Protein 6FHI (pdb70)

Secondary structure (DSSP, 8-state):
-TTHHHHHS-HHHHHHHHHHHTTSS--TTT--SSSHHHHHHHHHHHHHHTT-EE-SSS-EE--SS-S-TTT-EESB---SSS-HHHHHHHHHHHHHHTT----SSPPSEEETTTTEEE-----SS-SHHHHHHHHHHT-SS-EE-EE--SSS--EEGGG---S-HHHHHHHHHHHHHHHHHHHH---------HHHHHHHHHSS-TT---HHHHHHHHHH---SSHHHHHHHHS-TTS----EEP-TTTPPPPPPP-SSBP----SS-STT---EEEE----TT-S-HHHHHHHHHTT---EEEEEEEE--TTS-HHHHHHHHHHHHHHHHH--SS--EEP--HHHHHHTTTT-SPEEE-HHHHTT-TT-EE---PPPPP-B--THHHHHHHHHTSB-SEE---PPP-PPP-SHHHHHHHHHHHHHHHHHHHBHHHHHHHHHHHHHHHHHHHHHH-SSSEEEEEEEEEEEESSS-EEEEEEEEEEE------STTPEEEEEEEEEE---GGGGGGGGTT-EEEEEEEEEE--SS--EEEEEEEEEEEEEEEHHHHHHHHTTTHHHHHHHHHHHHHHHHHHHHHTS--HHHHHH--SS-EEEEE-SS-EEEE-HHHHHHHHHHHHHHHHHT--HHHHHHHHHHHHHHHHHHHHHTT---EES-HHHHHHHHHTT-SS-HHHHHHHHHHHHHHHHHHHHH-S-SS---S--/-EE-GGGGGGTS-TTTTGGGG--TTSPPP---S--HHHHHHHHHHHHHHTTTSEEEE-TTT--EEEE-TT-PPPSSSS------HHHHHHHHHHHHHHSTTHHHHHHHHHHHHHHH-BGGGGGSSS-EEETTTTEEE-HHHHHHHHHHHHHHTT--GGGG-BHHHHHHHHHHTTS-SSEEEEEEEEEEEEEEE--EEEEEEEEEEEEEEE-HHHHHHHHHEEEEEEPPS--S-SS--EEEE-BHHHHHHHHHHHHHHHHHHHT-TTB-SS--HHHHHHHHHHHHHHHHHHS-TT-EEEEEEEEBSSHHHH--HHHHHHHHHHHTTTS-HHHHHHHTHHHHHHHT-EEE--S-EEEEETTTTEEEEE-SGGGSSS-TTSS-HHHHHHHHHHHTTB-SSEEE--SS--TTS--SHHHHHHHHHHHHT-HHHH-SSEEEEEEEETTEEEEEEEESSHHHHHHHHHHHHHHHHHTT--B-TTT-EEEETTEEEETTEEEESSEEP-GGGGGGGSS--SS-HHHHHHHHHHHHHHHHHHS---HHHHHHHHHHHHHHHHHHTT---TT----SSSHHHHHHHHHH-S-GGGS-GGGTPPP---TTTTTS-HHHHHGGGS-HHHHHHHT-SS-TT-----STTTTEEE-------EEE------TT--EEPPP-GGGGSTTTTHHHHHHHHHHHHHHHHHH-GGGGTS----SSBHHHHHHHHHHHHHHHHHHTSS--HHHHHHHHHHHHHHHHT-/--HHHHHHHHHHHHSHHHHHHHHHSBTTTHHHHHS--S-PPPS-HHHHHHHHTTSS--EEE-TTHHHHS-SB-TT--B-EEEEEPTTSS-EEE-HHHHHHHHHHS-----TTHHHHTHHHHHHHHHHHT-EEEEEEES----EEEEEE--TT-----HHHHHHHHHHHH-GGG--S----SHHHHHHHHHHHHHSTT--S-HHHHHHHHHHHHS--EEEEEE-S--SHHHHTTHHHHB-SSEEEEEE-SSPPPHHHHHHHHHHHHHHHHHHHHTSSSHHHHHHHHHHHEEETTEEHHHHHHH-----HHHHHHHHHTTPPP--EEESSS-EEEEEEE--EEEEEEEE-TT--EEEEEEEES-EEEEEE-SSEEEEEEEETTEEEEEEEEESSHHHHHHHHHHHHHHTT-HHHHHT--S-------PPPHHHHHHHHHHH--HHHHHHH-EEE----TTEEEE-TTS-EESSEEETTEEEE---EEE-TT--EEETT--EEE-STTS-------SS-EEE--TTS-SS-SHHHHHHHHHHHHHHTHHHHHHHHHS-HHHHHT-GGGHHHHHHS-TTHHHHHHHHHHHHHHHHHHSTT---HHHHHHHGGGG-SPPP------SEEEEEETTEEEEEESSS--SS-EEETTTTEEEETTEE--PPPGGGGG---SSB-SSSTTEEEEEE--GGG-S-B-SGGGGGS-TT-EEEEEEETTEEEEEEE-SSPP-/--------SS-------

Radius of gyration: 41.34 Å; Cα contacts (8 Å, |Δi|>4): 4233; chains: 4; bounding box: 116×112×102 Å

Structure (mmCIF, N/CA/C/O backbone):
data_6FHI
#
_entry.id   6FHI
#
_cell.length_a   268.740
_cell.length_b   147.520
_cell.length_c   88.540
_cell.angle_alpha   90.00
_cell.angle_beta   96.63
_cell.angle_gamma   90.00
#
_symmetry.space_group_name_H-M   'C 1 2 1'
#
loop_
_entity.id
_entity.type
_entity.pdbx_description
1 polymer 'Polymerase acidic protein'
2 polymer 'RNA-directed RNA polymerase catalytic subunit'
3 polymer 'Polymerase basic protein 2'
4 polymer "RNA (5'-R(*UP*AP*UP*AP*CP*CP*UP*CP*UP*GP*CP*UP*U)-3')"
5 polymer "RNA (5'-R(P*AP*GP*UP*AP*GP*UP*AP*AP*CP*AP*AP*GP*AP*GP*GP*G)-3')"
6 polymer TYR-SER-PRO-THR-SEP-PRO-SER-TYR-SER-PRO-SER-TYR-SER-PRO-THR-SEP-PRO-SER-TYR
7 non-polymer 'ZINC ION'
8 non-polymer 'PHOSPHATE ION'
#
loop_
_atom_site.group_PDB
_atom_site.id
_atom_site.type_symbol
_atom_site.label_atom_id
_atom_site.label_alt_id
_atom_site.label_comp_id
_atom_site.label_asym_id
_atom_site.label_entity_id
_atom_site.label_seq_id
_atom_site.pdbx_PDB_ins_code
_atom_site.Cartn_x
_atom_site.Cartn_y
_atom_site.Cartn_z
_atom_site.occupancy
_atom_site.B_iso_or_equiv
_atom_site.auth_seq_id
_atom_site.auth_comp_id
_atom_site.auth_asym_id
_atom_site.auth_atom_id
_atom_site.pdbx_PDB_model_num
ATOM 1 N N . MET A 1 15 ? 771.277 -62.710 448.223 1.00 189.38 1 MET A N 1
ATOM 2 C CA . MET A 1 15 ? 769.953 -62.856 448.901 1.00 191.37 1 MET A CA 1
ATOM 3 C C . MET A 1 15 ? 769.622 -64.333 449.131 1.00 192.67 1 MET A C 1
ATOM 4 O O . MET A 1 15 ? 769.998 -65.194 448.332 1.00 191.73 1 MET A O 1
ATOM 9 N N . GLU A 1 16 ? 768.914 -64.608 450.226 1.00 193.83 2 GLU A N 1
ATOM 10 C CA . GLU A 1 16 ? 768.604 -65.981 450.649 1.00 193.20 2 GLU A CA 1
ATOM 11 C C . GLU A 1 16 ? 767.495 -66.625 449.809 1.00 194.63 2 GLU A C 1
ATOM 12 O O . GLU A 1 16 ? 767.587 -67.806 449.464 1.00 194.32 2 GLU A O 1
ATOM 18 N N . ASN A 1 17 ? 766.461 -65.846 449.483 1.00 195.93 3 ASN A N 1
ATOM 19 C CA . ASN A 1 17 ? 765.334 -66.309 448.653 1.00 196.58 3 ASN A CA 1
ATOM 20 C C . ASN A 1 17 ? 765.540 -66.096 447.136 1.00 201.58 3 ASN A C 1
ATOM 21 O O . ASN A 1 17 ? 764.569 -66.125 446.373 1.00 200.67 3 ASN A O 1
ATOM 26 N N . PHE A 1 18 ? 766.788 -65.900 446.701 1.00 207.79 4 PHE A N 1
ATOM 27 C CA . PHE A 1 18 ? 767.109 -65.703 445.279 1.00 210.39 4 PHE A CA 1
ATOM 28 C C . PHE A 1 18 ? 767.012 -67.013 444.492 1.00 213.43 4 PHE A C 1
ATOM 29 O O . PHE A 1 18 ? 766.491 -67.031 443.375 1.00 215.93 4 PHE A O 1
ATOM 37 N N . VAL A 1 19 ? 767.518 -68.097 445.082 1.00 212.50 5 VAL A N 1
ATOM 38 C CA . VAL A 1 19 ? 767.497 -69.428 444.459 1.00 209.00 5 VAL A CA 1
ATOM 39 C C . VAL A 1 19 ? 766.154 -70.144 444.688 1.00 207.00 5 VAL A C 1
ATOM 40 O O . VAL A 1 19 ? 765.718 -70.924 443.839 1.00 206.33 5 VAL A O 1
ATOM 44 N N . ARG A 1 20 ? 765.501 -69.868 445.819 1.00 202.36 6 ARG A N 1
ATOM 45 C CA . ARG A 1 20 ? 764.291 -70.599 446.231 1.00 198.46 6 ARG A CA 1
ATOM 46 C C . ARG A 1 20 ? 763.078 -70.335 445.333 1.00 199.92 6 ARG A C 1
ATOM 47 O O . ARG A 1 20 ? 762.393 -71.276 444.924 1.00 199.02 6 ARG A O 1
ATOM 55 N N . THR A 1 21 ? 762.824 -69.062 445.031 1.00 200.95 7 THR A N 1
ATOM 56 C CA . THR A 1 21 ? 761.683 -68.662 444.196 1.00 200.22 7 THR A CA 1
ATOM 57 C C . THR A 1 21 ? 761.955 -68.852 442.698 1.00 203.56 7 THR A C 1
ATOM 58 O O . THR A 1 21 ? 761.083 -69.331 441.969 1.00 204.83 7 THR A O 1
ATOM 62 N N . ASN A 1 22 ? 763.155 -68.480 442.248 1.00 206.50 8 ASN A N 1
ATOM 63 C CA . ASN A 1 22 ? 763.496 -68.482 440.816 1.00 207.50 8 ASN A CA 1
ATOM 64 C C . ASN A 1 22 ? 763.699 -69.887 440.246 1.00 209.60 8 ASN A C 1
ATOM 65 O O . ASN A 1 22 ? 763.012 -70.282 439.302 1.00 208.45 8 ASN A O 1
ATOM 70 N N . PHE A 1 23 ? 764.636 -70.632 440.831 1.00 212.44 9 PHE A N 1
ATOM 71 C CA . PHE A 1 23 ? 765.077 -71.918 440.272 1.00 214.91 9 PHE A CA 1
ATOM 72 C C . PHE A 1 23 ? 764.096 -73.046 440.602 1.00 217.31 9 PHE A C 1
ATOM 73 O O . PHE A 1 23 ? 763.374 -72.983 441.600 1.00 217.90 9 PHE A O 1
ATOM 81 N N . ASN A 1 24 ? 764.085 -74.073 439.750 1.00 219.74 10 ASN A N 1
ATOM 82 C CA . ASN A 1 24 ? 763.134 -75.197 439.862 1.00 221.79 10 ASN A CA 1
ATOM 83 C C . ASN A 1 24 ? 763.428 -76.109 441.076 1.00 225.03 10 ASN A C 1
ATOM 84 O O . ASN A 1 24 ? 764.539 -76.066 441.613 1.00 227.66 10 ASN A O 1
ATOM 89 N N . PRO A 1 25 ? 762.435 -76.926 441.514 1.00 225.37 11 PRO A N 1
ATOM 90 C CA . PRO A 1 25 ? 762.614 -77.798 442.696 1.00 225.47 11 PRO A CA 1
ATOM 91 C C . PRO A 1 25 ? 763.798 -78.780 442.667 1.00 225.96 11 PRO A C 1
ATOM 92 O O . PRO A 1 25 ? 764.364 -79.076 443.724 1.00 225.94 11 PRO A O 1
ATOM 96 N N . MET A 1 26 ? 764.154 -79.283 441.484 1.00 224.70 12 MET A N 1
ATOM 97 C CA . MET A 1 26 ? 765.262 -80.244 441.340 1.00 222.42 12 MET A CA 1
ATOM 98 C C . MET A 1 26 ? 766.644 -79.648 441.654 1.00 224.99 12 MET A C 1
ATOM 99 O O . MET A 1 26 ? 767.513 -80.352 442.173 1.00 228.54 12 MET A O 1
ATOM 104 N N . ILE A 1 27 ? 766.842 -78.366 441.340 1.00 226.67 13 ILE A N 1
ATOM 105 C CA . ILE A 1 27 ? 768.120 -77.675 441.592 1.00 226.56 13 ILE A CA 1
ATOM 106 C C . ILE A 1 27 ? 768.314 -77.347 443.084 1.00 223.83 13 ILE A C 1
ATOM 107 O O . ILE A 1 27 ? 769.438 -77.422 443.591 1.00 224.05 13 ILE A O 1
ATOM 112 N N . LEU A 1 28 ? 767.230 -76.979 443.771 1.00 218.79 14 LEU A N 1
ATOM 113 C CA . LEU A 1 28 ? 767.273 -76.637 445.207 1.00 214.74 14 LEU A CA 1
ATOM 114 C C . LEU A 1 28 ? 767.784 -77.760 446.118 1.00 215.18 14 LEU A C 1
ATOM 115 O O . LEU A 1 28 ? 768.477 -77.487 447.102 1.00 214.35 14 LEU A O 1
ATOM 120 N N . GLU A 1 29 ? 767.437 -79.005 445.792 1.00 214.83 15 GLU A N 1
ATOM 121 C CA . GLU A 1 29 ? 767.882 -80.174 446.568 1.00 212.69 15 GLU A CA 1
ATOM 122 C C . GLU A 1 29 ? 769.385 -80.427 446.383 1.00 209.85 15 GLU A C 1
ATOM 123 O O . GLU A 1 29 ? 770.077 -80.781 447.341 1.00 210.98 15 GLU A O 1
ATOM 129 N N . ARG A 1 30 ? 769.876 -80.242 445.155 1.00 203.11 16 ARG A N 1
ATOM 130 C CA . ARG A 1 30 ? 771.312 -80.342 444.856 1.00 198.44 16 ARG A CA 1
ATOM 131 C C . ARG A 1 30 ? 772.136 -79.212 445.493 1.00 195.57 16 ARG A C 1
ATOM 132 O O . ARG A 1 30 ? 773.306 -79.414 445.829 1.00 197.96 16 ARG A O 1
ATOM 140 N N . ALA A 1 31 ? 771.530 -78.032 445.643 1.00 188.95 17 ALA A N 1
ATOM 141 C CA . ALA A 1 31 ? 772.171 -76.890 446.311 1.00 182.34 17 ALA A CA 1
ATOM 142 C C . ALA A 1 31 ? 772.349 -77.103 447.820 1.00 176.67 17 ALA A C 1
ATOM 143 O O . ALA A 1 31 ? 773.347 -76.662 448.395 1.00 174.91 17 ALA A O 1
ATOM 145 N N . GLU A 1 32 ? 771.379 -77.766 448.451 1.00 169.60 18 GLU A N 1
ATOM 146 C CA . GLU A 1 32 ? 771.436 -78.088 449.885 1.00 165.11 18 GLU A CA 1
ATOM 147 C C . GLU A 1 32 ? 772.541 -79.096 450.233 1.00 165.41 18 GLU A C 1
ATOM 148 O O . GLU A 1 32 ? 773.159 -78.998 451.296 1.00 163.69 18 GLU A O 1
ATOM 154 N N . LYS A 1 33 ? 772.776 -80.056 449.338 1.00 165.97 19 LYS A N 1
ATOM 155 C CA . LYS A 1 33 ? 773.700 -81.168 449.590 1.00 166.51 19 LYS A CA 1
ATOM 156 C C . LYS A 1 33 ? 775.169 -80.735 449.599 1.00 169.96 19 LYS A C 1
ATOM 157 O O . LYS A 1 33 ? 775.910 -81.064 450.529 1.00 173.53 19 LYS A O 1
ATOM 163 N N . THR A 1 34 ? 775.577 -80.000 448.565 1.00 172.27 20 THR A N 1
ATOM 164 C CA . T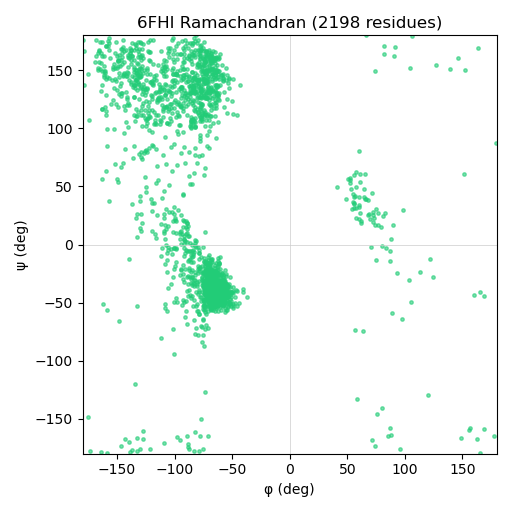HR A 1 34 ? 776.989 -79.651 448.353 1.00 172.99 20 THR A CA 1
ATOM 165 C C . THR A 1 34 ? 777.547 -78.650 449.370 1.00 175.03 20 THR A C 1
ATOM 166 O O . THR A 1 34 ? 778.660 -78.830 449.866 1.00 172.98 20 THR A O 1
ATOM 170 N N . MET A 1 35 ? 776.775 -77.606 449.673 1.00 177.88 21 MET A N 1
ATOM 171 C CA . MET A 1 35 ? 777.228 -76.522 450.559 1.00 177.29 21 MET A CA 1
ATOM 172 C C . MET A 1 35 ? 777.370 -76.940 452.028 1.00 176.02 21 MET A C 1
ATOM 173 O O . MET A 1 35 ? 778.245 -76.427 452.732 1.00 177.40 21 MET A O 1
ATOM 178 N N . LYS A 1 36 ? 776.511 -77.852 452.487 1.00 171.29 22 LYS A N 1
ATOM 179 C CA . LYS A 1 36 ? 776.582 -78.365 453.858 1.00 168.00 22 LYS A CA 1
ATOM 180 C C . LYS A 1 36 ? 777.805 -79.281 454.019 1.00 166.50 22 LYS A C 1
ATOM 181 O O . LYS A 1 36 ? 777.744 -80.474 453.708 1.00 163.83 22 LYS A O 1
ATOM 187 N N . GLU A 1 37 ? 778.912 -78.701 454.489 1.00 165.82 23 GLU A N 1
ATOM 188 C CA . GLU A 1 37 ? 780.167 -79.445 454.701 1.00 165.77 23 GLU A CA 1
ATOM 189 C C . GLU A 1 37 ? 781.181 -78.741 455.621 1.00 168.92 23 GLU A C 1
ATOM 190 O O . GLU A 1 37 ? 781.671 -79.356 456.571 1.00 170.20 23 GLU A O 1
ATOM 196 N N . TYR A 1 38 ? 781.487 -77.470 455.348 1.00 173.51 24 TYR A N 1
ATOM 197 C CA . TYR A 1 38 ? 782.489 -76.715 456.121 1.00 176.27 24 TYR A CA 1
ATOM 198 C C . TYR A 1 38 ? 781.898 -76.093 457.390 1.00 177.07 24 TYR A C 1
ATOM 199 O O . TYR A 1 38 ? 782.426 -76.294 458.487 1.00 170.68 24 TYR A O 1
ATOM 208 N N . GLY A 1 39 ? 780.810 -75.340 457.233 1.00 182.04 25 GLY A N 1
ATOM 209 C CA . GLY A 1 39 ? 780.196 -74.623 458.356 1.00 183.87 25 GLY A CA 1
ATOM 210 C C . GLY A 1 39 ? 779.124 -73.607 457.986 1.00 186.35 25 GLY A C 1
ATOM 211 O O . GLY A 1 39 ? 778.080 -73.545 458.639 1.00 184.19 25 GLY A O 1
ATOM 212 N N . GLU A 1 40 ? 779.388 -72.807 456.950 1.00 190.55 26 GLU A N 1
ATOM 213 C CA . GLU A 1 40 ? 778.484 -71.718 456.525 1.00 193.31 26 GLU A CA 1
ATOM 214 C C . GLU A 1 40 ? 777.080 -72.174 456.095 1.00 196.02 26 GLU A C 1
ATOM 215 O O . GLU A 1 40 ? 776.850 -73.357 455.827 1.00 192.09 26 GLU A O 1
ATOM 221 N N . ASN A 1 41 ? 776.162 -71.207 456.027 1.00 200.46 27 ASN A N 1
ATOM 222 C CA . ASN A 1 41 ? 774.737 -71.448 455.742 1.00 202.37 27 ASN A CA 1
ATOM 223 C C . ASN A 1 41 ? 774.165 -70.399 454.762 1.00 203.95 27 ASN A C 1
ATOM 224 O O . ASN A 1 41 ? 774.822 -69.387 454.498 1.00 206.91 27 ASN A O 1
ATOM 229 N N . PRO A 1 42 ? 772.951 -70.642 454.206 1.00 201.55 28 PRO A N 1
ATOM 230 C CA . PRO A 1 42 ? 772.288 -69.663 453.318 1.00 199.54 28 PRO A CA 1
ATOM 231 C C . PRO A 1 42 ? 771.983 -68.267 453.898 1.00 198.88 28 PRO A C 1
ATOM 232 O O . PRO A 1 42 ? 771.895 -67.305 453.130 1.00 197.33 28 PRO A O 1
ATOM 236 N N . GLN A 1 43 ? 771.820 -68.161 455.218 1.00 197.48 29 GLN A N 1
ATOM 237 C CA . GLN A 1 43 ? 771.389 -66.908 455.861 1.00 194.43 29 GLN A CA 1
ATOM 238 C C . GLN A 1 43 ? 772.510 -65.859 455.923 1.00 195.20 29 GLN A C 1
ATOM 239 O O . GLN A 1 43 ? 772.289 -64.696 455.576 1.00 193.98 29 GLN A O 1
ATOM 245 N N . ASN A 1 44 ? 773.701 -66.275 456.358 1.00 194.67 30 ASN A N 1
ATOM 246 C CA . ASN A 1 44 ? 774.824 -65.349 456.584 1.00 192.08 30 ASN A CA 1
ATOM 247 C C . ASN A 1 44 ? 775.521 -64.909 455.289 1.00 189.27 30 ASN A C 1
ATOM 248 O O . ASN A 1 44 ? 775.403 -63.748 454.889 1.00 188.00 30 ASN A O 1
ATOM 253 N N . GLU A 1 45 ? 776.232 -65.833 454.641 1.00 186.14 31 GLU A N 1
ATOM 254 C CA . GLU A 1 45 ? 777.081 -65.512 453.484 1.00 182.85 31 GLU A CA 1
ATOM 255 C C . GLU A 1 45 ? 776.320 -65.627 452.161 1.00 180.84 31 GLU A C 1
ATOM 256 O O . GLU A 1 45 ? 775.709 -66.662 451.879 1.00 180.00 31 GLU A O 1
ATOM 262 N N . GLY A 1 46 ? 776.373 -64.560 451.359 1.00 176.31 32 GLY A N 1
ATOM 263 C CA . GLY A 1 46 ? 775.730 -64.508 450.041 1.00 173.96 32 GLY A CA 1
ATOM 264 C C . GLY A 1 46 ? 776.666 -64.602 448.842 1.00 173.30 32 GLY A C 1
ATOM 265 O O . GLY A 1 46 ? 776.193 -64.651 447.704 1.00 170.98 32 GLY A O 1
ATOM 266 N N . ASN A 1 47 ? 777.981 -64.624 449.081 1.00 173.39 33 ASN A N 1
ATOM 267 C CA . ASN A 1 47 ? 778.975 -64.716 448.000 1.00 172.60 33 ASN A CA 1
ATOM 268 C C . ASN A 1 47 ? 779.036 -66.126 447.412 1.00 176.60 33 ASN A C 1
ATOM 269 O O . ASN A 1 47 ? 778.927 -66.298 446.195 1.00 174.84 33 ASN A O 1
ATOM 274 N N . LYS A 1 48 ? 779.218 -67.118 448.285 1.00 181.55 34 LYS A N 1
ATOM 275 C CA . LYS A 1 48 ? 779.257 -68.530 447.893 1.00 184.25 34 LYS A CA 1
ATOM 276 C C . LYS A 1 48 ? 778.004 -69.256 448.399 1.00 190.13 34 LYS A C 1
ATOM 277 O O . LYS A 1 48 ? 778.038 -69.976 449.402 1.00 189.70 34 LYS A O 1
ATOM 283 N N . PHE A 1 49 ? 776.897 -69.032 447.690 1.00 197.02 35 PHE A N 1
ATOM 284 C CA . PHE A 1 49 ? 775.603 -69.668 447.979 1.00 201.61 35 PHE A CA 1
ATOM 285 C C . PHE A 1 49 ? 774.810 -69.871 446.681 1.00 201.97 35 PHE A C 1
ATOM 286 O O . PHE A 1 49 ? 774.565 -71.009 446.271 1.00 202.00 35 PHE A O 1
ATOM 294 N N . ALA A 1 50 ? 774.419 -68.767 446.046 1.00 201.57 36 ALA A N 1
ATOM 295 C CA . ALA A 1 50 ? 773.739 -68.803 444.746 1.00 199.88 36 ALA A CA 1
ATOM 296 C C . ALA A 1 50 ? 774.697 -69.167 443.604 1.00 198.13 36 ALA A C 1
ATOM 297 O O . ALA A 1 50 ? 774.261 -69.689 442.577 1.00 196.21 36 ALA A O 1
ATOM 299 N N . ALA A 1 51 ? 775.990 -68.883 443.785 1.00 197.27 37 ALA A N 1
ATOM 300 C CA . ALA A 1 51 ? 777.031 -69.277 442.825 1.00 196.91 37 ALA A CA 1
ATOM 301 C C . ALA A 1 51 ? 777.157 -70.797 442.673 1.00 199.42 37 ALA A C 1
ATOM 302 O O . ALA A 1 51 ? 777.465 -71.284 441.585 1.00 199.33 37 ALA A O 1
ATOM 304 N N . ILE A 1 52 ? 776.921 -71.531 443.762 1.00 202.89 38 ILE A N 1
ATOM 305 C CA . ILE A 1 52 ? 776.911 -73.002 443.740 1.00 205.33 38 ILE A CA 1
ATOM 306 C C . ILE A 1 52 ? 775.654 -73.530 443.024 1.00 211.23 38 ILE A C 1
ATOM 307 O O . ILE A 1 52 ? 775.721 -74.539 442.318 1.00 215.79 38 ILE A O 1
ATOM 312 N N . SER A 1 53 ? 774.522 -72.847 443.209 1.00 213.56 39 SER A N 1
ATOM 313 C CA . SER A 1 53 ? 773.237 -73.252 442.616 1.00 213.73 39 SER A CA 1
ATOM 314 C C . SER A 1 53 ? 773.190 -73.123 441.088 1.00 213.06 39 SER A C 1
ATOM 315 O O . SER A 1 53 ? 772.708 -74.029 440.402 1.00 210.17 39 SER A O 1
ATOM 318 N N . THR A 1 54 ? 773.677 -71.995 440.569 1.00 211.80 40 THR A N 1
ATOM 319 C CA . THR A 1 54 ? 773.737 -71.748 439.117 1.00 208.99 40 THR A CA 1
ATOM 320 C C . THR A 1 54 ? 774.755 -72.653 438.410 1.00 205.41 40 THR A C 1
ATOM 321 O O . THR A 1 54 ? 774.589 -72.974 437.232 1.00 202.39 40 THR A O 1
ATOM 325 N N . HIS A 1 55 ? 775.800 -73.054 439.137 1.00 202.55 41 HIS A N 1
ATOM 326 C CA . HIS A 1 55 ? 776.823 -73.982 438.634 1.00 200.53 41 HIS A CA 1
ATOM 327 C C . HIS A 1 55 ? 776.231 -75.328 438.181 1.00 203.52 41 HIS A C 1
ATOM 328 O O . HIS A 1 55 ? 776.735 -75.935 437.234 1.00 199.76 41 HIS A O 1
ATOM 335 N N . MET A 1 56 ? 775.167 -75.776 438.853 1.00 210.17 42 MET A N 1
ATOM 336 C CA . MET A 1 56 ? 774.412 -76.975 438.440 1.00 214.38 42 MET A CA 1
ATOM 337 C C . MET A 1 56 ? 773.574 -76.748 437.173 1.00 214.38 42 MET A C 1
ATOM 338 O O . MET A 1 56 ? 773.529 -77.622 436.303 1.00 215.02 42 MET A O 1
ATOM 343 N N . GLU A 1 57 ? 772.907 -75.595 437.078 1.00 212.02 43 GLU A N 1
ATOM 344 C CA . GLU A 1 57 ? 772.040 -75.284 435.925 1.00 210.32 43 GLU A CA 1
ATOM 345 C C . GLU A 1 57 ? 772.814 -75.135 434.608 1.00 210.13 43 GLU A C 1
ATOM 346 O O . GLU A 1 57 ? 772.279 -75.443 433.540 1.00 208.24 43 GLU A O 1
ATOM 352 N N . VAL A 1 58 ? 774.058 -74.659 434.690 1.00 210.09 44 VAL A N 1
ATOM 353 C CA . VAL A 1 58 ? 774.946 -74.569 433.521 1.00 208.54 44 VAL A CA 1
ATOM 354 C C . VAL A 1 58 ? 775.218 -75.964 432.942 1.00 206.39 44 VAL A C 1
ATOM 355 O O . VAL A 1 58 ? 775.233 -76.135 431.723 1.00 202.43 44 VAL A O 1
ATOM 359 N N . CYS A 1 59 ? 775.415 -76.945 433.822 1.00 207.99 45 CYS A N 1
ATOM 360 C CA . CYS A 1 59 ? 775.712 -78.324 433.418 1.00 209.82 45 CYS A CA 1
ATOM 361 C C . CYS A 1 59 ? 774.534 -79.058 432.762 1.00 209.04 45 CYS A C 1
ATOM 362 O O . CYS A 1 59 ? 774.745 -79.846 431.837 1.00 208.73 45 CYS A O 1
ATOM 365 N N . PHE A 1 60 ? 773.311 -78.806 433.235 1.00 208.63 46 PHE A N 1
ATOM 366 C CA . PHE A 1 60 ? 772.110 -79.468 432.685 1.00 208.26 46 PHE A CA 1
ATOM 367 C C . PHE A 1 60 ? 771.779 -79.014 431.259 1.00 210.76 46 PHE A C 1
ATOM 368 O O . PHE A 1 60 ? 771.482 -79.848 430.401 1.00 209.05 46 PHE A O 1
ATOM 376 N N . MET A 1 61 ? 771.829 -77.704 431.013 1.00 214.00 47 MET A N 1
ATOM 377 C CA . MET A 1 61 ? 771.654 -77.157 429.656 1.00 215.56 47 MET A CA 1
ATOM 378 C C . MET A 1 61 ? 772.780 -77.578 428.700 1.00 218.34 47 MET A C 1
ATOM 379 O O . MET A 1 61 ? 772.567 -77.653 427.488 1.00 220.36 47 MET A O 1
ATOM 384 N N . TYR A 1 62 ? 773.968 -77.842 429.249 1.00 221.35 48 TYR A N 1
ATOM 385 C CA . TYR A 1 62 ? 775.104 -78.369 428.477 1.00 223.19 48 TYR A CA 1
ATOM 386 C C . TYR A 1 62 ? 774.827 -79.806 428.011 1.00 224.93 48 TYR A C 1
ATOM 387 O O . TYR A 1 62 ? 775.024 -80.132 426.838 1.00 225.73 48 TYR A O 1
ATOM 396 N N . SER A 1 63 ? 774.367 -80.649 428.938 1.00 225.92 49 SER A N 1
ATOM 397 C CA . SER A 1 63 ? 774.135 -82.076 428.675 1.00 225.34 49 SER A CA 1
ATOM 398 C C . SER A 1 63 ? 772.836 -82.351 427.912 1.00 223.71 49 SER A C 1
ATOM 399 O O . SER A 1 63 ? 772.829 -83.152 426.973 1.00 224.01 49 SER A O 1
ATOM 402 N N . ASP A 1 64 ? 771.746 -81.702 428.324 1.00 220.14 50 ASP A N 1
ATOM 403 C CA . ASP A 1 64 ? 770.428 -81.926 427.713 1.00 218.74 50 ASP A CA 1
ATOM 404 C C . ASP A 1 64 ? 770.358 -81.359 426.295 1.00 221.39 50 ASP A C 1
ATOM 405 O O . ASP A 1 64 ? 771.023 -80.368 425.983 1.00 223.84 50 ASP A O 1
ATOM 410 N N . PHE A 1 65 ? 769.546 -82.006 425.457 1.00 222.86 51 PHE A N 1
ATOM 411 C CA . PHE A 1 65 ? 769.399 -81.676 424.028 1.00 221.35 51 PHE A CA 1
ATOM 412 C C . PHE A 1 65 ? 770.711 -81.801 423.224 1.00 224.11 51 PHE A C 1
ATOM 413 O O . PHE A 1 65 ? 770.929 -81.057 422.263 1.00 226.42 51 PHE A O 1
ATOM 421 N N . HIS A 1 66 ? 771.568 -82.746 423.621 1.00 224.08 52 HIS A N 1
ATOM 422 C CA . HIS A 1 66 ? 772.825 -83.042 422.917 1.00 223.36 52 HIS A CA 1
ATOM 423 C C . HIS A 1 66 ? 773.164 -84.523 423.074 1.00 223.24 52 HIS A C 1
ATOM 424 O O . HIS A 1 66 ? 773.362 -84.997 424.195 1.00 219.35 52 HIS A O 1
ATOM 431 N N . PHE A 1 67 ? 773.216 -85.240 421.951 1.00 227.00 53 PHE A N 1
ATOM 432 C CA . PHE A 1 67 ? 773.455 -86.688 421.933 1.00 229.56 53 PHE A CA 1
ATOM 433 C C . PHE A 1 67 ? 774.493 -87.052 420.866 1.00 229.87 53 PHE A C 1
ATOM 434 O O . PHE A 1 67 ? 774.907 -86.194 420.080 1.00 230.34 53 PHE A O 1
ATOM 442 N N . ILE A 1 68 ? 774.917 -88.319 420.860 1.00 228.34 54 ILE A N 1
ATOM 443 C CA . ILE A 1 68 ? 775.919 -88.828 419.908 1.00 225.78 54 ILE A CA 1
ATOM 444 C C . ILE A 1 68 ? 775.361 -90.039 419.142 1.00 221.23 54 ILE A C 1
ATOM 445 O O . ILE A 1 68 ? 774.654 -90.873 419.714 1.00 218.77 54 ILE A O 1
ATOM 450 N N . ASP A 1 69 ? 775.692 -90.120 417.851 1.00 214.80 55 ASP A N 1
ATOM 451 C CA . ASP A 1 69 ? 775.217 -91.190 416.959 1.00 206.50 55 ASP A CA 1
ATOM 452 C C . ASP A 1 69 ? 776.056 -92.468 417.096 1.00 199.91 55 ASP A C 1
ATOM 453 O O . ASP A 1 69 ? 777.053 -92.490 417.823 1.00 196.82 55 ASP A O 1
ATOM 458 N N . LEU A 1 70 ? 775.638 -93.527 416.399 1.00 193.46 56 LEU A N 1
ATOM 459 C CA . LEU A 1 70 ? 776.266 -94.855 416.506 1.00 188.75 56 LEU A CA 1
ATOM 460 C C . LEU A 1 70 ? 777.720 -94.911 416.013 1.00 186.01 56 LEU A C 1
ATOM 461 O O . LEU A 1 70 ? 778.557 -95.563 416.640 1.00 184.94 56 LEU A O 1
ATOM 466 N N . GLU A 1 71 ? 778.011 -94.238 414.899 1.00 183.78 57 GLU A N 1
ATOM 467 C CA . GLU A 1 71 ? 779.376 -94.181 414.355 1.00 181.21 57 GLU A CA 1
ATOM 468 C C . GLU A 1 71 ? 780.260 -93.251 415.186 1.00 181.72 57 GLU A C 1
ATOM 469 O O . GLU A 1 71 ? 781.307 -93.662 415.692 1.00 179.93 57 GLU A O 1
ATOM 475 N N . GLY A 1 72 ? 779.821 -92.000 415.315 1.00 183.15 58 GLY A N 1
ATOM 476 C CA . GLY A 1 72 ? 780.542 -90.976 416.081 1.00 184.08 58 GLY A CA 1
ATOM 477 C C . GLY A 1 72 ? 780.284 -89.575 415.555 1.00 186.33 58 GLY A C 1
ATOM 478 O O . GLY A 1 72 ? 781.216 -88.883 415.141 1.00 189.40 58 GLY A O 1
ATOM 479 N N . ASN A 1 73 ? 779.014 -89.167 415.583 1.00 186.95 59 ASN A N 1
ATOM 480 C CA . ASN A 1 73 ? 778.562 -87.878 415.042 1.00 185.57 59 ASN A CA 1
ATOM 481 C C . ASN A 1 73 ? 777.597 -87.202 416.016 1.00 186.09 59 ASN A C 1
ATOM 482 O O . ASN A 1 73 ? 776.848 -87.879 416.722 1.00 186.36 59 ASN A O 1
ATOM 487 N N . THR A 1 74 ? 777.610 -85.870 416.036 1.00 184.96 60 THR A N 1
ATOM 488 C CA . THR A 1 74 ? 776.740 -85.090 416.924 1.00 183.44 60 THR A CA 1
ATOM 489 C C . THR A 1 74 ? 775.302 -85.056 416.405 1.00 184.80 60 THR A C 1
ATOM 490 O O . THR A 1 74 ? 775.066 -85.167 415.199 1.00 183.63 60 THR A O 1
ATOM 494 N N . ILE A 1 75 ? 774.350 -84.905 417.325 1.00 187.55 61 ILE A N 1
ATOM 495 C CA . ILE A 1 75 ? 772.924 -84.811 416.979 1.00 191.38 61 ILE A CA 1
ATOM 496 C C . ILE A 1 75 ? 772.139 -84.090 418.087 1.00 198.19 61 ILE A C 1
ATOM 497 O O . ILE A 1 75 ? 772.436 -84.257 419.274 1.00 199.86 61 ILE A O 1
ATOM 502 N N . VAL A 1 76 ? 771.148 -83.294 417.680 1.00 204.28 62 VAL A N 1
ATOM 503 C CA . VAL A 1 76 ? 770.338 -82.472 418.588 1.00 205.82 62 VAL A CA 1
ATOM 504 C C . VAL A 1 76 ? 768.849 -82.740 418.327 1.00 207.45 62 VAL A C 1
ATOM 505 O O . VAL A 1 76 ? 768.284 -82.225 417.358 1.00 209.72 62 VAL A O 1
ATOM 509 N N . LYS A 1 77 ? 768.228 -83.543 419.195 1.00 205.78 63 LYS A N 1
ATOM 510 C CA . LYS A 1 77 ? 766.801 -83.890 419.084 1.00 205.47 63 LYS A CA 1
ATOM 511 C C . LYS A 1 77 ? 765.937 -83.094 420.072 1.00 205.50 63 LYS A C 1
ATOM 512 O O . LYS A 1 77 ? 766.459 -82.336 420.894 1.00 207.15 63 LYS A O 1
ATOM 518 N N . GLU A 1 78 ? 764.619 -83.282 419.977 1.00 204.09 64 GLU A N 1
ATOM 519 C CA . GLU A 1 78 ? 763.638 -82.610 420.845 1.00 201.63 64 GLU A CA 1
ATOM 520 C C . GLU A 1 78 ? 763.112 -83.470 422.008 1.00 201.59 64 GLU A C 1
ATOM 521 O O . GLU A 1 78 ? 762.572 -82.924 422.974 1.00 198.33 64 GLU A O 1
ATOM 527 N N . ASN A 1 79 ? 763.266 -84.794 421.918 1.00 201.73 65 ASN A N 1
ATOM 528 C CA . ASN A 1 79 ? 762.666 -85.725 422.889 1.00 200.31 65 ASN A CA 1
ATOM 529 C C . ASN A 1 79 ? 763.397 -85.711 424.234 1.00 204.31 65 ASN A C 1
ATOM 530 O O . ASN A 1 79 ? 762.774 -85.520 425.282 1.00 204.49 65 ASN A O 1
ATOM 535 N N . ASP A 1 80 ? 764.711 -85.929 424.181 1.00 207.79 66 ASP A N 1
ATOM 536 C CA . ASP A 1 80 ? 765.604 -85.924 425.352 1.00 208.56 66 ASP A CA 1
ATOM 537 C C . ASP A 1 80 ? 765.315 -87.069 426.343 1.00 209.36 66 ASP A C 1
ATOM 538 O O . ASP A 1 80 ? 764.968 -86.838 427.507 1.00 210.11 66 ASP A O 1
ATOM 543 N N . ASP A 1 81 ? 765.452 -88.305 425.857 1.00 208.26 67 ASP A N 1
ATOM 544 C CA . ASP A 1 81 ? 765.390 -89.506 426.711 1.00 205.52 67 ASP A CA 1
ATOM 545 C C . ASP A 1 81 ? 766.111 -90.738 426.108 1.00 206.06 67 ASP A C 1
ATOM 546 O O . ASP A 1 81 ? 765.659 -91.874 426.280 1.00 209.76 67 ASP A O 1
ATOM 551 N N . ASP A 1 82 ? 767.243 -90.500 425.436 1.00 202.44 68 ASP A N 1
ATOM 552 C CA . ASP A 1 82 ? 768.087 -91.549 424.816 1.00 198.65 68 ASP A CA 1
ATOM 553 C C . ASP A 1 82 ? 767.381 -92.468 423.797 1.00 197.71 68 ASP A C 1
ATOM 554 O O . ASP A 1 82 ? 767.617 -92.345 422.592 1.00 194.14 68 ASP A O 1
ATOM 559 N N . ASN A 1 83 ? 766.542 -93.383 424.292 1.00 198.21 69 ASN A N 1
ATOM 560 C CA . ASN A 1 83 ? 765.836 -94.393 423.480 1.00 197.89 69 ASN A CA 1
ATOM 561 C C . ASN A 1 83 ? 766.778 -95.332 422.708 1.00 201.03 69 ASN A C 1
ATOM 562 O O . ASN A 1 83 ? 767.036 -95.134 421.518 1.00 200.42 69 ASN A O 1
ATOM 567 N N . ALA A 1 84 ? 767.289 -96.339 423.418 1.00 206.05 70 ALA A N 1
ATOM 568 C CA . ALA A 1 84 ? 768.072 -97.450 422.848 1.00 210.16 70 ALA A CA 1
ATOM 569 C C . ALA A 1 84 ? 769.407 -97.065 422.187 1.00 215.99 70 ALA A C 1
ATOM 570 O O . ALA A 1 84 ? 770.471 -97.304 422.765 1.00 217.28 70 ALA A O 1
ATOM 572 N N . MET A 1 85 ? 769.349 -96.474 420.992 1.00 221.62 71 MET A N 1
ATOM 573 C CA . MET A 1 85 ? 770.544 -96.265 420.160 1.00 225.49 71 MET A CA 1
ATOM 574 C C . MET A 1 85 ? 771.383 -95.066 420.602 1.00 227.41 71 MET A C 1
ATOM 575 O O . MET A 1 85 ? 772.559 -95.222 420.942 1.00 231.38 71 MET A O 1
ATOM 580 N N . LEU A 1 86 ? 770.776 -93.880 420.594 1.00 226.68 72 LEU A N 1
ATOM 581 C CA . LEU A 1 86 ? 771.498 -92.627 420.853 1.00 224.89 72 LEU A CA 1
ATOM 582 C C . LEU A 1 86 ? 771.816 -92.448 422.342 1.00 223.45 72 LEU A C 1
ATOM 583 O O . LEU A 1 86 ? 771.002 -92.792 423.203 1.00 226.09 72 LEU A O 1
ATOM 588 N N . LYS A 1 87 ? 773.000 -91.899 422.623 1.00 217.58 73 LYS A N 1
ATOM 589 C CA . LYS A 1 87 ? 773.557 -91.807 423.980 1.00 212.07 73 LYS A CA 1
ATOM 590 C C . LYS A 1 87 ? 773.864 -90.357 424.360 1.00 206.69 73 LYS A C 1
ATOM 591 O O . LYS A 1 87 ? 774.025 -89.505 423.484 1.00 208.16 73 LYS A O 1
ATOM 597 N N . HIS A 1 88 ? 773.955 -90.093 425.665 1.00 200.03 74 HIS A N 1
ATOM 598 C CA . HIS A 1 88 ? 774.261 -88.744 426.183 1.00 198.33 74 HIS A CA 1
ATOM 599 C C . HIS A 1 88 ? 775.647 -88.250 425.756 1.00 204.21 74 HIS A C 1
ATOM 600 O O . HIS A 1 88 ? 776.571 -89.047 425.573 1.00 204.93 74 HIS A O 1
ATOM 607 N N . ARG A 1 89 ? 775.770 -86.930 425.612 1.00 210.72 75 ARG A N 1
ATOM 608 C CA . ARG A 1 89 ? 777.008 -86.284 425.159 1.00 213.22 75 ARG A CA 1
ATOM 609 C C . ARG A 1 89 ? 777.906 -85.797 426.305 1.00 208.75 75 ARG A C 1
ATOM 610 O O . ARG A 1 89 ? 779.120 -85.682 426.121 1.00 205.49 75 ARG A O 1
ATOM 618 N N . PHE A 1 90 ? 777.315 -85.503 427.467 1.00 205.70 76 PHE A N 1
ATOM 619 C CA . PHE A 1 90 ? 778.061 -85.049 428.649 1.00 204.56 76 PHE A CA 1
ATOM 620 C C . PHE A 1 90 ? 777.656 -85.818 429.907 1.00 197.37 76 PHE A C 1
ATOM 621 O O . PHE A 1 90 ? 776.591 -86.440 429.950 1.00 199.70 76 PHE A O 1
ATOM 629 N N . GLU A 1 91 ? 778.523 -85.766 430.921 1.00 185.81 77 GLU A N 1
ATOM 630 C CA . GLU A 1 91 ? 778.274 -86.378 432.231 1.00 177.57 77 GLU A CA 1
ATOM 631 C C . GLU A 1 91 ? 778.410 -85.313 433.323 1.00 173.20 77 GLU A C 1
ATOM 632 O O . GLU A 1 91 ? 779.376 -84.546 433.333 1.00 169.61 77 GLU A O 1
ATOM 638 N N . ILE A 1 92 ? 777.445 -85.292 434.243 1.00 170.44 78 ILE A N 1
ATOM 639 C CA . ILE A 1 92 ? 777.397 -84.309 435.329 1.00 168.50 78 ILE A CA 1
ATOM 640 C C . ILE A 1 92 ? 778.314 -84.768 436.468 1.00 166.60 78 ILE A C 1
ATOM 641 O O . ILE A 1 92 ? 777.947 -85.647 437.252 1.00 166.99 78 ILE A O 1
ATOM 646 N N . ILE A 1 93 ? 779.502 -84.167 436.550 1.00 164.55 79 ILE A N 1
ATOM 647 C CA . ILE A 1 93 ? 780.487 -84.496 437.589 1.00 163.77 79 ILE A CA 1
ATOM 648 C C . ILE A 1 93 ? 780.219 -83.678 438.854 1.00 162.47 79 ILE A C 1
ATOM 649 O O . ILE A 1 93 ? 780.276 -84.213 439.964 1.00 162.67 79 ILE A O 1
ATOM 654 N N . GLU A 1 94 ? 779.940 -82.386 438.678 1.00 159.83 80 GLU A N 1
ATOM 655 C CA . GLU A 1 94 ? 779.610 -81.490 439.792 1.00 159.06 80 GLU A CA 1
ATOM 656 C C . GLU A 1 94 ? 778.268 -81.875 440.420 1.00 158.46 80 GLU A C 1
ATOM 657 O O . GLU A 1 94 ? 777.392 -82.421 439.746 1.00 159.28 80 GLU A O 1
ATOM 663 N N . GLY A 1 95 ? 778.120 -81.584 441.710 1.00 156.67 81 GLY A N 1
ATOM 664 C CA . GLY A 1 95 ? 776.935 -81.977 442.477 1.00 155.07 81 GLY A CA 1
ATOM 665 C C . GLY A 1 95 ? 776.933 -83.449 442.860 1.00 152.43 81 GLY A C 1
ATOM 666 O O . GLY A 1 95 ? 775.868 -84.044 443.043 1.00 151.27 81 GLY A O 1
ATOM 667 N N . GLN A 1 96 ? 778.131 -84.026 442.986 1.00 149.13 82 GLN A N 1
ATOM 668 C CA . GLN A 1 96 ? 778.325 -85.431 443.343 1.00 146.21 82 GLN A CA 1
ATOM 669 C C . GLN A 1 96 ? 779.286 -85.494 444.534 1.00 143.21 82 GLN A C 1
ATOM 670 O O . GLN A 1 96 ? 780.006 -84.531 444.811 1.00 142.12 82 GLN A O 1
ATOM 676 N N . GLU A 1 97 ? 779.279 -86.622 445.242 1.00 139.58 83 GLU A N 1
ATOM 677 C CA . GLU A 1 97 ? 780.220 -86.868 446.345 1.00 136.21 83 GLU A CA 1
ATOM 678 C C . GLU A 1 97 ? 781.665 -86.915 445.823 1.00 137.25 83 GLU A C 1
ATOM 679 O O . GLU A 1 97 ? 781.900 -87.298 444.672 1.00 135.49 83 GLU A O 1
ATOM 685 N N . ARG A 1 98 ? 782.617 -86.518 446.668 1.00 139.45 84 ARG A N 1
ATOM 686 C CA . ARG A 1 98 ? 784.039 -86.449 446.290 1.00 142.32 84 ARG A CA 1
ATOM 687 C C . ARG A 1 98 ? 784.602 -87.788 445.803 1.00 144.43 84 ARG A C 1
ATOM 688 O O . ARG A 1 98 ? 785.207 -87.853 444.730 1.00 145.26 84 ARG A O 1
ATOM 696 N N . ASN A 1 99 ? 784.401 -88.841 446.596 1.00 145.52 85 ASN A N 1
ATOM 697 C CA . ASN A 1 99 ? 784.878 -90.188 446.240 1.00 143.69 85 ASN A CA 1
ATOM 698 C C . ASN A 1 99 ? 784.186 -90.763 444.992 1.00 139.60 85 ASN A C 1
ATOM 699 O O . ASN A 1 99 ? 784.811 -91.496 444.225 1.00 140.42 85 ASN A O 1
ATOM 704 N N . ILE A 1 100 ? 782.914 -90.417 444.789 1.00 135.60 86 ILE A N 1
ATOM 705 C CA . ILE A 1 100 ? 782.159 -90.856 443.608 1.00 134.93 86 ILE A CA 1
ATOM 706 C C . ILE A 1 100 ? 782.594 -90.060 442.373 1.00 134.57 86 ILE A C 1
ATOM 707 O O . ILE A 1 100 ? 782.659 -90.613 441.273 1.00 134.48 86 ILE A O 1
ATOM 712 N N . ALA A 1 101 ? 782.888 -88.771 442.563 1.00 134.85 87 ALA A N 1
ATOM 713 C CA . ALA A 1 101 ? 783.314 -87.883 441.472 1.00 134.60 87 ALA A CA 1
ATOM 714 C C . ALA A 1 101 ? 784.600 -88.350 440.784 1.00 132.61 87 ALA A C 1
ATOM 715 O O . ALA A 1 101 ? 784.684 -88.337 439.554 1.00 134.29 87 ALA A O 1
ATOM 717 N N . TRP A 1 102 ? 785.588 -88.760 441.579 1.00 127.81 88 TRP A N 1
ATOM 718 C CA . TRP A 1 102 ? 786.860 -89.274 441.045 1.00 124.66 88 TRP A CA 1
ATOM 719 C C . TRP A 1 102 ? 786.744 -90.663 440.411 1.00 122.09 88 TRP A C 1
ATOM 720 O O . TRP A 1 102 ? 787.497 -90.981 439.488 1.00 119.35 88 TRP A O 1
ATOM 731 N N . THR A 1 103 ? 785.815 -91.483 440.904 1.00 121.82 89 THR A N 1
ATOM 732 C CA . THR A 1 103 ? 785.523 -92.788 440.296 1.00 123.07 89 THR A CA 1
ATOM 733 C C . THR A 1 103 ? 784.968 -92.637 438.873 1.00 125.27 89 THR A C 1
ATOM 734 O O . THR A 1 103 ? 785.251 -93.465 438.005 1.00 123.61 89 THR A O 1
ATOM 738 N N . ILE A 1 104 ? 784.182 -91.583 438.649 1.00 127.35 90 ILE A N 1
ATOM 739 C CA . ILE A 1 104 ? 783.664 -91.246 437.316 1.00 127.41 90 ILE A CA 1
ATOM 740 C C . ILE A 1 104 ? 784.802 -90.779 436.394 1.00 125.49 90 ILE A C 1
ATOM 741 O O . ILE A 1 104 ? 784.829 -91.135 435.213 1.00 124.11 90 ILE A O 1
ATOM 746 N N . VAL A 1 105 ? 785.731 -89.992 436.941 1.00 123.08 91 VAL A N 1
ATOM 747 C CA . VAL A 1 105 ? 786.906 -89.513 436.196 1.00 122.74 91 VAL A CA 1
ATOM 748 C C . VAL A 1 105 ? 787.830 -90.674 435.811 1.00 122.18 91 VAL A C 1
ATOM 749 O O . VAL A 1 105 ? 788.219 -90.803 434.647 1.00 118.31 91 VAL A O 1
ATOM 753 N N . ASN A 1 106 ? 788.171 -91.507 436.793 1.00 122.37 92 ASN A N 1
ATOM 754 C CA . ASN A 1 106 ? 789.120 -92.614 436.596 1.00 122.42 92 ASN A CA 1
ATOM 755 C C . ASN A 1 106 ? 788.587 -93.755 435.719 1.00 122.96 92 ASN A C 1
ATOM 756 O O . ASN A 1 106 ? 789.368 -94.401 435.017 1.00 119.80 92 ASN A O 1
ATOM 761 N N . SER A 1 107 ? 787.277 -94.005 435.763 1.00 124.96 93 SER A N 1
ATOM 762 C CA . SER A 1 107 ? 786.651 -95.039 434.920 1.00 127.08 93 SER A CA 1
ATOM 763 C C . SER A 1 107 ? 786.787 -94.728 433.424 1.00 129.81 93 SER A C 1
ATOM 764 O O . SER A 1 107 ? 786.935 -95.639 432.604 1.00 129.53 93 SER A O 1
ATOM 767 N N . ILE A 1 108 ? 786.746 -93.438 433.089 1.00 131.78 94 ILE A N 1
ATOM 768 C CA . ILE A 1 108 ? 786.932 -92.965 431.716 1.00 132.33 94 ILE A CA 1
ATOM 769 C C . ILE A 1 108 ? 788.385 -93.161 431.273 1.00 130.99 94 ILE A C 1
ATOM 770 O O . ILE A 1 108 ? 788.645 -93.724 430.207 1.00 125.91 94 ILE A O 1
ATOM 775 N N . CYS A 1 109 ? 789.318 -92.696 432.103 1.00 132.85 95 CYS A N 1
ATOM 776 C CA . CYS A 1 109 ? 790.752 -92.738 431.793 1.00 136.63 95 CYS A CA 1
ATOM 777 C C . CYS A 1 109 ? 791.360 -94.148 431.691 1.00 140.29 95 CYS A C 1
ATOM 778 O O . CYS A 1 109 ? 792.405 -94.314 431.058 1.00 144.01 95 CYS A O 1
ATOM 781 N N . ASN A 1 110 ? 790.730 -95.145 432.318 1.00 142.06 96 ASN A N 1
ATOM 782 C CA . ASN A 1 110 ? 791.225 -96.532 432.268 1.00 141.33 96 ASN A CA 1
ATOM 783 C C . ASN A 1 110 ? 791.087 -97.155 430.876 1.00 145.21 96 ASN A C 1
ATOM 784 O O . ASN A 1 110 ? 792.060 -97.694 430.344 1.00 146.41 96 ASN A O 1
ATOM 789 N N . MET A 1 111 ? 789.888 -97.078 430.295 1.00 150.00 97 MET A N 1
ATOM 790 C CA . MET A 1 111 ? 789.630 -97.656 428.965 1.00 153.19 97 MET A CA 1
ATOM 791 C C . MET A 1 111 ? 790.249 -96.821 427.844 1.00 154.46 97 MET A C 1
ATOM 792 O O . MET A 1 111 ? 790.907 -97.370 426.957 1.00 155.82 97 MET A O 1
ATOM 797 N N . THR A 1 112 ? 790.022 -95.508 427.883 1.00 152.64 98 THR A N 1
ATOM 798 C CA . THR A 1 112 ? 790.663 -94.565 426.962 1.00 149.55 98 THR A CA 1
ATOM 799 C C . THR A 1 112 ? 791.902 -93.968 427.636 1.00 147.03 98 THR A C 1
ATOM 800 O O . THR A 1 112 ? 791.780 -93.090 428.494 1.00 146.45 98 THR A O 1
ATOM 804 N N . GLU A 1 113 ? 793.085 -94.449 427.243 1.00 144.52 99 GLU A N 1
ATOM 805 C CA . GLU A 1 113 ? 794.352 -94.075 427.897 1.00 142.49 99 GLU A CA 1
ATOM 806 C C . GLU A 1 113 ? 794.658 -92.583 427.733 1.00 142.22 99 GLU A C 1
ATOM 807 O O . GLU A 1 113 ? 795.272 -92.169 426.747 1.00 141.88 99 GLU A O 1
ATOM 813 N N . ASN A 1 114 ? 794.214 -91.796 428.714 1.00 143.19 100 ASN A N 1
ATOM 814 C CA . ASN A 1 114 ? 794.357 -90.336 428.708 1.00 144.14 100 ASN A CA 1
ATOM 815 C C . ASN A 1 114 ? 794.909 -89.838 430.046 1.00 145.37 100 ASN A C 1
ATOM 816 O O . ASN A 1 114 ? 795.076 -90.616 430.990 1.00 145.27 100 ASN A O 1
ATOM 821 N N . SER A 1 115 ? 795.195 -88.539 430.111 1.00 145.82 101 SER A N 1
ATOM 822 C CA . SER A 1 115 ? 795.711 -87.905 431.328 1.00 145.50 101 SER A CA 1
ATOM 823 C C . SER A 1 115 ? 794.636 -87.768 432.407 1.00 144.20 101 SER A C 1
ATOM 824 O O . SER A 1 115 ? 793.438 -87.776 432.111 1.00 142.37 101 SER A O 1
ATOM 827 N N . LYS A 1 116 ? 795.089 -87.642 433.653 1.00 142.98 102 LYS A N 1
ATOM 828 C CA . LYS A 1 116 ? 794.222 -87.432 434.811 1.00 143.00 102 LYS A CA 1
ATOM 829 C C . LYS A 1 116 ? 794.498 -86.034 435.380 1.00 142.36 102 LYS A C 1
ATOM 830 O O . LYS A 1 116 ? 795.655 -85.715 435.668 1.00 142.24 102 LYS A O 1
ATOM 836 N N . PRO A 1 117 ? 793.448 -85.199 435.550 1.00 141.71 103 PRO A N 1
ATOM 837 C CA . PRO A 1 117 ? 793.671 -83.866 436.126 1.00 140.38 103 PRO A CA 1
ATOM 838 C C . PRO A 1 117 ? 793.941 -83.900 437.633 1.00 138.00 103 PRO A C 1
ATOM 839 O O . PRO A 1 117 ? 793.713 -84.924 438.280 1.00 135.92 103 PRO A O 1
ATOM 843 N N . ARG A 1 118 ? 794.429 -82.785 438.172 1.00 139.60 104 ARG A N 1
ATOM 844 C CA . ARG A 1 118 ? 794.745 -82.677 439.600 1.00 141.68 104 ARG A CA 1
ATOM 845 C C . ARG A 1 118 ? 793.491 -82.382 440.421 1.00 143.44 104 ARG A C 1
ATOM 846 O O . ARG A 1 118 ? 793.199 -83.091 441.385 1.00 145.51 104 ARG A O 1
ATOM 854 N N . PHE A 1 119 ? 792.766 -81.333 440.032 1.00 145.43 105 PHE A N 1
ATOM 855 C CA . PHE A 1 119 ? 791.548 -80.898 440.729 1.00 146.95 105 PHE A CA 1
ATOM 856 C C . PHE A 1 119 ? 790.285 -81.377 440.005 1.00 148.47 105 PHE A C 1
ATOM 857 O O . PHE A 1 119 ? 790.353 -81.840 438.864 1.00 146.51 105 PHE A O 1
ATOM 865 N N . LEU A 1 120 ? 789.144 -81.257 440.687 1.00 152.11 106 LEU A N 1
ATOM 866 C CA . LEU A 1 120 ? 787.846 -81.767 440.203 1.00 153.69 106 LEU A CA 1
ATOM 867 C C . LEU A 1 120 ? 787.339 -81.059 438.933 1.00 154.02 106 LEU A C 1
ATOM 868 O O . LEU A 1 120 ? 787.163 -79.839 438.950 1.00 155.53 106 LEU A O 1
ATOM 873 N N . PRO A 1 121 ? 787.100 -81.817 437.836 1.00 152.24 107 PRO A N 1
ATOM 874 C CA . PRO A 1 121 ? 786.363 -81.238 436.703 1.00 151.49 107 PRO A CA 1
ATOM 875 C C . PRO A 1 121 ? 784.852 -81.184 436.958 1.00 152.45 107 PRO A C 1
ATOM 876 O O . PRO A 1 121 ? 784.357 -81.818 437.896 1.00 149.83 107 PRO A O 1
ATOM 880 N N . ASP A 1 122 ? 784.141 -80.425 436.124 1.00 154.55 108 ASP A N 1
ATOM 881 C CA . ASP A 1 122 ? 782.680 -80.266 436.219 1.00 155.51 108 ASP A CA 1
ATOM 882 C C . ASP A 1 122 ? 781.906 -81.027 435.132 1.00 154.86 108 ASP A C 1
ATOM 883 O O . ASP A 1 122 ? 780.819 -81.547 435.400 1.00 156.15 108 ASP A O 1
ATOM 888 N N . LEU A 1 123 ? 782.452 -81.071 433.915 1.00 152.70 109 LEU A N 1
ATOM 889 C CA . LEU A 1 123 ? 781.847 -81.794 432.789 1.00 152.48 109 LEU A CA 1
ATOM 890 C C . LEU A 1 123 ? 782.909 -82.540 431.979 1.00 149.59 109 LEU A C 1
ATOM 891 O O . LEU A 1 123 ? 784.111 -82.339 432.177 1.00 146.29 109 LEU A O 1
ATOM 896 N N . TYR A 1 124 ? 782.447 -83.401 431.074 1.00 148.12 110 TYR A N 1
ATOM 897 C CA . TYR A 1 124 ? 783.325 -84.148 430.169 1.00 148.96 110 TYR A CA 1
ATOM 898 C C . TYR A 1 124 ? 782.573 -84.555 428.898 1.00 153.53 110 TYR A C 1
ATOM 899 O O . TYR A 1 124 ? 781.568 -85.264 428.975 1.00 155.00 110 TYR A O 1
ATOM 908 N N . ASP A 1 125 ? 783.075 -84.115 427.743 1.00 156.77 111 ASP A N 1
ATOM 909 C CA . ASP A 1 125 ? 782.490 -84.456 426.442 1.00 158.26 111 ASP A CA 1
ATOM 910 C C . ASP A 1 125 ? 783.015 -85.810 425.965 1.00 155.78 111 ASP A C 1
ATOM 911 O O . ASP A 1 125 ? 784.216 -86.072 426.043 1.00 154.31 111 ASP A O 1
ATOM 916 N N . TYR A 1 126 ? 782.112 -86.650 425.457 1.00 155.37 112 TYR A N 1
ATOM 917 C CA . TYR A 1 126 ? 782.449 -88.013 425.010 1.00 156.46 112 TYR A CA 1
ATOM 918 C C . TYR A 1 126 ? 782.831 -88.104 423.526 1.00 154.53 112 TYR A C 1
ATOM 919 O O . TYR A 1 126 ? 783.481 -89.070 423.119 1.00 152.62 112 TYR A O 1
ATOM 928 N N . LYS A 1 127 ? 782.424 -87.117 422.725 1.00 154.64 113 LYS A N 1
ATOM 929 C CA . LYS A 1 127 ? 782.817 -87.044 421.312 1.00 155.03 113 LYS A CA 1
ATOM 930 C C . LYS A 1 127 ? 784.291 -86.649 421.184 1.00 154.47 113 LYS A C 1
ATOM 931 O O . LYS A 1 127 ? 785.093 -87.402 420.628 1.00 152.43 113 LYS A O 1
ATOM 937 N N . THR A 1 128 ? 784.630 -85.472 421.707 1.00 154.89 114 THR A N 1
ATOM 938 C CA . THR A 1 128 ? 785.995 -84.930 421.626 1.00 155.58 114 THR A CA 1
ATOM 939 C C . THR A 1 128 ? 786.981 -85.518 422.648 1.00 156.71 114 THR A C 1
ATOM 940 O O . THR A 1 128 ? 788.194 -85.395 422.463 1.00 157.09 114 THR A O 1
ATOM 944 N N . ASN A 1 129 ? 786.459 -86.138 423.713 1.00 156.33 115 ASN A N 1
ATOM 945 C CA . ASN A 1 129 ? 787.262 -86.688 424.821 1.00 154.18 115 ASN A CA 1
ATOM 946 C C . ASN A 1 129 ? 788.080 -85.602 425.532 1.00 155.35 115 ASN A C 1
ATOM 947 O O . ASN A 1 129 ? 789.302 -85.715 425.675 1.00 155.20 115 ASN A O 1
ATOM 952 N N . LYS A 1 130 ? 787.380 -84.556 425.972 1.00 156.35 116 LYS A N 1
ATOM 953 C CA . LYS A 1 130 ? 787.984 -83.408 426.653 1.00 158.56 116 LYS A CA 1
ATOM 954 C C . LYS A 1 130 ? 787.216 -83.111 427.940 1.00 161.08 116 LYS A C 1
ATOM 955 O O . LYS A 1 130 ? 785.984 -83.094 427.933 1.00 158.06 116 LYS A O 1
ATOM 961 N N . PHE A 1 131 ? 787.944 -82.882 429.034 1.00 167.67 117 PHE A N 1
ATOM 962 C CA . PHE A 1 131 ? 787.337 -82.441 430.299 1.00 176.07 117 PHE A CA 1
ATOM 963 C C . PHE A 1 131 ? 787.074 -80.936 430.263 1.00 179.92 117 PHE A C 1
ATOM 964 O O . PHE A 1 131 ? 787.767 -80.196 429.559 1.00 181.58 117 PHE A O 1
ATOM 972 N N . ILE A 1 132 ? 786.070 -80.499 431.027 1.00 182.11 118 ILE A N 1
ATOM 973 C CA . ILE A 1 132 ? 785.685 -79.085 431.112 1.00 180.99 118 ILE A CA 1
ATOM 974 C C . ILE A 1 132 ? 785.633 -78.640 432.578 1.00 179.41 118 ILE A C 1
ATOM 975 O O . ILE A 1 132 ? 785.136 -79.371 433.438 1.00 177.94 118 ILE A O 1
ATOM 980 N N . GLU A 1 133 ? 786.147 -77.436 432.838 1.00 179.65 119 GLU A N 1
ATOM 981 C CA . GLU A 1 133 ? 786.193 -76.838 434.175 1.00 180.35 119 GLU A CA 1
ATOM 982 C C . GLU A 1 133 ? 785.503 -75.469 434.126 1.00 185.48 119 GLU A C 1
ATOM 983 O O . GLU A 1 133 ? 786.050 -74.516 433.565 1.00 189.34 119 GLU A O 1
ATOM 989 N N . ILE A 1 134 ? 784.306 -75.385 434.711 1.00 188.99 120 ILE A N 1
ATOM 990 C CA . ILE A 1 134 ? 783.505 -74.154 434.707 1.00 191.13 120 ILE A CA 1
ATOM 991 C C . ILE A 1 134 ? 784.008 -73.198 435.797 1.00 195.29 120 ILE A C 1
ATOM 992 O O . ILE A 1 134 ? 784.353 -73.629 436.901 1.00 196.80 120 ILE A O 1
ATOM 997 N N . GLY A 1 135 ? 784.043 -71.904 435.474 1.00 199.56 121 GLY A N 1
ATOM 998 C CA . GLY A 1 135 ? 784.477 -70.864 436.413 1.00 199.01 121 GLY A CA 1
ATOM 999 C C . GLY A 1 135 ? 784.041 -69.478 435.970 1.00 199.91 121 GLY A C 1
ATOM 1000 O O . GLY A 1 135 ? 784.869 -68.576 435.816 1.00 198.26 121 GLY A O 1
ATOM 1001 N N . VAL A 1 136 ? 782.732 -69.319 435.775 1.00 200.72 122 VAL A N 1
ATOM 1002 C CA . VAL A 1 136 ? 782.142 -68.063 435.296 1.00 200.61 122 VAL A CA 1
ATOM 1003 C C . VAL A 1 136 ? 781.953 -67.109 436.478 1.00 202.45 122 VAL A C 1
ATOM 1004 O O . VAL A 1 136 ? 781.634 -67.543 437.589 1.00 201.56 122 VAL A O 1
ATOM 1008 N N . THR A 1 137 ? 782.146 -65.814 436.226 1.00 204.16 123 THR A N 1
ATOM 1009 C CA . THR A 1 137 ? 782.104 -64.790 437.276 1.00 204.19 123 THR A CA 1
ATOM 1010 C C . THR A 1 137 ? 781.795 -63.396 436.706 1.00 203.37 123 THR A C 1
ATOM 1011 O O . THR A 1 137 ? 781.648 -63.231 435.492 1.00 204.32 123 THR A O 1
ATOM 1015 N N . ARG A 1 138 ? 781.699 -62.408 437.595 1.00 201.32 124 ARG A N 1
ATOM 1016 C CA . ARG A 1 138 ? 781.410 -61.014 437.219 1.00 198.34 124 ARG A CA 1
ATOM 1017 C C . ARG A 1 138 ? 782.491 -60.346 436.353 1.00 198.02 124 ARG A C 1
ATOM 1018 O O . ARG A 1 138 ? 782.191 -59.387 435.638 1.00 199.06 124 ARG A O 1
ATOM 1026 N N . ARG A 1 139 ? 783.730 -60.840 436.423 1.00 196.52 125 ARG A N 1
ATOM 1027 C CA . ARG A 1 139 ? 784.806 -60.387 435.524 1.00 194.18 125 ARG A CA 1
ATOM 1028 C C . ARG A 1 139 ? 784.554 -60.809 434.071 1.00 193.47 125 ARG A C 1
ATOM 1029 O O . ARG A 1 139 ? 783.802 -61.752 433.807 1.00 193.15 125 ARG A O 1
ATOM 1037 N N . LYS A 1 140 ? 785.201 -60.106 433.142 1.00 191.92 126 LYS A N 1
ATOM 1038 C CA . LYS A 1 140 ? 784.889 -60.211 431.710 1.00 190.55 126 LYS A CA 1
ATOM 1039 C C . LYS A 1 140 ? 785.328 -61.546 431.092 1.00 192.49 126 LYS A C 1
ATOM 1040 O O . LYS A 1 140 ? 784.484 -62.395 430.797 1.00 192.94 126 LYS A O 1
ATOM 1046 N N . VAL A 1 141 ? 786.638 -61.729 430.920 1.00 194.40 127 VAL A N 1
ATOM 1047 C CA . VAL A 1 141 ? 787.196 -62.912 430.236 1.00 194.39 127 VAL A CA 1
ATOM 1048 C C . VAL A 1 141 ? 788.665 -63.186 430.595 1.00 196.93 127 VAL A C 1
ATOM 1049 O O . VAL A 1 141 ? 788.988 -64.276 431.070 1.00 199.64 127 VAL A O 1
ATOM 1053 N N . GLU A 1 142 ? 789.538 -62.200 430.382 1.00 198.77 128 GLU A N 1
ATOM 1054 C CA . GLU A 1 142 ? 790.994 -62.387 430.509 1.00 198.40 128 GLU A CA 1
ATOM 1055 C C . GLU A 1 142 ? 791.494 -62.526 431.957 1.00 199.69 128 GLU A C 1
ATOM 1056 O O . GLU A 1 142 ? 792.490 -63.212 432.199 1.00 201.01 128 GLU A O 1
ATOM 1062 N N . ASP A 1 143 ? 790.816 -61.878 432.906 1.00 198.99 129 ASP A N 1
ATOM 1063 C CA . ASP A 1 143 ? 791.221 -61.918 434.322 1.00 198.22 129 ASP A CA 1
ATOM 1064 C C . ASP A 1 143 ? 791.064 -63.296 434.980 1.00 203.02 129 ASP A C 1
ATOM 1065 O O . ASP A 1 143 ? 791.831 -63.633 435.885 1.00 202.82 129 ASP A O 1
ATOM 1070 N N . TYR A 1 144 ? 790.076 -64.075 434.531 1.00 207.26 130 TYR A N 1
ATOM 1071 C CA . TYR A 1 144 ? 789.836 -65.442 435.036 1.00 208.55 130 TYR A CA 1
ATOM 1072 C C . TYR A 1 144 ? 790.236 -66.574 434.069 1.00 211.81 130 TYR A C 1
ATOM 1073 O O . TYR A 1 144 ? 790.311 -67.731 434.491 1.00 214.51 130 TYR A O 1
ATOM 1082 N N . TYR A 1 145 ? 790.490 -66.256 432.796 1.00 213.74 131 TYR A N 1
ATOM 1083 C CA . TYR A 1 145 ? 790.948 -67.256 431.817 1.00 214.60 131 TYR A CA 1
ATOM 1084 C C . TYR A 1 145 ? 792.420 -67.607 432.035 1.00 218.87 131 TYR A C 1
ATOM 1085 O O . TYR A 1 145 ? 792.761 -68.779 432.204 1.00 223.76 131 TYR A O 1
ATOM 1094 N N . TYR A 1 146 ? 793.279 -66.587 432.033 1.00 219.23 132 TYR A N 1
ATOM 1095 C CA . TYR A 1 146 ? 794.730 -66.778 432.192 1.00 216.78 132 TYR A CA 1
ATOM 1096 C C . TYR A 1 146 ? 795.178 -67.117 433.626 1.00 214.64 132 TYR A C 1
ATOM 1097 O O . TYR A 1 146 ? 796.309 -67.570 433.818 1.00 214.19 132 TYR A O 1
ATOM 1106 N N . GLU A 1 147 ? 794.309 -66.901 434.618 1.00 210.58 133 GLU A N 1
ATOM 1107 C CA . GLU A 1 147 ? 794.607 -67.254 436.016 1.00 207.11 133 GLU A CA 1
ATOM 1108 C C . GLU A 1 147 ? 794.519 -68.773 436.216 1.00 208.39 133 GLU A C 1
ATOM 1109 O O . GLU A 1 147 ? 795.427 -69.383 436.786 1.00 208.61 133 GLU A O 1
ATOM 1115 N N . LYS A 1 148 ? 793.420 -69.367 435.749 1.00 208.45 134 LYS A N 1
ATOM 1116 C CA . LYS A 1 148 ? 793.213 -70.822 435.822 1.00 207.74 134 LYS A CA 1
ATOM 1117 C C . LYS A 1 148 ? 794.033 -71.610 434.789 1.00 207.98 134 LYS A C 1
ATOM 1118 O O . LYS A 1 148 ? 794.420 -72.751 435.057 1.00 209.23 134 LYS A O 1
ATOM 1124 N N . ALA A 1 149 ? 794.281 -71.013 433.619 1.00 205.27 135 ALA A N 1
ATOM 1125 C CA . ALA A 1 149 ? 795.059 -71.660 432.547 1.00 200.68 135 ALA A CA 1
ATOM 1126 C C . ALA A 1 149 ? 796.525 -71.897 432.927 1.00 199.30 135 ALA A C 1
ATOM 1127 O O . ALA A 1 149 ? 797.097 -72.927 432.567 1.00 197.85 135 ALA A O 1
ATOM 1129 N N . SER A 1 150 ? 797.123 -70.938 433.636 1.00 197.61 136 SER A N 1
ATOM 1130 C CA . SER A 1 150 ? 798.487 -71.078 434.165 1.00 195.00 136 SER A CA 1
ATOM 1131 C C . SER A 1 150 ? 798.551 -72.025 435.370 1.00 194.13 136 SER A C 1
ATOM 1132 O O . SER A 1 150 ? 799.532 -72.754 435.534 1.00 193.29 136 SER A O 1
ATOM 1135 N N . LYS A 1 151 ? 797.512 -72.000 436.208 1.00 191.75 137 LYS A N 1
ATOM 1136 C CA . LYS A 1 151 ? 797.439 -72.845 437.409 1.00 187.46 137 LYS A CA 1
ATOM 1137 C C . LYS A 1 151 ? 797.244 -74.333 437.084 1.00 186.26 137 LYS A C 1
ATOM 1138 O O . LYS A 1 151 ? 797.839 -75.189 437.742 1.00 183.28 137 LYS A O 1
ATOM 1144 N N . LEU A 1 152 ? 796.415 -74.624 436.079 1.00 185.09 138 LEU A N 1
ATOM 1145 C CA . LEU A 1 152 ? 796.096 -75.998 435.667 1.00 182.85 138 LEU A CA 1
ATOM 1146 C C . LEU A 1 152 ? 796.598 -76.270 434.240 1.00 181.20 138 LEU A C 1
ATOM 1147 O O . LEU A 1 152 ? 795.844 -76.734 433.377 1.00 178.90 138 LEU A O 1
ATOM 1152 N N . LYS A 1 153 ? 797.882 -75.991 434.010 1.00 180.91 139 LYS A N 1
ATOM 1153 C CA . LYS A 1 153 ? 798.507 -76.117 432.683 1.00 178.70 139 LYS A CA 1
ATOM 1154 C C . LYS A 1 153 ? 799.082 -77.518 432.454 1.00 176.94 139 LYS A C 1
ATOM 1155 O O . LYS A 1 153 ? 799.319 -78.265 433.408 1.00 176.54 139 LYS A O 1
ATOM 1161 N N . GLY A 1 154 ? 799.291 -77.864 431.183 1.00 175.14 140 GLY A N 1
ATOM 1162 C CA . GLY A 1 154 ? 799.883 -79.145 430.787 1.00 173.31 140 GLY A CA 1
ATOM 1163 C C . GLY A 1 154 ? 798.800 -80.136 430.418 1.00 172.60 140 GLY A C 1
ATOM 1164 O O . GLY A 1 154 ? 798.721 -80.586 429.273 1.00 168.74 140 GLY A O 1
ATOM 1165 N N . GLU A 1 155 ? 797.978 -80.484 431.406 1.00 174.15 141 GLU A N 1
ATOM 1166 C CA . GLU A 1 155 ? 796.770 -81.293 431.193 1.00 173.89 141 GLU A CA 1
ATOM 1167 C C . GLU A 1 155 ? 795.756 -80.547 430.310 1.00 174.56 141 GLU A C 1
ATOM 1168 O O . GLU A 1 155 ? 795.412 -79.395 430.589 1.00 173.93 141 GLU A O 1
ATOM 1174 N N . ASN A 1 156 ? 795.297 -81.204 429.243 1.00 175.37 142 ASN A N 1
ATOM 1175 C CA . ASN A 1 156 ? 794.401 -80.571 428.255 1.00 174.63 142 ASN A CA 1
ATOM 1176 C C . ASN A 1 156 ? 792.944 -80.493 428.741 1.00 178.92 142 ASN A C 1
ATOM 1177 O O . ASN A 1 156 ? 792.081 -81.262 428.308 1.00 177.66 142 ASN A O 1
ATOM 1182 N N . VAL A 1 157 ? 792.693 -79.539 429.640 1.00 185.12 143 VAL A N 1
ATOM 1183 C CA . VAL A 1 157 ? 791.362 -79.285 430.202 1.00 191.94 143 VAL A CA 1
ATOM 1184 C C . VAL A 1 157 ? 790.772 -78.042 429.529 1.00 198.92 143 VAL A C 1
ATOM 1185 O O . VAL A 1 157 ? 791.350 -76.956 429.606 1.00 197.98 143 VAL A O 1
ATOM 1189 N N . TYR A 1 158 ? 789.616 -78.212 428.886 1.00 208.41 144 TYR A N 1
ATOM 1190 C CA . TYR A 1 158 ? 788.975 -77.151 428.100 1.00 214.08 144 TYR A CA 1
ATOM 1191 C C . TYR A 1 158 ? 788.289 -76.121 429.005 1.00 217.56 144 TYR A C 1
ATOM 1192 O O . TYR A 1 158 ? 787.288 -76.431 429.651 1.00 215.31 144 TYR A O 1
ATOM 1201 N N . ILE A 1 159 ? 788.828 -74.901 429.039 1.00 222.84 145 ILE A N 1
ATOM 1202 C CA . ILE A 1 159 ? 788.290 -73.815 429.869 1.00 226.35 145 ILE A CA 1
ATOM 1203 C C . ILE A 1 159 ? 787.387 -72.940 428.992 1.00 232.09 145 ILE A C 1
ATOM 1204 O O . ILE A 1 159 ? 787.837 -72.413 427.970 1.00 235.46 145 ILE A O 1
ATOM 1209 N N . HIS A 1 160 ? 786.124 -72.794 429.400 1.00 235.55 146 HIS A N 1
ATOM 1210 C CA . HIS A 1 160 ? 785.112 -72.047 428.642 1.00 236.42 146 HIS A CA 1
ATOM 1211 C C . HIS A 1 160 ? 784.596 -70.870 429.485 1.00 237.72 146 HIS A C 1
ATOM 1212 O O . HIS A 1 160 ? 783.566 -70.971 430.159 1.00 233.46 146 HIS A O 1
ATOM 1219 N N . ILE A 1 161 ? 785.326 -69.755 429.436 1.00 242.63 147 ILE A N 1
ATOM 1220 C CA . ILE A 1 161 ? 785.033 -68.576 430.262 1.00 245.02 147 ILE A CA 1
ATOM 1221 C C . ILE A 1 161 ? 783.997 -67.671 429.583 1.00 245.73 147 ILE A C 1
ATOM 1222 O O . ILE A 1 161 ? 784.310 -66.971 428.617 1.00 245.16 147 ILE A O 1
ATOM 1227 N N . PHE A 1 162 ? 782.769 -67.695 430.104 1.00 245.91 148 PHE A N 1
ATOM 1228 C CA . PHE A 1 162 ? 781.702 -66.788 429.665 1.00 244.86 148 PHE A CA 1
ATOM 1229 C C . PHE A 1 162 ? 781.818 -65.451 430.401 1.00 238.62 148 PHE A C 1
ATOM 1230 O O . PHE A 1 162 ? 782.641 -65.306 431.311 1.00 239.09 148 PHE A O 1
ATOM 1238 N N . SER A 1 163 ? 780.998 -64.481 429.996 1.00 231.04 149 SER A N 1
ATOM 1239 C CA . SER A 1 163 ? 780.928 -63.170 430.654 1.00 225.20 149 SER A CA 1
ATOM 1240 C C . SER A 1 163 ? 779.509 -62.858 431.126 1.00 220.55 149 SER A C 1
ATOM 1241 O O . SER A 1 163 ? 778.547 -63.526 430.737 1.00 217.97 149 SER A O 1
ATOM 1244 N N . PHE A 1 164 ? 779.401 -61.830 431.964 1.00 216.62 150 PHE A N 1
ATOM 1245 C CA . PHE A 1 164 ? 778.107 -61.348 432.467 1.00 213.77 150 PHE A CA 1
ATOM 1246 C C . PHE A 1 164 ? 777.318 -60.581 431.397 1.00 213.64 150 PHE A C 1
ATOM 1247 O O . PHE A 1 164 ? 776.098 -60.732 431.302 1.00 215.22 150 PHE A O 1
ATOM 1255 N N . ASP A 1 165 ? 778.015 -59.775 430.594 1.00 211.26 151 ASP A N 1
ATOM 1256 C CA . ASP A 1 165 ? 777.376 -58.953 429.557 1.00 207.13 151 ASP A CA 1
ATOM 1257 C C . ASP A 1 165 ? 776.922 -59.770 428.344 1.00 206.83 151 ASP A C 1
ATOM 1258 O O . ASP A 1 165 ? 775.764 -59.674 427.930 1.00 204.63 151 ASP A O 1
ATOM 1263 N N . GLY A 1 166 ? 777.832 -60.566 427.781 1.00 207.52 152 GLY A N 1
ATOM 1264 C CA . GLY A 1 166 ? 777.533 -61.350 426.575 1.00 206.43 152 GLY A CA 1
ATOM 1265 C C . GLY A 1 166 ? 778.731 -61.936 425.843 1.00 205.87 152 GLY A C 1
ATOM 1266 O O . GLY A 1 166 ? 778.669 -63.074 425.372 1.00 202.74 152 GLY A O 1
ATOM 1267 N N . GLU A 1 167 ? 779.807 -61.151 425.730 1.00 206.88 153 GLU A N 1
ATOM 1268 C CA . GLU A 1 167 ? 781.038 -61.561 425.023 1.00 205.81 153 GLU A CA 1
ATOM 1269 C C . GLU A 1 167 ? 781.622 -62.881 425.542 1.00 209.55 153 GLU A C 1
ATOM 1270 O O . GLU A 1 167 ? 781.544 -63.172 426.736 1.00 212.92 153 GLU A O 1
ATOM 1276 N N . GLU A 1 168 ? 782.213 -63.661 424.635 1.00 210.38 154 GLU A N 1
ATOM 1277 C CA . GLU A 1 168 ? 782.656 -65.026 424.936 1.00 210.96 154 GLU A CA 1
ATOM 1278 C C . GLU A 1 168 ? 784.076 -65.298 424.433 1.00 215.02 154 GLU A C 1
ATOM 1279 O O . GLU A 1 168 ? 784.495 -64.757 423.406 1.00 214.03 154 GLU A O 1
ATOM 1285 N N . MET A 1 169 ? 784.802 -66.139 425.171 1.00 219.85 155 MET A N 1
ATOM 1286 C CA . MET A 1 169 ? 786.163 -66.554 424.812 1.00 221.73 155 MET A CA 1
ATOM 1287 C C . MET A 1 169 ? 786.463 -67.935 425.401 1.00 224.93 155 MET A C 1
ATOM 1288 O O . MET A 1 169 ? 786.159 -68.196 426.568 1.00 228.77 155 MET A O 1
ATOM 1293 N N . ALA A 1 170 ? 787.058 -68.806 424.585 1.00 223.73 156 ALA A N 1
ATOM 1294 C CA . ALA A 1 170 ? 787.442 -70.162 424.992 1.00 220.79 156 ALA A CA 1
ATOM 1295 C C . ALA A 1 170 ? 788.896 -70.436 424.598 1.00 221.12 156 ALA A C 1
ATOM 1296 O O . ALA A 1 170 ? 789.588 -69.540 424.104 1.00 223.42 156 ALA A O 1
ATOM 1298 N N . THR A 1 171 ? 789.358 -71.666 424.830 1.00 219.53 157 THR A N 1
ATOM 1299 C CA . THR A 1 171 ? 790.712 -72.080 424.445 1.00 217.83 157 THR A CA 1
ATOM 1300 C C . THR A 1 171 ? 790.812 -72.211 422.920 1.00 215.91 157 THR A C 1
ATOM 1301 O O . THR A 1 171 ? 790.181 -73.090 422.327 1.00 220.01 157 THR A O 1
ATOM 1305 N N . ASP A 1 172 ? 791.591 -71.315 422.307 1.00 209.10 158 ASP A N 1
ATOM 1306 C CA . ASP A 1 172 ? 791.758 -71.216 420.841 1.00 202.82 158 ASP A CA 1
ATOM 1307 C C . ASP A 1 172 ? 790.458 -70.898 420.067 1.00 200.45 158 ASP A C 1
ATOM 1308 O O . ASP A 1 172 ? 790.403 -71.093 418.849 1.00 200.12 158 ASP A O 1
ATOM 1313 N N . ASP A 1 173 ? 789.441 -70.380 420.764 1.00 197.13 159 ASP A N 1
ATOM 1314 C CA . ASP A 1 173 ? 788.077 -70.230 420.225 1.00 194.06 159 ASP A CA 1
ATOM 1315 C C . ASP A 1 173 ? 787.542 -71.515 419.556 1.00 192.04 159 ASP A C 1
ATOM 1316 O O . ASP A 1 173 ? 786.859 -71.458 418.528 1.00 191.18 159 ASP A O 1
ATOM 1321 N N . GLU A 1 174 ? 787.852 -72.663 420.161 1.00 190.54 160 GLU A N 1
ATOM 1322 C CA . GLU A 1 174 ? 787.470 -73.976 419.634 1.00 188.98 160 GLU A CA 1
ATOM 1323 C C . GLU A 1 174 ? 786.161 -74.416 420.290 1.00 192.20 160 GLU A C 1
ATOM 1324 O O . GLU A 1 174 ? 786.147 -75.239 421.211 1.00 192.81 160 GLU A O 1
ATOM 1330 N N . TYR A 1 175 ? 785.061 -73.849 419.799 1.00 195.61 161 TYR A N 1
ATOM 1331 C CA . TYR A 1 175 ? 783.734 -74.067 420.379 1.00 196.83 161 TYR A CA 1
ATOM 1332 C C . TYR A 1 175 ? 783.131 -75.380 419.874 1.00 201.71 161 TYR A C 1
ATOM 1333 O O . TYR A 1 175 ? 782.701 -75.472 418.721 1.00 202.57 161 TYR A O 1
ATOM 1342 N N . ILE A 1 176 ? 783.122 -76.392 420.742 1.00 207.53 162 ILE A N 1
ATOM 1343 C CA . ILE A 1 176 ? 782.553 -77.713 420.413 1.00 210.39 162 ILE A CA 1
ATOM 1344 C C . ILE A 1 176 ? 781.023 -77.696 420.262 1.00 208.79 162 ILE A C 1
ATOM 1345 O O . ILE A 1 176 ? 780.477 -78.433 419.437 1.00 205.31 162 ILE A O 1
ATOM 1350 N N . LEU A 1 177 ? 780.345 -76.863 421.055 1.00 208.55 163 LEU A N 1
ATOM 1351 C CA . LEU A 1 177 ? 778.889 -76.682 420.944 1.00 207.16 163 LEU A CA 1
ATOM 1352 C C . LEU A 1 177 ? 778.516 -75.870 419.703 1.00 205.01 163 LEU A C 1
ATOM 1353 O O . LEU A 1 177 ? 779.319 -75.078 419.203 1.00 206.39 163 LEU A O 1
ATOM 1358 N N . ASP A 1 178 ? 777.290 -76.075 419.219 1.00 200.04 164 ASP A N 1
ATOM 1359 C CA . ASP A 1 178 ? 776.732 -75.263 418.129 1.00 194.08 164 ASP A CA 1
ATOM 1360 C C . ASP A 1 178 ? 776.315 -73.878 418.641 1.00 193.35 164 ASP A C 1
ATOM 1361 O O . ASP A 1 178 ? 776.121 -73.681 419.844 1.00 194.43 164 ASP A O 1
ATOM 1366 N N . GLU A 1 179 ? 776.180 -72.931 417.714 1.00 189.09 165 GLU A N 1
ATOM 1367 C CA . GLU A 1 179 ? 775.900 -71.526 418.049 1.00 184.03 165 GLU A CA 1
ATOM 1368 C C . GLU A 1 179 ? 774.486 -71.270 418.595 1.00 184.83 165 GLU A C 1
ATOM 1369 O O . GLU A 1 179 ? 774.270 -70.281 419.298 1.00 183.81 165 GLU A O 1
ATOM 1375 N N . GLU A 1 180 ? 773.538 -72.150 418.268 1.00 185.52 166 GLU A N 1
ATOM 1376 C CA . GLU A 1 180 ? 772.151 -72.023 418.734 1.00 184.68 166 GLU A CA 1
ATOM 1377 C C . GLU A 1 180 ? 771.994 -72.336 420.229 1.00 190.29 166 GLU A C 1
ATOM 1378 O O . GLU A 1 180 ? 771.218 -71.672 420.922 1.00 194.14 166 GLU A O 1
ATOM 1384 N N . SER A 1 181 ? 772.724 -73.342 420.714 1.00 193.33 167 SER A N 1
ATOM 1385 C CA . SER A 1 181 ? 772.650 -73.768 422.119 1.00 192.47 167 SER A CA 1
ATOM 1386 C C . SER A 1 181 ? 773.288 -72.764 423.078 1.00 192.48 167 SER A C 1
ATOM 1387 O O . SER A 1 181 ? 772.704 -72.435 424.112 1.00 190.80 167 SER A O 1
ATOM 1390 N N . ARG A 1 182 ? 774.484 -72.289 422.731 1.00 194.08 168 ARG A N 1
ATOM 1391 C CA . ARG A 1 182 ? 775.194 -71.283 423.533 1.00 196.72 168 ARG A CA 1
ATOM 1392 C C . ARG A 1 182 ? 774.541 -69.894 423.504 1.00 197.29 168 ARG A C 1
ATOM 1393 O O . ARG A 1 182 ? 774.792 -69.082 424.396 1.00 195.61 168 ARG A O 1
ATOM 1401 N N . ALA A 1 183 ? 773.722 -69.622 422.484 1.00 198.45 169 ALA A N 1
ATOM 1402 C CA . ALA A 1 183 ? 772.934 -68.384 422.414 1.00 199.12 169 ALA A CA 1
ATOM 1403 C C . ALA A 1 183 ? 771.846 -68.326 423.493 1.00 199.54 169 ALA A C 1
ATOM 1404 O O . ALA A 1 183 ? 771.632 -67.274 424.098 1.00 202.21 169 ALA A O 1
ATOM 1406 N N . ARG A 1 184 ? 771.165 -69.452 423.720 1.00 196.99 170 ARG A N 1
ATOM 1407 C CA . ARG A 1 184 ? 770.151 -69.559 424.783 1.00 194.27 170 ARG A CA 1
ATOM 1408 C C . ARG A 1 184 ? 770.767 -69.513 426.193 1.00 197.27 170 ARG A C 1
ATOM 1409 O O . ARG A 1 184 ? 770.111 -69.068 427.138 1.00 198.54 170 ARG A O 1
ATOM 1417 N N . ILE A 1 185 ? 772.013 -69.977 426.325 1.00 198.34 171 ILE A N 1
ATOM 1418 C CA . ILE A 1 185 ? 772.747 -69.932 427.600 1.00 197.17 171 ILE A CA 1
ATOM 1419 C C . ILE A 1 185 ? 773.098 -68.489 428.000 1.00 194.67 171 ILE A C 1
ATOM 1420 O O . ILE A 1 185 ? 772.994 -68.133 429.176 1.00 194.07 171 ILE A O 1
ATOM 1425 N N . LYS A 1 186 ? 773.510 -67.672 427.028 1.00 190.90 172 LYS A N 1
ATOM 1426 C CA . LYS A 1 186 ? 773.790 -66.245 427.267 1.00 188.14 172 LYS A CA 1
ATOM 1427 C C . LYS A 1 186 ? 772.544 -65.458 427.694 1.00 190.06 172 LYS A C 1
ATOM 1428 O O . LYS A 1 186 ? 772.630 -64.593 428.568 1.00 190.69 172 LYS A O 1
ATOM 1434 N N . THR A 1 187 ? 771.401 -65.759 427.073 1.00 191.09 173 THR A N 1
ATOM 1435 C CA . THR A 1 187 ? 770.114 -65.139 427.429 1.00 188.76 173 THR A CA 1
ATOM 1436 C C . THR A 1 187 ? 769.638 -65.533 428.837 1.00 187.57 173 THR A C 1
ATOM 1437 O O . THR A 1 187 ? 768.975 -64.740 429.510 1.00 186.74 173 THR A O 1
ATOM 1441 N N . ARG A 1 188 ? 769.974 -66.751 429.268 1.00 184.42 174 ARG A N 1
ATOM 1442 C CA . ARG A 1 188 ? 769.623 -67.238 430.610 1.00 180.51 174 ARG A CA 1
ATOM 1443 C C . ARG A 1 188 ? 770.414 -66.512 431.706 1.00 181.87 174 ARG A C 1
ATOM 1444 O O . ARG A 1 188 ? 769.859 -66.174 432.755 1.00 179.91 174 ARG A O 1
ATOM 1452 N N . LEU A 1 189 ? 771.704 -66.286 431.456 1.00 184.80 175 LEU A N 1
ATOM 1453 C CA . LEU A 1 189 ? 772.580 -65.560 432.386 1.00 187.56 175 LEU A CA 1
ATOM 1454 C C . LEU A 1 189 ? 772.309 -64.049 432.429 1.00 191.70 175 LEU A C 1
ATOM 1455 O O . LEU A 1 189 ? 772.487 -63.423 433.476 1.00 190.92 175 LEU A O 1
ATOM 1460 N N . PHE A 1 190 ? 771.891 -63.473 431.298 1.00 197.02 176 PHE A N 1
ATOM 1461 C CA . PHE A 1 190 ? 771.643 -62.023 431.189 1.00 200.81 176 PHE A CA 1
ATOM 1462 C C . PHE A 1 190 ? 770.461 -61.535 432.042 1.00 205.38 176 PHE A C 1
ATOM 1463 O O . PHE A 1 190 ? 770.435 -60.371 432.452 1.00 201.14 176 PHE A O 1
ATOM 1471 N N . VAL A 1 191 ? 769.493 -62.418 432.299 1.00 212.42 177 VAL A N 1
ATOM 1472 C CA . VAL A 1 191 ? 768.367 -62.118 433.197 1.00 215.73 177 VAL A CA 1
ATOM 1473 C C . VAL A 1 191 ? 768.830 -62.132 434.662 1.00 219.01 177 VAL A C 1
ATOM 1474 O O . VAL A 1 191 ? 768.457 -61.249 435.436 1.00 222.62 177 VAL A O 1
ATOM 1478 N N . LEU A 1 192 ? 769.635 -63.131 435.028 1.00 217.26 178 LEU A N 1
ATOM 1479 C CA . LEU A 1 192 ? 770.179 -63.257 436.393 1.00 213.06 178 LEU A CA 1
ATOM 1480 C C . LEU A 1 192 ? 771.189 -62.156 436.759 1.00 213.50 178 LEU A C 1
ATOM 1481 O O . LEU A 1 192 ? 771.382 -61.864 437.942 1.00 210.19 178 LEU A O 1
ATOM 1486 N N . ARG A 1 193 ? 771.837 -61.572 435.748 1.00 215.05 179 ARG A N 1
ATOM 1487 C CA . ARG A 1 193 ? 772.737 -60.418 435.923 1.00 215.06 179 ARG A CA 1
ATOM 1488 C C . ARG A 1 193 ? 772.020 -59.201 436.520 1.00 214.10 179 ARG A C 1
ATOM 1489 O O . ARG A 1 193 ? 772.503 -58.601 437.483 1.00 214.25 179 ARG A O 1
ATOM 1497 N N . GLN A 1 194 ? 770.877 -58.848 435.933 1.00 211.06 180 GLN A N 1
ATOM 1498 C CA . GLN A 1 194 ? 770.133 -57.638 436.310 1.00 206.58 180 GLN A CA 1
ATOM 1499 C C . GLN A 1 194 ? 769.464 -57.715 437.690 1.00 202.71 180 GLN A C 1
ATOM 1500 O O . GLN A 1 194 ? 769.238 -56.679 438.322 1.00 201.11 180 GLN A O 1
ATOM 1506 N N . GLU A 1 195 ? 769.158 -58.928 438.154 1.00 198.79 181 GLU A N 1
ATOM 1507 C CA . GLU A 1 195 ? 768.494 -59.132 439.451 1.00 195.97 181 GLU A CA 1
ATOM 1508 C C . GLU A 1 195 ? 769.424 -59.034 440.678 1.00 197.39 181 GLU A C 1
ATOM 1509 O O . GLU A 1 195 ? 768.937 -59.078 441.811 1.00 198.65 181 GLU A O 1
ATOM 1515 N N . LEU A 1 196 ? 770.739 -58.919 440.465 1.00 195.96 182 LEU A N 1
ATOM 1516 C CA . LEU A 1 196 ? 771.684 -58.608 441.558 1.00 191.80 182 LEU A CA 1
ATOM 1517 C C . LEU A 1 196 ? 771.459 -57.207 442.144 1.00 188.50 182 LEU A C 1
ATOM 1518 O O . LEU A 1 196 ? 771.583 -57.015 443.356 1.00 185.74 182 LEU A O 1
ATOM 1523 N N . ALA A 1 197 ? 771.137 -56.243 441.280 1.00 186.38 183 ALA A N 1
ATOM 1524 C CA . ALA A 1 197 ? 770.879 -54.858 441.696 1.00 183.04 183 ALA A CA 1
ATOM 1525 C C . ALA A 1 197 ? 769.575 -54.707 442.487 1.00 181.63 183 ALA A C 1
ATOM 1526 O O . ALA A 1 197 ? 769.543 -53.999 443.496 1.00 179.89 183 ALA A O 1
ATOM 1528 N N . THR A 1 198 ? 768.512 -55.368 442.025 1.00 181.38 184 THR A N 1
ATOM 1529 C CA . THR A 1 198 ? 767.194 -55.295 442.675 1.00 180.11 184 THR A CA 1
ATOM 1530 C C . THR A 1 198 ? 767.124 -56.082 443.992 1.00 180.20 184 THR A C 1
ATOM 1531 O O . THR A 1 198 ? 766.479 -55.638 444.945 1.00 180.54 184 THR A O 1
ATOM 1535 N N . ALA A 1 199 ? 767.778 -57.245 444.037 1.00 178.65 185 ALA A N 1
ATOM 1536 C CA . ALA A 1 199 ? 767.818 -58.079 445.245 1.00 175.66 185 ALA A CA 1
ATOM 1537 C C . ALA A 1 199 ? 768.734 -57.470 446.303 1.00 173.77 185 ALA A C 1
ATOM 1538 O O . ALA A 1 199 ? 769.948 -57.388 446.115 1.00 171.08 185 ALA A O 1
ATOM 1540 N N . LEU A 1 215 ? 788.232 -70.934 457.714 1.00 115.37 201 LEU A N 1
ATOM 1541 C CA . LEU A 1 215 ? 788.660 -72.086 458.503 1.00 117.55 201 LEU A CA 1
ATOM 1542 C C . LEU A 1 215 ? 788.526 -71.799 460.002 1.00 117.56 201 LEU A C 1
ATOM 1543 O O . LEU A 1 215 ? 788.792 -70.681 460.446 1.00 119.93 201 LEU A O 1
ATOM 1548 N N . GLU A 1 216 ? 788.110 -72.810 460.769 1.00 115.91 202 GLU A N 1
ATOM 1549 C CA . GLU A 1 216 ? 787.874 -72.666 462.217 1.00 115.42 202 GLU A CA 1
ATOM 1550 C C . GLU A 1 216 ? 787.745 -74.039 462.902 1.00 112.01 202 GLU A C 1
ATOM 1551 O O . GLU A 1 216 ? 787.623 -75.065 462.225 1.00 114.67 202 GLU A O 1
ATOM 1557 N N . GLU A 1 217 ? 787.798 -74.050 464.236 1.00 105.28 203 GLU A N 1
ATOM 1558 C CA . GLU A 1 217 ? 787.484 -75.248 465.031 1.00 100.14 203 GLU A CA 1
ATOM 1559 C C . GLU A 1 217 ? 786.932 -74.858 466.407 1.00 97.60 203 GLU A C 1
ATOM 1560 O O . GLU A 1 217 ? 787.615 -74.188 467.184 1.00 95.15 203 GLU A O 1
ATOM 1566 N N . GLU A 1 218 ? 785.711 -75.310 466.699 1.00 95.60 204 GLU A N 1
ATOM 1567 C CA . GLU A 1 218 ? 784.964 -74.916 467.899 1.00 93.17 204 GLU A CA 1
ATOM 1568 C C . GLU A 1 218 ? 784.654 -76.138 468.770 1.00 86.70 204 GLU A C 1
ATOM 1569 O O . GLU A 1 218 ? 784.297 -77.195 468.252 1.00 85.33 204 GLU A O 1
ATOM 1575 N N . PHE A 1 219 ? 784.804 -75.985 470.086 1.00 79.58 205 PHE A N 1
ATOM 1576 C CA . PHE A 1 219 ? 784.324 -76.976 471.056 1.00 75.81 205 PHE A CA 1
ATOM 1577 C C . PHE A 1 219 ? 784.175 -76.322 472.429 1.00 75.10 205 PHE A C 1
ATOM 1578 O O . PHE A 1 219 ? 785.172 -75.961 473.060 1.00 72.89 205 PHE A O 1
ATOM 1586 N N . SER A 1 220 ? 782.929 -76.175 472.877 1.00 75.73 206 SER A N 1
ATOM 1587 C CA . SER A 1 220 ? 782.614 -75.567 474.172 1.00 76.34 206 SER A CA 1
ATOM 1588 C C . SER A 1 220 ? 781.688 -76.468 474.980 1.00 75.81 206 SER A C 1
ATOM 1589 O O . SER A 1 220 ? 781.133 -77.437 474.455 1.00 75.76 206 SER A O 1
ATOM 1592 N N . TYR A 1 221 ? 781.531 -76.127 476.256 1.00 74.77 207 TYR A N 1
ATOM 1593 C CA . TYR A 1 221 ? 780.666 -76.862 477.177 1.00 75.99 207 TYR A CA 1
ATOM 1594 C C . TYR A 1 221 ? 779.274 -76.245 477.167 1.00 78.92 207 TYR A C 1
ATOM 1595 O O . TYR A 1 221 ? 779.150 -75.035 477.345 1.00 82.62 207 TYR A O 1
ATOM 1604 N N . PRO A 1 222 ? 778.221 -77.064 476.948 1.00 81.02 208 PRO A N 1
ATOM 1605 C CA . PRO A 1 222 ? 776.864 -76.593 477.244 1.00 79.68 208 PRO A CA 1
ATOM 1606 C C . PRO A 1 222 ? 776.622 -76.459 478.756 1.00 78.19 208 PRO A C 1
ATOM 1607 O O . PRO A 1 222 ? 777.435 -76.950 479.544 1.00 76.13 208 PRO A O 1
ATOM 1611 N N . PRO A 1 223 ? 775.516 -75.801 479.159 1.00 78.51 209 PRO A N 1
ATOM 1612 C CA . PRO A 1 223 ? 775.249 -75.500 480.574 1.00 79.00 209 PRO A CA 1
ATOM 1613 C C . PRO A 1 223 ? 775.353 -76.675 481.553 1.00 78.90 209 PRO A C 1
ATOM 1614 O O . PRO A 1 223 ? 775.902 -76.509 482.643 1.00 77.45 209 PRO A O 1
ATOM 1618 N N . THR A 1 224 ? 774.837 -77.841 481.165 1.00 80.42 210 THR A N 1
ATOM 1619 C CA . THR A 1 224 ? 774.805 -79.012 482.052 1.00 83.44 210 THR A CA 1
ATOM 1620 C C . THR A 1 224 ? 776.214 -79.528 482.354 1.00 84.67 210 THR A C 1
ATOM 1621 O O . THR A 1 224 ? 776.567 -79.736 483.521 1.00 81.41 210 THR A O 1
ATOM 1625 N N . PHE A 1 225 ? 777.009 -79.722 481.302 1.00 86.05 211 PHE A N 1
ATOM 1626 C CA . PHE A 1 225 ? 778.386 -80.194 481.458 1.00 87.12 211 PHE A CA 1
ATOM 1627 C C . PHE A 1 225 ? 779.308 -79.137 482.076 1.00 87.05 211 PHE A C 1
ATOM 1628 O O . PHE A 1 225 ? 780.262 -79.481 482.779 1.00 85.91 211 PHE A O 1
ATOM 1636 N N . GLN A 1 226 ? 779.023 -77.863 481.805 1.00 87.98 212 GLN A N 1
ATOM 1637 C CA . GLN A 1 226 ? 779.726 -76.743 482.440 1.00 86.02 212 GLN A CA 1
ATOM 1638 C C . GLN A 1 226 ? 779.597 -76.801 483.965 1.00 83.07 212 GLN A C 1
ATOM 1639 O O . GLN A 1 226 ? 780.570 -76.554 484.674 1.00 82.95 212 GLN A O 1
ATOM 1645 N N . ARG A 1 227 ? 778.402 -77.128 484.458 1.00 81.95 213 ARG A N 1
ATOM 1646 C CA . ARG A 1 227 ? 778.173 -77.284 485.902 1.00 82.42 213 ARG A CA 1
ATOM 1647 C C . ARG A 1 227 ? 778.877 -78.516 486.478 1.00 79.68 213 ARG A C 1
ATOM 1648 O O . ARG A 1 227 ? 779.352 -78.473 487.616 1.00 77.58 213 ARG A O 1
ATOM 1656 N N . LEU A 1 228 ? 778.946 -79.601 485.701 1.00 76.69 214 LEU A N 1
ATOM 1657 C CA . LEU A 1 228 ? 779.737 -80.779 486.088 1.00 75.19 214 LEU A CA 1
ATOM 1658 C C . LEU A 1 228 ? 781.226 -80.444 486.170 1.00 74.63 214 LEU A C 1
ATOM 1659 O O . LEU A 1 228 ? 781.906 -80.856 487.114 1.00 73.36 214 LEU A O 1
ATOM 1664 N N . ALA A 1 229 ? 781.714 -79.694 485.181 1.00 74.81 215 ALA A N 1
ATOM 1665 C CA . ALA A 1 229 ? 783.105 -79.217 485.154 1.00 73.94 215 ALA A CA 1
ATOM 1666 C C . ALA A 1 229 ? 783.479 -78.372 486.383 1.00 74.48 215 ALA A C 1
ATOM 1667 O O . ALA A 1 229 ? 784.606 -78.465 486.877 1.00 74.74 215 ALA A O 1
ATOM 1669 N N . ASN A 1 230 ? 782.536 -77.561 486.867 1.00 73.96 216 ASN A N 1
ATOM 1670 C CA . ASN A 1 230 ? 782.748 -76.735 488.067 1.00 73.12 216 ASN A CA 1
ATOM 1671 C C . ASN A 1 230 ? 782.879 -77.570 489.346 1.00 71.98 216 ASN A C 1
ATOM 1672 O O . ASN A 1 230 ? 783.635 -77.207 490.248 1.00 71.83 216 ASN A O 1
ATOM 1677 N N . GLN A 1 231 ? 782.148 -78.682 489.414 1.00 71.64 217 GLN A N 1
ATOM 1678 C CA . GLN A 1 231 ? 782.137 -79.554 490.599 1.00 70.84 217 GLN A CA 1
ATOM 1679 C C . GLN A 1 231 ? 783.202 -80.656 490.586 1.00 68.99 217 GLN A C 1
ATOM 1680 O O . GLN A 1 231 ? 783.353 -81.368 491.578 1.00 68.06 217 GLN A O 1
ATOM 1686 N N . SER A 1 232 ? 783.936 -80.788 489.479 1.00 69.21 218 SER A N 1
ATOM 1687 C CA . SER A 1 232 ? 785.002 -81.785 489.340 1.00 69.74 218 SER A CA 1
ATOM 1688 C C . SER A 1 232 ? 786.391 -81.132 489.434 1.00 69.08 218 SER A C 1
ATOM 1689 O O . SER A 1 232 ? 787.256 -81.342 488.580 1.00 69.20 218 SER A O 1
ATOM 1692 N N . LEU A 1 233 ? 786.590 -80.348 490.492 1.00 68.60 219 LEU A N 1
ATOM 1693 C CA . LEU A 1 233 ? 787.819 -79.586 490.719 1.00 67.98 219 LEU A CA 1
ATOM 1694 C C . LEU A 1 233 ? 788.318 -79.853 492.133 1.00 68.07 219 LEU A C 1
ATOM 1695 O O . LEU A 1 233 ? 787.629 -80.516 492.909 1.00 66.45 219 LEU A O 1
ATOM 1700 N N . PRO A 1 234 ? 789.515 -79.341 492.483 1.00 71.77 220 PRO A N 1
ATOM 1701 C CA . PRO A 1 234 ? 789.887 -79.349 493.906 1.00 74.52 220 PRO A CA 1
ATOM 1702 C C . PRO A 1 234 ? 788.960 -78.451 494.754 1.00 78.48 220 PRO A C 1
ATOM 1703 O O . PRO A 1 234 ? 788.281 -77.578 494.201 1.00 77.85 220 PRO A O 1
ATOM 1707 N N . PRO A 1 235 ? 788.930 -78.665 496.086 1.00 81.39 221 PRO A N 1
ATOM 1708 C CA . PRO A 1 235 ? 787.933 -78.009 496.950 1.00 83.06 221 PRO A CA 1
ATOM 1709 C C . PRO A 1 235 ? 788.053 -76.480 497.052 1.00 85.17 221 PRO A C 1
ATOM 1710 O O . PRO A 1 235 ? 787.046 -75.803 497.276 1.00 87.01 221 PRO A O 1
ATOM 1714 N N . SER A 1 236 ? 789.265 -75.952 496.884 1.00 85.41 222 SER A N 1
ATOM 1715 C CA . SER A 1 236 ? 789.513 -74.509 496.956 1.00 85.43 222 SER A CA 1
ATOM 1716 C C . SER A 1 236 ? 788.955 -73.702 495.773 1.00 83.51 222 SER A C 1
ATOM 1717 O O . SER A 1 236 ? 788.755 -72.495 495.902 1.00 87.93 222 SER A O 1
ATOM 1720 N N . PHE A 1 237 ? 788.707 -74.356 494.638 1.00 82.01 223 PHE A N 1
ATOM 1721 C CA . PHE A 1 237 ? 788.249 -73.678 493.418 1.00 82.34 223 PHE A CA 1
ATOM 1722 C C . PHE A 1 237 ? 786.726 -73.706 493.288 1.00 84.19 223 PHE A C 1
ATOM 1723 O O . PHE A 1 237 ? 786.084 -74.704 493.621 1.00 85.84 223 PHE A O 1
ATOM 1731 N N . LYS A 1 238 ? 786.166 -72.599 492.801 1.00 86.62 224 LYS A N 1
ATOM 1732 C CA . LYS A 1 238 ? 784.717 -72.427 492.634 1.00 87.43 224 LYS A CA 1
ATOM 1733 C C . LYS A 1 238 ? 784.241 -72.632 491.194 1.00 85.18 224 LYS A C 1
ATOM 1734 O O . LYS A 1 238 ? 783.056 -72.890 490.972 1.00 83.30 224 LYS A O 1
ATOM 1740 N N . ASP A 1 239 ? 785.157 -72.512 490.231 1.00 83.98 225 ASP A N 1
ATOM 1741 C CA . ASP A 1 239 ? 784.812 -72.429 488.811 1.00 85.00 225 ASP A CA 1
ATOM 1742 C C . ASP A 1 239 ? 785.863 -73.155 487.967 1.00 83.64 225 ASP A C 1
ATOM 1743 O O . ASP A 1 239 ? 787.046 -73.171 488.318 1.00 82.93 225 ASP A O 1
ATOM 1748 N N . TYR A 1 240 ? 785.420 -73.764 486.865 1.00 81.56 226 TYR A N 1
ATOM 1749 C CA . TYR A 1 240 ? 786.318 -74.448 485.922 1.00 79.99 226 TYR A CA 1
ATOM 1750 C C . TYR A 1 240 ? 787.284 -73.463 485.254 1.00 80.91 226 TYR A C 1
ATOM 1751 O O . TYR A 1 240 ? 788.473 -73.755 485.127 1.00 80.84 226 TYR A O 1
ATOM 1760 N N . HIS A 1 241 ? 786.766 -72.305 484.842 1.00 82.33 227 HIS A N 1
ATOM 1761 C CA . HIS A 1 241 ? 787.577 -71.231 484.244 1.00 81.16 227 HIS A CA 1
ATOM 1762 C C . HIS A 1 241 ? 788.663 -70.718 485.204 1.00 78.86 227 HIS A C 1
ATOM 1763 O O . HIS A 1 241 ? 789.756 -70.352 484.764 1.00 75.56 227 HIS A O 1
ATOM 1770 N N . GLN A 1 242 ? 788.353 -70.701 486.503 1.00 77.57 228 GLN A N 1
ATOM 1771 C CA . GLN A 1 242 ? 789.307 -70.293 487.544 1.00 78.94 228 GLN A CA 1
ATOM 1772 C C . GLN A 1 242 ? 790.456 -71.296 487.684 1.00 80.16 228 GLN A C 1
ATOM 1773 O O . GLN A 1 242 ? 791.624 -70.904 487.728 1.00 83.37 228 GLN A O 1
ATOM 1779 N N . PHE A 1 243 ? 790.111 -72.580 487.775 1.00 80.02 229 PHE A N 1
ATOM 1780 C CA . PHE A 1 243 ? 791.098 -73.659 487.884 1.00 77.70 229 PHE A CA 1
ATOM 1781 C C . PHE A 1 243 ? 791.972 -73.777 486.634 1.00 76.59 229 PHE A C 1
ATOM 1782 O O . PHE A 1 243 ? 793.172 -74.031 486.737 1.00 79.08 229 PHE A O 1
ATOM 1790 N N . LYS A 1 244 ? 791.366 -73.593 485.463 1.00 74.97 230 LYS A N 1
ATOM 1791 C CA . LYS A 1 244 ? 792.093 -73.648 484.188 1.00 74.05 230 LYS A CA 1
ATOM 1792 C C . LYS A 1 244 ? 793.150 -72.538 484.091 1.00 74.82 230 LYS A C 1
ATOM 1793 O O . LYS A 1 244 ? 794.230 -72.749 483.537 1.00 74.48 230 LYS A O 1
ATOM 1799 N N . ALA A 1 245 ? 792.821 -71.363 484.627 1.00 76.07 231 ALA A N 1
ATOM 1800 C CA . ALA A 1 245 ? 793.754 -70.237 484.705 1.00 74.61 231 ALA A CA 1
ATOM 1801 C C . ALA A 1 245 ? 794.852 -70.464 485.749 1.00 74.19 231 ALA A C 1
ATOM 1802 O O . ALA A 1 245 ? 795.991 -70.037 485.546 1.00 74.50 231 ALA A O 1
ATOM 1804 N N . TYR A 1 246 ? 794.505 -71.113 486.862 1.00 73.58 232 TYR A N 1
ATOM 1805 C CA . TYR A 1 246 ? 795.484 -71.478 487.898 1.00 75.31 232 TYR A CA 1
ATOM 1806 C C . TYR A 1 246 ? 796.545 -72.446 487.374 1.00 76.63 232 TYR A C 1
ATOM 1807 O O . TYR A 1 246 ? 797.736 -72.264 487.635 1.00 76.53 232 TYR A O 1
ATOM 1816 N N . VAL A 1 247 ? 796.103 -73.470 486.647 1.00 75.79 233 VAL A N 1
ATOM 1817 C CA . VAL A 1 247 ? 797.007 -74.475 486.089 1.00 75.97 233 VAL A CA 1
ATOM 1818 C C . VAL A 1 247 ? 797.886 -73.859 484.993 1.00 75.83 233 VAL A C 1
ATOM 1819 O O . VAL A 1 247 ? 799.083 -74.147 484.929 1.00 77.59 233 VAL A O 1
ATOM 1823 N N . SER A 1 248 ? 797.296 -73.011 484.149 1.00 75.94 234 SER A N 1
ATOM 1824 C CA . SER A 1 248 ? 798.043 -72.325 483.082 1.00 77.35 234 SER A CA 1
ATOM 1825 C C . SER A 1 248 ? 799.104 -71.355 483.605 1.00 78.41 234 SER A C 1
ATOM 1826 O O . SER A 1 248 ? 800.144 -71.177 482.969 1.00 77.82 234 SER A O 1
ATOM 1829 N N . SER A 1 249 ? 798.833 -70.733 484.753 1.00 81.02 235 SER A N 1
ATOM 1830 C CA . SER A 1 249 ? 799.734 -69.745 485.356 1.00 82.50 235 SER A CA 1
ATOM 1831 C C . SER A 1 249 ? 800.556 -70.275 486.539 1.00 81.89 235 SER A C 1
ATOM 1832 O O . SER A 1 249 ? 801.396 -69.544 487.069 1.00 81.72 235 SER A O 1
ATOM 1835 N N . PHE A 1 250 ? 800.326 -71.525 486.952 1.00 81.10 236 PHE A N 1
ATOM 1836 C CA . PHE A 1 250 ? 801.105 -72.134 488.038 1.00 78.92 236 PHE A CA 1
ATOM 1837 C C . PHE A 1 250 ? 802.584 -72.199 487.671 1.00 77.27 236 PHE A C 1
ATOM 1838 O O . PHE A 1 250 ? 802.932 -72.519 486.534 1.00 75.84 236 PHE A O 1
ATOM 1846 N N . LYS A 1 251 ? 803.432 -71.870 488.643 1.00 77.23 237 LYS A N 1
ATOM 1847 C CA . LYS A 1 251 ? 804.876 -72.068 488.553 1.00 77.28 237 LYS A CA 1
ATOM 1848 C C . LYS A 1 251 ? 805.357 -72.640 489.884 1.00 75.58 237 LYS A C 1
ATOM 1849 O O . LYS A 1 251 ? 804.940 -72.179 490.951 1.00 74.09 237 LYS A O 1
ATOM 1855 N N . ALA A 1 252 ? 806.224 -73.648 489.819 1.00 74.44 238 ALA A N 1
ATOM 1856 C CA . ALA A 1 252 ? 806.686 -74.344 491.017 1.00 74.85 238 ALA A CA 1
ATOM 1857 C C . ALA A 1 252 ? 807.543 -73.421 491.871 1.00 74.40 238 ALA A C 1
ATOM 1858 O O . ALA A 1 252 ? 808.335 -72.638 491.340 1.00 73.25 238 ALA A O 1
ATOM 1860 N N . ASN A 1 253 ? 807.370 -73.520 493.188 1.00 75.40 239 ASN A N 1
ATOM 1861 C CA . ASN A 1 253 ? 808.057 -72.651 494.145 1.00 77.33 239 ASN A CA 1
ATOM 1862 C C . ASN A 1 253 ? 808.272 -73.405 495.465 1.00 75.91 239 ASN A C 1
ATOM 1863 O O . ASN A 1 253 ? 807.851 -72.956 496.535 1.00 78.14 239 ASN A O 1
ATOM 1868 N N . GLY A 1 254 ? 808.938 -74.555 495.368 1.00 73.48 240 GLY A N 1
ATOM 1869 C CA . GLY A 1 254 ? 809.206 -75.417 496.520 1.00 71.51 240 GLY A CA 1
ATOM 1870 C C . GLY A 1 254 ? 807.942 -75.989 497.136 1.00 71.31 240 GLY A C 1
ATOM 1871 O O . GLY A 1 254 ? 807.825 -76.061 498.361 1.00 71.03 240 GLY A O 1
ATOM 1872 N N . ASN A 1 255 ? 807.004 -76.402 496.282 1.00 70.39 241 ASN A N 1
ATOM 1873 C CA . ASN A 1 255 ? 805.685 -76.867 496.724 1.00 69.64 241 ASN A CA 1
ATOM 1874 C C . ASN A 1 255 ? 805.765 -78.255 497.359 1.00 70.93 241 ASN A C 1
ATOM 1875 O O . ASN A 1 255 ? 805.112 -78.511 498.376 1.00 74.15 241 ASN A O 1
ATOM 1880 N N . ILE A 1 256 ? 806.563 -79.138 496.755 1.00 70.21 242 ILE A N 1
ATOM 1881 C CA . ILE A 1 256 ? 806.777 -80.497 497.269 1.00 68.83 242 ILE A CA 1
ATOM 1882 C C . ILE A 1 256 ? 807.577 -80.463 498.573 1.00 68.86 242 ILE A C 1
ATOM 1883 O O . ILE A 1 256 ? 807.168 -81.072 499.561 1.00 67.04 242 ILE A O 1
ATOM 1888 N N . GLU A 1 257 ? 808.699 -79.740 498.574 1.00 71.49 243 GLU A N 1
ATOM 1889 C CA . GLU A 1 257 ? 809.560 -79.626 499.766 1.00 71.80 243 GLU A CA 1
ATOM 1890 C C . GLU A 1 257 ? 808.821 -79.018 500.965 1.00 69.83 243 GLU A C 1
ATOM 1891 O O . GLU A 1 257 ? 809.060 -79.422 502.109 1.00 68.34 243 GLU A O 1
ATOM 1897 N N . ALA A 1 258 ? 807.927 -78.063 500.695 1.00 66.99 244 ALA A N 1
ATOM 1898 C CA . ALA A 1 258 ? 807.111 -77.433 501.737 1.00 66.93 244 ALA A CA 1
ATOM 1899 C C . ALA A 1 258 ? 806.208 -78.448 502.430 1.00 66.99 244 ALA A C 1
ATOM 1900 O O . ALA A 1 258 ? 806.282 -78.615 503.650 1.00 67.12 244 ALA A O 1
ATOM 1902 N N . LYS A 1 259 ? 805.377 -79.132 501.644 1.00 67.48 245 LYS A N 1
ATOM 1903 C CA . LYS A 1 259 ? 804.469 -80.161 502.178 1.00 67.79 245 LYS A CA 1
ATOM 1904 C C . LYS A 1 259 ? 805.186 -81.441 502.629 1.00 67.37 245 LYS A C 1
ATOM 1905 O O . LYS A 1 259 ? 804.640 -82.190 503.442 1.00 68.08 245 LYS A O 1
ATOM 1911 N N . LEU A 1 260 ? 806.391 -81.690 502.109 1.00 66.11 246 LEU A N 1
ATOM 1912 C CA . LEU A 1 260 ? 807.279 -82.719 502.674 1.00 66.85 246 LEU A CA 1
ATOM 1913 C C . LEU A 1 260 ? 807.697 -82.366 504.109 1.00 67.99 246 LEU A C 1
ATOM 1914 O O . LEU A 1 260 ? 807.791 -83.252 504.966 1.00 66.64 246 LEU A O 1
ATOM 1919 N N . GLY A 1 261 ? 807.957 -81.079 504.353 1.00 67.94 247 GLY A N 1
ATOM 1920 C CA . GLY A 1 261 ? 808.209 -80.569 505.705 1.00 67.83 247 GLY A CA 1
ATOM 1921 C C . GLY A 1 261 ? 806.995 -80.659 506.620 1.00 68.10 247 GLY A C 1
ATOM 1922 O O . GLY A 1 261 ? 807.120 -81.022 507.794 1.00 66.92 247 GLY A O 1
ATOM 1923 N N . ALA A 1 262 ? 805.822 -80.332 506.076 1.00 67.53 248 ALA A N 1
ATOM 1924 C CA . ALA A 1 262 ? 804.563 -80.371 506.826 1.00 68.61 248 ALA A CA 1
ATOM 1925 C C . ALA A 1 262 ? 804.151 -81.781 507.248 1.00 69.58 248 ALA A C 1
ATOM 1926 O O . ALA A 1 262 ? 803.763 -81.993 508.395 1.00 69.68 248 ALA A O 1
ATOM 1928 N N . MET A 1 263 ? 804.244 -82.733 506.318 1.00 71.64 249 MET A N 1
ATOM 1929 C CA . MET A 1 263 ? 803.776 -84.110 506.538 1.00 71.56 249 MET A CA 1
ATOM 1930 C C . MET A 1 263 ? 804.490 -84.794 507.709 1.00 69.56 249 MET A C 1
ATOM 1931 O O . MET A 1 263 ? 805.670 -84.544 507.955 1.00 69.31 249 MET A O 1
ATOM 1936 N N . SER A 1 264 ? 803.756 -85.654 508.415 1.00 68.23 250 SER A N 1
ATOM 1937 C CA . SER A 1 264 ? 804.266 -86.371 509.589 1.00 69.81 250 SER A CA 1
ATOM 1938 C C . SER A 1 264 ? 805.431 -87.296 509.249 1.00 73.20 250 SER A C 1
ATOM 1939 O O . SER A 1 264 ? 805.474 -87.871 508.163 1.00 77.61 250 SER A O 1
ATOM 1942 N N . GLU A 1 265 ? 806.358 -87.449 510.193 1.00 77.78 251 GLU A N 1
ATOM 1943 C CA . GLU A 1 265 ? 807.468 -88.400 510.045 1.00 83.03 251 GLU A CA 1
ATOM 1944 C C . GLU A 1 265 ? 807.076 -89.857 510.355 1.00 83.91 251 GLU A C 1
ATOM 1945 O O . GLU A 1 265 ? 807.914 -90.755 510.237 1.00 85.47 251 GLU A O 1
ATOM 1951 N N . LYS A 1 266 ? 805.822 -90.092 510.751 1.00 83.24 252 LYS A N 1
ATOM 1952 C CA . LYS A 1 266 ? 805.244 -91.445 510.748 1.00 83.09 252 LYS A CA 1
ATOM 1953 C C . LYS A 1 266 ? 805.148 -92.024 509.328 1.00 80.01 252 LYS A C 1
ATOM 1954 O O . LYS A 1 266 ? 805.282 -93.235 509.146 1.00 78.46 252 LYS A O 1
ATOM 1960 N N . VAL A 1 267 ? 804.910 -91.160 508.337 1.00 77.75 253 VAL A N 1
ATOM 1961 C CA . VAL A 1 267 ? 804.834 -91.570 506.931 1.00 76.13 253 VAL A CA 1
ATOM 1962 C C . VAL A 1 267 ? 806.250 -91.780 506.387 1.00 73.84 253 VAL A C 1
ATOM 1963 O O . VAL A 1 267 ? 806.888 -90.845 505.894 1.00 69.33 253 VAL A O 1
ATOM 1967 N N . ASN A 1 268 ? 806.730 -93.018 506.494 1.00 74.06 254 ASN A N 1
ATOM 1968 C CA . ASN A 1 268 ? 808.070 -93.389 506.033 1.00 75.14 254 ASN A CA 1
ATOM 1969 C C . ASN A 1 268 ? 808.148 -94.861 505.620 1.00 74.50 254 ASN A C 1
ATOM 1970 O O . ASN A 1 268 ? 807.264 -95.660 505.948 1.00 74.11 254 ASN A O 1
ATOM 1975 N N . ALA A 1 269 ? 809.221 -95.194 504.903 1.00 72.87 255 ALA A N 1
ATOM 1976 C CA . ALA A 1 269 ? 809.515 -96.565 504.485 1.00 72.81 255 ALA A CA 1
ATOM 1977 C C . ALA A 1 269 ? 810.860 -96.990 505.072 1.00 71.12 255 ALA A C 1
ATOM 1978 O O . ALA A 1 269 ? 811.904 -96.868 504.425 1.00 70.00 255 ALA A O 1
ATOM 1980 N N . GLN A 1 270 ? 810.821 -97.482 506.308 1.00 70.66 256 GLN A N 1
ATOM 1981 C CA . GLN A 1 270 ? 812.027 -97.878 507.032 1.00 72.12 256 GLN A CA 1
ATOM 1982 C C . GLN A 1 270 ? 812.547 -99.226 506.525 1.00 70.89 256 GLN A C 1
ATOM 1983 O O . GLN A 1 270 ? 811.838 -100.235 506.596 1.00 71.36 256 GLN A O 1
ATOM 1989 N N . ILE A 1 271 ? 813.785 -99.237 506.030 1.00 68.78 257 ILE A N 1
ATOM 1990 C CA . ILE A 1 271 ? 814.433 -100.462 505.557 1.00 68.38 257 ILE A CA 1
ATOM 1991 C C . ILE A 1 271 ? 814.936 -101.266 506.753 1.00 68.62 257 ILE A C 1
ATOM 1992 O O . ILE A 1 271 ? 815.883 -100.851 507.423 1.00 68.38 257 ILE A O 1
ATOM 1997 N N . GLU A 1 272 ? 814.291 -102.402 507.018 1.00 70.92 258 GLU A N 1
ATOM 1998 C CA . GLU A 1 272 ? 814.756 -103.360 508.023 1.00 73.41 258 GLU A CA 1
ATOM 1999 C C . GLU A 1 272 ? 815.567 -104.439 507.316 1.00 72.72 258 GLU A C 1
ATOM 2000 O O . GLU A 1 272 ? 815.047 -105.121 506.429 1.00 75.57 258 GLU A O 1
ATOM 2006 N N . SER A 1 273 ? 816.835 -104.586 507.705 1.00 69.46 259 SER A N 1
ATOM 2007 C CA . SER A 1 273 ? 817.763 -105.487 507.020 1.00 68.22 259 SER A CA 1
ATOM 2008 C C . SER A 1 273 ? 817.318 -106.941 507.149 1.00 65.66 259 SER A C 1
ATOM 2009 O O . SER A 1 273 ? 816.900 -107.372 508.221 1.00 64.46 259 SER A O 1
ATOM 2012 N N . PHE A 1 274 ? 817.412 -107.678 506.043 1.00 64.21 260 PHE A N 1
ATOM 2013 C CA . PHE A 1 274 ? 816.880 -109.034 505.944 1.00 62.66 260 PHE A CA 1
ATOM 2014 C C . PHE A 1 274 ? 817.998 -110.067 506.108 1.00 63.47 260 PHE A C 1
ATOM 2015 O O . PHE A 1 274 ? 818.976 -110.059 505.352 1.00 62.85 260 PHE A O 1
ATOM 2023 N N . ASP A 1 275 ? 817.839 -110.945 507.101 1.00 64.25 261 ASP A N 1
ATOM 2024 C CA . ASP A 1 275 ? 818.758 -112.056 507.356 1.00 64.41 261 ASP A CA 1
ATOM 2025 C C . ASP A 1 275 ? 817.939 -113.356 507.482 1.00 63.84 261 ASP A C 1
ATOM 2026 O O . ASP A 1 275 ? 817.145 -113.480 508.412 1.00 62.45 261 ASP A O 1
ATOM 2031 N N . PRO A 1 276 ? 818.128 -114.329 506.556 1.00 65.66 262 PRO A N 1
ATOM 2032 C CA . PRO A 1 276 ? 817.379 -115.609 506.612 1.00 66.83 262 PRO A CA 1
ATOM 2033 C C . PRO A 1 276 ? 817.604 -116.483 507.862 1.00 69.16 262 PRO A C 1
ATOM 2034 O O . PRO A 1 276 ? 816.819 -117.402 508.109 1.00 68.69 262 PRO A O 1
ATOM 2038 N N . ARG A 1 277 ? 818.670 -116.216 508.618 1.00 71.01 263 ARG A N 1
ATOM 2039 C CA . ARG A 1 277 ? 818.922 -116.901 509.892 1.00 71.58 263 ARG A CA 1
ATOM 2040 C C . ARG A 1 277 ? 817.982 -116.406 510.996 1.00 71.88 263 ARG A C 1
ATOM 2041 O O . ARG A 1 277 ? 817.580 -117.176 511.869 1.00 70.95 263 ARG A O 1
ATOM 2049 N N . THR A 1 278 ? 817.640 -115.121 510.942 1.00 72.80 264 THR A N 1
ATOM 2050 C CA . THR A 1 278 ? 816.702 -114.502 511.876 1.00 73.76 264 THR A CA 1
ATOM 2051 C C . THR A 1 278 ? 815.249 -114.948 511.671 1.00 72.63 264 THR A C 1
ATOM 2052 O O . THR A 1 278 ? 814.518 -115.121 512.647 1.00 77.24 264 THR A O 1
ATOM 2056 N N . ILE A 1 279 ? 814.833 -115.125 510.415 1.00 69.42 265 ILE A N 1
ATOM 2057 C CA . ILE A 1 279 ? 813.405 -115.279 510.087 1.00 67.17 265 ILE A CA 1
ATOM 2058 C C . ILE A 1 279 ? 812.830 -116.649 510.466 1.00 64.89 265 ILE A C 1
ATOM 2059 O O . ILE A 1 279 ? 813.531 -117.661 510.432 1.00 64.97 265 ILE A O 1
ATOM 2064 N N . ARG A 1 280 ? 811.543 -116.654 510.805 1.00 62.91 266 ARG A N 1
ATOM 2065 C CA . ARG A 1 280 ? 810.832 -117.863 511.241 1.00 63.74 266 ARG A CA 1
ATOM 2066 C C . ARG A 1 280 ? 810.304 -118.700 510.072 1.00 66.19 266 ARG A C 1
ATOM 2067 O O . ARG A 1 280 ? 810.215 -118.223 508.939 1.00 67.51 266 ARG A O 1
ATOM 2075 N N . GLU A 1 281 ? 809.949 -119.949 510.371 1.00 67.97 267 GLU A N 1
ATOM 2076 C CA . GLU A 1 281 ? 809.228 -120.815 509.431 1.00 67.80 267 GLU A CA 1
ATOM 2077 C C . GLU A 1 281 ? 807.792 -120.321 509.246 1.00 66.36 267 GLU A C 1
ATOM 2078 O O . GLU A 1 281 ? 807.229 -119.674 510.132 1.00 65.48 267 GLU A O 1
ATOM 2084 N N . LEU A 1 282 ? 807.211 -120.625 508.087 1.00 66.78 268 LEU A N 1
ATOM 2085 C CA . LEU A 1 282 ? 805.805 -120.321 507.820 1.00 66.51 268 LEU A CA 1
ATOM 2086 C C . LEU A 1 282 ? 804.938 -121.231 508.675 1.00 66.25 268 LEU A C 1
ATOM 2087 O O . LEU A 1 282 ? 805.189 -122.434 508.744 1.00 66.87 268 LEU A O 1
ATOM 2092 N N . GLU A 1 283 ? 803.934 -120.657 509.333 1.00 68.25 269 GLU A N 1
ATOM 2093 C CA . GLU A 1 283 ? 802.990 -121.444 510.133 1.00 70.44 269 GLU A CA 1
ATOM 2094 C C . GLU A 1 283 ? 801.981 -122.128 509.220 1.00 65.59 269 GLU A C 1
ATOM 2095 O O . GLU A 1 283 ? 801.432 -121.499 508.319 1.00 62.84 269 GLU A O 1
ATOM 2101 N N . LEU A 1 284 ? 801.758 -123.418 509.457 1.00 63.50 270 LEU A N 1
ATOM 2102 C CA . LEU A 1 284 ? 800.734 -124.180 508.750 1.00 64.16 270 LEU A CA 1
ATOM 2103 C C . LEU A 1 284 ? 799.523 -124.325 509.669 1.00 63.70 270 LEU A C 1
ATOM 2104 O O . LEU A 1 284 ? 799.684 -124.446 510.884 1.00 64.38 270 LEU A O 1
ATOM 2109 N N . PRO A 1 285 ? 798.307 -124.337 509.093 1.00 63.94 271 PRO A N 1
ATOM 2110 C CA . PRO A 1 285 ? 797.089 -124.309 509.897 1.00 64.26 271 PRO A CA 1
ATOM 2111 C C . PRO A 1 285 ? 796.804 -125.616 510.625 1.00 66.27 271 PRO A C 1
ATOM 2112 O O . PRO A 1 285 ? 797.420 -126.640 510.333 1.00 67.22 271 PRO A O 1
ATOM 2116 N N . GLU A 1 286 ? 795.876 -125.552 511.576 1.00 69.79 272 GLU A N 1
ATOM 2117 C CA . GLU A 1 286 ? 795.375 -126.724 512.283 1.00 70.66 272 GLU A CA 1
ATOM 2118 C C . GLU A 1 286 ? 793.983 -127.073 511.770 1.00 69.56 272 GLU A C 1
ATOM 2119 O O . GLU A 1 286 ? 793.338 -126.278 511.081 1.00 69.78 272 GLU A O 1
ATOM 2125 N N . GLY A 1 287 ? 793.529 -128.270 512.121 1.00 68.33 273 GLY A N 1
ATOM 2126 C CA . GLY A 1 287 ? 792.204 -128.755 511.736 1.00 66.69 273 GLY A CA 1
ATOM 2127 C C . GLY A 1 287 ? 792.214 -130.256 511.571 1.00 65.88 273 GLY A C 1
ATOM 2128 O O . GLY A 1 287 ? 793.164 -130.931 511.980 1.00 65.38 273 GLY A O 1
ATOM 2129 N N . LYS A 1 288 ? 791.154 -130.778 510.962 1.00 65.68 274 LYS A N 1
ATOM 2130 C CA . LYS A 1 288 ? 791.135 -132.168 510.514 1.00 66.55 274 LYS A CA 1
ATOM 2131 C C . LYS A 1 288 ? 792.158 -132.316 509.384 1.00 66.74 274 LYS A C 1
ATOM 2132 O O . LYS A 1 288 ? 792.655 -131.316 508.861 1.00 67.22 274 LYS A O 1
ATOM 2138 N N . PHE A 1 289 ? 792.501 -133.550 509.025 1.00 66.04 275 PHE A N 1
ATOM 2139 C CA . PHE A 1 289 ? 793.524 -133.778 508.000 1.00 62.87 275 PHE A CA 1
ATOM 2140 C C . PHE A 1 289 ? 792.978 -133.519 506.599 1.00 62.56 275 PHE A C 1
ATOM 2141 O O . PHE A 1 289 ? 791.780 -133.705 506.340 1.00 62.60 275 PHE A O 1
ATOM 2149 N N . CYS A 1 290 ? 793.870 -133.087 505.707 1.00 60.73 276 CYS A N 1
ATOM 2150 C CA . CYS A 1 290 ? 793.519 -132.850 504.308 1.00 58.90 276 CYS A CA 1
ATOM 2151 C C . CYS A 1 290 ? 793.318 -134.182 503.585 1.00 58.61 276 CYS A C 1
ATOM 2152 O O . CYS A 1 290 ? 794.076 -135.136 503.792 1.00 57.64 276 CYS A O 1
ATOM 2155 N N . THR A 1 291 ? 792.287 -134.220 502.743 1.00 58.46 277 THR A N 1
ATOM 2156 C CA . THR A 1 291 ? 791.842 -135.428 502.045 1.00 58.00 277 THR A CA 1
ATOM 2157 C C . THR A 1 291 ? 792.217 -135.337 500.559 1.00 58.82 277 THR A C 1
ATOM 2158 O O . THR A 1 291 ? 792.388 -134.242 500.015 1.00 60.45 277 THR A O 1
ATOM 2162 N N . GLN A 1 292 ? 792.389 -136.500 499.929 1.00 57.58 278 GLN A N 1
ATOM 2163 C CA . GLN A 1 292 ? 792.612 -136.598 498.484 1.00 56.37 278 GLN A CA 1
ATOM 2164 C C . GLN A 1 292 ? 791.462 -135.932 497.739 1.00 54.85 278 GLN A C 1
ATOM 2165 O O . GLN A 1 292 ? 790.297 -136.170 498.049 1.00 54.38 278 GLN A O 1
ATOM 2171 N N . ARG A 1 293 ? 791.802 -135.070 496.785 1.00 55.33 279 ARG A N 1
ATOM 2172 C CA . ARG A 1 293 ? 790.805 -134.348 495.988 1.00 55.41 279 ARG A CA 1
ATOM 2173 C C . ARG A 1 293 ? 791.048 -134.419 494.474 1.00 53.98 279 ARG A C 1
ATOM 2174 O O . ARG A 1 293 ? 790.435 -133.669 493.711 1.00 53.69 279 ARG A O 1
ATOM 2182 N N . SER A 1 294 ? 791.912 -135.338 494.041 1.00 53.25 280 SER A N 1
ATOM 2183 C CA . SER A 1 294 ? 792.129 -135.596 492.620 1.00 51.69 280 SER A CA 1
ATOM 2184 C C . SER A 1 294 ? 790.898 -136.258 492.017 1.00 51.19 280 SER A C 1
ATOM 2185 O O . SER A 1 294 ? 790.094 -136.870 492.727 1.00 53.71 280 SER A O 1
ATOM 2188 N N . LYS A 1 295 ? 790.775 -136.152 490.700 1.00 49.32 281 LYS A N 1
ATOM 2189 C CA . LYS A 1 295 ? 789.646 -136.737 489.982 1.00 48.43 281 LYS A CA 1
ATOM 2190 C C . LYS A 1 295 ? 789.815 -138.242 489.764 1.00 47.84 281 LYS A C 1
ATOM 2191 O O . LYS A 1 295 ? 788.857 -138.914 489.386 1.00 51.28 281 LYS A O 1
ATOM 2197 N N . PHE A 1 296 ? 791.023 -138.758 490.001 1.00 46.66 282 PHE A N 1
ATOM 2198 C CA . PHE A 1 296 ? 791.317 -140.198 489.921 1.00 46.41 282 PHE A CA 1
ATOM 2199 C C . PHE A 1 296 ? 792.413 -140.590 490.925 1.00 46.92 282 PHE A C 1
ATOM 2200 O O . PHE A 1 296 ? 793.192 -139.741 491.367 1.00 47.33 282 PHE A O 1
ATOM 2208 N N . LEU A 1 297 ? 792.471 -141.873 491.275 1.00 46.65 283 LEU A N 1
ATOM 2209 C CA . LEU A 1 297 ? 793.502 -142.380 492.174 1.00 47.75 283 LEU A CA 1
ATOM 2210 C C . LEU A 1 297 ? 794.866 -142.246 491.522 1.00 49.13 283 LEU A C 1
ATOM 2211 O O . LEU A 1 297 ? 794.998 -142.464 490.319 1.00 51.78 283 LEU A O 1
ATOM 2216 N N . LEU A 1 298 ? 795.870 -141.914 492.329 1.00 50.42 284 LEU A N 1
ATOM 2217 C CA . LEU A 1 298 ? 797.242 -141.764 491.862 1.00 51.70 284 LEU A CA 1
ATOM 2218 C C . LEU A 1 298 ? 798.061 -143.030 492.215 1.00 53.92 284 LEU A C 1
ATOM 2219 O O . LEU A 1 298 ? 798.009 -144.001 491.454 1.00 55.68 284 LEU A O 1
ATOM 2224 N N . MET A 1 299 ? 798.774 -143.052 493.349 1.00 54.13 285 MET A N 1
ATOM 2225 C CA . MET A 1 299 ? 799.565 -144.231 493.758 1.00 54.23 285 MET A CA 1
ATOM 2226 C C . MET A 1 299 ? 798.696 -145.427 494.170 1.00 55.68 285 MET A C 1
ATOM 2227 O O . MET A 1 299 ? 799.134 -146.574 494.089 1.00 56.17 285 MET A O 1
ATOM 2232 N N . ASP A 1 300 ? 797.468 -145.154 494.603 1.00 57.30 286 ASP A N 1
ATOM 2233 C CA . ASP A 1 300 ? 796.559 -146.190 495.100 1.00 58.82 286 ASP A CA 1
ATOM 2234 C C . ASP A 1 300 ? 795.779 -146.885 493.980 1.00 59.78 286 ASP A C 1
ATOM 2235 O O . ASP A 1 300 ? 794.983 -147.779 494.260 1.00 59.61 286 ASP A O 1
ATOM 2240 N N . ALA A 1 301 ? 795.990 -146.478 492.725 1.00 59.88 287 ALA A N 1
ATOM 2241 C CA . ALA A 1 301 ? 795.311 -147.101 491.585 1.00 58.83 287 ALA A CA 1
ATOM 2242 C C . ALA A 1 301 ? 795.789 -148.534 491.369 1.00 58.15 287 ALA A C 1
ATOM 2243 O O . ALA A 1 301 ? 796.849 -148.924 491.861 1.00 57.11 287 ALA A O 1
ATOM 2245 N N . MET A 1 302 ? 794.981 -149.310 490.650 1.00 58.32 288 MET A N 1
ATOM 2246 C CA . MET A 1 302 ? 795.325 -150.686 490.277 1.00 56.66 288 MET A CA 1
ATOM 2247 C C . MET A 1 302 ? 794.732 -151.005 488.908 1.00 54.75 288 MET A C 1
ATOM 2248 O O . MET A 1 302 ? 793.598 -150.619 488.612 1.00 53.96 288 MET A O 1
ATOM 2253 N N . LYS A 1 303 ? 795.512 -151.705 488.083 1.00 52.95 289 LYS A N 1
ATOM 2254 C CA . LYS A 1 303 ? 795.173 -151.946 486.685 1.00 52.36 289 LYS A CA 1
ATOM 2255 C C . LYS A 1 303 ? 794.896 -153.412 486.407 1.00 52.71 289 LYS A C 1
ATOM 2256 O O . LYS A 1 303 ? 795.669 -154.280 486.815 1.00 52.42 289 LYS A O 1
ATOM 2262 N N . LEU A 1 304 ? 793.781 -153.671 485.724 1.00 54.32 290 LEU A N 1
ATOM 2263 C CA . LEU A 1 304 ? 793.586 -154.904 484.965 1.00 55.50 290 LEU A CA 1
ATOM 2264 C C . LEU A 1 304 ? 794.004 -154.585 483.538 1.00 56.56 290 LEU A C 1
ATOM 2265 O O . LEU A 1 304 ? 793.619 -153.538 483.014 1.00 59.76 290 LEU A O 1
ATOM 2270 N N . SER A 1 305 ? 794.772 -155.473 482.906 1.00 56.48 291 SER A N 1
ATOM 2271 C CA . SER A 1 305 ? 795.336 -155.189 481.584 1.00 56.21 291 SER A CA 1
ATOM 2272 C C . SER A 1 305 ? 795.450 -156.401 480.664 1.00 58.73 291 SER A C 1
ATOM 2273 O O . SER A 1 305 ? 795.436 -157.548 481.112 1.00 59.81 291 SER A O 1
ATOM 2276 N N . VAL A 1 306 ? 795.575 -156.113 479.370 1.00 61.53 292 VAL A N 1
ATOM 2277 C CA . VAL A 1 306 ? 795.734 -157.124 478.321 1.00 63.20 292 VAL A CA 1
ATOM 2278 C C . VAL A 1 306 ? 796.875 -156.727 477.397 1.00 66.45 292 VAL A C 1
ATOM 2279 O O . VAL A 1 306 ? 797.087 -155.539 477.152 1.00 64.61 292 VAL A O 1
ATOM 2283 N N . LEU A 1 307 ? 797.606 -157.724 476.894 1.00 73.49 293 LEU A N 1
ATOM 2284 C CA . LEU A 1 307 ? 798.567 -157.513 475.806 1.00 76.72 293 LEU A CA 1
ATOM 2285 C C . LEU A 1 307 ? 797.776 -157.286 474.525 1.00 79.10 293 LEU A C 1
ATOM 2286 O O . LEU A 1 307 ? 796.912 -158.089 474.178 1.00 79.99 293 LEU A O 1
ATOM 2291 N N . ASN A 1 308 ? 798.067 -156.184 473.841 1.00 85.66 294 ASN A N 1
ATOM 2292 C CA . ASN A 1 308 ? 797.221 -155.690 472.759 1.00 93.30 294 ASN A CA 1
ATOM 2293 C C . ASN A 1 308 ? 798.035 -154.749 471.860 1.00 100.68 294 ASN A C 1
ATOM 2294 O O . ASN A 1 308 ? 798.470 -153.693 472.325 1.00 103.47 294 ASN A O 1
ATOM 2299 N N . PRO A 1 309 ? 798.258 -155.131 470.579 1.00 108.48 295 PRO A N 1
ATOM 2300 C CA . PRO A 1 309 ? 798.958 -154.248 469.621 1.00 112.28 295 PRO A CA 1
ATOM 2301 C C . PRO A 1 309 ? 798.298 -152.886 469.281 1.00 116.64 295 PRO A C 1
ATOM 2302 O O . PRO A 1 309 ? 798.952 -152.051 468.648 1.00 117.92 295 PRO A O 1
ATOM 2306 N N . ALA A 1 310 ? 797.036 -152.677 469.673 1.00 119.96 296 ALA A N 1
ATOM 2307 C CA . ALA A 1 310 ? 796.316 -151.412 469.439 1.00 121.49 296 ALA A CA 1
ATOM 2308 C C . ALA A 1 310 ? 797.072 -150.174 469.940 1.00 123.01 296 ALA A C 1
ATOM 2309 O O . ALA A 1 310 ? 797.705 -150.205 470.998 1.00 123.53 296 ALA A O 1
ATOM 2311 N N . HIS A 1 311 ? 796.974 -149.091 469.172 1.00 125.73 297 HIS A N 1
ATOM 2312 C CA . HIS A 1 311 ? 797.738 -147.862 469.417 1.00 127.04 297 HIS A CA 1
ATOM 2313 C C . HIS A 1 311 ? 797.016 -146.969 470.436 1.00 127.32 297 HIS A C 1
ATOM 2314 O O . HIS A 1 311 ? 795.869 -147.240 470.789 1.00 128.90 297 HIS A O 1
ATOM 2321 N N . GLU A 1 312 ? 797.692 -145.903 470.875 1.00 126.66 298 GLU A N 1
ATOM 2322 C CA . GLU A 1 312 ? 797.297 -145.082 472.050 1.00 127.09 298 GLU A CA 1
ATOM 2323 C C . GLU A 1 312 ? 795.798 -144.775 472.242 1.00 127.62 298 GLU A C 1
ATOM 2324 O O . GLU A 1 312 ? 795.317 -144.765 473.380 1.00 130.25 298 GLU A O 1
ATOM 2330 N N . GLY A 1 313 ? 795.079 -144.518 471.147 1.00 125.42 299 GLY A N 1
ATOM 2331 C CA . GLY A 1 313 ? 793.632 -144.239 471.194 1.00 122.49 299 GLY A CA 1
ATOM 2332 C C . GLY A 1 313 ? 792.809 -145.062 470.214 1.00 119.85 299 GLY A C 1
ATOM 2333 O O . GLY A 1 313 ? 791.823 -144.566 469.664 1.00 117.48 299 GLY A O 1
ATOM 2334 N N . GLU A 1 314 ? 793.199 -146.324 470.024 1.00 115.19 300 GLU A N 1
ATOM 2335 C CA . GLU A 1 314 ? 792.586 -147.215 469.032 1.00 110.78 300 GLU A CA 1
ATOM 2336 C C . GLU A 1 314 ? 791.621 -148.201 469.688 1.00 105.58 300 GLU A C 1
ATOM 2337 O O . GLU A 1 314 ? 791.802 -148.586 470.847 1.00 106.62 300 GLU A O 1
ATOM 2343 N N . GLY A 1 315 ? 790.601 -148.607 468.933 1.00 97.54 301 GLY A N 1
ATOM 2344 C CA . GLY A 1 315 ? 789.598 -149.553 469.415 1.00 91.97 301 GLY A CA 1
ATOM 2345 C C . GLY A 1 315 ? 788.531 -148.874 470.252 1.00 86.40 301 GLY A C 1
ATOM 2346 O O . GLY A 1 315 ? 788.710 -147.745 470.715 1.00 87.39 301 GLY A O 1
ATOM 2347 N N . ILE A 1 316 ? 787.423 -149.580 470.457 1.00 79.83 302 ILE A N 1
ATOM 2348 C CA . ILE A 1 316 ? 786.278 -149.038 471.184 1.00 76.20 302 ILE A CA 1
ATOM 2349 C C . ILE A 1 316 ? 786.612 -149.117 472.684 1.00 71.79 302 ILE A C 1
ATOM 2350 O O . ILE A 1 316 ? 787.051 -150.172 473.148 1.00 71.57 302 ILE A O 1
ATOM 2355 N N . PRO A 1 317 ? 786.429 -148.007 473.440 1.00 66.84 303 PRO A N 1
ATOM 2356 C CA . PRO A 1 317 ? 786.778 -147.989 474.874 1.00 64.33 303 PRO A CA 1
ATOM 2357 C C . PRO A 1 317 ? 786.107 -149.054 475.746 1.00 62.29 303 PRO A C 1
ATOM 2358 O O . PRO A 1 317 ? 786.772 -149.657 476.589 1.00 61.13 303 PRO A O 1
ATOM 2362 N N . MET A 1 318 ? 784.809 -149.271 475.549 1.00 62.49 304 MET A N 1
ATOM 2363 C CA . MET A 1 318 ? 784.072 -150.284 476.313 1.00 63.68 304 MET A CA 1
ATOM 2364 C C . MET A 1 318 ? 784.401 -151.718 475.903 1.00 65.54 304 MET A C 1
ATOM 2365 O O . MET A 1 318 ? 784.274 -152.626 476.724 1.00 65.60 304 MET A O 1
ATOM 2370 N N . LYS A 1 319 ? 784.812 -151.927 474.650 1.00 68.56 305 LYS A N 1
ATOM 2371 C CA . LYS A 1 319 ? 785.298 -153.238 474.205 1.00 70.15 305 LYS A CA 1
ATOM 2372 C C . LYS A 1 319 ? 786.623 -153.565 474.895 1.00 68.86 305 LYS A C 1
ATOM 2373 O O . LYS A 1 319 ? 786.809 -154.675 475.398 1.00 68.16 305 LYS A O 1
ATOM 2379 N N . ASP A 1 320 ? 787.532 -152.591 474.907 1.00 68.01 306 ASP A N 1
ATOM 2380 C CA . ASP A 1 320 ? 788.803 -152.706 475.632 1.00 69.12 306 ASP A CA 1
ATOM 2381 C C . ASP A 1 320 ? 788.606 -152.853 477.146 1.00 69.31 306 ASP A C 1
ATOM 2382 O O . ASP A 1 320 ? 789.390 -153.541 477.808 1.00 68.73 306 ASP A O 1
ATOM 2387 N N . ALA A 1 321 ? 787.575 -152.200 477.685 1.00 68.19 307 ALA A N 1
ATOM 2388 C CA . ALA A 1 321 ? 787.204 -152.349 479.095 1.00 68.09 307 ALA A CA 1
ATOM 2389 C C . ALA A 1 321 ? 786.771 -153.782 479.425 1.00 68.22 307 ALA A C 1
ATOM 2390 O O . ALA A 1 321 ? 787.268 -154.373 480.386 1.00 67.04 307 ALA A O 1
ATOM 2392 N N . LYS A 1 322 ? 785.857 -154.331 478.621 1.00 69.30 308 LYS A N 1
ATOM 2393 C CA . LYS A 1 322 ? 785.411 -155.732 478.773 1.00 69.60 308 LYS A CA 1
ATOM 2394 C C . LYS A 1 322 ? 786.546 -156.742 478.564 1.00 68.71 308 LYS A C 1
ATOM 2395 O O . LYS A 1 322 ? 786.580 -157.781 479.224 1.00 71.39 308 LYS A O 1
ATOM 2401 N N . ALA A 1 323 ? 787.465 -156.436 477.650 1.00 66.40 309 ALA A N 1
ATOM 2402 C CA . ALA A 1 323 ? 788.658 -157.259 477.447 1.00 64.79 309 ALA A CA 1
ATOM 2403 C C . ALA A 1 323 ? 789.541 -157.319 478.702 1.00 64.13 309 ALA A C 1
ATOM 2404 O O . ALA A 1 323 ? 790.100 -158.373 479.017 1.00 62.95 309 ALA A O 1
ATOM 2406 N N . CYS A 1 324 ? 789.656 -156.189 479.405 1.00 63.87 310 CYS A N 1
ATOM 2407 C CA . CYS A 1 324 ? 790.456 -156.096 480.637 1.00 62.03 310 CYS A CA 1
ATOM 2408 C C . CYS A 1 324 ? 789.783 -156.759 481.841 1.00 61.67 310 CYS A C 1
ATOM 2409 O O . CYS A 1 324 ? 790.466 -157.348 482.679 1.00 60.85 310 CYS A O 1
ATOM 2412 N N . LEU A 1 325 ? 788.457 -156.660 481.932 1.00 62.14 311 LEU A N 1
ATOM 2413 C CA . LEU A 1 325 ? 787.700 -157.375 482.971 1.00 63.02 311 LEU A CA 1
ATOM 2414 C C . LEU A 1 325 ? 787.850 -158.900 482.852 1.00 66.57 311 LEU A C 1
ATOM 2415 O O . LEU A 1 325 ? 788.029 -159.584 483.860 1.00 68.14 311 LEU A O 1
ATOM 2420 N N . ASP A 1 326 ? 787.801 -159.415 481.620 1.00 70.04 312 ASP A N 1
ATOM 2421 C CA . ASP A 1 326 ? 787.892 -160.866 481.355 1.00 72.36 312 ASP A CA 1
ATOM 2422 C C . ASP A 1 326 ? 789.209 -161.540 481.775 1.00 70.40 312 ASP A C 1
ATOM 2423 O O . ASP A 1 326 ? 789.252 -162.767 481.894 1.00 72.11 312 ASP A O 1
ATOM 2428 N N . THR A 1 327 ? 790.273 -160.763 481.979 1.00 67.56 313 THR A N 1
ATOM 2429 C CA . THR A 1 327 ? 791.532 -161.301 482.510 1.00 66.43 313 THR A CA 1
ATOM 2430 C C . THR A 1 327 ? 791.463 -161.642 483.999 1.00 66.05 313 THR A C 1
ATOM 2431 O O . THR A 1 327 ? 792.234 -162.474 484.473 1.00 64.35 313 THR A O 1
ATOM 2435 N N . PHE A 1 328 ? 790.565 -160.985 484.731 1.00 68.19 314 PHE A N 1
ATOM 2436 C CA . PHE A 1 328 ? 790.453 -161.162 486.176 1.00 70.17 314 PHE A CA 1
ATOM 2437 C C . PHE A 1 328 ? 789.240 -162.013 486.538 1.00 72.72 314 PHE A C 1
ATOM 2438 O O . PHE A 1 328 ? 788.131 -161.784 486.041 1.00 71.79 314 PHE A O 1
ATOM 2446 N N . TRP A 1 329 ? 789.476 -163.001 487.398 1.00 75.16 315 TRP A N 1
ATOM 2447 C CA . TRP A 1 329 ? 788.419 -163.782 488.035 1.00 76.91 315 TRP A CA 1
ATOM 2448 C C . TRP A 1 329 ? 788.588 -163.607 489.547 1.00 76.81 315 TRP A C 1
ATOM 2449 O O . TRP A 1 329 ? 789.440 -162.832 489.994 1.00 79.04 315 TRP A O 1
ATOM 2460 N N . GLY A 1 330 ? 787.777 -164.302 490.336 1.00 74.59 316 GLY A N 1
ATOM 2461 C CA . GLY A 1 330 ? 787.777 -164.101 491.784 1.00 73.79 316 GLY A CA 1
ATOM 2462 C C . GLY A 1 330 ? 787.161 -162.768 492.191 1.00 72.12 316 GLY A C 1
ATOM 2463 O O . GLY A 1 330 ? 787.709 -162.056 493.036 1.00 68.23 316 GLY A O 1
ATOM 2464 N N . TRP A 1 331 ? 786.025 -162.433 491.577 1.00 70.32 317 TRP A N 1
ATOM 2465 C CA . TRP A 1 331 ? 785.172 -161.346 492.053 1.00 70.34 317 TRP A CA 1
ATOM 2466 C C . TRP A 1 331 ? 784.320 -161.931 493.178 1.00 72.26 317 TRP A C 1
ATOM 2467 O O . TRP A 1 331 ? 784.178 -163.151 493.281 1.00 73.37 317 TRP A O 1
ATOM 2478 N N . LYS A 1 332 ? 783.747 -161.063 494.004 1.00 74.43 318 LYS A N 1
ATOM 2479 C CA . LYS A 1 332 ? 782.890 -161.477 495.117 1.00 75.92 318 LYS A CA 1
ATOM 2480 C C . LYS A 1 332 ? 781.625 -160.638 495.154 1.00 76.85 318 LYS A C 1
ATOM 2481 O O . LYS A 1 332 ? 781.491 -159.662 494.412 1.00 78.97 318 LYS A O 1
ATOM 2487 N N . LYS A 1 333 ? 780.695 -161.034 496.021 1.00 77.39 319 LYS A N 1
ATOM 2488 C CA . LYS A 1 333 ? 779.607 -160.157 496.428 1.00 78.34 319 LYS A CA 1
ATOM 2489 C C . LYS A 1 333 ? 780.266 -158.975 497.132 1.00 77.95 319 LYS A C 1
ATOM 2490 O O . LYS A 1 333 ? 781.101 -159.169 498.019 1.00 78.48 319 LYS A O 1
ATOM 2496 N N . ALA A 1 334 ? 779.914 -157.762 496.713 1.00 76.49 320 ALA A N 1
ATOM 2497 C CA . ALA A 1 334 ? 780.556 -156.551 497.223 1.00 74.51 320 ALA A CA 1
ATOM 2498 C C . ALA A 1 334 ? 780.127 -156.259 498.659 1.00 72.89 320 ALA A C 1
ATOM 2499 O O . ALA A 1 334 ? 778.968 -156.473 499.023 1.00 74.26 320 ALA A O 1
ATOM 2501 N N . THR A 1 335 ? 781.074 -155.789 499.470 1.00 70.74 321 THR A N 1
ATOM 2502 C CA . THR A 1 335 ? 780.809 -155.410 500.860 1.00 69.84 321 THR A CA 1
ATOM 2503 C C . THR A 1 335 ? 781.528 -154.105 501.198 1.00 68.85 321 THR A C 1
ATOM 2504 O O . THR A 1 335 ? 782.690 -153.918 500.833 1.00 69.72 321 THR A O 1
ATOM 2508 N N . ILE A 1 336 ? 780.835 -153.223 501.916 1.00 66.62 322 ILE A N 1
ATOM 2509 C CA . ILE A 1 336 ? 781.372 -151.917 502.295 1.00 64.09 322 ILE A CA 1
ATOM 2510 C C . ILE A 1 336 ? 782.393 -152.120 503.416 1.00 63.56 322 ILE A C 1
ATOM 2511 O O . ILE A 1 336 ? 782.015 -152.483 504.526 1.00 64.86 322 ILE A O 1
ATOM 2516 N N . ILE A 1 337 ? 783.676 -151.908 503.115 1.00 63.86 323 ILE A N 1
ATOM 2517 C CA . ILE A 1 337 ? 784.760 -152.031 504.108 1.00 64.81 323 ILE A CA 1
ATOM 2518 C C . ILE A 1 337 ? 785.201 -150.677 504.696 1.00 65.21 323 ILE A C 1
ATOM 2519 O O . ILE A 1 337 ? 786.058 -150.637 505.580 1.00 64.96 323 ILE A O 1
ATOM 2524 N N . LYS A 1 338 ? 784.619 -149.581 504.204 1.00 65.69 324 LYS A N 1
ATOM 2525 C CA . LYS A 1 338 ? 784.874 -148.237 504.736 1.00 66.03 324 LYS A CA 1
ATOM 2526 C C . LYS A 1 338 ? 783.767 -147.298 504.250 1.00 69.18 324 LYS A C 1
ATOM 2527 O O . LYS A 1 338 ? 783.620 -147.068 503.051 1.00 72.63 324 LYS A O 1
ATOM 2533 N N . LYS A 1 339 ? 782.995 -146.763 505.193 1.00 73.10 325 LYS A N 1
ATOM 2534 C CA . LYS A 1 339 ? 781.793 -145.999 504.868 1.00 74.45 325 LYS A CA 1
ATOM 2535 C C . LYS A 1 339 ? 782.127 -144.545 504.563 1.00 73.22 325 LYS A C 1
ATOM 2536 O O . LYS A 1 339 ? 782.982 -143.944 505.218 1.00 75.29 325 LYS A O 1
ATOM 2542 N N . HIS A 1 340 ? 781.470 -144.000 503.543 1.00 70.19 326 HIS A N 1
ATOM 2543 C CA . HIS A 1 340 ? 781.439 -142.559 503.304 1.00 67.48 326 HIS A CA 1
ATOM 2544 C C . HIS A 1 340 ? 780.458 -141.966 504.314 1.00 67.92 326 HIS A C 1
ATOM 2545 O O . HIS A 1 340 ? 779.239 -142.116 504.168 1.00 64.40 326 HIS A O 1
ATOM 2552 N N . GLU A 1 341 ? 781.003 -141.286 505.324 1.00 69.91 327 GLU A N 1
ATOM 2553 C CA . GLU A 1 341 ? 780.241 -140.875 506.515 1.00 71.48 327 GLU A CA 1
ATOM 2554 C C . GLU A 1 341 ? 778.998 -140.037 506.197 1.00 68.90 327 GLU A C 1
ATOM 2555 O O . GLU A 1 341 ? 777.968 -140.204 506.849 1.00 69.22 327 GLU A O 1
ATOM 2561 N N . LYS A 1 342 ? 779.091 -139.166 505.190 1.00 67.53 328 LYS A N 1
ATOM 2562 C CA . LYS A 1 342 ? 777.982 -138.277 504.809 1.00 67.20 328 LYS A CA 1
ATOM 2563 C C . LYS A 1 342 ? 777.009 -138.835 503.758 1.00 65.28 328 LYS A C 1
ATOM 2564 O O . LYS A 1 342 ? 776.007 -138.184 503.458 1.00 65.20 328 LYS A O 1
ATOM 2570 N N . GLY A 1 343 ? 777.283 -140.022 503.213 1.00 64.35 329 GLY A N 1
ATOM 2571 C CA . GLY A 1 343 ? 776.470 -140.590 502.125 1.00 64.32 329 GLY A CA 1
ATOM 2572 C C . GLY A 1 343 ? 775.642 -141.800 502.520 1.00 63.97 329 GLY A C 1
ATOM 2573 O O . GLY A 1 343 ? 775.968 -142.499 503.476 1.00 65.94 329 GLY A O 1
ATOM 2574 N N . VAL A 1 344 ? 774.558 -142.030 501.783 1.00 63.58 330 VAL A N 1
ATOM 2575 C CA . VAL A 1 344 ? 773.800 -143.279 501.853 1.00 64.08 330 VAL A CA 1
ATOM 2576 C C . VAL A 1 344 ? 774.635 -144.345 501.138 1.00 64.33 330 VAL A C 1
ATOM 2577 O O . VAL A 1 344 ? 774.666 -144.394 499.908 1.00 66.81 330 VAL A O 1
ATOM 2581 N N . ASN A 1 345 ? 775.312 -145.187 501.915 1.00 63.76 331 ASN A N 1
ATOM 2582 C CA . ASN A 1 345 ? 776.323 -146.101 501.372 1.00 63.44 331 ASN A CA 1
ATOM 2583 C C . ASN A 1 345 ? 775.780 -147.327 500.633 1.00 65.06 331 ASN A C 1
ATOM 2584 O O . ASN A 1 345 ? 776.521 -147.956 499.876 1.00 66.94 331 ASN A O 1
ATOM 2589 N N . THR A 1 346 ? 774.510 -147.673 500.844 1.00 66.37 332 THR A N 1
ATOM 2590 C CA . THR A 1 346 ? 773.868 -148.729 500.052 1.00 66.87 332 THR A CA 1
ATOM 2591 C C . THR A 1 346 ? 773.709 -148.319 498.581 1.00 66.86 332 THR A C 1
ATOM 2592 O O . THR A 1 346 ? 773.698 -149.185 497.706 1.00 68.07 332 THR A O 1
ATOM 2596 N N . ASN A 1 347 ? 773.596 -147.014 498.311 1.00 65.84 333 ASN A N 1
ATOM 2597 C CA . ASN A 1 347 ? 773.553 -146.511 496.928 1.00 66.00 333 ASN A CA 1
ATOM 2598 C C . ASN A 1 347 ? 774.867 -146.780 496.190 1.00 65.63 333 ASN A C 1
ATOM 2599 O O . ASN A 1 347 ? 774.847 -147.207 495.038 1.00 63.77 333 ASN A O 1
ATOM 2604 N N . TYR A 1 348 ? 775.998 -146.549 496.862 1.00 66.28 334 TYR A N 1
ATOM 2605 C CA . TYR A 1 348 ? 777.323 -146.838 496.290 1.00 66.80 334 TYR A CA 1
ATOM 2606 C C . TYR A 1 348 ? 777.490 -148.315 495.946 1.00 69.08 334 TYR A C 1
ATOM 2607 O O . TYR A 1 348 ? 778.094 -148.656 494.927 1.00 69.32 334 TYR A O 1
ATOM 2616 N N . LEU A 1 349 ? 776.954 -149.178 496.805 1.00 72.50 335 LEU A N 1
ATOM 2617 C CA . LEU A 1 349 ? 776.957 -150.622 496.576 1.00 74.34 335 LEU A CA 1
ATOM 2618 C C . LEU A 1 349 ? 776.040 -151.009 495.406 1.00 74.46 335 LEU A C 1
ATOM 2619 O O . LEU A 1 349 ? 776.432 -151.800 494.546 1.00 72.76 335 LEU A O 1
ATOM 2624 N N . MET A 1 350 ? 774.834 -150.442 495.373 1.00 75.62 336 MET A N 1
ATOM 2625 C CA . MET A 1 350 ? 773.886 -150.683 494.271 1.00 79.06 336 MET A CA 1
ATOM 2626 C C . MET A 1 350 ? 774.359 -150.128 492.919 1.00 78.92 336 MET A C 1
ATOM 2627 O O . MET A 1 350 ? 774.016 -150.690 491.875 1.00 81.29 336 MET A O 1
ATOM 2632 N N . ILE A 1 351 ? 775.127 -149.035 492.937 1.00 76.74 337 ILE A N 1
ATOM 2633 C CA . ILE A 1 351 ? 775.682 -148.444 491.705 1.00 74.24 337 ILE A CA 1
ATOM 2634 C C . ILE A 1 351 ? 776.694 -149.391 491.046 1.00 71.70 337 ILE A C 1
ATOM 2635 O O . ILE A 1 351 ? 776.652 -149.594 489.830 1.00 68.49 337 ILE A O 1
ATOM 2640 N N . TRP A 1 352 ? 777.593 -149.954 491.852 1.00 71.14 338 TRP A N 1
ATOM 2641 C CA . TRP A 1 352 ? 778.580 -150.933 491.374 1.00 71.22 338 TRP A CA 1
ATOM 2642 C C . TRP A 1 352 ? 777.915 -152.173 490.775 1.00 73.04 338 TRP A C 1
ATOM 2643 O O . TRP A 1 352 ? 778.298 -152.618 489.694 1.00 74.01 338 TRP A O 1
ATOM 2654 N N . GLU A 1 353 ? 776.920 -152.712 491.479 1.00 75.63 339 GLU A N 1
ATOM 2655 C CA . GLU A 1 353 ? 776.172 -153.888 491.012 1.00 76.58 339 GLU A CA 1
ATOM 2656 C C . GLU A 1 353 ? 775.379 -153.611 489.731 1.00 75.97 339 GLU A C 1
ATOM 2657 O O . GLU A 1 353 ? 775.316 -154.470 488.846 1.00 75.59 339 GLU A O 1
ATOM 2663 N N . GLN A 1 354 ? 774.789 -152.419 489.636 1.00 75.31 340 GLN A N 1
ATOM 2664 C CA . GLN A 1 354 ? 774.091 -151.986 488.418 1.00 75.11 340 GLN A CA 1
ATOM 2665 C C . GLN A 1 354 ? 775.060 -151.825 487.248 1.00 72.63 340 GLN A C 1
ATOM 2666 O O . GLN A 1 354 ? 774.766 -152.272 486.138 1.00 72.00 340 GLN A O 1
ATOM 2672 N N . LEU A 1 355 ? 776.199 -151.178 487.503 1.00 70.62 341 LEU A N 1
ATOM 2673 C CA . LEU A 1 355 ? 777.234 -150.977 486.484 1.00 69.64 341 LEU A CA 1
ATOM 2674 C C . LEU A 1 355 ? 777.738 -152.304 485.941 1.00 70.74 341 LEU A C 1
ATOM 2675 O O . LEU A 1 355 ? 777.786 -152.504 484.728 1.00 72.88 341 LEU A O 1
ATOM 2680 N N . LEU A 1 356 ? 778.105 -153.200 486.851 1.00 71.42 342 LEU A N 1
ATOM 2681 C CA . LEU A 1 356 ? 778.699 -154.486 486.484 1.00 71.88 342 LEU A CA 1
ATOM 2682 C C . LEU A 1 356 ? 777.738 -155.348 485.658 1.00 72.68 342 LEU A C 1
ATOM 2683 O O . LEU A 1 356 ? 778.156 -155.994 484.696 1.00 73.67 342 LEU A O 1
ATOM 2688 N N . GLU A 1 357 ? 776.455 -155.330 486.022 1.00 73.83 343 GLU A N 1
ATOM 2689 C CA . GLU A 1 357 ? 775.417 -156.047 485.272 1.00 74.85 343 GLU A CA 1
ATOM 2690 C C . GLU A 1 357 ? 775.090 -155.382 483.930 1.00 73.64 343 GLU A C 1
ATOM 2691 O O . GLU A 1 357 ? 774.782 -156.077 482.962 1.00 74.74 343 GLU A O 1
ATOM 2697 N N . SER A 1 358 ? 775.136 -154.049 483.880 1.00 71.93 344 SER A N 1
ATOM 2698 C CA . SER A 1 358 ? 774.882 -153.301 482.636 1.00 69.66 344 SER A CA 1
ATOM 2699 C C . SER A 1 358 ? 776.011 -153.444 481.606 1.00 68.37 344 SER A C 1
ATOM 2700 O O . SER A 1 358 ? 775.752 -153.398 480.403 1.00 68.78 344 SER A O 1
ATOM 2703 N N . ILE A 1 359 ? 777.249 -153.598 482.080 1.00 66.84 345 ILE A N 1
ATOM 2704 C CA . ILE A 1 359 ? 778.396 -153.912 481.214 1.00 67.22 345 ILE A CA 1
ATOM 2705 C C . ILE A 1 359 ? 778.240 -155.300 480.585 1.00 70.63 345 ILE A C 1
ATOM 2706 O O . ILE A 1 359 ? 778.526 -155.480 479.401 1.00 72.00 345 ILE A O 1
ATOM 2711 N N . LYS A 1 360 ? 777.796 -156.270 481.383 1.00 74.98 346 LYS A N 1
ATOM 2712 C CA . LYS A 1 360 ? 777.499 -157.624 480.891 1.00 78.12 346 LYS A CA 1
ATOM 2713 C C . LYS A 1 360 ? 776.421 -157.624 479.795 1.00 78.43 346 LYS A C 1
ATOM 2714 O O . LYS A 1 360 ? 776.565 -158.307 478.779 1.00 78.26 346 LYS A O 1
ATOM 2720 N N . GLU A 1 361 ? 775.362 -156.843 480.003 1.00 80.11 347 GLU A N 1
ATOM 2721 C CA . GLU A 1 361 ? 774.219 -156.794 479.082 1.00 82.92 347 GLU A CA 1
ATOM 2722 C C . GLU A 1 361 ? 774.386 -155.870 477.863 1.00 82.51 347 GLU A C 1
ATOM 2723 O O . GLU A 1 361 ? 773.522 -155.886 476.981 1.00 81.70 347 GLU A O 1
ATOM 2729 N N . MET A 1 362 ? 775.468 -155.084 477.793 1.00 81.94 348 MET A N 1
ATOM 2730 C CA . MET A 1 362 ? 775.602 -154.069 476.728 1.00 82.68 348 MET A CA 1
ATOM 2731 C C . MET A 1 362 ? 775.863 -154.683 475.348 1.00 83.82 348 MET A C 1
ATOM 2732 O O . MET A 1 362 ? 776.620 -155.648 475.217 1.00 80.91 348 MET A O 1
ATOM 2737 N N . GLU A 1 363 ? 775.216 -154.105 474.337 1.00 88.44 349 GLU A N 1
ATOM 2738 C CA . GLU A 1 363 ? 775.359 -154.516 472.942 1.00 92.02 349 GLU A CA 1
ATOM 2739 C C . GLU A 1 363 ? 775.509 -153.260 472.087 1.00 91.43 349 GLU A C 1
ATOM 2740 O O . GLU A 1 363 ? 774.529 -152.737 471.548 1.00 92.14 349 GLU A O 1
ATOM 2746 N N . GLY A 1 364 ? 776.745 -152.774 471.991 1.00 89.55 350 GLY A N 1
ATOM 2747 C CA . GLY A 1 364 ? 777.055 -151.558 471.236 1.00 88.66 350 GLY A CA 1
ATOM 2748 C C . GLY A 1 364 ? 778.403 -150.966 471.609 1.00 87.52 350 GLY A C 1
ATOM 2749 O O . GLY A 1 364 ? 779.210 -151.613 472.285 1.00 87.37 350 GLY A O 1
ATOM 2750 N N . LYS A 1 365 ? 778.638 -149.733 471.164 1.00 84.70 351 LYS A N 1
ATOM 2751 C CA . LYS A 1 365 ? 779.889 -149.013 471.433 1.00 84.46 351 LYS A CA 1
ATOM 2752 C C . LYS A 1 365 ? 779.831 -148.203 472.733 1.00 81.54 351 LYS A C 1
ATOM 2753 O O . LYS A 1 365 ? 780.811 -148.163 473.484 1.00 79.14 351 LYS A O 1
ATOM 2759 N N . PHE A 1 366 ? 778.687 -147.565 472.987 1.00 78.46 352 PHE A N 1
ATOM 2760 C CA . PHE A 1 366 ? 778.479 -146.764 474.203 1.00 76.67 352 PHE A CA 1
ATOM 2761 C C . PHE A 1 366 ? 777.503 -147.441 475.167 1.00 72.48 352 PHE A C 1
ATOM 2762 O O . PHE A 1 366 ? 776.705 -148.288 474.762 1.00 70.93 352 PHE A O 1
ATOM 2770 N N . LEU A 1 367 ? 777.586 -147.050 476.439 1.00 69.36 353 LEU A N 1
ATOM 2771 C CA . LEU A 1 367 ? 776.734 -147.575 477.510 1.00 65.93 353 LEU A CA 1
ATOM 2772 C C . LEU A 1 367 ? 776.105 -146.425 478.299 1.00 63.63 353 LEU A C 1
ATOM 2773 O O . LEU A 1 367 ? 776.802 -145.696 479.006 1.00 61.34 353 LEU A O 1
ATOM 2778 N N . ASN A 1 368 ? 774.791 -146.264 478.162 1.00 63.02 354 ASN A N 1
ATOM 2779 C CA . ASN A 1 368 ? 774.020 -145.336 478.986 1.00 63.33 354 ASN A CA 1
ATOM 2780 C C . ASN A 1 368 ? 773.289 -146.154 480.047 1.00 64.46 354 ASN A C 1
ATOM 2781 O O . ASN A 1 368 ? 772.647 -147.154 479.718 1.00 69.21 354 ASN A O 1
ATOM 2786 N N . LEU A 1 369 ? 773.397 -145.743 481.311 1.00 62.99 355 LEU A N 1
ATOM 2787 C CA . LEU A 1 369 ? 772.722 -146.434 482.413 1.00 63.10 355 LEU A CA 1
ATOM 2788 C C . LEU A 1 369 ? 771.327 -145.873 482.639 1.00 64.77 355 LEU A C 1
ATOM 2789 O O . LEU A 1 369 ? 771.076 -144.694 482.387 1.00 65.99 355 LEU A O 1
ATOM 2794 N N . LYS A 1 370 ? 770.432 -146.729 483.127 1.00 66.24 356 LYS A N 1
ATOM 2795 C CA . LYS A 1 370 ? 769.071 -146.327 483.473 1.00 67.69 356 LYS A CA 1
ATOM 2796 C C . LYS A 1 370 ? 769.101 -145.454 484.721 1.00 67.14 356 LYS A C 1
ATOM 2797 O O . LYS A 1 370 ? 769.866 -145.722 485.652 1.00 65.27 356 LYS A O 1
ATOM 2803 N N . LYS A 1 371 ? 768.268 -144.414 484.735 1.00 66.94 357 LYS A N 1
ATOM 2804 C CA . LYS A 1 371 ? 768.237 -143.453 485.842 1.00 66.23 357 LYS A CA 1
ATOM 2805 C C . LYS A 1 371 ? 767.528 -144.018 487.077 1.00 66.38 357 LYS A C 1
ATOM 2806 O O . LYS A 1 371 ? 766.382 -143.662 487.368 1.00 66.25 357 LYS A O 1
ATOM 2812 N N . THR A 1 372 ? 768.230 -144.885 487.805 1.00 66.85 358 THR A N 1
ATOM 2813 C CA . THR A 1 372 ? 767.695 -145.511 489.018 1.00 67.60 358 THR A CA 1
ATOM 2814 C C . THR A 1 372 ? 767.753 -144.529 490.184 1.00 69.72 358 THR A C 1
ATOM 2815 O O . THR A 1 372 ? 768.453 -143.519 490.108 1.00 71.66 358 THR A O 1
ATOM 2819 N N . ASN A 1 373 ? 767.025 -144.836 491.258 1.00 71.33 359 ASN A N 1
ATOM 2820 C CA . ASN A 1 373 ? 766.984 -143.975 492.452 1.00 72.52 359 ASN A CA 1
ATOM 2821 C C . ASN A 1 373 ? 768.359 -143.825 493.100 1.00 71.87 359 ASN A C 1
ATOM 2822 O O . ASN A 1 373 ? 768.760 -142.717 493.463 1.00 72.45 359 ASN A O 1
ATOM 2827 N N . HIS A 1 374 ? 769.062 -144.943 493.246 1.00 71.63 360 HIS A N 1
ATOM 2828 C CA . HIS A 1 374 ? 770.423 -144.944 493.807 1.00 74.53 360 HIS A CA 1
ATOM 2829 C C . HIS A 1 374 ? 771.441 -144.197 492.930 1.00 74.00 360 HIS A C 1
ATOM 2830 O O . HIS A 1 374 ? 772.303 -143.483 493.453 1.00 72.46 360 HIS A O 1
ATOM 2837 N N . LEU A 1 375 ? 771.326 -144.348 491.611 1.00 73.15 361 LEU A N 1
ATOM 2838 C CA . LEU A 1 375 ? 772.206 -143.647 490.665 1.00 72.22 361 LEU A CA 1
ATOM 2839 C C . LEU A 1 375 ? 771.865 -142.152 490.561 1.00 69.44 361 LEU A C 1
ATOM 2840 O O . LEU A 1 375 ? 772.767 -141.317 490.478 1.00 68.34 361 LEU A O 1
ATOM 2845 N N . LYS A 1 376 ? 770.569 -141.831 490.557 1.00 66.69 362 LYS A N 1
ATOM 2846 C CA . LYS A 1 376 ? 770.088 -140.439 490.607 1.00 64.57 362 LYS A CA 1
ATOM 2847 C C . LYS A 1 376 ? 770.623 -139.668 491.814 1.00 62.14 362 LYS A C 1
ATOM 2848 O O . LYS A 1 376 ? 770.938 -138.483 491.703 1.00 61.81 362 LYS A O 1
ATOM 2854 N N . TRP A 1 377 ? 770.708 -140.343 492.959 1.00 61.10 363 TRP A N 1
ATOM 2855 C CA . TRP A 1 377 ? 771.256 -139.746 494.179 1.00 60.26 363 TRP A CA 1
ATOM 2856 C C . TRP A 1 377 ? 772.750 -139.456 494.035 1.00 61.24 363 TRP A C 1
ATOM 2857 O O . TRP A 1 377 ? 773.201 -138.342 494.314 1.00 61.99 363 TRP A O 1
ATOM 2868 N N . GLY A 1 378 ? 773.504 -140.467 493.609 1.00 61.41 364 GLY A N 1
ATOM 2869 C CA . GLY A 1 378 ? 774.951 -140.353 493.422 1.00 60.67 364 GLY A CA 1
ATOM 2870 C C . GLY A 1 378 ? 775.397 -139.274 492.448 1.00 60.26 364 GLY A C 1
ATOM 2871 O O . GLY A 1 378 ? 776.470 -138.701 492.622 1.00 60.03 364 GLY A O 1
ATOM 2872 N N . LEU A 1 379 ? 774.576 -139.003 491.430 1.00 59.47 365 LEU A N 1
ATOM 2873 C CA . LEU A 1 379 ? 774.873 -137.990 490.408 1.00 59.48 365 LEU A CA 1
ATOM 2874 C C . LEU A 1 379 ? 774.123 -136.662 490.616 1.00 59.84 365 LEU A C 1
ATOM 2875 O O . LEU A 1 379 ? 774.125 -135.805 489.726 1.00 59.33 365 LEU A O 1
ATOM 2880 N N . GLY A 1 380 ? 773.491 -136.489 491.779 1.00 59.83 366 GLY A N 1
ATOM 2881 C CA . GLY A 1 380 ? 772.872 -135.220 492.157 1.00 59.80 366 GLY A CA 1
ATOM 2882 C C . GLY A 1 380 ? 771.653 -134.805 491.360 1.00 61.08 366 GLY A C 1
ATOM 2883 O O . GLY A 1 380 ? 771.480 -133.619 491.078 1.00 61.02 366 GLY A O 1
ATOM 2884 N N . GLU A 1 381 ? 770.805 -135.768 491.002 1.00 64.10 367 GLU A N 1
ATOM 2885 C CA . GLU A 1 381 ? 769.586 -135.474 490.244 1.00 67.99 367 GLU A CA 1
ATOM 2886 C C . GLU A 1 381 ? 768.619 -134.645 491.098 1.00 68.78 367 GLU A C 1
ATOM 2887 O O . GLU A 1 381 ? 768.373 -134.976 492.264 1.00 68.91 367 GLU A O 1
ATOM 2893 N N . GLY A 1 382 ? 768.101 -133.565 490.511 1.00 68.31 368 GLY A N 1
ATOM 2894 C CA . GLY A 1 382 ? 767.144 -132.664 491.167 1.00 67.82 368 GLY A CA 1
ATOM 2895 C C . GLY A 1 382 ? 767.589 -131.968 492.447 1.00 66.63 368 GLY A C 1
ATOM 2896 O O . GLY A 1 382 ? 766.743 -131.533 493.230 1.00 67.79 368 GLY A O 1
ATOM 2897 N N . GLN A 1 383 ? 768.900 -131.845 492.658 1.00 65.99 369 GLN A N 1
ATOM 2898 C CA . GLN A 1 383 ? 769.446 -131.252 493.887 1.00 65.24 369 GLN A CA 1
ATOM 2899 C C . GLN A 1 383 ? 769.675 -129.742 493.782 1.00 63.83 369 GLN A C 1
ATOM 2900 O O . GLN A 1 383 ? 770.015 -129.106 494.780 1.00 64.86 369 GLN A O 1
ATOM 2906 N N . ALA A 1 384 ? 769.502 -129.166 492.591 1.00 63.08 370 ALA A N 1
ATOM 2907 C CA . ALA A 1 384 ? 769.403 -127.709 492.469 1.00 63.15 370 ALA A CA 1
ATOM 2908 C C . ALA A 1 384 ? 768.049 -127.280 493.022 1.00 62.88 370 ALA A C 1
ATOM 2909 O O . ALA A 1 384 ? 767.024 -127.839 492.629 1.00 61.35 370 ALA A O 1
ATOM 2911 N N . PRO A 1 385 ? 768.036 -126.295 493.939 1.00 64.49 371 PRO A N 1
ATOM 2912 C CA . PRO A 1 385 ? 766.760 -125.701 494.340 1.00 65.73 371 PRO A CA 1
ATOM 2913 C C . PRO A 1 385 ? 766.029 -125.087 493.140 1.00 66.62 371 PRO A C 1
ATOM 2914 O O . PRO A 1 385 ? 766.682 -124.597 492.215 1.00 68.09 371 PRO A O 1
ATOM 2918 N N . GLU A 1 386 ? 764.698 -125.144 493.134 1.00 67.43 372 GLU A N 1
ATOM 2919 C CA . GLU A 1 386 ? 763.931 -124.622 491.993 1.00 68.85 372 GLU A CA 1
ATOM 2920 C C . GLU A 1 386 ? 763.921 -123.097 492.007 1.00 70.05 372 GLU A C 1
ATOM 2921 O O . GLU A 1 386 ? 763.825 -122.478 493.069 1.00 67.68 372 GLU A O 1
ATOM 2927 N N . LYS A 1 387 ? 764.039 -122.505 490.821 1.00 74.90 373 LYS A N 1
ATOM 2928 C CA . LYS A 1 387 ? 764.180 -121.060 490.682 1.00 79.81 373 LYS A CA 1
ATOM 2929 C C . LYS A 1 387 ? 762.812 -120.389 490.595 1.00 82.60 373 LYS A C 1
ATOM 2930 O O . LYS A 1 387 ? 762.023 -120.693 489.698 1.00 84.05 373 LYS A O 1
ATOM 2936 N N . MET A 1 388 ? 762.545 -119.487 491.539 1.00 84.96 374 MET A N 1
ATOM 2937 C CA . MET A 1 388 ? 761.307 -118.714 491.585 1.00 88.07 374 MET A CA 1
ATOM 2938 C C . MET A 1 388 ? 761.621 -117.229 491.536 1.00 87.79 374 MET A C 1
ATOM 2939 O O . MET A 1 388 ? 762.763 -116.819 491.756 1.00 89.89 374 MET A O 1
ATOM 2944 N N . ASP A 1 389 ? 760.591 -116.429 491.265 1.00 87.34 375 ASP A N 1
ATOM 2945 C CA . ASP A 1 389 ? 760.672 -114.977 491.427 1.00 85.07 375 ASP A CA 1
ATOM 2946 C C . ASP A 1 389 ? 760.802 -114.660 492.911 1.00 82.66 375 ASP A C 1
ATOM 2947 O O . ASP A 1 389 ? 760.324 -115.421 493.758 1.00 79.94 375 ASP A O 1
ATOM 2952 N N . PHE A 1 390 ? 761.457 -113.543 493.217 1.00 80.63 376 PHE A N 1
ATOM 2953 C CA . PHE A 1 390 ? 761.675 -113.122 494.601 1.00 79.19 376 PHE A CA 1
ATOM 2954 C C . PHE A 1 390 ? 760.360 -112.800 495.307 1.00 84.08 376 PHE A C 1
ATOM 2955 O O . PHE A 1 390 ? 760.180 -113.171 496.469 1.00 84.09 376 PHE A O 1
ATOM 2963 N N . GLU A 1 391 ? 759.454 -112.125 494.596 1.00 87.83 377 GLU A N 1
ATOM 2964 C CA . GLU A 1 391 ? 758.123 -111.772 495.117 1.00 91.78 377 GLU A CA 1
ATOM 2965 C C . GLU A 1 391 ? 757.380 -112.970 495.721 1.00 91.67 377 GLU A C 1
ATOM 2966 O O . GLU A 1 391 ? 756.804 -112.867 496.808 1.00 92.10 377 GLU A O 1
ATOM 2972 N N . ASP A 1 392 ? 757.416 -114.100 495.015 1.00 89.34 378 ASP A N 1
ATOM 2973 C CA . ASP A 1 392 ? 756.716 -115.317 495.439 1.00 86.08 378 ASP A CA 1
ATOM 2974 C C . ASP A 1 392 ? 757.328 -115.978 496.687 1.00 86.01 378 ASP A C 1
ATOM 2975 O O . ASP A 1 392 ? 756.592 -116.530 497.507 1.00 90.19 378 ASP A O 1
ATOM 2980 N N . CYS A 1 393 ? 758.655 -115.917 496.831 1.00 84.25 379 CYS A N 1
ATOM 2981 C CA . CYS A 1 393 ? 759.364 -116.535 497.969 1.00 83.20 379 CYS A CA 1
ATOM 2982 C C . CYS A 1 393 ? 759.953 -115.531 498.976 1.00 82.92 379 CYS A C 1
ATOM 2983 O O . CYS A 1 393 ? 760.698 -115.930 499.875 1.00 79.58 379 CYS A O 1
ATOM 2986 N N . LYS A 1 394 ? 759.597 -114.249 498.840 1.00 83.97 380 LYS A N 1
ATOM 2987 C CA . LYS A 1 394 ? 760.124 -113.158 499.682 1.00 83.80 380 LYS A CA 1
ATOM 2988 C C . LYS A 1 394 ? 759.981 -113.394 501.190 1.00 84.36 380 LYS A C 1
ATOM 2989 O O . LYS A 1 394 ? 760.868 -113.019 501.959 1.00 80.44 380 LYS A O 1
ATOM 2995 N N . GLU A 1 395 ? 758.877 -114.026 501.597 1.00 87.78 381 GLU A N 1
ATOM 2996 C CA . GLU A 1 395 ? 758.474 -114.098 503.008 1.00 88.88 381 GLU A CA 1
ATOM 2997 C C . GLU A 1 395 ? 758.988 -115.325 503.788 1.00 85.51 381 GLU A C 1
ATOM 2998 O O . GLU A 1 395 ? 758.590 -115.521 504.940 1.00 84.56 381 GLU A O 1
ATOM 3004 N N . VAL A 1 396 ? 759.867 -116.131 503.188 1.00 82.88 382 VAL A N 1
ATOM 3005 C CA . VAL A 1 396 ? 760.316 -117.389 503.805 1.00 82.42 382 VAL A CA 1
ATOM 3006 C C . VAL A 1 396 ? 761.311 -117.096 504.947 1.00 84.80 382 VAL A C 1
ATOM 3007 O O . VAL A 1 396 ? 762.215 -116.275 504.768 1.00 84.84 382 VAL A O 1
ATOM 3011 N N . PRO A 1 397 ? 761.138 -117.750 506.123 1.00 86.13 383 PRO A N 1
ATOM 3012 C CA . PRO A 1 397 ? 762.050 -117.550 507.264 1.00 85.86 383 PRO A CA 1
ATOM 3013 C C . PRO A 1 397 ? 763.536 -117.820 506.997 1.00 84.98 383 PRO A C 1
ATOM 3014 O O . PRO A 1 397 ? 764.366 -116.938 507.232 1.00 83.81 383 PRO A O 1
ATOM 3018 N N . ASP A 1 398 ? 763.853 -119.018 506.500 1.00 84.93 384 ASP A N 1
ATOM 3019 C CA . ASP A 1 398 ? 765.251 -119.472 506.350 1.00 83.60 384 ASP A CA 1
ATOM 3020 C C . ASP A 1 398 ? 765.913 -119.125 505.002 1.00 80.19 384 ASP A C 1
ATOM 3021 O O . ASP A 1 398 ? 767.010 -119.611 504.715 1.00 76.89 384 ASP A O 1
ATOM 3026 N N . LEU A 1 399 ? 765.248 -118.305 504.185 1.00 78.52 385 LEU A N 1
ATOM 3027 C CA . LEU A 1 399 ? 765.845 -117.765 502.965 1.00 78.18 385 LEU A CA 1
ATOM 3028 C C . LEU A 1 399 ? 766.984 -116.819 503.344 1.00 80.79 385 LEU A C 1
ATOM 3029 O O . LEU A 1 399 ? 766.739 -115.720 503.834 1.00 83.05 385 LEU A O 1
ATOM 3034 N N . PHE A 1 400 ? 768.223 -117.281 503.165 1.00 83.50 386 PHE A N 1
ATOM 3035 C CA . PHE A 1 400 ? 769.426 -116.457 503.352 1.00 84.63 386 PHE A CA 1
ATOM 3036 C C . PHE A 1 400 ? 770.210 -116.448 502.047 1.00 82.47 386 PHE A C 1
ATOM 3037 O O . PHE A 1 400 ? 769.837 -117.137 501.096 1.00 81.52 386 PHE A O 1
ATOM 3045 N N . GLN A 1 401 ? 771.294 -115.673 502.005 1.00 80.28 387 GLN A N 1
ATOM 3046 C CA . GLN A 1 401 ? 772.219 -115.714 500.868 1.00 77.99 387 GLN A CA 1
ATOM 3047 C C . GLN A 1 401 ? 773.052 -116.989 500.941 1.00 74.90 387 GLN A C 1
ATOM 3048 O O . GLN A 1 401 ? 773.265 -117.535 502.028 1.00 75.12 387 GLN A O 1
ATOM 3054 N N . TYR A 1 402 ? 773.513 -117.451 499.778 1.00 70.35 388 TYR A N 1
ATOM 3055 C CA . TYR A 1 402 ? 774.334 -118.663 499.677 1.00 66.44 388 TYR A CA 1
ATOM 3056 C C . TYR A 1 402 ? 775.531 -118.563 500.623 1.00 63.43 388 TYR A C 1
ATOM 3057 O O . TYR A 1 402 ? 776.085 -117.478 500.803 1.00 63.84 388 TYR A O 1
ATOM 3066 N N . LYS A 1 403 ? 775.917 -119.687 501.224 1.00 61.06 389 LYS A N 1
ATOM 3067 C CA . LYS A 1 403 ? 777.066 -119.738 502.134 1.00 59.87 389 LYS A CA 1
ATOM 3068 C C . LYS A 1 403 ? 778.314 -119.174 501.443 1.00 61.68 389 LYS A C 1
ATOM 3069 O O . LYS A 1 403 ? 778.799 -119.758 500.473 1.00 63.52 389 LYS A O 1
ATOM 3075 N N . SER A 1 404 ? 778.805 -118.033 501.931 1.00 62.82 390 SER A N 1
ATOM 3076 C CA . SER A 1 404 ? 779.907 -117.302 501.294 1.00 64.66 390 SER A CA 1
ATOM 3077 C C . SER A 1 404 ? 781.057 -117.061 502.272 1.00 67.41 390 SER A C 1
ATOM 3078 O O . SER A 1 404 ? 781.618 -115.964 502.338 1.00 68.04 390 SER A O 1
ATOM 3081 N N . GLU A 1 405 ? 781.415 -118.104 503.015 1.00 71.48 391 GLU A N 1
ATOM 3082 C CA . GLU A 1 405 ? 782.474 -118.027 504.023 1.00 75.15 391 GLU A CA 1
ATOM 3083 C C . GLU A 1 405 ? 783.820 -118.408 503.410 1.00 74.48 391 GLU A C 1
ATOM 3084 O O . GLU A 1 405 ? 783.859 -118.930 502.293 1.00 75.37 391 GLU A O 1
ATOM 3090 N N . PRO A 1 406 ? 784.932 -118.140 504.129 1.00 74.96 392 PRO A N 1
ATOM 3091 C CA . PRO A 1 406 ? 786.222 -118.712 503.723 1.00 74.51 392 PRO A CA 1
ATOM 3092 C C . PRO A 1 406 ? 786.252 -120.238 503.894 1.00 74.39 392 PRO A C 1
ATOM 3093 O O . PRO A 1 406 ? 785.484 -120.770 504.703 1.00 75.21 392 PRO A O 1
ATOM 3097 N N . PRO A 1 407 ? 787.129 -120.943 503.147 1.00 74.68 393 PRO A N 1
ATOM 3098 C CA . PRO A 1 407 ? 787.178 -122.407 503.291 1.00 73.12 393 PRO A CA 1
ATOM 3099 C C . PRO A 1 407 ? 787.624 -122.867 504.680 1.00 69.73 393 PRO A C 1
ATOM 3100 O O . PRO A 1 407 ? 788.401 -122.175 505.337 1.00 69.71 393 PRO A O 1
ATOM 3104 N N . GLU A 1 408 ? 787.118 -124.019 505.113 1.00 70.54 394 GLU A N 1
ATOM 3105 C CA . GLU A 1 408 ? 787.498 -124.602 506.403 1.00 71.53 394 GLU A CA 1
ATOM 3106 C C . GLU A 1 408 ? 788.947 -125.069 506.350 1.00 68.44 394 GLU A C 1
ATOM 3107 O O . GLU A 1 408 ? 789.313 -125.823 505.454 1.00 68.75 394 GLU A O 1
ATOM 3113 N N . LYS A 1 409 ? 789.758 -124.630 507.311 1.00 66.23 395 LYS A N 1
ATOM 3114 C CA . LYS A 1 409 ? 791.182 -124.972 507.338 1.00 65.85 395 LYS A CA 1
ATOM 3115 C C . LYS A 1 409 ? 791.395 -126.469 507.596 1.00 64.40 395 LYS A C 1
ATOM 3116 O O . LYS A 1 409 ? 790.569 -127.118 508.238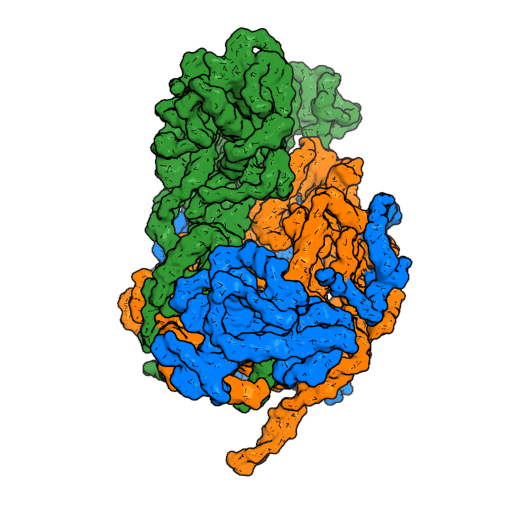 1.00 63.92 395 LYS A O 1
ATOM 3122 N N . ARG A 1 410 ? 792.495 -127.006 507.070 1.00 63.14 396 ARG A N 1
ATOM 3123 C CA . ARG A 1 410 ? 792.836 -128.427 507.212 1.00 63.46 396 ARG A CA 1
ATOM 3124 C C . ARG A 1 410 ? 794.334 -128.597 507.449 1.00 63.08 396 ARG A C 1
ATOM 3125 O O . ARG A 1 410 ? 795.130 -127.772 507.008 1.00 64.76 396 ARG A O 1
ATOM 3133 N N . LYS A 1 411 ? 794.708 -129.678 508.132 1.00 62.81 397 LYS A N 1
ATOM 3134 C CA . LYS A 1 411 ? 796.100 -129.931 508.516 1.00 64.50 397 LYS A CA 1
ATOM 3135 C C . LYS A 1 411 ? 796.839 -130.757 507.462 1.00 64.35 397 LYS A C 1
ATOM 3136 O O . LYS A 1 411 ? 796.231 -131.568 506.757 1.00 64.82 397 LYS A O 1
ATOM 3142 N N . LEU A 1 412 ? 798.154 -130.549 507.376 1.00 63.17 398 LEU A N 1
ATOM 3143 C CA . LEU A 1 412 ? 799.015 -131.271 506.435 1.00 62.21 398 LEU A CA 1
ATOM 3144 C C . LEU A 1 412 ? 799.137 -132.750 506.803 1.00 63.44 398 LEU A C 1
ATOM 3145 O O . LEU A 1 412 ? 799.767 -133.089 507.807 1.00 65.38 398 LEU A O 1
ATOM 3150 N N . ALA A 1 413 ? 798.542 -133.615 505.979 1.00 63.43 399 ALA A N 1
ATOM 3151 C CA . ALA A 1 413 ? 798.672 -135.071 506.130 1.00 62.74 399 ALA A CA 1
ATOM 3152 C C . ALA A 1 413 ? 799.931 -135.579 505.422 1.00 62.89 399 ALA A C 1
ATOM 3153 O O . ALA A 1 413 ? 800.457 -134.923 504.523 1.00 64.18 399 ALA A O 1
ATOM 3155 N N . SER A 1 414 ? 800.409 -136.750 505.837 1.00 62.01 400 SER A N 1
ATOM 3156 C CA . SER A 1 414 ? 801.648 -137.323 505.301 1.00 60.69 400 SER A CA 1
ATOM 3157 C C . SER A 1 414 ? 801.504 -137.909 503.893 1.00 60.34 400 SER A C 1
ATOM 3158 O O . SER A 1 414 ? 802.499 -138.010 503.168 1.00 58.58 400 SER A O 1
ATOM 3161 N N . TRP A 1 415 ? 800.283 -138.300 503.516 1.00 60.69 401 TRP A N 1
ATOM 3162 C CA . TRP A 1 415 ? 800.035 -138.963 502.223 1.00 59.81 401 TRP A CA 1
ATOM 3163 C C . TRP A 1 415 ? 800.447 -138.148 500.993 1.00 58.42 401 TRP A C 1
ATOM 3164 O O . TRP A 1 415 ? 800.893 -138.724 500.006 1.00 59.15 401 TRP A O 1
ATOM 3175 N N . ILE A 1 416 ? 800.281 -136.827 501.042 1.00 57.42 402 ILE A N 1
ATOM 3176 C CA . ILE A 1 416 ? 800.617 -135.968 499.890 1.00 56.89 402 ILE A CA 1
ATOM 3177 C C . ILE A 1 416 ? 802.118 -135.987 499.556 1.00 55.74 402 ILE A C 1
ATOM 3178 O O . ILE A 1 416 ? 802.481 -135.960 498.380 1.00 58.27 402 ILE A O 1
ATOM 3183 N N . GLN A 1 417 ? 802.976 -136.024 500.576 1.00 53.87 403 GLN A N 1
ATOM 3184 C CA . GLN A 1 417 ? 804.422 -136.210 500.368 1.00 52.45 403 GLN A CA 1
ATOM 3185 C C . GLN A 1 417 ? 804.710 -137.598 499.790 1.00 52.08 403 GLN A C 1
ATOM 3186 O O . GLN A 1 417 ? 805.550 -137.746 498.902 1.00 50.57 403 GLN A O 1
ATOM 3192 N N . SER A 1 418 ? 804.016 -138.605 500.315 1.00 53.11 404 SER A N 1
ATOM 3193 C CA . SER A 1 418 ? 804.134 -139.982 499.828 1.00 53.37 404 SER A CA 1
ATOM 3194 C C . SER A 1 418 ? 803.715 -140.090 498.355 1.00 51.62 404 SER A C 1
ATOM 3195 O O . SER A 1 418 ? 804.416 -140.711 497.556 1.00 49.68 404 SER A O 1
ATOM 3198 N N . GLU A 1 419 ? 802.583 -139.469 498.014 1.00 51.46 405 GLU A N 1
ATOM 3199 C CA . GLU A 1 419 ? 802.084 -139.398 496.630 1.00 51.40 405 GLU A CA 1
ATOM 3200 C C . GLU A 1 419 ? 803.090 -138.772 495.664 1.00 49.97 405 GLU A C 1
ATOM 3201 O O . GLU A 1 419 ? 803.307 -139.287 494.560 1.00 49.97 405 GLU A O 1
ATOM 3207 N N . PHE A 1 420 ? 803.694 -137.665 496.087 1.00 47.98 406 PHE A N 1
ATOM 3208 C CA . PHE A 1 420 ? 804.690 -136.971 495.276 1.00 46.91 406 PHE A CA 1
ATOM 3209 C C . PHE A 1 420 ? 805.976 -137.778 495.091 1.00 48.50 406 PHE A C 1
ATOM 3210 O O . PHE A 1 420 ? 806.609 -137.690 494.039 1.00 49.78 406 PHE A O 1
ATOM 3218 N N . ASN A 1 421 ? 806.373 -138.539 496.109 1.00 50.90 407 ASN A N 1
ATOM 3219 C CA . ASN A 1 421 ? 807.550 -139.413 495.998 1.00 52.30 407 ASN A CA 1
ATOM 3220 C C . ASN A 1 421 ? 807.376 -140.420 494.865 1.00 52.75 407 ASN A C 1
ATOM 3221 O O . ASN A 1 421 ? 808.290 -140.613 494.070 1.00 52.46 407 ASN A O 1
ATOM 3226 N N . LYS A 1 422 ? 806.194 -141.034 494.793 1.00 55.09 408 LYS A N 1
ATOM 3227 C CA . LYS A 1 422 ? 805.878 -142.032 493.762 1.00 57.45 408 LYS A CA 1
ATOM 3228 C C . LYS A 1 422 ? 805.755 -141.412 492.370 1.00 57.51 408 LYS A C 1
ATOM 3229 O O . LYS A 1 422 ? 806.115 -142.052 491.384 1.00 58.89 408 LYS A O 1
ATOM 3235 N N . ALA A 1 423 ? 805.246 -140.180 492.298 1.00 56.72 409 ALA A N 1
ATOM 3236 C CA . ALA A 1 423 ? 805.155 -139.426 491.039 1.00 55.43 409 ALA A CA 1
ATOM 3237 C C . ALA A 1 423 ? 806.513 -139.157 490.380 1.00 54.57 409 ALA A C 1
ATOM 3238 O O . ALA A 1 423 ? 806.596 -139.073 489.155 1.00 54.00 409 ALA A O 1
ATOM 3240 N N . SER A 1 424 ? 807.561 -139.022 491.192 1.00 54.76 410 SER A N 1
ATOM 3241 C CA . SER A 1 424 ? 808.922 -138.772 490.699 1.00 55.38 410 SER A CA 1
ATOM 3242 C C . SER A 1 424 ? 809.696 -140.028 490.272 1.00 54.93 410 SER A C 1
ATOM 3243 O O . SER A 1 424 ? 810.811 -139.909 489.759 1.00 53.70 410 SER A O 1
ATOM 3246 N N . GLU A 1 425 ? 809.120 -141.214 490.481 1.00 54.70 411 GLU A N 1
ATOM 3247 C CA . GLU A 1 425 ? 809.793 -142.474 490.154 1.00 56.73 411 GLU A CA 1
ATOM 3248 C C . GLU A 1 425 ? 809.719 -142.832 488.677 1.00 55.99 411 GLU A C 1
ATOM 3249 O O . GLU A 1 425 ? 808.800 -142.420 487.967 1.00 56.32 411 GLU A O 1
ATOM 3255 N N . LEU A 1 426 ? 810.696 -143.623 488.238 1.00 55.73 412 LEU A N 1
ATOM 3256 C CA . LEU A 1 426 ? 810.637 -144.318 486.951 1.00 55.54 412 LEU A CA 1
ATOM 3257 C C . LEU A 1 426 ? 809.666 -145.493 487.017 1.00 55.24 412 LEU A C 1
ATOM 3258 O O . LEU A 1 426 ? 809.357 -145.992 488.100 1.00 54.57 412 LEU A O 1
ATOM 3263 N N . THR A 1 427 ? 809.194 -145.914 485.845 1.00 55.44 413 THR A N 1
ATOM 3264 C CA . THR A 1 427 ? 808.337 -147.092 485.703 1.00 56.07 413 THR A CA 1
ATOM 3265 C C . THR A 1 427 ? 808.905 -147.985 484.610 1.00 58.27 413 THR A C 1
ATOM 3266 O O . THR A 1 427 ? 809.863 -147.610 483.927 1.00 59.58 413 THR A O 1
ATOM 3270 N N . ASN A 1 428 ? 808.297 -149.159 484.446 1.00 60.62 414 ASN A N 1
ATOM 3271 C CA . ASN A 1 428 ? 808.691 -150.125 483.412 1.00 61.81 414 ASN A CA 1
ATOM 3272 C C . ASN A 1 428 ? 807.994 -149.911 482.055 1.00 59.17 414 ASN A C 1
ATOM 3273 O O . ASN A 1 428 ? 808.159 -150.734 481.149 1.00 58.87 414 ASN A O 1
ATOM 3278 N N . SER A 1 429 ? 807.247 -148.812 481.908 1.00 55.92 415 SER A N 1
ATOM 3279 C CA . SER A 1 429 ? 806.389 -148.588 480.746 1.00 54.72 415 SER A CA 1
ATOM 3280 C C . SER A 1 429 ? 806.556 -147.176 480.176 1.00 53.50 415 SER A C 1
ATOM 3281 O O . SER A 1 429 ? 806.713 -146.220 480.930 1.00 52.72 415 SER A O 1
ATOM 3284 N N . ASN A 1 430 ? 806.521 -147.065 478.845 1.00 52.57 416 ASN A N 1
ATOM 3285 C CA . ASN A 1 430 ? 806.505 -145.777 478.146 1.00 51.06 416 ASN A CA 1
ATOM 3286 C C . ASN A 1 430 ? 805.060 -145.302 478.056 1.00 49.98 416 ASN A C 1
ATOM 3287 O O . ASN A 1 430 ? 804.270 -145.851 477.290 1.00 48.34 416 ASN A O 1
ATOM 3292 N N . TRP A 1 431 ? 804.723 -144.283 478.844 1.00 50.60 417 TRP A N 1
ATOM 3293 C CA . TRP A 1 431 ? 803.336 -143.814 478.982 1.00 51.19 417 TRP A CA 1
ATOM 3294 C C . TRP A 1 431 ? 802.899 -142.830 477.906 1.00 52.14 417 TRP A C 1
ATOM 3295 O O . TRP A 1 431 ? 801.712 -142.763 477.588 1.00 53.52 417 TRP A O 1
ATOM 3306 N N . ILE A 1 432 ? 803.847 -142.079 477.349 1.00 52.15 418 ILE A N 1
ATOM 3307 C CA . ILE A 1 432 ? 803.541 -141.053 476.365 1.00 53.44 418 ILE A CA 1
ATOM 3308 C C . ILE A 1 432 ? 804.173 -141.418 475.024 1.00 54.36 418 ILE A C 1
ATOM 3309 O O . ILE A 1 432 ? 805.350 -141.771 474.954 1.00 53.92 418 ILE A O 1
ATOM 3314 N N . GLU A 1 433 ? 803.357 -141.332 473.974 1.00 56.15 419 GLU A N 1
ATOM 3315 C CA . GLU A 1 433 ? 803.766 -141.581 472.598 1.00 56.87 419 GLU A CA 1
ATOM 3316 C C . GLU A 1 433 ? 803.793 -140.225 471.888 1.00 53.06 419 GLU A C 1
ATOM 3317 O O . GLU A 1 433 ? 802.821 -139.474 471.956 1.00 53.64 419 GLU A O 1
ATOM 3323 N N . PHE A 1 434 ? 804.901 -139.914 471.220 1.00 48.74 420 PHE A N 1
ATOM 3324 C CA . PHE A 1 434 ? 805.074 -138.633 470.533 1.00 46.04 420 PHE A CA 1
ATOM 3325 C C . PHE A 1 434 ? 804.836 -138.756 469.026 1.00 44.55 420 PHE A C 1
ATOM 3326 O O . PHE A 1 434 ? 805.292 -139.706 468.396 1.00 44.53 420 PHE A O 1
ATOM 3334 N N . ASP A 1 435 ? 804.113 -137.791 468.457 1.00 43.45 421 ASP A N 1
ATOM 3335 C CA . ASP A 1 435 ? 803.886 -137.736 467.008 1.00 41.48 421 ASP A CA 1
ATOM 3336 C C . ASP A 1 435 ? 805.164 -137.359 466.251 1.00 41.15 421 ASP A C 1
ATOM 3337 O O . ASP A 1 435 ? 806.131 -136.856 466.834 1.00 38.98 421 ASP A O 1
ATOM 3342 N N . GLU A 1 436 ? 805.143 -137.613 464.945 1.00 41.32 422 GLU A N 1
ATOM 3343 C CA . GLU A 1 436 ? 806.314 -137.431 464.091 1.00 41.32 422 GLU A CA 1
ATOM 3344 C C . GLU A 1 436 ? 806.712 -135.967 463.910 1.00 41.22 422 GLU A C 1
ATOM 3345 O O . GLU A 1 436 ? 805.872 -135.068 463.980 1.00 40.24 422 GLU A O 1
ATOM 3351 N N . LEU A 1 437 ? 808.010 -135.767 463.686 1.00 41.59 423 LEU A N 1
ATOM 3352 C CA . LEU A 1 437 ? 808.586 -134.498 463.251 1.00 42.25 423 LEU A CA 1
ATOM 3353 C C . LEU A 1 437 ? 808.966 -134.586 461.777 1.00 43.60 423 LEU A C 1
ATOM 3354 O O . LEU A 1 437 ? 809.058 -135.676 461.204 1.00 44.57 423 LEU A O 1
ATOM 3359 N N . GLY A 1 438 ? 809.208 -133.428 461.173 1.00 44.33 424 GLY A N 1
ATOM 3360 C CA . GLY A 1 438 ? 809.938 -133.367 459.915 1.00 45.65 424 GLY A CA 1
ATOM 3361 C C . GLY A 1 438 ? 811.347 -133.904 460.120 1.00 47.04 424 GLY A C 1
ATOM 3362 O O . GLY A 1 438 ? 811.832 -133.996 461.255 1.00 46.37 424 GLY A O 1
ATOM 3363 N N . ASN A 1 439 ? 812.002 -134.267 459.024 1.00 49.10 425 ASN A N 1
ATOM 3364 C CA . ASN A 1 439 ? 813.368 -134.785 459.083 1.00 50.59 425 ASN A CA 1
ATOM 3365 C C . ASN A 1 439 ? 814.331 -133.736 459.640 1.00 50.35 425 ASN A C 1
ATOM 3366 O O . ASN A 1 439 ? 814.122 -132.532 459.467 1.00 49.64 425 ASN A O 1
ATOM 3371 N N . ASP A 1 440 ? 815.373 -134.206 460.323 1.00 50.36 426 ASP A N 1
ATOM 3372 C CA . ASP A 1 440 ? 816.459 -133.341 460.767 1.00 49.76 426 ASP A CA 1
ATOM 3373 C C . ASP A 1 440 ? 817.371 -133.066 459.576 1.00 49.48 426 ASP A C 1
ATOM 3374 O O . ASP A 1 440 ? 817.928 -133.998 458.998 1.00 51.50 426 ASP A O 1
ATOM 3379 N N . VAL A 1 441 ? 817.490 -131.797 459.199 1.00 48.47 427 VAL A N 1
ATOM 3380 C CA . VAL A 1 441 ? 818.435 -131.355 458.172 1.00 47.59 427 VAL A CA 1
ATOM 3381 C C . VAL A 1 441 ? 819.574 -130.567 458.827 1.00 47.38 427 VAL A C 1
ATOM 3382 O O . VAL A 1 441 ? 820.745 -130.891 458.634 1.00 47.08 427 VAL A O 1
ATOM 3386 N N . ALA A 1 442 ? 819.228 -129.535 459.595 1.00 48.03 428 ALA A N 1
ATOM 3387 C CA . ALA A 1 442 ? 820.231 -128.691 460.249 1.00 48.97 428 ALA A CA 1
ATOM 3388 C C . ALA A 1 442 ? 821.027 -129.495 461.275 1.00 49.11 428 ALA A C 1
ATOM 3389 O O . ALA A 1 442 ? 820.479 -130.406 461.899 1.00 52.83 428 ALA A O 1
ATOM 3391 N N . PRO A 1 443 ? 822.323 -129.181 461.446 1.00 47.30 429 PRO A N 1
ATOM 3392 C CA . PRO A 1 443 ? 823.095 -129.861 462.494 1.00 47.76 429 PRO A CA 1
ATOM 3393 C C . PRO A 1 443 ? 822.509 -129.706 463.909 1.00 47.53 429 PRO A C 1
ATOM 3394 O O . PRO A 1 443 ? 822.528 -130.663 464.686 1.00 49.22 429 PRO A O 1
ATOM 3398 N N . ILE A 1 444 ? 822.003 -128.516 464.232 1.00 46.46 430 ILE A N 1
ATOM 3399 C CA . ILE A 1 444 ? 821.359 -128.274 465.529 1.00 45.05 430 ILE A CA 1
ATOM 3400 C C . ILE A 1 444 ? 820.103 -129.133 465.699 1.00 44.81 430 ILE A C 1
ATOM 3401 O O . ILE A 1 444 ? 819.784 -129.524 466.819 1.00 45.42 430 ILE A O 1
ATOM 3406 N N . GLU A 1 445 ? 819.407 -129.434 464.600 1.00 44.44 431 GLU A N 1
ATOM 3407 C CA . GLU A 1 445 ? 818.274 -130.367 464.632 1.00 44.89 431 GLU A CA 1
ATOM 3408 C C . GLU A 1 445 ? 818.696 -131.792 464.988 1.00 44.68 431 GLU A C 1
ATOM 3409 O O . GLU A 1 445 ? 817.986 -132.482 465.722 1.00 44.20 431 GLU A O 1
ATOM 3415 N N . HIS A 1 446 ? 819.842 -132.228 464.467 1.00 44.98 432 HIS A N 1
ATOM 3416 C CA . HIS A 1 446 ? 820.422 -133.519 464.850 1.00 44.34 432 HIS A CA 1
ATOM 3417 C C . HIS A 1 446 ? 820.825 -133.527 466.329 1.00 43.18 432 HIS A C 1
ATOM 3418 O O . HIS A 1 446 ? 820.541 -134.489 467.042 1.00 42.24 432 HIS A O 1
ATOM 3425 N N . ILE A 1 447 ? 821.470 -132.450 466.780 1.00 42.78 433 ILE A N 1
ATOM 3426 C CA . ILE A 1 447 ? 821.818 -132.267 468.200 1.00 42.73 433 ILE A CA 1
ATOM 3427 C C . ILE A 1 447 ? 820.557 -132.323 469.072 1.00 42.39 433 ILE A C 1
ATOM 3428 O O . ILE A 1 447 ? 820.506 -133.071 470.050 1.00 41.94 433 ILE A O 1
ATOM 3433 N N . ALA A 1 448 ? 819.553 -131.534 468.694 1.00 41.87 434 ALA A N 1
ATOM 3434 C CA . ALA A 1 448 ? 818.258 -131.508 469.378 1.00 41.81 434 ALA A CA 1
ATOM 3435 C C . ALA A 1 448 ? 817.706 -132.907 469.575 1.00 41.92 434 ALA A C 1
ATOM 3436 O O . ALA A 1 448 ? 817.408 -133.300 470.695 1.00 43.40 434 ALA A O 1
ATOM 3438 N N . SER A 1 449 ? 817.597 -133.653 468.479 1.00 42.70 435 SER A N 1
ATOM 3439 C CA . SER A 1 449 ? 817.024 -135.003 468.495 1.00 43.27 435 SER A CA 1
ATOM 3440 C C . SER A 1 449 ? 817.817 -136.006 469.337 1.00 43.44 435 SER A C 1
ATOM 3441 O O . SER A 1 449 ? 817.239 -136.940 469.882 1.00 43.60 435 SER A O 1
ATOM 3444 N N . ARG A 1 450 ? 819.128 -135.811 469.439 1.00 45.78 436 ARG A N 1
ATOM 3445 C CA . ARG A 1 450 ? 819.974 -136.638 470.302 1.00 48.72 436 ARG A CA 1
ATOM 3446 C C . ARG A 1 450 ? 819.604 -136.396 471.767 1.00 48.13 436 ARG A C 1
ATOM 3447 O O . ARG A 1 450 ? 819.380 -137.343 472.523 1.00 48.53 436 ARG A O 1
ATOM 3455 N N . ARG A 1 451 ? 819.536 -135.118 472.141 1.00 47.48 437 ARG A N 1
ATOM 3456 C CA . ARG A 1 451 ? 819.096 -134.676 473.472 1.00 45.37 437 ARG A CA 1
ATOM 3457 C C . ARG A 1 451 ? 817.646 -135.034 473.758 1.00 44.94 437 ARG A C 1
ATOM 3458 O O . ARG A 1 451 ? 817.297 -135.352 474.892 1.00 45.35 437 ARG A O 1
ATOM 3466 N N . ARG A 1 452 ? 816.808 -134.952 472.727 1.00 44.91 438 ARG A N 1
ATOM 3467 C CA . ARG A 1 452 ? 815.395 -135.326 472.813 1.00 44.80 438 ARG A CA 1
ATOM 3468 C C . ARG A 1 452 ? 815.203 -136.810 473.121 1.00 46.07 438 ARG A C 1
ATOM 3469 O O . ARG A 1 452 ? 814.234 -137.189 473.780 1.00 45.28 438 ARG A O 1
ATOM 3477 N N . ASN A 1 453 ? 816.126 -137.637 472.632 1.00 49.07 439 ASN A N 1
ATOM 3478 C CA . ASN A 1 453 ? 816.140 -139.073 472.929 1.00 50.44 439 ASN A CA 1
ATOM 3479 C C . ASN A 1 453 ? 816.220 -139.333 474.437 1.00 48.28 439 ASN A C 1
ATOM 3480 O O . ASN A 1 453 ? 815.501 -140.188 474.958 1.00 48.29 439 ASN A O 1
ATOM 3485 N N . PHE A 1 454 ? 817.083 -138.581 475.123 1.00 46.11 440 PHE A N 1
ATOM 3486 C CA . PHE A 1 454 ? 817.213 -138.655 476.587 1.00 45.15 440 PHE A CA 1
ATOM 3487 C C . PHE A 1 454 ? 815.960 -138.168 477.311 1.00 44.50 440 PHE A C 1
ATOM 3488 O O . PHE A 1 454 ? 815.438 -138.852 478.195 1.00 43.92 440 PHE A O 1
ATOM 3496 N N . PHE A 1 455 ? 815.500 -136.978 476.930 1.00 44.28 441 PHE A N 1
ATOM 3497 C CA . PHE A 1 455 ? 814.297 -136.361 477.504 1.00 43.48 441 PHE A CA 1
ATOM 3498 C C . PHE A 1 455 ? 813.090 -137.286 477.362 1.00 43.84 441 PHE A C 1
ATOM 3499 O O . PHE A 1 455 ? 812.364 -137.504 478.327 1.00 43.52 441 PHE A O 1
ATOM 3507 N N . THR A 1 456 ? 812.902 -137.841 476.161 1.00 45.15 442 THR A N 1
ATOM 3508 C CA . THR A 1 456 ? 811.717 -138.647 475.835 1.00 45.72 442 THR A CA 1
ATOM 3509 C C . THR A 1 456 ? 811.567 -139.881 476.724 1.00 45.64 442 THR A C 1
ATOM 3510 O O . THR A 1 456 ? 810.497 -140.111 477.280 1.00 44.98 442 THR A O 1
ATOM 3514 N N . ALA A 1 457 ? 812.638 -140.661 476.850 1.00 46.19 443 ALA A N 1
ATOM 3515 C CA . ALA A 1 457 ? 812.634 -141.871 477.682 1.00 45.21 443 ALA A CA 1
ATOM 3516 C C . ALA A 1 457 ? 812.418 -141.547 479.161 1.00 44.97 443 ALA A C 1
ATOM 3517 O O . ALA A 1 457 ? 811.669 -142.249 479.849 1.00 43.74 443 ALA A O 1
ATOM 3519 N N . GLU A 1 458 ? 813.070 -140.483 479.631 1.00 44.49 444 GLU A N 1
ATOM 3520 C CA . GLU A 1 458 ? 812.995 -140.066 481.038 1.00 44.59 444 GLU A CA 1
ATOM 3521 C C . GLU A 1 458 ? 811.574 -139.632 481.388 1.00 43.52 444 GLU A C 1
ATOM 3522 O O . GLU A 1 458 ? 810.974 -140.134 482.332 1.00 43.42 444 GLU A O 1
ATOM 3528 N N . VAL A 1 459 ? 811.047 -138.713 480.590 1.00 44.50 445 VAL A N 1
ATOM 3529 C CA . VAL A 1 459 ? 809.695 -138.180 480.756 1.00 44.35 445 VAL A CA 1
ATOM 3530 C C . VAL A 1 459 ? 808.609 -139.234 480.521 1.00 44.13 445 VAL A C 1
ATOM 3531 O O . VAL A 1 459 ? 807.679 -139.341 481.318 1.00 44.13 445 VAL A O 1
ATOM 3535 N N . SER A 1 460 ? 808.722 -140.000 479.439 1.00 44.51 446 SER A N 1
ATOM 3536 C CA . SER A 1 460 ? 807.709 -141.008 479.102 1.00 45.48 446 SER A CA 1
ATOM 3537 C C . SER A 1 460 ? 807.592 -142.117 480.153 1.00 45.77 446 SER A C 1
ATOM 3538 O O . SER A 1 460 ? 806.482 -142.565 480.449 1.00 46.31 446 SER A O 1
ATOM 3541 N N . GLN A 1 461 ? 808.725 -142.552 480.706 1.00 45.35 447 GLN A N 1
ATOM 3542 C CA . GLN A 1 461 ? 808.742 -143.632 481.703 1.00 45.95 447 GLN A CA 1
ATOM 3543 C C . GLN A 1 461 ? 808.502 -143.173 483.144 1.00 46.35 447 GLN A C 1
ATOM 3544 O O . GLN A 1 461 ? 808.345 -144.015 484.035 1.00 47.36 447 GLN A O 1
ATOM 3550 N N . CYS A 1 462 ? 808.493 -141.859 483.376 1.00 44.98 448 CYS A N 1
ATOM 3551 C CA . CYS A 1 462 ? 808.184 -141.304 484.697 1.00 44.46 448 CYS A CA 1
ATOM 3552 C C . CYS A 1 462 ? 806.723 -141.577 485.078 1.00 45.62 448 CYS A C 1
ATOM 3553 O O . CYS A 1 462 ? 805.840 -141.611 484.214 1.00 45.04 448 CYS A O 1
ATOM 3556 N N . ARG A 1 463 ? 806.482 -141.778 486.373 1.00 46.00 449 ARG A N 1
ATOM 3557 C CA . ARG A 1 463 ? 805.139 -142.086 486.883 1.00 46.02 449 ARG A CA 1
ATOM 3558 C C . ARG A 1 463 ? 804.166 -140.924 486.684 1.00 45.39 449 ARG A C 1
ATOM 3559 O O . ARG A 1 463 ? 802.979 -141.141 486.439 1.00 45.37 449 ARG A O 1
ATOM 3567 N N . ALA A 1 464 ? 804.670 -139.697 486.800 1.00 45.40 450 ALA A N 1
ATOM 3568 C CA . ALA A 1 464 ? 803.860 -138.497 486.570 1.00 45.40 450 ALA A CA 1
ATOM 3569 C C . ALA A 1 464 ? 803.192 -138.492 485.186 1.00 45.24 450 ALA A C 1
ATOM 3570 O O . ALA A 1 464 ? 802.053 -138.048 485.056 1.00 45.56 450 ALA A O 1
ATOM 3572 N N . SER A 1 465 ? 803.897 -139.000 484.172 1.00 44.89 451 SER A N 1
ATOM 3573 C CA . SER A 1 465 ? 803.356 -139.107 482.808 1.00 44.58 451 SER A CA 1
ATOM 3574 C C . SER A 1 465 ? 802.182 -140.084 482.676 1.00 45.08 451 SER A C 1
ATOM 3575 O O . SER A 1 465 ? 801.313 -139.886 481.820 1.00 45.72 451 SER A O 1
ATOM 3578 N N . GLU A 1 466 ? 802.153 -141.129 483.504 1.00 44.63 452 GLU A N 1
ATOM 3579 C CA . GLU A 1 466 ? 800.968 -141.981 483.604 1.00 43.84 452 GLU A CA 1
ATOM 3580 C C . GLU A 1 466 ? 799.784 -141.150 484.089 1.00 45.06 452 GLU A C 1
ATOM 3581 O O . GLU A 1 466 ? 798.676 -141.296 483.563 1.00 46.98 452 GLU A O 1
ATOM 3587 N N . TYR A 1 467 ? 800.019 -140.289 485.085 1.00 44.33 453 TYR A N 1
ATOM 3588 C CA . TYR A 1 467 ? 798.968 -139.411 485.611 1.00 44.30 453 TYR A CA 1
ATOM 3589 C C . TYR A 1 467 ? 798.501 -138.388 484.579 1.00 44.75 453 TYR A C 1
ATOM 3590 O O . TYR A 1 467 ? 797.310 -138.066 484.537 1.00 46.70 453 TYR A O 1
ATOM 3599 N N . ILE A 1 468 ? 799.428 -137.897 483.752 1.00 44.16 454 ILE A N 1
ATOM 3600 C CA . ILE A 1 468 ? 799.096 -137.006 482.631 1.00 43.79 454 ILE A CA 1
ATOM 3601 C C . ILE A 1 468 ? 798.119 -137.701 481.675 1.00 44.35 454 ILE A C 1
ATOM 3602 O O . ILE A 1 468 ? 797.070 -137.142 481.348 1.00 44.98 454 ILE A O 1
ATOM 3607 N N . MET A 1 469 ? 798.459 -138.915 481.248 1.00 44.06 455 MET A N 1
ATOM 3608 C CA . MET A 1 469 ? 797.623 -139.660 480.297 1.00 44.51 455 MET A CA 1
ATOM 3609 C C . MET A 1 469 ? 796.256 -140.074 480.850 1.00 44.94 455 MET A C 1
ATOM 3610 O O . MET A 1 469 ? 795.292 -140.163 480.083 1.00 46.13 455 MET A O 1
ATOM 3615 N N . LYS A 1 470 ? 796.175 -140.332 482.156 1.00 44.65 456 LYS A N 1
ATOM 3616 C CA . LYS A 1 470 ? 794.883 -140.537 482.822 1.00 45.39 456 LYS A CA 1
ATOM 3617 C C . LYS A 1 470 ? 794.046 -139.255 482.793 1.00 45.08 456 LYS A C 1
ATOM 3618 O O . LYS A 1 470 ? 792.857 -139.290 482.467 1.00 44.23 456 LYS A O 1
ATOM 3624 N N . ALA A 1 471 ? 794.680 -138.132 483.129 1.00 44.25 457 ALA A N 1
ATOM 3625 C CA . ALA A 1 471 ? 794.018 -136.827 483.115 1.00 44.35 457 ALA A CA 1
ATOM 3626 C C . ALA A 1 471 ? 793.554 -136.451 481.712 1.00 44.20 457 ALA A C 1
ATOM 3627 O O . ALA A 1 471 ? 792.411 -136.025 481.521 1.00 43.89 457 ALA A O 1
ATOM 3629 N N . VAL A 1 472 ? 794.440 -136.631 480.738 1.00 44.31 458 VAL A N 1
ATOM 3630 C CA . VAL A 1 472 ? 794.139 -136.287 479.351 1.00 45.34 458 VAL A CA 1
ATOM 3631 C C . VAL A 1 472 ? 793.005 -137.156 478.790 1.00 46.28 458 VAL A C 1
ATOM 3632 O O . VAL A 1 472 ? 792.155 -136.649 478.063 1.00 48.26 458 VAL A O 1
ATOM 3636 N N . TYR A 1 473 ? 792.974 -138.442 479.137 1.00 46.18 459 TYR A N 1
ATOM 3637 C CA . TYR A 1 473 ? 791.886 -139.320 478.690 1.00 44.99 459 TYR A CA 1
ATOM 3638 C C . TYR A 1 473 ? 790.555 -138.974 479.366 1.00 44.83 459 TYR A C 1
ATOM 3639 O O . TYR A 1 473 ? 789.551 -138.780 478.684 1.00 45.25 459 TYR A O 1
ATOM 3648 N N . ILE A 1 474 ? 790.557 -138.914 480.697 1.00 45.21 460 ILE A N 1
ATOM 3649 C CA . ILE A 1 474 ? 789.330 -138.712 481.489 1.00 46.37 460 ILE A CA 1
ATOM 3650 C C . ILE A 1 474 ? 788.633 -137.394 481.147 1.00 47.10 460 ILE A C 1
ATOM 3651 O O . ILE A 1 474 ? 787.422 -137.369 480.900 1.00 47.35 460 ILE A O 1
ATOM 3656 N N . ASN A 1 475 ? 789.403 -136.310 481.144 1.00 46.78 461 ASN A N 1
ATOM 3657 C CA . ASN A 1 475 ? 788.860 -134.985 480.855 1.00 45.49 461 ASN A CA 1
ATOM 3658 C C . ASN A 1 475 ? 788.397 -134.850 479.401 1.00 45.78 461 ASN A C 1
ATOM 3659 O O . ASN A 1 475 ? 787.403 -134.176 479.148 1.00 47.66 461 ASN A O 1
ATOM 3664 N N . THR A 1 476 ? 789.099 -135.494 478.462 1.00 45.75 462 THR A N 1
ATOM 3665 C CA . THR A 1 476 ? 788.667 -135.550 477.052 1.00 45.12 462 THR A CA 1
ATOM 3666 C C . THR A 1 476 ? 787.337 -136.287 476.916 1.00 45.02 462 THR A C 1
ATOM 3667 O O . THR A 1 476 ? 786.414 -135.798 476.260 1.00 46.19 462 THR A O 1
ATOM 3671 N N . ALA A 1 477 ? 787.253 -137.461 477.534 1.00 44.82 463 ALA A N 1
ATOM 3672 C CA . ALA A 1 477 ? 786.045 -138.281 477.483 1.00 45.40 463 ALA A CA 1
ATOM 3673 C C . ALA A 1 477 ? 784.863 -137.571 478.145 1.00 46.01 463 ALA A C 1
ATOM 3674 O O . ALA A 1 477 ? 783.772 -137.513 477.571 1.00 44.92 463 ALA A O 1
ATOM 3676 N N . LEU A 1 478 ? 785.093 -137.032 479.342 1.00 45.89 464 LEU A N 1
ATOM 3677 C CA . LEU A 1 478 ? 784.065 -136.274 480.058 1.00 46.30 464 LEU A CA 1
ATOM 3678 C C . LEU A 1 478 ? 783.610 -135.027 479.291 1.00 46.76 464 LEU A C 1
ATOM 3679 O O . LEU A 1 478 ? 782.414 -134.740 479.268 1.00 47.40 464 LEU A O 1
ATOM 3684 N N . LEU A 1 479 ? 784.544 -134.299 478.671 1.00 45.77 465 LEU A N 1
ATOM 3685 C CA . LEU A 1 479 ? 784.188 -133.097 477.893 1.00 45.74 465 LEU A CA 1
ATOM 3686 C C . LEU A 1 479 ? 783.338 -133.436 476.673 1.00 46.59 465 LEU A C 1
ATOM 3687 O O . LEU A 1 479 ? 782.293 -132.821 476.459 1.00 48.18 465 LEU A O 1
ATOM 3692 N N . ASN A 1 480 ? 783.797 -134.400 475.879 1.00 47.13 466 ASN A N 1
ATOM 3693 C CA . ASN A 1 480 ? 783.096 -134.797 474.656 1.00 48.08 466 ASN A CA 1
ATOM 3694 C C . ASN A 1 480 ? 781.706 -135.362 474.962 1.00 48.46 466 ASN A C 1
ATOM 3695 O O . ASN A 1 480 ? 780.730 -134.994 474.308 1.00 48.95 466 ASN A O 1
ATOM 3700 N N . SER A 1 481 ? 781.621 -136.234 475.967 1.00 49.23 467 SER A N 1
ATOM 3701 C CA . SER A 1 481 ? 780.347 -136.835 476.375 1.00 49.92 467 SER A CA 1
ATOM 3702 C C . SER A 1 481 ? 779.429 -135.839 477.074 1.00 50.33 467 SER A C 1
ATOM 3703 O O . SER A 1 481 ? 778.209 -135.941 476.946 1.00 50.71 467 SER A O 1
ATOM 3706 N N . SER A 1 482 ? 780.009 -134.896 477.821 1.00 51.03 468 SER A N 1
ATOM 3707 C CA . SER A 1 482 ? 779.234 -133.802 478.418 1.00 51.49 468 SER A CA 1
ATOM 3708 C C . SER A 1 482 ? 778.499 -132.991 477.355 1.00 52.77 468 SER A C 1
ATOM 3709 O O . SER A 1 482 ? 777.352 -132.602 477.557 1.00 55.71 468 SER A O 1
ATOM 3712 N N . CYS A 1 483 ? 779.165 -132.755 476.228 1.00 52.44 469 CYS A N 1
ATOM 3713 C CA . CYS A 1 483 ? 778.613 -131.943 475.153 1.00 53.10 469 CYS A CA 1
ATOM 3714 C C . CYS A 1 483 ? 777.562 -132.679 474.313 1.00 55.66 469 CYS A C 1
ATOM 3715 O O . CYS A 1 483 ? 776.506 -132.113 474.008 1.00 57.11 469 CYS A O 1
ATOM 3718 N N . THR A 1 484 ? 777.856 -133.924 473.936 1.00 56.18 470 THR A N 1
ATOM 3719 C CA . THR A 1 484 ? 776.976 -134.709 473.054 1.00 56.50 470 THR A CA 1
ATOM 3720 C C . THR A 1 484 ? 775.829 -135.405 473.793 1.00 57.18 470 THR A C 1
ATOM 3721 O O . THR A 1 484 ? 774.682 -135.337 473.356 1.00 57.33 470 THR A O 1
ATOM 3725 N N . ALA A 1 485 ? 776.155 -136.076 474.898 1.00 58.09 471 ALA A N 1
ATOM 3726 C CA . ALA A 1 485 ? 775.196 -136.870 475.668 1.00 58.52 471 ALA A CA 1
ATOM 3727 C C . ALA A 1 485 ? 774.850 -136.165 476.982 1.00 59.80 471 ALA A C 1
ATOM 3728 O O . ALA A 1 485 ? 775.217 -136.624 478.072 1.00 58.39 471 ALA A O 1
ATOM 3730 N N . MET A 1 486 ? 774.129 -135.051 476.863 1.00 60.49 472 MET A N 1
ATOM 3731 C CA . MET A 1 486 ? 773.816 -134.198 478.016 1.00 61.74 472 MET A CA 1
ATOM 3732 C C . MET A 1 486 ? 772.859 -134.843 479.021 1.00 63.24 472 MET A C 1
ATOM 3733 O O . MET A 1 486 ? 773.102 -134.789 480.226 1.00 64.83 472 MET A O 1
ATOM 3738 N N . GLU A 1 487 ? 771.784 -135.449 478.525 1.00 63.88 473 GLU A N 1
ATOM 3739 C CA . GLU A 1 487 ? 770.755 -136.041 479.392 1.00 64.00 473 GLU A CA 1
ATOM 3740 C C . GLU A 1 487 ? 771.070 -137.470 479.853 1.00 63.66 473 GLU A C 1
ATOM 3741 O O . GLU A 1 487 ? 770.542 -137.910 480.871 1.00 63.35 473 GLU A O 1
ATOM 3747 N N . GLU A 1 488 ? 771.927 -138.182 479.123 1.00 65.10 474 GLU A N 1
ATOM 3748 C CA . GLU A 1 488 ? 772.254 -139.579 479.439 1.00 64.71 474 GLU A CA 1
ATOM 3749 C C . GLU A 1 488 ? 773.288 -139.693 480.559 1.00 62.33 474 GLU A C 1
ATOM 3750 O O . GLU A 1 488 ? 774.219 -138.894 480.622 1.00 60.81 474 GLU A O 1
ATOM 3756 N N . TYR A 1 489 ? 773.112 -140.683 481.439 1.00 60.95 475 TYR A N 1
ATOM 3757 C CA . TYR A 1 489 ? 774.171 -141.103 482.362 1.00 59.55 475 TYR A CA 1
ATOM 3758 C C . TYR A 1 489 ? 775.122 -142.053 481.631 1.00 58.82 475 TYR A C 1
ATOM 3759 O O . TYR A 1 489 ? 774.998 -143.277 481.733 1.00 58.35 475 TYR A O 1
ATOM 3768 N N . GLN A 1 490 ? 776.072 -141.479 480.897 1.00 57.85 476 GLN A N 1
ATOM 3769 C CA . GLN A 1 490 ? 776.990 -142.256 480.059 1.00 55.85 476 GLN A CA 1
ATOM 3770 C C . GLN A 1 490 ? 778.154 -142.809 480.882 1.00 52.46 476 GLN A C 1
ATOM 3771 O O . GLN A 1 490 ? 778.653 -142.139 481.789 1.00 49.44 476 GLN A O 1
ATOM 3777 N N . VAL A 1 491 ? 778.570 -144.033 480.557 1.00 51.35 477 VAL A N 1
ATOM 3778 C CA . VAL A 1 491 ? 779.681 -144.707 481.236 1.00 50.94 477 VAL A CA 1
ATOM 3779 C C . VAL A 1 491 ? 780.974 -144.470 480.462 1.00 50.70 477 VAL A C 1
ATOM 3780 O O . VAL A 1 491 ? 781.016 -144.654 479.244 1.00 51.57 477 VAL A O 1
ATOM 3784 N N . ILE A 1 492 ? 782.020 -144.080 481.190 1.00 49.82 478 ILE A N 1
ATOM 3785 C CA . ILE A 1 492 ? 783.339 -143.801 480.632 1.00 48.54 478 ILE A CA 1
ATOM 3786 C C . ILE A 1 492 ? 784.353 -144.679 481.358 1.00 48.06 478 ILE A C 1
ATOM 3787 O O . ILE A 1 492 ? 784.659 -144.416 482.521 1.00 48.64 478 ILE A O 1
ATOM 3792 N N . PRO A 1 493 ? 784.885 -145.716 480.685 1.00 47.83 479 PRO A N 1
ATOM 3793 C CA . PRO A 1 493 ? 785.892 -146.545 481.336 1.00 48.79 479 PRO A CA 1
ATOM 3794 C C . PRO A 1 493 ? 787.221 -145.807 481.425 1.00 49.40 479 PRO A C 1
ATOM 3795 O O . PRO A 1 493 ? 787.594 -145.121 480.480 1.00 50.82 479 PRO A O 1
ATOM 3799 N N . ILE A 1 494 ? 787.924 -145.954 482.545 1.00 49.19 480 ILE A N 1
ATOM 3800 C CA . ILE A 1 494 ? 789.217 -145.302 482.745 1.00 49.18 480 ILE A CA 1
ATOM 3801 C C . ILE A 1 494 ? 790.286 -146.160 482.068 1.00 48.93 480 ILE A C 1
ATOM 3802 O O . ILE A 1 494 ? 790.707 -147.176 482.619 1.00 49.77 480 ILE A O 1
ATOM 3807 N N . ILE A 1 495 ? 790.707 -145.741 480.874 1.00 49.01 481 ILE A N 1
ATOM 3808 C CA . ILE A 1 495 ? 791.681 -146.473 480.059 1.00 49.25 481 ILE A CA 1
ATOM 3809 C C . ILE A 1 495 ? 792.935 -145.630 479.826 1.00 47.86 481 ILE A C 1
ATOM 3810 O O . ILE A 1 495 ? 792.843 -144.436 479.555 1.00 47.32 481 ILE A O 1
ATOM 3815 N N . THR A 1 496 ? 794.103 -146.258 479.943 1.00 47.48 482 THR A N 1
ATOM 3816 C CA . THR A 1 496 ? 795.318 -145.766 479.291 1.00 47.71 482 THR A CA 1
ATOM 3817 C C . THR A 1 496 ? 795.937 -146.907 478.508 1.00 48.86 482 THR A C 1
ATOM 3818 O O . THR A 1 496 ? 795.593 -148.073 478.721 1.00 49.54 482 THR A O 1
ATOM 3822 N N . LYS A 1 497 ? 796.837 -146.551 477.594 1.00 50.37 483 LYS A N 1
ATOM 3823 C CA . LYS A 1 497 ? 797.587 -147.511 476.790 1.00 51.06 483 LYS A CA 1
ATOM 3824 C C . LYS A 1 497 ? 799.059 -147.143 476.850 1.00 52.51 483 LYS A C 1
ATOM 3825 O O . LYS A 1 497 ? 799.405 -145.964 476.795 1.00 55.31 483 LYS A O 1
ATOM 3831 N N . CYS A 1 498 ? 799.921 -148.148 476.980 1.00 54.05 484 CYS A N 1
ATOM 3832 C CA . CYS A 1 498 ? 801.363 -147.931 477.047 1.00 54.89 484 CYS A CA 1
ATOM 3833 C C . CYS A 1 498 ? 802.144 -149.040 476.361 1.00 56.58 484 CYS A C 1
ATOM 3834 O O . CYS A 1 498 ? 801.591 -150.069 475.982 1.00 55.39 484 CYS A O 1
ATOM 3837 N N . ARG A 1 499 ? 803.438 -148.793 476.202 1.00 61.50 485 ARG A N 1
ATOM 3838 C CA . ARG A 1 499 ? 804.375 -149.731 475.610 1.00 66.16 485 ARG A CA 1
ATOM 3839 C C . ARG A 1 499 ? 805.434 -150.025 476.662 1.00 66.63 485 ARG A C 1
ATOM 3840 O O . ARG A 1 499 ? 806.021 -149.095 477.213 1.00 66.92 485 ARG A O 1
ATOM 3848 N N . ASP A 1 500 ? 805.679 -151.303 476.947 1.00 69.24 486 ASP A N 1
ATOM 3849 C CA . ASP A 1 500 ? 806.716 -151.696 477.915 1.00 73.23 486 ASP A CA 1
ATOM 3850 C C . ASP A 1 500 ? 808.120 -151.315 477.428 1.00 74.93 486 ASP A C 1
ATOM 3851 O O . ASP A 1 500 ? 808.321 -150.994 476.253 1.00 77.20 486 ASP A O 1
ATOM 3856 N N . THR A 1 501 ? 809.087 -151.359 478.341 1.00 76.05 487 THR A N 1
ATOM 3857 C CA . THR A 1 501 ? 810.504 -151.290 477.971 1.00 76.13 487 THR A CA 1
ATOM 3858 C C . THR A 1 501 ? 810.950 -152.572 477.249 1.00 76.17 487 THR A C 1
ATOM 3859 O O . THR A 1 501 ? 811.906 -152.542 476.474 1.00 77.03 487 THR A O 1
ATOM 3863 N N . SER A 1 502 ? 810.267 -153.687 477.523 1.00 76.35 488 SER A N 1
ATOM 3864 C CA . SER A 1 502 ? 810.415 -154.927 476.747 1.00 75.68 488 SER A CA 1
ATOM 3865 C C . SER A 1 502 ? 809.886 -154.824 475.304 1.00 75.50 488 SER A C 1
ATOM 3866 O O . SER A 1 502 ? 810.341 -155.568 474.436 1.00 77.85 488 SER A O 1
ATOM 3869 N N . GLY A 1 503 ? 808.920 -153.933 475.061 1.00 74.41 489 GLY A N 1
ATOM 3870 C CA . GLY A 1 503 ? 808.447 -153.610 473.707 1.00 73.04 489 GLY A CA 1
ATOM 3871 C C . GLY A 1 503 ? 806.954 -153.780 473.471 1.00 73.93 489 GLY A C 1
ATOM 3872 O O . GLY A 1 503 ? 806.386 -153.094 472.619 1.00 73.43 489 GLY A O 1
ATOM 3873 N N . GLN A 1 504 ? 806.317 -154.688 474.217 1.00 76.40 490 GLN A N 1
ATOM 3874 C CA . GLN A 1 504 ? 804.904 -155.042 473.995 1.00 78.13 490 GLN A CA 1
ATOM 3875 C C . GLN A 1 504 ? 803.934 -153.925 474.371 1.00 75.78 490 GLN A C 1
ATOM 3876 O O . GLN A 1 504 ? 804.043 -153.330 475.445 1.00 75.33 490 GLN A O 1
ATOM 3882 N N . ARG A 1 505 ? 802.975 -153.666 473.485 1.00 75.46 491 ARG A N 1
ATOM 3883 C CA . ARG A 1 505 ? 801.924 -152.682 473.733 1.00 74.64 491 ARG A CA 1
ATOM 3884 C C . ARG A 1 505 ? 800.824 -153.297 474.600 1.00 70.37 491 ARG A C 1
ATOM 3885 O O . ARG A 1 505 ? 800.489 -154.472 474.448 1.00 67.69 491 ARG A O 1
ATOM 3893 N N . ARG A 1 506 ? 800.273 -152.486 475.501 1.00 69.25 492 ARG A N 1
ATOM 3894 C CA . ARG A 1 506 ? 799.343 -152.948 476.534 1.00 66.72 492 ARG A CA 1
ATOM 3895 C C . ARG A 1 506 ? 798.222 -151.930 476.746 1.00 61.67 492 ARG A C 1
ATOM 3896 O O . ARG A 1 506 ? 798.454 -150.728 476.650 1.00 59.92 492 ARG A O 1
ATOM 3904 N N . THR A 1 507 ? 797.017 -152.426 477.029 1.00 58.12 493 THR A N 1
ATOM 3905 C CA . THR A 1 507 ? 795.864 -151.596 477.404 1.00 56.03 493 THR A CA 1
ATOM 3906 C C . THR A 1 507 ? 795.521 -151.866 478.870 1.00 54.87 493 THR A C 1
ATOM 3907 O O . THR A 1 507 ? 795.418 -153.020 479.278 1.00 54.62 493 THR A O 1
ATOM 3911 N N . ASN A 1 508 ? 795.328 -150.792 479.638 1.00 52.96 494 ASN A N 1
ATOM 3912 C CA . ASN A 1 508 ? 795.123 -150.853 481.087 1.00 50.14 494 ASN A CA 1
ATOM 3913 C C . ASN A 1 508 ? 793.729 -150.340 481.449 1.00 50.21 494 ASN A C 1
ATOM 3914 O O . ASN A 1 508 ? 793.254 -149.383 480.843 1.00 50.84 494 ASN A O 1
ATOM 3919 N N . LEU A 1 509 ? 793.080 -150.980 482.425 1.00 49.92 495 LEU A N 1
ATOM 3920 C CA . LEU A 1 509 ? 791.763 -150.555 482.923 1.00 50.15 495 LEU A CA 1
ATOM 3921 C C . LEU A 1 509 ? 791.842 -150.295 484.421 1.00 50.09 495 LEU A C 1
ATOM 3922 O O . LEU A 1 509 ? 792.023 -151.230 485.206 1.00 51.29 495 LEU A O 1
ATOM 3927 N N . TYR A 1 510 ? 791.681 -149.030 484.807 1.00 49.25 496 TYR A N 1
ATOM 3928 C CA . TYR A 1 510 ? 791.779 -148.603 486.208 1.00 48.67 496 TYR A CA 1
ATOM 3929 C C . TYR A 1 510 ? 790.449 -148.696 486.948 1.00 49.15 496 TYR A C 1
ATOM 3930 O O . TYR A 1 510 ? 790.429 -148.837 488.169 1.00 50.61 496 TYR A O 1
ATOM 3939 N N . GLY A 1 511 ? 789.350 -148.587 486.206 1.00 49.32 497 GLY A N 1
ATOM 3940 C CA . GLY A 1 511 ? 788.016 -148.463 486.781 1.00 48.72 497 GLY A CA 1
ATOM 3941 C C . GLY A 1 511 ? 787.078 -147.783 485.802 1.00 48.88 497 GLY A C 1
ATOM 3942 O O . GLY A 1 511 ? 787.345 -147.753 484.601 1.00 50.04 497 GLY A O 1
ATOM 3943 N N . PHE A 1 512 ? 785.982 -147.233 486.313 1.00 49.09 498 PHE A N 1
ATOM 3944 C CA . PHE A 1 512 ? 784.957 -146.608 485.473 1.00 49.41 498 PHE A CA 1
ATOM 3945 C C . PHE A 1 512 ? 784.509 -145.277 486.052 1.00 49.53 498 PHE A C 1
ATOM 3946 O O . PHE A 1 512 ? 784.688 -145.012 487.245 1.00 50.31 498 PHE A O 1
ATOM 3954 N N . ILE A 1 513 ? 783.934 -144.447 485.186 1.00 48.99 499 ILE A N 1
ATOM 3955 C CA . ILE A 1 513 ? 783.338 -143.171 485.571 1.00 48.68 499 ILE A CA 1
ATOM 3956 C C . ILE A 1 513 ? 781.935 -143.136 484.986 1.00 48.58 499 ILE A C 1
ATOM 3957 O O . ILE A 1 513 ? 781.743 -143.507 483.829 1.00 50.78 499 ILE A O 1
ATOM 3962 N N . ILE A 1 514 ? 780.963 -142.707 485.788 1.00 49.05 500 ILE A N 1
ATOM 3963 C CA . ILE A 1 514 ? 779.586 -142.532 485.328 1.00 49.73 500 ILE A CA 1
ATOM 3964 C C . ILE A 1 514 ? 779.315 -141.034 485.291 1.00 50.68 500 ILE A C 1
ATOM 3965 O O . ILE A 1 514 ? 779.229 -140.391 486.334 1.00 49.89 500 ILE A O 1
ATOM 3970 N N . LYS A 1 515 ? 779.197 -140.489 484.082 1.00 51.41 501 LYS A N 1
ATOM 3971 C CA . LYS A 1 515 ? 778.889 -139.078 483.885 1.00 50.90 501 LYS A CA 1
ATOM 3972 C C . LYS A 1 515 ? 777.449 -138.819 484.300 1.00 50.77 501 LYS A C 1
ATOM 3973 O O . LYS A 1 515 ? 776.553 -139.544 483.883 1.00 52.06 501 LYS A O 1
ATOM 3979 N N . GLY A 1 516 ? 777.230 -137.794 485.121 1.00 50.41 502 GLY A N 1
ATOM 3980 C CA . GLY A 1 516 ? 775.879 -137.323 485.430 1.00 50.17 502 GLY A CA 1
ATOM 3981 C C . GLY A 1 516 ? 775.323 -136.480 484.295 1.00 50.49 502 GLY A C 1
ATOM 3982 O O . GLY A 1 516 ? 775.848 -136.502 483.179 1.00 50.02 502 GLY A O 1
ATOM 3983 N N . ARG A 1 517 ? 774.252 -135.738 484.575 1.00 51.77 503 ARG A N 1
ATOM 3984 C CA . ARG A 1 517 ? 773.721 -134.771 483.609 1.00 52.43 503 ARG A CA 1
ATOM 3985 C C . ARG A 1 517 ? 774.700 -133.616 483.510 1.00 50.88 503 ARG A C 1
ATOM 3986 O O . ARG A 1 517 ? 775.393 -133.307 484.482 1.00 50.50 503 ARG A O 1
ATOM 3994 N N . SER A 1 518 ? 774.753 -132.996 482.333 1.00 50.61 504 SER A N 1
ATOM 3995 C CA . SER A 1 518 ? 775.836 -132.080 481.984 1.00 50.94 504 SER A CA 1
ATOM 3996 C C . SER A 1 518 ? 775.397 -130.966 481.039 1.00 51.90 504 SER A C 1
ATOM 3997 O O . SER A 1 518 ? 776.011 -130.753 479.989 1.00 50.49 504 SER A O 1
ATOM 4000 N N . HIS A 1 519 ? 774.344 -130.249 481.424 1.00 54.56 505 HIS A N 1
ATOM 4001 C CA . HIS A 1 519 ? 773.887 -129.064 480.686 1.00 56.35 505 HIS A CA 1
ATOM 4002 C C . HIS A 1 519 ? 774.751 -127.862 481.080 1.00 57.28 505 HIS A C 1
ATOM 4003 O O . HIS A 1 519 ? 774.286 -126.932 481.742 1.00 60.45 505 HIS A O 1
ATOM 4010 N N . LEU A 1 520 ? 776.009 -127.885 480.651 1.00 57.33 506 LEU A N 1
ATOM 4011 C CA . LEU A 1 520 ? 777.017 -126.939 481.124 1.00 56.95 506 LEU A CA 1
ATOM 4012 C C . LEU A 1 520 ? 776.997 -125.643 480.316 1.00 58.22 506 LEU A C 1
ATOM 4013 O O . LEU A 1 520 ? 777.534 -125.579 479.208 1.00 56.20 506 LEU A O 1
ATOM 4018 N N . ARG A 1 521 ? 776.361 -124.619 480.879 1.00 60.64 507 ARG A N 1
ATOM 4019 C CA . ARG A 1 521 ? 776.302 -123.299 480.259 1.00 61.04 507 ARG A CA 1
ATOM 4020 C C . ARG A 1 521 ? 777.598 -122.547 480.573 1.00 58.91 507 ARG A C 1
ATOM 4021 O O . ARG A 1 521 ? 778.482 -122.478 479.724 1.00 57.90 507 ARG A O 1
ATOM 4029 N N . ASN A 1 522 ? 777.731 -122.027 481.793 1.00 58.04 508 ASN A N 1
ATOM 4030 C CA . ASN A 1 522 ? 778.937 -121.284 482.192 1.00 58.33 508 ASN A CA 1
ATOM 4031 C C . ASN A 1 522 ? 780.148 -122.211 482.286 1.00 56.54 508 ASN A C 1
ATOM 4032 O O . ASN A 1 522 ? 780.004 -123.417 482.488 1.00 56.84 508 ASN A O 1
ATOM 4037 N N . ASP A 1 523 ? 781.338 -121.632 482.160 1.00 55.06 509 ASP A N 1
ATOM 4038 C CA . ASP A 1 523 ? 782.588 -122.400 482.208 1.00 54.12 509 ASP A CA 1
ATOM 4039 C C . ASP A 1 523 ? 782.922 -122.988 483.589 1.00 53.55 509 ASP A C 1
ATOM 4040 O O . ASP A 1 523 ? 783.771 -123.876 483.682 1.00 53.71 509 ASP A O 1
ATOM 4045 N N . THR A 1 524 ? 782.273 -122.487 484.644 1.00 52.44 510 THR A N 1
ATOM 4046 C CA . THR A 1 524 ? 782.384 -123.038 486.003 1.00 50.24 510 THR A CA 1
ATOM 4047 C C . THR A 1 524 ? 781.310 -124.078 486.358 1.00 49.83 510 THR A C 1
ATOM 4048 O O . THR A 1 524 ? 781.483 -124.815 487.331 1.00 48.33 510 THR A O 1
ATOM 4052 N N . ASP A 1 525 ? 780.211 -124.130 485.595 1.00 50.72 511 ASP A N 1
ATOM 4053 C CA . ASP A 1 525 ? 779.129 -125.111 485.816 1.00 51.95 511 ASP A CA 1
ATOM 4054 C C . ASP A 1 525 ? 779.664 -126.533 485.949 1.00 52.89 511 ASP A C 1
ATOM 4055 O O . ASP A 1 525 ? 780.589 -126.922 485.234 1.00 55.98 511 ASP A O 1
ATOM 4060 N N . VAL A 1 526 ? 779.051 -127.304 486.844 1.00 53.04 512 VAL A N 1
ATOM 4061 C CA . VAL A 1 526 ? 779.573 -128.601 487.262 1.00 52.43 512 VAL A CA 1
ATOM 4062 C C . VAL A 1 526 ? 778.862 -129.762 486.569 1.00 53.04 512 VAL A C 1
ATOM 4063 O O . VAL A 1 526 ? 777.647 -129.726 486.382 1.00 53.35 512 VAL A O 1
ATOM 4067 N N . VAL A 1 527 ? 779.643 -130.768 486.168 1.00 54.49 513 VAL A N 1
ATOM 4068 C CA . VAL A 1 527 ? 779.134 -132.099 485.836 1.00 55.18 513 VAL A CA 1
ATOM 4069 C C . VAL A 1 527 ? 779.405 -132.938 487.069 1.00 55.65 513 VAL A C 1
ATOM 4070 O O . VAL A 1 527 ? 780.554 -133.019 487.515 1.00 55.91 513 VAL A O 1
ATOM 4074 N N . ASN A 1 528 ? 778.372 -133.557 487.628 1.00 54.77 514 ASN A N 1
ATOM 4075 C CA . ASN A 1 528 ? 778.583 -134.548 488.677 1.00 54.08 514 ASN A CA 1
ATOM 4076 C C . ASN A 1 528 ? 778.978 -135.867 488.016 1.00 52.20 514 ASN A C 1
ATOM 4077 O O . ASN A 1 528 ? 778.539 -136.162 486.901 1.00 50.17 514 ASN A O 1
ATOM 4082 N N . PHE A 1 529 ? 779.837 -136.633 488.683 1.00 50.70 515 PHE A N 1
ATOM 4083 C CA . PHE A 1 529 ? 780.170 -137.981 488.229 1.00 50.75 515 PHE A CA 1
ATOM 4084 C C . PHE A 1 529 ? 780.577 -138.892 489.380 1.00 52.28 515 PHE A C 1
ATOM 4085 O O . PHE A 1 529 ? 781.073 -138.433 490.406 1.00 52.95 515 PHE A O 1
ATOM 4093 N N . ILE A 1 530 ? 780.338 -140.185 489.195 1.00 54.62 516 ILE A N 1
ATOM 4094 C CA . ILE A 1 530 ? 780.754 -141.214 490.142 1.00 55.72 516 ILE A CA 1
ATOM 4095 C C . ILE A 1 530 ? 781.998 -141.870 489.555 1.00 54.60 516 ILE A C 1
ATOM 4096 O O . ILE A 1 530 ? 782.026 -142.149 488.361 1.00 55.34 516 ILE A O 1
ATOM 4101 N N . SER A 1 531 ? 783.018 -142.095 490.382 1.00 53.23 517 SER A N 1
ATOM 4102 C CA . SER A 1 531 ? 784.273 -142.704 489.936 1.00 53.57 517 SER A CA 1
ATOM 4103 C C . SER A 1 531 ? 784.544 -143.989 490.722 1.00 54.67 517 SER A C 1
ATOM 4104 O O . SER A 1 531 ? 784.860 -143.933 491.911 1.00 56.93 517 SER A O 1
ATOM 4107 N N . LEU A 1 532 ? 784.436 -145.133 490.045 1.00 53.07 518 LEU A N 1
ATOM 4108 C CA . LEU A 1 532 ? 784.599 -146.449 490.663 1.00 51.55 518 LEU A CA 1
ATOM 4109 C C . LEU A 1 532 ? 785.940 -147.038 490.238 1.00 50.15 518 LEU A C 1
ATOM 4110 O O . LEU A 1 532 ? 786.075 -147.512 489.112 1.00 50.63 518 LEU A O 1
ATOM 4115 N N . GLU A 1 533 ? 786.923 -147.019 491.138 1.00 49.53 519 GLU A N 1
ATOM 4116 C CA . GLU A 1 533 ? 788.315 -147.311 490.780 1.00 50.45 519 GLU A CA 1
ATOM 4117 C C . GLU A 1 533 ? 788.933 -148.440 491.586 1.00 50.87 519 GLU A C 1
ATOM 4118 O O . GLU A 1 533 ? 788.819 -148.463 492.807 1.00 53.15 519 GLU A O 1
ATOM 4124 N N . PHE A 1 534 ? 789.625 -149.345 490.893 1.00 50.56 520 PHE A N 1
ATOM 4125 C CA . PHE A 1 534 ? 790.260 -150.504 491.525 1.00 50.80 520 PHE A CA 1
ATOM 4126 C C . PHE A 1 534 ? 791.461 -150.069 492.366 1.00 52.17 520 PHE A C 1
ATOM 4127 O O . PHE A 1 534 ? 792.122 -149.076 492.052 1.00 53.76 520 PHE A O 1
ATOM 4135 N N . SER A 1 535 ? 791.738 -150.829 493.424 1.00 53.44 521 SER A N 1
ATOM 4136 C CA . SER A 1 535 ? 792.883 -150.578 494.304 1.00 53.80 521 SER A CA 1
ATOM 4137 C C . SER A 1 535 ? 793.174 -151.787 495.194 1.00 54.18 521 SER A C 1
ATOM 4138 O O . SER A 1 535 ? 792.267 -152.549 495.531 1.00 55.97 521 SER A O 1
ATOM 4141 N N . LEU A 1 536 ? 794.442 -151.950 495.564 1.00 54.63 522 LEU A N 1
ATOM 4142 C CA . LEU A 1 536 ? 794.848 -152.909 496.594 1.00 55.22 522 LEU A CA 1
ATOM 4143 C C . LEU A 1 536 ? 795.100 -152.225 497.941 1.00 56.08 522 LEU A C 1
ATOM 4144 O O . LEU A 1 536 ? 795.385 -152.906 498.927 1.00 57.73 522 LEU A O 1
ATOM 4149 N N . THR A 1 537 ? 794.994 -150.894 497.987 1.00 55.91 523 THR A N 1
ATOM 4150 C CA . THR A 1 537 ? 795.278 -150.143 499.207 1.00 56.80 523 THR A CA 1
ATOM 4151 C C . THR A 1 537 ? 794.151 -150.310 500.216 1.00 57.54 523 THR A C 1
ATOM 4152 O O . THR A 1 537 ? 792.985 -150.077 499.892 1.00 57.38 523 THR A O 1
ATOM 4156 N N . ASP A 1 538 ? 794.511 -150.715 501.433 1.00 58.50 524 ASP A N 1
ATOM 4157 C CA . ASP A 1 538 ? 793.558 -150.822 502.536 1.00 59.59 524 ASP A CA 1
ATOM 4158 C C . ASP A 1 538 ? 793.244 -149.393 503.013 1.00 58.56 524 ASP A C 1
ATOM 4159 O O . ASP A 1 538 ? 794.145 -148.695 503.494 1.00 58.15 524 ASP A O 1
ATOM 4164 N N . PRO A 1 539 ? 791.976 -148.946 502.874 1.00 57.59 525 PRO A N 1
ATOM 4165 C CA . PRO A 1 539 ? 791.652 -147.573 503.277 1.00 58.52 525 PRO A CA 1
ATOM 4166 C C . PRO A 1 539 ? 791.739 -147.318 504.786 1.00 60.83 525 PRO A C 1
ATOM 4167 O O . PRO A 1 539 ? 791.920 -146.175 505.201 1.00 61.06 525 PRO A O 1
ATOM 4171 N N . ARG A 1 540 ? 791.620 -148.377 505.586 1.00 63.88 526 ARG A N 1
ATOM 4172 C CA . ARG A 1 540 ? 791.639 -148.273 507.045 1.00 64.28 526 ARG A CA 1
ATOM 4173 C C . ARG A 1 540 ? 792.998 -147.838 507.615 1.00 63.86 526 ARG A C 1
ATOM 4174 O O . ARG A 1 540 ? 793.051 -147.281 508.712 1.00 66.77 526 ARG A O 1
ATOM 4182 N N . ASN A 1 541 ? 794.082 -148.080 506.875 1.00 62.59 527 ASN A N 1
ATOM 4183 C CA . ASN A 1 541 ? 795.420 -147.614 507.271 1.00 62.95 527 ASN A CA 1
ATOM 4184 C C . ASN A 1 541 ? 795.590 -146.089 507.242 1.00 62.27 527 ASN A C 1
ATOM 4185 O O . ASN A 1 541 ? 796.481 -145.568 507.909 1.00 62.62 527 ASN A O 1
ATOM 4190 N N . GLU A 1 542 ? 794.770 -145.394 506.450 1.00 62.60 528 GLU A N 1
ATOM 4191 C CA . GLU A 1 542 ? 794.714 -143.922 506.440 1.00 62.67 528 GLU A CA 1
ATOM 4192 C C . GLU A 1 542 ? 793.279 -143.463 506.158 1.00 63.80 528 GLU A C 1
ATOM 4193 O O . GLU A 1 542 ? 793.003 -142.880 505.106 1.00 63.73 528 GLU A O 1
ATOM 4199 N N . ILE A 1 543 ? 792.370 -143.731 507.097 1.00 65.03 529 ILE A N 1
ATOM 4200 C CA . ILE A 1 543 ? 790.936 -143.419 506.919 1.00 67.05 529 ILE A CA 1
ATOM 4201 C C . ILE A 1 543 ? 790.660 -141.928 506.627 1.00 66.20 529 ILE A C 1
ATOM 4202 O O . ILE A 1 543 ? 789.726 -141.597 505.891 1.00 63.88 529 ILE A O 1
ATOM 4207 N N . HIS A 1 544 ? 791.476 -141.053 507.213 1.00 66.59 530 HIS A N 1
ATOM 4208 C CA . HIS A 1 544 ? 791.405 -139.600 506.988 1.00 67.71 530 HIS A CA 1
ATOM 4209 C C . HIS A 1 544 ? 791.637 -139.171 505.531 1.00 66.78 530 HIS A C 1
ATOM 4210 O O . HIS A 1 544 ? 791.073 -138.173 505.089 1.00 66.62 530 HIS A O 1
ATOM 4217 N N . LYS A 1 545 ? 792.464 -139.923 504.803 1.00 66.04 531 LYS A N 1
ATOM 4218 C CA . LYS A 1 545 ? 792.718 -139.679 503.374 1.00 63.72 531 LYS A CA 1
ATOM 4219 C C . LYS A 1 545 ? 791.467 -139.790 502.493 1.00 63.16 531 LYS A C 1
ATOM 4220 O O . LYS A 1 545 ? 791.363 -139.087 501.487 1.00 65.56 531 LYS A O 1
ATOM 4226 N N . TRP A 1 546 ? 790.529 -140.656 502.876 1.00 60.48 532 TRP A N 1
ATOM 4227 C CA . TRP A 1 546 ? 789.412 -141.054 502.015 1.00 59.36 532 TRP A CA 1
ATOM 4228 C C . TRP A 1 546 ? 788.048 -140.534 502.481 1.00 59.65 532 TRP A C 1
ATOM 4229 O O . TRP A 1 546 ? 787.049 -141.245 502.381 1.00 59.38 532 TRP A O 1
ATOM 4240 N N . GLU A 1 547 ? 788.006 -139.285 502.949 1.00 61.52 533 GLU A N 1
ATOM 4241 C CA . GLU A 1 547 ? 786.787 -138.691 503.530 1.00 62.72 533 GLU A CA 1
ATOM 4242 C C . GLU A 1 547 ? 785.573 -138.765 502.594 1.00 63.52 533 GLU A C 1
ATOM 4243 O O . GLU A 1 547 ? 784.466 -139.051 503.050 1.00 63.92 533 GLU A O 1
ATOM 4249 N N . LYS A 1 548 ? 785.791 -138.528 501.300 1.00 63.82 534 LYS A N 1
ATOM 4250 C CA . LYS A 1 548 ? 784.697 -138.449 500.318 1.00 64.03 534 LYS A CA 1
ATOM 4251 C C . LYS A 1 548 ? 784.352 -139.818 499.723 1.00 63.46 534 LYS A C 1
ATOM 4252 O O . LYS A 1 548 ? 783.303 -139.971 499.082 1.00 63.18 534 LYS A O 1
ATOM 4258 N N . TYR A 1 549 ? 785.237 -140.798 499.923 1.00 62.37 535 TYR A N 1
ATOM 4259 C CA . TYR A 1 549 ? 785.113 -142.115 499.304 1.00 62.96 535 TYR A CA 1
ATOM 4260 C C . TYR A 1 549 ? 784.318 -143.103 500.156 1.00 62.11 535 TYR A C 1
ATOM 4261 O O . TYR A 1 549 ? 784.364 -143.057 501.388 1.00 62.68 535 TYR A O 1
ATOM 4270 N N . CYS A 1 550 ? 783.601 -143.994 499.473 1.00 61.56 536 CYS A N 1
ATOM 4271 C CA . CYS A 1 550 ? 783.032 -145.207 500.060 1.00 60.57 536 CYS A CA 1
ATOM 4272 C C . CYS A 1 550 ? 783.760 -146.390 499.436 1.00 59.61 536 CYS A C 1
ATOM 4273 O O . CYS A 1 550 ? 783.543 -146.701 498.262 1.00 60.71 536 CYS A O 1
ATOM 4276 N N . VAL A 1 551 ? 784.624 -147.039 500.211 1.00 58.05 537 VAL A N 1
ATOM 4277 C CA . VAL A 1 551 ? 785.446 -148.130 499.694 1.00 57.50 537 VAL A CA 1
ATOM 4278 C C . VAL A 1 551 ? 784.724 -149.464 499.853 1.00 57.55 537 VAL A C 1
ATOM 4279 O O . VAL A 1 551 ? 784.399 -149.862 500.967 1.00 57.47 537 VAL A O 1
ATOM 4283 N N . LEU A 1 552 ? 784.471 -150.133 498.729 1.00 58.86 538 LEU A N 1
ATOM 4284 C CA . LEU A 1 552 ? 783.917 -151.484 498.714 1.00 59.23 538 LEU A CA 1
ATOM 4285 C C . LEU A 1 552 ? 785.057 -152.481 498.613 1.00 61.01 538 LEU A C 1
ATOM 4286 O O . LEU A 1 552 ? 786.185 -152.109 498.292 1.00 60.76 538 LEU A O 1
ATOM 4291 N N . GLU A 1 553 ? 784.756 -153.742 498.913 1.00 65.13 539 GLU A N 1
ATOM 4292 C CA . GLU A 1 553 ? 785.669 -154.858 498.668 1.00 68.02 539 GLU A CA 1
ATOM 4293 C C . GLU A 1 553 ? 784.962 -155.778 497.678 1.00 67.54 539 GLU A C 1
ATOM 4294 O O . GLU A 1 553 ? 783.929 -156.364 498.005 1.00 67.53 539 GLU A O 1
ATOM 4300 N N . ILE A 1 554 ? 785.522 -155.889 496.472 1.00 66.32 540 ILE A N 1
ATOM 4301 C CA . ILE A 1 554 ? 784.831 -156.514 495.332 1.00 65.96 540 ILE A CA 1
ATOM 4302 C C . ILE A 1 554 ? 785.424 -157.844 494.846 1.00 64.86 540 ILE A C 1
ATOM 4303 O O . ILE A 1 554 ? 784.794 -158.522 494.029 1.00 62.93 540 ILE A O 1
ATOM 4308 N N . GLY A 1 555 ? 786.608 -158.224 495.331 1.00 64.07 541 GLY A N 1
ATOM 4309 C CA . GLY A 1 555 ? 787.249 -159.454 494.869 1.00 64.65 541 GLY A CA 1
ATOM 4310 C C . GLY A 1 555 ? 788.511 -159.862 495.605 1.00 64.49 541 GLY A C 1
ATOM 4311 O O . GLY A 1 555 ? 788.921 -159.213 496.568 1.00 62.40 541 GLY A O 1
ATOM 4312 N N . ASP A 1 556 ? 789.106 -160.960 495.138 1.00 65.64 542 ASP A N 1
ATOM 4313 C CA . ASP A 1 556 ? 790.383 -161.477 495.634 1.00 66.81 542 ASP A CA 1
ATOM 4314 C C . ASP A 1 556 ? 791.287 -161.814 494.441 1.00 66.12 542 ASP A C 1
ATOM 4315 O O . ASP A 1 556 ? 790.841 -162.460 493.485 1.00 65.06 542 ASP A O 1
ATOM 4320 N N . MET A 1 557 ? 792.547 -161.381 494.511 1.00 64.84 543 MET A N 1
ATOM 4321 C CA . MET A 1 557 ? 793.509 -161.537 493.420 1.00 66.76 543 MET A CA 1
ATOM 4322 C C . MET A 1 557 ? 794.709 -162.357 493.880 1.00 68.51 543 MET A C 1
ATOM 4323 O O . MET A 1 557 ? 795.310 -162.049 494.910 1.00 67.32 543 MET A O 1
ATOM 4328 N N . GLU A 1 558 ? 795.053 -163.393 493.110 1.00 71.86 544 GLU A N 1
ATOM 4329 C CA . GLU A 1 558 ? 796.304 -164.133 493.307 1.00 74.27 544 GLU A CA 1
ATOM 4330 C C . GLU A 1 558 ? 797.426 -163.416 492.565 1.00 74.48 544 GLU A C 1
ATOM 4331 O O . GLU A 1 558 ? 797.484 -163.457 491.329 1.00 73.68 544 GLU A O 1
ATOM 4337 N N . ILE A 1 559 ? 798.310 -162.773 493.329 1.00 73.58 545 ILE A N 1
ATOM 4338 C CA . ILE A 1 559 ? 799.398 -161.958 492.789 1.00 72.97 545 ILE A CA 1
ATOM 4339 C C . ILE A 1 559 ? 800.696 -162.766 492.794 1.00 72.87 545 ILE A C 1
ATOM 4340 O O . ILE A 1 559 ? 801.049 -163.357 493.810 1.00 73.41 545 ILE A O 1
ATOM 4345 N N . ARG A 1 560 ? 801.405 -162.766 491.665 1.00 74.34 546 ARG A N 1
ATOM 4346 C CA . ARG A 1 560 ? 802.633 -163.549 491.496 1.00 77.68 546 ARG A CA 1
ATOM 4347 C C . ARG A 1 560 ? 803.845 -162.701 491.872 1.00 81.28 546 ARG A C 1
ATOM 4348 O O . ARG A 1 560 ? 803.850 -161.488 491.654 1.00 80.90 546 ARG A O 1
ATOM 4356 N N . THR A 1 561 ? 804.858 -163.349 492.450 1.00 86.63 547 THR A N 1
ATOM 4357 C CA . THR A 1 561 ? 806.127 -162.700 492.817 1.00 90.50 547 THR A CA 1
ATOM 4358 C C . THR A 1 561 ? 807.301 -163.628 492.479 1.00 94.89 547 THR A C 1
ATOM 4359 O O . THR A 1 561 ? 807.102 -164.721 491.937 1.00 97.83 547 THR A O 1
ATOM 4363 N N . SER A 1 562 ? 808.519 -163.184 492.792 1.00 98.20 548 SER A N 1
ATOM 4364 C CA . SER A 1 562 ? 809.725 -164.010 492.639 1.00 98.06 548 SER A CA 1
ATOM 4365 C C . SER A 1 562 ? 809.759 -165.228 493.570 1.00 99.22 548 SER A C 1
ATOM 4366 O O . SER A 1 562 ? 810.317 -166.266 493.207 1.00 99.28 548 SER A O 1
ATOM 4369 N N . ILE A 1 563 ? 809.158 -165.099 494.756 1.00 101.06 549 ILE A N 1
ATOM 4370 C CA . ILE A 1 563 ? 809.229 -166.134 495.793 1.00 101.25 549 ILE A CA 1
ATOM 4371 C C . ILE A 1 563 ? 808.050 -167.100 495.633 1.00 101.43 549 ILE A C 1
ATOM 4372 O O . ILE A 1 563 ? 808.245 -168.290 495.372 1.00 105.33 549 ILE A O 1
ATOM 4377 N N . SER A 1 564 ? 806.835 -166.574 495.781 1.00 97.04 550 SER A N 1
ATOM 4378 C CA . SER A 1 564 ? 805.612 -167.383 495.770 1.00 93.22 550 SER A CA 1
ATOM 4379 C C . SER A 1 564 ? 804.388 -166.488 495.600 1.00 89.60 550 SER A C 1
ATOM 4380 O O . SER A 1 564 ? 804.481 -165.272 495.750 1.00 88.45 550 SER A O 1
ATOM 4383 N N . THR A 1 565 ? 803.246 -167.096 495.291 1.00 87.66 551 THR A N 1
ATOM 4384 C CA . THR A 1 565 ? 801.992 -166.359 495.099 1.00 85.82 551 THR A CA 1
ATOM 4385 C C . THR A 1 565 ? 801.437 -165.821 496.427 1.00 84.37 551 THR A C 1
ATOM 4386 O O . THR A 1 565 ? 801.679 -166.401 497.489 1.00 82.30 551 THR A O 1
ATOM 4390 N N . ILE A 1 566 ? 800.710 -164.704 496.347 1.00 84.08 552 ILE A N 1
ATOM 4391 C CA . ILE A 1 566 ? 800.054 -164.076 497.503 1.00 84.34 552 ILE A CA 1
ATOM 4392 C C . ILE A 1 566 ? 798.605 -163.743 497.150 1.00 83.14 552 ILE A C 1
ATOM 4393 O O . ILE A 1 566 ? 798.325 -163.265 496.051 1.00 86.02 552 ILE A O 1
ATOM 4398 N N . MET A 1 567 ? 797.698 -163.997 498.092 1.00 81.98 553 MET A N 1
ATOM 4399 C CA . MET A 1 567 ? 796.307 -163.575 497.981 1.00 82.96 553 MET A CA 1
ATOM 4400 C C . MET A 1 567 ? 796.182 -162.195 498.617 1.00 79.70 553 MET A C 1
ATOM 4401 O O . MET A 1 567 ? 796.655 -161.984 499.736 1.00 79.97 553 MET A O 1
ATOM 4406 N N . LYS A 1 568 ? 795.555 -161.264 497.897 1.00 75.98 554 LYS A N 1
ATOM 4407 C CA . LYS A 1 568 ? 795.291 -159.909 498.389 1.00 72.53 554 LYS A CA 1
ATOM 4408 C C . LYS A 1 568 ? 793.854 -159.504 498.045 1.00 69.24 554 LYS A C 1
ATOM 4409 O O . LYS A 1 568 ? 793.358 -159.865 496.973 1.00 67.61 554 LYS A O 1
ATOM 4415 N N . PRO A 1 569 ? 793.180 -158.746 498.939 1.00 65.86 555 PRO A N 1
ATOM 4416 C CA . PRO A 1 569 ? 791.834 -158.289 498.593 1.00 65.19 555 PRO A CA 1
ATOM 4417 C C . PRO A 1 569 ? 791.855 -157.127 497.590 1.00 63.73 555 PRO A C 1
ATOM 4418 O O . PRO A 1 569 ? 792.776 -156.308 497.610 1.00 62.29 555 PRO A O 1
ATOM 4422 N N . VAL A 1 570 ? 790.841 -157.082 496.728 1.00 63.49 556 VAL A N 1
ATOM 4423 C CA . VAL A 1 570 ? 790.699 -156.059 495.693 1.00 63.13 556 VAL A CA 1
ATOM 4424 C C . VAL A 1 570 ? 789.619 -155.086 496.145 1.00 62.22 556 VAL A C 1
ATOM 4425 O O . VAL A 1 570 ? 788.458 -155.475 496.302 1.00 62.89 556 VAL A O 1
ATOM 4429 N N . TYR A 1 571 ? 790.011 -153.830 496.351 1.00 61.39 557 TYR A N 1
ATOM 4430 C CA . TYR A 1 571 ? 789.095 -152.772 496.775 1.00 61.23 557 TYR A CA 1
ATOM 4431 C C . TYR A 1 571 ? 788.643 -151.931 495.590 1.00 59.88 557 TYR A C 1
ATOM 4432 O O . TYR A 1 571 ? 789.399 -151.734 494.638 1.00 60.32 557 TYR A O 1
ATOM 4441 N N . LEU A 1 572 ? 787.406 -151.445 495.663 1.00 58.91 558 LEU A N 1
ATOM 4442 C CA . LEU A 1 572 ? 786.845 -150.528 494.676 1.00 57.57 558 LEU A CA 1
ATOM 4443 C C . LEU A 1 572 ? 786.531 -149.211 495.375 1.00 56.45 558 LEU A C 1
ATOM 4444 O O . LEU A 1 572 ? 785.577 -149.129 496.153 1.00 56.91 558 LEU A O 1
ATOM 4449 N N . TYR A 1 573 ? 787.334 -148.189 495.095 1.00 55.40 559 TYR A N 1
ATOM 4450 C CA . TYR A 1 573 ? 787.149 -146.867 495.695 1.00 54.18 559 TYR A CA 1
ATOM 4451 C C . TYR A 1 573 ? 786.080 -146.117 494.924 1.00 52.60 559 TYR A C 1
ATOM 4452 O O . TYR A 1 573 ? 786.346 -145.602 493.844 1.00 55.91 559 TYR A O 1
ATOM 4461 N N . VAL A 1 574 ? 784.870 -146.083 495.477 1.00 51.37 560 VAL A N 1
ATOM 4462 C CA . VAL A 1 574 ? 783.740 -145.389 494.865 1.00 51.03 560 VAL A CA 1
ATOM 4463 C C . VAL A 1 574 ? 783.609 -144.016 495.510 1.00 51.12 560 VAL A C 1
ATOM 4464 O O . VAL A 1 574 ? 783.788 -143.878 496.717 1.00 52.16 560 VAL A O 1
ATOM 4468 N N . ARG A 1 575 ? 783.311 -143.004 494.700 1.00 51.01 561 ARG A N 1
ATOM 4469 C CA . ARG A 1 575 ? 782.984 -141.674 495.210 1.00 50.51 561 ARG A CA 1
ATOM 4470 C C . ARG A 1 575 ? 782.232 -140.849 494.186 1.00 51.88 561 ARG A C 1
ATOM 4471 O O . ARG A 1 575 ? 782.429 -141.018 492.986 1.00 51.76 561 ARG A O 1
ATOM 4479 N N . THR A 1 576 ? 781.373 -139.959 494.673 1.00 54.93 562 THR A N 1
ATOM 4480 C CA . THR A 1 576 ? 780.807 -138.902 493.848 1.00 54.89 562 THR A CA 1
ATOM 4481 C C . THR A 1 576 ? 781.862 -137.803 493.744 1.00 54.37 562 THR A C 1
ATOM 4482 O O . THR A 1 576 ? 782.579 -137.531 494.711 1.00 53.66 562 THR A O 1
ATOM 4486 N N . ASN A 1 577 ? 781.964 -137.198 492.564 1.00 53.72 563 ASN A N 1
ATOM 4487 C CA . ASN A 1 577 ? 782.928 -136.129 492.299 1.00 52.26 563 ASN A CA 1
ATOM 4488 C C . ASN A 1 577 ? 782.354 -135.194 491.232 1.00 50.50 563 ASN A C 1
ATOM 4489 O O . ASN A 1 577 ? 781.288 -135.467 490.668 1.00 49.39 563 ASN A O 1
ATOM 4494 N N . GLY A 1 578 ? 783.052 -134.095 490.961 1.00 48.65 564 GLY A N 1
ATOM 4495 C CA . GLY A 1 578 ? 782.562 -133.083 490.030 1.00 47.98 564 GLY A CA 1
ATOM 4496 C C . GLY A 1 578 ? 783.657 -132.344 489.296 1.00 46.38 564 GLY A C 1
ATOM 4497 O O . GLY A 1 578 ? 784.799 -132.301 489.749 1.00 45.30 564 GLY A O 1
ATOM 4498 N N . THR A 1 579 ? 783.299 -131.771 488.150 1.00 45.55 565 THR A N 1
ATOM 4499 C CA . THR A 1 579 ? 784.238 -131.006 487.333 1.00 46.43 565 THR A CA 1
ATOM 4500 C C . THR A 1 579 ? 783.499 -130.062 486.377 1.00 46.69 565 THR A C 1
ATOM 4501 O O . THR A 1 579 ? 782.281 -130.144 486.224 1.00 46.88 565 THR A O 1
ATOM 4505 N N . SER A 1 580 ? 784.259 -129.185 485.731 1.00 46.73 566 SER A N 1
ATOM 4506 C CA . SER A 1 580 ? 783.714 -128.111 484.903 1.00 46.57 566 SER A CA 1
ATOM 4507 C C . SER A 1 580 ? 784.399 -128.060 483.539 1.00 46.46 566 SER A C 1
ATOM 4508 O O . SER A 1 580 ? 785.424 -128.708 483.329 1.00 46.98 566 SER A O 1
ATOM 4511 N N . LYS A 1 581 ? 783.827 -127.286 482.619 1.00 46.48 567 LYS A N 1
ATOM 4512 C CA . LYS A 1 581 ? 784.412 -127.108 481.284 1.00 46.07 567 LYS A CA 1
ATOM 4513 C C . LYS A 1 581 ? 785.825 -126.526 481.339 1.00 46.12 567 LYS A C 1
ATOM 4514 O O . LYS A 1 581 ? 786.699 -126.978 480.597 1.00 46.92 567 LYS A O 1
ATOM 4520 N N . ILE A 1 582 ? 786.049 -125.544 482.214 1.00 45.07 568 ILE A N 1
ATOM 4521 C CA . ILE A 1 582 ? 787.384 -124.952 482.370 1.00 44.82 568 ILE A CA 1
ATOM 4522 C C . ILE A 1 582 ? 788.380 -125.950 482.973 1.00 44.13 568 ILE A C 1
ATOM 4523 O O . ILE A 1 582 ? 789.507 -126.050 482.496 1.00 45.42 568 ILE A O 1
ATOM 4528 N N . LYS A 1 583 ? 787.970 -126.699 483.993 1.00 42.46 569 LYS A N 1
ATOM 4529 C CA . LYS A 1 583 ? 788.864 -127.691 484.595 1.00 42.56 569 LYS A CA 1
ATOM 4530 C C . LYS A 1 583 ? 789.159 -128.838 483.632 1.00 42.67 569 LYS A C 1
ATOM 4531 O O . LYS A 1 583 ? 790.289 -129.323 483.579 1.00 42.82 569 LYS A O 1
ATOM 4537 N N . MET A 1 584 ? 788.141 -129.261 482.880 1.00 42.82 570 MET A N 1
ATOM 4538 C CA . MET A 1 584 ? 788.301 -130.306 481.868 1.00 42.84 570 MET A CA 1
ATOM 4539 C C . MET A 1 584 ? 789.258 -129.868 480.761 1.00 43.27 570 MET A C 1
ATOM 4540 O O . MET A 1 584 ? 790.191 -130.599 480.420 1.00 43.52 570 MET A O 1
ATOM 4545 N N . LYS A 1 585 ? 789.033 -128.671 480.223 1.00 42.24 571 LYS A N 1
ATOM 4546 C CA . LYS A 1 585 ? 789.907 -128.086 479.203 1.00 40.96 571 LYS A CA 1
ATOM 4547 C C . LYS A 1 585 ? 791.368 -128.125 479.632 1.00 41.88 571 LYS A C 1
ATOM 4548 O O . LYS A 1 585 ? 792.225 -128.540 478.861 1.00 44.86 571 LYS A O 1
ATOM 4554 N N . TRP A 1 586 ? 791.646 -127.693 480.858 1.00 40.90 572 TRP A N 1
ATOM 4555 C CA . TRP A 1 586 ? 793.019 -127.684 481.373 1.00 40.94 572 TRP A CA 1
ATOM 4556 C C . TRP A 1 586 ? 793.577 -129.084 481.645 1.00 41.34 572 TRP A C 1
ATOM 4557 O O . TRP A 1 586 ? 794.789 -129.289 481.583 1.00 42.03 572 TRP A O 1
ATOM 4568 N N . GLY A 1 587 ? 792.701 -130.035 481.952 1.00 42.82 573 GLY A N 1
ATOM 4569 C CA . GLY A 1 587 ? 793.086 -131.438 482.097 1.00 43.41 573 GLY A CA 1
ATOM 4570 C C . GLY A 1 587 ? 793.452 -132.088 480.776 1.00 44.88 573 GLY A C 1
ATOM 4571 O O . GLY A 1 587 ? 794.353 -132.931 480.720 1.00 46.93 573 GLY A O 1
ATOM 4572 N N . MET A 1 588 ? 792.754 -131.694 479.709 1.00 45.38 574 MET A N 1
ATOM 4573 C CA . MET A 1 588 ? 793.063 -132.164 478.348 1.00 45.65 574 MET A CA 1
ATOM 4574 C C . MET A 1 588 ? 794.414 -131.654 477.846 1.00 43.55 574 MET A C 1
ATOM 4575 O O . MET A 1 588 ? 795.011 -132.264 476.958 1.00 45.20 574 MET A O 1
ATOM 4580 N N . GLU A 1 589 ? 794.880 -130.540 478.408 1.00 41.77 575 GLU A N 1
ATOM 4581 C CA . GLU A 1 589 ? 796.157 -129.932 478.036 1.00 42.27 575 GLU A CA 1
ATOM 4582 C C . GLU A 1 589 ? 797.306 -130.220 479.015 1.00 41.70 575 GLU A C 1
ATOM 4583 O O . GLU A 1 589 ? 798.311 -129.529 478.988 1.00 41.53 575 GLU A O 1
ATOM 4589 N N . MET A 1 590 ? 797.195 -131.264 479.836 1.00 42.67 576 MET A N 1
ATOM 4590 C CA . MET A 1 590 ? 798.204 -131.538 480.871 1.00 44.08 576 MET A CA 1
ATOM 4591 C C . MET A 1 590 ? 799.576 -131.978 480.316 1.00 45.11 576 MET A C 1
ATOM 4592 O O . MET A 1 590 ? 800.566 -131.980 481.050 1.00 45.53 576 MET A O 1
ATOM 4597 N N . ARG A 1 591 ? 799.649 -132.332 479.031 1.00 45.65 577 ARG A N 1
ATOM 4598 C CA . ARG A 1 591 ? 800.937 -132.628 478.387 1.00 44.40 577 ARG A CA 1
ATOM 4599 C C . ARG A 1 591 ? 801.930 -131.453 478.422 1.00 43.45 577 ARG A C 1
ATOM 4600 O O . ARG A 1 591 ? 803.133 -131.678 478.360 1.00 44.34 577 ARG A O 1
ATOM 4608 N N . ARG A 1 592 ? 801.447 -130.213 478.533 1.00 42.83 578 ARG A N 1
ATOM 4609 C CA . ARG A 1 592 ? 802.346 -129.051 478.631 1.00 43.16 578 ARG A CA 1
ATOM 4610 C C . ARG A 1 592 ? 803.227 -129.047 479.891 1.00 42.07 578 ARG A C 1
ATOM 4611 O O . ARG A 1 592 ? 804.201 -128.305 479.955 1.00 40.52 578 ARG A O 1
ATOM 4619 N N . CYS A 1 593 ? 802.877 -129.860 480.888 1.00 43.01 579 CYS A N 1
ATOM 4620 C CA . CYS A 1 593 ? 803.767 -130.126 482.024 1.00 43.01 579 CYS A CA 1
ATOM 4621 C C . CYS A 1 593 ? 805.139 -130.628 481.580 1.00 43.24 579 CYS A C 1
ATOM 4622 O O . CYS A 1 593 ? 806.154 -130.236 482.156 1.00 43.43 579 CYS A O 1
ATOM 4625 N N . LEU A 1 594 ? 805.164 -131.476 480.549 1.00 43.20 580 LEU A N 1
ATOM 4626 C CA . LEU A 1 594 ? 806.419 -131.957 479.962 1.00 43.26 580 LEU A CA 1
ATOM 4627 C C . LEU A 1 594 ? 807.352 -130.800 479.599 1.00 43.23 580 LEU A C 1
ATOM 4628 O O . LEU A 1 594 ? 808.552 -130.855 479.877 1.00 42.52 580 LEU A O 1
ATOM 4633 N N . LEU A 1 595 ? 806.782 -129.758 478.995 1.00 43.14 581 LEU A N 1
ATOM 4634 C CA . LEU A 1 595 ? 807.527 -128.560 478.601 1.00 42.78 581 LEU A CA 1
ATOM 4635 C C . LEU A 1 595 ? 808.075 -127.750 479.788 1.00 41.70 581 LEU A C 1
ATOM 4636 O O . LEU A 1 595 ? 809.151 -127.159 479.673 1.00 42.78 581 LEU A O 1
ATOM 4641 N N . GLN A 1 596 ? 807.347 -127.703 480.904 1.00 40.43 582 GLN A N 1
ATOM 4642 C CA . GLN A 1 596 ? 807.799 -126.938 482.080 1.00 40.40 582 GLN A CA 1
ATOM 4643 C C . GLN A 1 596 ? 809.046 -127.553 482.721 1.00 41.12 582 GLN A C 1
ATOM 4644 O O . GLN A 1 596 ? 809.969 -126.830 483.104 1.00 42.14 582 GLN A O 1
ATOM 4650 N N . SER A 1 597 ? 809.054 -128.880 482.844 1.00 41.34 583 SER A N 1
ATOM 4651 C CA . SER A 1 597 ? 810.211 -129.609 483.359 1.00 41.68 583 SER A CA 1
ATOM 4652 C C . SER A 1 597 ? 811.396 -129.513 482.406 1.00 43.69 583 SER A C 1
ATOM 4653 O O . SER A 1 597 ? 812.477 -129.062 482.789 1.00 45.44 583 SER A O 1
ATOM 4656 N N . LEU A 1 598 ? 811.170 -129.929 481.163 1.00 44.53 584 LEU A N 1
ATOM 4657 C CA . LEU A 1 598 ? 812.245 -130.115 480.191 1.00 45.12 584 LEU A CA 1
ATOM 4658 C C . LEU A 1 598 ? 812.992 -128.841 479.781 1.00 45.75 584 LEU A C 1
ATOM 4659 O O . LEU A 1 598 ? 814.197 -128.911 479.530 1.00 46.84 584 LEU A O 1
ATOM 4664 N N . GLN A 1 599 ? 812.316 -127.691 479.715 1.00 45.28 585 GLN A N 1
ATOM 4665 C CA . GLN A 1 599 ? 813.021 -126.436 479.387 1.00 46.29 585 GLN A CA 1
ATOM 4666 C C . GLN A 1 599 ? 813.920 -125.991 480.552 1.00 46.42 585 GLN A C 1
ATOM 4667 O O . GLN A 1 599 ? 814.985 -125.421 480.325 1.00 46.20 585 GLN A O 1
ATOM 4673 N N . GLN A 1 600 ? 813.483 -126.239 481.787 1.00 48.49 586 GLN A N 1
ATOM 4674 C CA . GLN A 1 600 ? 814.324 -126.005 482.969 1.00 49.45 586 GLN A CA 1
ATOM 4675 C C . GLN A 1 600 ? 815.532 -126.938 482.961 1.00 48.84 586 GLN A C 1
ATOM 4676 O O . GLN A 1 600 ? 816.653 -126.506 483.230 1.00 48.74 586 GLN A O 1
ATOM 4682 N N . VAL A 1 601 ? 815.292 -128.207 482.638 1.00 47.41 587 VAL A N 1
ATOM 4683 C CA . VAL A 1 601 ? 816.360 -129.199 482.505 1.00 47.54 587 VAL A CA 1
ATOM 4684 C C . VAL A 1 601 ? 817.323 -128.826 481.370 1.00 46.35 587 VAL A C 1
ATOM 4685 O O . VAL A 1 601 ? 818.542 -128.898 481.544 1.00 45.72 587 VAL A O 1
ATOM 4689 N N . GLU A 1 602 ? 816.772 -128.440 480.218 1.00 44.86 588 GLU A N 1
ATOM 4690 C CA . GLU A 1 602 ? 817.582 -128.107 479.040 1.00 43.92 588 GLU A CA 1
ATOM 4691 C C . GLU A 1 602 ? 818.374 -126.804 479.215 1.00 43.89 588 GLU A C 1
ATOM 4692 O O . GLU A 1 602 ? 819.489 -126.696 478.709 1.00 43.12 588 GLU A O 1
ATOM 4698 N N . SER A 1 603 ? 817.808 -125.829 479.931 1.00 44.50 589 SER A N 1
ATOM 4699 C CA . SER A 1 603 ? 818.535 -124.595 480.266 1.00 44.80 589 SER A CA 1
ATOM 4700 C C . SER A 1 603 ? 819.669 -124.844 481.268 1.00 45.33 589 SER A C 1
ATOM 4701 O O . SER A 1 603 ? 820.664 -124.132 481.256 1.00 46.81 589 SER A O 1
ATOM 4704 N N . MET A 1 604 ? 819.508 -125.840 482.138 1.00 46.08 590 MET A N 1
ATOM 4705 C CA . MET A 1 604 ? 820.586 -126.277 483.024 1.00 46.54 590 MET A CA 1
ATOM 4706 C C . MET A 1 604 ? 821.700 -126.963 482.238 1.00 48.29 590 MET A C 1
ATOM 4707 O O . MET A 1 604 ? 822.878 -126.673 482.464 1.00 49.47 590 MET A O 1
ATOM 4712 N N . ILE A 1 605 ? 821.328 -127.856 481.318 1.00 50.04 591 ILE A N 1
ATOM 4713 C CA . ILE A 1 605 ? 822.302 -128.524 480.437 1.00 50.93 591 ILE A CA 1
ATOM 4714 C C . ILE A 1 605 ? 823.022 -127.508 479.543 1.00 51.39 591 ILE A C 1
ATOM 4715 O O . ILE A 1 605 ? 824.249 -127.544 479.429 1.00 51.29 591 ILE A O 1
ATOM 4720 N N . GLU A 1 606 ? 822.257 -126.615 478.917 1.00 52.91 592 GLU A N 1
ATOM 4721 C CA . GLU A 1 606 ? 822.824 -125.609 478.005 1.00 53.39 592 GLU A CA 1
ATOM 4722 C C . GLU A 1 606 ? 823.727 -124.588 478.703 1.00 52.72 592 GLU A C 1
ATOM 4723 O O . GLU A 1 606 ? 824.735 -124.190 478.134 1.00 52.00 592 GLU A O 1
ATOM 4729 N N . ALA A 1 607 ? 823.375 -124.185 479.926 1.00 53.86 593 ALA A N 1
ATOM 4730 C CA . ALA A 1 607 ? 824.178 -123.227 480.708 1.00 54.63 593 ALA A CA 1
ATOM 4731 C C . ALA A 1 607 ? 825.601 -123.726 480.991 1.00 58.38 593 ALA A C 1
ATOM 4732 O O . ALA A 1 607 ? 826.566 -122.960 480.887 1.00 58.22 593 ALA A O 1
ATOM 4734 N N . GLU A 1 608 ? 825.719 -125.003 481.353 1.00 61.75 594 GLU A N 1
ATOM 4735 C CA . GLU A 1 608 ? 827.030 -125.652 481.517 1.00 63.29 594 GLU A CA 1
ATOM 4736 C C . GLU A 1 608 ? 827.743 -125.826 480.177 1.00 61.57 594 GLU A C 1
ATOM 4737 O O . GLU A 1 608 ? 828.948 -125.598 480.095 1.00 63.21 594 GLU A O 1
ATOM 4743 N N . SER A 1 609 ? 826.999 -126.225 479.142 1.00 59.78 595 SER A N 1
ATOM 4744 C CA . SER A 1 609 ? 827.549 -126.377 477.780 1.00 58.32 595 SER A CA 1
ATOM 4745 C C . SER A 1 609 ? 828.192 -125.105 477.237 1.00 56.55 595 SER A C 1
ATOM 4746 O O . SER A 1 609 ? 829.167 -125.179 476.496 1.00 54.61 595 SER A O 1
ATOM 4749 N N . ALA A 1 610 ? 827.633 -123.952 477.598 1.00 57.61 596 ALA A N 1
ATOM 4750 C CA . ALA A 1 610 ? 828.216 -122.653 477.243 1.00 57.80 596 ALA A CA 1
ATOM 4751 C C . ALA A 1 610 ? 829.602 -122.481 477.869 1.00 57.78 596 ALA A C 1
ATOM 4752 O O . ALA A 1 610 ? 830.540 -122.040 477.206 1.00 56.94 596 ALA A O 1
ATOM 4754 N N . VAL A 1 611 ? 829.716 -122.858 479.141 1.00 59.13 597 VAL A N 1
ATOM 4755 C CA . VAL A 1 611 ? 830.969 -122.748 479.888 1.00 60.41 597 VAL A CA 1
ATOM 4756 C C . VAL A 1 611 ? 831.988 -123.758 479.354 1.00 60.34 597 VAL A C 1
ATOM 4757 O O . VAL A 1 611 ? 833.089 -123.377 478.952 1.00 60.45 597 VAL A O 1
ATOM 4761 N N . LYS A 1 612 ? 831.600 -125.032 479.326 1.00 60.44 598 LYS A N 1
ATOM 4762 C CA . LYS A 1 612 ? 832.452 -126.106 478.778 1.00 60.36 598 LYS A CA 1
ATOM 4763 C C . LYS A 1 612 ? 832.683 -126.030 477.258 1.00 58.61 598 LYS A C 1
ATOM 4764 O O . LYS A 1 612 ? 833.569 -126.705 476.745 1.00 56.55 598 LYS A O 1
ATOM 4770 N N . GLU A 1 613 ? 831.884 -125.228 476.553 1.00 60.14 599 GLU A N 1
ATOM 4771 C CA . GLU A 1 613 ? 831.999 -125.033 475.101 1.00 61.16 599 GLU A CA 1
ATOM 4772 C C . GLU A 1 613 ? 831.905 -126.348 474.308 1.00 60.33 599 GLU A C 1
ATOM 4773 O O . GLU A 1 613 ? 832.643 -126.578 473.350 1.00 61.71 599 GLU A O 1
ATOM 4779 N N . LYS A 1 614 ? 830.970 -127.196 474.730 1.00 59.00 600 LYS A N 1
ATOM 4780 C CA . LYS A 1 614 ? 830.644 -128.445 474.042 1.00 58.91 600 LYS A CA 1
ATOM 4781 C C . LYS A 1 614 ? 829.296 -128.958 474.548 1.00 57.99 600 LYS A C 1
ATOM 4782 O O . LYS A 1 614 ? 828.817 -128.520 475.600 1.00 59.17 600 LYS A O 1
ATOM 4788 N N . ASP A 1 615 ? 828.698 -129.895 473.819 1.00 55.03 601 ASP A N 1
ATOM 4789 C CA . ASP A 1 615 ? 827.408 -130.449 474.220 1.00 54.83 601 ASP A CA 1
ATOM 4790 C C . ASP A 1 615 ? 827.577 -131.303 475.480 1.00 54.58 601 ASP A C 1
ATOM 4791 O O . ASP A 1 615 ? 828.174 -132.377 475.429 1.00 56.47 601 ASP A O 1
ATOM 4796 N N . MET A 1 616 ? 827.049 -130.816 476.604 1.00 54.29 602 MET A N 1
ATOM 4797 C CA . MET A 1 616 ? 827.102 -131.538 477.883 1.00 54.51 602 MET A CA 1
ATOM 4798 C C . MET A 1 616 ? 825.868 -132.411 478.138 1.00 53.87 602 MET A C 1
ATOM 4799 O O . MET A 1 616 ? 825.600 -132.777 479.281 1.00 54.02 602 MET A O 1
ATOM 4804 N N . THR A 1 617 ? 825.140 -132.773 477.081 1.00 54.82 603 THR A N 1
ATOM 4805 C CA . THR A 1 617 ? 823.935 -133.594 477.201 1.00 55.18 603 THR A CA 1
ATOM 4806 C C . THR A 1 617 ? 824.269 -135.020 477.629 1.00 58.51 603 THR A C 1
ATOM 4807 O O . THR A 1 617 ? 823.679 -135.534 478.580 1.00 58.69 603 THR A O 1
ATOM 4811 N N . GLU A 1 618 ? 825.210 -135.648 476.925 1.00 62.68 604 GLU A N 1
ATOM 4812 C CA . GLU A 1 618 ? 825.571 -137.047 477.189 1.00 63.65 604 GLU A CA 1
ATOM 4813 C C . GLU A 1 618 ? 826.287 -137.217 478.539 1.00 62.13 604 GLU A C 1
ATOM 4814 O O . GLU A 1 618 ? 825.935 -138.120 479.296 1.00 62.36 604 GLU A O 1
ATOM 4820 N N . PRO A 1 619 ? 827.269 -136.343 478.858 1.00 60.97 605 PRO A N 1
ATOM 4821 C CA . PRO A 1 619 ? 827.850 -136.356 480.211 1.00 61.45 605 PRO A CA 1
ATOM 4822 C C . PRO A 1 619 ? 826.846 -136.223 481.370 1.00 62.91 605 PRO A C 1
ATOM 4823 O O . PRO A 1 619 ? 827.056 -136.810 482.429 1.00 65.43 605 PRO A O 1
ATOM 4827 N N . PHE A 1 620 ? 825.775 -135.459 481.175 1.00 62.27 606 PHE A N 1
ATOM 4828 C CA . PHE A 1 620 ? 824.775 -135.255 482.231 1.00 61.88 606 PHE A CA 1
ATOM 4829 C C . PHE A 1 620 ? 823.904 -136.490 482.468 1.00 61.68 606 PHE A C 1
ATOM 4830 O O . PHE A 1 620 ? 823.639 -136.846 483.616 1.00 62.10 606 PHE A O 1
ATOM 4838 N N . PHE A 1 621 ? 823.464 -137.135 481.390 1.00 62.26 607 PHE A N 1
ATOM 4839 C CA . PHE A 1 621 ? 822.598 -138.315 481.495 1.00 63.38 607 PHE A CA 1
ATOM 4840 C C . PHE A 1 621 ? 823.359 -139.624 481.738 1.00 67.27 607 PHE A C 1
ATOM 4841 O O . PHE A 1 621 ? 822.847 -140.500 482.436 1.00 68.68 607 PHE A O 1
ATOM 4849 N N . ARG A 1 622 ? 824.563 -139.761 481.180 1.00 71.79 608 ARG A N 1
ATOM 4850 C CA . ARG A 1 622 ? 825.341 -141.003 481.321 1.00 75.96 608 ARG A CA 1
ATOM 4851 C C . ARG A 1 622 ? 826.236 -141.023 482.568 1.00 79.46 608 ARG A C 1
ATOM 4852 O O . ARG A 1 622 ? 826.283 -142.035 483.273 1.00 80.44 608 ARG A O 1
ATOM 4860 N N . ASN A 1 623 ? 826.930 -139.917 482.843 1.00 82.28 609 ASN A N 1
ATOM 4861 C CA . ASN A 1 623 ? 827.780 -139.810 484.043 1.00 85.55 609 ASN A CA 1
ATOM 4862 C C . ASN A 1 623 ? 826.936 -139.326 485.218 1.00 90.76 609 ASN A C 1
ATOM 4863 O O . ASN A 1 623 ? 825.843 -138.788 485.026 1.00 94.59 609 ASN A O 1
ATOM 4868 N N . ARG A 1 624 ? 827.451 -139.522 486.429 1.00 93.71 610 ARG A N 1
ATOM 4869 C CA . ARG A 1 624 ? 826.767 -139.100 487.655 1.00 95.89 610 ARG A CA 1
ATOM 4870 C C . ARG A 1 624 ? 827.689 -138.193 488.477 1.00 95.41 610 ARG A C 1
ATOM 4871 O O . ARG A 1 624 ? 827.869 -138.386 489.682 1.00 97.92 610 ARG A O 1
ATOM 4879 N N . GLU A 1 625 ? 828.259 -137.198 487.797 1.00 94.06 611 GLU A N 1
ATOM 4880 C CA . GLU A 1 625 ? 829.150 -136.204 488.406 1.00 93.08 611 GLU A CA 1
ATOM 4881 C C . GLU A 1 625 ? 828.356 -134.969 488.820 1.00 92.06 611 GLU A C 1
ATOM 4882 O O . GLU A 1 625 ? 828.444 -134.517 489.963 1.00 95.71 611 GLU A O 1
ATOM 4888 N N . ASN A 1 626 ? 827.587 -134.430 487.873 1.00 88.15 612 ASN A N 1
ATOM 4889 C CA . ASN A 1 626 ? 826.753 -133.253 488.106 1.00 84.12 612 ASN A CA 1
ATOM 4890 C C . ASN A 1 626 ? 825.455 -133.716 488.766 1.00 79.29 612 ASN A C 1
ATOM 4891 O O . ASN A 1 626 ? 824.685 -134.459 488.150 1.00 80.19 612 ASN A O 1
ATOM 4896 N N . ASP A 1 627 ? 825.225 -133.299 490.013 1.00 72.91 613 ASP A N 1
ATOM 4897 C CA . ASP A 1 627 ? 824.011 -133.676 490.752 1.00 69.70 613 ASP A CA 1
ATOM 4898 C C . ASP A 1 627 ? 823.499 -132.547 491.645 1.00 67.15 613 ASP A C 1
ATOM 4899 O O . ASP A 1 627 ? 824.284 -131.766 492.190 1.00 67.96 613 ASP A O 1
ATOM 4904 N N . TRP A 1 628 ? 822.176 -132.489 491.798 1.00 62.43 614 TRP A N 1
ATOM 4905 C CA . TRP A 1 628 ? 821.493 -131.367 492.438 1.00 59.62 614 TRP A CA 1
ATOM 4906 C C . TRP A 1 628 ? 820.690 -131.867 493.633 1.00 58.06 614 TRP A C 1
ATOM 4907 O O . TRP A 1 628 ? 820.177 -132.986 493.593 1.00 58.65 614 TRP A O 1
ATOM 4918 N N . PRO A 1 629 ? 820.567 -131.045 494.697 1.00 56.23 615 PRO A N 1
ATOM 4919 C CA . PRO A 1 629 ? 819.732 -131.474 495.823 1.00 56.55 615 PRO A CA 1
ATOM 4920 C C . PRO A 1 629 ? 818.251 -131.529 495.446 1.00 56.50 615 PRO A C 1
ATOM 4921 O O . PRO A 1 629 ? 817.716 -130.546 494.935 1.00 54.14 615 PRO A O 1
ATOM 4925 N N . ILE A 1 630 ? 817.618 -132.681 495.672 1.00 58.90 616 ILE A N 1
ATOM 4926 C CA . ILE A 1 630 ? 816.193 -132.883 495.349 1.00 61.41 616 ILE A CA 1
ATOM 4927 C C . ILE A 1 630 ? 815.366 -133.525 496.470 1.00 61.58 616 ILE A C 1
ATOM 4928 O O . ILE A 1 630 ? 814.187 -133.822 496.264 1.00 62.43 616 ILE A O 1
ATOM 4933 N N . GLY A 1 631 ? 815.948 -133.717 497.653 1.00 63.42 617 GLY A N 1
ATOM 4934 C CA . GLY A 1 631 ? 815.244 -134.417 498.724 1.00 64.57 617 GLY A CA 1
ATOM 4935 C C . GLY A 1 631 ? 816.000 -134.544 500.030 1.00 65.45 617 GLY A C 1
ATOM 4936 O O . GLY A 1 631 ? 817.206 -134.291 500.094 1.00 63.64 617 GLY A O 1
ATOM 4937 N N . GLU A 1 632 ? 815.259 -134.933 501.069 1.00 68.73 618 GLU A N 1
ATOM 4938 C CA . GLU A 1 632 ? 815.787 -135.154 502.415 1.00 70.55 618 GLU A CA 1
ATOM 4939 C C . GLU A 1 632 ? 815.417 -136.550 502.916 1.00 71.76 618 GLU A C 1
ATOM 4940 O O . GLU A 1 632 ? 814.277 -136.996 502.757 1.00 70.80 618 GLU A O 1
ATOM 4946 N N . SER A 1 633 ? 816.399 -137.225 503.508 1.00 74.08 619 SER A N 1
ATOM 4947 C CA . SER A 1 633 ? 816.193 -138.460 504.261 1.00 76.84 619 SER A CA 1
ATOM 4948 C C . SER A 1 633 ? 816.637 -138.177 505.699 1.00 79.35 619 SER A C 1
ATOM 4949 O O . SER A 1 633 ? 817.122 -137.077 505.985 1.00 78.84 619 SER A O 1
ATOM 4952 N N . PRO A 1 634 ? 816.458 -139.149 506.617 1.00 83.48 620 PRO A N 1
ATOM 4953 C CA . PRO A 1 634 ? 817.048 -139.006 507.955 1.00 83.14 620 PRO A CA 1
ATOM 4954 C C . PRO A 1 634 ? 818.578 -138.853 507.963 1.00 81.82 620 PRO A C 1
ATOM 4955 O O . PRO A 1 634 ? 819.117 -138.206 508.859 1.00 81.24 620 PRO A O 1
ATOM 4959 N N . GLN A 1 635 ? 819.257 -139.431 506.972 1.00 82.24 621 GLN A N 1
ATOM 4960 C CA . GLN A 1 635 ? 820.711 -139.280 506.825 1.00 82.56 621 GLN A CA 1
ATOM 4961 C C . GLN A 1 635 ? 821.112 -137.836 506.495 1.00 81.20 621 GLN A C 1
ATOM 4962 O O . GLN A 1 635 ? 822.123 -137.348 507.004 1.00 82.58 621 GLN A O 1
ATOM 4968 N N . GLY A 1 636 ? 820.328 -137.168 505.646 1.00 78.81 622 GLY A N 1
ATOM 4969 C CA . GLY A 1 636 ? 820.574 -135.764 505.291 1.00 76.18 622 GLY A CA 1
ATOM 4970 C C . GLY A 1 636 ? 819.973 -135.341 503.961 1.00 73.05 622 GLY A C 1
ATOM 4971 O O . GLY A 1 636 ? 819.029 -135.961 503.471 1.00 72.34 622 GLY A O 1
ATOM 4972 N N . ILE A 1 637 ? 820.525 -134.274 503.387 1.00 70.50 623 ILE A N 1
ATOM 4973 C CA . ILE A 1 637 ? 820.090 -133.767 502.084 1.00 70.09 623 ILE A CA 1
ATOM 4974 C C . ILE A 1 637 ? 820.652 -134.662 500.977 1.00 69.59 623 ILE A C 1
ATOM 4975 O O . ILE A 1 637 ? 821.859 -134.657 500.715 1.00 66.36 623 ILE A O 1
ATOM 4980 N N . GLU A 1 638 ? 819.759 -135.413 500.333 1.00 70.41 624 GLU A N 1
ATOM 4981 C CA . GLU A 1 638 ? 820.118 -136.322 499.247 1.00 70.90 624 GLU A CA 1
ATOM 4982 C C . GLU A 1 638 ? 820.088 -135.592 497.904 1.00 70.55 624 GLU A C 1
ATOM 4983 O O . GLU A 1 638 ? 819.198 -134.771 497.657 1.00 70.57 624 GLU A O 1
ATOM 4989 N N . LYS A 1 639 ? 821.058 -135.908 497.045 1.00 69.54 625 LYS A N 1
ATOM 4990 C CA . LYS A 1 639 ? 821.165 -135.331 495.703 1.00 68.06 625 LYS A CA 1
ATOM 4991 C C . LYS A 1 639 ? 820.711 -136.328 494.636 1.00 66.74 625 LYS A C 1
ATOM 4992 O O . LYS A 1 639 ? 820.515 -137.511 494.925 1.00 68.74 625 LYS A O 1
ATOM 4998 N N . GLY A 1 640 ? 820.546 -135.836 493.409 1.00 65.45 626 GLY A N 1
ATOM 4999 C CA . GLY A 1 640 ? 820.083 -136.652 492.278 1.00 63.81 626 GLY A CA 1
ATOM 5000 C C . GLY A 1 640 ? 820.628 -136.187 490.938 1.00 62.25 626 GLY A C 1
ATOM 5001 O O . GLY A 1 640 ? 821.091 -135.052 490.807 1.00 61.66 626 GLY A O 1
ATOM 5002 N N . THR A 1 641 ? 820.555 -137.071 489.942 1.00 60.78 627 THR A N 1
ATOM 5003 C CA . THR A 1 641 ? 821.043 -136.788 488.585 1.00 59.22 627 THR A CA 1
ATOM 5004 C C . THR A 1 641 ? 820.059 -135.897 487.824 1.00 58.24 627 THR A C 1
ATOM 5005 O O . THR A 1 641 ? 818.947 -135.646 488.296 1.00 59.66 627 THR A O 1
ATOM 5009 N N . ILE A 1 642 ? 820.465 -135.431 486.643 1.00 56.59 628 ILE A N 1
ATOM 5010 C CA . ILE A 1 642 ? 819.607 -134.574 485.811 1.00 55.06 628 ILE A CA 1
ATOM 5011 C C . ILE A 1 642 ? 818.299 -135.272 485.410 1.00 55.66 628 ILE A C 1
ATOM 5012 O O . ILE A 1 642 ? 817.258 -134.620 485.299 1.00 57.03 628 ILE A O 1
ATOM 5017 N N . GLY A 1 643 ? 818.364 -136.588 485.195 1.00 54.76 629 GLY A N 1
ATOM 5018 C CA . GLY A 1 643 ? 817.177 -137.403 484.947 1.00 54.30 629 GLY A CA 1
ATOM 5019 C C . GLY A 1 643 ? 816.202 -137.387 486.109 1.00 54.55 629 GLY A C 1
ATOM 5020 O O . GLY A 1 643 ? 814.998 -137.290 485.898 1.00 55.20 629 GLY A O 1
ATOM 5021 N N . LYS A 1 644 ? 816.724 -137.478 487.335 1.00 55.42 630 LYS A N 1
ATOM 5022 C CA . LYS A 1 644 ? 815.907 -137.370 488.552 1.00 55.07 630 LYS A CA 1
ATOM 5023 C C . LYS A 1 644 ? 815.251 -135.989 488.644 1.00 53.26 630 LYS A C 1
ATOM 5024 O O . LYS A 1 644 ? 814.054 -135.886 488.900 1.00 50.19 630 LYS A O 1
ATOM 5030 N N . VAL A 1 645 ? 816.041 -134.942 488.415 1.00 52.86 631 VAL A N 1
ATOM 5031 C CA . VAL A 1 645 ? 815.545 -133.559 488.449 1.00 53.63 631 VAL A CA 1
ATOM 5032 C C . VAL A 1 645 ? 814.428 -133.357 487.421 1.00 53.71 631 VAL A C 1
ATOM 5033 O O . VAL A 1 645 ? 813.416 -132.725 487.721 1.00 53.16 631 VAL A O 1
ATOM 5037 N N . CYS A 1 646 ? 814.623 -133.902 486.220 1.00 54.20 632 CYS A N 1
ATOM 5038 C CA . CYS A 1 646 ? 813.608 -133.881 485.155 1.00 53.64 632 CYS A CA 1
ATOM 5039 C C . CYS A 1 646 ? 812.268 -134.467 485.609 1.00 51.85 632 CYS A C 1
ATOM 5040 O O . CYS A 1 646 ? 811.214 -133.879 485.364 1.00 50.50 632 CYS A O 1
ATOM 5043 N N . ARG A 1 647 ? 812.323 -135.609 486.288 1.00 51.31 633 ARG A N 1
ATOM 5044 C CA . ARG A 1 647 ? 811.118 -136.276 486.792 1.00 50.01 633 ARG A CA 1
ATOM 5045 C C . ARG A 1 647 ? 810.495 -135.564 487.997 1.00 48.16 633 ARG A C 1
ATOM 5046 O O . ARG A 1 647 ? 809.271 -135.492 488.104 1.00 48.16 633 ARG A O 1
ATOM 5054 N N . VAL A 1 648 ? 811.333 -135.047 488.897 1.00 47.79 634 VAL A N 1
ATOM 5055 C CA . VAL A 1 648 ? 810.862 -134.283 490.068 1.00 46.84 634 VAL A CA 1
ATOM 5056 C C . VAL A 1 648 ? 810.167 -132.986 489.645 1.00 46.13 634 VAL A C 1
ATOM 5057 O O . VAL A 1 648 ? 809.090 -132.663 490.160 1.00 46.09 634 VAL A O 1
ATOM 5061 N N . LEU A 1 649 ? 810.784 -132.253 488.717 1.00 44.87 635 LEU A N 1
ATOM 5062 C CA . LEU A 1 649 ? 810.173 -131.044 488.159 1.00 43.13 635 LEU A CA 1
ATOM 5063 C C . LEU A 1 649 ? 808.902 -131.360 487.369 1.00 42.44 635 LEU A C 1
ATOM 5064 O O . LEU A 1 649 ? 807.937 -130.599 487.434 1.00 42.77 635 LEU A O 1
ATOM 5069 N N . LEU A 1 650 ? 808.901 -132.482 486.647 1.00 41.84 636 LEU A N 1
ATOM 5070 C CA . LEU A 1 650 ? 807.702 -132.970 485.954 1.00 41.27 636 LEU A CA 1
ATOM 5071 C C . LEU A 1 650 ? 806.571 -133.269 486.940 1.00 41.66 636 LEU A C 1
ATOM 5072 O O . LEU A 1 650 ? 805.424 -132.882 486.696 1.00 42.91 636 LEU A O 1
ATOM 5077 N N . ALA A 1 651 ? 806.897 -133.948 488.044 1.00 40.46 637 ALA A N 1
ATOM 5078 C CA . ALA A 1 651 ? 805.911 -134.257 489.092 1.00 40.05 637 ALA A CA 1
ATOM 5079 C C . ALA A 1 651 ? 805.296 -132.990 489.673 1.00 39.81 637 ALA A C 1
ATOM 5080 O O . ALA A 1 651 ? 804.078 -132.910 489.842 1.00 39.77 637 ALA A O 1
ATOM 5082 N N . LYS A 1 652 ? 806.152 -132.011 489.970 1.00 40.50 638 LYS A N 1
ATOM 5083 C CA . LYS A 1 652 ? 805.725 -130.689 490.447 1.00 41.91 638 LYS A CA 1
ATOM 5084 C C . LYS A 1 652 ? 804.674 -130.082 489.522 1.00 43.83 638 LYS A C 1
ATOM 5085 O O . LYS A 1 652 ? 803.599 -129.678 489.979 1.00 45.34 638 LYS A O 1
ATOM 5091 N N . SER A 1 653 ? 804.983 -130.059 488.225 1.00 43.76 639 SER A N 1
ATOM 5092 C CA . SER A 1 653 ? 804.106 -129.454 487.224 1.00 44.00 639 SER A CA 1
ATOM 5093 C C . SER A 1 653 ? 802.809 -130.236 487.032 1.00 45.43 639 SER A C 1
ATOM 5094 O O . SER A 1 653 ? 801.753 -129.639 486.811 1.00 47.64 639 SER A O 1
ATOM 5097 N N . VAL A 1 654 ? 802.892 -131.564 487.104 1.00 45.21 640 VAL A N 1
ATOM 5098 C CA . VAL A 1 654 ? 801.700 -132.412 487.055 1.00 44.61 640 VAL A CA 1
ATOM 5099 C C . VAL A 1 654 ? 800.845 -132.197 488.305 1.00 44.62 640 VAL A C 1
ATOM 5100 O O . VAL A 1 654 ? 799.616 -132.147 488.208 1.00 45.45 640 VAL A O 1
ATOM 5104 N N . PHE A 1 655 ? 801.483 -132.047 489.466 1.00 44.41 641 PHE A N 1
ATOM 5105 C CA . PHE A 1 655 ? 800.736 -131.834 490.720 1.00 44.49 641 PHE A CA 1
ATOM 5106 C C . PHE A 1 655 ? 800.125 -130.435 490.822 1.00 44.18 641 PHE A C 1
ATOM 5107 O O . PHE A 1 655 ? 799.015 -130.285 491.340 1.00 43.09 641 PHE A O 1
ATOM 5115 N N . ASN A 1 656 ? 800.836 -129.426 490.315 1.00 44.49 642 ASN A N 1
ATOM 5116 C CA . ASN A 1 656 ? 800.262 -128.086 490.116 1.00 44.08 642 ASN A CA 1
ATOM 5117 C C . ASN A 1 656 ? 798.996 -128.157 489.257 1.00 44.98 642 ASN A C 1
ATOM 5118 O O . ASN A 1 656 ? 798.016 -127.463 489.521 1.00 46.50 642 ASN A O 1
ATOM 5123 N N . SER A 1 657 ? 799.032 -129.009 488.237 1.00 47.04 643 SER A N 1
ATOM 5124 C CA . SER A 1 657 ? 797.904 -129.207 487.329 1.00 48.07 643 SER A CA 1
ATOM 5125 C C . SER A 1 657 ? 796.749 -129.977 487.980 1.00 48.40 643 SER A C 1
ATOM 5126 O O . SER A 1 657 ? 795.593 -129.565 487.860 1.00 50.02 643 SER A O 1
ATOM 5129 N N . ILE A 1 658 ? 797.062 -131.080 488.665 1.00 47.86 644 ILE A N 1
ATOM 5130 C CA . ILE A 1 658 ? 796.042 -131.909 489.343 1.00 46.90 644 ILE A CA 1
ATOM 5131 C C . ILE A 1 658 ? 795.409 -131.184 490.540 1.00 46.81 644 ILE A C 1
ATOM 5132 O O . ILE A 1 658 ? 794.191 -131.265 490.730 1.00 45.83 644 ILE A O 1
ATOM 5137 N N . TYR A 1 659 ? 796.236 -130.498 491.335 1.00 47.24 645 TYR A N 1
ATOM 5138 C CA . TYR A 1 659 ? 795.790 -129.773 492.532 1.00 47.48 645 TYR A CA 1
ATOM 5139 C C . TYR A 1 659 ? 795.861 -128.253 492.349 1.00 47.42 645 TYR A C 1
ATOM 5140 O O . TYR A 1 659 ? 796.350 -127.533 493.225 1.00 48.43 645 TYR A O 1
ATOM 5149 N N . ALA A 1 660 ? 795.370 -127.765 491.211 1.00 47.79 646 ALA A N 1
ATOM 5150 C CA . ALA A 1 660 ? 795.269 -126.325 490.968 1.00 47.24 646 ALA A CA 1
ATOM 5151 C C . ALA A 1 660 ? 794.289 -125.695 491.958 1.00 46.99 646 ALA A C 1
ATOM 5152 O O . ALA A 1 660 ? 793.294 -126.322 492.327 1.00 46.36 646 ALA A O 1
ATOM 5154 N N . SER A 1 661 ? 794.596 -124.474 492.397 1.00 47.59 647 SER A N 1
ATOM 5155 C CA . SER A 1 661 ? 793.746 -123.721 493.328 1.00 47.66 647 SER A CA 1
ATOM 5156 C C . SER A 1 661 ? 794.194 -122.265 493.447 1.00 47.66 647 SER A C 1
ATOM 5157 O O . SER A 1 661 ? 795.357 -121.937 493.194 1.00 46.47 647 SER A O 1
ATOM 5160 N N . ALA A 1 662 ? 793.260 -121.404 493.852 1.00 47.95 648 ALA A N 1
ATOM 5161 C CA . ALA A 1 662 ? 793.567 -120.009 494.207 1.00 46.72 648 ALA A CA 1
ATOM 5162 C C . ALA A 1 662 ? 794.612 -119.933 495.319 1.00 45.03 648 ALA A C 1
ATOM 5163 O O . ALA A 1 662 ? 795.448 -119.030 495.331 1.00 44.57 648 ALA A O 1
ATOM 5165 N N . GLN A 1 663 ? 794.543 -120.895 496.239 1.00 43.82 649 GLN A N 1
ATOM 5166 C CA . GLN A 1 663 ? 795.513 -121.055 497.323 1.00 43.42 649 GLN A CA 1
ATOM 5167 C C . GLN A 1 663 ? 796.939 -121.230 496.804 1.00 42.85 649 GLN A C 1
ATOM 5168 O O . GLN A 1 663 ? 797.854 -120.548 497.258 1.00 41.12 649 GLN A O 1
ATOM 5174 N N . LEU A 1 664 ? 797.109 -122.149 495.855 1.00 44.21 650 LEU A N 1
ATOM 5175 C CA . LEU A 1 664 ? 798.397 -122.370 495.183 1.00 44.09 650 LEU A CA 1
ATOM 5176 C C . LEU A 1 664 ? 798.873 -121.120 494.445 1.00 44.10 650 LEU A C 1
ATOM 5177 O O . LEU A 1 664 ? 800.055 -120.778 494.505 1.00 42.31 650 LEU A O 1
ATOM 5182 N N . GLU A 1 665 ? 797.954 -120.451 493.747 1.00 44.08 651 GLU A N 1
ATOM 5183 C CA . GLU A 1 665 ? 798.290 -119.240 493.003 1.00 44.56 651 GLU A CA 1
ATOM 5184 C C . GLU A 1 665 ? 798.843 -118.166 493.921 1.00 45.91 651 GLU A C 1
ATOM 5185 O O . GLU A 1 665 ? 799.956 -117.677 493.713 1.00 47.54 651 GLU A O 1
ATOM 5191 N N . GLY A 1 666 ? 798.063 -117.823 494.939 1.00 46.32 652 GLY A N 1
ATOM 5192 C CA . GLY A 1 666 ? 798.446 -116.806 495.908 1.00 46.72 652 GLY A CA 1
ATOM 5193 C C . GLY A 1 666 ? 799.703 -117.170 496.672 1.00 47.47 652 GLY A C 1
ATOM 5194 O O . GLY A 1 666 ? 800.596 -116.337 496.824 1.00 47.85 652 GLY A O 1
ATOM 5195 N N . PHE A 1 667 ? 799.779 -118.417 497.142 1.00 47.22 653 PHE A N 1
ATOM 5196 C CA . PHE A 1 667 ? 800.969 -118.903 497.846 1.00 46.25 653 PHE A CA 1
ATOM 5197 C C . PHE A 1 667 ? 802.226 -118.793 496.989 1.00 47.16 653 PHE A C 1
ATOM 5198 O O . PHE A 1 667 ? 803.250 -118.316 497.467 1.00 48.84 653 PHE A O 1
ATOM 5206 N N . SER A 1 668 ? 802.134 -119.254 495.740 1.00 48.24 654 SER A N 1
ATOM 5207 C CA . SER A 1 668 ? 803.268 -119.284 494.805 1.00 47.44 654 SER A CA 1
ATOM 5208 C C . SER A 1 668 ? 803.812 -117.905 494.482 1.00 47.57 654 SER A C 1
ATOM 5209 O O . SER A 1 668 ? 805.022 -117.728 494.400 1.00 48.43 654 SER A O 1
ATOM 5212 N N . ALA A 1 669 ? 802.913 -116.941 494.291 1.00 48.49 655 ALA A N 1
ATOM 5213 C CA . ALA A 1 669 ? 803.289 -115.573 493.922 1.00 48.78 655 ALA A CA 1
ATOM 5214 C C . ALA A 1 669 ? 803.929 -114.809 495.078 1.00 50.17 655 ALA A C 1
ATOM 5215 O O . ALA A 1 669 ? 804.901 -114.077 494.876 1.00 52.24 655 ALA A O 1
ATOM 5217 N N . GLU A 1 670 ? 803.379 -114.979 496.279 1.00 50.72 656 GLU A N 1
ATOM 5218 C CA . GLU A 1 670 ? 803.860 -114.269 497.465 1.00 51.42 656 GLU A CA 1
ATOM 5219 C C . GLU A 1 670 ? 805.121 -114.893 498.057 1.00 51.36 656 GLU A C 1
ATOM 5220 O O . GLU A 1 670 ? 806.033 -114.170 498.466 1.00 51.92 656 GLU A O 1
ATOM 5226 N N . SER A 1 671 ? 805.173 -116.223 498.107 1.00 50.42 657 SER A N 1
ATOM 5227 C CA . SER A 1 671 ? 806.369 -116.931 498.577 1.00 50.45 657 SER A CA 1
ATOM 5228 C C . SER A 1 671 ? 807.560 -116.790 497.616 1.00 51.84 657 SER A C 1
ATOM 5229 O O . SER A 1 671 ? 808.705 -116.987 498.027 1.00 52.05 657 SER A O 1
ATOM 5232 N N . ARG A 1 672 ? 807.292 -116.464 496.347 1.00 52.01 658 ARG A N 1
ATOM 5233 C CA . ARG A 1 672 ? 808.353 -116.144 495.383 1.00 51.46 658 ARG A CA 1
ATOM 5234 C C . ARG A 1 672 ? 809.152 -114.912 495.815 1.00 51.52 658 ARG A C 1
ATOM 5235 O O . ARG A 1 672 ? 810.359 -114.850 495.588 1.00 52.06 658 ARG A O 1
ATOM 5243 N N . LYS A 1 673 ? 808.484 -113.940 496.434 1.00 52.87 659 LYS A N 1
ATOM 5244 C CA . LYS A 1 673 ? 809.172 -112.755 496.966 1.00 54.03 659 LYS A CA 1
ATOM 5245 C C . LYS A 1 673 ? 810.137 -113.128 498.095 1.00 53.26 659 LYS A C 1
ATOM 5246 O O . LYS A 1 673 ? 811.281 -112.670 498.109 1.00 52.49 659 LYS A O 1
ATOM 5252 N N . LEU A 1 674 ? 809.681 -113.978 499.014 1.00 53.02 660 LEU A N 1
ATOM 5253 C CA . LEU A 1 674 ? 810.511 -114.424 500.142 1.00 53.44 660 LEU A CA 1
ATOM 5254 C C . LEU A 1 674 ? 811.727 -115.239 499.684 1.00 53.70 660 LEU A C 1
ATOM 5255 O O . LEU A 1 674 ? 812.813 -115.092 500.244 1.00 55.31 660 LEU A O 1
ATOM 5260 N N . LEU A 1 675 ? 811.542 -116.078 498.663 1.00 53.63 661 LEU A N 1
ATOM 5261 C CA . LEU A 1 675 ? 812.649 -116.812 498.030 1.00 53.23 661 LEU A CA 1
ATOM 5262 C C . LEU A 1 675 ? 813.693 -115.898 497.396 1.00 53.11 661 LEU A C 1
ATOM 5263 O O . LEU A 1 675 ? 814.894 -116.168 497.494 1.00 52.51 661 LEU A O 1
ATOM 5268 N N . LEU A 1 676 ? 813.234 -114.841 496.725 1.00 52.61 662 LEU A N 1
ATOM 5269 C CA . LEU A 1 676 ? 814.141 -113.877 496.088 1.00 52.35 662 LEU A CA 1
ATOM 5270 C C . LEU A 1 676 ? 814.913 -113.057 497.116 1.00 52.31 662 LEU A C 1
ATOM 5271 O O . LEU A 1 676 ? 816.078 -112.726 496.889 1.00 51.69 662 LEU A O 1
ATOM 5276 N N . LEU A 1 677 ? 814.264 -112.736 498.237 1.00 52.75 663 LEU A N 1
ATOM 5277 C CA . LEU A 1 677 ? 814.934 -112.070 499.361 1.00 53.63 663 LEU A CA 1
ATOM 5278 C C . LEU A 1 677 ? 816.056 -112.938 499.936 1.00 54.32 663 LEU A C 1
ATOM 5279 O O . LEU A 1 677 ? 817.161 -112.443 500.177 1.00 55.19 663 LEU A O 1
ATOM 5284 N N . ILE A 1 678 ? 815.770 -114.226 500.136 1.00 53.48 664 ILE A N 1
ATOM 5285 C CA . ILE A 1 678 ? 816.786 -115.186 500.584 1.00 53.02 664 ILE A CA 1
ATOM 5286 C C . ILE A 1 678 ? 817.924 -115.273 499.557 1.00 53.49 664 ILE A C 1
ATOM 5287 O O . ILE A 1 678 ? 819.094 -115.323 499.938 1.00 54.88 664 ILE A O 1
ATOM 5292 N N . GLN A 1 679 ? 817.577 -115.277 498.268 1.00 54.18 665 GLN A N 1
ATOM 5293 C CA . GLN A 1 679 ? 818.573 -115.296 497.189 1.00 53.44 665 GLN A CA 1
ATOM 5294 C C . GLN A 1 679 ? 819.414 -114.025 497.158 1.00 54.23 665 GLN A C 1
ATOM 5295 O O . GLN A 1 679 ? 820.620 -114.092 496.930 1.00 55.38 665 GLN A O 1
ATOM 5301 N N . ALA A 1 680 ? 818.779 -112.877 497.381 1.00 56.12 666 ALA A N 1
ATOM 5302 C CA . ALA A 1 680 ? 819.492 -111.594 497.446 1.00 56.76 666 ALA A CA 1
ATOM 5303 C C . ALA A 1 680 ? 820.523 -111.577 498.576 1.00 57.56 666 ALA A C 1
ATOM 5304 O O . ALA A 1 680 ? 821.632 -111.065 498.398 1.00 55.98 666 ALA A O 1
ATOM 5306 N N . PHE A 1 681 ? 820.154 -112.146 499.726 1.00 59.60 667 PHE A N 1
ATOM 5307 C CA . PHE A 1 681 ? 821.084 -112.306 500.848 1.00 60.98 667 PHE A CA 1
ATOM 5308 C C . PHE A 1 681 ? 822.243 -113.226 500.487 1.00 60.35 667 PHE A C 1
ATOM 5309 O O . PHE A 1 681 ? 823.393 -112.927 500.805 1.00 60.20 667 PHE A O 1
ATOM 5317 N N . ARG A 1 682 ? 821.929 -114.336 499.823 1.00 60.72 668 ARG A N 1
ATOM 5318 C CA . ARG A 1 682 ? 822.936 -115.336 499.450 1.00 60.61 668 ARG A CA 1
ATOM 5319 C C . ARG A 1 682 ? 823.932 -114.814 498.398 1.00 59.59 668 ARG A C 1
ATOM 5320 O O . ARG A 1 682 ? 825.084 -115.245 498.369 1.00 59.17 668 ARG A O 1
ATOM 5328 N N . ASP A 1 683 ? 823.486 -113.882 497.552 1.00 59.95 669 ASP A N 1
ATOM 5329 C CA . ASP A 1 683 ? 824.367 -113.184 496.598 1.00 59.72 669 ASP A CA 1
ATOM 5330 C C . ASP A 1 683 ? 825.162 -112.020 497.215 1.00 59.69 669 ASP A C 1
ATOM 5331 O O . ASP A 1 683 ? 825.875 -111.318 496.491 1.00 56.32 669 ASP A O 1
ATOM 5336 N N . ASN A 1 684 ? 825.033 -111.807 498.529 1.00 62.61 670 ASN A N 1
ATOM 5337 C CA . ASN A 1 684 ? 825.780 -110.778 499.259 1.00 64.50 670 ASN A CA 1
ATOM 5338 C C . ASN A 1 684 ? 825.354 -109.369 498.810 1.00 61.87 670 ASN A C 1
ATOM 5339 O O . ASN A 1 684 ? 826.184 -108.465 498.700 1.00 59.50 670 ASN A O 1
ATOM 5344 N N . LEU A 1 685 ? 824.049 -109.198 498.568 1.00 61.18 671 LEU A N 1
ATOM 5345 C CA . LEU A 1 685 ? 823.489 -107.948 498.027 1.00 60.42 671 LEU A CA 1
ATOM 5346 C C . LEU A 1 685 ? 822.694 -107.124 499.057 1.00 59.55 671 LEU A C 1
ATOM 5347 O O . LEU A 1 685 ? 821.977 -106.195 498.681 1.00 59.89 671 LEU A O 1
ATOM 5352 N N . ASP A 1 686 ? 822.826 -107.457 500.343 1.00 58.83 672 ASP A N 1
ATOM 5353 C CA . ASP A 1 686 ? 822.320 -106.619 501.437 1.00 58.05 672 ASP A CA 1
ATOM 5354 C C . ASP A 1 686 ? 820.814 -106.325 501.296 1.00 58.45 672 ASP A C 1
ATOM 5355 O O . ASP A 1 686 ? 820.406 -105.163 501.186 1.00 60.28 672 ASP A O 1
ATOM 5360 N N . PRO A 1 687 ? 819.982 -107.384 501.286 1.00 57.88 673 PRO A N 1
ATOM 5361 C CA . PRO A 1 687 ? 818.552 -107.200 501.052 1.00 57.53 673 PRO A CA 1
ATOM 5362 C C . PRO A 1 687 ? 817.851 -106.550 502.229 1.00 58.87 673 PRO A C 1
ATOM 5363 O O . PRO A 1 687 ? 818.257 -106.752 503.376 1.00 59.48 673 PRO A O 1
ATOM 5367 N N . GLY A 1 688 ? 816.806 -105.782 501.930 1.00 60.48 674 GLY A N 1
ATOM 5368 C CA . GLY A 1 688 ? 816.001 -105.104 502.943 1.00 60.81 674 GLY A CA 1
ATOM 5369 C C . GLY A 1 688 ? 814.520 -105.251 502.654 1.00 61.14 674 GLY A C 1
ATOM 5370 O O . GLY A 1 688 ? 814.097 -105.149 501.502 1.00 63.15 674 GLY A O 1
ATOM 5371 N N . THR A 1 689 ? 813.741 -105.516 503.701 1.00 60.92 675 THR A N 1
ATOM 5372 C CA . THR A 1 689 ? 812.282 -105.490 503.628 1.00 61.16 675 THR A CA 1
ATOM 5373 C C . THR A 1 689 ? 811.787 -104.185 504.231 1.00 62.33 675 THR A C 1
ATOM 5374 O O . THR A 1 689 ? 812.539 -103.483 504.915 1.00 63.97 675 THR A O 1
ATOM 5378 N N . PHE A 1 690 ? 810.529 -103.856 503.958 1.00 61.29 676 PHE A N 1
ATOM 5379 C CA . PHE A 1 690 ? 809.869 -102.723 504.595 1.00 59.51 676 PHE A CA 1
ATOM 5380 C C . PHE A 1 690 ? 808.868 -103.244 505.622 1.00 61.02 676 PHE A C 1
ATOM 5381 O O . PHE A 1 690 ? 808.963 -102.904 506.799 1.00 64.98 676 PHE A O 1
ATOM 5389 N N . ASP A 1 691 ? 807.931 -104.080 505.172 1.00 62.60 677 ASP A N 1
ATOM 5390 C CA . ASP A 1 691 ? 806.926 -104.714 506.038 1.00 63.06 677 ASP A CA 1
ATOM 5391 C C . ASP A 1 691 ? 806.988 -106.241 505.862 1.00 62.02 677 ASP A C 1
ATOM 5392 O O . ASP A 1 691 ? 806.194 -106.830 505.126 1.00 62.06 677 ASP A O 1
ATOM 5397 N N . LEU A 1 692 ? 807.944 -106.872 506.542 1.00 61.55 678 LEU A N 1
ATOM 5398 C CA . LEU A 1 692 ? 808.151 -108.321 506.430 1.00 62.04 678 LEU A CA 1
ATOM 5399 C C . LEU A 1 692 ? 806.988 -109.128 507.010 1.00 64.20 678 LEU A C 1
ATOM 5400 O O . LEU A 1 692 ? 806.634 -110.175 506.467 1.00 66.09 678 LEU A O 1
ATOM 5405 N N . LYS A 1 693 ? 806.398 -108.636 508.099 1.00 66.75 679 LYS A N 1
ATOM 5406 C CA . LYS A 1 693 ? 805.227 -109.272 508.722 1.00 67.68 679 LYS A CA 1
ATOM 5407 C C . LYS A 1 693 ? 804.043 -109.367 507.749 1.00 67.30 679 LYS A C 1
ATOM 5408 O O . LYS A 1 693 ? 803.363 -110.396 507.690 1.00 67.10 679 LYS A O 1
ATOM 5414 N N . GLY A 1 694 ? 803.814 -108.292 506.994 1.00 66.40 680 GLY A N 1
ATOM 5415 C CA . GLY A 1 694 ? 802.755 -108.239 505.982 1.00 65.72 680 GLY A CA 1
ATOM 5416 C C . GLY A 1 694 ? 802.943 -109.212 504.828 1.00 64.59 680 GLY A C 1
ATOM 5417 O O . GLY A 1 694 ? 801.966 -109.765 504.316 1.00 64.34 680 GLY A O 1
ATOM 5418 N N . LEU A 1 695 ? 804.197 -109.411 504.417 1.00 62.63 681 LEU A N 1
ATOM 5419 C CA . LEU A 1 695 ? 804.546 -110.403 503.398 1.00 61.56 681 LEU A CA 1
ATOM 5420 C C . LEU A 1 695 ? 804.279 -111.819 503.905 1.00 61.39 681 LEU A C 1
ATOM 5421 O O . LEU A 1 695 ? 803.671 -112.627 503.198 1.00 63.96 681 LEU A O 1
ATOM 5426 N N . TYR A 1 696 ? 804.747 -112.110 505.120 1.00 58.27 682 TYR A N 1
ATOM 5427 C CA . TYR A 1 696 ? 804.486 -113.400 505.779 1.00 56.08 682 TYR A CA 1
ATOM 5428 C C . TYR A 1 696 ? 802.995 -113.702 505.888 1.00 57.47 682 TYR A C 1
ATOM 5429 O O . TYR A 1 696 ? 802.574 -114.841 505.672 1.00 58.17 682 TYR A O 1
ATOM 5438 N N . GLU A 1 697 ? 802.209 -112.680 506.224 1.00 59.00 683 GLU A N 1
ATOM 5439 C CA . GLU A 1 697 ? 800.751 -112.812 506.296 1.00 60.44 683 GLU A CA 1
ATOM 5440 C C . GLU A 1 697 ? 800.126 -113.072 504.917 1.00 57.61 683 GLU A C 1
ATOM 5441 O O . GLU A 1 697 ? 799.234 -113.906 504.801 1.00 56.35 683 GLU A O 1
ATOM 5447 N N . ALA A 1 698 ? 800.622 -112.390 503.882 1.00 55.57 684 ALA A N 1
ATOM 5448 C CA . ALA A 1 698 ? 800.162 -112.606 502.497 1.00 54.71 684 ALA A CA 1
ATOM 5449 C C . ALA A 1 698 ? 800.408 -114.035 501.994 1.00 55.00 684 ALA A C 1
ATOM 5450 O O . ALA A 1 698 ? 799.604 -114.572 501.220 1.00 54.10 684 ALA A O 1
ATOM 5452 N N . ILE A 1 699 ? 801.515 -114.636 502.434 1.00 54.35 685 ILE A N 1
ATOM 5453 C CA . ILE A 1 699 ? 801.818 -116.039 502.143 1.00 53.52 685 ILE A CA 1
ATOM 5454 C C . ILE A 1 699 ? 800.871 -116.939 502.940 1.00 54.81 685 ILE A C 1
ATOM 5455 O O . ILE A 1 699 ? 800.145 -117.747 502.359 1.00 57.32 685 ILE A O 1
ATOM 5460 N N . GLU A 1 700 ? 800.887 -116.777 504.266 1.00 54.20 686 GLU A N 1
ATOM 5461 C CA . GLU A 1 700 ? 800.162 -117.662 505.198 1.00 53.84 686 GLU A CA 1
ATOM 5462 C C . GLU A 1 700 ? 798.639 -117.600 505.078 1.00 53.66 686 GLU A C 1
ATOM 5463 O O . GLU A 1 700 ? 797.947 -118.548 505.447 1.00 51.42 686 GLU A O 1
ATOM 5469 N N . GLU A 1 701 ? 798.133 -116.475 504.580 1.00 55.52 687 GLU A N 1
ATOM 5470 C CA . GLU A 1 701 ? 796.722 -116.320 504.217 1.00 56.66 687 GLU A CA 1
ATOM 5471 C C . GLU A 1 701 ? 796.252 -117.383 503.210 1.00 58.11 687 GLU A C 1
ATOM 5472 O O . GLU A 1 701 ? 795.110 -117.844 503.286 1.00 60.13 687 GLU A O 1
ATOM 5478 N N . CYS A 1 702 ? 797.132 -117.760 502.279 1.00 58.98 688 CYS A N 1
ATOM 5479 C CA . CYS A 1 702 ? 796.810 -118.722 501.212 1.00 58.50 688 CYS A CA 1
ATOM 5480 C C . CYS A 1 702 ? 796.950 -120.208 501.579 1.00 57.96 688 CYS A C 1
ATOM 5481 O O . CYS A 1 702 ? 796.556 -121.064 500.784 1.00 58.32 688 CYS A O 1
ATOM 5484 N N . ILE A 1 703 ? 797.502 -120.518 502.756 1.00 55.95 689 ILE A N 1
ATOM 5485 C CA . ILE A 1 703 ? 797.634 -121.907 503.227 1.00 53.55 689 ILE A CA 1
ATOM 5486 C C . ILE A 1 703 ? 796.390 -122.256 504.050 1.00 52.52 689 ILE A C 1
ATOM 5487 O O . ILE A 1 703 ? 796.402 -122.164 505.281 1.00 55.79 689 ILE A O 1
ATOM 5492 N N . ILE A 1 704 ? 795.319 -122.656 503.367 1.00 50.57 690 ILE A N 1
ATOM 5493 C CA . ILE A 1 704 ? 794.027 -122.886 504.015 1.00 50.44 690 ILE A CA 1
ATOM 5494 C C . ILE A 1 704 ? 793.780 -124.383 504.233 1.00 52.92 690 ILE A C 1
ATOM 5495 O O . ILE A 1 704 ? 793.861 -124.845 505.374 1.00 53.95 690 ILE A O 1
ATOM 5500 N N . ASN A 1 705 ? 793.493 -125.131 503.159 1.00 54.38 691 ASN A N 1
ATOM 5501 C CA . ASN A 1 705 ? 793.165 -126.574 503.255 1.00 54.07 691 ASN A CA 1
ATOM 5502 C C . ASN A 1 705 ? 793.729 -127.532 502.183 1.00 55.36 691 ASN A C 1
ATOM 5503 O O . ASN A 1 705 ? 793.661 -128.748 502.367 1.00 57.50 691 ASN A O 1
ATOM 5508 N N . ASP A 1 706 ? 794.272 -127.012 501.081 1.00 54.51 692 ASP A N 1
ATOM 5509 C CA . ASP A 1 706 ? 794.618 -127.850 499.933 1.00 53.41 692 ASP A CA 1
ATOM 5510 C C . ASP A 1 706 ? 795.880 -128.681 500.229 1.00 51.95 692 ASP A C 1
ATOM 5511 O O . ASP A 1 706 ? 796.891 -128.121 500.655 1.00 52.08 692 ASP A O 1
ATOM 5516 N N . PRO A 1 707 ? 795.823 -130.017 500.016 1.00 48.60 693 PRO A N 1
ATOM 5517 C CA . PRO A 1 707 ? 796.977 -130.898 500.273 1.00 47.12 693 PRO A CA 1
ATOM 5518 C C . PRO A 1 707 ? 798.278 -130.456 499.605 1.00 46.31 693 PRO A C 1
ATOM 5519 O O . PRO A 1 707 ? 799.348 -130.538 500.210 1.00 44.37 693 PRO A O 1
ATOM 5523 N N . TRP A 1 708 ? 798.167 -129.988 498.364 1.00 47.19 694 TRP A N 1
ATOM 5524 C CA . TRP A 1 708 ? 799.327 -129.637 497.548 1.00 45.95 694 TRP A CA 1
ATOM 5525 C C . TRP A 1 708 ? 799.988 -128.342 498.015 1.00 47.47 694 TRP A C 1
ATOM 5526 O O . TRP A 1 708 ? 801.216 -128.286 498.093 1.00 47.79 694 TRP A O 1
ATOM 5537 N N . VAL A 1 709 ? 799.193 -127.318 498.342 1.00 49.39 695 VAL A N 1
ATOM 5538 C CA . VAL A 1 709 ? 799.754 -126.058 498.868 1.00 50.83 695 VAL A CA 1
ATOM 5539 C C . VAL A 1 709 ? 800.328 -126.227 500.283 1.00 51.45 695 VAL A C 1
ATOM 5540 O O . VAL A 1 709 ? 801.353 -125.626 500.603 1.00 54.15 695 VAL A O 1
ATOM 5544 N N . LEU A 1 710 ? 799.684 -127.051 501.113 1.00 51.46 696 LEU A N 1
ATOM 5545 C CA . LEU A 1 710 ? 800.216 -127.387 502.441 1.00 51.05 696 LEU A CA 1
ATOM 5546 C C . LEU A 1 710 ? 801.620 -127.993 502.350 1.00 51.55 696 LEU A C 1
ATOM 5547 O O . LEU A 1 710 ? 802.525 -127.594 503.085 1.00 51.18 696 LEU A O 1
ATOM 5552 N N . LEU A 1 711 ? 801.789 -128.944 501.435 1.00 53.06 697 LEU A N 1
ATOM 5553 C CA . LEU A 1 711 ? 803.086 -129.584 501.204 1.00 53.48 697 LEU A CA 1
ATOM 5554 C C . LEU A 1 711 ? 804.138 -128.619 500.647 1.00 54.02 697 LEU A C 1
ATOM 5555 O O . LEU A 1 711 ? 805.315 -128.720 501.006 1.00 54.81 697 LEU A O 1
ATOM 5560 N N . ASN A 1 712 ? 803.725 -127.709 499.764 1.00 53.65 698 ASN A N 1
ATOM 5561 C CA . ASN A 1 712 ? 804.645 -126.703 499.208 1.00 53.40 698 ASN A CA 1
ATOM 5562 C C . ASN A 1 712 ? 805.075 -125.690 500.266 1.00 53.38 698 ASN A C 1
ATOM 5563 O O . ASN A 1 712 ? 806.217 -125.224 500.252 1.00 52.81 698 ASN A O 1
ATOM 5568 N N . ALA A 1 713 ? 804.160 -125.350 501.172 1.00 54.34 699 ALA A N 1
ATOM 5569 C CA . ALA A 1 713 ? 804.495 -124.530 502.338 1.00 54.92 699 ALA A CA 1
ATOM 5570 C C . ALA A 1 713 ? 805.516 -125.252 503.208 1.00 55.28 699 ALA A C 1
ATOM 5571 O O . ALA A 1 713 ? 806.540 -124.674 503.565 1.00 56.80 699 ALA A O 1
ATOM 5573 N N . SER A 1 714 ? 805.238 -126.517 503.525 1.00 54.98 700 SER A N 1
ATOM 5574 C CA . SER A 1 714 ? 806.192 -127.373 504.240 1.00 55.66 700 SER A CA 1
ATOM 5575 C C . SER A 1 714 ? 807.550 -127.452 503.531 1.00 56.36 700 SER A C 1
ATOM 5576 O O . SER A 1 714 ? 808.593 -127.350 504.180 1.00 56.45 700 SER A O 1
ATOM 5579 N N . TRP A 1 715 ? 807.527 -127.623 502.209 1.00 57.21 701 TRP A N 1
ATOM 5580 C CA . TRP A 1 715 ? 808.759 -127.656 501.404 1.00 58.09 701 TRP A CA 1
ATOM 5581 C C . TRP A 1 715 ? 809.591 -126.385 501.542 1.00 57.27 701 TRP A C 1
ATOM 5582 O O . TRP A 1 715 ? 810.819 -126.451 501.545 1.00 56.25 701 TRP A O 1
ATOM 5593 N N . PHE A 1 716 ? 808.925 -125.235 501.643 1.00 58.53 702 PHE A N 1
ATOM 5594 C CA . PHE A 1 716 ? 809.619 -123.970 501.875 1.00 58.72 702 PHE A CA 1
ATOM 5595 C C . PHE A 1 716 ? 810.324 -123.960 503.233 1.00 59.32 702 PHE A C 1
ATOM 5596 O O . PHE A 1 716 ? 811.480 -123.542 503.326 1.00 61.75 702 PHE A O 1
ATOM 5604 N N . ASN A 1 717 ? 809.624 -124.412 504.275 1.00 57.92 703 ASN A N 1
ATOM 5605 C CA . ASN A 1 717 ? 810.198 -124.490 505.627 1.00 56.34 703 ASN A CA 1
ATOM 5606 C C . ASN A 1 717 ? 811.422 -125.410 505.673 1.00 54.31 703 ASN A C 1
ATOM 5607 O O . ASN A 1 717 ? 812.456 -125.039 506.226 1.00 52.66 703 ASN A O 1
ATOM 5612 N N . SER A 1 718 ? 811.300 -126.594 505.075 1.00 53.74 704 SER A N 1
ATOM 5613 C CA . SER A 1 718 ? 812.422 -127.533 504.957 1.00 54.38 704 SER A CA 1
ATOM 5614 C C . SER A 1 718 ? 813.602 -126.901 504.220 1.00 55.52 704 SER A C 1
ATOM 5615 O O . SER A 1 718 ? 814.755 -127.102 504.602 1.00 55.50 704 SER A O 1
ATOM 5618 N N . PHE A 1 719 ? 813.294 -126.148 503.161 1.00 57.67 705 PHE A N 1
ATOM 5619 C CA . PHE A 1 719 ? 814.298 -125.402 502.392 1.00 57.43 705 PHE A CA 1
ATOM 5620 C C . PHE A 1 719 ? 814.954 -124.297 503.217 1.00 58.32 705 PHE A C 1
ATOM 5621 O O . PHE A 1 719 ? 816.174 -124.131 503.171 1.00 59.53 705 PHE A O 1
ATOM 5629 N N . LEU A 1 720 ? 814.141 -123.540 503.950 1.00 58.99 706 LEU A N 1
ATOM 5630 C CA . LEU A 1 720 ? 814.644 -122.474 504.815 1.00 60.38 706 LEU A CA 1
ATOM 5631 C C . LEU A 1 720 ? 815.636 -123.035 505.831 1.00 63.10 706 LEU A C 1
ATOM 5632 O O . LEU A 1 720 ? 816.747 -122.522 505.952 1.00 65.60 706 LEU A O 1
ATOM 5637 N N . LYS A 1 721 ? 815.239 -124.101 506.528 1.00 64.86 707 LYS A N 1
ATOM 5638 C CA . LYS A 1 721 ? 816.116 -124.782 507.497 1.00 66.36 707 LYS A CA 1
ATOM 5639 C C . LYS A 1 721 ? 817.408 -125.321 506.876 1.00 66.31 707 LYS A C 1
ATOM 5640 O O . LYS A 1 721 ? 818.455 -125.307 507.527 1.00 68.56 707 LYS A O 1
ATOM 5646 N N . ALA A 1 722 ? 817.327 -125.801 505.635 1.00 65.35 708 ALA A N 1
ATOM 5647 C CA . ALA A 1 722 ? 818.506 -126.274 504.901 1.00 64.55 708 ALA A CA 1
ATOM 5648 C C . ALA A 1 722 ? 819.480 -125.137 504.582 1.00 65.01 708 ALA A C 1
ATOM 5649 O O . ALA A 1 722 ? 820.697 -125.330 504.639 1.00 63.82 708 ALA A O 1
ATOM 5651 N N . VAL A 1 723 ? 818.939 -123.966 504.244 1.00 65.96 709 VAL A N 1
ATOM 5652 C CA . VAL A 1 723 ? 819.747 -122.761 504.003 1.00 68.77 709 VAL A CA 1
ATOM 5653 C C . VAL A 1 723 ? 820.383 -122.235 505.299 1.00 70.29 709 VAL A C 1
ATOM 5654 O O . VAL A 1 723 ? 821.526 -121.770 505.281 1.00 71.12 709 VAL A O 1
ATOM 5658 N N . GLN A 1 724 ? 819.644 -122.298 506.407 1.00 70.60 710 GLN A N 1
ATOM 5659 C CA . GLN A 1 724 ? 820.153 -121.852 507.712 1.00 71.44 710 GLN A CA 1
ATOM 5660 C C . GLN A 1 724 ? 821.332 -122.699 508.204 1.00 74.17 710 GLN A C 1
ATOM 5661 O O . GLN A 1 724 ? 822.346 -122.152 508.645 1.00 74.19 710 GLN A O 1
ATOM 5667 N N . LEU A 1 725 ? 821.195 -124.022 508.119 1.00 77.44 711 LEU A N 1
ATOM 5668 C CA . LEU A 1 725 ? 822.249 -124.947 508.561 1.00 80.35 711 LEU A CA 1
ATOM 5669 C C . LEU A 1 725 ? 823.510 -124.900 507.694 1.00 81.22 711 LEU A C 1
ATOM 5670 O O . LEU A 1 725 ? 824.610 -125.086 508.210 1.00 82.38 711 LEU A O 1
ATOM 5675 N N . SER A 1 726 ? 823.355 -124.662 506.391 1.00 83.60 712 SER A N 1
ATOM 5676 C CA . SER A 1 726 ? 824.510 -124.504 505.497 1.00 85.80 712 SER A CA 1
ATOM 5677 C C . SER A 1 726 ? 825.269 -123.208 505.794 1.00 86.69 712 SER A C 1
ATOM 5678 O O . SER A 1 726 ? 826.497 -123.183 505.738 1.00 87.42 712 SER A O 1
ATOM 5681 N N . MET A 1 727 ? 824.532 -122.144 506.111 1.00 88.78 713 MET A N 1
ATOM 5682 C CA . MET A 1 727 ? 825.135 -120.854 506.463 1.00 91.88 713 MET A CA 1
ATOM 5683 C C . MET A 1 727 ? 825.733 -120.874 507.873 1.00 96.21 713 MET A C 1
ATOM 5684 O O . MET A 1 727 ? 826.949 -120.754 508.032 1.00 96.08 713 MET A O 1
ATOM 5689 N N . GLY A 1 728 ? 824.881 -121.031 508.884 1.00 102.10 714 GLY A N 1
ATOM 5690 C CA . GLY A 1 728 ? 825.314 -120.995 510.287 1.00 106.22 714 GLY A CA 1
ATOM 5691 C C . GLY A 1 728 ? 825.649 -119.589 510.767 1.00 111.05 714 GLY A C 1
ATOM 5692 O O . GLY A 1 728 ? 825.440 -118.611 510.045 1.00 111.22 714 GLY A O 1
ATOM 5693 N N . SER A 1 729 ? 826.173 -119.492 511.989 1.00 116.18 715 SER A N 1
ATOM 5694 C CA . SER A 1 729 ? 826.530 -118.198 512.592 1.00 117.93 715 SER A CA 1
ATOM 5695 C C . SER A 1 729 ? 827.818 -117.632 511.989 1.00 120.81 715 SER A C 1
ATOM 5696 O O . SER A 1 729 ? 828.744 -118.384 511.671 1.00 122.40 715 SER A O 1
ATOM 5699 N N . GLY A 1 730 ? 827.901 -116.306 511.943 1.00 120.43 716 GLY A N 1
ATOM 5700 C CA . GLY A 1 730 ? 829.083 -115.636 511.444 1.00 119.80 716 GLY A CA 1
ATOM 5701 C C . GLY A 1 730 ? 828.813 -114.338 510.718 1.00 119.63 716 GLY A C 1
ATOM 5702 O O . GLY A 1 730 ? 827.695 -114.074 510.294 1.00 117.16 716 GLY A O 1
ATOM 5703 N N . SER A 1 731 ? 829.844 -113.512 510.605 1.00 121.54 717 SER A N 1
ATOM 5704 C CA . SER A 1 731 ? 829.743 -112.255 509.876 1.00 123.91 717 SER A CA 1
ATOM 5705 C C . SER A 1 731 ? 830.085 -112.560 508.418 1.00 124.32 717 SER A C 1
ATOM 5706 O O . SER A 1 731 ? 829.551 -111.951 507.491 1.00 121.32 717 SER A O 1
ATOM 5709 N N . GLY A 1 732 ? 830.997 -113.510 508.242 1.00 125.84 718 GLY A N 1
ATOM 5710 C CA . GLY A 1 732 ? 831.419 -113.985 506.942 1.00 125.56 718 GLY A CA 1
ATOM 5711 C C . GLY A 1 732 ? 831.178 -115.480 507.000 1.00 124.73 718 GLY A C 1
ATOM 5712 O O . GLY A 1 732 ? 832.099 -116.263 507.217 1.00 123.15 718 GLY A O 1
ATOM 5713 N N . GLU A 1 733 ? 829.920 -115.869 506.818 1.00 123.04 719 GLU A N 1
ATOM 5714 C CA . GLU A 1 733 ? 829.519 -117.269 506.886 1.00 125.56 719 GLU A CA 1
ATOM 5715 C C . GLU A 1 733 ? 829.752 -118.071 505.607 1.00 126.23 719 GLU A C 1
ATOM 5716 O O . GLU A 1 733 ? 830.529 -117.675 504.739 1.00 127.03 719 GLU A O 1
ATOM 5722 N N . ASN A 1 734 ? 829.069 -119.206 505.505 1.00 124.84 720 ASN A N 1
ATOM 5723 C CA . ASN A 1 734 ? 829.206 -120.089 504.354 1.00 122.18 720 ASN A CA 1
ATOM 5724 C C . ASN A 1 734 ? 828.073 -119.926 503.355 1.00 121.13 720 ASN A C 1
ATOM 5725 O O . ASN A 1 734 ? 827.088 -120.654 503.400 1.00 121.09 720 ASN A O 1
ATOM 5730 N N . LEU A 1 735 ? 828.226 -118.975 502.443 1.00 120.06 721 LEU A N 1
ATOM 5731 C CA . LEU A 1 735 ? 827.206 -118.720 501.417 1.00 120.30 721 LEU A CA 1
ATOM 5732 C C . LEU A 1 735 ? 827.084 -119.869 500.408 1.00 118.94 721 LEU A C 1
ATOM 5733 O O . LEU A 1 735 ? 825.980 -120.173 499.949 1.00 118.45 721 LEU A O 1
ATOM 5738 N N . TYR A 1 736 ? 828.214 -120.493 500.067 1.00 118.14 722 TYR A N 1
ATOM 5739 C CA . TYR A 1 736 ? 828.233 -121.674 499.194 1.00 118.67 722 TYR A CA 1
ATOM 5740 C C . TYR A 1 736 ? 827.654 -122.893 499.918 1.00 120.71 722 TYR A C 1
ATOM 5741 O O . TYR A 1 736 ? 827.888 -123.072 501.116 1.00 124.32 722 TYR A O 1
ATOM 5750 N N . PHE A 1 737 ? 826.910 -123.725 499.187 1.00 119.74 723 PHE A N 1
ATOM 5751 C CA . PHE A 1 737 ? 826.243 -124.894 499.777 1.00 120.38 723 PHE A CA 1
ATOM 5752 C C . PHE A 1 737 ? 827.251 -126.018 500.081 1.00 124.94 723 PHE A C 1
ATOM 5753 O O . PHE A 1 737 ? 827.774 -126.078 501.198 1.00 129.01 723 PHE A O 1
ATOM 5761 N N . GLN A 1 738 ? 827.533 -126.884 499.104 1.00 126.39 724 GLN A N 1
ATOM 5762 C CA . GLN A 1 738 ? 828.394 -128.058 499.311 1.00 127.55 724 GLN A CA 1
ATOM 5763 C C . GLN A 1 738 ? 829.116 -128.423 498.017 1.00 132.18 724 GLN A C 1
ATOM 5764 O O . GLN A 1 738 ? 830.340 -128.553 497.994 1.00 136.30 724 GLN A O 1
ATOM 5771 N N . MET B 2 10 ? 813.419 -141.534 501.267 1.00 69.84 1 MET B N 1
ATOM 5772 C CA . MET B 2 10 ? 813.712 -140.125 500.865 1.00 68.86 1 MET B CA 1
ATOM 5773 C C . MET B 2 10 ? 812.427 -139.378 500.503 1.00 67.03 1 MET B C 1
ATOM 5774 O O . MET B 2 10 ? 811.673 -139.816 499.628 1.00 65.77 1 MET B O 1
ATOM 5779 N N . ASP B 2 11 ? 812.184 -138.262 501.189 1.00 64.44 2 ASP B N 1
ATOM 5780 C CA . ASP B 2 11 ? 811.121 -137.328 500.816 1.00 62.93 2 ASP B CA 1
ATOM 5781 C C . ASP B 2 11 ? 811.658 -136.395 499.734 1.00 61.27 2 ASP B C 1
ATOM 5782 O O . ASP B 2 11 ? 812.691 -135.754 499.927 1.00 60.81 2 ASP B O 1
ATOM 5787 N N . VAL B 2 12 ? 810.968 -136.330 498.597 1.00 60.26 3 VAL B N 1
ATOM 5788 C CA . VAL B 2 12 ? 811.366 -135.448 497.495 1.00 58.92 3 VAL B CA 1
ATOM 5789 C C . VAL B 2 12 ? 810.857 -134.032 497.781 1.00 57.50 3 VAL B C 1
ATOM 5790 O O . VAL B 2 12 ? 809.686 -133.845 498.123 1.00 55.17 3 VAL B O 1
ATOM 5794 N N . ASN B 2 13 ? 811.749 -133.051 497.636 1.00 57.18 4 ASN B N 1
ATOM 5795 C CA . ASN B 2 13 ? 811.416 -131.632 497.763 1.00 58.22 4 ASN B CA 1
ATOM 5796 C C . ASN B 2 13 ? 812.064 -130.867 496.593 1.00 57.66 4 ASN B C 1
ATOM 5797 O O . ASN B 2 13 ? 813.281 -130.685 496.583 1.00 56.64 4 ASN B O 1
ATOM 5802 N N . PRO B 2 14 ? 811.254 -130.429 495.603 1.00 59.08 5 PRO B N 1
ATOM 5803 C CA . PRO B 2 14 ? 811.738 -129.616 494.474 1.00 58.57 5 PRO B CA 1
ATOM 5804 C C . PRO B 2 14 ? 812.465 -128.326 494.852 1.00 58.42 5 PRO B C 1
ATOM 5805 O O . PRO B 2 14 ? 813.393 -127.931 494.146 1.00 56.46 5 PRO B O 1
ATOM 5809 N N . MET B 2 15 ? 812.048 -127.679 495.944 1.00 59.81 6 MET B N 1
ATOM 5810 C CA . MET B 2 15 ? 812.627 -126.389 496.356 1.00 60.76 6 MET B CA 1
ATOM 5811 C C . MET B 2 15 ? 814.059 -126.473 496.890 1.00 58.94 6 MET B C 1
ATOM 5812 O O . MET B 2 15 ? 814.738 -125.454 496.969 1.00 58.88 6 MET B O 1
ATOM 5817 N N . LEU B 2 16 ? 814.524 -127.671 497.240 1.00 57.89 7 LEU B N 1
ATOM 5818 C CA . LEU B 2 16 ? 815.926 -127.867 497.619 1.00 56.79 7 LEU B CA 1
ATOM 5819 C C . LEU B 2 16 ? 816.902 -127.686 496.448 1.00 56.07 7 LEU B C 1
ATOM 5820 O O . LEU B 2 16 ? 818.102 -127.541 496.674 1.00 55.65 7 LEU B O 1
ATOM 5825 N N . ILE B 2 17 ? 816.394 -127.687 495.213 1.00 56.59 8 ILE B N 1
ATOM 5826 C CA . ILE B 2 17 ? 817.185 -127.300 494.029 1.00 57.70 8 ILE B CA 1
ATOM 5827 C C . ILE B 2 17 ? 817.762 -125.882 494.204 1.00 56.78 8 ILE B C 1
ATOM 5828 O O . ILE B 2 17 ? 818.891 -125.614 493.775 1.00 52.13 8 ILE B O 1
ATOM 5833 N N . PHE B 2 18 ? 816.999 -125.000 494.862 1.00 57.55 9 PHE B N 1
ATOM 5834 C CA . PHE B 2 18 ? 817.429 -123.615 495.124 1.00 57.59 9 PHE B CA 1
ATOM 5835 C C . PHE B 2 18 ? 818.692 -123.459 495.994 1.00 56.89 9 PHE B C 1
ATOM 5836 O O . PHE B 2 18 ? 819.273 -122.376 496.027 1.00 59.40 9 PHE B O 1
ATOM 5844 N N . LEU B 2 19 ? 819.106 -124.516 496.696 1.00 55.95 10 LEU B N 1
ATOM 5845 C CA . LEU B 2 19 ? 820.398 -124.535 497.403 1.00 54.12 10 LEU B CA 1
ATOM 5846 C C . LEU B 2 19 ? 821.598 -124.379 496.459 1.00 53.78 10 LEU B C 1
ATOM 5847 O O . LEU B 2 19 ? 822.531 -123.644 496.775 1.00 52.74 10 LEU B O 1
ATOM 5852 N N . LYS B 2 20 ? 821.566 -125.069 495.317 1.00 55.13 11 LYS B N 1
ATOM 5853 C CA . LYS B 2 20 ? 822.631 -124.986 494.303 1.00 56.23 11 LYS B CA 1
ATOM 5854 C C . LYS B 2 20 ? 822.289 -124.039 493.153 1.00 56.05 11 LYS B C 1
ATOM 5855 O O . LYS B 2 20 ? 823.132 -123.245 492.735 1.00 55.48 11 LYS B O 1
ATOM 5861 N N . VAL B 2 21 ? 821.069 -124.147 492.626 1.00 56.34 12 VAL B N 1
ATOM 5862 C CA . VAL B 2 21 ? 820.637 -123.313 491.500 1.00 55.71 12 VAL B CA 1
ATOM 5863 C C . VAL B 2 21 ? 820.089 -121.999 492.067 1.00 55.76 12 VAL B C 1
ATOM 5864 O O . VAL B 2 21 ? 819.295 -122.031 493.003 1.00 56.33 12 VAL B O 1
ATOM 5868 N N . PRO B 2 22 ? 820.515 -120.839 491.521 1.00 54.80 13 PRO B N 1
ATOM 5869 C CA . PRO B 2 22 ? 819.909 -119.587 491.994 1.00 54.45 13 PRO B CA 1
ATOM 5870 C C . PRO B 2 22 ? 818.420 -119.498 491.664 1.00 54.23 13 PRO B C 1
ATOM 5871 O O . PRO B 2 22 ? 817.957 -120.143 490.726 1.00 55.02 13 PRO B O 1
ATOM 5875 N N . VAL B 2 23 ? 817.691 -118.696 492.433 1.00 53.70 14 VAL B N 1
ATOM 5876 C CA . VAL B 2 23 ? 816.234 -118.612 492.317 1.00 53.50 14 VAL B CA 1
ATOM 5877 C C . VAL B 2 23 ? 815.801 -118.123 490.931 1.00 53.27 14 VAL B C 1
ATOM 5878 O O . VAL B 2 23 ? 814.865 -118.678 490.346 1.00 55.28 14 VAL B O 1
ATOM 5882 N N . GLN B 2 24 ? 816.490 -117.112 490.410 1.00 50.82 15 GLN B N 1
ATOM 5883 C CA . GLN B 2 24 ? 816.196 -116.585 489.076 1.00 51.67 15 GLN B CA 1
ATOM 5884 C C . GLN B 2 24 ? 816.435 -117.624 487.966 1.00 51.77 15 GLN B C 1
ATOM 5885 O O . GLN B 2 24 ? 815.690 -117.661 486.985 1.00 52.47 15 GLN B O 1
ATOM 5891 N N . ASN B 2 25 ? 817.465 -118.458 488.130 1.00 51.19 16 ASN B N 1
ATOM 5892 C CA . ASN B 2 25 ? 817.803 -119.502 487.150 1.00 50.46 16 ASN B CA 1
ATOM 5893 C C . ASN B 2 25 ? 816.850 -120.705 487.145 1.00 50.77 16 ASN B C 1
ATOM 5894 O O . ASN B 2 25 ? 816.772 -121.414 486.139 1.00 52.24 16 ASN B O 1
ATOM 5899 N N . ALA B 2 26 ? 816.155 -120.947 488.257 1.00 49.44 17 ALA B N 1
ATOM 5900 C CA . ALA B 2 26 ? 815.121 -121.984 488.324 1.00 49.34 17 ALA B CA 1
ATOM 5901 C C . ALA B 2 26 ? 813.762 -121.391 488.698 1.00 48.77 17 ALA B C 1
ATOM 5902 O O . ALA B 2 26 ? 812.984 -122.012 489.427 1.00 47.62 17 ALA B O 1
ATOM 5904 N N . ILE B 2 27 ? 813.470 -120.207 488.158 1.00 48.73 18 ILE B N 1
ATOM 5905 C CA . ILE B 2 27 ? 812.259 -119.455 488.511 1.00 48.48 18 ILE B CA 1
ATOM 5906 C C . ILE B 2 27 ? 810.975 -120.077 487.946 1.00 49.38 18 ILE B C 1
ATOM 5907 O O . ILE B 2 27 ? 809.891 -119.826 488.469 1.00 49.11 18 ILE B O 1
ATOM 5912 N N . SER B 2 28 ? 811.105 -120.877 486.884 1.00 51.96 19 SER B N 1
ATOM 5913 C CA . SER B 2 28 ? 809.990 -121.654 486.318 1.00 53.10 19 SER B CA 1
ATOM 5914 C C . SER B 2 28 ? 809.311 -122.601 487.309 1.00 52.76 19 SER B C 1
ATOM 5915 O O . SER B 2 28 ? 808.108 -122.839 487.204 1.00 53.58 19 SER B O 1
ATOM 5918 N N . THR B 2 29 ? 810.071 -123.123 488.272 1.00 52.40 20 THR B N 1
ATOM 5919 C CA . THR B 2 29 ? 809.517 -124.028 489.290 1.00 52.03 20 THR B CA 1
ATOM 5920 C C . THR B 2 29 ? 808.589 -123.342 490.307 1.00 51.60 20 THR B C 1
ATOM 5921 O O . THR B 2 29 ? 807.934 -124.037 491.083 1.00 54.65 20 THR B O 1
ATOM 5925 N N . THR B 2 30 ? 808.541 -122.003 490.311 1.00 48.88 21 THR B N 1
ATOM 5926 C CA . THR B 2 30 ? 807.617 -121.230 491.154 1.00 48.30 21 THR B CA 1
ATOM 5927 C C . THR B 2 30 ? 806.435 -120.615 490.376 1.00 48.58 21 THR B C 1
ATOM 5928 O O . THR B 2 30 ? 805.760 -119.716 490.887 1.00 50.52 21 THR B O 1
ATOM 5932 N N . PHE B 2 31 ? 806.189 -121.090 489.156 1.00 47.91 22 PHE B N 1
ATOM 5933 C CA . PHE B 2 31 ? 805.079 -120.613 488.325 1.00 47.58 22 PHE B CA 1
ATOM 5934 C C . PHE B 2 31 ? 804.185 -121.807 487.977 1.00 47.46 22 PHE B C 1
ATOM 5935 O O . PHE B 2 31 ? 804.496 -122.562 487.048 1.00 45.90 22 PHE B O 1
ATOM 5943 N N . PRO B 2 32 ? 803.069 -121.987 488.713 1.00 47.56 23 PRO B N 1
ATOM 5944 C CA . PRO B 2 32 ? 802.220 -123.176 488.546 1.00 47.88 23 PRO B CA 1
ATOM 5945 C C . PRO B 2 32 ? 801.186 -123.023 487.412 1.00 47.60 23 PRO B C 1
ATOM 5946 O O . PRO B 2 32 ? 799.997 -123.291 487.603 1.00 48.41 23 PRO B O 1
ATOM 5950 N N . TYR B 2 33 ? 801.659 -122.647 486.226 1.00 47.49 24 TYR B N 1
ATOM 5951 C CA . TYR B 2 33 ? 800.791 -122.204 485.128 1.00 47.79 24 TYR B CA 1
ATOM 5952 C C . TYR B 2 33 ? 800.364 -123.340 484.165 1.00 48.16 24 TYR B C 1
ATOM 5953 O O . TYR B 2 33 ? 799.960 -123.068 483.032 1.00 50.45 24 TYR B O 1
ATOM 5962 N N . THR B 2 34 ? 800.450 -124.598 484.608 1.00 47.15 25 THR B N 1
ATOM 5963 C CA . THR B 2 34 ? 799.880 -125.735 483.875 1.00 47.28 25 THR B CA 1
ATOM 5964 C C . THR B 2 34 ? 798.512 -126.165 484.421 1.00 46.97 25 THR B C 1
ATOM 5965 O O . THR B 2 34 ? 797.886 -127.070 483.868 1.00 46.06 25 THR B O 1
ATOM 5969 N N . GLY B 2 35 ? 798.063 -125.528 485.504 1.00 47.35 26 GLY B N 1
ATOM 5970 C CA . GLY B 2 35 ? 796.740 -125.775 486.086 1.00 46.07 26 GLY B CA 1
ATOM 5971 C C . GLY B 2 35 ? 795.747 -124.692 485.711 1.00 44.33 26 GLY B C 1
ATOM 5972 O O . GLY B 2 35 ? 796.129 -123.587 485.328 1.00 42.14 26 GLY B O 1
ATOM 5973 N N . ASP B 2 36 ? 794.466 -125.022 485.815 1.00 44.62 27 ASP B N 1
ATOM 5974 C CA . ASP B 2 36 ? 793.396 -124.052 485.573 1.00 45.75 27 ASP B CA 1
ATOM 5975 C C . ASP B 2 36 ? 793.468 -122.910 486.593 1.00 45.90 27 ASP B C 1
ATOM 5976 O O . ASP B 2 36 ? 793.560 -123.172 487.793 1.00 46.95 27 ASP B O 1
ATOM 5981 N N . PRO B 2 37 ? 793.438 -121.643 486.124 1.00 46.08 28 PRO B N 1
ATOM 5982 C CA . PRO B 2 37 ? 793.512 -120.512 487.047 1.00 45.53 28 PRO B CA 1
ATOM 5983 C C . PRO B 2 37 ? 792.177 -120.276 487.762 1.00 45.49 28 PRO B C 1
ATOM 5984 O O . PRO B 2 37 ? 791.167 -120.854 487.354 1.00 47.72 28 PRO B O 1
ATOM 5988 N N . PRO B 2 38 ? 792.166 -119.436 488.818 1.00 44.04 29 PRO B N 1
ATOM 5989 C CA . PRO B 2 38 ? 790.934 -119.148 489.562 1.00 43.74 29 PRO B CA 1
ATOM 5990 C C . PRO B 2 38 ? 789.836 -118.491 488.726 1.00 43.95 29 PRO B C 1
ATOM 5991 O O . PRO B 2 38 ? 790.125 -117.662 487.856 1.00 42.73 29 PRO B O 1
ATOM 5995 N N . TYR B 2 39 ? 788.592 -118.886 488.996 1.00 44.86 30 TYR B N 1
ATOM 5996 C CA . TYR B 2 39 ? 787.413 -118.319 488.348 1.00 46.16 30 TYR B CA 1
ATOM 5997 C C . TYR B 2 39 ? 786.399 -117.921 489.405 1.00 48.01 30 TYR B C 1
ATOM 5998 O O . TYR B 2 39 ? 786.283 -118.577 490.443 1.00 48.49 30 TYR B O 1
ATOM 6007 N N . SER B 2 40 ? 785.681 -116.833 489.138 1.00 50.11 31 SER B N 1
ATOM 6008 C CA . SER B 2 40 ? 784.565 -116.418 489.972 1.00 50.56 31 SER B CA 1
ATOM 6009 C C . SER B 2 40 ? 783.325 -117.193 489.546 1.00 51.49 31 SER B C 1
ATOM 6010 O O . SER B 2 40 ? 783.087 -117.384 488.351 1.00 52.78 31 SER B O 1
ATOM 6013 N N . HIS B 2 41 ? 782.560 -117.653 490.530 1.00 53.16 32 HIS B N 1
ATOM 6014 C CA . HIS B 2 41 ? 781.261 -118.266 490.301 1.00 53.53 32 HIS B CA 1
ATOM 6015 C C . HIS B 2 41 ? 780.241 -117.263 490.821 1.00 55.29 32 HIS B C 1
ATOM 6016 O O . HIS B 2 41 ? 780.420 -116.712 491.910 1.00 55.73 32 HIS B O 1
ATOM 6023 N N . GLY B 2 42 ? 779.189 -117.015 490.047 1.00 56.84 33 GLY B N 1
ATOM 6024 C CA . GLY B 2 42 ? 778.139 -116.087 490.453 1.00 59.75 33 GLY B CA 1
ATOM 6025 C C . GLY B 2 42 ? 778.512 -114.633 490.229 1.00 62.33 33 GLY B C 1
ATOM 6026 O O . GLY B 2 42 ? 779.145 -114.305 489.229 1.00 66.94 33 GLY B O 1
ATOM 6027 N N . THR B 2 43 ? 778.131 -113.767 491.168 1.00 63.65 34 THR B N 1
ATOM 6028 C CA . THR B 2 43 ? 778.177 -112.316 490.962 1.00 65.52 34 THR B CA 1
ATOM 6029 C C . THR B 2 43 ? 779.408 -111.642 491.546 1.00 65.17 34 THR B C 1
ATOM 6030 O O . THR B 2 43 ? 780.062 -112.177 492.446 1.00 65.45 34 THR B O 1
ATOM 6034 N N . GLY B 2 44 ? 779.687 -110.448 491.026 1.00 64.37 35 GLY B N 1
ATOM 6035 C CA . GLY B 2 44 ? 780.746 -109.585 491.532 1.00 65.31 35 GLY B CA 1
ATOM 6036 C C . GLY B 2 44 ? 780.228 -108.358 492.248 1.00 66.42 35 GLY B C 1
ATOM 6037 O O . GLY B 2 44 ? 780.917 -107.340 492.300 1.00 68.94 35 GLY B O 1
ATOM 6038 N N . THR B 2 45 ? 779.021 -108.450 492.806 1.00 67.61 36 THR B N 1
ATOM 6039 C CA . THR B 2 45 ? 778.430 -107.358 493.575 1.00 66.95 36 THR B CA 1
ATOM 6040 C C . THR B 2 45 ? 779.174 -107.184 494.897 1.00 66.49 36 THR B C 1
ATOM 6041 O O . THR B 2 45 ? 779.400 -106.056 495.337 1.00 64.02 36 THR B O 1
ATOM 6045 N N . GLY B 2 46 ? 779.557 -108.301 495.516 1.00 65.56 37 GLY B N 1
ATOM 6046 C CA . GLY B 2 46 ? 780.385 -108.283 496.721 1.00 64.84 37 GLY B CA 1
ATOM 6047 C C . GLY B 2 46 ? 781.714 -107.573 496.538 1.00 64.59 37 GLY B C 1
ATOM 6048 O O . GLY B 2 46 ? 782.182 -106.893 497.449 1.00 64.78 37 GLY B O 1
ATOM 6049 N N . TYR B 2 47 ? 782.308 -107.718 495.353 1.00 64.87 38 TYR B N 1
ATOM 6050 C CA . TYR B 2 47 ? 783.604 -107.108 495.040 1.00 63.31 38 TYR B CA 1
ATOM 6051 C C . TYR B 2 47 ? 783.470 -105.634 494.646 1.00 63.32 38 TYR B C 1
ATOM 6052 O O . TYR B 2 47 ? 784.296 -104.815 495.055 1.00 63.81 38 TYR B O 1
ATOM 6061 N N . THR B 2 48 ? 782.446 -105.296 493.859 1.00 62.35 39 THR B N 1
ATOM 6062 C CA . THR B 2 48 ? 782.212 -103.902 493.462 1.00 62.35 39 THR B CA 1
ATOM 6063 C C . THR B 2 48 ? 781.924 -103.013 494.673 1.00 64.64 39 THR B C 1
ATOM 6064 O O . THR B 2 48 ? 782.428 -101.891 494.746 1.00 66.83 39 THR B O 1
ATOM 6068 N N . MET B 2 49 ? 781.120 -103.517 495.611 1.00 65.71 40 MET B N 1
ATOM 6069 C CA . MET B 2 49 ? 780.847 -102.804 496.866 1.00 65.34 40 MET B CA 1
ATOM 6070 C C . MET B 2 49 ? 782.118 -102.664 497.707 1.00 66.39 40 MET B C 1
ATOM 6071 O O . MET B 2 49 ? 782.378 -101.590 498.248 1.00 68.12 40 MET B O 1
ATOM 6076 N N . ASP B 2 50 ? 782.904 -103.739 497.800 1.00 67.35 41 ASP B N 1
ATOM 6077 C CA . ASP B 2 50 ? 784.226 -103.698 498.455 1.00 67.83 41 ASP B CA 1
ATOM 6078 C C . ASP B 2 50 ? 785.118 -102.596 497.897 1.00 65.73 41 ASP B C 1
ATOM 6079 O O . ASP B 2 50 ? 785.694 -101.827 498.661 1.00 65.62 41 ASP B O 1
ATOM 6084 N N . THR B 2 51 ? 785.228 -102.532 496.571 1.00 64.26 42 THR B N 1
ATOM 6085 C CA . THR B 2 51 ? 786.074 -101.536 495.899 1.00 64.27 42 THR B CA 1
ATOM 6086 C C . THR B 2 51 ? 785.580 -100.113 496.176 1.00 64.34 42 THR B C 1
ATOM 6087 O O . THR B 2 51 ? 786.375 -99.237 496.525 1.00 63.13 42 THR B O 1
ATOM 6091 N N . VAL B 2 52 ? 784.270 -99.907 496.034 1.00 63.55 43 VAL B N 1
ATOM 6092 C CA . VAL B 2 52 ? 783.638 -98.609 496.296 1.00 63.18 43 VAL B CA 1
ATOM 6093 C C . VAL B 2 52 ? 783.852 -98.180 497.756 1.00 63.26 43 VAL B C 1
ATOM 6094 O O . VAL B 2 52 ? 784.224 -97.034 498.018 1.00 60.47 43 VAL B O 1
ATOM 6098 N N . ILE B 2 53 ? 783.623 -99.107 498.687 1.00 63.40 44 ILE B N 1
ATOM 6099 C CA . ILE B 2 53 ? 783.813 -98.850 500.119 1.00 64.21 44 ILE B CA 1
ATOM 6100 C C . ILE B 2 53 ? 785.287 -98.594 500.449 1.00 67.14 44 ILE B C 1
ATOM 6101 O O . ILE B 2 53 ? 785.592 -97.636 501.158 1.00 71.67 44 ILE B O 1
ATOM 6106 N N . ARG B 2 54 ? 786.188 -99.439 499.945 1.00 68.62 45 ARG B N 1
ATOM 6107 C CA . ARG B 2 54 ? 787.630 -99.273 500.197 1.00 68.44 45 ARG B CA 1
ATOM 6108 C C . ARG B 2 54 ? 788.158 -97.954 499.628 1.00 67.47 45 ARG B C 1
ATOM 6109 O O . ARG B 2 54 ? 788.907 -97.247 500.304 1.00 66.42 45 ARG B O 1
ATOM 6117 N N . THR B 2 55 ? 787.752 -97.629 498.400 1.00 66.56 46 THR B N 1
ATOM 6118 C CA . THR B 2 55 ? 788.154 -96.382 497.735 1.00 67.03 46 THR B CA 1
ATOM 6119 C C . THR B 2 55 ? 787.803 -95.139 498.565 1.00 68.15 46 THR B C 1
ATOM 6120 O O . THR B 2 55 ? 788.634 -94.236 498.707 1.00 70.91 46 THR B O 1
ATOM 6124 N N . HIS B 2 56 ? 786.588 -95.106 499.111 1.00 67.39 47 HIS B N 1
ATOM 6125 C CA . HIS B 2 56 ? 786.144 -93.985 499.955 1.00 66.75 47 HIS B CA 1
ATOM 6126 C C . HIS B 2 56 ? 786.854 -93.928 501.320 1.00 66.44 47 HIS B C 1
ATOM 6127 O O . HIS B 2 56 ? 787.087 -92.838 501.843 1.00 66.63 47 HIS B O 1
ATOM 6134 N N . ASP B 2 57 ? 787.203 -95.088 501.881 1.00 65.89 48 ASP B N 1
ATOM 6135 C CA . ASP B 2 57 ? 787.952 -95.154 503.148 1.00 66.39 48 ASP B CA 1
ATOM 6136 C C . ASP B 2 57 ? 789.358 -94.544 503.052 1.00 66.70 48 ASP B C 1
ATOM 6137 O O . ASP B 2 57 ? 789.837 -93.946 504.015 1.00 68.26 48 ASP B O 1
ATOM 6142 N N . TYR B 2 58 ? 790.007 -94.693 501.896 1.00 67.29 49 TYR B N 1
ATOM 6143 C CA . TYR B 2 58 ? 791.338 -94.102 501.659 1.00 67.08 49 TYR B CA 1
ATOM 6144 C C . TYR B 2 58 ? 791.281 -92.581 501.475 1.00 67.72 49 TYR B C 1
ATOM 6145 O O . TYR B 2 58 ? 792.291 -91.895 501.643 1.00 66.77 49 TYR B O 1
ATOM 6154 N N . SER B 2 59 ? 790.101 -92.077 501.114 1.00 69.75 50 SER B N 1
ATOM 6155 C CA . SER B 2 59 ? 789.848 -90.651 500.913 1.00 71.18 50 SER B CA 1
ATOM 6156 C C . SER B 2 59 ? 788.950 -90.022 501.997 1.00 70.64 50 SER B C 1
ATOM 6157 O O . SER B 2 59 ? 788.525 -88.877 501.848 1.00 68.70 50 SER B O 1
ATOM 6160 N N . SER B 2 60 ? 788.711 -90.746 503.095 1.00 70.99 51 SER B N 1
ATOM 6161 C CA . SER B 2 60 ? 787.634 -90.429 504.054 1.00 71.18 51 SER B CA 1
ATOM 6162 C C . SER B 2 60 ? 787.719 -89.059 504.732 1.00 72.44 51 SER B C 1
ATOM 6163 O O . SER B 2 60 ? 786.686 -88.466 505.044 1.00 73.50 51 SER B O 1
ATOM 6166 N N . ARG B 2 61 ? 788.935 -88.557 504.945 1.00 72.94 52 ARG B N 1
ATOM 6167 C CA . ARG B 2 61 ? 789.137 -87.222 505.528 1.00 73.79 52 ARG B CA 1
ATOM 6168 C C . ARG B 2 61 ? 788.869 -86.049 504.558 1.00 71.18 52 ARG B C 1
ATOM 6169 O O . ARG B 2 61 ? 788.963 -84.888 504.962 1.00 72.11 52 ARG B O 1
ATOM 6177 N N . GLY B 2 62 ? 788.531 -86.342 503.300 1.00 68.24 53 GLY B N 1
ATOM 6178 C CA . GLY B 2 62 ? 788.160 -85.319 502.322 1.00 67.56 53 GLY B CA 1
ATOM 6179 C C . GLY B 2 62 ? 786.814 -84.652 502.559 1.00 67.83 53 GLY B C 1
ATOM 6180 O O . GLY B 2 62 ? 786.231 -84.771 503.639 1.00 67.77 53 GLY B O 1
ATOM 6181 N N . ILE B 2 63 ? 786.323 -83.967 501.525 1.00 68.67 54 ILE B N 1
ATOM 6182 C CA . ILE B 2 63 ? 785.158 -83.078 501.614 1.00 71.07 54 ILE B CA 1
ATOM 6183 C C . ILE B 2 63 ? 783.993 -83.605 500.764 1.00 72.64 54 ILE B C 1
ATOM 6184 O O . ILE B 2 63 ? 784.149 -83.812 499.558 1.00 73.09 54 ILE B O 1
ATOM 6189 N N . TRP B 2 64 ? 782.831 -83.795 501.397 1.00 73.87 55 TRP B N 1
ATOM 6190 C CA . TRP B 2 64 ? 781.617 -84.280 500.721 1.00 72.92 55 TRP B CA 1
ATOM 6191 C C . TRP B 2 64 ? 780.786 -83.129 500.173 1.00 74.01 55 TRP B C 1
ATOM 6192 O O . TRP B 2 64 ? 780.631 -82.108 500.845 1.00 75.00 55 TRP B O 1
ATOM 6203 N N . LYS B 2 65 ? 780.240 -83.308 498.968 1.00 74.11 56 LYS B N 1
ATOM 6204 C CA . LYS B 2 65 ? 779.323 -82.336 498.360 1.00 74.58 56 LYS B CA 1
ATOM 6205 C C . LYS B 2 65 ? 778.332 -83.035 497.433 1.00 74.61 56 LYS B C 1
ATOM 6206 O O . LYS B 2 65 ? 778.731 -83.856 496.606 1.00 75.81 56 LYS B O 1
ATOM 6212 N N . THR B 2 66 ? 777.048 -82.700 497.572 1.00 72.81 57 THR B N 1
ATOM 6213 C CA . THR B 2 66 ? 775.994 -83.265 496.727 1.00 69.84 57 THR B CA 1
ATOM 6214 C C . THR B 2 66 ? 776.025 -82.581 495.364 1.00 68.98 57 THR B C 1
ATOM 6215 O O . THR B 2 66 ? 776.108 -81.357 495.286 1.00 70.23 57 THR B O 1
ATOM 6219 N N . ASN B 2 67 ? 775.953 -83.379 494.300 1.00 69.51 58 ASN B N 1
ATOM 6220 C CA . ASN B 2 67 ? 776.109 -82.881 492.932 1.00 70.33 58 ASN B CA 1
ATOM 6221 C C . ASN B 2 67 ? 774.832 -82.181 492.453 1.00 71.63 58 ASN B C 1
ATOM 6222 O O . ASN B 2 67 ? 773.727 -82.671 492.681 1.00 73.32 58 ASN B O 1
ATOM 6227 N N . SER B 2 68 ? 775.003 -81.037 491.793 1.00 73.35 59 SER B N 1
ATOM 6228 C CA . SER B 2 68 ? 773.892 -80.239 491.247 1.00 75.78 59 SER B CA 1
ATOM 6229 C C . SER B 2 68 ? 773.004 -80.978 490.240 1.00 76.44 59 SER B C 1
ATOM 6230 O O . SER B 2 68 ? 771.797 -80.742 490.188 1.00 78.03 59 SER B O 1
ATOM 6233 N N . GLU B 2 69 ? 773.611 -81.861 489.448 1.00 77.03 60 GLU B N 1
ATOM 6234 C CA . GLU B 2 69 ? 772.954 -82.488 488.302 1.00 76.86 60 GLU B CA 1
ATOM 6235 C C . GLU B 2 69 ? 772.465 -83.906 488.592 1.00 77.79 60 GLU B C 1
ATOM 6236 O O . GLU B 2 69 ? 771.315 -84.239 488.295 1.00 77.42 60 GLU B O 1
ATOM 6242 N N . THR B 2 70 ? 773.343 -84.736 489.153 1.00 78.83 61 THR B N 1
ATOM 6243 C CA . THR B 2 70 ? 773.025 -86.136 489.465 1.00 79.24 61 THR B CA 1
ATOM 6244 C C . THR B 2 70 ? 772.431 -86.331 490.863 1.00 78.90 61 THR B C 1
ATOM 6245 O O . THR B 2 70 ? 771.678 -87.281 491.085 1.00 81.52 61 THR B O 1
ATOM 6249 N N . GLY B 2 71 ? 772.776 -85.445 491.798 1.00 77.35 62 GLY B N 1
ATOM 6250 C CA . GLY B 2 71 ? 772.392 -85.604 493.202 1.00 76.64 62 GLY B CA 1
ATOM 6251 C C . GLY B 2 71 ? 773.227 -86.633 493.948 1.00 77.17 62 GLY B C 1
ATOM 6252 O O . GLY B 2 71 ? 772.843 -87.065 495.037 1.00 75.91 62 GLY B O 1
ATOM 6253 N N . ALA B 2 72 ? 774.379 -87.005 493.382 1.00 78.18 63 ALA B N 1
ATOM 6254 C CA . ALA B 2 72 ? 775.248 -88.038 493.951 1.00 75.64 63 ALA B CA 1
ATOM 6255 C C . ALA B 2 72 ? 776.217 -87.445 494.967 1.00 74.81 63 ALA B C 1
ATOM 6256 O O . ALA B 2 72 ? 776.698 -86.325 494.791 1.00 73.95 63 ALA B O 1
ATOM 6258 N N . GLN B 2 73 ? 776.502 -88.210 496.020 1.00 74.75 64 GLN B N 1
ATOM 6259 C CA . GLN B 2 73 ? 777.364 -87.754 497.113 1.00 74.32 64 GLN B CA 1
ATOM 6260 C C . GLN B 2 73 ? 778.839 -88.009 496.790 1.00 72.46 64 GLN B C 1
ATOM 6261 O O . GLN B 2 73 ? 779.319 -89.140 496.862 1.00 74.82 64 GLN B O 1
ATOM 6267 N N . GLN B 2 74 ? 779.546 -86.933 496.453 1.00 70.79 65 GLN B N 1
ATOM 6268 C CA . GLN B 2 74 ? 780.879 -87.001 495.861 1.00 69.03 65 GLN B CA 1
ATOM 6269 C C . GLN B 2 74 ? 781.970 -86.602 496.861 1.00 69.91 65 GLN B C 1
ATOM 6270 O O . GLN B 2 74 ? 781.979 -85.473 497.355 1.00 72.38 65 GLN B O 1
ATOM 6276 N N . LEU B 2 75 ? 782.882 -87.535 497.146 1.00 69.42 66 LEU B N 1
ATOM 6277 C CA . LEU B 2 75 ? 783.990 -87.313 498.082 1.00 68.76 66 LEU B CA 1
ATOM 6278 C C . LEU B 2 75 ? 785.195 -86.725 497.336 1.00 69.69 66 LEU B C 1
ATOM 6279 O O . LEU B 2 75 ? 785.659 -87.305 496.348 1.00 72.71 66 LEU B O 1
ATOM 6284 N N . ASN B 2 76 ? 785.691 -85.581 497.814 1.00 67.53 67 ASN B N 1
ATOM 6285 C CA . ASN B 2 76 ? 786.879 -84.929 497.260 1.00 65.36 67 ASN B CA 1
ATOM 6286 C C . ASN B 2 76 ? 788.027 -85.003 498.278 1.00 65.50 67 ASN B C 1
ATOM 6287 O O . ASN B 2 76 ? 788.007 -84.286 499.280 1.00 66.90 67 ASN B O 1
ATOM 6292 N N . PRO B 2 77 ? 789.034 -85.866 498.026 1.00 65.67 68 PRO B N 1
ATOM 6293 C CA . PRO B 2 77 ? 790.184 -85.980 498.930 1.00 64.71 68 PRO B CA 1
ATOM 6294 C C . PRO B 2 77 ? 791.340 -85.021 498.653 1.00 64.08 68 PRO B C 1
ATOM 6295 O O . PRO B 2 77 ? 792.152 -84.788 499.550 1.00 63.49 68 PRO B O 1
ATOM 6299 N N . ILE B 2 78 ? 791.424 -84.473 497.442 1.00 63.48 69 ILE B N 1
ATOM 6300 C CA . ILE B 2 78 ? 792.632 -83.759 497.032 1.00 64.34 69 ILE B CA 1
ATOM 6301 C C . ILE B 2 78 ? 792.770 -82.399 497.717 1.00 64.97 69 ILE B C 1
ATOM 6302 O O . ILE B 2 78 ? 791.774 -81.768 498.082 1.00 65.59 69 ILE B O 1
ATOM 6307 N N . ASP B 2 79 ? 794.027 -81.984 497.899 1.00 65.38 70 ASP B N 1
ATOM 6308 C CA . ASP B 2 79 ? 794.401 -80.840 498.745 1.00 62.80 70 ASP B CA 1
ATOM 6309 C C . ASP B 2 79 ? 793.843 -80.982 500.169 1.00 62.98 70 ASP B C 1
ATOM 6310 O O . ASP B 2 79 ? 793.565 -79.991 500.850 1.00 64.15 70 ASP B O 1
ATOM 6315 N N . GLY B 2 80 ? 793.715 -82.231 500.615 1.00 62.74 71 GLY B N 1
ATOM 6316 C CA . GLY B 2 80 ? 793.112 -82.556 501.895 1.00 62.46 71 GLY B CA 1
ATOM 6317 C C . GLY B 2 80 ? 794.196 -82.700 502.939 1.00 61.27 71 GLY B C 1
ATOM 6318 O O . GLY B 2 80 ? 795.348 -82.341 502.684 1.00 59.70 71 GLY B O 1
ATOM 6319 N N . PRO B 2 81 ? 793.840 -83.229 504.121 1.00 61.90 72 PRO B N 1
ATOM 6320 C CA . PRO B 2 81 ? 794.840 -83.396 505.175 1.00 64.29 72 PRO B CA 1
ATOM 6321 C C . PRO B 2 81 ? 795.947 -84.362 504.759 1.00 67.17 72 PRO B C 1
ATOM 6322 O O . PRO B 2 81 ? 795.655 -85.460 504.285 1.00 72.04 72 PRO B O 1
ATOM 6326 N N . LEU B 2 82 ? 797.199 -83.936 504.920 1.00 68.59 73 LEU B N 1
ATOM 6327 C CA . LEU B 2 82 ? 798.350 -84.770 504.586 1.00 68.79 73 LEU B CA 1
ATOM 6328 C C . LEU B 2 82 ? 798.342 -86.003 505.483 1.00 69.11 73 LEU B C 1
ATOM 6329 O O . LEU B 2 82 ? 798.076 -85.882 506.678 1.00 69.46 73 LEU B O 1
ATOM 6334 N N . PRO B 2 83 ? 798.633 -87.188 504.915 1.00 71.09 74 PRO B N 1
ATOM 6335 C CA . PRO B 2 83 ? 798.494 -88.431 505.680 1.00 71.08 74 PRO B CA 1
ATOM 6336 C C . PRO B 2 83 ? 799.442 -88.500 506.877 1.00 72.55 74 PRO B C 1
ATOM 6337 O O . PRO B 2 83 ? 800.532 -87.925 506.835 1.00 74.11 74 PRO B O 1
ATOM 6341 N N . GLU B 2 84 ? 799.003 -89.178 507.936 1.00 74.40 75 GLU B N 1
ATOM 6342 C CA . GLU B 2 84 ? 799.783 -89.330 509.169 1.00 75.16 75 GLU B CA 1
ATOM 6343 C C . GLU B 2 84 ? 800.142 -90.794 509.485 1.00 74.36 75 GLU B C 1
ATOM 6344 O O . GLU B 2 84 ? 800.667 -91.085 510.563 1.00 74.78 75 GLU B O 1
ATOM 6350 N N . ASP B 2 85 ? 799.872 -91.701 508.541 1.00 73.43 76 ASP B N 1
ATOM 6351 C CA . ASP B 2 85 ? 800.296 -93.104 508.635 1.00 71.82 76 ASP B CA 1
ATOM 6352 C C . ASP B 2 85 ? 800.661 -93.650 507.248 1.00 70.44 76 ASP B C 1
ATOM 6353 O O . ASP B 2 85 ? 800.505 -92.955 506.237 1.00 68.53 76 ASP B O 1
ATOM 6358 N N . ASN B 2 86 ? 801.138 -94.893 507.211 1.00 68.88 77 ASN B N 1
ATOM 6359 C CA . ASN B 2 86 ? 801.518 -95.560 505.957 1.00 66.43 77 ASN B CA 1
ATOM 6360 C C . ASN B 2 86 ? 800.367 -96.282 505.233 1.00 66.29 77 ASN B C 1
ATOM 6361 O O . ASN B 2 86 ? 800.591 -96.870 504.177 1.00 65.77 77 ASN B O 1
ATOM 6366 N N . GLU B 2 87 ? 799.147 -96.227 505.775 1.00 68.17 78 GLU B N 1
ATOM 6367 C CA . GLU B 2 87 ? 797.983 -96.868 505.144 1.00 69.37 78 GLU B CA 1
ATOM 6368 C C . GLU B 2 87 ? 797.695 -96.247 503.770 1.00 68.20 78 GLU B C 1
ATOM 6369 O O . GLU B 2 87 ? 798.137 -95.125 503.500 1.00 68.21 78 GLU B O 1
ATOM 6375 N N . PRO B 2 88 ? 796.960 -96.969 502.895 1.00 67.57 79 PRO B N 1
ATOM 6376 C CA . PRO B 2 88 ? 796.711 -96.414 501.562 1.00 68.35 79 PRO B CA 1
ATOM 6377 C C . PRO B 2 88 ? 795.884 -95.126 501.617 1.00 68.80 79 PRO B C 1
ATOM 6378 O O . PRO B 2 88 ? 794.776 -95.127 502.152 1.00 73.44 79 PRO B O 1
ATOM 6382 N N . SER B 2 89 ? 796.451 -94.037 501.107 1.00 67.17 80 SER B N 1
ATOM 6383 C CA . SER B 2 89 ? 795.790 -92.737 501.090 1.00 67.63 80 SER B CA 1
ATOM 6384 C C . SER B 2 89 ? 795.727 -92.190 499.670 1.00 65.80 80 SER B C 1
ATOM 6385 O O . SER B 2 89 ? 796.628 -92.437 498.862 1.00 66.16 80 SER B O 1
ATOM 6388 N N . GLY B 2 90 ? 794.655 -91.454 499.380 1.00 64.10 81 GLY B N 1
ATOM 6389 C CA . GLY B 2 90 ? 794.483 -90.763 498.101 1.00 63.54 81 GLY B CA 1
ATOM 6390 C C . GLY B 2 90 ? 794.399 -89.257 498.263 1.00 61.76 81 GLY B C 1
ATOM 6391 O O . GLY B 2 90 ? 793.666 -88.598 497.524 1.00 61.31 81 GLY B O 1
ATOM 6392 N N . TYR B 2 91 ? 795.161 -88.711 499.214 1.00 60.30 82 TYR B N 1
ATOM 6393 C CA . TYR B 2 91 ? 795.181 -87.271 499.478 1.00 60.14 82 TYR B CA 1
ATOM 6394 C C . TYR B 2 91 ? 796.285 -86.621 498.643 1.00 61.40 82 TYR B C 1
ATOM 6395 O O . TYR B 2 91 ? 797.314 -86.165 499.164 1.00 61.20 82 TYR B O 1
ATOM 6404 N N . ALA B 2 92 ? 796.048 -86.593 497.332 1.00 61.57 83 ALA B N 1
ATOM 6405 C CA . ALA B 2 92 ? 796.969 -85.983 496.381 1.00 62.29 83 ALA B CA 1
ATOM 6406 C C . ALA B 2 92 ? 796.907 -84.466 496.514 1.00 62.39 83 ALA B C 1
ATOM 6407 O O . ALA B 2 92 ? 795.853 -83.912 496.812 1.00 63.91 83 ALA B O 1
ATOM 6409 N N . GLN B 2 93 ? 798.042 -83.808 496.299 1.00 62.05 84 GLN B N 1
ATOM 6410 C CA . GLN B 2 93 ? 798.143 -82.357 496.420 1.00 61.59 84 GLN B CA 1
ATOM 6411 C C . GLN B 2 93 ? 798.321 -81.768 495.025 1.00 62.01 84 GLN B C 1
ATOM 6412 O O . GLN B 2 93 ? 799.297 -82.077 494.342 1.00 63.78 84 GLN B O 1
ATOM 6418 N N . THR B 2 94 ? 797.369 -80.934 494.609 1.00 62.39 85 THR B N 1
ATOM 6419 C CA . THR B 2 94 ? 797.370 -80.314 493.280 1.00 62.74 85 THR B CA 1
ATOM 6420 C C . THR B 2 94 ? 798.689 -79.615 492.954 1.00 64.75 85 THR B C 1
ATOM 6421 O O . THR B 2 94 ? 799.232 -79.801 491.869 1.00 66.86 85 THR B O 1
ATOM 6425 N N . ASP B 2 95 ? 799.195 -78.820 493.897 1.00 67.28 86 ASP B N 1
ATOM 6426 C CA . ASP B 2 95 ? 800.450 -78.074 493.697 1.00 66.67 86 ASP B CA 1
ATOM 6427 C C . ASP B 2 95 ? 801.661 -78.991 493.491 1.00 64.89 86 ASP B C 1
ATOM 6428 O O . ASP B 2 95 ? 802.515 -78.707 492.648 1.00 64.02 86 ASP B O 1
ATOM 6433 N N . CYS B 2 96 ? 801.716 -80.090 494.245 1.00 65.06 87 CYS B N 1
ATOM 6434 C CA . CYS B 2 96 ? 802.802 -81.070 494.119 1.00 66.20 87 CYS B CA 1
ATOM 6435 C C . CYS B 2 96 ? 802.757 -81.840 492.791 1.00 65.37 87 CYS B C 1
ATOM 6436 O O . CYS B 2 96 ? 803.808 -82.168 492.232 1.00 64.92 87 CYS B O 1
ATOM 6439 N N . VAL B 2 97 ? 801.551 -82.121 492.293 1.00 62.33 88 VAL B N 1
ATOM 6440 C CA . VAL B 2 97 ? 801.383 -82.782 490.996 1.00 61.57 88 VAL B CA 1
ATOM 6441 C C . VAL B 2 97 ? 801.860 -81.862 489.873 1.00 62.56 88 VAL B C 1
ATOM 6442 O O . VAL B 2 97 ? 802.617 -82.292 489.005 1.00 64.19 88 VAL B O 1
ATOM 6446 N N . LEU B 2 98 ? 801.431 -80.602 489.907 1.00 63.42 89 LEU B N 1
ATOM 6447 C CA . LEU B 2 98 ? 801.838 -79.616 488.902 1.00 63.91 89 LEU B CA 1
ATOM 6448 C C . LEU B 2 98 ? 803.353 -79.341 488.902 1.00 64.79 89 LEU B C 1
ATOM 6449 O O . LEU B 2 98 ? 803.933 -79.106 487.838 1.00 66.52 89 LEU B O 1
ATOM 6454 N N . GLU B 2 99 ? 803.988 -79.371 490.077 1.00 64.20 90 GLU B N 1
ATOM 6455 C CA . GLU B 2 99 ? 805.452 -79.240 490.163 1.00 65.11 90 GLU B CA 1
ATOM 6456 C C . GLU B 2 99 ? 806.153 -80.388 489.429 1.00 62.91 90 GLU B C 1
ATOM 6457 O O . GLU B 2 99 ? 807.093 -80.156 488.667 1.00 63.27 90 GLU B O 1
ATOM 6463 N N . LEU B 2 100 ? 805.691 -81.615 489.667 1.00 60.16 91 LEU B N 1
ATOM 6464 C CA . LEU B 2 100 ? 806.224 -82.793 488.983 1.00 58.43 91 LEU B CA 1
ATOM 6465 C C . LEU B 2 100 ? 805.985 -82.748 487.464 1.00 58.24 91 LEU B C 1
ATOM 6466 O O . LEU B 2 100 ? 806.892 -83.061 486.690 1.00 58.15 91 LEU B O 1
ATOM 6471 N N . ILE B 2 101 ? 804.784 -82.347 487.044 1.00 58.60 92 ILE B N 1
ATOM 6472 C CA . ILE B 2 101 ? 804.454 -82.260 485.610 1.00 60.80 92 ILE B CA 1
ATOM 6473 C C . ILE B 2 101 ? 805.232 -81.126 484.924 1.00 61.52 92 ILE B C 1
ATOM 6474 O O . ILE B 2 101 ? 805.627 -81.264 483.765 1.00 60.99 92 ILE B O 1
ATOM 6479 N N . GLU B 2 102 ? 805.444 -80.016 485.636 1.00 63.95 93 GLU B N 1
ATOM 6480 C CA . GLU B 2 102 ? 806.340 -78.949 485.168 1.00 64.14 93 GLU B CA 1
ATOM 6481 C C . GLU B 2 102 ? 807.781 -79.443 485.064 1.00 62.99 93 GLU B C 1
ATOM 6482 O O . GLU B 2 102 ? 808.464 -79.150 484.084 1.00 61.41 93 GLU B O 1
ATOM 6488 N N . GLY B 2 103 ? 808.236 -80.172 486.085 1.00 63.05 94 GLY B N 1
ATOM 6489 C CA . GLY B 2 103 ? 809.571 -80.783 486.095 1.00 63.71 94 GLY B CA 1
ATOM 6490 C C . GLY B 2 103 ? 809.824 -81.703 484.913 1.00 64.30 94 GLY B C 1
ATOM 6491 O O . GLY B 2 103 ? 810.952 -81.801 484.426 1.00 62.72 94 GLY B O 1
ATOM 6492 N N . LEU B 2 104 ? 808.763 -82.370 484.460 1.00 66.30 95 LEU B N 1
ATOM 6493 C CA . LEU B 2 104 ? 808.786 -83.187 483.245 1.00 67.50 95 LEU B CA 1
ATOM 6494 C C . LEU B 2 104 ? 808.931 -82.316 481.993 1.00 68.13 95 LEU B C 1
ATOM 6495 O O . LEU B 2 104 ? 809.709 -82.642 481.097 1.00 69.74 95 LEU B O 1
ATOM 6500 N N . ASP B 2 105 ? 808.172 -81.220 481.939 1.00 69.49 96 ASP B N 1
ATOM 6501 C CA . ASP B 2 105 ? 808.238 -80.257 480.830 1.00 70.43 96 ASP B CA 1
ATOM 6502 C C . ASP B 2 105 ? 809.630 -79.638 480.678 1.00 70.74 96 ASP B C 1
ATOM 6503 O O . ASP B 2 105 ? 810.113 -79.477 479.553 1.00 69.96 96 ASP B O 1
ATOM 6508 N N . ARG B 2 106 ? 810.257 -79.287 481.806 1.00 71.88 97 ARG B N 1
ATOM 6509 C CA . ARG B 2 106 ? 811.631 -78.760 481.816 1.00 74.21 97 ARG B CA 1
ATOM 6510 C C . ARG B 2 106 ? 812.621 -79.767 481.238 1.00 72.48 97 ARG B C 1
ATOM 6511 O O . ARG B 2 106 ? 813.414 -79.434 480.357 1.00 71.85 97 ARG B O 1
ATOM 6519 N N . SER B 2 107 ? 812.558 -80.996 481.746 1.00 71.35 98 SER B N 1
ATOM 6520 C CA . SER B 2 107 ? 813.474 -82.069 481.348 1.00 70.22 98 SER B CA 1
ATOM 6521 C C . SER B 2 107 ? 813.344 -82.523 479.887 1.00 69.76 98 SER B C 1
ATOM 6522 O O . SER B 2 107 ? 814.305 -83.050 479.323 1.00 68.26 98 SER B O 1
ATOM 6525 N N . HIS B 2 108 ? 812.165 -82.333 479.290 1.00 70.94 99 HIS B N 1
ATOM 6526 C CA . HIS B 2 108 ? 811.906 -82.702 477.894 1.00 71.61 99 HIS B CA 1
ATOM 6527 C C . HIS B 2 108 ? 811.244 -81.531 477.160 1.00 71.14 99 HIS B C 1
ATOM 6528 O O . HIS B 2 108 ? 810.028 -81.533 476.955 1.00 72.15 99 HIS B O 1
ATOM 6535 N N . PRO B 2 109 ? 812.040 -80.513 476.772 1.00 71.88 100 PRO B N 1
ATOM 6536 C CA . PRO B 2 109 ? 811.467 -79.340 476.106 1.00 72.48 100 PRO B CA 1
ATOM 6537 C C . PRO B 2 109 ? 810.943 -79.669 474.708 1.00 72.38 100 PRO B C 1
ATOM 6538 O O . PRO B 2 109 ? 811.616 -80.368 473.947 1.00 72.27 100 PRO B O 1
ATOM 6542 N N . GLY B 2 110 ? 809.738 -79.188 474.399 1.00 73.35 101 GLY B N 1
ATOM 6543 C CA . GLY B 2 110 ? 809.058 -79.503 473.138 1.00 74.32 101 GLY B CA 1
ATOM 6544 C C . GLY B 2 110 ? 808.288 -80.820 473.100 1.00 74.98 101 GLY B C 1
ATOM 6545 O O . GLY B 2 110 ? 807.637 -81.114 472.094 1.00 74.29 101 GLY B O 1
ATOM 6546 N N . LEU B 2 111 ? 808.350 -81.607 474.179 1.00 74.54 102 LEU B N 1
ATOM 6547 C CA . LEU B 2 111 ? 807.626 -82.884 474.277 1.00 71.78 102 LEU B CA 1
ATOM 6548 C C . LEU B 2 111 ? 806.122 -82.654 474.367 1.00 70.03 102 LEU B C 1
ATOM 6549 O O . LEU B 2 111 ? 805.347 -83.243 473.611 1.00 68.95 102 LEU B O 1
ATOM 6554 N N . PHE B 2 112 ? 805.727 -81.796 475.303 1.00 68.61 103 PHE B N 1
ATOM 6555 C CA . PHE B 2 112 ? 804.323 -81.419 475.492 1.00 69.36 103 PHE B CA 1
ATOM 6556 C C . PHE B 2 112 ? 803.761 -80.738 474.239 1.00 72.46 103 PHE B C 1
ATOM 6557 O O . PHE B 2 112 ? 802.628 -81.012 473.844 1.00 70.75 103 PHE B O 1
ATOM 6565 N N . GLU B 2 113 ? 804.566 -79.867 473.624 1.00 76.85 104 GLU B N 1
ATOM 6566 C CA . GLU B 2 113 ? 804.227 -79.207 472.352 1.00 80.02 104 GLU B CA 1
ATOM 6567 C C . GLU B 2 113 ? 803.887 -80.227 471.263 1.00 80.02 104 GLU B C 1
ATOM 6568 O O . GLU B 2 113 ? 802.800 -80.180 470.683 1.00 81.82 104 GLU B O 1
ATOM 6574 N N . THR B 2 114 ? 804.818 -81.143 471.002 1.00 78.57 105 THR B N 1
ATOM 6575 C CA . THR B 2 114 ? 804.661 -82.125 469.924 1.00 78.30 105 THR B CA 1
ATOM 6576 C C . THR B 2 114 ? 803.525 -83.107 470.213 1.00 77.22 105 THR B C 1
ATOM 6577 O O . THR B 2 114 ? 802.725 -83.405 469.323 1.00 78.27 105 THR B O 1
ATOM 6581 N N . ALA B 2 115 ? 803.467 -83.600 471.452 1.00 73.83 106 ALA B N 1
ATOM 6582 C CA . ALA B 2 115 ? 802.423 -84.537 471.882 1.00 72.20 106 ALA B CA 1
ATOM 6583 C C . ALA B 2 115 ? 801.019 -83.961 471.698 1.00 72.13 106 ALA B C 1
ATOM 6584 O O . ALA B 2 115 ? 800.121 -84.655 471.219 1.00 72.50 106 ALA B O 1
ATOM 6586 N N . CYS B 2 116 ? 800.844 -82.694 472.074 1.00 72.34 107 CYS B N 1
ATOM 6587 C CA . CYS B 2 116 ? 799.587 -81.971 471.844 1.00 70.63 107 CYS B CA 1
ATOM 6588 C C . CYS B 2 116 ? 799.300 -81.817 470.352 1.00 70.19 107 CYS B C 1
ATOM 6589 O O . CYS B 2 116 ? 798.193 -82.109 469.902 1.00 70.19 107 CYS B O 1
ATOM 6592 N N . GLN B 2 117 ? 800.303 -81.374 469.594 1.00 71.09 108 GLN B N 1
ATOM 6593 C CA . GLN B 2 117 ? 800.143 -81.142 468.156 1.00 73.87 108 GLN B CA 1
ATOM 6594 C C . GLN B 2 117 ? 799.808 -82.424 467.387 1.00 74.89 108 GLN B C 1
ATOM 6595 O O . GLN B 2 117 ? 798.994 -82.395 466.461 1.00 76.36 108 GLN B O 1
ATOM 6601 N N . GLU B 2 118 ? 800.433 -83.536 467.774 1.00 75.79 109 GLU B N 1
ATOM 6602 C CA . GLU B 2 118 ? 800.101 -84.856 467.216 1.00 75.35 109 GLU B CA 1
ATOM 6603 C C . GLU B 2 118 ? 798.681 -85.297 467.581 1.00 73.59 109 GLU B C 1
ATOM 6604 O O . GLU B 2 118 ? 797.990 -85.907 466.760 1.00 71.96 109 GLU B O 1
ATOM 6610 N N . THR B 2 119 ? 798.259 -84.991 468.808 1.00 71.85 110 THR B N 1
ATOM 6611 C CA . THR B 2 119 ? 796.894 -85.266 469.255 1.00 71.87 110 THR B CA 1
ATOM 6612 C C . THR B 2 119 ? 795.869 -84.387 468.529 1.00 73.85 110 THR B C 1
ATOM 6613 O O . THR B 2 119 ? 794.779 -84.860 468.209 1.00 76.27 110 THR B O 1
ATOM 6617 N N . ILE B 2 120 ? 796.213 -83.123 468.272 1.00 75.85 111 ILE B N 1
ATOM 6618 C CA . ILE B 2 120 ? 795.333 -82.221 467.508 1.00 77.92 111 ILE B CA 1
ATOM 6619 C C . ILE B 2 120 ? 795.157 -82.711 466.062 1.00 77.26 111 ILE B C 1
ATOM 6620 O O . ILE B 2 120 ? 794.041 -82.699 465.541 1.00 78.05 111 ILE B O 1
ATOM 6625 N N . ASP B 2 121 ? 796.248 -83.144 465.430 1.00 77.62 112 ASP B N 1
ATOM 6626 C CA . ASP B 2 121 ? 796.188 -83.714 464.074 1.00 78.62 112 ASP B CA 1
ATOM 6627 C C . ASP B 2 121 ? 795.287 -84.948 464.007 1.00 77.59 112 ASP B C 1
ATOM 6628 O O . ASP B 2 121 ? 794.589 -85.155 463.012 1.00 77.95 112 ASP B O 1
ATOM 6633 N N . ALA B 2 122 ? 795.312 -85.757 465.065 1.00 77.15 113 ALA B N 1
ATOM 6634 C CA . ALA B 2 122 ? 794.449 -86.933 465.177 1.00 76.09 113 ALA B CA 1
ATOM 6635 C C . ALA B 2 122 ? 792.976 -86.549 465.324 1.00 76.69 113 ALA B C 1
ATOM 6636 O O . ALA B 2 122 ? 792.122 -87.123 464.655 1.00 77.49 113 ALA B O 1
ATOM 6638 N N . ILE B 2 123 ? 792.695 -85.575 466.190 1.00 78.21 114 ILE B N 1
ATOM 6639 C CA . ILE B 2 123 ? 791.323 -85.088 466.439 1.00 79.44 114 ILE B CA 1
ATOM 6640 C C . ILE B 2 123 ? 790.630 -84.587 465.163 1.00 82.17 114 ILE B C 1
ATOM 6641 O O . ILE B 2 123 ? 789.435 -84.824 464.971 1.00 82.34 114 ILE B O 1
ATOM 6646 N N . GLN B 2 124 ? 791.384 -83.910 464.300 1.00 84.60 115 GLN B N 1
ATOM 6647 C CA . GLN B 2 124 ? 790.857 -83.407 463.030 1.00 87.20 115 GLN B CA 1
ATOM 6648 C C . GLN B 2 124 ? 790.581 -84.534 462.020 1.00 87.21 115 GLN B C 1
ATOM 6649 O O . GLN B 2 124 ? 789.562 -84.500 461.328 1.00 87.13 115 GLN B O 1
ATOM 6655 N N . GLN B 2 125 ? 791.473 -85.527 461.956 1.00 87.07 116 GLN B N 1
ATOM 6656 C CA . GLN B 2 125 ? 791.348 -86.651 461.001 1.00 87.97 116 GLN B CA 1
ATOM 6657 C C . GLN B 2 125 ? 790.464 -87.819 461.470 1.00 84.78 116 GLN B C 1
ATOM 6658 O O . GLN B 2 125 ? 789.901 -88.525 460.631 1.00 83.76 116 GLN B O 1
ATOM 6664 N N . THR B 2 126 ? 790.355 -88.035 462.784 1.00 81.27 117 THR B N 1
ATOM 6665 C CA . THR B 2 126 ? 789.669 -89.216 463.324 1.00 79.04 117 THR B CA 1
ATOM 6666 C C . THR B 2 126 ? 788.175 -89.214 463.010 1.00 78.82 117 THR B C 1
ATOM 6667 O O . THR B 2 126 ? 787.478 -88.236 463.288 1.00 78.03 117 THR B O 1
ATOM 6671 N N . ARG B 2 127 ? 787.702 -90.324 462.444 1.00 79.86 118 ARG B N 1
ATOM 6672 C CA . ARG B 2 127 ? 786.286 -90.521 462.137 1.00 80.39 118 ARG B CA 1
ATOM 6673 C C . ARG B 2 127 ? 785.560 -91.224 463.279 1.00 79.21 118 ARG B C 1
ATOM 6674 O O . ARG B 2 127 ? 786.187 -91.731 464.211 1.00 76.91 118 ARG B O 1
ATOM 6682 N N . VAL B 2 128 ? 784.231 -91.244 463.189 1.00 81.45 119 VAL B N 1
ATOM 6683 C CA . VAL B 2 128 ? 783.368 -91.936 464.164 1.00 82.55 119 VAL B CA 1
ATOM 6684 C C . VAL B 2 128 ? 783.578 -93.464 464.093 1.00 82.98 119 VAL B C 1
ATOM 6685 O O . VAL B 2 128 ? 783.409 -94.162 465.097 1.00 80.50 119 VAL B O 1
ATOM 6689 N N . ASP B 2 129 ? 783.962 -93.956 462.909 1.00 85.17 120 ASP B N 1
ATOM 6690 C CA . ASP B 2 129 ? 784.353 -95.363 462.684 1.00 85.86 120 ASP B CA 1
ATOM 6691 C C . ASP B 2 129 ? 785.324 -95.919 463.726 1.00 86.32 120 ASP B C 1
ATOM 6692 O O . ASP B 2 129 ? 785.197 -97.073 464.130 1.00 88.85 120 ASP B O 1
ATOM 6697 N N . LYS B 2 130 ? 786.284 -95.096 464.154 1.00 85.21 121 LYS B N 1
ATOM 6698 C CA . LYS B 2 130 ? 787.347 -95.512 465.088 1.00 83.68 121 LYS B CA 1
ATOM 6699 C C . LYS B 2 130 ? 786.836 -96.116 466.406 1.00 81.41 121 LYS B C 1
ATOM 6700 O O . LYS B 2 130 ? 787.529 -96.933 467.015 1.00 83.59 121 LYS B O 1
ATOM 6706 N N . LEU B 2 131 ? 785.633 -95.730 466.836 1.00 78.09 122 LEU B N 1
ATOM 6707 C CA . LEU B 2 131 ? 785.010 -96.318 468.030 1.00 77.81 122 LEU B CA 1
ATOM 6708 C C . LEU B 2 131 ? 784.359 -97.698 467.823 1.00 78.46 122 LEU B C 1
ATOM 6709 O O . LEU B 2 131 ? 783.896 -98.299 468.795 1.00 80.94 122 LEU B O 1
ATOM 6714 N N . THR B 2 132 ? 784.317 -98.201 466.586 1.00 76.61 123 THR B N 1
ATOM 6715 C CA . THR B 2 132 ? 783.906 -99.588 466.329 1.00 76.98 123 THR B CA 1
ATOM 6716 C C . THR B 2 132 ? 785.004 -100.572 466.746 1.00 79.02 123 THR B C 1
ATOM 6717 O O . THR B 2 132 ? 784.710 -101.692 467.170 1.00 78.41 123 THR B O 1
ATOM 6721 N N . GLN B 2 133 ? 786.260 -100.145 466.604 1.00 81.55 124 GLN B N 1
ATOM 6722 C CA . GLN B 2 133 ? 787.427 -100.938 466.987 1.00 83.14 124 GLN B CA 1
ATOM 6723 C C . GLN B 2 133 ? 787.679 -100.796 468.486 1.00 82.54 124 GLN B C 1
ATOM 6724 O O . GLN B 2 133 ? 788.102 -99.738 468.952 1.00 85.38 124 GLN B O 1
ATOM 6730 N N . GLY B 2 134 ? 787.417 -101.864 469.233 1.00 82.03 125 GLY B N 1
ATOM 6731 C CA . GLY B 2 134 ? 787.563 -101.863 470.691 1.00 80.47 125 GLY B CA 1
ATOM 6732 C C . GLY B 2 134 ? 786.832 -103.035 471.317 1.00 80.62 125 GLY B C 1
ATOM 6733 O O . GLY B 2 134 ? 786.052 -103.713 470.643 1.00 80.45 125 GLY B O 1
ATOM 6734 N N . ARG B 2 135 ? 787.072 -103.269 472.606 1.00 81.13 126 ARG B N 1
ATOM 6735 C CA . ARG B 2 135 ? 786.443 -104.389 473.318 1.00 81.33 126 ARG B CA 1
ATOM 6736 C C . ARG B 2 135 ? 785.035 -104.000 473.802 1.00 77.85 126 ARG B C 1
ATOM 6737 O O . ARG B 2 135 ? 784.567 -102.895 473.526 1.00 75.62 126 ARG B O 1
ATOM 6745 N N . GLN B 2 136 ? 784.371 -104.924 474.501 1.00 75.13 127 GLN B N 1
ATOM 6746 C CA . GLN B 2 136 ? 783.026 -104.713 475.071 1.00 73.47 127 GLN B CA 1
ATOM 6747 C C . GLN B 2 136 ? 782.878 -103.333 475.739 1.00 73.21 127 GLN B C 1
ATOM 6748 O O . GLN B 2 136 ? 783.789 -102.881 476.437 1.00 72.74 127 GLN B O 1
ATOM 6754 N N . THR B 2 137 ? 781.740 -102.672 475.511 1.00 72.15 128 THR B N 1
ATOM 6755 C CA . THR B 2 137 ? 781.446 -101.360 476.110 1.00 72.03 128 THR B CA 1
ATOM 6756 C C . THR B 2 137 ? 780.042 -101.348 476.724 1.00 70.84 128 THR B C 1
ATOM 6757 O O . THR B 2 137 ? 779.131 -101.994 476.201 1.00 70.85 128 THR B O 1
ATOM 6761 N N . TYR B 2 138 ? 779.876 -100.612 477.826 1.00 69.56 129 TYR B N 1
ATOM 6762 C CA . TYR B 2 138 ? 778.578 -100.499 478.501 1.00 70.38 129 TYR B CA 1
ATOM 6763 C C . TYR B 2 138 ? 777.606 -99.681 477.654 1.00 70.56 129 TYR B C 1
ATOM 6764 O O . TYR B 2 138 ? 777.878 -98.524 477.331 1.00 70.10 129 TYR B O 1
ATOM 6773 N N . ASP B 2 139 ? 776.483 -100.300 477.292 1.00 71.45 130 ASP B N 1
ATOM 6774 C CA . ASP B 2 139 ? 775.456 -99.655 476.483 1.00 71.07 130 ASP B CA 1
ATOM 6775 C C . ASP B 2 139 ? 774.383 -99.093 477.413 1.00 71.17 130 ASP B C 1
ATOM 6776 O O . ASP B 2 139 ? 773.652 -99.843 478.062 1.00 69.89 130 ASP B O 1
ATOM 6781 N N . TRP B 2 140 ? 774.323 -97.766 477.496 1.00 74.21 131 TRP B N 1
ATOM 6782 C CA . TRP B 2 140 ? 773.295 -97.068 478.279 1.00 75.38 131 TRP B CA 1
ATOM 6783 C C . TRP B 2 140 ? 771.874 -97.335 477.754 1.00 77.88 131 TRP B C 1
ATOM 6784 O O . TRP B 2 140 ? 770.918 -97.334 478.531 1.00 80.63 131 TRP B O 1
ATOM 6795 N N . THR B 2 141 ? 771.756 -97.550 476.441 1.00 78.34 132 THR B N 1
ATOM 6796 C CA . THR B 2 141 ? 770.495 -97.919 475.790 1.00 79.30 132 THR B CA 1
ATOM 6797 C C . THR B 2 141 ? 769.832 -99.146 476.424 1.00 81.18 132 THR B C 1
ATOM 6798 O O . THR B 2 141 ? 768.624 -99.134 476.670 1.00 82.51 132 THR B O 1
ATOM 6802 N N . LEU B 2 142 ? 770.627 -100.184 476.688 1.00 82.45 133 LEU B N 1
ATOM 6803 C CA . LEU B 2 142 ? 770.126 -101.470 477.196 1.00 83.66 133 LEU B CA 1
ATOM 6804 C C . LEU B 2 142 ? 770.512 -101.794 478.654 1.00 84.36 133 LEU B C 1
ATOM 6805 O O . LEU B 2 142 ? 770.084 -102.824 479.180 1.00 84.92 133 LEU B O 1
ATOM 6810 N N . ASN B 2 143 ? 771.301 -100.927 479.296 1.00 84.16 134 ASN B N 1
ATOM 6811 C CA . ASN B 2 143 ? 771.854 -101.167 480.647 1.00 84.83 134 ASN B CA 1
ATOM 6812 C C . ASN B 2 143 ? 772.668 -102.469 480.775 1.00 84.78 134 ASN B C 1
ATOM 6813 O O . ASN B 2 143 ? 772.664 -103.117 481.827 1.00 85.35 134 ASN B O 1
ATOM 6818 N N . ARG B 2 144 ? 773.375 -102.824 479.703 1.00 84.65 135 ARG B N 1
ATOM 6819 C CA . ARG B 2 144 ? 774.220 -104.018 479.657 1.00 85.53 135 ARG B CA 1
ATOM 6820 C C . ARG B 2 144 ? 775.437 -103.766 478.768 1.00 81.86 135 ARG B C 1
ATOM 6821 O O . ARG B 2 144 ? 775.494 -102.765 478.047 1.00 79.81 135 ARG B O 1
ATOM 6829 N N . ASN B 2 145 ? 776.406 -104.677 478.828 1.00 76.80 136 ASN B N 1
ATOM 6830 C CA . ASN B 2 145 ? 777.566 -104.627 477.938 1.00 73.44 136 ASN B CA 1
ATOM 6831 C C . ASN B 2 145 ? 777.200 -105.163 476.550 1.00 70.81 136 ASN B C 1
ATOM 6832 O O . ASN B 2 145 ? 776.453 -106.136 476.425 1.00 70.66 136 ASN B O 1
ATOM 6837 N N . GLN B 2 146 ? 777.710 -104.490 475.519 1.00 67.63 137 GLN B N 1
ATOM 6838 C CA . GLN B 2 146 ? 777.557 -104.894 474.120 1.00 63.38 137 GLN B CA 1
ATOM 6839 C C . GLN B 2 146 ? 778.887 -104.635 473.414 1.00 61.30 137 GLN B C 1
ATOM 6840 O O . GLN B 2 146 ? 779.719 -103.884 473.928 1.00 61.28 137 GLN B O 1
ATOM 6846 N N . PRO B 2 147 ? 779.100 -105.248 472.233 1.00 60.34 138 PRO B N 1
ATOM 6847 C CA . PRO B 2 147 ? 780.279 -104.920 471.424 1.00 60.52 138 PRO B CA 1
ATOM 6848 C C . PRO B 2 147 ? 780.393 -103.426 471.101 1.00 61.37 138 PRO B C 1
ATOM 6849 O O . PRO B 2 147 ? 779.379 -102.728 471.029 1.00 60.70 138 PRO B O 1
ATOM 6853 N N . ALA B 2 148 ? 781.625 -102.961 470.903 1.00 63.27 139 ALA B N 1
ATOM 6854 C CA . ALA B 2 148 ? 781.919 -101.535 470.707 1.00 64.28 139 ALA B CA 1
ATOM 6855 C C . ALA B 2 148 ? 781.112 -100.904 469.574 1.00 63.94 139 ALA B C 1
ATOM 6856 O O . ALA B 2 148 ? 780.520 -99.840 469.752 1.00 64.98 139 ALA B O 1
ATOM 6858 N N . ALA B 2 149 ? 781.086 -101.574 468.425 1.00 64.61 140 ALA B N 1
ATOM 6859 C CA . ALA B 2 149 ? 780.357 -101.093 467.246 1.00 65.31 140 ALA B CA 1
ATOM 6860 C C . ALA B 2 149 ? 778.840 -101.084 467.445 1.00 65.39 140 ALA B C 1
ATOM 6861 O O . ALA B 2 149 ? 778.155 -100.188 466.948 1.00 67.34 140 ALA B O 1
ATOM 6863 N N . THR B 2 150 ? 778.329 -102.086 468.162 1.00 64.00 141 THR B N 1
ATOM 6864 C CA . THR B 2 150 ? 776.895 -102.201 468.450 1.00 62.52 141 THR B CA 1
ATOM 6865 C C . THR B 2 150 ? 776.431 -101.113 469.424 1.00 62.38 141 THR B C 1
ATOM 6866 O O . THR B 2 150 ? 775.396 -100.493 469.200 1.00 65.06 141 THR B O 1
ATOM 6870 N N . ALA B 2 151 ? 777.193 -100.884 470.490 1.00 62.98 142 ALA B N 1
ATOM 6871 C CA . ALA B 2 151 ? 776.893 -99.811 471.446 1.00 64.09 142 ALA B CA 1
ATOM 6872 C C . ALA B 2 151 ? 776.995 -98.415 470.820 1.00 66.26 142 ALA B C 1
ATOM 6873 O O . ALA B 2 151 ? 776.273 -97.496 471.224 1.00 66.32 142 ALA B O 1
ATOM 6875 N N . LEU B 2 152 ? 777.899 -98.266 469.849 1.00 67.23 143 LEU B N 1
ATOM 6876 C CA . LEU B 2 152 ? 778.037 -97.027 469.084 1.00 69.37 143 LEU B CA 1
ATOM 6877 C C . LEU B 2 152 ? 776.808 -96.766 468.218 1.00 72.27 143 LEU B C 1
ATOM 6878 O O . LEU B 2 152 ? 776.228 -95.681 468.277 1.00 76.23 143 LEU B O 1
ATOM 6883 N N . ALA B 2 153 ? 776.424 -97.762 467.419 1.00 72.93 144 ALA B N 1
ATOM 6884 C CA . ALA B 2 153 ? 775.268 -97.652 466.520 1.00 71.68 144 ALA B CA 1
ATOM 6885 C C . ALA B 2 153 ? 773.958 -97.384 467.274 1.00 71.73 144 ALA B C 1
ATOM 6886 O O . ALA B 2 153 ? 773.127 -96.604 466.804 1.00 71.44 144 ALA B O 1
ATOM 6888 N N . ASN B 2 154 ? 773.788 -98.027 468.432 1.00 71.99 145 ASN B N 1
ATOM 6889 C CA . ASN B 2 154 ? 772.630 -97.787 469.313 1.00 74.34 145 ASN B CA 1
ATOM 6890 C C . ASN B 2 154 ? 772.607 -96.355 469.855 1.00 77.71 145 ASN B C 1
ATOM 6891 O O . ASN B 2 154 ? 771.554 -95.714 469.891 1.00 79.31 145 ASN B O 1
ATOM 6896 N N . THR B 2 155 ? 773.771 -95.869 470.282 1.00 79.61 146 THR B N 1
ATOM 6897 C CA . THR B 2 155 ? 773.907 -94.505 470.789 1.00 80.25 146 THR B CA 1
ATOM 6898 C C . THR B 2 155 ? 773.732 -93.457 469.680 1.00 81.44 146 THR B C 1
ATOM 6899 O O . THR B 2 155 ? 773.151 -92.408 469.933 1.00 85.42 146 THR B O 1
ATOM 6903 N N . ILE B 2 156 ? 774.218 -93.739 468.469 1.00 81.83 147 ILE B N 1
ATOM 6904 C CA . ILE B 2 156 ? 773.966 -92.867 467.303 1.00 83.22 147 ILE B CA 1
ATOM 6905 C C . ILE B 2 156 ? 772.480 -92.871 466.905 1.00 85.48 147 ILE B C 1
ATOM 6906 O O . ILE B 2 156 ? 771.930 -91.816 466.580 1.00 86.56 147 ILE B O 1
ATOM 6911 N N . GLU B 2 157 ? 771.849 -94.049 466.926 1.00 87.16 148 GLU B N 1
ATOM 6912 C CA . GLU B 2 157 ? 770.432 -94.205 466.550 1.00 86.68 148 GLU B CA 1
ATOM 6913 C C . GLU B 2 157 ? 769.493 -93.411 467.466 1.00 84.75 148 GLU B C 1
ATOM 6914 O O . GLU B 2 157 ? 768.612 -92.698 466.983 1.00 84.73 148 GLU B O 1
ATOM 6920 N N . VAL B 2 158 ? 769.693 -93.535 468.777 1.00 82.13 149 VAL B N 1
ATOM 6921 C CA . VAL B 2 158 ? 768.897 -92.799 469.768 1.00 82.07 149 VAL B CA 1
ATOM 6922 C C . VAL B 2 158 ? 769.194 -91.292 469.697 1.00 84.25 149 VAL B C 1
ATOM 6923 O O . VAL B 2 158 ? 768.296 -90.472 469.895 1.00 86.95 149 VAL B O 1
ATOM 6927 N N . PHE B 2 159 ? 770.452 -90.941 469.423 1.00 86.47 150 PHE B N 1
ATOM 6928 C CA . PHE B 2 159 ? 770.849 -89.545 469.161 1.00 86.85 150 PHE B CA 1
ATOM 6929 C C . PHE B 2 159 ? 770.153 -88.973 467.918 1.00 88.81 150 PHE B C 1
ATOM 6930 O O . PHE B 2 159 ? 769.709 -87.828 467.934 1.00 88.43 150 PHE B O 1
ATOM 6938 N N . ARG B 2 160 ? 770.065 -89.774 466.856 1.00 92.02 151 ARG B N 1
ATOM 6939 C CA . ARG B 2 160 ? 769.407 -89.366 465.606 1.00 94.47 151 ARG B CA 1
ATOM 6940 C C . ARG B 2 160 ? 767.882 -89.253 465.753 1.00 94.37 151 ARG B C 1
ATOM 6941 O O . ARG B 2 160 ? 767.267 -88.375 465.144 1.00 93.41 151 ARG B O 1
ATOM 6949 N N . LYS B 2 161 ? 767.282 -90.151 466.537 1.00 93.55 152 LYS B N 1
ATOM 6950 C CA . LYS B 2 161 ? 765.844 -90.085 466.847 1.00 92.51 152 LYS B CA 1
ATOM 6951 C C . LYS B 2 161 ? 765.484 -88.830 467.648 1.00 90.92 152 LYS B C 1
ATOM 6952 O O . LYS B 2 161 ? 764.396 -88.277 467.477 1.00 92.77 152 LYS B O 1
ATOM 6958 N N . ASN B 2 162 ? 766.396 -88.398 468.518 1.00 88.62 153 ASN B N 1
ATOM 6959 C CA . ASN B 2 162 ? 766.307 -87.088 469.175 1.00 88.94 153 ASN B CA 1
ATOM 6960 C C . ASN B 2 162 ? 767.013 -86.044 468.281 1.00 90.21 153 ASN B C 1
ATOM 6961 O O . ASN B 2 162 ? 767.371 -86.352 467.140 1.00 89.48 153 ASN B O 1
ATOM 6966 N N . GLY B 2 163 ? 767.195 -84.814 468.764 1.00 90.40 154 GLY B N 1
ATOM 6967 C CA . GLY B 2 163 ? 767.767 -83.739 467.937 1.00 91.84 154 GLY B CA 1
ATOM 6968 C C . GLY B 2 163 ? 769.286 -83.646 467.938 1.00 92.39 154 GLY B C 1
ATOM 6969 O O . GLY B 2 163 ? 769.834 -82.601 468.302 1.00 97.66 154 GLY B O 1
ATOM 6970 N N . TYR B 2 164 ? 769.966 -84.719 467.521 1.00 88.08 155 TYR B N 1
ATOM 6971 C CA . TYR B 2 164 ? 771.440 -84.789 467.556 1.00 84.27 155 TYR B CA 1
ATOM 6972 C C . TYR B 2 164 ? 771.992 -85.553 466.348 1.00 84.48 155 TYR B C 1
ATOM 6973 O O . TYR B 2 164 ? 772.053 -86.786 466.355 1.00 83.26 155 TYR B O 1
ATOM 6982 N N . LYS B 2 165 ? 772.381 -84.805 465.312 1.00 85.54 156 LYS B N 1
ATOM 6983 C CA . LYS B 2 165 ? 772.895 -85.374 464.059 1.00 86.38 156 LYS B CA 1
ATOM 6984 C C . LYS B 2 165 ? 774.128 -84.619 463.531 1.00 85.75 156 LYS B C 1
ATOM 6985 O O . LYS B 2 165 ? 774.303 -84.496 462.314 1.00 87.86 156 LYS B O 1
ATOM 6991 N N . LEU B 2 166 ? 774.979 -84.116 464.427 1.00 83.20 157 LEU B N 1
ATOM 6992 C CA . LEU B 2 166 ? 776.247 -83.494 464.013 1.00 82.03 157 LEU B CA 1
ATOM 6993 C C . LEU B 2 166 ? 777.230 -84.550 463.496 1.00 81.99 157 LEU B C 1
ATOM 6994 O O . LEU B 2 166 ? 777.996 -84.291 462.565 1.00 79.64 157 LEU B O 1
ATOM 6999 N N . ASN B 2 167 ? 777.194 -85.737 464.105 1.00 82.85 158 ASN B N 1
ATOM 7000 C CA . ASN B 2 167 ? 778.011 -86.883 463.668 1.00 83.25 158 ASN B CA 1
ATOM 7001 C C . ASN B 2 167 ? 777.719 -87.389 462.242 1.00 86.04 158 ASN B C 1
ATOM 7002 O O . ASN B 2 167 ? 778.500 -88.177 461.706 1.00 86.73 158 ASN B O 1
ATOM 7007 N N . GLU B 2 168 ? 776.594 -86.965 461.658 1.00 88.77 159 GLU B N 1
ATOM 7008 C CA . GLU B 2 168 ? 776.299 -87.130 460.221 1.00 91.61 159 GLU B CA 1
ATOM 7009 C C . GLU B 2 168 ? 777.516 -86.875 459.322 1.00 89.15 159 GLU B C 1
ATOM 7010 O O . GLU B 2 168 ? 777.718 -87.590 458.337 1.00 88.37 159 GLU B O 1
ATOM 7016 N N . SER B 2 169 ? 778.301 -85.850 459.663 1.00 86.42 160 SER B N 1
ATOM 7017 C CA . SER B 2 169 ? 779.552 -85.528 458.964 1.00 86.53 160 SER B CA 1
ATOM 7018 C C . SER B 2 169 ? 780.511 -86.713 458.872 1.00 87.66 160 SER B C 1
ATOM 7019 O O . SER B 2 169 ? 781.099 -86.960 457.818 1.00 88.74 160 SER B O 1
ATOM 7022 N N . GLY B 2 170 ? 780.664 -87.427 459.986 1.00 89.52 161 GLY B N 1
ATOM 7023 C CA . GLY B 2 170 ? 781.526 -88.607 460.065 1.00 89.55 161 GLY B CA 1
ATOM 7024 C C . GLY B 2 170 ? 782.731 -88.423 460.971 1.00 88.63 161 GLY B C 1
ATOM 7025 O O . GLY B 2 170 ? 783.286 -89.408 461.456 1.00 89.93 161 GLY B O 1
ATOM 7026 N N . ARG B 2 171 ? 783.149 -87.174 461.182 1.00 86.86 162 ARG B N 1
ATOM 7027 C CA . ARG B 2 171 ? 784.264 -86.864 462.090 1.00 85.86 162 ARG B CA 1
ATOM 7028 C C . ARG B 2 171 ? 783.859 -87.028 463.560 1.00 82.91 162 ARG B C 1
ATOM 7029 O O . ARG B 2 171 ? 782.745 -86.668 463.947 1.00 81.45 162 ARG B O 1
ATOM 7037 N N . LEU B 2 172 ? 784.781 -87.570 464.360 1.00 81.33 163 LEU B N 1
ATOM 7038 C CA . LEU B 2 172 ? 784.501 -87.988 465.745 1.00 79.58 163 LEU B CA 1
ATOM 7039 C C . LEU B 2 172 ? 784.189 -86.837 466.699 1.00 78.01 163 LEU B C 1
ATOM 7040 O O . LEU B 2 172 ? 783.359 -86.992 467.592 1.00 77.47 163 LEU B O 1
ATOM 7045 N N . ILE B 2 173 ? 784.856 -85.697 466.521 1.00 77.35 164 ILE B N 1
ATOM 7046 C CA . ILE B 2 173 ? 784.643 -84.531 467.396 1.00 77.44 164 ILE B CA 1
ATOM 7047 C C . ILE B 2 173 ? 783.189 -84.023 467.375 1.00 77.12 164 ILE B C 1
ATOM 7048 O O . ILE B 2 173 ? 782.700 -83.508 468.382 1.00 76.37 164 ILE B O 1
ATOM 7053 N N . ASP B 2 174 ? 782.504 -84.191 466.244 1.00 76.72 165 ASP B N 1
ATOM 7054 C CA . ASP B 2 174 ? 781.075 -83.861 466.144 1.00 76.62 165 ASP B CA 1
ATOM 7055 C C . ASP B 2 174 ? 780.197 -84.808 466.967 1.00 74.67 165 ASP B C 1
ATOM 7056 O O . ASP B 2 174 ? 779.245 -84.362 467.609 1.00 74.48 165 ASP B O 1
ATOM 7061 N N . PHE B 2 175 ? 780.514 -86.105 466.944 1.00 73.89 166 PHE B N 1
ATOM 7062 C CA . PHE B 2 175 ? 779.859 -87.084 467.828 1.00 71.38 166 PHE B CA 1
ATOM 7063 C C . PHE B 2 175 ? 780.071 -86.723 469.304 1.00 71.11 166 PHE B C 1
ATOM 7064 O O . PHE B 2 175 ? 779.167 -86.899 470.122 1.00 69.48 166 PHE B O 1
ATOM 7072 N N . LEU B 2 176 ? 781.260 -86.219 469.632 1.00 71.40 167 LEU B N 1
ATOM 7073 C CA . LEU B 2 176 ? 781.568 -85.775 470.994 1.00 71.84 167 LEU B CA 1
ATOM 7074 C C . LEU B 2 176 ? 780.759 -84.543 471.417 1.00 72.53 167 LEU B C 1
ATOM 7075 O O . LEU B 2 176 ? 780.359 -84.444 472.579 1.00 73.85 167 LEU B O 1
ATOM 7080 N N . LYS B 2 177 ? 780.503 -83.623 470.482 1.00 72.32 168 LYS B N 1
ATOM 7081 C CA . LYS B 2 177 ? 779.591 -82.491 470.735 1.00 71.10 168 LYS B CA 1
ATOM 7082 C C . LYS B 2 177 ? 778.170 -82.975 471.030 1.00 70.90 168 LYS B C 1
ATOM 7083 O O . LYS B 2 177 ? 777.561 -82.542 472.008 1.00 70.36 168 LYS B O 1
ATOM 7089 N N . ASP B 2 178 ? 777.665 -83.888 470.197 1.00 70.98 169 ASP B N 1
ATOM 7090 C CA . ASP B 2 178 ? 776.346 -84.509 470.407 1.00 71.54 169 ASP B CA 1
ATOM 7091 C C . ASP B 2 178 ? 776.195 -85.130 471.802 1.00 72.26 169 ASP B C 1
ATOM 7092 O O . ASP B 2 178 ? 775.110 -85.084 472.379 1.00 74.83 169 ASP B O 1
ATOM 7097 N N . VAL B 2 179 ? 777.274 -85.707 472.333 1.00 72.33 170 VAL B N 1
ATOM 7098 C CA . VAL B 2 179 ? 777.273 -86.284 473.686 1.00 73.36 170 VAL B CA 1
ATOM 7099 C C . VAL B 2 179 ? 777.119 -85.193 474.757 1.00 74.47 170 VAL B C 1
ATOM 7100 O O . VAL B 2 179 ? 776.379 -85.375 475.726 1.00 74.72 170 VAL B O 1
ATOM 7104 N N . LEU B 2 180 ? 777.821 -84.074 474.585 1.00 75.62 171 LEU B N 1
ATOM 7105 C CA . LEU B 2 180 ? 777.705 -82.939 475.516 1.00 75.92 171 LEU B CA 1
ATOM 7106 C C . LEU B 2 180 ? 776.359 -82.210 475.390 1.00 75.64 171 LEU B C 1
ATOM 7107 O O . LEU B 2 180 ? 775.804 -81.753 476.394 1.00 73.11 171 LEU B O 1
ATOM 7112 N N . LEU B 2 181 ? 775.850 -82.106 474.163 1.00 76.63 172 LEU B N 1
ATOM 7113 C CA . LEU B 2 181 ? 774.530 -81.516 473.905 1.00 77.26 172 LEU B CA 1
ATOM 7114 C C . LEU B 2 181 ? 773.371 -82.390 474.401 1.00 79.95 172 LEU B C 1
ATOM 7115 O O . LEU B 2 181 ? 772.311 -81.864 474.738 1.00 84.33 172 LEU B O 1
ATOM 7120 N N . SER B 2 182 ? 773.573 -83.708 474.449 1.00 82.79 173 SER B N 1
ATOM 7121 C CA . SER B 2 182 ? 772.535 -84.652 474.893 1.00 84.58 173 SER B CA 1
ATOM 7122 C C . SER B 2 182 ? 772.243 -84.639 476.398 1.00 86.24 173 SER B C 1
ATOM 7123 O O . SER B 2 182 ? 771.232 -85.200 476.826 1.00 87.31 173 SER B O 1
ATOM 7126 N N . PHE B 2 183 ? 773.114 -84.017 477.195 1.00 88.56 174 PHE B N 1
ATOM 7127 C CA . PHE B 2 183 ? 772.843 -83.817 478.628 1.00 91.71 174 PHE B CA 1
ATOM 7128 C C . PHE B 2 183 ? 771.758 -82.767 478.885 1.00 90.81 174 PHE B C 1
ATOM 7129 O O . PHE B 2 183 ? 771.137 -82.772 479.949 1.00 88.94 174 PHE B O 1
ATOM 7137 N N . GLU B 2 184 ? 771.539 -81.875 477.916 1.00 93.13 175 GLU B N 1
ATOM 7138 C CA . GLU B 2 184 ? 770.526 -80.819 478.024 1.00 94.59 175 GLU B CA 1
ATOM 7139 C C . GLU B 2 184 ? 769.086 -81.328 477.920 1.00 96.84 175 GLU B C 1
ATOM 7140 O O . GLU B 2 184 ? 768.171 -80.663 478.409 1.00 99.38 175 GLU B O 1
ATOM 7146 N N . ASN B 2 185 ? 768.884 -82.487 477.288 1.00 97.78 176 ASN B N 1
ATOM 7147 C CA . ASN B 2 185 ? 767.539 -83.038 477.089 1.00 99.70 176 ASN B CA 1
ATOM 7148 C C . ASN B 2 185 ? 766.959 -83.540 478.414 1.00 102.46 176 ASN B C 1
ATOM 7149 O O . ASN B 2 185 ? 767.653 -84.206 479.189 1.00 103.45 176 ASN B O 1
ATOM 7154 N N . ASP B 2 186 ? 765.689 -83.211 478.654 1.00 105.64 177 ASP B N 1
ATOM 7155 C CA . ASP B 2 186 ? 764.951 -83.652 479.848 1.00 107.90 177 ASP B CA 1
ATOM 7156 C C . ASP B 2 186 ? 763.833 -84.653 479.501 1.00 107.75 177 ASP B C 1
ATOM 7157 O O . ASP B 2 186 ? 762.923 -84.879 480.303 1.00 106.50 177 ASP B O 1
ATOM 7162 N N . SER B 2 187 ? 763.917 -85.253 478.312 1.00 108.45 178 SER B N 1
ATOM 7163 C CA . SER B 2 187 ? 762.958 -86.260 477.863 1.00 109.78 178 SER B CA 1
ATOM 7164 C C . SER B 2 187 ? 763.576 -87.091 476.734 1.00 109.17 178 SER B C 1
ATOM 7165 O O . SER B 2 187 ? 763.096 -87.075 475.596 1.00 112.76 178 SER B O 1
ATOM 7168 N N . MET B 2 188 ? 764.651 -87.804 477.067 1.00 105.41 179 MET B N 1
ATOM 7169 C CA . MET B 2 188 ? 765.392 -88.626 476.104 1.00 101.77 179 MET B CA 1
ATOM 7170 C C . MET B 2 188 ? 764.645 -89.939 475.855 1.00 98.87 179 MET B C 1
ATOM 7171 O O . MET B 2 188 ? 764.480 -90.742 476.776 1.00 96.30 179 MET B O 1
ATOM 7176 N N . GLU B 2 189 ? 764.206 -90.152 474.612 1.00 98.69 180 GLU B N 1
ATOM 7177 C CA . GLU B 2 189 ? 763.375 -91.311 474.256 1.00 99.43 180 GLU B CA 1
ATOM 7178 C C . GLU B 2 189 ? 764.224 -92.541 473.932 1.00 96.28 180 GLU B C 1
ATOM 7179 O O . GLU B 2 189 ? 765.239 -92.436 473.242 1.00 92.60 180 GLU B O 1
ATOM 7185 N N . VAL B 2 190 ? 763.790 -93.698 474.437 1.00 95.81 181 VAL B N 1
ATOM 7186 C CA . VAL B 2 190 ? 764.451 -94.988 474.201 1.00 94.58 181 VAL B CA 1
ATOM 7187 C C . VAL B 2 190 ? 763.390 -96.068 473.971 1.00 94.15 181 VAL B C 1
ATOM 7188 O O . VAL B 2 190 ? 762.351 -96.065 474.636 1.00 94.05 181 VAL B O 1
ATOM 7192 N N . THR B 2 191 ? 763.661 -96.985 473.039 1.00 94.14 182 THR B N 1
ATOM 7193 C CA . THR B 2 191 ? 762.766 -98.115 472.746 1.00 94.66 182 THR B CA 1
ATOM 7194 C C . THR B 2 191 ? 763.224 -99.390 473.465 1.00 95.44 182 THR B C 1
ATOM 7195 O O . THR B 2 191 ? 764.120 -100.089 472.987 1.00 99.81 182 THR B O 1
ATOM 7199 N N . THR B 2 192 ? 762.610 -99.680 474.614 1.00 95.26 183 THR B N 1
ATOM 7200 C CA . THR B 2 192 ? 762.842 -100.934 475.341 1.00 95.90 183 THR B CA 1
ATOM 7201 C C . THR B 2 192 ? 761.957 -102.043 474.772 1.00 95.54 183 THR B C 1
ATOM 7202 O O . THR B 2 192 ? 760.812 -101.790 474.399 1.00 96.22 183 THR B O 1
ATOM 7206 N N . HIS B 2 193 ? 762.488 -103.265 474.716 1.00 95.53 184 HIS B N 1
ATOM 7207 C CA . HIS B 2 193 ? 761.754 -104.423 474.189 1.00 95.14 184 HIS B CA 1
ATOM 7208 C C . HIS B 2 193 ? 761.140 -105.259 475.314 1.00 97.90 184 HIS B C 1
ATOM 7209 O O . HIS B 2 193 ? 761.681 -105.321 476.420 1.00 94.62 184 HIS B O 1
ATOM 7216 N N . PHE B 2 194 ? 760.008 -105.895 475.009 1.00 104.99 185 PHE B N 1
ATOM 7217 C CA . PHE B 2 194 ? 759.246 -106.700 475.974 1.00 108.47 185 PHE B CA 1
ATOM 7218 C C . PHE B 2 194 ? 758.528 -107.852 475.263 1.00 110.92 185 PHE B C 1
ATOM 7219 O O . PHE B 2 194 ? 758.300 -107.790 474.049 1.00 108.68 185 PHE B O 1
ATOM 7227 N N . GLN B 2 195 ? 758.167 -108.886 476.025 1.00 114.68 186 GLN B N 1
ATOM 7228 C CA . GLN B 2 195 ? 757.527 -110.093 475.469 1.00 118.60 186 GLN B CA 1
ATOM 7229 C C . GLN B 2 195 ? 755.995 -110.087 475.611 1.00 121.79 186 GLN B C 1
ATOM 7230 O O . GLN B 2 195 ? 755.453 -109.568 476.593 1.00 120.70 186 GLN B O 1
ATOM 7236 N N . LYS B 2 196 ? 755.321 -110.668 474.614 1.00 123.99 187 LYS B N 1
ATOM 7237 C CA . LYS B 2 196 ? 753.859 -110.792 474.569 1.00 126.79 187 LYS B CA 1
ATOM 7238 C C . LYS B 2 196 ? 753.487 -112.237 474.225 1.00 128.38 187 LYS B C 1
ATOM 7239 O O . LYS B 2 196 ? 754.169 -112.878 473.425 1.00 127.05 187 LYS B O 1
ATOM 7245 N N . LYS B 2 197 ? 752.399 -112.729 474.822 1.00 131.02 188 LYS B N 1
ATOM 7246 C CA . LYS B 2 197 ? 751.927 -114.106 474.620 1.00 132.25 188 LYS B CA 1
ATOM 7247 C C . LYS B 2 197 ? 750.646 -114.142 473.783 1.00 132.03 188 LYS B C 1
ATOM 7248 O O . LYS B 2 197 ? 749.540 -114.043 474.321 1.00 132.76 188 LYS B O 1
ATOM 7254 N N . LYS B 2 198 ? 750.813 -114.284 472.468 1.00 132.04 189 LYS B N 1
ATOM 7255 C CA . LYS B 2 198 ? 749.687 -114.408 471.530 1.00 131.81 189 LYS B CA 1
ATOM 7256 C C . LYS B 2 198 ? 749.222 -115.862 471.394 1.00 127.53 189 LYS B C 1
ATOM 7257 O O . LYS B 2 198 ? 749.837 -116.779 471.945 1.00 124.81 189 LYS B O 1
ATOM 7263 N N . ARG B 2 199 ? 748.120 -116.046 470.669 1.00 123.67 190 ARG B N 1
ATOM 7264 C CA . ARG B 2 199 ? 747.586 -117.362 470.321 1.00 121.94 190 ARG B CA 1
ATOM 7265 C C . ARG B 2 199 ? 747.207 -117.364 468.837 1.00 121.24 190 ARG B C 1
ATOM 7266 O O . ARG B 2 199 ? 746.599 -116.407 468.353 1.00 119.10 190 ARG B O 1
ATOM 7274 N N . ILE B 2 200 ? 747.586 -118.424 468.120 1.00 122.78 191 ILE B N 1
ATOM 7275 C CA . ILE B 2 200 ? 747.266 -118.588 466.690 1.00 125.63 191 ILE B CA 1
ATOM 7276 C C . ILE B 2 200 ? 746.827 -120.038 466.431 1.00 125.17 191 ILE B C 1
ATOM 7277 O O . ILE B 2 200 ? 747.331 -120.966 467.068 1.00 124.13 191 ILE B O 1
ATOM 7282 N N . ARG B 2 201 ? 745.885 -120.218 465.504 1.00 126.58 192 ARG B N 1
ATOM 7283 C CA . ARG B 2 201 ? 745.375 -121.549 465.142 1.00 130.45 192 ARG B CA 1
ATOM 7284 C C . ARG B 2 201 ? 746.372 -122.363 464.303 1.00 132.98 192 ARG B C 1
ATOM 7285 O O . ARG B 2 201 ? 747.144 -121.799 463.522 1.00 132.95 192 ARG B O 1
ATOM 7293 N N . ASP B 2 202 ? 746.331 -123.688 464.471 1.00 133.43 193 ASP B N 1
ATOM 7294 C CA . ASP B 2 202 ? 747.108 -124.633 463.657 1.00 133.55 193 ASP B CA 1
ATOM 7295 C C . ASP B 2 202 ? 746.286 -125.897 463.375 1.00 135.75 193 ASP B C 1
ATOM 7296 O O . ASP B 2 202 ? 745.709 -126.477 464.297 1.00 137.29 193 ASP B O 1
ATOM 7301 N N . ASN B 2 203 ? 746.243 -126.316 462.109 1.00 135.93 194 ASN B N 1
ATOM 7302 C CA . ASN B 2 203 ? 745.565 -127.561 461.718 1.00 133.47 194 ASN B CA 1
ATOM 7303 C C . ASN B 2 203 ? 746.382 -128.788 462.124 1.00 132.49 194 ASN B C 1
ATOM 7304 O O . ASN B 2 203 ? 747.581 -128.697 462.393 1.00 130.63 194 ASN B O 1
ATOM 7309 N N . LYS B 2 206 ? 743.954 -129.275 464.181 1.00 141.22 197 LYS B N 1
ATOM 7310 C CA . LYS B 2 206 ? 743.018 -128.231 464.585 1.00 142.22 197 LYS B CA 1
ATOM 7311 C C . LYS B 2 206 ? 743.139 -127.931 466.084 1.00 141.74 197 LYS B C 1
ATOM 7312 O O . LYS B 2 206 ? 742.228 -128.221 466.868 1.00 141.22 197 LYS B O 1
ATOM 7318 N N . LYS B 2 207 ? 7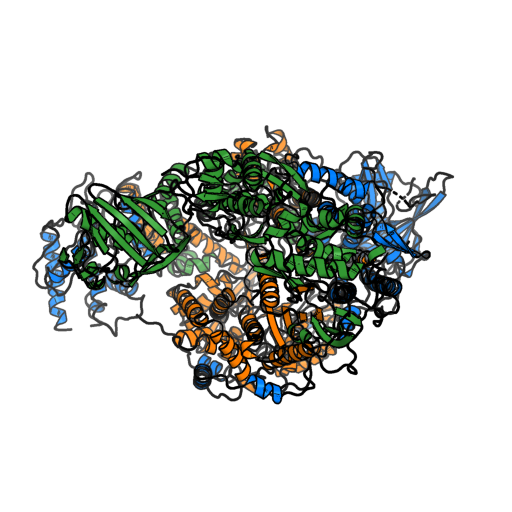44.282 -127.360 466.466 1.00 140.31 198 LYS B N 1
ATOM 7319 C CA . LYS B 2 207 ? 744.554 -126.953 467.850 1.00 138.75 198 LYS B CA 1
ATOM 7320 C C . LYS B 2 207 ? 745.243 -125.586 467.889 1.00 137.64 198 LYS B C 1
ATOM 7321 O O . LYS B 2 207 ? 746.122 -125.304 467.069 1.00 136.62 198 LYS B O 1
ATOM 7327 N N . MET B 2 208 ? 744.838 -124.753 468.848 1.00 135.22 199 MET B N 1
ATOM 7328 C CA . MET B 2 208 ? 745.368 -123.399 469.004 1.00 134.09 199 MET B CA 1
ATOM 7329 C C . MET B 2 208 ? 746.509 -123.395 470.023 1.00 135.09 199 MET B C 1
ATOM 7330 O O . MET B 2 208 ? 746.300 -123.729 471.191 1.00 135.94 199 MET B O 1
ATOM 7335 N N . ILE B 2 209 ? 747.704 -123.005 469.572 1.00 135.13 200 ILE B N 1
ATOM 7336 C CA . ILE B 2 209 ? 748.932 -123.062 470.379 1.00 132.99 200 ILE B CA 1
ATOM 7337 C C . ILE B 2 209 ? 749.362 -121.647 470.783 1.00 127.84 200 ILE B C 1
ATOM 7338 O O . ILE B 2 209 ? 749.120 -120.687 470.049 1.00 123.46 200 ILE B O 1
ATOM 7343 N N . THR B 2 210 ? 749.997 -121.533 471.952 1.00 126.29 201 THR B N 1
ATOM 7344 C CA . THR B 2 210 ? 750.517 -120.252 472.449 1.00 126.41 201 THR B CA 1
ATOM 7345 C C . THR B 2 210 ? 751.780 -119.855 471.679 1.00 127.13 201 THR B C 1
ATOM 7346 O O . THR B 2 210 ? 752.607 -120.709 471.350 1.00 128.94 201 THR B O 1
ATOM 7350 N N . GLN B 2 211 ? 751.916 -118.555 471.413 1.00 127.43 202 GLN B N 1
ATOM 7351 C CA . GLN B 2 211 ? 753.005 -117.999 470.606 1.00 126.51 202 GLN B CA 1
ATOM 7352 C C . GLN B 2 211 ? 753.633 -116.804 471.331 1.00 128.12 202 GLN B C 1
ATOM 7353 O O . GLN B 2 211 ? 752.978 -115.774 471.510 1.00 131.77 202 GLN B O 1
ATOM 7359 N N . ARG B 2 212 ? 754.895 -116.947 471.745 1.00 127.45 203 ARG B N 1
ATOM 7360 C CA . ARG B 2 212 ? 755.653 -115.834 472.334 1.00 125.37 203 ARG B CA 1
ATOM 7361 C C . ARG B 2 212 ? 756.198 -114.920 471.232 1.00 120.96 203 ARG B C 1
ATOM 7362 O O . ARG B 2 212 ? 756.872 -115.390 470.314 1.00 118.03 203 ARG B O 1
ATOM 7370 N N . THR B 2 213 ? 755.901 -113.624 471.337 1.00 117.76 204 THR B N 1
ATOM 7371 C CA . THR B 2 213 ? 756.378 -112.608 470.387 1.00 114.82 204 THR B CA 1
ATOM 7372 C C . THR B 2 213 ? 756.983 -111.426 471.149 1.00 111.99 204 THR B C 1
ATOM 7373 O O . THR B 2 213 ? 756.762 -111.283 472.354 1.00 111.88 204 THR B O 1
ATOM 7377 N N . ILE B 2 214 ? 757.746 -110.594 470.439 1.00 109.12 205 ILE B N 1
ATOM 7378 C CA . ILE B 2 214 ? 758.505 -109.492 471.045 1.00 107.71 205 ILE B CA 1
ATOM 7379 C C . ILE B 2 214 ? 758.098 -108.150 470.429 1.00 105.41 205 ILE B C 1
ATOM 7380 O O . ILE B 2 214 ? 758.310 -107.924 469.236 1.00 107.52 205 ILE B O 1
ATOM 7385 N N . GLY B 2 215 ? 757.520 -107.275 471.252 1.00 103.33 206 GLY B N 1
ATOM 7386 C CA . GLY B 2 215 ? 757.195 -105.897 470.864 1.00 104.17 206 GLY B CA 1
ATOM 7387 C C . GLY B 2 215 ? 758.156 -104.907 471.499 1.00 103.73 206 GLY B C 1
ATOM 7388 O O . GLY B 2 215 ? 758.927 -105.273 472.391 1.00 100.08 206 GLY B O 1
ATOM 7389 N N . LYS B 2 216 ? 758.101 -103.652 471.043 1.00 104.02 207 LYS B N 1
ATOM 7390 C CA . LYS B 2 216 ? 758.981 -102.584 471.546 1.00 103.83 207 LYS B CA 1
ATOM 7391 C C . LYS B 2 216 ? 758.198 -101.341 471.983 1.00 101.52 207 LYS B C 1
ATOM 7392 O O . LYS B 2 216 ? 757.379 -100.815 471.231 1.00 99.53 207 LYS B O 1
ATOM 7398 N N . LYS B 2 217 ? 758.495 -100.880 473.200 1.00 103.32 208 LYS B N 1
ATOM 7399 C CA . LYS B 2 217 ? 757.754 -99.830 473.900 1.00 103.37 208 LYS B CA 1
ATOM 7400 C C . LYS B 2 217 ? 758.632 -98.587 474.068 1.00 105.44 208 LYS B C 1
ATOM 7401 O O . LYS B 2 217 ? 759.719 -98.674 474.642 1.00 105.83 208 LYS B O 1
ATOM 7407 N N . ARG B 2 218 ? 758.156 -97.438 473.585 1.00 107.68 209 ARG B N 1
ATOM 7408 C CA . ARG B 2 218 ? 758.896 -96.173 473.705 1.00 108.93 209 ARG B CA 1
ATOM 7409 C C . ARG B 2 218 ? 758.765 -95.594 475.116 1.00 107.59 209 ARG B C 1
ATOM 7410 O O . ARG B 2 218 ? 757.651 -95.347 475.579 1.00 109.43 209 ARG B O 1
ATOM 7418 N N . VAL B 2 219 ? 759.904 -95.384 475.783 1.00 104.76 210 VAL B N 1
ATOM 7419 C CA . VAL B 2 219 ? 759.955 -94.829 477.144 1.00 103.27 210 VAL B CA 1
ATOM 7420 C C . VAL B 2 219 ? 760.857 -93.592 477.159 1.00 101.04 210 VAL B C 1
ATOM 7421 O O . VAL B 2 219 ? 761.973 -93.636 476.639 1.00 101.00 210 VAL B O 1
ATOM 7425 N N . LYS B 2 220 ? 760.372 -92.501 477.756 1.00 100.13 211 LYS B N 1
ATOM 7426 C CA . LYS B 2 220 ? 761.174 -91.282 477.936 1.00 100.06 211 LYS B CA 1
ATOM 7427 C C . LYS B 2 220 ? 761.863 -91.296 479.306 1.00 97.48 211 LYS B C 1
ATOM 7428 O O . LYS B 2 220 ? 761.304 -91.811 480.279 1.00 97.80 211 LYS B O 1
ATOM 7434 N N . LEU B 2 221 ? 763.072 -90.734 479.367 1.00 95.17 212 LEU B N 1
ATOM 7435 C CA . LEU B 2 221 ? 763.889 -90.719 480.589 1.00 94.20 212 LEU B CA 1
ATOM 7436 C C . LEU B 2 221 ? 763.940 -89.331 481.231 1.00 92.83 212 LEU B C 1
ATOM 7437 O O . LEU B 2 221 ? 763.843 -88.314 480.543 1.00 92.72 212 LEU B O 1
ATOM 7442 N N . THR B 2 222 ? 764.106 -89.310 482.554 1.00 91.76 213 THR B N 1
ATOM 7443 C CA . THR B 2 222 ? 764.338 -88.077 483.318 1.00 93.48 213 THR B CA 1
ATOM 7444 C C . THR B 2 222 ? 765.723 -87.510 482.980 1.00 95.67 213 THR B C 1
ATOM 7445 O O . THR B 2 222 ? 766.569 -88.224 482.436 1.00 99.40 213 THR B O 1
ATOM 7449 N N . LYS B 2 223 ? 765.953 -86.230 483.281 1.00 97.13 214 LYS B N 1
ATOM 7450 C CA . LYS B 2 223 ? 767.271 -85.614 483.054 1.00 96.31 214 LYS B CA 1
ATOM 7451 C C . LYS B 2 223 ? 768.362 -86.262 483.919 1.00 93.58 214 LYS B C 1
ATOM 7452 O O . LYS B 2 223 ? 769.497 -86.407 483.468 1.00 94.90 214 LYS B O 1
ATOM 7458 N N . LYS B 2 224 ? 768.016 -86.636 485.153 1.00 90.20 215 LYS B N 1
ATOM 7459 C CA . LYS B 2 224 ? 768.889 -87.469 485.992 1.00 89.17 215 LYS B CA 1
ATOM 7460 C C . LYS B 2 224 ? 769.140 -88.836 485.354 1.00 90.46 215 LYS B C 1
ATOM 7461 O O . LYS B 2 224 ? 770.289 -89.245 485.203 1.00 91.70 215 LYS B O 1
ATOM 7467 N N . ASN B 2 225 ? 768.056 -89.521 484.986 1.00 89.74 216 ASN B N 1
ATOM 7468 C CA . ASN B 2 225 ? 768.102 -90.895 484.460 1.00 88.35 216 ASN B CA 1
ATOM 7469 C C . ASN B 2 225 ? 769.126 -91.058 483.339 1.00 86.40 216 ASN B C 1
ATOM 7470 O O . ASN B 2 225 ? 769.963 -91.955 483.398 1.00 88.23 216 ASN B O 1
ATOM 7475 N N . TYR B 2 226 ? 769.062 -90.183 482.336 1.00 83.77 217 TYR B N 1
ATOM 7476 C CA . TYR B 2 226 ? 770.022 -90.206 481.225 1.00 82.39 217 TYR B CA 1
ATOM 7477 C C . TYR B 2 226 ? 771.438 -89.876 481.692 1.00 82.71 217 TYR B C 1
ATOM 7478 O O . TYR B 2 226 ? 772.392 -90.569 481.336 1.00 84.38 217 TYR B O 1
ATOM 7487 N N . LEU B 2 227 ? 771.553 -88.805 482.472 1.00 82.77 218 LEU B N 1
ATOM 7488 C CA . LEU B 2 227 ? 772.838 -88.325 482.990 1.00 82.11 218 LEU B CA 1
ATOM 7489 C C . LEU B 2 227 ? 773.568 -89.381 483.824 1.00 79.56 218 LEU B C 1
ATOM 7490 O O . LEU B 2 227 ? 774.773 -89.580 483.667 1.00 75.56 218 LEU B O 1
ATOM 7495 N N . ILE B 2 228 ? 772.823 -90.041 484.709 1.00 80.09 219 ILE B N 1
ATOM 7496 C CA . ILE B 2 228 ? 773.341 -91.148 485.519 1.00 79.61 219 ILE B CA 1
ATOM 7497 C C . ILE B 2 228 ? 773.866 -92.259 484.603 1.00 78.80 219 ILE B C 1
ATOM 7498 O O . ILE B 2 228 ? 774.986 -92.729 484.786 1.00 77.35 219 ILE B O 1
ATOM 7503 N N . ARG B 2 229 ? 773.059 -92.648 483.615 1.00 79.22 220 ARG B N 1
ATOM 7504 C CA . ARG B 2 229 ? 773.411 -93.720 482.669 1.00 79.72 220 ARG B CA 1
ATOM 7505 C C . ARG B 2 229 ? 774.638 -93.413 481.802 1.00 79.13 220 ARG B C 1
ATOM 7506 O O . ARG B 2 229 ? 775.418 -94.318 481.498 1.00 80.40 220 ARG B O 1
ATOM 7514 N N . ALA B 2 230 ? 774.804 -92.152 481.407 1.00 79.86 221 ALA B N 1
ATOM 7515 C CA . ALA B 2 230 ? 775.970 -91.725 480.612 1.00 79.04 221 ALA B CA 1
ATOM 7516 C C . ALA B 2 230 ? 777.269 -91.711 481.426 1.00 78.11 221 ALA B C 1
ATOM 7517 O O . ALA B 2 230 ? 778.344 -91.974 480.883 1.00 79.43 221 ALA B O 1
ATOM 7519 N N . LEU B 2 231 ? 777.161 -91.394 482.717 1.00 76.29 222 LEU B N 1
ATOM 7520 C CA . LEU B 2 231 ? 778.297 -91.433 483.645 1.00 77.02 222 LEU B CA 1
ATOM 7521 C C . LEU B 2 231 ? 778.507 -92.810 484.300 1.00 77.41 222 LEU B C 1
ATOM 7522 O O . LEU B 2 231 ? 779.488 -93.002 485.021 1.00 77.04 222 LEU B O 1
ATOM 7527 N N . THR B 2 232 ? 777.591 -93.753 484.058 1.00 78.93 223 THR B N 1
ATOM 7528 C CA . THR B 2 232 ? 777.679 -95.110 484.608 1.00 78.04 223 THR B CA 1
ATOM 7529 C C . THR B 2 232 ? 778.770 -95.927 483.922 1.00 75.64 223 THR B C 1
ATOM 7530 O O . THR B 2 232 ? 778.938 -95.862 482.699 1.00 75.68 223 THR B O 1
ATOM 7534 N N . LEU B 2 233 ? 779.500 -96.690 484.733 1.00 73.14 224 LEU B N 1
ATOM 7535 C CA . LEU B 2 233 ? 780.484 -97.652 484.256 1.00 73.04 224 LEU B CA 1
ATOM 7536 C C . LEU B 2 233 ? 780.138 -99.007 484.875 1.00 70.52 224 LEU B C 1
ATOM 7537 O O . LEU B 2 233 ? 779.955 -99.110 486.093 1.00 69.25 224 LEU B O 1
ATOM 7542 N N . ASN B 2 234 ? 780.035 -100.034 484.029 1.00 67.67 225 ASN B N 1
ATOM 7543 C CA . ASN B 2 234 ? 779.589 -101.367 484.452 1.00 67.01 225 ASN B CA 1
ATOM 7544 C C . ASN B 2 234 ? 780.692 -102.078 485.229 1.00 65.91 225 ASN B C 1
ATOM 7545 O O . ASN B 2 234 ? 781.865 -101.740 485.076 1.00 66.60 225 ASN B O 1
ATOM 7550 N N . THR B 2 235 ? 780.311 -103.046 486.065 1.00 64.64 226 THR B N 1
ATOM 7551 C CA . THR B 2 235 ? 781.274 -103.832 486.844 1.00 63.97 226 THR B CA 1
ATOM 7552 C C . THR B 2 235 ? 781.016 -105.334 486.791 1.00 65.15 226 THR B C 1
ATOM 7553 O O . THR B 2 235 ? 779.894 -105.792 486.563 1.00 63.78 226 THR B O 1
ATOM 7557 N N . MET B 2 236 ? 782.087 -106.083 487.031 1.00 67.92 227 MET B N 1
ATOM 7558 C CA . MET B 2 236 ? 782.078 -107.541 486.991 1.00 68.84 227 MET B CA 1
ATOM 7559 C C . MET B 2 236 ? 783.381 -108.049 487.594 1.00 66.74 227 MET B C 1
ATOM 7560 O O . MET B 2 236 ? 784.341 -107.289 487.720 1.00 66.06 227 MET B O 1
ATOM 7565 N N . THR B 2 237 ? 783.410 -109.325 487.972 1.00 65.82 228 THR B N 1
ATOM 7566 C CA . THR B 2 237 ? 784.614 -109.935 488.539 1.00 65.04 228 THR B CA 1
ATOM 7567 C C . THR B 2 237 ? 785.601 -110.281 487.426 1.00 63.72 228 THR B C 1
ATOM 7568 O O . THR B 2 237 ? 785.190 -110.728 486.355 1.00 64.78 228 THR B O 1
ATOM 7572 N N . LYS B 2 238 ? 786.894 -110.077 487.683 1.00 63.53 229 LYS B N 1
ATOM 7573 C CA . LYS B 2 238 ? 787.949 -110.466 486.739 1.00 62.67 229 LYS B CA 1
ATOM 7574 C C . LYS B 2 238 ? 788.309 -111.942 486.921 1.00 60.97 229 LYS B C 1
ATOM 7575 O O . LYS B 2 238 ? 788.752 -112.346 488.001 1.00 61.40 229 LYS B O 1
ATOM 7581 N N . ASP B 2 239 ? 788.133 -112.727 485.857 1.00 58.89 230 ASP B N 1
ATOM 7582 C CA . ASP B 2 239 ? 788.393 -114.173 485.874 1.00 57.28 230 ASP B CA 1
ATOM 7583 C C . ASP B 2 239 ? 789.768 -114.536 485.309 1.00 57.02 230 ASP B C 1
ATOM 7584 O O . ASP B 2 239 ? 790.413 -113.727 484.642 1.00 55.80 230 ASP B O 1
ATOM 7589 N N . ALA B 2 240 ? 790.197 -115.766 485.602 1.00 57.11 231 ALA B N 1
ATOM 7590 C CA . ALA B 2 240 ? 791.439 -116.354 485.074 1.00 55.25 231 ALA B CA 1
ATOM 7591 C C . ALA B 2 240 ? 792.727 -115.598 485.449 1.00 54.93 231 ALA B C 1
ATOM 7592 O O . ALA B 2 240 ? 793.726 -115.690 484.741 1.00 55.01 231 ALA B O 1
ATOM 7594 N N . GLU B 2 241 ? 792.703 -114.894 486.581 1.00 56.28 232 GLU B N 1
ATOM 7595 C CA . GLU B 2 241 ? 793.821 -114.065 487.038 1.00 56.23 232 GLU B CA 1
ATOM 7596 C C . GLU B 2 241 ? 794.771 -114.867 487.934 1.00 54.69 232 GLU B C 1
ATOM 7597 O O . GLU B 2 241 ? 794.353 -115.419 488.953 1.00 56.54 232 GLU B O 1
ATOM 7603 N N . ARG B 2 242 ? 796.049 -114.906 487.561 1.00 52.60 233 ARG B N 1
ATOM 7604 C CA . ARG B 2 242 ? 797.059 -115.675 488.292 1.00 51.70 233 ARG B CA 1
ATOM 7605 C C . ARG B 2 242 ? 797.605 -114.909 489.487 1.00 52.04 233 ARG B C 1
ATOM 7606 O O . ARG B 2 242 ? 797.460 -113.692 489.577 1.00 54.37 233 ARG B O 1
ATOM 7614 N N . GLY B 2 243 ? 798.252 -115.644 490.387 1.00 52.68 234 GLY B N 1
ATOM 7615 C CA . GLY B 2 243 ? 799.015 -115.076 491.500 1.00 52.78 234 GLY B CA 1
ATOM 7616 C C . GLY B 2 243 ? 798.246 -114.402 492.620 1.00 53.64 234 GLY B C 1
ATOM 7617 O O . GLY B 2 243 ? 798.822 -113.591 493.348 1.00 54.38 234 GLY B O 1
ATOM 7618 N N . LYS B 2 244 ? 796.963 -114.739 492.775 1.00 55.26 235 LYS B N 1
ATOM 7619 C CA . LYS B 2 244 ? 796.080 -114.074 493.746 1.00 56.16 235 LYS B CA 1
ATOM 7620 C C . LYS B 2 244 ? 795.026 -115.024 494.338 1.00 55.96 235 LYS B C 1
ATOM 7621 O O . LYS B 2 244 ? 794.324 -115.726 493.602 1.00 56.49 235 LYS B O 1
ATOM 7627 N N . LEU B 2 245 ? 794.913 -115.017 495.665 1.00 55.49 236 LEU B N 1
ATOM 7628 C CA . LEU B 2 245 ? 793.922 -115.825 496.384 1.00 55.66 236 LEU B CA 1
ATOM 7629 C C . LEU B 2 245 ? 792.486 -115.347 496.156 1.00 55.19 236 LEU B C 1
ATOM 7630 O O . LEU B 2 245 ? 791.588 -116.164 495.940 1.00 56.12 236 LEU B O 1
ATOM 7635 N N . LYS B 2 246 ? 792.276 -114.034 496.220 1.00 54.61 237 LYS B N 1
ATOM 7636 C CA . LYS B 2 246 ? 790.933 -113.451 496.171 1.00 55.44 237 LYS B CA 1
ATOM 7637 C C . LYS B 2 246 ? 790.655 -112.753 494.847 1.00 53.90 237 LYS B C 1
ATOM 7638 O O . LYS B 2 246 ? 791.544 -112.148 494.255 1.00 51.44 237 LYS B O 1
ATOM 7644 N N . ARG B 2 247 ? 789.403 -112.836 494.399 1.00 55.45 238 ARG B N 1
ATOM 7645 C CA . ARG B 2 247 ? 788.980 -112.174 493.169 1.00 56.12 238 ARG B CA 1
ATOM 7646 C C . ARG B 2 247 ? 788.892 -110.673 493.401 1.00 57.52 238 ARG B C 1
ATOM 7647 O O . ARG B 2 247 ? 788.894 -110.203 494.542 1.00 58.51 238 ARG B O 1
ATOM 7655 N N . ARG B 2 248 ? 788.799 -109.930 492.306 1.00 59.22 239 ARG B N 1
ATOM 7656 C CA . ARG B 2 248 ? 788.577 -108.496 492.370 1.00 61.40 239 ARG B CA 1
ATOM 7657 C C . ARG B 2 248 ? 787.715 -108.018 491.214 1.00 60.71 239 ARG B C 1
ATOM 7658 O O . ARG B 2 248 ? 787.504 -108.741 490.240 1.00 60.23 239 ARG B O 1
ATOM 7666 N N . ALA B 2 249 ? 787.202 -106.800 491.353 1.00 60.91 240 ALA B N 1
ATOM 7667 C CA . ALA B 2 249 ? 786.264 -106.231 490.395 1.00 60.75 240 ALA B CA 1
ATOM 7668 C C . ALA B 2 249 ? 787.005 -105.479 489.298 1.00 59.71 240 ALA B C 1
ATOM 7669 O O . ALA B 2 249 ? 788.028 -104.847 489.554 1.00 59.29 240 ALA B O 1
ATOM 7671 N N . ILE B 2 250 ? 786.474 -105.565 488.080 1.00 59.68 241 ILE B N 1
ATOM 7672 C CA . ILE B 2 250 ? 786.976 -104.818 486.923 1.00 60.68 241 ILE B CA 1
ATOM 7673 C C . ILE B 2 250 ? 785.809 -103.959 486.406 1.00 58.82 241 ILE B C 1
ATOM 7674 O O . ILE B 2 250 ? 784.647 -104.247 486.712 1.00 56.80 241 ILE B O 1
ATOM 7679 N N . ALA B 2 251 ? 786.121 -102.889 485.674 1.00 57.64 242 ALA B N 1
ATOM 7680 C CA . ALA B 2 251 ? 785.120 -101.921 485.215 1.00 58.25 242 ALA B CA 1
ATOM 7681 C C . ALA B 2 251 ? 785.129 -101.739 483.697 1.00 58.80 242 ALA B C 1
ATOM 7682 O O . ALA B 2 251 ? 786.170 -101.894 483.053 1.00 57.34 242 ALA B O 1
ATOM 7684 N N . THR B 2 252 ? 783.962 -101.383 483.154 1.00 60.21 243 THR B N 1
ATOM 7685 C CA . THR B 2 252 ? 783.747 -101.212 481.712 1.00 61.41 243 THR B CA 1
ATOM 7686 C C . THR B 2 252 ? 783.168 -99.814 481.445 1.00 62.15 243 THR B C 1
ATOM 7687 O O . THR B 2 252 ? 782.068 -99.512 481.911 1.00 62.25 243 THR B O 1
ATOM 7691 N N . PRO B 2 253 ? 783.912 -98.948 480.721 1.00 63.96 244 PRO B N 1
ATOM 7692 C CA . PRO B 2 253 ? 783.392 -97.623 480.342 1.00 63.93 244 PRO B CA 1
ATOM 7693 C C . PRO B 2 253 ? 782.160 -97.625 479.429 1.00 64.20 244 PRO B C 1
ATOM 7694 O O . PRO B 2 253 ? 781.946 -98.577 478.675 1.00 64.37 244 PRO B O 1
ATOM 7698 N N . GLY B 2 254 ? 781.378 -96.546 479.505 1.00 64.39 245 GLY B N 1
ATOM 7699 C CA . GLY B 2 254 ? 780.188 -96.356 478.672 1.00 64.76 245 GLY B CA 1
ATOM 7700 C C . GLY B 2 254 ? 780.494 -95.671 477.354 1.00 64.55 245 GLY B C 1
ATOM 7701 O O . GLY B 2 254 ? 781.609 -95.213 477.131 1.00 64.75 245 GLY B O 1
ATOM 7702 N N . MET B 2 255 ? 779.490 -95.587 476.484 1.00 67.03 246 MET B N 1
ATOM 7703 C CA . MET B 2 255 ? 779.680 -95.068 475.121 1.00 66.82 246 MET B CA 1
ATOM 7704 C C . MET B 2 255 ? 779.973 -93.568 475.077 1.00 67.45 246 MET B C 1
ATOM 7705 O O . MET B 2 255 ? 780.673 -93.105 474.175 1.00 65.84 246 MET B O 1
ATOM 7710 N N . GLN B 2 256 ? 779.442 -92.820 476.045 1.00 70.96 247 GLN B N 1
ATOM 7711 C CA . GLN B 2 256 ? 779.611 -91.362 476.089 1.00 73.23 247 GLN B CA 1
ATOM 7712 C C . GLN B 2 256 ? 781.060 -90.975 476.392 1.00 75.17 247 GLN B C 1
ATOM 7713 O O . GLN B 2 256 ? 781.684 -90.232 475.628 1.00 76.46 247 GLN B O 1
ATOM 7719 N N . ILE B 2 257 ? 781.580 -91.496 477.501 1.00 75.29 248 ILE B N 1
ATOM 7720 C CA . ILE B 2 257 ? 782.960 -91.229 477.939 1.00 74.22 248 ILE B CA 1
ATOM 7721 C C . ILE B 2 257 ? 784.044 -91.850 477.030 1.00 73.33 248 ILE B C 1
ATOM 7722 O O . ILE B 2 257 ? 785.150 -91.317 476.951 1.00 70.99 248 ILE B O 1
ATOM 7727 N N . ARG B 2 258 ? 783.713 -92.951 476.347 1.00 75.42 249 ARG B N 1
ATOM 7728 C CA . ARG B 2 258 ? 784.657 -93.711 475.492 1.00 77.91 249 ARG B CA 1
ATOM 7729 C C . ARG B 2 258 ? 785.447 -92.857 474.499 1.00 75.10 249 ARG B C 1
ATOM 7730 O O . ARG B 2 258 ? 786.677 -92.936 474.444 1.00 74.94 249 ARG B O 1
ATOM 7738 N N . GLY B 2 259 ? 784.729 -92.064 473.709 1.00 72.69 250 GLY B N 1
ATOM 7739 C CA . GLY B 2 259 ? 785.344 -91.229 472.677 1.00 70.51 250 GLY B CA 1
ATOM 7740 C C . GLY B 2 259 ? 786.275 -90.156 473.211 1.00 68.67 250 GLY B C 1
ATOM 7741 O O . GLY B 2 259 ? 787.264 -89.813 472.563 1.00 69.36 250 GLY B O 1
ATOM 7742 N N . PHE B 2 260 ? 785.956 -89.624 474.390 1.00 66.99 251 PHE B N 1
ATOM 7743 C CA . PHE B 2 260 ? 786.821 -88.656 475.070 1.00 66.62 251 PHE B CA 1
ATOM 7744 C C . PHE B 2 260 ? 788.069 -89.327 475.637 1.00 65.88 251 PHE B C 1
ATOM 7745 O O . PHE B 2 260 ? 789.163 -88.766 475.560 1.00 67.32 251 PHE B O 1
ATOM 7753 N N . VAL B 2 261 ? 787.897 -90.528 476.192 1.00 64.26 252 VAL B N 1
ATOM 7754 C CA . VAL B 2 261 ? 789.015 -91.331 476.702 1.00 61.30 252 VAL B CA 1
ATOM 7755 C C . VAL B 2 261 ? 789.999 -91.685 475.577 1.00 60.37 252 VAL B C 1
ATOM 7756 O O . VAL B 2 261 ? 791.210 -91.681 475.805 1.00 61.34 252 VAL B O 1
ATOM 7760 N N . TYR B 2 262 ? 789.493 -91.966 474.374 1.00 58.93 253 TYR B N 1
ATOM 7761 C CA . TYR B 2 262 ? 790.365 -92.263 473.232 1.00 60.31 253 TYR B CA 1
ATOM 7762 C C . TYR B 2 262 ? 791.423 -91.179 473.022 1.00 61.47 253 TYR B C 1
ATOM 7763 O O . TYR B 2 262 ? 792.612 -91.489 472.932 1.00 62.49 253 TYR B O 1
ATOM 7772 N N . PHE B 2 263 ? 790.989 -89.920 472.968 1.00 63.12 254 PHE B N 1
ATOM 7773 C CA . PHE B 2 263 ? 791.903 -88.791 472.727 1.00 62.99 254 PHE B CA 1
ATOM 7774 C C . PHE B 2 263 ? 792.820 -88.458 473.905 1.00 63.62 254 PHE B C 1
ATOM 7775 O O . PHE B 2 263 ? 793.945 -88.005 473.687 1.00 62.71 254 PHE B O 1
ATOM 7783 N N . VAL B 2 264 ? 792.354 -88.670 475.136 1.00 65.01 255 VAL B N 1
ATOM 7784 C CA . VAL B 2 264 ? 793.180 -88.403 476.324 1.00 67.46 255 VAL B CA 1
ATOM 7785 C C . VAL B 2 264 ? 794.302 -89.436 476.442 1.00 70.46 255 VAL B C 1
ATOM 7786 O O . VAL B 2 264 ? 795.455 -89.075 476.692 1.00 71.25 255 VAL B O 1
ATOM 7790 N N . GLU B 2 265 ? 793.955 -90.712 476.268 1.00 72.99 256 GLU B N 1
ATOM 7791 C CA . GLU B 2 265 ? 794.949 -91.790 476.241 1.00 72.67 256 GLU B CA 1
ATOM 7792 C C . GLU B 2 265 ? 795.910 -91.635 475.059 1.00 71.34 256 GLU B C 1
ATOM 7793 O O . GLU B 2 265 ? 797.091 -91.943 475.185 1.00 71.24 256 GLU B O 1
ATOM 7799 N N . LEU B 2 266 ? 795.404 -91.140 473.929 1.00 71.01 257 LEU B N 1
ATOM 7800 C CA . LEU B 2 266 ? 796.234 -90.873 472.747 1.00 69.84 257 LEU B CA 1
ATOM 7801 C C . LEU B 2 266 ? 797.276 -89.777 472.983 1.00 68.08 257 LEU B C 1
ATOM 7802 O O . LEU B 2 266 ? 798.359 -89.825 472.398 1.00 67.90 257 LEU B O 1
ATOM 7807 N N . LEU B 2 267 ? 796.944 -88.792 473.819 1.00 67.38 258 LEU B N 1
ATOM 7808 C CA . LEU B 2 267 ? 797.916 -87.785 474.254 1.00 66.90 258 LEU B CA 1
ATOM 7809 C C . LEU B 2 267 ? 798.954 -88.441 475.157 1.00 65.49 258 LEU B C 1
ATOM 7810 O O . LEU B 2 267 ? 800.150 -88.378 474.875 1.00 64.79 258 LEU B O 1
ATOM 7815 N N . ALA B 2 268 ? 798.481 -89.080 476.228 1.00 64.21 259 ALA B N 1
ATOM 7816 C CA . ALA B 2 268 ? 799.346 -89.784 477.184 1.00 63.56 259 ALA B CA 1
ATOM 7817 C C . ALA B 2 268 ? 800.249 -90.822 476.511 1.00 65.05 259 ALA B C 1
ATOM 7818 O O . ALA B 2 268 ? 801.388 -91.018 476.934 1.00 66.97 259 ALA B O 1
ATOM 7820 N N . ARG B 2 269 ? 799.741 -91.470 475.462 1.00 65.81 260 ARG B N 1
ATOM 7821 C CA . ARG B 2 269 ? 800.537 -92.384 474.644 1.00 67.77 260 ARG B CA 1
ATOM 7822 C C . ARG B 2 269 ? 801.694 -91.651 473.970 1.00 68.26 260 ARG B C 1
ATOM 7823 O O . ARG B 2 269 ? 802.839 -92.077 474.088 1.00 66.85 260 ARG B O 1
ATOM 7831 N N . ASN B 2 270 ? 801.391 -90.548 473.282 1.00 69.97 261 ASN B N 1
ATOM 7832 C CA . ASN B 2 270 ? 802.425 -89.719 472.635 1.00 70.56 261 ASN B CA 1
ATOM 7833 C C . ASN B 2 270 ? 803.450 -89.155 473.625 1.00 70.28 261 ASN B C 1
ATOM 7834 O O . ASN B 2 270 ? 804.614 -88.958 473.263 1.00 70.00 261 ASN B O 1
ATOM 7839 N N . ILE B 2 271 ? 803.011 -88.896 474.858 1.00 69.37 262 ILE B N 1
ATOM 7840 C CA . ILE B 2 271 ? 803.907 -88.485 475.942 1.00 69.66 262 ILE B CA 1
ATOM 7841 C C . ILE B 2 271 ? 804.809 -89.669 476.318 1.00 69.41 262 ILE B C 1
ATOM 7842 O O . ILE B 2 271 ? 806.037 -89.548 476.291 1.00 68.10 262 ILE B O 1
ATOM 7847 N N . CYS B 2 272 ? 804.193 -90.805 476.649 1.00 67.68 263 CYS B N 1
ATOM 7848 C CA . CYS B 2 272 ? 804.928 -92.018 477.049 1.00 66.29 263 CYS B CA 1
ATOM 7849 C C . CYS B 2 272 ? 805.839 -92.602 475.953 1.00 67.33 263 CYS B C 1
ATOM 7850 O O . CYS B 2 272 ? 806.858 -93.217 476.273 1.00 68.81 263 CYS B O 1
ATOM 7853 N N . GLU B 2 273 ? 805.468 -92.418 474.680 1.00 66.58 264 GLU B N 1
ATOM 7854 C CA . GLU B 2 273 ? 806.305 -92.831 473.531 1.00 66.76 264 GLU B CA 1
ATOM 7855 C C . GLU B 2 273 ? 807.713 -92.212 473.531 1.00 65.47 264 GLU B C 1
ATOM 7856 O O . GLU B 2 273 ? 808.658 -92.838 473.057 1.00 62.49 264 GLU B O 1
ATOM 7862 N N . ARG B 2 274 ? 807.833 -90.983 474.039 1.00 66.32 265 ARG B N 1
ATOM 7863 C CA . ARG B 2 274 ? 809.106 -90.251 474.080 1.00 66.65 265 ARG B CA 1
ATOM 7864 C C . ARG B 2 274 ? 809.686 -90.103 475.500 1.00 64.73 265 ARG B C 1
ATOM 7865 O O . ARG B 2 274 ? 810.481 -89.194 475.753 1.00 64.25 265 ARG B O 1
ATOM 7873 N N . LEU B 2 275 ? 809.294 -90.988 476.418 1.00 63.93 266 LEU B N 1
ATOM 7874 C CA . LEU B 2 275 ? 809.830 -91.002 477.779 1.00 64.10 266 LEU B CA 1
ATOM 7875 C C . LEU B 2 275 ? 810.577 -92.316 478.005 1.00 65.03 266 LEU B C 1
ATOM 7876 O O . LEU B 2 275 ? 809.955 -93.382 478.047 1.00 65.93 266 LEU B O 1
ATOM 7881 N N . GLU B 2 276 ? 811.903 -92.237 478.143 1.00 64.87 267 GLU B N 1
ATOM 7882 C CA . GLU B 2 276 ? 812.734 -93.410 478.468 1.00 66.93 267 GLU B CA 1
ATOM 7883 C C . GLU B 2 276 ? 812.266 -94.140 479.731 1.00 66.46 267 GLU B C 1
ATOM 7884 O O . GLU B 2 276 ? 812.310 -95.370 479.789 1.00 68.37 267 GLU B O 1
ATOM 7890 N N . GLN B 2 277 ? 811.803 -93.378 480.719 1.00 63.69 268 GLN B N 1
ATOM 7891 C CA . GLN B 2 277 ? 811.359 -93.933 482.002 1.00 62.51 268 GLN B CA 1
ATOM 7892 C C . GLN B 2 277 ? 809.996 -94.656 481.967 1.00 61.29 268 GLN B C 1
ATOM 7893 O O . GLN B 2 277 ? 809.642 -95.331 482.935 1.00 60.00 268 GLN B O 1
ATOM 7899 N N . SER B 2 278 ? 809.239 -94.521 480.875 1.00 59.88 269 SER B N 1
ATOM 7900 C CA . SER B 2 278 ? 807.971 -95.241 480.720 1.00 59.72 269 SER B CA 1
ATOM 7901 C C . SER B 2 278 ? 808.191 -96.644 480.162 1.00 59.17 269 SER B C 1
ATOM 7902 O O . SER B 2 278 ? 808.914 -96.825 479.182 1.00 58.75 269 SER B O 1
ATOM 7905 N N . GLY B 2 279 ? 807.557 -97.627 480.797 1.00 59.16 270 GLY B N 1
ATOM 7906 C CA . GLY B 2 279 ? 807.472 -98.985 480.266 1.00 58.33 270 GLY B CA 1
ATOM 7907 C C . GLY B 2 279 ? 806.414 -99.114 479.184 1.00 56.94 270 GLY B C 1
ATOM 7908 O O . GLY B 2 279 ? 806.554 -99.928 478.280 1.00 54.91 270 GLY B O 1
ATOM 7909 N N . LEU B 2 280 ? 805.349 -98.316 479.284 1.00 58.43 271 LEU B N 1
ATOM 7910 C CA . LEU B 2 280 ? 804.278 -98.301 478.284 1.00 57.66 271 LEU B CA 1
ATOM 7911 C C . LEU B 2 280 ? 804.662 -97.363 477.128 1.00 57.38 271 LEU B C 1
ATOM 7912 O O . LEU B 2 280 ? 805.370 -96.380 477.361 1.00 56.72 271 LEU B O 1
ATOM 7917 N N . PRO B 2 281 ? 804.229 -97.637 475.890 1.00 58.38 272 PRO B N 1
ATOM 7918 C CA . PRO B 2 281 ? 803.413 -98.795 475.498 1.00 58.65 272 PRO B CA 1
ATOM 7919 C C . PRO B 2 281 ? 804.226 -99.944 474.863 1.00 58.46 272 PRO B C 1
ATOM 7920 O O . PRO B 2 281 ? 803.652 -100.792 474.178 1.00 59.51 272 PRO B O 1
ATOM 7924 N N . VAL B 2 282 ? 805.535 -99.991 475.109 1.00 58.55 273 VAL B N 1
ATOM 7925 C CA . VAL B 2 282 ? 806.431 -100.874 474.348 1.00 57.31 273 VAL B CA 1
ATOM 7926 C C . VAL B 2 282 ? 806.348 -102.332 474.801 1.00 56.49 273 VAL B C 1
ATOM 7927 O O . VAL B 2 282 ? 805.868 -102.628 475.899 1.00 55.60 273 VAL B O 1
ATOM 7931 N N . GLY B 2 283 ? 806.830 -103.229 473.941 1.00 56.19 274 GLY B N 1
ATOM 7932 C CA . GLY B 2 283 ? 806.784 -104.675 474.186 1.00 55.87 274 GLY B CA 1
ATOM 7933 C C . GLY B 2 283 ? 807.805 -105.168 475.198 1.00 54.65 274 GLY B C 1
ATOM 7934 O O . GLY B 2 283 ? 808.538 -104.377 475.792 1.00 56.82 274 GLY B O 1
ATOM 7935 N N . GLY B 2 284 ? 807.853 -106.484 475.385 1.00 52.86 275 GLY B N 1
ATOM 7936 C CA . GLY B 2 284 ? 808.711 -107.107 476.392 1.00 52.47 275 GLY B CA 1
ATOM 7937 C C . GLY B 2 284 ? 810.197 -106.834 476.222 1.00 52.69 275 GLY B C 1
ATOM 7938 O O . GLY B 2 284 ? 810.865 -106.399 477.165 1.00 54.29 275 GLY B O 1
ATOM 7939 N N . ASN B 2 285 ? 810.714 -107.085 475.022 1.00 51.33 276 ASN B N 1
ATOM 7940 C CA . ASN B 2 285 ? 812.141 -106.892 474.741 1.00 51.19 276 ASN B CA 1
ATOM 7941 C C . ASN B 2 285 ? 812.580 -105.438 474.865 1.00 52.34 276 ASN B C 1
ATOM 7942 O O . ASN B 2 285 ? 813.657 -105.158 475.395 1.00 52.62 276 ASN B O 1
ATOM 7947 N N . GLU B 2 286 ? 811.746 -104.525 474.368 1.00 53.90 277 GLU B N 1
ATOM 7948 C CA . GLU B 2 286 ? 812.012 -103.090 474.464 1.00 53.94 277 GLU B CA 1
ATOM 7949 C C . GLU B 2 286 ? 811.929 -102.608 475.916 1.00 53.51 277 GLU B C 1
ATOM 7950 O O . GLU B 2 286 ? 812.750 -101.796 476.335 1.00 52.96 277 GLU B O 1
ATOM 7956 N N . LYS B 2 287 ? 810.957 -103.123 476.678 1.00 54.06 278 LYS B N 1
ATOM 7957 C CA . LYS B 2 287 ? 810.889 -102.893 478.138 1.00 54.57 278 LYS B CA 1
ATOM 7958 C C . LYS B 2 287 ? 812.185 -103.297 478.841 1.00 52.60 278 LYS B C 1
ATOM 7959 O O . LYS B 2 287 ? 812.667 -102.578 479.714 1.00 53.31 278 LYS B O 1
ATOM 7965 N N . LYS B 2 288 ? 812.729 -104.452 478.466 1.00 52.51 279 LYS B N 1
ATOM 7966 C CA . LYS B 2 288 ? 813.991 -104.944 479.035 1.00 52.63 279 LYS B CA 1
ATOM 7967 C C . LYS B 2 288 ? 815.175 -104.069 478.621 1.00 52.60 279 LYS B C 1
ATOM 7968 O O . LYS B 2 288 ? 816.032 -103.747 479.447 1.00 50.38 279 LYS B O 1
ATOM 7974 N N . ALA B 2 289 ? 815.203 -103.676 477.348 1.00 52.45 280 ALA B N 1
ATOM 7975 C CA . ALA B 2 289 ? 816.217 -102.750 476.841 1.00 53.00 280 ALA B CA 1
ATOM 7976 C C . ALA B 2 289 ? 816.203 -101.416 477.590 1.00 54.46 280 ALA B C 1
ATOM 7977 O O . ALA B 2 289 ? 817.261 -100.855 477.868 1.00 55.32 280 ALA B O 1
ATOM 7979 N N . LYS B 2 290 ? 815.005 -100.923 477.909 1.00 56.39 281 LYS B N 1
ATOM 7980 C CA . LYS B 2 290 ? 814.836 -99.673 478.663 1.00 56.01 281 LYS B CA 1
ATOM 7981 C C . LYS B 2 290 ? 815.359 -99.785 480.096 1.00 57.31 281 LYS B C 1
ATOM 7982 O O . LYS B 2 290 ? 816.029 -98.871 480.588 1.00 58.06 281 LYS B O 1
ATOM 7988 N N . LEU B 2 291 ? 815.045 -100.896 480.758 1.00 57.27 282 LEU B N 1
ATOM 7989 C CA . LEU B 2 291 ? 815.617 -101.200 482.076 1.00 58.99 282 LEU B CA 1
ATOM 7990 C C . LEU B 2 291 ? 817.146 -101.342 482.037 1.00 59.52 282 LEU B C 1
ATOM 7991 O O . LEU B 2 291 ? 817.831 -100.909 482.962 1.00 60.75 282 LEU B O 1
ATOM 7996 N N . ALA B 2 292 ? 817.669 -101.946 480.971 1.00 60.05 283 ALA B N 1
ATOM 7997 C CA . ALA B 2 292 ? 819.118 -102.078 480.782 1.00 59.96 283 ALA B CA 1
ATOM 7998 C C . ALA B 2 292 ? 819.795 -100.729 480.561 1.00 61.05 283 ALA B C 1
ATOM 7999 O O . ALA B 2 292 ? 820.911 -100.515 481.037 1.00 61.65 283 ALA B O 1
ATOM 8001 N N . ASN B 2 293 ? 819.126 -99.832 479.836 1.00 62.93 284 ASN B N 1
ATOM 8002 C CA . ASN B 2 293 ? 819.662 -98.495 479.576 1.00 65.77 284 ASN B CA 1
ATOM 8003 C C . ASN B 2 293 ? 819.792 -97.662 480.846 1.00 67.15 284 ASN B C 1
ATOM 8004 O O . ASN B 2 293 ? 820.815 -97.013 481.039 1.00 68.61 284 ASN B O 1
ATOM 8009 N N . VAL B 2 294 ? 818.769 -97.679 481.701 1.00 67.73 285 VAL B N 1
ATOM 8010 C CA . VAL B 2 294 ? 818.809 -96.901 482.951 1.00 68.71 285 VAL B CA 1
ATOM 8011 C C . VAL B 2 294 ? 819.837 -97.427 483.956 1.00 69.34 285 VAL B C 1
ATOM 8012 O O . VAL B 2 294 ? 820.406 -96.643 484.710 1.00 70.32 285 VAL B O 1
ATOM 8016 N N . ILE B 2 295 ? 820.082 -98.739 483.959 1.00 69.28 286 ILE B N 1
ATOM 8017 C CA . ILE B 2 295 ? 821.149 -99.322 484.786 1.00 70.39 286 ILE B CA 1
ATOM 8018 C C . ILE B 2 295 ? 822.510 -98.885 484.238 1.00 70.10 286 ILE B C 1
ATOM 8019 O O . ILE B 2 295 ? 823.376 -98.467 484.999 1.00 69.40 286 ILE B O 1
ATOM 8024 N N . LYS B 2 296 ? 822.683 -98.996 482.921 1.00 70.83 287 LYS B N 1
ATOM 8025 C CA . LYS B 2 296 ? 823.860 -98.459 482.219 1.00 71.37 287 LYS B CA 1
ATOM 8026 C C . LYS B 2 296 ? 824.059 -96.957 482.474 1.00 71.59 287 LYS B C 1
ATOM 8027 O O . LYS B 2 296 ? 825.185 -96.504 482.681 1.00 70.15 287 LYS B O 1
ATOM 8033 N N . LYS B 2 297 ? 822.962 -96.204 482.440 1.00 73.81 288 LYS B N 1
ATOM 8034 C CA . LYS B 2 297 ? 822.977 -94.754 482.651 1.00 75.92 288 LYS B CA 1
ATOM 8035 C C . LYS B 2 297 ? 823.298 -94.389 484.110 1.00 74.91 288 LYS B C 1
ATOM 8036 O O . LYS B 2 297 ? 824.066 -93.455 484.358 1.00 72.82 288 LYS B O 1
ATOM 8042 N N . MET B 2 298 ? 822.721 -95.126 485.062 1.00 72.74 289 MET B N 1
ATOM 8043 C CA . MET B 2 298 ? 822.990 -94.908 486.493 1.00 72.65 289 MET B CA 1
ATOM 8044 C C . MET B 2 298 ? 824.433 -95.240 486.885 1.00 73.36 289 MET B C 1
ATOM 8045 O O . MET B 2 298 ? 825.010 -94.549 487.725 1.00 76.47 289 MET B O 1
ATOM 8050 N N . MET B 2 299 ? 825.003 -96.291 486.295 1.00 73.46 290 MET B N 1
ATOM 8051 C CA . MET B 2 299 ? 826.398 -96.674 486.569 1.00 73.95 290 MET B CA 1
ATOM 8052 C C . MET B 2 299 ? 827.407 -95.726 485.916 1.00 71.19 290 MET B C 1
ATOM 8053 O O . MET B 2 299 ? 828.453 -95.444 486.501 1.00 71.74 290 MET B O 1
ATOM 8058 N N . ALA B 2 300 ? 827.098 -95.245 484.713 1.00 69.43 291 ALA B N 1
ATOM 8059 C CA . ALA B 2 300 ? 827.976 -94.318 483.992 1.00 68.69 291 ALA B CA 1
ATOM 8060 C C . ALA B 2 300 ? 828.045 -92.942 484.659 1.00 70.06 291 ALA B C 1
ATOM 8061 O O . ALA B 2 300 ? 829.125 -92.361 484.771 1.00 69.50 291 ALA B O 1
ATOM 8063 N N . LYS B 2 301 ? 826.890 -92.433 485.089 1.00 73.60 292 LYS B N 1
ATOM 8064 C CA . LYS B 2 301 ? 826.801 -91.132 485.770 1.00 74.82 292 LYS B CA 1
ATOM 8065 C C . LYS B 2 301 ? 827.397 -91.127 487.182 1.00 73.13 292 LYS B C 1
ATOM 8066 O O . LYS B 2 301 ? 827.865 -90.087 487.644 1.00 71.90 292 LYS B O 1
ATOM 8072 N N . SER B 2 302 ? 827.371 -92.274 487.862 1.00 72.60 293 SER B N 1
ATOM 8073 C CA . SER B 2 302 ? 827.893 -92.378 489.230 1.00 73.24 293 SER B CA 1
ATOM 8074 C C . SER B 2 302 ? 829.418 -92.457 489.264 1.00 72.79 293 SER B C 1
ATOM 8075 O O . SER B 2 302 ? 830.073 -92.599 488.231 1.00 72.08 293 SER B O 1
ATOM 8078 N N . THR B 2 303 ? 829.962 -92.363 490.475 1.00 72.83 294 THR B N 1
ATOM 8079 C CA . THR B 2 303 ? 831.396 -92.481 490.732 1.00 72.16 294 THR B CA 1
ATOM 8080 C C . THR B 2 303 ? 831.667 -93.772 491.501 1.00 70.59 294 THR B C 1
ATOM 8081 O O . THR B 2 303 ? 830.739 -94.401 492.025 1.00 70.26 294 THR B O 1
ATOM 8085 N N . ASP B 2 304 ? 832.940 -94.156 491.566 1.00 67.58 295 ASP B N 1
ATOM 8086 C CA . ASP B 2 304 ? 833.349 -95.415 492.203 1.00 65.77 295 ASP B CA 1
ATOM 8087 C C . ASP B 2 304 ? 833.131 -95.434 493.711 1.00 65.69 295 ASP B C 1
ATOM 8088 O O . ASP B 2 304 ? 833.000 -96.507 494.296 1.00 66.28 295 ASP B O 1
ATOM 8093 N N . GLU B 2 305 ? 833.108 -94.257 494.333 1.00 68.30 296 GLU B N 1
ATOM 8094 C CA . GLU B 2 305 ? 832.834 -94.138 495.765 1.00 69.52 296 GLU B CA 1
ATOM 8095 C C . GLU B 2 305 ? 831.371 -94.461 496.106 1.00 68.48 296 GLU B C 1
ATOM 8096 O O . GLU B 2 305 ? 831.093 -94.983 497.186 1.00 68.43 296 GLU B O 1
ATOM 8102 N N . GLU B 2 306 ? 830.454 -94.179 495.176 1.00 68.87 297 GLU B N 1
ATOM 8103 C CA . GLU B 2 306 ? 829.007 -94.308 495.415 1.00 67.76 297 GLU B CA 1
ATOM 8104 C C . GLU B 2 306 ? 828.477 -95.746 495.459 1.00 65.33 297 GLU B C 1
ATOM 8105 O O . GLU B 2 306 ? 829.076 -96.668 494.907 1.00 62.10 297 GLU B O 1
ATOM 8111 N N . LEU B 2 307 ? 827.331 -95.891 496.123 1.00 65.57 298 LEU B N 1
ATOM 8112 C CA . LEU B 2 307 ? 826.568 -97.141 496.215 1.00 64.66 298 LEU B CA 1
ATOM 8113 C C . LEU B 2 307 ? 825.444 -97.155 495.184 1.00 63.86 298 LEU B C 1
ATOM 8114 O O . LEU B 2 307 ? 825.193 -96.152 494.506 1.00 65.68 298 LEU B O 1
ATOM 8119 N N . SER B 2 308 ? 824.767 -98.297 495.083 1.00 60.54 299 SER B N 1
ATOM 8120 C CA . SER B 2 308 ? 823.590 -98.437 494.231 1.00 58.61 299 SER B CA 1
ATOM 8121 C C . SER B 2 308 ? 822.674 -99.524 494.771 1.00 56.66 299 SER B C 1
ATOM 8122 O O . SER B 2 308 ? 823.114 -100.655 494.972 1.00 58.02 299 SER B O 1
ATOM 8125 N N . TYR B 2 309 ? 821.415 -99.173 495.025 1.00 54.62 300 TYR B N 1
ATOM 8126 C CA . TYR B 2 309 ? 820.387 -100.139 495.419 1.00 53.41 300 TYR B CA 1
ATOM 8127 C C . TYR B 2 309 ? 819.214 -100.057 494.445 1.00 53.01 300 TYR B C 1
ATOM 8128 O O . TYR B 2 309 ? 818.949 -98.999 493.867 1.00 51.91 300 TYR B O 1
ATOM 8137 N N . THR B 2 310 ? 818.528 -101.184 494.265 1.00 52.47 301 THR B N 1
ATOM 8138 C CA . THR B 2 310 ? 817.372 -101.274 493.380 1.00 52.29 301 THR B CA 1
ATOM 8139 C C . THR B 2 310 ? 816.171 -101.746 494.191 1.00 52.52 301 THR B C 1
ATOM 8140 O O . THR B 2 310 ? 816.227 -102.804 494.822 1.00 53.31 301 THR B O 1
ATOM 8144 N N . ILE B 2 311 ? 815.101 -100.947 494.190 1.00 52.48 302 ILE B N 1
ATOM 8145 C CA . ILE B 2 311 ? 813.822 -101.368 494.758 1.00 51.87 302 ILE B CA 1
ATOM 8146 C C . ILE B 2 311 ? 813.071 -102.179 493.708 1.00 49.68 302 ILE B C 1
ATOM 8147 O O . ILE B 2 311 ? 812.837 -101.697 492.600 1.00 48.46 302 ILE B O 1
ATOM 8152 N N . THR B 2 312 ? 812.715 -103.409 494.062 1.00 48.87 303 THR B N 1
ATOM 8153 C CA . THR B 2 312 ? 811.746 -104.189 493.304 1.00 49.90 303 THR B CA 1
ATOM 8154 C C . THR B 2 312 ? 810.383 -103.728 493.802 1.00 49.70 303 THR B C 1
ATOM 8155 O O . THR B 2 312 ? 809.983 -104.080 494.909 1.00 49.63 303 THR B O 1
ATOM 8159 N N . GLY B 2 313 ? 809.679 -102.951 492.979 1.00 49.90 304 GLY B N 1
ATOM 8160 C CA . GLY B 2 313 ? 808.570 -102.121 493.442 1.00 50.57 304 GLY B CA 1
ATOM 8161 C C . GLY B 2 313 ? 807.170 -102.482 492.980 1.00 50.54 304 GLY B C 1
ATOM 8162 O O . GLY B 2 313 ? 806.940 -102.716 491.797 1.00 49.67 304 GLY B O 1
ATOM 8163 N N . ASP B 2 314 ? 806.238 -102.499 493.931 1.00 53.21 305 ASP B N 1
ATOM 8164 C CA . ASP B 2 314 ? 804.805 -102.582 493.664 1.00 55.74 305 ASP B CA 1
ATOM 8165 C C . ASP B 2 314 ? 804.089 -101.423 494.372 1.00 54.89 305 ASP B C 1
ATOM 8166 O O . ASP B 2 314 ? 804.363 -101.149 495.543 1.00 54.00 305 ASP B O 1
ATOM 8171 N N . ASN B 2 315 ? 803.192 -100.740 493.659 1.00 53.79 306 ASN B N 1
ATOM 8172 C CA . ASN B 2 315 ? 802.304 -99.749 494.270 1.00 52.63 306 ASN B CA 1
ATOM 8173 C C . ASN B 2 315 ? 801.002 -100.450 494.657 1.00 52.60 306 ASN B C 1
ATOM 8174 O O . ASN B 2 315 ? 800.337 -101.038 493.801 1.00 53.41 306 ASN B O 1
ATOM 8179 N N . THR B 2 316 ? 800.659 -100.403 495.945 1.00 52.26 307 THR B N 1
ATOM 8180 C CA . THR B 2 316 ? 799.413 -100.991 496.458 1.00 52.11 307 THR B CA 1
ATOM 8181 C C . THR B 2 316 ? 798.212 -100.060 496.225 1.00 52.64 307 THR B C 1
ATOM 8182 O O . THR B 2 316 ? 798.334 -98.835 496.337 1.00 53.68 307 THR B O 1
ATOM 8186 N N . LYS B 2 317 ? 797.067 -100.655 495.885 1.00 52.89 308 LYS B N 1
ATOM 8187 C CA . LYS B 2 317 ? 795.808 -99.929 495.661 1.00 54.55 308 LYS B CA 1
ATOM 8188 C C . LYS B 2 317 ? 796.006 -98.760 494.688 1.00 54.35 308 LYS B C 1
ATOM 8189 O O . LYS B 2 317 ? 795.720 -97.599 494.989 1.00 54.00 308 LYS B O 1
ATOM 8195 N N . TRP B 2 318 ? 796.508 -99.119 493.512 1.00 54.71 309 TRP B N 1
ATOM 8196 C CA . TRP B 2 318 ? 796.925 -98.175 492.478 1.00 55.43 309 TRP B CA 1
ATOM 8197 C C . TRP B 2 318 ? 795.757 -97.365 491.921 1.00 57.22 309 TRP B C 1
ATOM 8198 O O . TRP B 2 318 ? 795.770 -96.134 491.981 1.00 59.05 309 TRP B O 1
ATOM 8209 N N . ASN B 2 319 ? 794.753 -98.064 491.396 1.00 58.63 310 ASN B N 1
ATOM 8210 C CA . ASN B 2 319 ? 793.593 -97.424 490.764 1.00 58.95 310 ASN B CA 1
ATOM 8211 C C . ASN B 2 319 ? 792.693 -96.714 491.773 1.00 61.57 310 ASN B C 1
ATOM 8212 O O . ASN B 2 319 ? 792.155 -95.647 491.483 1.00 62.23 310 ASN B O 1
ATOM 8217 N N . GLU B 2 320 ? 792.539 -97.300 492.958 1.00 63.84 311 GLU B N 1
ATOM 8218 C CA . GLU B 2 320 ? 791.665 -96.736 493.988 1.00 65.48 311 GLU B CA 1
ATOM 8219 C C . GLU B 2 320 ? 792.139 -95.376 494.515 1.00 64.87 311 GLU B C 1
ATOM 8220 O O . GLU B 2 320 ? 791.318 -94.594 494.988 1.00 68.91 311 GLU B O 1
ATOM 8226 N N . ASN B 2 321 ? 793.445 -95.101 494.432 1.00 62.86 312 ASN B N 1
ATOM 8227 C CA . ASN B 2 321 ? 794.027 -93.847 494.930 1.00 62.29 312 ASN B CA 1
ATOM 8228 C C . ASN B 2 321 ? 794.472 -92.850 493.845 1.00 63.99 312 ASN B C 1
ATOM 8229 O O . ASN B 2 321 ? 794.967 -91.773 494.181 1.00 68.43 312 ASN B O 1
ATOM 8234 N N . GLN B 2 322 ? 794.312 -93.192 492.565 1.00 65.08 313 GLN B N 1
ATOM 8235 C CA . GLN B 2 322 ? 794.507 -92.217 491.477 1.00 66.49 313 GLN B CA 1
ATOM 8236 C C . GLN B 2 322 ? 793.182 -91.471 491.263 1.00 65.36 313 GLN B C 1
ATOM 8237 O O . GLN B 2 322 ? 792.137 -92.098 491.143 1.00 70.95 313 GLN B O 1
ATOM 8243 N N . ASN B 2 323 ? 793.234 -90.140 491.220 1.00 61.92 314 ASN B N 1
ATOM 8244 C CA . ASN B 2 323 ? 792.035 -89.295 491.308 1.00 58.84 314 ASN B CA 1
ATOM 8245 C C . ASN B 2 323 ? 791.724 -88.572 489.981 1.00 56.46 314 ASN B C 1
ATOM 8246 O O . ASN B 2 323 ? 792.632 -88.034 489.352 1.00 55.75 314 ASN B O 1
ATOM 8251 N N . PRO B 2 324 ? 790.442 -88.554 489.553 1.00 55.90 315 PRO B N 1
ATOM 8252 C CA . PRO B 2 324 ? 790.027 -87.816 488.343 1.00 56.46 315 PRO B CA 1
ATOM 8253 C C . PRO B 2 324 ? 790.313 -86.313 488.343 1.00 56.86 315 PRO B C 1
ATOM 8254 O O . PRO B 2 324 ? 790.581 -85.741 487.280 1.00 55.94 315 PRO B O 1
ATOM 8258 N N . ARG B 2 325 ? 790.251 -85.688 489.518 1.00 57.95 316 ARG B N 1
ATOM 8259 C CA . ARG B 2 325 ? 790.521 -84.250 489.654 1.00 58.83 316 ARG B CA 1
ATOM 8260 C C . ARG B 2 325 ? 792.000 -83.953 489.406 1.00 58.71 316 ARG B C 1
ATOM 8261 O O . ARG B 2 325 ? 792.338 -82.909 488.842 1.00 59.36 316 ARG B O 1
ATOM 8269 N N . ILE B 2 326 ? 792.866 -84.878 489.830 1.00 57.71 317 ILE B N 1
ATOM 8270 C CA . ILE B 2 326 ? 794.308 -84.794 489.585 1.00 56.44 317 ILE B CA 1
ATOM 8271 C C . ILE B 2 326 ? 794.607 -84.982 488.095 1.00 58.02 317 ILE B C 1
ATOM 8272 O O . ILE B 2 326 ? 795.463 -84.283 487.547 1.00 57.76 317 ILE B O 1
ATOM 8277 N N . PHE B 2 327 ? 793.902 -85.909 487.442 1.00 59.24 318 PHE B N 1
ATOM 8278 C CA . PHE B 2 327 ? 794.030 -86.085 485.989 1.00 60.56 318 PHE B CA 1
ATOM 8279 C C . PHE B 2 327 ? 793.625 -84.828 485.213 1.00 61.18 318 PHE B C 1
ATOM 8280 O O . PHE B 2 327 ? 794.203 -84.547 484.159 1.00 62.47 318 PHE B O 1
ATOM 8288 N N . LEU B 2 328 ? 792.639 -84.086 485.722 1.00 60.45 319 LEU B N 1
ATOM 8289 C CA . LEU B 2 328 ? 792.271 -82.792 485.138 1.00 60.27 319 LEU B CA 1
ATOM 8290 C C . LEU B 2 328 ? 793.415 -81.778 485.265 1.00 59.87 319 LEU B C 1
ATOM 8291 O O . LEU B 2 328 ? 793.657 -81.002 484.338 1.00 58.52 319 LEU B O 1
ATOM 8296 N N . ALA B 2 329 ? 794.111 -81.794 486.404 1.00 58.82 320 ALA B N 1
ATOM 8297 C CA . ALA B 2 329 ? 795.302 -80.953 486.606 1.00 59.19 320 ALA B CA 1
ATOM 8298 C C . ALA B 2 329 ? 796.434 -81.291 485.621 1.00 60.15 320 ALA B C 1
ATOM 8299 O O . ALA B 2 329 ? 797.074 -80.388 485.073 1.00 59.79 320 ALA B O 1
ATOM 8301 N N . MET B 2 330 ? 796.664 -82.586 485.399 1.00 60.59 321 MET B N 1
ATOM 8302 C CA . MET B 2 330 ? 797.674 -83.047 484.441 1.00 60.12 321 MET B CA 1
ATOM 8303 C C . MET B 2 330 ? 797.325 -82.645 483.015 1.00 60.90 321 MET B C 1
ATOM 8304 O O . MET B 2 330 ? 798.148 -82.050 482.320 1.00 62.04 321 MET B O 1
ATOM 8309 N N . VAL B 2 331 ? 796.108 -82.981 482.590 1.00 62.16 322 VAL B N 1
ATOM 8310 C CA . VAL B 2 331 ? 795.654 -82.733 481.214 1.00 63.27 322 VAL B CA 1
ATOM 8311 C C . VAL B 2 331 ? 795.719 -81.244 480.870 1.00 64.40 322 VAL B C 1
ATOM 8312 O O . VAL B 2 331 ? 796.175 -80.884 479.786 1.00 65.36 322 VAL B O 1
ATOM 8316 N N . LEU B 2 332 ? 795.283 -80.392 481.796 1.00 65.10 323 LEU B N 1
ATOM 8317 C CA . LEU B 2 332 ? 795.352 -78.939 481.608 1.00 64.74 323 LEU B CA 1
ATOM 8318 C C . LEU B 2 332 ? 796.795 -78.415 481.591 1.00 65.43 323 LEU B C 1
ATOM 8319 O O . LEU B 2 332 ? 797.125 -77.555 480.772 1.00 67.20 323 LEU B O 1
ATOM 8324 N N . ARG B 2 333 ? 797.647 -78.931 482.479 1.00 65.04 324 ARG B N 1
ATOM 8325 C CA . ARG B 2 333 ? 799.057 -78.514 482.518 1.00 65.71 324 ARG B CA 1
ATOM 8326 C C . ARG B 2 333 ? 799.847 -78.996 481.298 1.00 67.13 324 ARG B C 1
ATOM 8327 O O . ARG B 2 333 ? 800.682 -78.253 480.777 1.00 69.76 324 ARG B O 1
ATOM 8335 N N . ILE B 2 334 ? 799.592 -80.229 480.858 1.00 66.65 325 ILE B N 1
ATOM 8336 C CA . ILE B 2 334 ? 800.239 -80.788 479.659 1.00 67.07 325 ILE B CA 1
ATOM 8337 C C . ILE B 2 334 ? 799.829 -80.022 478.392 1.00 67.94 325 ILE B C 1
ATOM 8338 O O . ILE B 2 334 ? 800.628 -79.889 477.463 1.00 69.07 325 ILE B O 1
ATOM 8343 N N . THR B 2 335 ? 798.599 -79.506 478.370 1.00 68.77 326 THR B N 1
ATOM 8344 C CA . THR B 2 335 ? 798.076 -78.763 477.218 1.00 69.04 326 THR B CA 1
ATOM 8345 C C . THR B 2 335 ? 798.261 -77.235 477.294 1.00 69.06 326 THR B C 1
ATOM 8346 O O . THR B 2 335 ? 797.735 -76.519 476.447 1.00 66.43 326 THR B O 1
ATOM 8350 N N . ALA B 2 336 ? 799.031 -76.740 478.270 1.00 70.31 327 ALA B N 1
ATOM 8351 C CA . ALA B 2 336 ? 799.234 -75.292 478.460 1.00 69.68 327 ALA B CA 1
ATOM 8352 C C . ALA B 2 336 ? 799.695 -74.590 477.178 1.00 69.23 327 ALA B C 1
ATOM 8353 O O . ALA B 2 336 ? 800.567 -75.096 476.470 1.00 69.80 327 ALA B O 1
ATOM 8355 N N . GLY B 2 337 ? 799.078 -73.447 476.876 1.00 68.71 328 GLY B N 1
ATOM 8356 C CA . GLY B 2 337 ? 799.374 -72.686 475.660 1.00 69.00 328 GLY B CA 1
ATOM 8357 C C . GLY B 2 337 ? 798.725 -73.165 474.363 1.00 70.33 328 GLY B C 1
ATOM 8358 O O . GLY B 2 337 ? 798.914 -72.535 473.316 1.00 70.84 328 GLY B O 1
ATOM 8359 N N . GLN B 2 338 ? 797.961 -74.259 474.417 1.00 70.40 329 GLN B N 1
ATOM 8360 C CA . GLN B 2 338 ? 797.297 -74.810 473.232 1.00 70.16 329 GLN B CA 1
ATOM 8361 C C . GLN B 2 338 ? 795.899 -74.207 473.113 1.00 70.20 329 GLN B C 1
ATOM 8362 O O . GLN B 2 338 ? 795.407 -73.625 474.084 1.00 68.18 329 GLN B O 1
ATOM 8368 N N . PRO B 2 339 ? 795.256 -74.332 471.928 1.00 72.28 330 PRO B N 1
ATOM 8369 C CA . PRO B 2 339 ? 793.893 -73.809 471.761 1.00 73.88 330 PRO B CA 1
ATOM 8370 C C . PRO B 2 339 ? 792.925 -74.325 472.822 1.00 75.65 330 PRO B C 1
ATOM 8371 O O . PRO B 2 339 ? 792.971 -75.504 473.175 1.00 79.20 330 PRO B O 1
ATOM 8375 N N . GLU B 2 340 ? 792.067 -73.442 473.323 1.00 76.58 331 GLU B N 1
ATOM 8376 C CA . GLU B 2 340 ? 791.186 -73.770 474.447 1.00 77.04 331 GLU B CA 1
ATOM 8377 C C . GLU B 2 340 ? 790.136 -74.833 474.113 1.00 75.60 331 GLU B C 1
ATOM 8378 O O . GLU B 2 340 ? 789.703 -75.559 475.004 1.00 74.10 331 GLU B O 1
ATOM 8384 N N . TRP B 2 341 ? 789.741 -74.931 472.843 1.00 74.57 332 TRP B N 1
ATOM 8385 C CA . TRP B 2 341 ? 788.857 -76.015 472.393 1.00 74.79 332 TRP B CA 1
ATOM 8386 C C . TRP B 2 341 ? 789.492 -77.395 472.602 1.00 73.16 332 TRP B C 1
ATOM 8387 O O . TRP B 2 341 ? 788.811 -78.347 472.991 1.00 71.71 332 TRP B O 1
ATOM 8398 N N . PHE B 2 342 ? 790.795 -77.482 472.337 1.00 71.60 333 PHE B N 1
ATOM 8399 C CA . PHE B 2 342 ? 791.560 -78.722 472.487 1.00 71.22 333 PHE B CA 1
ATOM 8400 C C . PHE B 2 342 ? 791.754 -79.087 473.962 1.00 69.66 333 PHE B C 1
ATOM 8401 O O . PHE B 2 342 ? 791.708 -80.266 474.321 1.00 69.60 333 PHE B O 1
ATOM 8409 N N . ARG B 2 343 ? 791.950 -78.075 474.805 1.00 68.57 334 ARG B N 1
ATOM 8410 C CA . ARG B 2 343 ? 792.139 -78.284 476.247 1.00 67.98 334 ARG B CA 1
ATOM 8411 C C . ARG B 2 343 ? 790.850 -78.758 476.914 1.00 66.63 334 ARG B C 1
ATOM 8412 O O . ARG B 2 343 ? 790.879 -79.632 477.780 1.00 66.60 334 ARG B O 1
ATOM 8420 N N . ASP B 2 344 ? 789.729 -78.169 476.500 1.00 67.01 335 ASP B N 1
ATOM 8421 C CA . ASP B 2 344 ? 788.415 -78.472 477.073 1.00 66.75 335 ASP B CA 1
ATOM 8422 C C . ASP B 2 344 ? 787.860 -79.812 476.585 1.00 65.36 335 ASP B C 1
ATOM 8423 O O . ASP B 2 344 ? 787.089 -80.453 477.299 1.00 62.40 335 ASP B O 1
ATOM 8428 N N . LEU B 2 345 ? 788.245 -80.216 475.371 1.00 65.27 336 LEU B N 1
ATOM 8429 C CA . LEU B 2 345 ? 787.886 -81.528 474.816 1.00 64.93 336 LEU B CA 1
ATOM 8430 C C . LEU B 2 345 ? 788.534 -82.663 475.612 1.00 66.32 336 LEU B C 1
ATOM 8431 O O . LEU B 2 345 ? 787.854 -83.608 476.018 1.00 68.46 336 LEU B O 1
ATOM 8436 N N . LEU B 2 346 ? 789.846 -82.561 475.826 1.00 64.22 337 LEU B N 1
ATOM 8437 C CA . LEU B 2 346 ? 790.586 -83.554 476.610 1.00 65.23 337 LEU B CA 1
ATOM 8438 C C . LEU B 2 346 ? 790.240 -83.518 478.102 1.00 65.79 337 LEU B C 1
ATOM 8439 O O . LEU B 2 346 ? 790.371 -84.529 478.796 1.00 67.15 337 LEU B O 1
ATOM 8444 N N . ALA B 2 347 ? 789.799 -82.361 478.591 1.00 64.75 338 ALA B N 1
ATOM 8445 C CA . ALA B 2 347 ? 789.332 -82.232 479.976 1.00 64.23 338 ALA B CA 1
ATOM 8446 C C . ALA B 2 347 ? 787.993 -82.943 480.254 1.00 62.75 338 ALA B C 1
ATOM 8447 O O . ALA B 2 347 ? 787.668 -83.174 481.418 1.00 61.84 338 ALA B O 1
ATOM 8449 N N . VAL B 2 348 ? 787.236 -83.301 479.209 1.00 60.64 339 VAL B N 1
ATOM 8450 C CA . VAL B 2 348 ? 785.931 -83.970 479.372 1.00 60.66 339 VAL B CA 1
ATOM 8451 C C . VAL B 2 348 ? 786.032 -85.291 480.135 1.00 59.49 339 VAL B C 1
ATOM 8452 O O . VAL B 2 348 ? 785.278 -85.510 481.086 1.00 59.19 339 VAL B O 1
ATOM 8456 N N . ALA B 2 349 ? 786.944 -86.165 479.711 1.00 57.74 340 ALA B N 1
ATOM 8457 C CA . ALA B 2 349 ? 787.047 -87.508 480.298 1.00 57.37 340 ALA B CA 1
ATOM 8458 C C . ALA B 2 349 ? 787.339 -87.510 481.812 1.00 56.13 340 ALA B C 1
ATOM 8459 O O . ALA B 2 349 ? 786.653 -88.212 482.553 1.00 55.76 340 ALA B O 1
ATOM 8461 N N . PRO B 2 350 ? 788.332 -86.719 482.276 1.00 55.81 341 PRO B N 1
ATOM 8462 C CA . PRO B 2 350 ? 788.520 -86.543 483.727 1.00 56.31 341 PRO B CA 1
ATOM 8463 C C . PRO B 2 350 ? 787.283 -86.035 484.487 1.00 58.54 341 PRO B C 1
ATOM 8464 O O . PRO B 2 350 ? 787.036 -86.478 485.614 1.00 57.40 341 PRO B O 1
ATOM 8468 N N . ILE B 2 351 ? 786.526 -85.120 483.873 1.00 61.20 342 ILE B N 1
ATOM 8469 C CA . ILE B 2 351 ? 785.318 -84.543 484.488 1.00 61.83 342 ILE B CA 1
ATOM 8470 C C . ILE B 2 351 ? 784.266 -85.633 484.698 1.00 60.94 342 ILE B C 1
ATOM 8471 O O . ILE B 2 351 ? 783.767 -85.808 485.813 1.00 59.85 342 ILE B O 1
ATOM 8476 N N . MET B 2 352 ? 783.958 -86.369 483.630 1.00 61.08 343 MET B N 1
ATOM 8477 C CA . MET B 2 352 ? 783.037 -87.512 483.702 1.00 60.99 343 MET B CA 1
ATOM 8478 C C . MET B 2 352 ? 783.522 -88.590 484.674 1.00 61.14 343 MET B C 1
ATOM 8479 O O . MET B 2 352 ? 782.703 -89.223 485.342 1.00 61.92 343 MET B O 1
ATOM 8484 N N . PHE B 2 353 ? 784.840 -88.801 484.740 1.00 60.91 344 PHE B N 1
ATOM 8485 C CA . PHE B 2 353 ? 785.429 -89.730 485.716 1.00 60.78 344 PHE B CA 1
ATOM 8486 C C . PHE B 2 353 ? 785.287 -89.223 487.150 1.00 59.61 344 PHE B C 1
ATOM 8487 O O . PHE B 2 353 ? 785.129 -90.024 488.068 1.00 57.42 344 PHE B O 1
ATOM 8495 N N . SER B 2 354 ? 785.355 -87.905 487.342 1.00 60.83 345 SER B N 1
ATOM 8496 C CA . SER B 2 354 ? 785.134 -87.308 488.669 1.00 61.75 345 SER B CA 1
ATOM 8497 C C . SER B 2 354 ? 783.676 -87.406 489.125 1.00 61.66 345 SER B C 1
ATOM 8498 O O . SER B 2 354 ? 783.410 -87.520 490.321 1.00 59.11 345 SER B O 1
ATOM 8501 N N . ASN B 2 355 ? 782.746 -87.355 488.169 1.00 64.12 346 ASN B N 1
ATOM 8502 C CA . ASN B 2 355 ? 781.312 -87.521 488.439 1.00 66.86 346 ASN B CA 1
ATOM 8503 C C . ASN B 2 355 ? 780.783 -88.893 487.996 1.00 66.50 346 ASN B C 1
ATOM 8504 O O . ASN B 2 355 ? 779.599 -89.035 487.676 1.00 69.19 346 ASN B O 1
ATOM 8509 N N . LYS B 2 356 ? 781.653 -89.902 487.997 1.00 67.08 347 LYS B N 1
ATOM 8510 C CA . LYS B 2 356 ? 781.278 -91.250 487.574 1.00 67.85 347 LYS B CA 1
ATOM 8511 C C . LYS B 2 356 ? 780.445 -91.943 488.646 1.00 68.18 347 LYS B C 1
ATOM 8512 O O . LYS B 2 356 ? 780.540 -91.624 489.835 1.00 68.21 347 LYS B O 1
ATOM 8518 N N . VAL B 2 357 ? 779.638 -92.895 488.196 1.00 68.32 348 VAL B N 1
ATOM 8519 C CA . VAL B 2 357 ? 778.844 -93.748 489.068 1.00 68.03 348 VAL B CA 1
ATOM 8520 C C . VAL B 2 357 ? 779.090 -95.194 488.621 1.00 65.62 348 VAL B C 1
ATOM 8521 O O . VAL B 2 357 ? 779.335 -95.448 487.441 1.00 63.99 348 VAL B O 1
ATOM 8525 N N . ALA B 2 358 ? 779.061 -96.126 489.568 1.00 64.15 349 ALA B N 1
ATOM 8526 C CA . ALA B 2 358 ? 779.385 -97.524 489.292 1.00 65.46 349 ALA B CA 1
ATOM 8527 C C . ALA B 2 358 ? 778.149 -98.402 489.433 1.00 65.96 349 ALA B C 1
ATOM 8528 O O . ALA B 2 358 ? 777.474 -98.355 490.463 1.00 65.98 349 ALA B O 1
ATOM 8530 N N . ARG B 2 359 ? 777.854 -99.192 488.397 1.00 68.07 350 ARG B N 1
ATOM 8531 C CA . ARG B 2 359 ? 776.829 -100.249 488.490 1.00 69.96 350 ARG B CA 1
ATOM 8532 C C . ARG B 2 359 ? 777.291 -101.316 489.479 1.00 67.33 350 ARG B C 1
ATOM 8533 O O . ARG B 2 359 ? 778.481 -101.613 489.557 1.00 67.27 350 ARG B O 1
ATOM 8541 N N . LEU B 2 360 ? 776.345 -101.885 490.224 1.00 65.39 351 LEU B N 1
ATOM 8542 C CA . LEU B 2 360 ? 776.655 -102.828 491.307 1.00 64.25 351 LEU B CA 1
ATOM 8543 C C . LEU B 2 360 ? 776.513 -104.311 490.910 1.00 64.42 351 LEU B C 1
ATOM 8544 O O . LEU B 2 360 ? 776.572 -105.191 491.767 1.00 63.06 351 LEU B O 1
ATOM 8549 N N . GLY B 2 361 ? 776.342 -104.584 489.616 1.00 66.66 352 GLY B N 1
ATOM 8550 C CA . GLY B 2 361 ? 776.362 -105.950 489.092 1.00 69.11 352 GLY B CA 1
ATOM 8551 C C . GLY B 2 361 ? 775.024 -106.663 489.108 1.00 70.92 352 GLY B C 1
ATOM 8552 O O . GLY B 2 361 ? 773.970 -106.036 489.230 1.00 72.67 352 GLY B O 1
ATOM 8553 N N . ARG B 2 362 ? 775.087 -107.985 488.961 1.00 73.73 353 ARG B N 1
ATOM 8554 C CA . ARG B 2 362 ? 773.903 -108.860 488.939 1.00 75.24 353 ARG B CA 1
ATOM 8555 C C . ARG B 2 362 ? 773.069 -108.794 490.222 1.00 73.24 353 ARG B C 1
ATOM 8556 O O . ARG B 2 362 ? 771.841 -108.820 490.159 1.00 74.18 353 ARG B O 1
ATOM 8564 N N . GLY B 2 363 ? 773.742 -108.728 491.371 1.00 71.20 354 GLY B N 1
ATOM 8565 C CA . GLY B 2 363 ? 773.089 -108.684 492.681 1.00 70.07 354 GLY B CA 1
ATOM 8566 C C . GLY B 2 363 ? 773.510 -109.871 493.528 1.00 70.81 354 GLY B C 1
ATOM 8567 O O . GLY B 2 363 ? 774.707 -110.136 493.669 1.00 72.74 354 GLY B O 1
ATOM 8568 N N . TYR B 2 364 ? 772.531 -110.578 494.096 1.00 70.62 355 TYR B N 1
ATOM 8569 C CA . TYR B 2 364 ? 772.782 -111.777 494.909 1.00 68.86 355 TYR B CA 1
ATOM 8570 C C . TYR B 2 364 ? 771.748 -112.866 494.643 1.00 69.90 355 TYR B C 1
ATOM 8571 O O . TYR B 2 364 ? 770.666 -112.603 494.109 1.00 68.99 355 TYR B O 1
ATOM 8580 N N . MET B 2 365 ? 772.106 -114.090 495.023 1.00 71.71 356 MET B N 1
ATOM 8581 C CA . MET B 2 365 ? 771.216 -115.242 494.958 1.00 72.55 356 MET B CA 1
ATOM 8582 C C . MET B 2 365 ? 770.943 -115.684 496.396 1.00 72.80 356 MET B C 1
ATOM 8583 O O . MET B 2 365 ? 771.879 -115.784 497.198 1.00 69.04 356 MET B O 1
ATOM 8588 N N . PHE B 2 366 ? 769.665 -115.908 496.722 1.00 75.58 357 PHE B N 1
ATOM 8589 C CA . PHE B 2 366 ? 769.260 -116.436 498.034 1.00 76.23 357 PHE B CA 1
ATOM 8590 C C . PHE B 2 366 ? 768.858 -117.902 497.923 1.00 76.44 357 PHE B C 1
ATOM 8591 O O . PHE B 2 366 ? 768.544 -118.386 496.835 1.00 75.47 357 PHE B O 1
ATOM 8599 N N . GLU B 2 367 ? 768.848 -118.584 499.069 1.00 78.79 358 GLU B N 1
ATOM 8600 C CA . GLU B 2 367 ? 768.638 -120.033 499.141 1.00 80.62 358 GLU B CA 1
ATOM 8601 C C . GLU B 2 367 ? 767.876 -120.419 500.413 1.00 82.07 358 GLU B C 1
ATOM 8602 O O . GLU B 2 367 ? 768.278 -120.038 501.514 1.00 82.29 358 GLU B O 1
ATOM 8608 N N . SER B 2 368 ? 766.786 -121.173 500.251 1.00 84.32 359 SER B N 1
ATOM 8609 C CA . SER B 2 368 ? 766.022 -121.738 501.372 1.00 83.83 359 SER B CA 1
ATOM 8610 C C . SER B 2 368 ? 766.213 -123.253 501.410 1.00 82.22 359 SER B C 1
ATOM 8611 O O . SER B 2 368 ? 765.775 -123.953 500.494 1.00 80.27 359 SER B O 1
ATOM 8614 N N . LYS B 2 369 ? 766.851 -123.750 502.470 1.00 81.94 360 LYS B N 1
ATOM 8615 C CA . LYS B 2 369 ? 767.197 -125.172 502.576 1.00 82.94 360 LYS B CA 1
ATOM 8616 C C . LYS B 2 369 ? 765.986 -126.069 502.811 1.00 82.90 360 LYS B C 1
ATOM 8617 O O . LYS B 2 369 ? 765.856 -127.116 502.174 1.00 84.93 360 LYS B O 1
ATOM 8623 N N . SER B 2 370 ? 765.108 -125.652 503.721 1.00 83.35 361 SER B N 1
ATOM 8624 C CA . SER B 2 370 ? 763.905 -126.419 504.060 1.00 82.56 361 SER B CA 1
ATOM 8625 C C . SER B 2 370 ? 762.906 -126.484 502.900 1.00 81.08 361 SER B C 1
ATOM 8626 O O . SER B 2 370 ? 762.392 -127.559 502.582 1.00 82.54 361 SER B O 1
ATOM 8629 N N . MET B 2 371 ? 762.637 -125.336 502.279 1.00 78.44 362 MET B N 1
ATOM 8630 C CA . MET B 2 371 ? 761.737 -125.266 501.118 1.00 78.26 362 MET B CA 1
ATOM 8631 C C . MET B 2 371 ? 762.378 -125.768 499.823 1.00 78.19 362 MET B C 1
ATOM 8632 O O . MET B 2 371 ? 761.662 -126.176 498.903 1.00 76.37 362 MET B O 1
ATOM 8637 N N . HIS B 2 372 ? 763.711 -125.724 499.756 1.00 79.46 363 HIS B N 1
ATOM 8638 C CA . HIS B 2 372 ? 764.485 -126.134 498.577 1.00 79.00 363 HIS B CA 1
ATOM 8639 C C . HIS B 2 372 ? 764.131 -125.276 497.359 1.00 77.18 363 HIS B C 1
ATOM 8640 O O . HIS B 2 372 ? 763.648 -125.772 496.335 1.00 75.66 363 HIS B O 1
ATOM 8647 N N . LEU B 2 373 ? 764.371 -123.975 497.508 1.00 76.74 364 LEU B N 1
ATOM 8648 C CA . LEU B 2 373 ? 764.198 -123.001 496.430 1.00 76.54 364 LEU B CA 1
ATOM 8649 C C . LEU B 2 373 ? 765.350 -121.993 496.415 1.00 74.66 364 LEU B C 1
ATOM 8650 O O . LEU B 2 373 ? 766.053 -121.816 497.416 1.00 73.13 364 LEU B O 1
ATOM 8655 N N . ARG B 2 374 ? 765.541 -121.363 495.258 1.00 72.57 365 ARG B N 1
ATOM 8656 C CA . ARG B 2 374 ? 766.552 -120.319 495.061 1.00 71.31 365 ARG B CA 1
ATOM 8657 C C . ARG B 2 374 ? 765.901 -119.137 494.360 1.00 70.30 365 ARG B C 1
ATOM 8658 O O . ARG B 2 374 ? 764.893 -119.301 493.669 1.00 69.81 365 ARG B O 1
ATOM 8666 N N . THR B 2 375 ? 766.473 -117.949 494.533 1.00 71.03 366 THR B N 1
ATOM 8667 C CA . THR B 2 375 ? 765.945 -116.750 493.876 1.00 70.88 366 THR B CA 1
ATOM 8668 C C . THR B 2 375 ? 767.016 -115.683 493.655 1.00 70.25 366 THR B C 1
ATOM 8669 O O . THR B 2 375 ? 767.992 -115.613 494.398 1.00 64.91 366 THR B O 1
ATOM 8673 N N . GLN B 2 376 ? 766.802 -114.859 492.628 1.00 73.98 367 GLN B N 1
ATOM 8674 C CA . GLN B 2 376 ? 767.722 -113.793 492.231 1.00 76.11 367 GLN B CA 1
ATOM 8675 C C . GLN B 2 376 ? 767.105 -112.425 492.518 1.00 74.73 367 GLN B C 1
ATOM 8676 O O . GLN B 2 376 ? 766.042 -112.096 491.989 1.00 75.15 367 GLN B O 1
ATOM 8682 N N . ILE B 2 377 ? 767.775 -111.643 493.361 1.00 74.13 368 ILE B N 1
ATOM 8683 C CA . ILE B 2 377 ? 767.457 -110.220 493.543 1.00 73.43 368 ILE B CA 1
ATOM 8684 C C . ILE B 2 377 ? 768.476 -109.373 492.794 1.00 73.85 368 ILE B C 1
ATOM 8685 O O . ILE B 2 377 ? 769.663 -109.696 492.777 1.00 77.23 368 ILE B O 1
ATOM 8690 N N . SER B 2 378 ? 768.004 -108.298 492.168 1.00 73.89 369 SER B N 1
ATOM 8691 C CA . SER B 2 378 ? 768.877 -107.378 491.444 1.00 72.91 369 SER B CA 1
ATOM 8692 C C . SER B 2 378 ? 769.702 -106.545 492.418 1.00 72.73 369 SER B C 1
ATOM 8693 O O . SER B 2 378 ? 769.375 -106.456 493.602 1.00 71.09 369 SER B O 1
ATOM 8696 N N . ALA B 2 379 ? 770.768 -105.934 491.908 1.00 74.48 370 ALA B N 1
ATOM 8697 C CA . ALA B 2 379 ? 771.566 -104.985 492.692 1.00 76.04 370 ALA B CA 1
ATOM 8698 C C . ALA B 2 379 ? 770.800 -103.688 492.963 1.00 76.75 370 ALA B C 1
ATOM 8699 O O . ALA B 2 379 ? 771.069 -103.006 493.951 1.00 75.32 370 ALA B O 1
ATOM 8701 N N . GLU B 2 380 ? 769.846 -103.364 492.088 1.00 79.40 371 GLU B N 1
ATOM 8702 C CA . GLU B 2 380 ? 768.962 -102.206 492.265 1.00 80.89 371 GLU B CA 1
ATOM 8703 C C . GLU B 2 380 ? 768.074 -102.352 493.509 1.00 80.89 371 GLU B C 1
ATOM 8704 O O . GLU B 2 380 ? 767.754 -101.358 494.160 1.00 82.10 371 GLU B O 1
ATOM 8710 N N . ASN B 2 381 ? 767.703 -103.589 493.844 1.00 79.74 372 ASN B N 1
ATOM 8711 C CA . ASN B 2 381 ? 766.915 -103.878 495.049 1.00 80.29 372 ASN B CA 1
ATOM 8712 C C . ASN B 2 381 ? 767.672 -103.686 496.371 1.00 80.23 372 ASN B C 1
ATOM 8713 O O . ASN B 2 381 ? 767.053 -103.737 497.429 1.00 80.99 372 ASN B O 1
ATOM 8718 N N . LEU B 2 382 ? 768.987 -103.469 496.328 1.00 81.35 373 LEU B N 1
ATOM 8719 C CA . LEU B 2 382 ? 769.796 -103.340 497.552 1.00 82.13 373 LEU B CA 1
ATOM 8720 C C . LEU B 2 382 ? 769.460 -102.121 498.428 1.00 81.21 373 LEU B C 1
ATOM 8721 O O . LEU B 2 382 ? 769.805 -102.107 499.612 1.00 79.35 373 LEU B O 1
ATOM 8726 N N . SER B 2 383 ? 768.805 -101.109 497.852 1.00 81.43 374 SER B N 1
ATOM 8727 C CA . SER B 2 383 ? 768.229 -100.009 498.636 1.00 81.59 374 SER B CA 1
ATOM 8728 C C . SER B 2 383 ? 766.982 -100.490 499.391 1.00 84.83 374 SER B C 1
ATOM 8729 O O . SER B 2 383 ? 767.010 -100.612 500.618 1.00 82.97 374 SER B O 1
ATOM 8732 N N . ASP B 2 384 ? 765.907 -100.782 498.651 1.00 89.20 375 ASP B N 1
ATOM 8733 C CA . ASP B 2 384 ? 764.641 -101.250 499.235 1.00 92.21 375 ASP B CA 1
ATOM 8734 C C . ASP B 2 384 ? 764.636 -102.770 499.403 1.00 94.19 375 ASP B C 1
ATOM 8735 O O . ASP B 2 384 ? 764.064 -103.491 498.577 1.00 99.91 375 ASP B O 1
ATOM 8740 N N . ILE B 2 385 ? 765.284 -103.251 500.465 1.00 91.11 376 ILE B N 1
ATOM 8741 C CA . ILE B 2 385 ? 765.251 -104.680 500.822 1.00 88.01 376 ILE B CA 1
ATOM 8742 C C . ILE B 2 385 ? 765.656 -104.897 502.279 1.00 84.13 376 ILE B C 1
ATOM 8743 O O . ILE B 2 385 ? 766.506 -104.179 502.808 1.00 83.55 376 ILE B O 1
ATOM 8748 N N . ASN B 2 386 ? 765.042 -105.895 502.911 1.00 81.46 377 ASN B N 1
ATOM 8749 C CA . ASN B 2 386 ? 765.343 -106.247 504.298 1.00 81.94 377 ASN B CA 1
ATOM 8750 C C . ASN B 2 386 ? 766.727 -106.895 504.377 1.00 81.10 377 ASN B C 1
ATOM 8751 O O . ASN B 2 386 ? 767.132 -107.618 503.467 1.00 83.42 377 ASN B O 1
ATOM 8756 N N . LEU B 2 387 ? 767.440 -106.632 505.470 1.00 80.48 378 LEU B N 1
ATOM 8757 C CA . LEU B 2 387 ? 768.802 -107.141 505.672 1.00 80.90 378 LEU B CA 1
ATOM 8758 C C . LEU B 2 387 ? 768.865 -108.447 506.485 1.00 80.90 378 LEU B C 1
ATOM 8759 O O . LEU B 2 387 ? 769.958 -108.887 506.865 1.00 78.65 378 LEU B O 1
ATOM 8764 N N . ARG B 2 388 ? 767.709 -109.067 506.746 1.00 81.41 379 ARG B N 1
ATOM 8765 C CA . ARG B 2 388 ? 767.654 -110.371 507.424 1.00 81.48 379 ARG B CA 1
ATOM 8766 C C . ARG B 2 388 ? 768.245 -111.501 506.572 1.00 79.67 379 ARG B C 1
ATOM 8767 O O . ARG B 2 388 ? 768.748 -112.487 507.115 1.00 81.22 379 ARG B O 1
ATOM 8775 N N . TYR B 2 389 ? 768.178 -111.346 505.247 1.00 76.60 380 TYR B N 1
ATOM 8776 C CA . TYR B 2 389 ? 768.687 -112.347 504.303 1.00 75.70 380 TYR B CA 1
ATOM 8777 C C . TYR B 2 389 ? 770.211 -112.477 504.363 1.00 74.88 380 TYR B C 1
ATOM 8778 O O . TYR B 2 389 ? 770.745 -113.585 504.451 1.00 74.86 380 TYR B O 1
ATOM 8787 N N . PHE B 2 390 ? 770.896 -111.335 504.343 1.00 72.98 381 PHE B N 1
ATOM 8788 C CA . PHE B 2 390 ? 772.345 -111.288 504.123 1.00 70.55 381 PHE B CA 1
ATOM 8789 C C . PHE B 2 390 ? 773.154 -111.683 505.355 1.00 69.41 381 PHE B C 1
ATOM 8790 O O . PHE B 2 390 ? 772.683 -111.560 506.486 1.00 69.59 381 PHE B O 1
ATOM 8798 N N . ASN B 2 391 ? 774.376 -112.157 505.114 1.00 69.89 382 ASN B N 1
ATOM 8799 C CA . ASN B 2 391 ? 775.347 -112.430 506.183 1.00 69.83 382 ASN B CA 1
ATOM 8800 C C . ASN B 2 391 ? 775.921 -111.120 506.726 1.00 70.31 382 ASN B C 1
ATOM 8801 O O . ASN B 2 391 ? 775.649 -110.045 506.183 1.00 69.41 382 ASN B O 1
ATOM 8806 N N . GLU B 2 392 ? 776.734 -111.216 507.776 1.00 72.69 383 GLU B N 1
ATOM 8807 C CA . GLU B 2 392 ? 777.154 -110.035 508.536 1.00 75.31 383 GLU B CA 1
ATOM 8808 C C . GLU B 2 392 ? 778.032 -109.071 507.728 1.00 74.87 383 GLU B C 1
ATOM 8809 O O . GLU B 2 392 ? 777.754 -107.873 507.697 1.00 76.73 383 GLU B O 1
ATOM 8815 N N . ASP B 2 393 ? 779.068 -109.590 507.068 1.00 74.74 384 ASP B N 1
ATOM 8816 C CA . ASP B 2 393 ? 779.953 -108.755 506.235 1.00 71.92 384 ASP B CA 1
ATOM 8817 C C . ASP B 2 393 ? 779.202 -108.103 505.074 1.00 69.47 384 ASP B C 1
ATOM 8818 O O . ASP B 2 393 ? 779.378 -106.913 504.814 1.00 66.87 384 ASP B O 1
ATOM 8823 N N . THR B 2 394 ? 778.370 -108.887 504.390 1.00 70.13 385 THR B N 1
ATOM 8824 C CA . THR B 2 394 ? 777.589 -108.399 503.246 1.00 70.48 385 THR B CA 1
ATOM 8825 C C . THR B 2 394 ? 776.579 -107.332 503.657 1.00 73.08 385 THR B C 1
ATOM 8826 O O . THR B 2 394 ? 776.393 -106.350 502.935 1.00 72.12 385 THR B O 1
ATOM 8830 N N . LYS B 2 395 ? 775.929 -107.534 504.806 1.00 77.06 386 LYS B N 1
ATOM 8831 C CA . LYS B 2 395 ? 775.000 -106.547 505.360 1.00 79.65 386 LYS B CA 1
ATOM 8832 C C . LYS B 2 395 ? 775.698 -105.199 505.537 1.00 79.65 386 LYS B C 1
ATOM 8833 O O . LYS B 2 395 ? 775.280 -104.207 504.940 1.00 78.46 386 LYS B O 1
ATOM 8839 N N . LYS B 2 396 ? 776.779 -105.197 506.320 1.00 80.33 387 LYS B N 1
ATOM 8840 C CA . LYS B 2 396 ? 777.578 -103.988 506.608 1.00 80.32 387 LYS B CA 1
ATOM 8841 C C . LYS B 2 396 ? 777.964 -103.188 505.361 1.00 79.69 387 LYS B C 1
ATOM 8842 O O . LYS B 2 396 ? 777.938 -101.957 505.385 1.00 82.71 387 LYS B O 1
ATOM 8848 N N . LYS B 2 397 ? 778.318 -103.893 504.287 1.00 77.89 388 LYS B N 1
ATOM 8849 C CA . LYS B 2 397 ? 778.651 -103.262 503.005 1.00 77.44 388 LYS B CA 1
ATOM 8850 C C . LYS B 2 397 ? 777.445 -102.589 502.344 1.00 76.47 388 LYS B C 1
ATOM 8851 O O . LYS B 2 397 ? 777.578 -101.502 501.778 1.00 75.31 388 LYS B O 1
ATOM 8857 N N . ILE B 2 398 ? 776.277 -103.229 502.424 1.00 75.98 389 ILE B N 1
ATOM 8858 C CA . ILE B 2 398 ? 775.028 -102.658 501.887 1.00 76.05 389 ILE B CA 1
ATOM 8859 C C . ILE B 2 398 ? 774.632 -101.383 502.655 1.00 75.54 389 ILE B C 1
ATOM 8860 O O . ILE B 2 398 ? 774.104 -100.435 502.062 1.00 71.80 389 ILE B O 1
ATOM 8865 N N . GLU B 2 399 ? 774.911 -101.361 503.961 1.00 76.15 390 GLU B N 1
ATOM 8866 C CA . GLU B 2 399 ? 774.578 -100.215 504.820 1.00 76.14 390 GLU B CA 1
ATOM 8867 C C . GLU B 2 399 ? 775.440 -98.994 504.470 1.00 76.89 390 GLU B C 1
ATOM 8868 O O . GLU B 2 399 ? 774.951 -97.859 504.483 1.00 77.48 390 GLU B O 1
ATOM 8874 N N . LYS B 2 400 ? 776.713 -99.239 504.152 1.00 74.93 391 LYS B N 1
ATOM 8875 C CA . LYS B 2 400 ? 777.628 -98.190 503.686 1.00 74.00 391 LYS B CA 1
ATOM 8876 C C . LYS B 2 400 ? 777.318 -97.737 502.253 1.00 75.78 391 LYS B C 1
ATOM 8877 O O . LYS B 2 400 ? 777.406 -96.546 501.943 1.00 74.79 391 LYS B O 1
ATOM 8883 N N . ILE B 2 401 ? 776.961 -98.691 501.392 1.00 77.75 392 ILE B N 1
ATOM 8884 C CA . ILE B 2 401 ? 776.648 -98.419 499.977 1.00 80.04 392 ILE B CA 1
ATOM 8885 C C . ILE B 2 401 ? 775.349 -97.619 499.787 1.00 80.33 392 ILE B C 1
ATOM 8886 O O . ILE B 2 401 ? 775.230 -96.864 498.814 1.00 79.13 392 ILE B O 1
ATOM 8891 N N . ARG B 2 402 ? 774.395 -97.767 500.706 1.00 81.97 393 ARG B N 1
ATOM 8892 C CA . ARG B 2 402 ? 773.146 -96.986 500.654 1.00 83.56 393 ARG B CA 1
ATOM 8893 C C . ARG B 2 402 ? 773.373 -95.469 500.751 1.00 83.04 393 ARG B C 1
ATOM 8894 O O . ARG B 2 402 ? 772.663 -94.698 500.100 1.00 81.24 393 ARG B O 1
ATOM 8902 N N . HIS B 2 403 ? 774.374 -95.054 501.531 1.00 83.38 394 HIS B N 1
ATOM 8903 C CA . HIS B 2 403 ? 774.766 -93.636 501.620 1.00 83.87 394 HIS B CA 1
ATOM 8904 C C . HIS B 2 403 ? 775.305 -93.048 500.304 1.00 82.15 394 HIS B C 1
ATOM 8905 O O . HIS B 2 403 ? 775.281 -91.829 500.128 1.00 83.20 394 HIS B O 1
ATOM 8912 N N . LEU B 2 404 ? 775.795 -93.909 499.406 1.00 81.27 395 LEU B N 1
ATOM 8913 C CA . LEU B 2 404 ? 776.286 -93.518 498.074 1.00 79.48 395 LEU B CA 1
ATOM 8914 C C . LEU B 2 404 ? 775.356 -93.898 496.913 1.00 79.12 395 LEU B C 1
ATOM 8915 O O . LEU B 2 404 ? 775.607 -93.496 495.778 1.00 78.55 395 LEU B O 1
ATOM 8920 N N . MET B 2 405 ? 774.295 -94.657 497.188 1.00 80.50 396 MET B N 1
ATOM 8921 C CA . MET B 2 405 ? 773.432 -95.222 496.141 1.00 81.24 396 MET B CA 1
ATOM 8922 C C . MET B 2 405 ? 772.598 -94.137 495.457 1.00 80.56 396 MET B C 1
ATOM 8923 O O . MET B 2 405 ? 771.987 -93.311 496.133 1.00 81.09 396 MET B O 1
ATOM 8928 N N . VAL B 2 406 ? 772.586 -94.141 494.123 1.00 81.42 397 VAL B N 1
ATOM 8929 C CA . VAL B 2 406 ? 771.830 -93.163 493.327 1.00 82.82 397 VAL B CA 1
ATOM 8930 C C . VAL B 2 406 ? 771.230 -93.827 492.086 1.00 83.40 397 VAL B C 1
ATOM 8931 O O . VAL B 2 406 ? 771.950 -94.110 491.125 1.00 84.59 397 VAL B O 1
ATOM 8935 N N . GLU B 2 407 ? 769.916 -94.053 492.110 1.00 83.94 398 GLU B N 1
ATOM 8936 C CA . GLU B 2 407 ? 769.182 -94.684 491.003 1.00 83.28 398 GLU B CA 1
ATOM 8937 C C . GLU B 2 407 ? 769.807 -96.019 490.568 1.00 80.91 398 GLU B C 1
ATOM 8938 O O . GLU B 2 407 ? 770.159 -96.214 489.400 1.00 78.74 398 GLU B O 1
ATOM 8944 N N . GLY B 2 408 ? 769.954 -96.918 491.539 1.00 80.39 399 GLY B N 1
ATOM 8945 C CA . GLY B 2 408 ? 770.454 -98.275 491.301 1.00 81.05 399 GLY B CA 1
ATOM 8946 C C . GLY B 2 408 ? 771.943 -98.420 491.020 1.00 79.79 399 GLY B C 1
ATOM 8947 O O . GLY B 2 408 ? 772.376 -99.466 490.525 1.00 80.74 399 GLY B O 1
ATOM 8948 N N . THR B 2 409 ? 772.725 -97.388 491.343 1.00 76.87 400 THR B N 1
ATOM 8949 C CA . THR B 2 409 ? 774.161 -97.349 491.047 1.00 73.06 400 THR B CA 1
ATOM 8950 C C . THR B 2 409 ? 774.890 -96.547 492.123 1.00 71.16 400 THR B C 1
ATOM 8951 O O . THR B 2 409 ? 774.487 -95.427 492.423 1.00 73.96 400 THR B O 1
ATOM 8955 N N . ALA B 2 410 ? 775.957 -97.114 492.688 1.00 69.10 401 ALA B N 1
ATOM 8956 C CA . ALA B 2 410 ? 776.733 -96.448 493.745 1.00 67.74 401 ALA B CA 1
ATOM 8957 C C . ALA B 2 410 ? 777.652 -95.365 493.174 1.00 67.21 401 ALA B C 1
ATOM 8958 O O . ALA B 2 410 ? 778.375 -95.612 492.207 1.00 67.07 401 ALA B O 1
ATOM 8960 N N . SER B 2 411 ? 777.622 -94.175 493.778 1.00 67.07 402 SER B N 1
ATOM 8961 C CA . SER B 2 411 ? 778.477 -93.062 493.355 1.00 67.57 402 SER B CA 1
ATOM 8962 C C . SER B 2 411 ? 779.918 -93.318 493.765 1.00 67.05 402 SER B C 1
ATOM 8963 O O . SER B 2 411 ? 780.179 -93.916 494.810 1.00 66.14 402 SER B O 1
ATOM 8966 N N . LEU B 2 412 ? 780.841 -92.846 492.935 1.00 66.52 403 LEU B N 1
ATOM 8967 C CA . LEU B 2 412 ? 782.254 -93.148 493.093 1.00 67.00 403 LEU B CA 1
ATOM 8968 C C . LEU B 2 412 ? 783.084 -91.999 492.527 1.00 66.99 403 LEU B C 1
ATOM 8969 O O . LEU B 2 412 ? 783.742 -92.141 491.498 1.00 69.21 403 LEU B O 1
ATOM 8974 N N . SER B 2 413 ? 783.039 -90.854 493.205 1.00 66.14 404 SER B N 1
ATOM 8975 C CA . SER B 2 413 ? 783.779 -89.668 492.762 1.00 64.55 404 SER B CA 1
ATOM 8976 C C . SER B 2 413 ? 785.299 -89.858 492.833 1.00 63.83 404 SER B C 1
ATOM 8977 O O . SER B 2 413 ? 785.981 -89.663 491.821 1.00 65.06 404 SER B O 1
ATOM 8980 N N . PRO B 2 414 ? 785.833 -90.256 494.008 1.00 62.27 405 PRO B N 1
ATOM 8981 C CA . PRO B 2 414 ? 787.281 -90.416 494.077 1.00 62.52 405 PRO B CA 1
ATOM 8982 C C . PRO B 2 414 ? 787.740 -91.722 493.443 1.00 62.66 405 PRO B C 1
ATOM 8983 O O . PRO B 2 414 ? 786.923 -92.602 493.156 1.00 62.05 405 PRO B O 1
ATOM 8987 N N . GLY B 2 415 ? 789.044 -91.831 493.229 1.00 64.03 406 GLY B N 1
ATOM 8988 C CA . GLY B 2 415 ? 789.646 -93.078 492.792 1.00 64.50 406 GLY B CA 1
ATOM 8989 C C . GLY B 2 415 ? 789.335 -93.467 491.360 1.00 65.61 406 GLY B C 1
ATOM 8990 O O . GLY B 2 415 ? 788.799 -92.683 490.575 1.00 61.42 406 GLY B O 1
ATOM 8991 N N . MET B 2 416 ? 789.681 -94.707 491.043 1.00 69.20 407 MET B N 1
ATOM 8992 C CA . MET B 2 416 ? 789.478 -95.277 489.722 1.00 71.77 407 MET B CA 1
ATOM 8993 C C . MET B 2 416 ? 789.179 -96.768 489.895 1.00 74.54 407 MET B C 1
ATOM 8994 O O . MET B 2 416 ? 789.002 -97.244 491.023 1.00 78.46 407 MET B O 1
ATOM 8999 N N . MET B 2 417 ? 789.095 -97.491 488.783 1.00 75.37 408 MET B N 1
ATOM 9000 C CA . MET B 2 417 ? 788.892 -98.936 488.805 1.00 77.13 408 MET B CA 1
ATOM 9001 C C . MET B 2 417 ? 789.551 -99.534 487.561 1.00 79.10 408 MET B C 1
ATOM 9002 O O . MET B 2 417 ? 789.679 -98.852 486.540 1.00 79.52 408 MET B O 1
ATOM 9007 N N . MET B 2 418 ? 789.992 -100.788 487.655 1.00 80.93 409 MET B N 1
ATOM 9008 C CA . MET B 2 418 ? 790.651 -101.469 486.528 1.00 82.23 409 MET B CA 1
ATOM 9009 C C . MET B 2 418 ? 789.756 -101.509 485.289 1.00 81.38 409 MET B C 1
ATOM 9010 O O . MET B 2 418 ? 788.543 -101.690 485.399 1.00 83.13 409 MET B O 1
ATOM 9015 N N . GLY B 2 419 ? 790.366 -101.331 484.119 1.00 80.32 410 GLY B N 1
ATOM 9016 C CA . GLY B 2 419 ? 789.643 -101.305 482.847 1.00 79.75 410 GLY B CA 1
ATOM 9017 C C . GLY B 2 419 ? 789.081 -99.953 482.426 1.00 78.36 410 GLY B C 1
ATOM 9018 O O . GLY B 2 419 ? 788.557 -99.838 481.318 1.00 77.04 410 GLY B O 1
ATOM 9019 N N . MET B 2 420 ? 789.186 -98.934 483.284 1.00 78.09 411 MET B N 1
ATOM 9020 C CA . MET B 2 420 ? 788.663 -97.599 482.972 1.00 78.25 411 MET B CA 1
ATOM 9021 C C . MET B 2 420 ? 789.626 -96.824 482.073 1.00 78.05 411 MET B C 1
ATOM 9022 O O . MET B 2 420 ? 789.262 -96.406 480.970 1.00 74.37 411 MET B O 1
ATOM 9027 N N . PHE B 2 421 ? 790.858 -96.666 482.556 1.00 79.58 412 PHE B N 1
ATOM 9028 C CA . PHE B 2 421 ? 791.798 -95.657 482.057 1.00 81.99 412 PHE B CA 1
ATOM 9029 C C . PHE B 2 421 ? 793.222 -96.219 482.106 1.00 84.02 412 PHE B C 1
ATOM 9030 O O . PHE B 2 421 ? 793.547 -96.978 483.023 1.00 85.68 412 PHE B O 1
ATOM 9038 N N . ASN B 2 422 ? 794.066 -95.846 481.137 1.00 85.26 413 ASN B N 1
ATOM 9039 C CA . ASN B 2 422 ? 795.331 -96.571 480.876 1.00 86.06 413 ASN B CA 1
ATOM 9040 C C . ASN B 2 422 ? 796.650 -95.835 481.195 1.00 84.96 413 ASN B C 1
ATOM 9041 O O . ASN B 2 422 ? 797.253 -96.077 482.243 1.00 90.40 413 ASN B O 1
ATOM 9046 N N . MET B 2 423 ? 797.098 -94.958 480.299 1.00 79.77 414 MET B N 1
ATOM 9047 C CA . MET B 2 423 ? 798.512 -94.541 480.264 1.00 77.46 414 MET B CA 1
ATOM 9048 C C . MET B 2 423 ? 798.865 -93.259 481.020 1.00 75.14 414 MET B C 1
ATOM 9049 O O . MET B 2 423 ? 800.030 -93.053 481.353 1.00 75.88 414 MET B O 1
ATOM 9054 N N . LEU B 2 424 ? 797.881 -92.398 481.276 1.00 73.25 415 LEU B N 1
ATOM 9055 C CA . LEU B 2 424 ? 798.126 -91.116 481.954 1.00 69.39 415 LEU B CA 1
ATOM 9056 C C . LEU B 2 424 ? 798.580 -91.285 483.406 1.00 67.37 415 LEU B C 1
ATOM 9057 O O . LEU B 2 424 ? 799.286 -90.427 483.933 1.00 67.71 415 LEU B O 1
ATOM 9062 N N . SER B 2 425 ? 798.165 -92.381 484.042 1.00 64.97 416 SER B N 1
ATOM 9063 C CA . SER B 2 425 ? 798.593 -92.715 485.406 1.00 63.95 416 SER B CA 1
ATOM 9064 C C . SER B 2 425 ? 800.091 -93.039 485.496 1.00 61.96 416 SER B C 1
ATOM 9065 O O . SER B 2 425 ? 800.726 -92.769 486.515 1.00 60.12 416 SER B O 1
ATOM 9068 N N . THR B 2 426 ? 800.638 -93.625 484.434 1.00 60.97 417 THR B N 1
ATOM 9069 C CA . THR B 2 426 ? 802.075 -93.892 484.334 1.00 61.04 417 THR B CA 1
ATOM 9070 C C . THR B 2 426 ? 802.903 -92.600 484.214 1.00 60.83 417 THR B C 1
ATOM 9071 O O . THR B 2 426 ? 804.030 -92.535 484.712 1.00 60.27 417 THR B O 1
ATOM 9075 N N . VAL B 2 427 ? 802.335 -91.578 483.572 1.00 59.62 418 VAL B N 1
ATOM 9076 C CA . VAL B 2 427 ? 802.992 -90.271 483.435 1.00 57.51 418 VAL B CA 1
ATOM 9077 C C . VAL B 2 427 ? 803.154 -89.581 484.799 1.00 55.90 418 VAL B C 1
ATOM 9078 O O . VAL B 2 427 ? 804.117 -88.843 485.002 1.00 55.82 418 VAL B O 1
ATOM 9082 N N . LEU B 2 428 ? 802.224 -89.823 485.724 1.00 54.60 419 LEU B N 1
ATOM 9083 C CA . LEU B 2 428 ? 802.367 -89.341 487.100 1.00 54.43 419 LEU B CA 1
ATOM 9084 C C . LEU B 2 428 ? 803.542 -90.034 487.788 1.00 56.16 419 LEU B C 1
ATOM 9085 O O . LEU B 2 428 ? 804.357 -89.378 488.434 1.00 58.02 419 LEU B O 1
ATOM 9090 N N . GLY B 2 429 ? 803.623 -91.356 487.646 1.00 57.17 420 GLY B N 1
ATOM 9091 C CA . GLY B 2 429 ? 804.743 -92.130 488.184 1.00 56.78 420 GLY B CA 1
ATOM 9092 C C . GLY B 2 429 ? 806.091 -91.732 487.598 1.00 56.21 420 GLY B C 1
ATOM 9093 O O . GLY B 2 429 ? 807.072 -91.594 488.330 1.00 54.02 420 GLY B O 1
ATOM 9094 N N . VAL B 2 430 ? 806.128 -91.537 486.280 1.00 55.93 421 VAL B N 1
ATOM 9095 C CA . VAL B 2 430 ? 807.356 -91.154 485.568 1.00 55.99 421 VAL B CA 1
ATOM 9096 C C . VAL B 2 430 ? 807.862 -89.773 486.019 1.00 57.20 421 VAL B C 1
ATOM 9097 O O . VAL B 2 430 ? 809.074 -89.560 486.118 1.00 58.67 421 VAL B O 1
ATOM 9101 N N . SER B 2 431 ? 806.943 -88.851 486.305 1.00 57.01 422 SER B N 1
ATOM 9102 C CA . SER B 2 431 ? 807.318 -87.521 486.806 1.00 56.94 422 SER B CA 1
ATOM 9103 C C . SER B 2 431 ? 807.991 -87.566 488.192 1.00 57.54 422 SER B C 1
ATOM 9104 O O . SER B 2 431 ? 808.822 -86.705 488.498 1.00 57.26 422 SER B O 1
ATOM 9107 N N . VAL B 2 432 ? 807.643 -88.569 489.008 1.00 57.39 423 VAL B N 1
ATOM 9108 C CA . VAL B 2 432 ? 808.325 -88.813 490.286 1.00 57.46 423 VAL B CA 1
ATOM 9109 C C . VAL B 2 432 ? 809.726 -89.388 490.041 1.00 58.72 423 VAL B C 1
ATOM 9110 O O . VAL B 2 432 ? 810.677 -89.031 490.738 1.00 60.92 423 VAL B O 1
ATOM 9114 N N . LEU B 2 433 ? 809.851 -90.277 489.058 1.00 59.04 424 LEU B N 1
ATOM 9115 C CA . LEU B 2 433 ? 811.159 -90.814 488.674 1.00 59.25 424 LEU B CA 1
ATOM 9116 C C . LEU B 2 433 ? 812.060 -89.705 488.120 1.00 59.44 424 LEU B C 1
ATOM 9117 O O . LEU B 2 433 ? 813.259 -89.660 488.417 1.00 58.77 424 LEU B O 1
ATOM 9122 N N . ASN B 2 434 ? 811.465 -88.810 487.331 1.00 58.55 425 ASN B N 1
ATOM 9123 C CA . ASN B 2 434 ? 812.173 -87.668 486.756 1.00 58.64 425 ASN B CA 1
ATOM 9124 C C . ASN B 2 434 ? 812.642 -86.649 487.802 1.00 59.36 425 ASN B C 1
ATOM 9125 O O . ASN B 2 434 ? 813.629 -85.948 487.580 1.00 58.87 425 ASN B O 1
ATOM 9130 N N . LEU B 2 435 ? 811.934 -86.560 488.927 1.00 62.15 426 LEU B N 1
ATOM 9131 C CA . LEU B 2 435 ? 812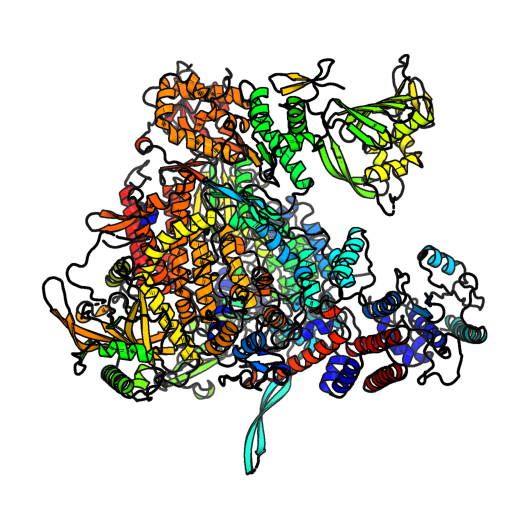.340 -85.691 490.042 1.00 64.96 426 LEU B CA 1
ATOM 9132 C C . LEU B 2 435 ? 813.719 -86.055 490.608 1.00 66.92 426 LEU B C 1
ATOM 9133 O O . LEU B 2 435 ? 814.459 -85.176 491.053 1.00 68.76 426 LEU B O 1
ATOM 9138 N N . GLY B 2 436 ? 814.067 -87.342 490.571 1.00 67.74 427 GLY B N 1
ATOM 9139 C CA . GLY B 2 436 ? 815.317 -87.830 491.147 1.00 67.45 427 GLY B CA 1
ATOM 9140 C C . GLY B 2 436 ? 816.622 -87.538 490.425 1.00 67.41 427 GLY B C 1
ATOM 9141 O O . GLY B 2 436 ? 817.649 -88.109 490.791 1.00 64.91 427 GLY B O 1
ATOM 9142 N N . GLN B 2 437 ? 816.607 -86.670 489.411 1.00 70.40 428 GLN B N 1
ATOM 9143 C CA . GLN B 2 437 ? 817.847 -86.187 488.793 1.00 73.10 428 GLN B CA 1
ATOM 9144 C C . GLN B 2 437 ? 818.696 -85.442 489.824 1.00 77.00 428 GLN B C 1
ATOM 9145 O O . GLN B 2 437 ? 818.162 -84.812 490.742 1.00 79.38 428 GLN B O 1
ATOM 9151 N N . ARG B 2 438 ? 820.014 -85.508 489.652 1.00 79.44 429 ARG B N 1
ATOM 9152 C CA . ARG B 2 438 ? 820.965 -84.884 490.585 1.00 80.51 429 ARG B CA 1
ATOM 9153 C C . ARG B 2 438 ? 820.829 -83.359 490.611 1.00 79.83 429 ARG B C 1
ATOM 9154 O O . ARG B 2 438 ? 820.964 -82.735 491.666 1.00 76.83 429 ARG B O 1
ATOM 9162 N N . GLU B 2 439 ? 820.536 -82.784 489.445 1.00 80.77 430 GLU B N 1
ATOM 9163 C CA . GLU B 2 439 ? 820.376 -81.325 489.288 1.00 80.60 430 GLU B CA 1
ATOM 9164 C C . GLU B 2 439 ? 819.075 -80.751 489.882 1.00 78.64 430 GLU B C 1
ATOM 9165 O O . GLU B 2 439 ? 818.983 -79.538 490.063 1.00 78.10 430 GLU B O 1
ATOM 9171 N N . ILE B 2 440 ? 818.086 -81.600 490.177 1.00 79.06 431 ILE B N 1
ATOM 9172 C CA . ILE B 2 440 ? 816.866 -81.172 490.887 1.00 80.22 431 ILE B CA 1
ATOM 9173 C C . ILE B 2 440 ? 817.031 -81.349 492.403 1.00 79.91 431 ILE B C 1
ATOM 9174 O O . ILE B 2 440 ? 816.753 -80.424 493.168 1.00 80.78 431 ILE B O 1
ATOM 9179 N N . LEU B 2 441 ? 817.473 -82.533 492.828 1.00 79.30 432 LEU B N 1
ATOM 9180 C CA . LEU B 2 441 ? 817.609 -82.848 494.258 1.00 80.56 432 LEU B CA 1
ATOM 9181 C C . LEU B 2 441 ? 818.784 -82.125 494.923 1.00 80.76 432 LEU B C 1
ATOM 9182 O O . LEU B 2 441 ? 818.644 -81.619 496.039 1.00 78.61 432 LEU B O 1
ATOM 9187 N N . LYS B 2 442 ? 819.933 -82.103 494.247 1.00 82.13 433 LYS B N 1
ATOM 9188 C CA . LYS B 2 442 ? 821.127 -81.375 494.706 1.00 83.35 433 LYS B CA 1
ATOM 9189 C C . LYS B 2 442 ? 821.592 -81.777 496.114 1.00 82.30 433 LYS B C 1
ATOM 9190 O O . LYS B 2 442 ? 821.981 -80.920 496.915 1.00 83.67 433 LYS B O 1
ATOM 9196 N N . ARG B 2 443 ? 821.554 -83.075 496.410 1.00 79.63 434 ARG B N 1
ATOM 9197 C CA . ARG B 2 443 ? 821.919 -83.583 497.740 1.00 78.66 434 ARG B CA 1
ATOM 9198 C C . ARG B 2 443 ? 822.662 -84.925 497.632 1.00 76.14 434 ARG B C 1
ATOM 9199 O O . ARG B 2 443 ? 823.103 -85.296 496.541 1.00 75.16 434 ARG B O 1
ATOM 9207 N N . THR B 2 444 ? 822.828 -85.632 498.752 1.00 74.37 435 THR B N 1
ATOM 9208 C CA . THR B 2 444 ? 823.675 -86.830 498.802 1.00 73.59 435 THR B CA 1
ATOM 9209 C C . THR B 2 444 ? 823.137 -88.059 498.052 1.00 73.67 435 THR B C 1
ATOM 9210 O O . THR B 2 444 ? 823.909 -88.981 497.776 1.00 76.89 435 THR B O 1
ATOM 9214 N N . TYR B 2 445 ? 821.840 -88.081 497.731 1.00 71.64 436 TYR B N 1
ATOM 9215 C CA . TYR B 2 445 ? 821.232 -89.185 496.964 1.00 70.46 436 TYR B CA 1
ATOM 9216 C C . TYR B 2 445 ? 820.562 -88.696 495.683 1.00 69.24 436 TYR B C 1
ATOM 9217 O O . TYR B 2 445 ? 820.321 -87.498 495.504 1.00 67.42 436 TYR B O 1
ATOM 9226 N N . TRP B 2 446 ? 820.261 -89.652 494.807 1.00 67.81 437 TRP B N 1
ATOM 9227 C CA . TRP B 2 446 ? 819.604 -89.393 493.524 1.00 67.67 437 TRP B CA 1
ATOM 9228 C C . TRP B 2 446 ? 819.115 -90.710 492.921 1.00 65.64 437 TRP B C 1
ATOM 9229 O O . TRP B 2 446 ? 819.702 -91.763 493.192 1.00 66.62 437 TRP B O 1
ATOM 9240 N N . TRP B 2 447 ? 818.047 -90.654 492.119 1.00 61.39 438 TRP B N 1
ATOM 9241 C CA . TRP B 2 447 ? 817.451 -91.868 491.548 1.00 58.35 438 TRP B CA 1
ATOM 9242 C C . TRP B 2 447 ? 817.021 -91.782 490.084 1.00 57.06 438 TRP B C 1
ATOM 9243 O O . TRP B 2 447 ? 816.969 -90.710 489.482 1.00 58.27 438 TRP B O 1
ATOM 9254 N N . ASP B 2 448 ? 816.728 -92.956 489.534 1.00 55.48 439 ASP B N 1
ATOM 9255 C CA . ASP B 2 448 ? 816.124 -93.114 488.213 1.00 53.90 439 ASP B CA 1
ATOM 9256 C C . ASP B 2 448 ? 815.464 -94.498 488.214 1.00 55.01 439 ASP B C 1
ATOM 9257 O O . ASP B 2 448 ? 815.652 -95.277 489.159 1.00 55.88 439 ASP B O 1
ATOM 9262 N N . GLY B 2 449 ? 814.680 -94.797 487.182 1.00 53.93 440 GLY B N 1
ATOM 9263 C CA . GLY B 2 449 ? 814.053 -96.105 487.070 1.00 51.46 440 GLY B CA 1
ATOM 9264 C C . GLY B 2 449 ? 813.150 -96.252 485.869 1.00 50.39 440 GLY B C 1
ATOM 9265 O O . GLY B 2 449 ? 813.218 -95.460 484.928 1.00 48.10 440 GLY B O 1
ATOM 9266 N N . LEU B 2 450 ? 812.324 -97.296 485.908 1.00 51.33 441 LEU B N 1
ATOM 9267 C CA . LEU B 2 450 ? 811.278 -97.540 484.911 1.00 50.51 441 LEU B CA 1
ATOM 9268 C C . LEU B 2 450 ? 809.968 -97.824 485.639 1.00 50.37 441 LEU B C 1
ATOM 9269 O O . LEU B 2 450 ? 809.976 -98.336 486.765 1.00 49.82 441 LEU B O 1
ATOM 9274 N N . GLN B 2 451 ? 808.853 -97.480 485.001 1.00 51.27 442 GLN B N 1
ATOM 9275 C CA . GLN B 2 451 ? 807.528 -97.735 485.561 1.00 53.24 442 GLN B CA 1
ATOM 9276 C C . GLN B 2 451 ? 806.509 -98.020 484.466 1.00 53.09 442 GLN B C 1
ATOM 9277 O O . GLN B 2 451 ? 806.494 -97.340 483.434 1.00 52.93 442 GLN B O 1
ATOM 9283 N N . SER B 2 452 ? 805.679 -99.036 484.698 1.00 53.09 443 SER B N 1
ATOM 9284 C CA . SER B 2 452 ? 804.469 -99.270 483.905 1.00 54.85 443 SER B CA 1
ATOM 9285 C C . SER B 2 452 ? 803.318 -99.553 484.865 1.00 54.33 443 SER B C 1
ATOM 9286 O O . SER B 2 452 ? 803.311 -100.589 485.531 1.00 53.47 443 SER B O 1
ATOM 9289 N N . SER B 2 453 ? 802.374 -98.610 484.946 1.00 55.51 444 SER B N 1
ATOM 9290 C CA . SER B 2 453 ? 801.218 -98.689 485.852 1.00 56.48 444 SER B CA 1
ATOM 9291 C C . SER B 2 453 ? 801.674 -98.805 487.325 1.00 57.83 444 SER B C 1
ATOM 9292 O O . SER B 2 453 ? 802.546 -98.040 487.745 1.00 57.53 444 SER B O 1
ATOM 9295 N N . ASP B 2 454 ? 801.103 -99.734 488.097 1.00 59.91 445 ASP B N 1
ATOM 9296 C CA . ASP B 2 454 ? 801.487 -99.932 489.500 1.00 61.14 445 ASP B CA 1
ATOM 9297 C C . ASP B 2 454 ? 802.901 -100.485 489.683 1.00 61.58 445 ASP B C 1
ATOM 9298 O O . ASP B 2 454 ? 803.510 -100.268 490.729 1.00 62.22 445 ASP B O 1
ATOM 9303 N N . ASP B 2 455 ? 803.409 -101.208 488.684 1.00 62.30 446 ASP B N 1
ATOM 9304 C CA . ASP B 2 455 ? 804.719 -101.857 488.782 1.00 62.69 446 ASP B CA 1
ATOM 9305 C C . ASP B 2 455 ? 805.828 -100.873 488.439 1.00 59.91 446 ASP B C 1
ATOM 9306 O O . ASP B 2 455 ? 805.729 -100.149 487.449 1.00 61.21 446 ASP B O 1
ATOM 9311 N N . PHE B 2 456 ? 806.875 -100.847 489.264 1.00 57.22 447 PHE B N 1
ATOM 9312 C CA . PHE B 2 456 ? 808.026 -99.970 489.040 1.00 56.67 447 PHE B CA 1
ATOM 9313 C C . PHE B 2 456 ? 809.331 -100.600 489.528 1.00 57.20 447 PHE B C 1
ATOM 9314 O O . PHE B 2 456 ? 809.331 -101.441 490.435 1.00 57.14 447 PHE B O 1
ATOM 9322 N N . ALA B 2 457 ? 810.435 -100.177 488.914 1.00 57.29 448 ALA B N 1
ATOM 9323 C CA . ALA B 2 457 ? 811.784 -100.539 489.347 1.00 56.95 448 ALA B CA 1
ATOM 9324 C C . ALA B 2 457 ? 812.572 -99.247 489.566 1.00 56.86 448 ALA B C 1
ATOM 9325 O O . ALA B 2 457 ? 812.900 -98.550 488.604 1.00 54.38 448 ALA B O 1
ATOM 9327 N N . LEU B 2 458 ? 812.849 -98.931 490.832 1.00 57.46 449 LEU B N 1
ATOM 9328 C CA . LEU B 2 458 ? 813.579 -97.719 491.212 1.00 58.73 449 LEU B CA 1
ATOM 9329 C C . LEU B 2 458 ? 815.024 -98.049 491.574 1.00 58.70 449 LEU B C 1
ATOM 9330 O O . LEU B 2 458 ? 815.269 -98.915 492.413 1.00 56.50 449 LEU B O 1
ATOM 9335 N N . ILE B 2 459 ? 815.965 -97.336 490.956 1.00 60.47 450 ILE B N 1
ATOM 9336 C CA . ILE B 2 459 ? 817.394 -97.480 491.238 1.00 62.15 450 ILE B CA 1
ATOM 9337 C C . ILE B 2 459 ? 817.867 -96.213 491.958 1.00 63.64 450 ILE B C 1
ATOM 9338 O O . ILE B 2 459 ? 817.816 -95.127 491.378 1.00 63.16 450 ILE B O 1
ATOM 9343 N N . ILE B 2 460 ? 818.312 -96.359 493.211 1.00 64.84 451 ILE B N 1
ATOM 9344 C CA . ILE B 2 460 ? 818.776 -95.233 494.041 1.00 66.22 451 ILE B CA 1
ATOM 9345 C C . ILE B 2 460 ? 820.289 -95.341 494.240 1.00 67.10 451 ILE B C 1
ATOM 9346 O O . ILE B 2 460 ? 820.778 -96.374 494.708 1.00 69.24 451 ILE B O 1
ATOM 9351 N N . ASN B 2 461 ? 821.016 -94.278 493.892 1.00 65.03 452 ASN B N 1
ATOM 9352 C CA . ASN B 2 461 ? 822.450 -94.172 494.181 1.00 64.47 452 ASN B CA 1
ATOM 9353 C C . ASN B 2 461 ? 822.707 -93.115 495.251 1.00 66.70 452 ASN B C 1
ATOM 9354 O O . ASN B 2 461 ? 821.991 -92.115 495.344 1.00 68.29 452 ASN B O 1
ATOM 9359 N N . GLY B 2 462 ? 823.737 -93.358 496.057 1.00 67.95 453 GLY B N 1
ATOM 9360 C CA . GLY B 2 462 ? 824.174 -92.426 497.098 1.00 69.02 453 GLY B CA 1
ATOM 9361 C C . GLY B 2 462 ? 825.581 -92.769 497.551 1.00 70.65 453 GLY B C 1
ATOM 9362 O O . GLY B 2 462 ? 826.139 -93.784 497.131 1.00 73.17 453 GLY B O 1
ATOM 9363 N N . HIS B 2 463 ? 826.153 -91.936 498.415 1.00 69.99 454 HIS B N 1
ATOM 9364 C CA . HIS B 2 463 ? 827.534 -92.133 498.872 1.00 68.20 454 HIS B CA 1
ATOM 9365 C C . HIS B 2 463 ? 827.641 -93.156 500.008 1.00 66.68 454 HIS B C 1
ATOM 9366 O O . HIS B 2 463 ? 828.689 -93.775 500.179 1.00 65.41 454 HIS B O 1
ATOM 9373 N N . PHE B 2 464 ? 826.566 -93.315 500.784 1.00 66.95 455 PHE B N 1
ATOM 9374 C CA . PHE B 2 464 ? 826.527 -94.237 501.929 1.00 68.21 455 PHE B CA 1
ATOM 9375 C C . PHE B 2 464 ? 825.151 -94.887 502.055 1.00 68.91 455 PHE B C 1
ATOM 9376 O O . PHE B 2 464 ? 824.185 -94.440 501.432 1.00 69.89 455 PHE B O 1
ATOM 9384 N N . LYS B 2 465 ? 825.066 -95.935 502.872 1.00 67.97 456 LYS B N 1
ATOM 9385 C CA . LYS B 2 465 ? 823.823 -96.697 503.033 1.00 69.17 456 LYS B CA 1
ATOM 9386 C C . LYS B 2 465 ? 822.666 -95.858 503.596 1.00 72.94 456 LYS B C 1
ATOM 9387 O O . LYS B 2 465 ? 821.508 -96.085 503.234 1.00 73.10 456 LYS B O 1
ATOM 9393 N N . GLU B 2 466 ? 822.979 -94.898 504.470 1.00 76.54 457 GLU B N 1
ATOM 9394 C CA . GLU B 2 466 ? 821.969 -93.983 505.018 1.00 78.91 457 GLU B CA 1
ATOM 9395 C C . GLU B 2 466 ? 821.443 -92.985 503.973 1.00 77.82 457 GLU B C 1
ATOM 9396 O O . GLU B 2 466 ? 820.296 -92.552 504.070 1.00 77.69 457 GLU B O 1
ATOM 9402 N N . ASP B 2 467 ? 822.268 -92.628 502.984 1.00 77.10 458 ASP B N 1
ATOM 9403 C CA . ASP B 2 467 ? 821.815 -91.794 501.852 1.00 76.21 458 ASP B CA 1
ATOM 9404 C C . ASP B 2 467 ? 820.707 -92.475 501.048 1.00 73.95 458 ASP B C 1
ATOM 9405 O O . ASP B 2 467 ? 819.805 -91.805 500.543 1.00 74.28 458 ASP B O 1
ATOM 9410 N N . ILE B 2 468 ? 820.777 -93.803 500.943 1.00 71.69 459 ILE B N 1
ATOM 9411 C CA . ILE B 2 468 ? 819.739 -94.590 500.270 1.00 69.27 459 ILE B CA 1
ATOM 9412 C C . ILE B 2 468 ? 818.437 -94.512 501.069 1.00 68.33 459 ILE B C 1
ATOM 9413 O O . ILE B 2 468 ? 817.383 -94.240 500.499 1.00 68.91 459 ILE B O 1
ATOM 9418 N N . GLN B 2 469 ? 818.526 -94.729 502.383 1.00 66.70 460 GLN B N 1
ATOM 9419 C CA . GLN B 2 469 ? 817.365 -94.649 503.282 1.00 66.25 460 GLN B CA 1
ATOM 9420 C C . GLN B 2 469 ? 816.653 -93.294 503.211 1.00 67.10 460 GLN B C 1
ATOM 9421 O O . GLN B 2 469 ? 815.424 -93.244 503.240 1.00 67.73 460 GLN B O 1
ATOM 9427 N N . GLN B 2 470 ? 817.424 -92.211 503.115 1.00 69.11 461 GLN B N 1
ATOM 9428 C CA . GLN B 2 470 ? 816.859 -90.867 502.934 1.00 71.97 461 GLN B CA 1
ATOM 9429 C C . GLN B 2 470 ? 816.226 -90.711 501.549 1.00 71.22 461 GLN B C 1
ATOM 9430 O O . GLN B 2 470 ? 815.166 -90.099 501.419 1.00 73.95 461 GLN B O 1
ATOM 9436 N N . GLY B 2 471 ? 816.878 -91.265 500.527 1.00 68.79 462 GLY B N 1
ATOM 9437 C CA . GLY B 2 471 ? 816.342 -91.274 499.163 1.00 66.72 462 GLY B CA 1
ATOM 9438 C C . GLY B 2 471 ? 815.075 -92.092 498.969 1.00 64.06 462 GLY B C 1
ATOM 9439 O O . GLY B 2 471 ? 814.202 -91.703 498.186 1.00 60.82 462 GLY B O 1
ATOM 9440 N N . VAL B 2 472 ? 814.976 -93.222 499.669 1.00 62.11 463 VAL B N 1
ATOM 9441 C CA . VAL B 2 472 ? 813.757 -94.034 499.657 1.00 62.56 463 VAL B CA 1
ATOM 9442 C C . VAL B 2 472 ? 812.610 -93.232 500.275 1.00 61.52 463 VAL B C 1
ATOM 9443 O O . VAL B 2 472 ? 811.548 -93.095 499.659 1.00 59.70 463 VAL B O 1
ATOM 9447 N N . ASN B 2 473 ? 812.840 -92.700 501.477 1.00 60.36 464 ASN B N 1
ATOM 9448 C CA . ASN B 2 473 ? 811.837 -91.890 502.183 1.00 59.57 464 ASN B CA 1
ATOM 9449 C C . ASN B 2 473 ? 811.415 -90.643 501.396 1.00 58.04 464 ASN B C 1
ATOM 9450 O O . ASN B 2 473 ? 810.241 -90.273 501.410 1.00 57.70 464 ASN B O 1
ATOM 9455 N N . HIS B 2 474 ? 812.363 -90.011 500.706 1.00 56.69 465 HIS B N 1
ATOM 9456 C CA . HIS B 2 474 ? 812.055 -88.850 499.864 1.00 57.04 465 HIS B CA 1
ATOM 9457 C C . HIS B 2 474 ? 811.166 -89.246 498.681 1.00 57.81 465 HIS B C 1
ATOM 9458 O O . HIS B 2 474 ? 810.190 -88.559 498.387 1.00 57.83 465 HIS B O 1
ATOM 9465 N N . PHE B 2 475 ? 811.512 -90.353 498.020 1.00 59.05 466 PHE B N 1
ATOM 9466 C CA . PHE B 2 475 ? 810.687 -90.933 496.947 1.00 59.23 466 PHE B CA 1
ATOM 9467 C C . PHE B 2 475 ? 809.317 -91.381 497.470 1.00 60.09 466 PHE B C 1
ATOM 9468 O O . PHE B 2 475 ? 808.288 -91.070 496.867 1.00 58.95 466 PHE B O 1
ATOM 9476 N N . TYR B 2 476 ? 809.328 -92.114 498.584 1.00 60.99 467 TYR B N 1
ATOM 9477 C CA . TYR B 2 476 ? 808.119 -92.670 499.203 1.00 62.67 467 TYR B CA 1
ATOM 9478 C C . TYR B 2 476 ? 807.094 -91.597 499.569 1.00 63.93 467 TYR B C 1
ATOM 9479 O O . TYR B 2 476 ? 805.909 -91.736 499.262 1.00 64.62 467 TYR B O 1
ATOM 9488 N N . ARG B 2 477 ? 807.568 -90.536 500.219 1.00 65.47 468 ARG B N 1
ATOM 9489 C CA . ARG B 2 477 ? 806.707 -89.450 500.696 1.00 65.28 468 ARG B CA 1
ATOM 9490 C C . ARG B 2 477 ? 806.244 -88.538 499.558 1.00 65.15 468 ARG B C 1
ATOM 9491 O O . ARG B 2 477 ? 805.121 -88.031 499.589 1.00 66.17 468 ARG B O 1
ATOM 9499 N N . THR B 2 478 ? 807.106 -88.327 498.563 1.00 63.95 469 THR B N 1
ATOM 9500 C CA . THR B 2 478 ? 806.725 -87.592 497.353 1.00 62.83 469 THR B CA 1
ATOM 9501 C C . THR B 2 478 ? 805.638 -88.342 496.578 1.00 63.68 469 THR B C 1
ATOM 9502 O O . THR B 2 478 ? 804.729 -87.716 496.032 1.00 65.60 469 THR B O 1
ATOM 9506 N N . CYS B 2 479 ? 805.742 -89.672 496.529 1.00 63.97 470 CYS B N 1
ATOM 9507 C CA . CYS B 2 479 ? 804.687 -90.518 495.958 1.00 65.51 470 CYS B CA 1
ATOM 9508 C C . CYS B 2 479 ? 803.377 -90.391 496.752 1.00 67.88 470 CYS B C 1
ATOM 9509 O O . CYS B 2 479 ? 802.299 -90.306 496.154 1.00 68.52 470 CYS B O 1
ATOM 9512 N N . LYS B 2 480 ? 803.473 -90.378 498.085 1.00 67.63 471 LYS B N 1
ATOM 9513 C CA . LYS B 2 480 ? 802.305 -90.158 498.957 1.00 66.76 471 LYS B CA 1
ATOM 9514 C C . LYS B 2 480 ? 801.648 -88.786 498.744 1.00 67.60 471 LYS B C 1
ATOM 9515 O O . LYS B 2 480 ? 800.426 -88.667 498.845 1.00 70.96 471 LYS B O 1
ATOM 9521 N N . LEU B 2 481 ? 802.457 -87.764 498.454 1.00 68.08 472 LEU B N 1
ATOM 9522 C CA . LEU B 2 481 ? 801.947 -86.413 498.154 1.00 67.05 472 LEU B CA 1
ATOM 9523 C C . LEU B 2 481 ? 801.101 -86.323 496.881 1.00 65.28 472 LEU B C 1
ATOM 9524 O O . LEU B 2 481 ? 800.328 -85.378 496.740 1.00 65.94 472 LEU B O 1
ATOM 9529 N N . VAL B 2 482 ? 801.256 -87.279 495.962 1.00 63.68 473 VAL B N 1
ATOM 9530 C CA . VAL B 2 482 ? 800.427 -87.352 494.746 1.00 63.01 473 VAL B CA 1
ATOM 9531 C C . VAL B 2 482 ? 799.540 -88.614 494.697 1.00 61.95 473 VAL B C 1
ATOM 9532 O O . VAL B 2 482 ? 799.144 -89.067 493.617 1.00 61.81 473 VAL B O 1
ATOM 9536 N N . GLY B 2 483 ? 799.212 -89.159 495.869 1.00 60.54 474 GLY B N 1
ATOM 9537 C CA . GLY B 2 483 ? 798.306 -90.303 495.978 1.00 59.89 474 GLY B CA 1
ATOM 9538 C C . GLY B 2 483 ? 798.805 -91.634 495.441 1.00 57.46 474 GLY B C 1
ATOM 9539 O O . GLY B 2 483 ? 797.995 -92.480 495.066 1.00 57.87 474 GLY B O 1
ATOM 9540 N N . ILE B 2 484 ? 800.126 -91.818 495.406 1.00 55.91 475 ILE B N 1
ATOM 9541 C CA . ILE B 2 484 ? 800.749 -93.084 495.006 1.00 55.41 475 ILE B CA 1
ATOM 9542 C C . ILE B 2 484 ? 801.295 -93.768 496.258 1.00 55.72 475 ILE B C 1
ATOM 9543 O O . ILE B 2 484 ? 802.086 -93.188 496.999 1.00 57.10 475 ILE B O 1
ATOM 9548 N N . ASN B 2 485 ? 800.872 -95.010 496.475 1.00 55.75 476 ASN B N 1
ATOM 9549 C CA . ASN B 2 485 ? 801.170 -95.737 497.703 1.00 56.53 476 ASN B CA 1
ATOM 9550 C C . ASN B 2 485 ? 802.033 -96.951 497.390 1.00 57.16 476 ASN B C 1
ATOM 9551 O O . ASN B 2 485 ? 801.534 -97.946 496.861 1.00 57.48 476 ASN B O 1
ATOM 9556 N N . MET B 2 486 ? 803.328 -96.858 497.695 1.00 56.97 477 MET B N 1
ATOM 9557 C CA . MET B 2 486 ? 804.244 -97.984 497.523 1.00 56.61 477 MET B CA 1
ATOM 9558 C C . MET B 2 486 ? 803.895 -99.055 498.543 1.00 57.20 477 MET B C 1
ATOM 9559 O O . MET B 2 486 ? 803.731 -98.749 499.723 1.00 58.81 477 MET B O 1
ATOM 9564 N N . SER B 2 487 ? 803.779 -100.298 498.081 1.00 58.27 478 SER B N 1
ATOM 9565 C CA . SER B 2 487 ? 803.556 -101.436 498.967 1.00 58.67 478 SER B CA 1
ATOM 9566 C C . SER B 2 487 ? 804.817 -101.694 499.769 1.00 59.30 478 SER B C 1
ATOM 9567 O O . SER B 2 487 ? 805.884 -101.868 499.195 1.00 58.29 478 SER B O 1
ATOM 9570 N N . GLN B 2 488 ? 804.693 -101.705 501.089 1.00 61.52 479 GLN B N 1
ATOM 9571 C CA . GLN B 2 488 ? 805.815 -102.044 501.956 1.00 63.85 479 GLN B CA 1
ATOM 9572 C C . GLN B 2 488 ? 805.960 -103.566 502.085 1.00 64.06 479 GLN B C 1
ATOM 9573 O O . GLN B 2 488 ? 807.074 -104.075 502.232 1.00 63.54 479 GLN B O 1
ATOM 9579 N N . LYS B 2 489 ? 804.847 -104.292 501.988 1.00 63.82 480 LYS B N 1
ATOM 9580 C CA . LYS B 2 489 ? 804.875 -105.759 502.116 1.00 64.38 480 LYS B CA 1
ATOM 9581 C C . LYS B 2 489 ? 805.315 -106.463 500.823 1.00 63.63 480 LYS B C 1
ATOM 9582 O O . LYS B 2 489 ? 806.014 -107.475 500.890 1.00 65.07 480 LYS B O 1
ATOM 9588 N N . LYS B 2 490 ? 804.932 -105.928 499.663 1.00 61.79 481 LYS B N 1
ATOM 9589 C CA . LYS B 2 490 ? 805.254 -106.561 498.376 1.00 61.88 481 LYS B CA 1
ATOM 9590 C C . LYS B 2 490 ? 806.557 -106.069 497.750 1.00 59.09 481 LYS B C 1
ATOM 9591 O O . LYS B 2 490 ? 807.232 -106.838 497.063 1.00 60.48 481 LYS B O 1
ATOM 9597 N N . SER B 2 491 ? 806.909 -104.802 497.973 1.00 56.10 482 SER B N 1
ATOM 9598 C CA . SER B 2 491 ? 808.202 -104.280 497.517 1.00 53.32 482 SER B CA 1
ATOM 9599 C C . SER B 2 491 ? 809.325 -104.722 498.442 1.00 52.14 482 SER B C 1
ATOM 9600 O O . SER B 2 491 ? 809.090 -105.155 499.572 1.00 54.27 482 SER B O 1
ATOM 9603 N N . TYR B 2 492 ? 810.548 -104.610 497.939 1.00 50.38 483 TYR B N 1
ATOM 9604 C CA . TYR B 2 492 ? 811.753 -104.825 498.739 1.00 49.50 483 TYR B CA 1
ATOM 9605 C C . TYR B 2 492 ? 812.940 -104.157 498.049 1.00 48.92 483 TYR B C 1
ATOM 9606 O O . TYR B 2 492 ? 812.817 -103.694 496.914 1.00 48.51 483 TYR B O 1
ATOM 9615 N N . ILE B 2 493 ? 814.077 -104.104 498.742 1.00 49.33 484 ILE B N 1
ATOM 9616 C CA . ILE B 2 493 ? 815.281 -103.430 498.240 1.00 49.32 484 ILE B CA 1
ATOM 9617 C C . ILE B 2 493 ? 816.507 -104.329 498.377 1.00 49.32 484 ILE B C 1
ATOM 9618 O O . ILE B 2 493 ? 816.585 -105.151 499.291 1.00 48.71 484 ILE B O 1
ATOM 9623 N N . ASN B 2 494 ? 817.447 -104.171 497.449 1.00 49.53 485 ASN B N 1
ATOM 9624 C CA . ASN B 2 494 ? 818.764 -104.808 497.542 1.00 50.52 485 ASN B CA 1
ATOM 9625 C C . ASN B 2 494 ? 819.775 -104.038 496.697 1.00 51.77 485 ASN B C 1
ATOM 9626 O O . ASN B 2 494 ? 819.390 -103.171 495.908 1.00 50.97 485 ASN B O 1
ATOM 9631 N N . LYS B 2 495 ? 821.060 -104.344 496.882 1.00 54.32 486 LYS B N 1
ATOM 9632 C CA . LYS B 2 495 ? 822.133 -103.767 496.058 1.00 55.96 486 LYS B CA 1
ATOM 9633 C C . LYS B 2 495 ? 821.902 -104.084 494.583 1.00 55.64 486 LYS B C 1
ATOM 9634 O O . LYS B 2 495 ? 821.488 -105.195 494.244 1.00 58.06 486 LYS B O 1
ATOM 9640 N N . THR B 2 496 ? 822.189 -103.110 493.721 1.00 53.56 487 THR B N 1
ATOM 9641 C CA . THR B 2 496 ? 821.901 -103.217 492.291 1.00 53.17 487 THR B CA 1
ATOM 9642 C C . THR B 2 496 ? 822.690 -104.372 491.674 1.00 53.20 487 THR B C 1
ATOM 9643 O O . THR B 2 496 ? 823.907 -104.451 491.822 1.00 55.80 487 THR B O 1
ATOM 9647 N N . GLY B 2 497 ? 821.975 -105.253 490.980 1.00 53.32 488 GLY B N 1
ATOM 9648 C CA . GLY B 2 497 ? 822.529 -106.524 490.506 1.00 52.71 488 GLY B CA 1
ATOM 9649 C C . GLY B 2 497 ? 821.438 -107.531 490.184 1.00 52.04 488 GLY B C 1
ATOM 9650 O O . GLY B 2 497 ? 821.511 -108.225 489.167 1.00 52.66 488 GLY B O 1
ATOM 9651 N N . THR B 2 498 ? 820.440 -107.615 491.066 1.00 50.69 489 THR B N 1
ATOM 9652 C CA . THR B 2 498 ? 819.209 -108.359 490.812 1.00 50.14 489 THR B CA 1
ATOM 9653 C C . THR B 2 498 ? 817.988 -107.472 491.069 1.00 50.98 489 THR B C 1
ATOM 9654 O O . THR B 2 498 ? 818.033 -106.585 491.923 1.00 52.63 489 THR B O 1
ATOM 9658 N N . PHE B 2 499 ? 816.917 -107.705 490.312 1.00 50.98 490 PHE B N 1
ATOM 9659 C CA . PHE B 2 499 ? 815.592 -107.131 490.595 1.00 51.18 490 PHE B CA 1
ATOM 9660 C C . PHE B 2 499 ? 814.508 -107.868 489.803 1.00 52.24 490 PHE B C 1
ATOM 9661 O O . PHE B 2 499 ? 814.820 -108.732 488.982 1.00 51.98 490 PHE B O 1
ATOM 9669 N N . GLU B 2 500 ? 813.247 -107.525 490.064 1.00 54.18 491 GLU B N 1
ATOM 9670 C CA . GLU B 2 500 ? 812.099 -108.055 489.317 1.00 56.45 491 GLU B CA 1
ATOM 9671 C C . GLU B 2 500 ? 811.246 -106.897 488.795 1.00 56.50 491 GLU B C 1
ATOM 9672 O O . GLU B 2 500 ? 811.206 -105.828 489.404 1.00 58.54 491 GLU B O 1
ATOM 9678 N N . PHE B 2 501 ? 810.581 -107.115 487.659 1.00 55.74 492 PHE B N 1
ATOM 9679 C CA . PHE B 2 501 ? 809.737 -106.096 487.024 1.00 55.18 492 PHE B CA 1
ATOM 9680 C C . PHE B 2 501 ? 808.763 -106.766 486.050 1.00 54.07 492 PHE B C 1
ATOM 9681 O O . PHE B 2 501 ? 809.203 -107.390 485.089 1.00 54.91 492 PHE B O 1
ATOM 9689 N N . THR B 2 502 ? 807.456 -106.637 486.300 1.00 53.06 493 THR B N 1
ATOM 9690 C CA . THR B 2 502 ? 806.398 -107.334 485.532 1.00 52.27 493 THR B CA 1
ATOM 9691 C C . THR B 2 502 ? 806.760 -108.786 485.194 1.00 52.21 493 THR B C 1
ATOM 9692 O O . THR B 2 502 ? 806.677 -109.213 484.041 1.00 52.11 493 THR B O 1
ATOM 9696 N N . SER B 2 503 ? 807.203 -109.518 486.213 1.00 53.13 494 SER B N 1
ATOM 9697 C CA . SER B 2 503 ? 807.657 -110.906 486.075 1.00 54.72 494 SER B CA 1
ATOM 9698 C C . SER B 2 503 ? 808.813 -111.135 485.072 1.00 53.64 494 SER B C 1
ATOM 9699 O O . SER B 2 503 ? 808.986 -112.246 484.565 1.00 54.96 494 SER B O 1
ATOM 9702 N N . PHE B 2 504 ? 809.593 -110.090 484.789 1.00 52.17 495 PHE B N 1
ATOM 9703 C CA . PHE B 2 504 ? 810.914 -110.238 484.189 1.00 51.37 495 PHE B CA 1
ATOM 9704 C C . PHE B 2 504 ? 811.886 -110.269 485.355 1.00 51.42 495 PHE B C 1
ATOM 9705 O O . PHE B 2 504 ? 811.760 -109.470 486.286 1.00 50.96 495 PHE B O 1
ATOM 9713 N N . PHE B 2 505 ? 812.842 -111.194 485.306 1.00 50.21 496 PHE B N 1
ATOM 9714 C CA . PHE B 2 505 ? 813.818 -111.359 486.373 1.00 49.00 496 PHE B CA 1
ATOM 9715 C C . PHE B 2 505 ? 815.197 -111.004 485.847 1.00 49.90 496 PHE B C 1
ATOM 9716 O O . PHE B 2 505 ? 815.636 -111.532 484.826 1.00 51.81 496 PHE B O 1
ATOM 9724 N N . TYR B 2 506 ? 815.854 -110.078 486.540 1.00 50.86 497 TYR B N 1
ATOM 9725 C CA . TYR B 2 506 ? 817.188 -109.613 486.190 1.00 50.83 497 TYR B CA 1
ATOM 9726 C C . TYR B 2 506 ? 818.159 -110.219 487.175 1.00 51.02 497 TYR B C 1
ATOM 9727 O O . TYR B 2 506 ? 817.908 -110.212 488.377 1.00 52.04 497 TYR B O 1
ATOM 9736 N N . ARG B 2 507 ? 819.246 -110.772 486.655 1.00 52.40 498 ARG B N 1
ATOM 9737 C CA . ARG B 2 507 ? 820.352 -111.250 487.471 1.00 53.71 498 ARG B CA 1
ATOM 9738 C C . ARG B 2 507 ? 821.636 -110.944 486.712 1.00 54.42 498 ARG B C 1
ATOM 9739 O O . ARG B 2 507 ? 822.177 -111.803 486.014 1.00 55.93 498 ARG B O 1
ATOM 9747 N N . TYR B 2 508 ? 822.088 -109.695 486.838 1.00 55.21 499 TYR B N 1
ATOM 9748 C CA . TYR B 2 508 ? 823.212 -109.153 486.057 1.00 55.98 499 TYR B CA 1
ATOM 9749 C C . TYR B 2 508 ? 822.950 -109.247 484.546 1.00 54.51 499 TYR B C 1
ATOM 9750 O O . TYR B 2 508 ? 823.873 -109.372 483.746 1.00 54.60 499 TYR B O 1
ATOM 9759 N N . GLY B 2 509 ? 821.672 -109.144 484.184 1.00 53.65 500 GLY B N 1
ATOM 9760 C CA . GLY B 2 509 ? 821.172 -109.365 482.830 1.00 52.09 500 GLY B CA 1
ATOM 9761 C C . GLY B 2 509 ? 819.871 -110.133 482.960 1.00 50.27 500 GLY B C 1
ATOM 9762 O O . GLY B 2 509 ? 819.679 -110.877 483.927 1.00 49.38 500 GLY B O 1
ATOM 9763 N N . PHE B 2 510 ? 818.967 -109.953 482.007 1.00 49.39 501 PHE B N 1
ATOM 9764 C CA . PHE B 2 510 ? 817.676 -110.628 482.073 1.00 49.66 501 PHE B CA 1
ATOM 9765 C C . PHE B 2 510 ? 817.809 -112.120 481.786 1.00 49.73 501 PHE B C 1
ATOM 9766 O O . PHE B 2 510 ? 818.463 -112.516 480.817 1.00 48.87 501 PHE B O 1
ATOM 9774 N N . VAL B 2 511 ? 817.206 -112.925 482.661 1.00 49.16 502 VAL B N 1
ATOM 9775 C CA . VAL B 2 511 ? 817.089 -114.371 482.472 1.00 49.11 502 VAL B CA 1
ATOM 9776 C C . VAL B 2 511 ? 815.706 -114.706 481.922 1.00 49.85 502 VAL B C 1
ATOM 9777 O O . VAL B 2 511 ? 814.818 -113.851 481.881 1.00 51.10 502 VAL B O 1
ATOM 9781 N N . ALA B 2 512 ? 815.529 -115.961 481.525 1.00 49.73 503 ALA B N 1
ATOM 9782 C CA . ALA B 2 512 ? 814.275 -116.416 480.936 1.00 49.27 503 ALA B CA 1
ATOM 9783 C C . ALA B 2 512 ? 813.206 -116.676 481.989 1.00 48.54 503 ALA B C 1
ATOM 9784 O O . ALA B 2 512 ? 813.516 -116.992 483.139 1.00 48.23 503 ALA B O 1
ATOM 9786 N N . ASN B 2 513 ? 811.951 -116.532 481.571 1.00 48.44 504 ASN B N 1
ATOM 9787 C CA . ASN B 2 513 ? 810.794 -116.952 482.352 1.00 48.53 504 ASN B CA 1
ATOM 9788 C C . ASN B 2 513 ? 809.831 -117.662 481.402 1.00 47.84 504 ASN B C 1
ATOM 9789 O O . ASN B 2 513 ? 808.800 -117.112 481.020 1.00 48.90 504 ASN B O 1
ATOM 9794 N N . PHE B 2 514 ? 810.191 -118.886 481.017 1.00 46.94 505 PHE B N 1
ATOM 9795 C CA . PHE B 2 514 ? 809.393 -119.675 480.073 1.00 45.51 505 PHE B CA 1
ATOM 9796 C C . PHE B 2 514 ? 808.009 -120.024 480.608 1.00 45.49 505 PHE B C 1
ATOM 9797 O O . PHE B 2 514 ? 807.037 -119.956 479.861 1.00 46.37 505 PHE B O 1
ATOM 9805 N N . SER B 2 515 ? 807.921 -120.391 481.887 1.00 46.62 506 SER B N 1
ATOM 9806 C CA . SER B 2 515 ? 806.647 -120.825 482.489 1.00 46.55 506 SER B CA 1
ATOM 9807 C C . SER B 2 515 ? 805.527 -119.782 482.468 1.00 46.89 506 SER B C 1
ATOM 9808 O O . SER B 2 515 ? 804.354 -120.141 482.482 1.00 47.02 506 SER B O 1
ATOM 9811 N N . MET B 2 516 ? 805.894 -118.504 482.436 1.00 49.42 507 MET B N 1
ATOM 9812 C CA . MET B 2 516 ? 804.954 -117.410 482.146 1.00 51.78 507 MET B CA 1
ATOM 9813 C C . MET B 2 516 ? 804.124 -117.678 480.878 1.00 50.34 507 MET B C 1
ATOM 9814 O O . MET B 2 516 ? 802.923 -117.413 480.848 1.00 50.90 507 MET B O 1
ATOM 9819 N N . GLU B 2 517 ? 804.780 -118.221 479.852 1.00 49.15 508 GLU B N 1
ATOM 9820 C CA . GLU B 2 517 ? 804.190 -118.442 478.531 1.00 48.20 508 GLU B CA 1
ATOM 9821 C C . GLU B 2 517 ? 803.541 -119.816 478.312 1.00 45.78 508 GLU B C 1
ATOM 9822 O O . GLU B 2 517 ? 803.085 -120.096 477.210 1.00 45.14 508 GLU B O 1
ATOM 9828 N N . LEU B 2 518 ? 803.483 -120.661 479.339 1.00 44.70 509 LEU B N 1
ATOM 9829 C CA . LEU B 2 518 ? 802.952 -122.024 479.187 1.00 44.18 509 LEU B CA 1
ATOM 9830 C C . LEU B 2 518 ? 801.488 -122.117 478.709 1.00 43.43 509 LEU B C 1
ATOM 9831 O O . LEU B 2 518 ? 801.163 -123.018 477.936 1.00 44.04 509 LEU B O 1
ATOM 9836 N N . PRO B 2 519 ? 800.607 -121.201 479.160 1.00 42.24 510 PRO B N 1
ATOM 9837 C CA . PRO B 2 519 ? 799.230 -121.213 478.649 1.00 42.39 510 PRO B CA 1
ATOM 9838 C C . PRO B 2 519 ? 799.068 -121.018 477.127 1.00 43.10 510 PRO B C 1
ATOM 9839 O O . PRO B 2 519 ? 798.079 -121.495 476.563 1.00 44.00 510 PRO B O 1
ATOM 9843 N N . SER B 2 520 ? 800.023 -120.342 476.480 1.00 43.05 511 SER B N 1
ATOM 9844 C CA . SER B 2 520 ? 800.004 -120.146 475.019 1.00 42.81 511 SER B CA 1
ATOM 9845 C C . SER B 2 520 ? 800.441 -121.371 474.189 1.00 42.71 511 SER B C 1
ATOM 9846 O O . SER B 2 520 ? 800.278 -121.373 472.966 1.00 44.23 511 SER B O 1
ATOM 9849 N N . PHE B 2 521 ? 801.000 -122.391 474.839 1.00 42.08 512 PHE B N 1
ATOM 9850 C CA . PHE B 2 521 ? 801.317 -123.660 474.175 1.00 41.33 512 PHE B CA 1
ATOM 9851 C C . PHE B 2 521 ? 800.082 -124.553 474.190 1.00 41.88 512 PHE B C 1
ATOM 9852 O O . PHE B 2 521 ? 799.761 -125.172 475.205 1.00 43.30 512 PHE B O 1
ATOM 9860 N N . GLY B 2 522 ? 799.396 -124.599 473.054 1.00 42.03 513 GLY B N 1
ATOM 9861 C CA . GLY B 2 522 ? 798.165 -125.368 472.898 1.00 41.18 513 GLY B CA 1
ATOM 9862 C C . GLY B 2 522 ? 797.432 -124.938 471.645 1.00 40.76 513 GLY B C 1
ATOM 9863 O O . GLY B 2 522 ? 797.897 -124.059 470.916 1.00 41.14 513 GLY B O 1
ATOM 9864 N N . VAL B 2 523 ? 796.283 -125.552 471.395 1.00 41.20 514 VAL B N 1
ATOM 9865 C CA . VAL B 2 523 ? 795.475 -125.218 470.227 1.00 41.96 514 VAL B CA 1
ATOM 9866 C C . VAL B 2 523 ? 794.690 -123.955 470.559 1.00 41.92 514 VAL B C 1
ATOM 9867 O O . VAL B 2 523 ? 793.869 -123.960 471.470 1.00 42.41 514 VAL B O 1
ATOM 9871 N N . ALA B 2 524 ? 794.960 -122.877 469.823 1.00 43.49 515 ALA B N 1
ATOM 9872 C CA . ALA B 2 524 ? 794.352 -121.562 470.077 1.00 43.58 515 ALA B CA 1
ATOM 9873 C C . ALA B 2 524 ? 792.834 -121.571 469.949 1.00 43.94 515 ALA B C 1
ATOM 9874 O O . ALA B 2 524 ? 792.162 -120.834 470.660 1.00 45.91 515 ALA B O 1
ATOM 9876 N N . GLY B 2 525 ? 792.309 -122.412 469.060 1.00 43.85 516 GLY B N 1
ATOM 9877 C CA . GLY B 2 525 ? 790.868 -122.560 468.858 1.00 45.10 516 GLY B CA 1
ATOM 9878 C C . GLY B 2 525 ? 790.188 -121.542 467.955 1.00 45.76 516 GLY B C 1
ATOM 9879 O O . GLY B 2 525 ? 788.997 -121.276 468.126 1.00 45.71 516 GLY B O 1
ATOM 9880 N N . ASN B 2 526 ? 790.932 -120.972 467.005 1.00 46.33 517 ASN B N 1
ATOM 9881 C CA . ASN B 2 526 ? 790.362 -120.095 465.976 1.00 46.72 517 ASN B CA 1
ATOM 9882 C C . ASN B 2 526 ? 789.797 -120.942 464.829 1.00 46.90 517 ASN B C 1
ATOM 9883 O O . ASN B 2 526 ? 788.586 -120.942 464.592 1.00 48.03 517 ASN B O 1
ATOM 9888 N N . ASN B 2 527 ? 790.682 -121.652 464.131 1.00 46.03 518 ASN B N 1
ATOM 9889 C CA . ASN B 2 527 ? 790.312 -122.659 463.121 1.00 45.35 518 ASN B CA 1
ATOM 9890 C C . ASN B 2 527 ? 791.557 -123.463 462.738 1.00 45.06 518 ASN B C 1
ATOM 9891 O O . ASN B 2 527 ? 792.650 -123.156 463.206 1.00 45.26 518 ASN B O 1
ATOM 9896 N N . GLU B 2 528 ? 791.394 -124.477 461.890 1.00 45.79 519 GLU B N 1
ATOM 9897 C CA . GLU B 2 528 ? 792.512 -125.345 461.483 1.00 45.93 519 GLU B CA 1
ATOM 9898 C C . GLU B 2 528 ? 793.680 -124.574 460.849 1.00 46.16 519 GLU B C 1
ATOM 9899 O O . GLU B 2 528 ? 794.842 -124.825 461.183 1.00 46.14 519 GLU B O 1
ATOM 9905 N N . SER B 2 529 ? 793.373 -123.628 459.962 1.00 46.56 520 SER B N 1
ATOM 9906 C CA . SER B 2 529 ? 794.408 -122.842 459.286 1.00 47.01 520 SER B CA 1
ATOM 9907 C C . SER B 2 529 ? 795.178 -121.938 460.243 1.00 46.90 520 SER B C 1
ATOM 9908 O O . SER B 2 529 ? 796.413 -121.960 460.264 1.00 47.17 520 SER B O 1
ATOM 9911 N N . ALA B 2 530 ? 794.441 -121.151 461.026 1.00 46.33 521 ALA B N 1
ATOM 9912 C CA . ALA B 2 530 ? 795.037 -120.154 461.927 1.00 45.98 521 ALA B CA 1
ATOM 9913 C C . ALA B 2 530 ? 795.836 -120.777 463.068 1.00 46.11 521 ALA B C 1
ATOM 9914 O O . ALA B 2 530 ? 796.905 -120.280 463.413 1.00 47.53 521 ALA B O 1
ATOM 9916 N N . ASP B 2 531 ? 795.315 -121.858 463.642 1.00 45.45 522 ASP B N 1
ATOM 9917 C CA . ASP B 2 531 ? 795.941 -122.503 464.801 1.00 45.99 522 ASP B CA 1
ATOM 9918 C C . ASP B 2 531 ? 797.298 -123.133 464.488 1.00 45.47 522 ASP B C 1
ATOM 9919 O O . ASP B 2 531 ? 798.221 -123.023 465.286 1.00 45.96 522 ASP B O 1
ATOM 9924 N N . MET B 2 532 ? 797.416 -123.777 463.331 1.00 45.53 523 MET B N 1
ATOM 9925 C CA . MET B 2 532 ? 798.689 -124.354 462.880 1.00 44.53 523 MET B CA 1
ATOM 9926 C C . MET B 2 532 ? 799.771 -123.277 462.774 1.00 45.56 523 MET B C 1
ATOM 9927 O O . MET B 2 532 ? 800.921 -123.500 463.168 1.00 47.08 523 MET B O 1
ATOM 9932 N N . SER B 2 533 ? 799.389 -122.114 462.246 1.00 45.23 524 SER B N 1
ATOM 9933 C CA . SER B 2 533 ? 800.282 -120.967 462.135 1.00 4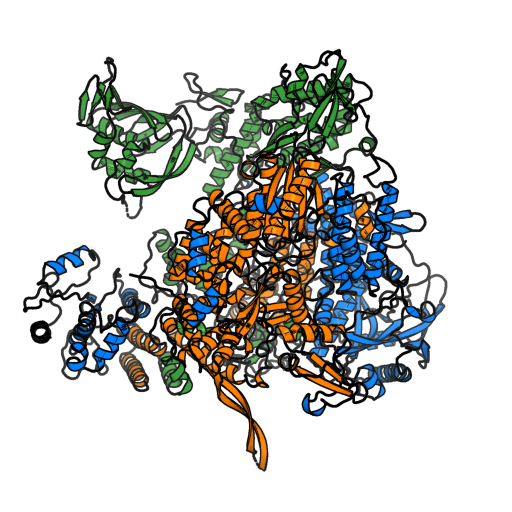4.12 524 SER B CA 1
ATOM 9934 C C . SER B 2 533 ? 800.591 -120.360 463.500 1.00 43.31 524 SER B C 1
ATOM 9935 O O . SER B 2 533 ? 801.738 -120.021 463.785 1.00 43.21 524 SER B O 1
ATOM 9938 N N . ILE B 2 534 ? 799.567 -120.218 464.336 1.00 43.64 525 ILE B N 1
ATOM 9939 C CA . ILE B 2 534 ? 799.738 -119.697 465.702 1.00 43.72 525 ILE B CA 1
ATOM 9940 C C . ILE B 2 534 ? 800.620 -120.611 466.560 1.00 43.82 525 ILE B C 1
ATOM 9941 O O . ILE B 2 534 ? 801.472 -120.126 467.301 1.00 45.32 525 ILE B O 1
ATOM 9946 N N . GLY B 2 535 ? 800.418 -121.921 466.445 1.00 44.09 526 GLY B N 1
ATOM 9947 C CA . GLY B 2 535 ? 801.124 -122.904 467.271 1.00 44.28 526 GLY B CA 1
ATOM 9948 C C . GLY B 2 535 ? 802.613 -122.950 467.024 1.00 44.32 526 GLY B C 1
ATOM 9949 O O . GLY B 2 535 ? 803.409 -122.929 467.966 1.00 45.51 526 GLY B O 1
ATOM 9950 N N . THR B 2 536 ? 802.980 -123.000 465.748 1.00 44.18 527 THR B N 1
ATOM 9951 C CA . THR B 2 536 ? 804.380 -123.033 465.333 1.00 43.94 527 THR B CA 1
ATOM 9952 C C . THR B 2 536 ? 805.103 -121.724 465.649 1.00 43.05 527 THR B C 1
ATOM 9953 O O . THR B 2 536 ? 806.280 -121.740 466.011 1.00 44.14 527 THR B O 1
ATOM 9957 N N . THR B 2 537 ? 804.397 -120.601 465.517 1.00 41.78 528 THR B N 1
ATOM 9958 C CA . THR B 2 537 ? 804.963 -119.287 465.827 1.00 41.70 528 THR B CA 1
ATOM 9959 C C . THR B 2 537 ? 805.198 -119.101 467.327 1.00 41.59 528 THR B C 1
ATOM 9960 O O . THR B 2 537 ? 806.200 -118.499 467.720 1.00 41.32 528 THR B O 1
ATOM 9964 N N . VAL B 2 538 ? 804.286 -119.614 468.157 1.00 42.94 529 VAL B N 1
ATOM 9965 C CA . VAL B 2 538 ? 804.470 -119.601 469.624 1.00 44.52 529 VAL B CA 1
ATOM 9966 C C . VAL B 2 538 ? 805.758 -120.341 470.034 1.00 45.11 529 VAL B C 1
ATOM 9967 O O . VAL B 2 538 ? 806.519 -119.845 470.870 1.00 45.11 529 VAL B O 1
ATOM 9971 N N . ILE B 2 539 ? 805.993 -121.511 469.439 1.00 44.82 530 ILE B N 1
ATOM 9972 C CA . ILE B 2 539 ? 807.228 -122.272 469.671 1.00 44.61 530 ILE B CA 1
ATOM 9973 C C . ILE B 2 539 ? 808.443 -121.459 469.217 1.00 45.55 530 ILE B C 1
ATOM 9974 O O . ILE B 2 539 ? 809.446 -121.389 469.930 1.00 43.65 530 ILE B O 1
ATOM 9979 N N . LYS B 2 540 ? 808.329 -120.852 468.034 1.00 47.65 531 LYS B N 1
ATOM 9980 C CA . LYS B 2 540 ? 809.413 -120.072 467.418 1.00 47.88 531 LYS B CA 1
ATOM 9981 C C . LYS B 2 540 ? 809.797 -118.855 468.256 1.00 47.37 531 LYS B C 1
ATOM 9982 O O . LYS B 2 540 ? 810.977 -118.643 468.544 1.00 45.17 531 LYS B O 1
ATOM 9988 N N . THR B 2 541 ? 808.798 -118.057 468.630 1.00 47.13 532 THR B N 1
ATOM 9989 C CA . THR B 2 541 ? 809.038 -116.833 469.396 1.00 48.45 532 THR B CA 1
ATOM 9990 C C . THR B 2 541 ? 809.620 -117.117 470.788 1.00 46.47 532 THR B C 1
ATOM 9991 O O . THR B 2 541 ? 810.435 -116.338 471.285 1.00 45.71 532 THR B O 1
ATOM 9995 N N . ASN B 2 542 ? 809.220 -118.237 471.391 1.00 44.91 533 ASN B N 1
ATOM 9996 C CA . ASN B 2 542 ? 809.750 -118.656 472.695 1.00 44.36 533 ASN B CA 1
ATOM 9997 C C . ASN B 2 542 ? 811.188 -119.190 472.642 1.00 44.40 533 ASN B C 1
ATOM 9998 O O . ASN B 2 542 ? 811.932 -119.037 473.612 1.00 44.89 533 ASN B O 1
ATOM 10003 N N . MET B 2 543 ? 811.576 -119.817 471.530 1.00 43.94 534 MET B N 1
ATOM 10004 C CA . MET B 2 543 ? 812.991 -120.112 471.269 1.00 42.04 534 MET B CA 1
ATOM 10005 C C . MET B 2 543 ? 813.826 -118.824 471.247 1.00 43.43 534 MET B C 1
ATOM 10006 O O . MET B 2 543 ? 814.922 -118.789 471.810 1.00 44.63 534 MET B O 1
ATOM 10011 N N . ILE B 2 544 ? 813.300 -117.773 470.612 1.00 44.28 535 ILE B N 1
ATOM 10012 C CA . ILE B 2 544 ? 814.001 -116.483 470.503 1.00 45.29 535 ILE B CA 1
ATOM 10013 C C . ILE B 2 544 ? 813.979 -115.698 471.819 1.00 46.87 535 ILE B C 1
ATOM 10014 O O . ILE B 2 544 ? 815.031 -115.275 472.301 1.00 47.92 535 ILE B O 1
ATOM 10019 N N . ASN B 2 545 ? 812.786 -115.507 472.387 1.00 47.96 536 ASN B N 1
ATOM 10020 C CA . ASN B 2 545 ? 812.577 -114.551 473.490 1.00 48.28 536 ASN B CA 1
ATOM 10021 C C . ASN B 2 545 ? 812.641 -115.118 474.912 1.00 49.01 536 ASN B C 1
ATOM 10022 O O . ASN B 2 545 ? 812.877 -114.357 475.848 1.00 50.51 536 ASN B O 1
ATOM 10027 N N . ASN B 2 546 ? 812.429 -116.425 475.085 1.00 49.46 537 ASN B N 1
ATOM 10028 C CA . ASN B 2 546 ? 812.323 -117.028 476.428 1.00 50.16 537 ASN B CA 1
ATOM 10029 C C . ASN B 2 546 ? 813.160 -118.304 476.619 1.00 49.09 537 ASN B C 1
ATOM 10030 O O . ASN B 2 546 ? 812.834 -119.137 477.463 1.00 51.11 537 ASN B O 1
ATOM 10035 N N . ASP B 2 547 ? 814.242 -118.440 475.852 1.00 48.29 538 ASP B N 1
ATOM 10036 C CA . ASP B 2 547 ? 815.215 -119.535 476.009 1.00 48.10 538 ASP B CA 1
ATOM 10037 C C . ASP B 2 547 ? 814.645 -120.957 475.964 1.00 45.52 538 ASP B C 1
ATOM 10038 O O . ASP B 2 547 ? 815.119 -121.842 476.679 1.00 46.23 538 ASP B O 1
ATOM 10043 N N . LEU B 2 548 ? 813.640 -121.176 475.121 1.00 43.19 539 LEU B N 1
ATOM 10044 C CA . LEU B 2 548 ? 813.124 -122.519 474.886 1.00 42.73 539 LEU B CA 1
ATOM 10045 C C . LEU B 2 548 ? 814.174 -123.272 474.071 1.00 43.03 539 LEU B C 1
ATOM 10046 O O . LEU B 2 548 ? 814.421 -122.940 472.913 1.00 44.16 539 LEU B O 1
ATOM 10051 N N . GLY B 2 549 ? 814.807 -124.268 474.685 1.00 42.85 540 GLY B N 1
ATOM 10052 C CA . GLY B 2 549 ? 815.886 -125.005 474.030 1.00 41.91 540 GLY B CA 1
ATOM 10053 C C . GLY B 2 549 ? 815.403 -125.856 472.864 1.00 40.90 540 GLY B C 1
ATOM 10054 O O . GLY B 2 549 ? 814.208 -126.149 472.767 1.00 40.22 540 GLY B O 1
ATOM 10055 N N . PRO B 2 550 ? 816.328 -126.264 471.974 1.00 40.27 541 PRO B N 1
ATOM 10056 C CA . PRO B 2 550 ? 815.975 -126.940 470.716 1.00 40.62 541 PRO B CA 1
ATOM 10057 C C . PRO B 2 550 ? 815.273 -128.288 470.872 1.00 40.54 541 PRO B C 1
ATOM 10058 O O . PRO B 2 550 ? 814.360 -128.588 470.102 1.00 39.98 541 PRO B O 1
ATOM 10062 N N . ALA B 2 551 ? 815.699 -129.085 471.850 1.00 41.38 542 ALA B N 1
ATOM 10063 C CA . ALA B 2 551 ? 815.086 -130.392 472.119 1.00 40.92 542 ALA B CA 1
ATOM 10064 C C . ALA B 2 551 ? 813.656 -130.268 472.653 1.00 40.60 542 ALA B C 1
ATOM 10065 O O . ALA B 2 551 ? 812.762 -130.977 472.193 1.00 41.78 542 ALA B O 1
ATOM 10067 N N . THR B 2 552 ? 813.447 -129.375 473.618 1.00 40.09 543 THR B N 1
ATOM 10068 C CA . THR B 2 552 ? 812.105 -129.098 474.156 1.00 40.52 543 THR B CA 1
ATOM 10069 C C . THR B 2 552 ? 811.179 -128.508 473.076 1.00 40.07 543 THR B C 1
ATOM 10070 O O . THR B 2 552 ? 809.983 -128.809 473.049 1.00 38.41 543 THR B O 1
ATOM 10074 N N . ALA B 2 553 ? 811.744 -127.677 472.197 1.00 40.31 544 ALA B N 1
ATOM 10075 C CA . ALA B 2 553 ? 810.994 -127.058 471.100 1.00 41.27 544 ALA B CA 1
ATOM 10076 C C . ALA B 2 553 ? 810.511 -128.093 470.082 1.00 42.50 544 ALA B C 1
ATOM 10077 O O . ALA B 2 553 ? 809.379 -128.012 469.606 1.00 43.08 544 ALA B O 1
ATOM 10079 N N . GLN B 2 554 ? 811.374 -129.053 469.748 1.00 43.19 545 GLN B N 1
ATOM 10080 C CA . GLN B 2 554 ? 810.975 -130.219 468.955 1.00 42.94 545 GLN B CA 1
ATOM 10081 C C . GLN B 2 554 ? 809.812 -130.960 469.618 1.00 43.42 545 GLN B C 1
ATOM 10082 O O . GLN B 2 554 ? 808.832 -131.300 468.958 1.00 43.70 545 GLN B O 1
ATOM 10088 N N . MET B 2 555 ? 809.917 -131.192 470.925 1.00 43.69 546 MET B N 1
ATOM 10089 C CA . MET B 2 555 ? 808.860 -131.883 471.671 1.00 44.63 546 MET B CA 1
ATOM 10090 C C . MET B 2 555 ? 807.573 -131.049 471.761 1.00 43.83 546 MET B C 1
ATOM 10091 O O . MET B 2 555 ? 806.482 -131.607 471.751 1.00 45.00 546 MET B O 1
ATOM 10096 N N . ALA B 2 556 ? 807.704 -129.724 471.821 1.00 43.56 547 ALA B N 1
ATOM 10097 C CA . ALA B 2 556 ? 806.546 -128.815 471.744 1.00 42.39 547 ALA B CA 1
ATOM 10098 C C . ALA B 2 556 ? 805.834 -128.846 470.385 1.00 40.55 547 ALA B C 1
ATOM 10099 O O . ALA B 2 556 ? 804.626 -128.626 470.327 1.00 39.73 547 ALA B O 1
ATOM 10101 N N . ILE B 2 557 ? 806.574 -129.105 469.305 1.00 40.57 548 ILE B N 1
ATOM 10102 C CA . ILE B 2 557 ? 805.961 -129.346 467.989 1.00 41.79 548 ILE B CA 1
ATOM 10103 C C . ILE B 2 557 ? 805.213 -130.674 468.025 1.00 42.29 548 ILE B C 1
ATOM 10104 O O . ILE B 2 557 ? 804.059 -130.749 467.609 1.00 42.51 548 ILE B O 1
ATOM 10109 N N . GLN B 2 558 ? 805.887 -131.707 468.527 1.00 43.44 549 GLN B N 1
ATOM 10110 C CA . GLN B 2 558 ? 805.309 -133.051 468.639 1.00 43.57 549 GLN B CA 1
ATOM 10111 C C . GLN B 2 558 ? 804.020 -133.070 469.456 1.00 43.17 549 GLN B C 1
ATOM 10112 O O . GLN B 2 558 ? 803.053 -133.730 469.071 1.00 45.68 549 GLN B O 1
ATOM 10118 N N . LEU B 2 559 ? 804.015 -132.348 470.576 1.00 41.77 550 LEU B N 1
ATOM 10119 C CA . LEU B 2 559 ? 802.846 -132.285 471.455 1.00 40.70 550 LEU B CA 1
ATOM 10120 C C . LEU B 2 559 ? 801.733 -131.387 470.897 1.00 40.74 550 LEU B C 1
ATOM 10121 O O . LEU B 2 559 ? 800.554 -131.635 471.162 1.00 40.34 550 LEU B O 1
ATOM 10126 N N . PHE B 2 560 ? 802.100 -130.353 470.136 1.00 40.10 551 PHE B N 1
ATOM 10127 C CA . PHE B 2 560 ? 801.110 -129.506 469.460 1.00 39.41 551 PHE B CA 1
ATOM 10128 C C . PHE B 2 560 ? 800.342 -130.274 468.377 1.00 40.53 551 PHE B C 1
ATOM 10129 O O . PHE B 2 560 ? 799.120 -130.139 468.264 1.00 39.13 551 PHE B O 1
ATOM 10137 N N . ILE B 2 561 ? 801.062 -131.065 467.580 1.00 41.85 552 ILE B N 1
ATOM 10138 C CA . ILE B 2 561 ? 800.445 -131.848 466.507 1.00 42.49 552 ILE B CA 1
ATOM 10139 C C . ILE B 2 561 ? 799.451 -132.845 467.104 1.00 43.49 552 ILE B C 1
ATOM 10140 O O . ILE B 2 561 ? 798.346 -132.997 466.582 1.00 43.16 552 ILE B O 1
ATOM 10145 N N . LYS B 2 562 ? 799.844 -133.495 468.202 1.00 45.44 553 LYS B N 1
ATOM 10146 C CA . LYS B 2 562 ? 798.950 -134.366 468.982 1.00 45.71 553 LYS B CA 1
ATOM 10147 C C . LYS B 2 562 ? 797.671 -133.637 469.415 1.00 46.11 553 LYS B C 1
ATOM 10148 O O . LYS B 2 562 ? 796.570 -134.146 469.213 1.00 45.85 553 LYS B O 1
ATOM 10154 N N . ASP B 2 563 ? 797.830 -132.453 470.004 1.00 47.03 554 ASP B N 1
ATOM 10155 C CA . ASP B 2 563 ? 796.698 -131.669 470.521 1.00 48.10 554 ASP B CA 1
ATOM 10156 C C . ASP B 2 563 ? 795.806 -131.201 469.363 1.00 47.34 554 ASP B C 1
ATOM 10157 O O . ASP B 2 563 ? 794.579 -131.282 469.440 1.00 47.18 554 ASP B O 1
ATOM 10162 N N . TYR B 2 564 ? 796.447 -130.734 468.295 1.00 46.47 555 TYR B N 1
ATOM 10163 C CA . TYR B 2 564 ? 795.780 -130.295 467.063 1.00 46.93 555 TYR B CA 1
ATOM 10164 C C . TYR B 2 564 ? 795.036 -131.437 466.357 1.00 46.96 555 TYR B C 1
ATOM 10165 O O . TYR B 2 564 ? 793.918 -131.240 465.869 1.00 47.71 555 TYR B O 1
ATOM 10174 N N . ARG B 2 565 ? 795.654 -132.618 466.305 1.00 46.14 556 ARG B N 1
ATOM 10175 C CA . ARG B 2 565 ? 795.026 -133.800 465.689 1.00 46.89 556 ARG B CA 1
ATOM 10176 C C . ARG B 2 565 ? 793.789 -134.289 466.447 1.00 46.74 556 ARG B C 1
ATOM 10177 O O . ARG B 2 565 ? 792.783 -134.623 465.821 1.00 46.64 556 ARG B O 1
ATOM 10185 N N . TYR B 2 566 ? 793.870 -134.326 467.778 1.00 47.98 557 TYR B N 1
ATOM 10186 C CA . TYR B 2 566 ? 792.716 -134.699 468.618 1.00 48.50 557 TYR B CA 1
ATOM 10187 C C . TYR B 2 566 ? 791.613 -133.639 468.619 1.00 46.35 557 TYR B C 1
ATOM 10188 O O . TYR B 2 566 ? 790.446 -133.978 468.432 1.00 45.27 557 TYR B O 1
ATOM 10197 N N . THR B 2 567 ? 791.981 -132.371 468.809 1.00 45.02 558 THR B N 1
ATOM 10198 C CA . THR B 2 567 ? 791.000 -131.277 468.890 1.00 44.61 558 THR B CA 1
ATOM 10199 C C . THR B 2 567 ? 790.142 -131.183 467.627 1.00 45.12 558 THR B C 1
ATOM 10200 O O . THR B 2 567 ? 788.910 -131.199 467.710 1.00 43.99 558 THR B O 1
ATOM 10204 N N . TYR B 2 568 ? 790.802 -131.114 466.469 1.00 45.83 559 TYR B N 1
ATOM 10205 C CA . TYR B 2 568 ? 790.116 -131.016 465.170 1.00 46.16 559 TYR B CA 1
ATOM 10206 C C . TYR B 2 568 ? 789.768 -132.376 464.527 1.00 46.97 559 TYR B C 1
ATOM 10207 O O . TYR B 2 568 ? 789.302 -132.417 463.382 1.00 48.90 559 TYR B O 1
ATOM 10216 N N . ARG B 2 569 ? 789.981 -133.472 465.261 1.00 46.08 560 ARG B N 1
ATOM 10217 C CA . ARG B 2 569 ? 789.626 -134.827 464.823 1.00 46.45 560 ARG B CA 1
ATOM 10218 C C . ARG B 2 569 ? 790.262 -135.200 463.470 1.00 46.21 560 ARG B C 1
ATOM 10219 O O . ARG B 2 569 ? 789.701 -135.990 462.712 1.00 45.11 560 ARG B O 1
ATOM 10227 N N . CYS B 2 570 ? 791.449 -134.648 463.199 1.00 46.66 561 CYS B N 1
ATOM 10228 C CA . CYS B 2 570 ? 792.097 -134.744 461.887 1.00 46.79 561 CYS B CA 1
ATOM 10229 C C . CYS B 2 570 ? 793.386 -135.556 461.975 1.00 46.40 561 CYS B C 1
ATOM 10230 O O . CYS B 2 570 ? 794.459 -135.105 461.559 1.00 47.28 561 CYS B O 1
ATOM 10233 N N . HIS B 2 571 ? 793.257 -136.777 462.485 1.00 45.68 562 HIS B N 1
ATOM 10234 C CA . HIS B 2 571 ? 794.393 -137.688 462.638 1.00 46.16 562 HIS B CA 1
ATOM 10235 C C . HIS B 2 571 ? 794.887 -138.136 461.274 1.00 47.67 562 HIS B C 1
ATOM 10236 O O . HIS B 2 571 ? 794.188 -137.988 460.272 1.00 47.94 562 HIS B O 1
ATOM 10243 N N . ARG B 2 572 ? 796.092 -138.691 461.241 1.00 51.13 563 ARG B N 1
ATOM 10244 C CA . ARG B 2 572 ? 796.734 -139.043 459.977 1.00 53.67 563 ARG B CA 1
ATOM 10245 C C . ARG B 2 572 ? 795.949 -140.141 459.257 1.00 53.53 563 ARG B C 1
ATOM 10246 O O . ARG B 2 572 ? 795.363 -141.012 459.896 1.00 53.32 563 ARG B O 1
ATOM 10254 N N . GLY B 2 573 ? 795.939 -140.080 457.927 1.00 54.69 564 GLY B N 1
ATOM 10255 C CA . GLY B 2 573 ? 795.088 -140.937 457.099 1.00 56.46 564 GLY B CA 1
ATOM 10256 C C . GLY B 2 573 ? 795.341 -142.435 457.164 1.00 57.18 564 GLY B C 1
ATOM 10257 O O . GLY B 2 573 ? 794.469 -143.224 456.789 1.00 57.66 564 GLY B O 1
ATOM 10258 N N . ASP B 2 574 ? 796.527 -142.824 457.634 1.00 57.16 565 ASP B N 1
ATOM 10259 C CA . ASP B 2 574 ? 796.882 -144.234 457.833 1.00 57.66 565 ASP B CA 1
ATOM 10260 C C . ASP B 2 574 ? 796.765 -144.690 459.297 1.00 58.43 565 ASP B C 1
ATOM 10261 O O . ASP B 2 574 ? 797.450 -145.632 459.702 1.00 59.77 565 ASP B O 1
ATOM 10266 N N . THR B 2 575 ? 795.904 -144.035 460.082 1.00 58.94 566 THR B N 1
ATOM 10267 C CA . THR B 2 575 ? 795.691 -144.411 461.481 1.00 60.94 566 THR B CA 1
ATOM 10268 C C . THR B 2 575 ? 794.535 -145.380 461.601 1.00 62.47 566 THR B C 1
ATOM 10269 O O . THR B 2 575 ? 793.650 -145.416 460.747 1.00 63.94 566 THR B O 1
ATOM 10273 N N . ASN B 2 576 ? 794.547 -146.139 462.692 1.00 64.77 567 ASN B N 1
ATOM 10274 C CA . ASN B 2 576 ? 793.498 -147.107 463.004 1.00 66.25 567 ASN B CA 1
ATOM 10275 C C . ASN B 2 576 ? 792.429 -146.533 463.953 1.00 65.51 567 ASN B C 1
ATOM 10276 O O . ASN B 2 576 ? 791.526 -147.259 464.375 1.00 67.05 567 ASN B O 1
ATOM 10281 N N . LEU B 2 577 ? 792.527 -145.241 464.284 1.00 64.30 568 LEU B N 1
ATOM 10282 C CA . LEU B 2 577 ? 791.511 -144.550 465.097 1.00 62.88 568 LEU B CA 1
ATOM 10283 C C . LEU B 2 577 ? 790.168 -144.489 464.385 1.00 63.38 568 LEU B C 1
ATOM 10284 O O . LEU B 2 577 ? 790.095 -144.657 463.167 1.00 65.99 568 LEU B O 1
ATOM 10289 N N . GLU B 2 578 ? 789.115 -144.247 465.159 1.00 63.68 569 GLU B N 1
ATOM 10290 C CA . GLU B 2 578 ? 787.771 -144.077 464.620 1.00 65.62 569 GLU B CA 1
ATOM 10291 C C . GLU B 2 578 ? 787.113 -142.853 465.248 1.00 63.32 569 GLU B C 1
ATOM 10292 O O . GLU B 2 578 ? 786.917 -142.796 466.461 1.00 62.22 569 GLU B O 1
ATOM 10298 N N . THR B 2 579 ? 786.810 -141.870 464.401 1.00 61.21 570 THR B N 1
ATOM 10299 C CA . THR B 2 579 ? 786.079 -140.661 464.772 1.00 59.90 570 THR B CA 1
ATOM 10300 C C . THR B 2 579 ? 785.055 -140.381 463.665 1.00 59.54 570 THR B C 1
ATOM 10301 O O . THR B 2 579 ? 784.944 -141.157 462.714 1.00 60.77 570 THR B O 1
ATOM 10305 N N . ARG B 2 580 ? 784.320 -139.276 463.774 1.00 59.88 571 ARG B N 1
ATOM 10306 C CA . ARG B 2 580 ? 783.438 -138.823 462.683 1.00 60.55 571 ARG B CA 1
ATOM 10307 C C . ARG B 2 580 ? 784.196 -138.488 461.388 1.00 59.29 571 ARG B C 1
ATOM 10308 O O . ARG B 2 580 ? 783.624 -138.581 460.304 1.00 62.43 571 ARG B O 1
ATOM 10316 N N . ARG B 2 581 ? 785.471 -138.108 461.506 1.00 57.10 572 ARG B N 1
ATOM 10317 C CA . ARG B 2 581 ? 786.277 -137.657 460.366 1.00 55.13 572 ARG B CA 1
ATOM 10318 C C . ARG B 2 581 ? 787.220 -138.694 459.739 1.00 55.62 572 ARG B C 1
ATOM 10319 O O . ARG B 2 581 ? 787.703 -138.468 458.630 1.00 56.39 572 ARG B O 1
ATOM 10327 N N . THR B 2 582 ? 787.494 -139.808 460.422 1.00 56.36 573 THR B N 1
ATOM 10328 C CA . THR B 2 582 ? 788.478 -140.792 459.927 1.00 56.92 573 THR B CA 1
ATOM 10329 C C . THR B 2 582 ? 788.157 -141.365 458.536 1.00 56.27 573 THR B C 1
ATOM 10330 O O . THR B 2 582 ? 789.062 -141.526 457.715 1.00 55.29 573 THR B O 1
ATOM 10334 N N . LYS B 2 583 ? 786.879 -141.649 458.279 1.00 55.40 574 LYS B N 1
ATOM 10335 C CA . LYS B 2 583 ? 786.455 -142.267 457.017 1.00 54.89 574 LYS B CA 1
ATOM 10336 C C . LYS B 2 583 ? 786.649 -141.363 455.804 1.00 55.28 574 LYS B C 1
ATOM 10337 O O . LYS B 2 583 ? 787.202 -141.799 454.799 1.00 56.43 574 LYS B O 1
ATOM 10343 N N . SER B 2 584 ? 786.200 -140.113 455.901 1.00 56.65 575 SER B N 1
ATOM 10344 C CA . SER B 2 584 ? 786.346 -139.147 454.803 1.00 56.32 575 SER B CA 1
ATOM 10345 C C . SER B 2 584 ? 787.809 -138.754 454.567 1.00 57.52 575 SER B C 1
ATOM 10346 O O . SER B 2 584 ? 788.208 -138.505 453.428 1.00 59.79 575 SER B O 1
ATOM 10349 N N . ILE B 2 585 ? 788.598 -138.697 455.643 1.00 57.00 576 ILE B N 1
ATOM 10350 C CA . ILE B 2 585 ? 790.045 -138.460 455.548 1.00 54.59 576 ILE B CA 1
ATOM 10351 C C . ILE B 2 585 ? 790.770 -139.689 454.961 1.00 55.02 576 ILE B C 1
ATOM 10352 O O . ILE B 2 585 ? 791.749 -139.537 454.228 1.00 55.47 576 ILE B O 1
ATOM 10357 N N . LYS B 2 586 ? 790.290 -140.893 455.277 1.00 57.01 577 LYS B N 1
ATOM 10358 C CA . LYS B 2 586 ? 790.824 -142.134 454.692 1.00 57.51 577 LYS B CA 1
ATOM 10359 C C . LYS B 2 586 ? 790.598 -142.186 453.183 1.00 56.59 577 LYS B C 1
ATOM 10360 O O . LYS B 2 586 ? 791.484 -142.606 452.440 1.00 56.80 577 LYS B O 1
ATOM 10366 N N . ARG B 2 587 ? 789.412 -141.770 452.741 1.00 56.40 578 ARG B N 1
ATOM 10367 C CA . ARG B 2 587 ? 789.104 -141.673 451.310 1.00 56.57 578 ARG B CA 1
ATOM 10368 C C . ARG B 2 587 ? 790.026 -140.681 450.599 1.00 55.77 578 ARG B C 1
ATOM 10369 O O . ARG B 2 587 ? 790.478 -140.946 449.482 1.00 57.84 578 ARG B O 1
ATOM 10377 N N . LEU B 2 588 ? 790.295 -139.548 451.248 1.00 53.67 579 LEU B N 1
ATOM 10378 C CA . LEU B 2 588 ? 791.276 -138.581 450.751 1.00 53.04 579 LEU B CA 1
ATOM 10379 C C . LEU B 2 588 ? 792.691 -139.164 450.740 1.00 52.44 579 LEU B C 1
ATOM 10380 O O . LEU B 2 588 ? 793.430 -138.977 449.773 1.00 53.20 579 LEU B O 1
ATOM 10385 N N . TRP B 2 589 ? 793.061 -139.864 451.811 1.00 50.45 580 TRP B N 1
ATOM 10386 C CA . TRP B 2 589 ? 794.388 -140.472 451.924 1.00 49.42 580 TRP B CA 1
ATOM 10387 C C . TRP B 2 589 ? 794.661 -141.433 450.769 1.00 51.37 580 TRP B C 1
ATOM 10388 O O . TRP B 2 589 ? 795.683 -141.301 450.096 1.00 51.58 580 TRP B O 1
ATOM 10399 N N . THR B 2 590 ? 793.741 -142.370 450.529 1.00 52.09 581 THR B N 1
ATOM 10400 C CA . THR B 2 590 ? 793.938 -143.404 449.501 1.00 52.75 581 THR B CA 1
ATOM 10401 C C . THR B 2 590 ? 793.989 -142.840 448.078 1.00 52.37 581 THR B C 1
ATOM 10402 O O . THR B 2 590 ? 794.819 -143.275 447.278 1.00 51.78 581 THR B O 1
ATOM 10406 N N . GLU B 2 591 ? 793.118 -141.876 447.768 1.00 51.69 582 GLU B N 1
ATOM 10407 C CA . GLU B 2 591 ? 793.090 -141.273 446.429 1.00 52.20 582 GLU B CA 1
ATOM 10408 C C . GLU B 2 591 ? 794.294 -140.359 446.143 1.00 51.66 582 GLU B C 1
ATOM 10409 O O . GLU B 2 591 ? 794.642 -140.143 444.980 1.00 53.57 582 GLU B O 1
ATOM 10415 N N . THR B 2 592 ? 794.922 -139.827 447.192 1.00 49.51 583 THR B N 1
ATOM 10416 C CA . THR B 2 592 ? 796.047 -138.905 447.040 1.00 49.45 583 THR B CA 1
ATOM 10417 C C . THR B 2 592 ? 797.330 -139.664 446.672 1.00 50.55 583 THR B C 1
ATOM 10418 O O . THR B 2 592 ? 797.666 -140.668 447.304 1.00 51.41 583 THR B O 1
ATOM 10422 N N . ILE B 2 593 ? 798.034 -139.174 445.649 1.00 50.34 584 ILE B N 1
ATOM 10423 C CA . ILE B 2 593 ? 799.271 -139.794 445.164 1.00 50.88 584 ILE B CA 1
ATOM 10424 C C . ILE B 2 593 ? 800.437 -139.395 446.072 1.00 51.51 584 ILE B C 1
ATOM 10425 O O . ILE B 2 593 ? 801.119 -140.258 446.636 1.00 51.85 584 ILE B O 1
ATOM 10430 N N . SER B 2 594 ? 800.651 -138.085 446.201 1.00 51.86 585 SER B N 1
ATOM 10431 C CA . SER B 2 594 ? 801.677 -137.523 447.087 1.00 52.05 585 SER B CA 1
ATOM 10432 C C . SER B 2 594 ? 801.073 -137.200 448.460 1.00 52.60 585 SER B C 1
ATOM 10433 O O . SER B 2 594 ? 800.479 -136.133 448.650 1.00 51.88 585 SER B O 1
ATOM 10436 N N . LYS B 2 595 ? 801.240 -138.122 449.412 1.00 53.67 586 LYS B N 1
ATOM 10437 C CA . LYS B 2 595 ? 800.637 -137.990 450.753 1.00 53.33 586 LYS B CA 1
ATOM 10438 C C . LYS B 2 595 ? 801.267 -136.825 451.528 1.00 51.21 586 LYS B C 1
ATOM 10439 O O . LYS B 2 595 ? 800.574 -136.126 452.271 1.00 50.93 586 LYS B O 1
ATOM 10445 N N . ALA B 2 596 ? 802.578 -136.635 451.347 1.00 48.87 587 ALA B N 1
ATOM 10446 C CA . ALA B 2 596 ? 803.337 -135.541 451.977 1.00 48.25 587 ALA B CA 1
ATOM 10447 C C . ALA B 2 596 ? 802.788 -134.137 451.695 1.00 48.28 587 ALA B C 1
ATOM 10448 O O . ALA B 2 596 ? 803.033 -133.215 452.469 1.00 48.57 587 ALA B O 1
ATOM 10450 N N . GLY B 2 597 ? 802.076 -133.973 450.583 1.00 48.44 588 GLY B N 1
ATOM 10451 C CA . GLY B 2 597 ? 801.428 -132.708 450.259 1.00 48.57 588 GLY B CA 1
ATOM 10452 C C . GLY B 2 597 ? 800.206 -132.371 451.088 1.00 47.99 588 GLY B C 1
ATOM 10453 O O . GLY B 2 597 ? 799.857 -131.198 451.219 1.00 49.08 588 GLY B O 1
ATOM 10454 N N . LEU B 2 598 ? 799.546 -133.392 451.633 1.00 47.43 589 LEU B N 1
ATOM 10455 C CA . LEU B 2 598 ? 798.330 -133.196 452.426 1.00 45.92 589 LEU B CA 1
ATOM 10456 C C . LEU B 2 598 ? 798.632 -132.388 453.682 1.00 46.29 589 LEU B C 1
ATOM 10457 O O . LEU B 2 598 ? 799.619 -132.645 454.364 1.00 46.25 589 LEU B O 1
ATOM 10462 N N . LEU B 2 599 ? 797.785 -131.410 453.985 1.00 47.89 590 LEU B N 1
ATOM 10463 C CA . LEU B 2 599 ? 797.894 -130.677 455.245 1.00 48.06 590 LEU B CA 1
ATOM 10464 C C . LEU B 2 599 ? 797.548 -131.620 456.401 1.00 49.96 590 LEU B C 1
ATOM 10465 O O . LEU B 2 599 ? 796.918 -132.665 456.198 1.00 52.76 590 LEU B O 1
ATOM 10470 N N . VAL B 2 600 ? 797.944 -131.242 457.612 1.00 49.87 591 VAL B N 1
ATOM 10471 C CA . VAL B 2 600 ? 797.652 -132.038 458.809 1.00 47.75 591 VAL B CA 1
ATOM 10472 C C . VAL B 2 600 ? 796.135 -132.155 458.999 1.00 47.37 591 VAL B C 1
ATOM 10473 O O . VAL B 2 600 ? 795.634 -133.238 459.289 1.00 48.27 591 VAL B O 1
ATOM 10477 N N . ALA B 2 601 ? 795.415 -131.050 458.796 1.00 47.92 592 ALA B N 1
ATOM 10478 C CA . ALA B 2 601 ? 793.945 -131.035 458.867 1.00 47.97 592 ALA B CA 1
ATOM 10479 C C . ALA B 2 601 ? 793.256 -131.960 457.853 1.00 47.99 592 ALA B C 1
ATOM 10480 O O . ALA B 2 601 ? 792.095 -132.326 458.043 1.00 50.00 592 ALA B O 1
ATOM 10482 N N . ASP B 2 602 ? 793.970 -132.314 456.783 1.00 47.23 593 ASP B N 1
ATOM 10483 C CA . ASP B 2 602 ? 793.535 -133.323 455.808 1.00 46.03 593 ASP B CA 1
ATOM 10484 C C . ASP B 2 602 ? 794.231 -134.693 455.976 1.00 44.36 593 ASP B C 1
ATOM 10485 O O . ASP B 2 602 ? 794.357 -135.456 455.020 1.00 45.51 593 ASP B O 1
ATOM 10490 N N . GLY B 2 603 ? 794.653 -135.013 457.197 1.00 43.39 594 GLY B N 1
ATOM 10491 C CA . GLY B 2 603 ? 795.291 -136.294 457.499 1.00 42.82 594 GLY B CA 1
ATOM 10492 C C . GLY B 2 603 ? 796.704 -136.464 456.983 1.00 42.52 594 GLY B C 1
ATOM 10493 O O . GLY B 2 603 ? 797.172 -137.587 456.822 1.00 42.14 594 GLY B O 1
ATOM 10494 N N . GLY B 2 604 ? 797.395 -135.359 456.730 1.00 43.57 595 GLY B N 1
ATOM 10495 C CA . GLY B 2 604 ? 798.766 -135.405 456.227 1.00 44.47 595 GLY B CA 1
ATOM 10496 C C . GLY B 2 604 ? 799.791 -135.400 457.347 1.00 44.78 595 GLY B C 1
ATOM 10497 O O . GLY B 2 604 ? 799.440 -135.179 458.509 1.00 47.38 595 GLY B O 1
ATOM 10498 N N . PRO B 2 605 ? 801.070 -135.629 457.004 1.00 44.39 596 PRO B N 1
ATOM 10499 C CA . PRO B 2 605 ? 802.138 -135.676 457.994 1.00 45.00 596 PRO B CA 1
ATOM 10500 C C . PRO B 2 605 ? 802.581 -134.290 458.462 1.00 45.66 596 PRO B C 1
ATOM 10501 O O . PRO B 2 605 ? 802.355 -133.299 457.766 1.00 45.10 596 PRO B O 1
ATOM 10505 N N . ASN B 2 606 ? 803.215 -134.237 459.631 1.00 45.84 597 ASN B N 1
ATOM 10506 C CA . ASN B 2 606 ? 803.802 -132.999 460.145 1.00 45.14 597 ASN B CA 1
ATOM 10507 C C . ASN B 2 606 ? 805.095 -132.724 459.384 1.00 44.49 597 ASN B C 1
ATOM 10508 O O . ASN B 2 606 ? 806.011 -133.546 459.430 1.00 45.74 597 ASN B O 1
ATOM 10513 N N . PRO B 2 607 ? 805.179 -131.574 458.686 1.00 43.30 598 PRO B N 1
ATOM 10514 C CA . PRO B 2 607 ? 806.426 -131.216 458.026 1.00 43.03 598 PRO B CA 1
ATOM 10515 C C . PRO B 2 607 ? 807.416 -130.483 458.941 1.00 43.52 598 PRO B C 1
ATOM 10516 O O . PRO B 2 607 ? 808.591 -130.374 458.584 1.00 45.10 598 PRO B O 1
ATOM 10520 N N . TYR B 2 608 ? 806.948 -129.984 460.090 1.00 42.52 599 TYR B N 1
ATOM 10521 C CA . TYR B 2 608 ? 807.714 -129.042 460.907 1.00 41.79 599 TYR B CA 1
ATOM 10522 C C . TYR B 2 608 ? 808.814 -129.681 461.745 1.00 41.75 599 TYR B C 1
ATOM 10523 O O . TYR B 2 608 ? 808.617 -130.722 462.366 1.00 43.32 599 TYR B O 1
ATOM 10532 N N . ASN B 2 609 ? 809.979 -129.040 461.711 1.00 41.39 600 ASN B N 1
ATOM 10533 C CA . ASN B 2 609 ? 811.071 -129.234 462.652 1.00 41.54 600 ASN B CA 1
ATOM 10534 C C . ASN B 2 609 ? 811.483 -127.796 463.045 1.00 42.43 600 ASN B C 1
ATOM 10535 O O . ASN B 2 609 ? 810.740 -126.855 462.755 1.00 43.34 600 ASN B O 1
ATOM 10540 N N . LEU B 2 610 ? 812.634 -127.618 463.692 1.00 42.98 601 LEU B N 1
ATOM 10541 C CA . LEU B 2 610 ? 813.113 -126.278 464.092 1.00 43.40 601 LEU B CA 1
ATOM 10542 C C . LEU B 2 610 ? 813.178 -125.258 462.953 1.00 43.43 601 LEU B C 1
ATOM 10543 O O . LEU B 2 610 ? 812.599 -124.180 463.064 1.00 44.01 601 LEU B O 1
ATOM 10548 N N . ARG B 2 611 ? 813.872 -125.611 461.870 1.00 44.12 602 ARG B N 1
ATOM 10549 C CA . ARG B 2 611 ? 814.093 -124.704 460.719 1.00 43.57 602 ARG B CA 1
ATOM 10550 C C . ARG B 2 611 ? 812.818 -124.255 459.970 1.00 43.91 602 ARG B C 1
ATOM 10551 O O . ARG B 2 611 ? 812.813 -123.196 459.347 1.00 43.48 602 ARG B O 1
ATOM 10559 N N . ASN B 2 612 ? 811.757 -125.062 460.042 1.00 45.51 603 ASN B N 1
ATOM 10560 C CA . ASN B 2 612 ? 810.515 -124.843 459.290 1.00 46.43 603 ASN B CA 1
ATOM 10561 C C . ASN B 2 612 ? 809.570 -123.799 459.897 1.00 46.96 603 ASN B C 1
ATOM 10562 O O . ASN B 2 612 ? 808.756 -123.223 459.174 1.00 48.96 603 ASN B O 1
ATOM 10567 N N . LEU B 2 613 ? 809.665 -123.568 461.207 1.00 46.31 604 LEU B N 1
ATOM 10568 C CA . LEU B 2 613 ? 808.574 -122.951 461.999 1.00 47.21 604 LEU B CA 1
ATOM 10569 C C . LEU B 2 613 ? 807.997 -121.618 461.475 1.00 48.15 604 LEU B C 1
ATOM 10570 O O . LEU B 2 613 ? 806.831 -121.301 461.728 1.00 47.92 604 LEU B O 1
ATOM 10575 N N . HIS B 2 614 ? 808.817 -120.851 460.761 1.00 49.46 605 HIS B N 1
ATOM 10576 C CA . HIS B 2 614 ? 808.398 -119.567 460.175 1.00 48.64 605 HIS B CA 1
ATOM 10577 C C . HIS B 2 614 ? 807.693 -119.658 458.813 1.00 47.49 605 HIS B C 1
ATOM 10578 O O . HIS B 2 614 ? 807.145 -118.653 458.351 1.00 48.18 605 HIS B O 1
ATOM 10585 N N . ILE B 2 615 ? 807.697 -120.836 458.182 1.00 45.61 606 ILE B N 1
ATOM 10586 C CA . ILE B 2 615 ? 807.026 -121.044 456.892 1.00 44.98 606 ILE B CA 1
ATOM 10587 C C . ILE B 2 615 ? 805.618 -121.594 457.160 1.00 43.14 606 ILE B C 1
ATOM 10588 O O . ILE B 2 615 ? 805.486 -122.593 457.856 1.00 43.52 606 ILE B O 1
ATOM 10593 N N . PRO B 2 616 ? 804.562 -120.941 456.623 1.00 42.53 607 PRO B N 1
ATOM 10594 C CA . PRO B 2 616 ? 803.193 -121.481 456.706 1.00 43.49 607 PRO B CA 1
ATOM 10595 C C . PRO B 2 616 ? 803.034 -122.871 456.076 1.00 44.65 607 PRO B C 1
ATOM 10596 O O . PRO B 2 616 ? 803.789 -123.225 455.183 1.00 47.58 607 PRO B O 1
ATOM 10600 N N . GLU B 2 617 ? 802.051 -123.641 456.531 1.00 45.93 608 GLU B N 1
ATOM 10601 C CA . GLU B 2 617 ? 801.970 -125.062 456.174 1.00 47.66 608 GLU B CA 1
ATOM 10602 C C . GLU B 2 617 ? 801.679 -125.294 454.687 1.00 48.18 608 GLU B C 1
ATOM 10603 O O . GLU B 2 617 ? 802.343 -126.113 454.049 1.00 47.86 608 GLU B O 1
ATOM 10609 N N . VAL B 2 618 ? 800.691 -124.577 454.152 1.00 49.92 609 VAL B N 1
ATOM 10610 C CA . VAL B 2 618 ? 800.332 -124.656 452.723 1.00 50.22 609 VAL B CA 1
ATOM 10611 C C . VAL B 2 618 ? 801.533 -124.286 451.852 1.00 50.28 609 VAL B C 1
ATOM 10612 O O . VAL B 2 618 ? 801.860 -124.986 450.890 1.00 50.52 609 VAL B O 1
ATOM 10616 N N . CYS B 2 619 ? 802.179 -123.186 452.209 1.00 51.42 610 CYS B N 1
ATOM 10617 C CA . CYS B 2 619 ? 803.412 -122.749 451.562 1.00 52.71 610 CYS B CA 1
ATOM 10618 C C . CYS B 2 619 ? 804.516 -123.819 451.609 1.00 51.57 610 CYS B C 1
ATOM 10619 O O . CYS B 2 619 ? 805.187 -124.069 450.610 1.00 53.25 610 CYS B O 1
ATOM 10622 N N . LEU B 2 620 ? 804.672 -124.454 452.767 1.00 50.63 611 LEU B N 1
ATOM 10623 C CA . LEU B 2 620 ? 805.674 -125.507 452.979 1.00 48.88 611 LEU B CA 1
ATOM 10624 C C . LEU B 2 620 ? 805.414 -126.817 452.211 1.00 47.03 611 LEU B C 1
ATOM 10625 O O . LEU B 2 620 ? 806.360 -127.531 451.872 1.00 44.35 611 LEU B O 1
ATOM 10630 N N . LYS B 2 621 ? 804.141 -127.131 451.964 1.00 46.32 612 LYS B N 1
ATOM 10631 C CA . LYS B 2 621 ? 803.736 -128.374 451.290 1.00 46.46 612 LYS B CA 1
ATOM 10632 C C . LYS B 2 621 ? 803.363 -128.207 449.813 1.00 48.47 612 LYS B C 1
ATOM 10633 O O . LYS B 2 621 ? 803.174 -129.210 449.113 1.00 47.93 612 LYS B O 1
ATOM 10639 N N . TRP B 2 622 ? 803.287 -126.954 449.352 1.00 50.03 613 TRP B N 1
ATOM 10640 C CA . TRP B 2 622 ? 802.808 -126.588 448.006 1.00 49.87 613 TRP B CA 1
ATOM 10641 C C . TRP B 2 622 ? 803.372 -127.436 446.864 1.00 50.19 613 TRP B C 1
ATOM 10642 O O . TRP B 2 622 ? 802.620 -127.977 446.056 1.00 52.45 613 TRP B O 1
ATOM 10653 N N . SER B 2 623 ? 804.694 -127.543 446.803 1.00 50.52 614 SER B N 1
ATOM 10654 C CA . SER B 2 623 ? 805.362 -128.302 445.742 1.00 51.94 614 SER B CA 1
ATOM 10655 C C . SER B 2 623 ? 805.072 -129.809 445.796 1.00 52.00 614 SER B C 1
ATOM 10656 O O . SER B 2 623 ? 805.161 -130.488 444.767 1.00 53.21 614 SER B O 1
ATOM 10659 N N . LEU B 2 624 ? 804.729 -130.312 446.987 1.00 50.67 615 LEU B N 1
ATOM 10660 C CA . LEU B 2 624 ? 804.407 -131.727 447.210 1.00 49.57 615 LEU B CA 1
ATOM 10661 C C . LEU B 2 624 ? 802.917 -132.078 447.086 1.00 47.96 615 LEU B C 1
ATOM 10662 O O . LEU B 2 624 ? 802.551 -133.240 447.257 1.00 45.98 615 LEU B O 1
ATOM 10667 N N . MET B 2 625 ? 802.066 -131.099 446.778 1.00 48.19 616 MET B N 1
ATOM 10668 C CA . MET B 2 625 ? 800.617 -131.331 446.690 1.00 50.47 616 MET B CA 1
ATOM 10669 C C . MET B 2 625 ? 800.178 -131.924 445.352 1.00 52.59 616 MET B C 1
ATOM 10670 O O . MET B 2 625 ? 800.779 -131.651 444.317 1.00 54.92 616 MET B O 1
ATOM 10675 N N . ASP B 2 626 ? 799.125 -132.741 445.394 1.00 55.51 617 ASP B N 1
ATOM 10676 C CA . ASP B 2 626 ? 798.402 -133.154 444.189 1.00 57.29 617 ASP B CA 1
ATOM 10677 C C . ASP B 2 626 ? 797.676 -131.932 443.620 1.00 59.97 617 ASP B C 1
ATOM 10678 O O . ASP B 2 626 ? 797.053 -131.191 444.384 1.00 62.35 617 ASP B O 1
ATOM 10683 N N . PRO B 2 627 ? 797.742 -131.717 442.287 1.00 62.36 618 PRO B N 1
ATOM 10684 C CA . PRO B 2 627 ? 797.149 -130.497 441.715 1.00 61.68 618 PRO B CA 1
ATOM 10685 C C . PRO B 2 627 ? 795.658 -130.316 442.005 1.00 62.50 618 PRO B C 1
ATOM 10686 O O . PRO B 2 627 ? 795.225 -129.197 442.271 1.00 63.02 618 PRO B O 1
ATOM 10690 N N . ASP B 2 628 ? 794.892 -131.407 441.958 1.00 64.83 619 ASP B N 1
ATOM 10691 C CA . ASP B 2 628 ? 793.449 -131.356 442.231 1.00 65.88 619 ASP B CA 1
ATOM 10692 C C . ASP B 2 628 ? 793.142 -131.049 443.700 1.00 64.61 619 ASP B C 1
ATOM 10693 O O . ASP B 2 628 ? 792.240 -130.257 443.989 1.00 66.32 619 ASP B O 1
ATOM 10698 N N . TYR B 2 629 ? 793.887 -131.673 444.616 1.00 60.82 620 TYR B N 1
ATOM 10699 C CA . TYR B 2 629 ? 793.772 -131.377 446.054 1.00 58.20 620 TYR B CA 1
ATOM 10700 C C . TYR B 2 629 ? 794.114 -129.915 446.343 1.00 56.40 620 TYR B C 1
ATOM 10701 O O . TYR B 2 629 ? 793.380 -129.235 447.058 1.00 54.18 620 TYR B O 1
ATOM 10710 N N . ARG B 2 630 ? 795.227 -129.451 445.778 1.00 56.04 621 ARG B N 1
ATOM 10711 C CA . ARG B 2 630 ? 795.640 -128.046 445.876 1.00 56.36 621 ARG B CA 1
ATOM 10712 C C . ARG B 2 630 ? 794.596 -127.102 445.262 1.00 55.28 621 ARG B C 1
ATOM 10713 O O . ARG B 2 630 ? 794.321 -126.035 445.813 1.00 54.82 621 ARG B O 1
ATOM 10721 N N . GLY B 2 631 ? 794.027 -127.502 444.125 1.00 54.30 622 GLY B N 1
ATOM 10722 C CA . GLY B 2 631 ? 792.958 -126.746 443.470 1.00 54.89 622 GLY B CA 1
ATOM 10723 C C . GLY B 2 631 ? 791.654 -126.686 444.254 1.00 55.29 622 GLY B C 1
ATOM 10724 O O . GLY B 2 631 ? 790.933 -125.689 444.187 1.00 55.36 622 GLY B O 1
ATOM 10725 N N . ARG B 2 632 ? 791.345 -127.758 444.982 1.00 55.20 623 ARG B N 1
ATOM 10726 C CA . ARG B 2 632 ? 790.179 -127.790 445.869 1.00 54.97 623 ARG B CA 1
ATOM 10727 C C . ARG B 2 632 ? 790.451 -127.017 447.153 1.00 54.51 623 ARG B C 1
ATOM 10728 O O . ARG B 2 632 ? 789.638 -126.186 447.568 1.00 52.02 623 ARG B O 1
ATOM 10736 N N . LEU B 2 633 ? 791.598 -127.310 447.767 1.00 55.11 624 LEU B N 1
ATOM 10737 C CA . LEU B 2 633 ? 792.018 -126.709 449.041 1.00 56.04 624 LEU B CA 1
ATOM 10738 C C . LEU B 2 633 ? 791.942 -125.185 449.038 1.00 54.35 624 LEU B C 1
ATOM 10739 O O . LEU B 2 633 ? 791.318 -124.598 449.921 1.00 53.88 624 LEU B O 1
ATOM 10744 N N . CYS B 2 634 ? 792.569 -124.566 448.036 1.00 54.39 625 CYS B N 1
ATOM 10745 C CA . CYS B 2 634 ? 792.656 -123.102 447.929 1.00 55.16 625 CYS B CA 1
ATOM 10746 C C . CYS B 2 634 ? 791.631 -122.489 446.959 1.00 55.46 625 CYS B C 1
ATOM 10747 O O . CYS B 2 634 ? 791.837 -121.378 446.466 1.00 56.21 625 CYS B O 1
ATOM 10750 N N . ASN B 2 635 ? 790.527 -123.194 446.706 1.00 57.35 626 ASN B N 1
ATOM 10751 C CA . ASN B 2 635 ? 789.501 -122.739 445.760 1.00 58.35 626 ASN B CA 1
ATOM 10752 C C . ASN B 2 635 ? 788.872 -121.437 446.283 1.00 58.64 626 ASN B C 1
ATOM 10753 O O . ASN B 2 635 ? 788.264 -121.442 447.355 1.00 59.62 626 ASN B O 1
ATOM 10758 N N . PRO B 2 636 ? 789.020 -120.322 445.538 1.00 57.94 627 PRO B N 1
ATOM 10759 C CA . PRO B 2 636 ? 788.543 -119.024 446.034 1.00 58.07 627 PRO B CA 1
ATOM 10760 C C . PRO B 2 636 ? 787.019 -118.892 446.135 1.00 58.00 627 PRO B C 1
ATOM 10761 O O . PRO B 2 636 ? 786.537 -118.038 446.880 1.00 56.68 627 PRO B O 1
ATOM 10765 N N . ASN B 2 637 ? 786.282 -119.717 445.392 1.00 61.07 628 ASN B N 1
ATOM 10766 C CA . ASN B 2 637 ? 784.825 -119.764 445.468 1.00 64.36 628 ASN B CA 1
ATOM 10767 C C . ASN B 2 637 ? 784.408 -120.984 446.294 1.00 63.95 628 ASN B C 1
ATOM 10768 O O . ASN B 2 637 ? 783.761 -121.899 445.781 1.00 67.39 628 ASN B O 1
ATOM 10773 N N . ASN B 2 638 ? 784.797 -120.997 447.571 1.00 62.67 629 ASN B N 1
ATOM 10774 C CA . ASN B 2 638 ? 784.402 -122.062 448.502 1.00 61.41 629 ASN B CA 1
ATOM 10775 C C . ASN B 2 638 ? 783.538 -121.468 449.619 1.00 60.28 629 ASN B C 1
ATOM 10776 O O . ASN B 2 638 ? 783.772 -120.335 450.041 1.00 60.83 629 ASN B O 1
ATOM 10781 N N . PRO B 2 639 ? 782.547 -122.235 450.115 1.00 59.38 630 PRO B N 1
ATOM 10782 C CA . PRO B 2 639 ? 781.561 -121.683 451.049 1.00 59.41 630 PRO B CA 1
ATOM 10783 C C . PRO B 2 639 ? 781.985 -121.584 452.529 1.00 60.37 630 PRO B C 1
ATOM 10784 O O . PRO B 2 639 ? 781.214 -121.073 453.343 1.00 59.99 630 PRO B O 1
ATOM 10788 N N . PHE B 2 640 ? 783.188 -122.046 452.872 1.00 62.10 631 PHE B N 1
ATOM 10789 C CA . PHE B 2 640 ? 783.624 -122.143 454.269 1.00 62.06 631 PHE B CA 1
ATOM 10790 C C . PHE B 2 640 ? 784.238 -120.851 454.814 1.00 65.14 631 PHE B C 1
ATOM 10791 O O . PHE B 2 640 ? 784.132 -120.577 456.012 1.00 65.74 631 PHE B O 1
ATOM 10799 N N . VAL B 2 641 ? 784.864 -120.061 453.941 1.00 70.40 632 VAL B N 1
ATOM 10800 C CA . VAL B 2 641 ? 785.552 -118.832 454.347 1.00 75.57 632 VAL B CA 1
ATOM 10801 C C . VAL B 2 641 ? 784.550 -117.679 454.455 1.00 80.91 632 VAL B C 1
ATOM 10802 O O . VAL B 2 641 ? 783.600 -117.601 453.678 1.00 78.35 632 VAL B O 1
ATOM 10806 N N . HIS B 2 642 ? 784.768 -116.805 455.438 1.00 92.80 633 HIS B N 1
ATOM 10807 C CA . HIS B 2 642 ? 784.002 -115.569 455.611 1.00 102.49 633 HIS B CA 1
ATOM 10808 C C . HIS B 2 642 ? 784.878 -114.429 455.100 1.00 107.71 633 HIS B C 1
ATOM 10809 O O . HIS B 2 642 ? 785.858 -114.060 455.758 1.00 110.38 633 HIS B O 1
ATOM 10816 N N . HIS B 2 643 ? 784.545 -113.885 453.928 1.00 109.80 634 HIS B N 1
ATOM 10817 C CA . HIS B 2 643 ? 785.368 -112.836 453.307 1.00 111.63 634 HIS B CA 1
ATOM 10818 C C . HIS B 2 643 ? 785.246 -111.509 454.064 1.00 110.39 634 HIS B C 1
ATOM 10819 O O . HIS B 2 643 ? 784.447 -110.641 453.707 1.00 111.76 634 HIS B O 1
ATOM 10826 N N . MET B 2 644 ? 786.055 -111.380 455.116 1.00 110.86 635 MET B N 1
ATOM 10827 C CA . MET B 2 644 ? 786.073 -110.192 455.979 1.00 110.71 635 MET B CA 1
ATOM 10828 C C . MET B 2 644 ? 786.910 -109.070 455.354 1.00 104.51 635 MET B C 1
ATOM 10829 O O . MET B 2 644 ? 787.448 -109.230 454.258 1.00 102.53 635 MET B O 1
ATOM 10834 N N . GLU B 2 645 ? 787.002 -107.935 456.047 1.00 98.84 636 GLU B N 1
ATOM 10835 C CA . GLU B 2 645 ? 787.829 -106.808 455.603 1.00 96.43 636 GLU B CA 1
ATOM 10836 C C . GLU B 2 645 ? 789.329 -107.119 455.680 1.00 93.34 636 GLU B C 1
ATOM 10837 O O . GLU B 2 645 ? 789.741 -108.079 456.332 1.00 91.81 636 GLU B O 1
ATOM 10843 N N . VAL B 2 646 ? 790.130 -106.286 455.015 1.00 90.70 637 VAL B N 1
ATOM 10844 C CA . VAL B 2 646 ? 791.595 -106.423 455.001 1.00 88.15 637 VAL B CA 1
ATOM 10845 C C . VAL B 2 646 ? 792.192 -106.147 456.386 1.00 88.17 637 VAL B C 1
ATOM 10846 O O . VAL B 2 646 ? 793.131 -106.831 456.801 1.00 86.73 637 VAL B O 1
ATOM 10850 N N . GLU B 2 647 ? 791.646 -105.153 457.087 1.00 88.85 638 GLU B N 1
ATOM 10851 C CA . GLU B 2 647 ? 792.053 -104.841 458.470 1.00 90.69 638 GLU B CA 1
ATOM 10852 C C . GLU B 2 647 ? 791.895 -106.007 459.462 1.00 88.41 638 GLU B C 1
ATOM 10853 O O . GLU B 2 647 ? 792.656 -106.100 460.427 1.00 86.46 638 GLU B O 1
ATOM 10859 N N . SER B 2 648 ? 790.906 -106.871 459.222 1.00 86.69 639 SER B N 1
ATOM 10860 C CA . SER B 2 648 ? 790.638 -108.042 460.064 1.00 84.14 639 SER B CA 1
ATOM 10861 C C . SER B 2 648 ? 791.000 -109.387 459.398 1.00 81.83 639 SER B C 1
ATOM 10862 O O . SER B 2 648 ? 790.552 -110.443 459.857 1.00 83.29 639 SER B O 1
ATOM 10865 N N . THR B 2 649 ? 791.810 -109.353 458.336 1.00 78.42 640 THR B N 1
ATOM 10866 C CA . THR B 2 649 ? 792.282 -110.573 457.670 1.00 75.00 640 THR B CA 1
ATOM 10867 C C . THR B 2 649 ? 793.501 -111.122 458.421 1.00 72.84 640 THR B C 1
ATOM 10868 O O . THR B 2 649 ? 794.433 -110.376 458.738 1.00 70.68 640 THR B O 1
ATOM 10872 N N . ASN B 2 650 ? 793.477 -112.429 458.688 1.00 70.31 641 ASN B N 1
ATOM 10873 C CA . ASN B 2 650 ? 794.524 -113.125 459.441 1.00 66.92 641 ASN B CA 1
ATOM 10874 C C . ASN B 2 650 ? 794.834 -112.486 460.806 1.00 67.69 641 ASN B C 1
ATOM 10875 O O . ASN B 2 650 ? 795.997 -112.267 461.149 1.00 67.90 641 ASN B O 1
ATOM 10880 N N . LEU B 2 651 ? 793.777 -112.187 461.566 1.00 69.54 642 LEU B N 1
ATOM 10881 C CA . LEU B 2 651 ? 793.891 -111.695 462.947 1.00 70.65 642 LEU B CA 1
ATOM 10882 C C . LEU B 2 651 ? 793.157 -112.626 463.906 1.00 72.22 642 LEU B C 1
ATOM 10883 O O . LEU B 2 651 ? 792.075 -113.127 463.591 1.00 73.07 642 LEU B O 1
ATOM 10888 N N . ALA B 2 652 ? 793.766 -112.849 465.068 1.00 74.33 643 ALA B N 1
ATOM 10889 C CA . ALA B 2 652 ? 793.144 -113.558 466.185 1.00 76.49 643 ALA B CA 1
ATOM 10890 C C . ALA B 2 652 ? 793.263 -112.676 467.422 1.00 80.43 643 ALA B C 1
ATOM 10891 O O . ALA B 2 652 ? 793.941 -111.644 467.387 1.00 80.27 643 ALA B O 1
ATOM 10893 N N . VAL B 2 653 ? 792.609 -113.083 468.508 1.00 84.97 644 VAL B N 1
ATOM 10894 C CA . VAL B 2 653 ? 792.674 -112.365 469.785 1.00 88.27 644 VAL B CA 1
ATOM 10895 C C . VAL B 2 653 ? 793.394 -113.230 470.816 1.00 93.63 644 VAL B C 1
ATOM 10896 O O . VAL B 2 653 ? 793.166 -114.441 470.885 1.00 95.30 644 VAL B O 1
ATOM 10900 N N . VAL B 2 654 ? 794.264 -112.595 471.604 1.00 99.53 645 VAL B N 1
ATOM 10901 C CA . VAL B 2 654 ? 795.086 -113.271 472.618 1.00 106.03 645 VAL B CA 1
ATOM 10902 C C . VAL B 2 654 ? 795.261 -112.356 473.843 1.00 111.69 645 VAL B C 1
ATOM 10903 O O . VAL B 2 654 ? 795.313 -111.130 473.706 1.00 111.81 645 VAL B O 1
ATOM 10907 N N . MET B 2 655 ? 795.331 -112.965 475.031 1.00 116.06 646 MET B N 1
ATOM 10908 C CA . MET B 2 655 ? 795.703 -112.270 476.272 1.00 118.02 646 MET B CA 1
ATOM 10909 C C . MET B 2 655 ? 797.072 -112.761 476.762 1.00 118.24 646 MET B C 1
ATOM 10910 O O . MET B 2 655 ? 797.421 -113.925 476.546 1.00 117.80 646 MET B O 1
ATOM 10915 N N . PRO B 2 656 ? 797.844 -111.881 477.439 1.00 117.73 647 PRO B N 1
ATOM 10916 C CA . PRO B 2 656 ? 799.195 -112.233 477.882 1.00 114.80 647 PRO B CA 1
ATOM 10917 C C . PRO B 2 656 ? 799.193 -113.148 479.103 1.00 111.07 647 PRO B C 1
ATOM 10918 O O . PRO B 2 656 ? 800.258 -113.573 479.551 1.00 106.07 647 PRO B O 1
ATOM 10922 N N . GLY B 2 659 ? 798.670 -107.012 480.452 1.00 109.02 650 GLY B N 1
ATOM 10923 C CA . GLY B 2 659 ? 797.994 -106.109 479.524 1.00 110.56 650 GLY B CA 1
ATOM 10924 C C . GLY B 2 659 ? 796.504 -106.388 479.387 1.00 113.24 650 GLY B C 1
ATOM 10925 O O . GLY B 2 659 ? 795.987 -107.313 480.024 1.00 110.10 650 GLY B O 1
ATOM 10926 N N . PRO B 2 660 ? 795.802 -105.594 478.548 1.00 116.73 651 PRO B N 1
ATOM 10927 C CA . PRO B 2 660 ? 794.359 -105.781 478.353 1.00 116.96 651 PRO B CA 1
ATOM 10928 C C . PRO B 2 660 ? 794.017 -106.996 477.467 1.00 116.40 651 PRO B C 1
ATOM 10929 O O . PRO B 2 660 ? 793.649 -108.037 478.011 1.00 121.38 651 PRO B O 1
ATOM 10933 N N . ALA B 2 661 ? 794.153 -106.871 476.142 1.00 111.52 652 ALA B N 1
ATOM 10934 C CA . ALA B 2 661 ? 793.844 -107.953 475.190 1.00 107.27 652 ALA B CA 1
ATOM 10935 C C . ALA B 2 661 ? 794.095 -107.474 473.757 1.00 104.96 652 ALA B C 1
ATOM 10936 O O . ALA B 2 661 ? 793.185 -106.964 473.095 1.00 108.10 652 ALA B O 1
ATOM 10938 N N . LYS B 2 662 ? 795.335 -107.628 473.294 1.00 100.61 653 LYS B N 1
ATOM 10939 C CA . LYS B 2 662 ? 795.733 -107.208 471.945 1.00 95.75 653 LYS B CA 1
ATOM 10940 C C . LYS B 2 662 ? 795.484 -108.302 470.914 1.00 89.44 653 LYS B C 1
ATOM 10941 O O . LYS B 2 662 ? 795.301 -109.470 471.259 1.00 88.10 653 LYS B O 1
ATOM 10947 N N . SER B 2 663 ? 795.479 -107.905 469.644 1.00 85.22 654 SER B N 1
ATOM 10948 C CA . SER B 2 663 ? 795.270 -108.832 468.533 1.00 82.14 654 SER B CA 1
ATOM 10949 C C . SER B 2 663 ? 796.584 -109.502 468.131 1.00 79.62 654 SER B C 1
ATOM 10950 O O . SER B 2 663 ? 797.657 -108.904 468.245 1.00 76.49 654 SER B O 1
ATOM 10953 N N . LEU B 2 664 ? 796.478 -110.747 467.666 1.00 77.29 655 LEU B N 1
ATOM 10954 C CA . LEU B 2 664 ? 797.617 -111.546 467.215 1.00 75.48 655 LEU B CA 1
ATOM 10955 C C . LEU B 2 664 ? 797.492 -111.805 465.717 1.00 71.65 655 LEU B C 1
ATOM 10956 O O . LEU B 2 664 ? 796.594 -112.530 465.282 1.00 70.32 655 LEU B O 1
ATOM 10961 N N . GLU B 2 665 ? 798.388 -111.204 464.939 1.00 68.28 656 GLU B N 1
ATOM 10962 C CA . GLU B 2 665 ? 798.444 -111.446 463.496 1.00 66.77 656 GLU B CA 1
ATOM 10963 C C . GLU B 2 665 ? 799.263 -112.707 463.205 1.00 62.35 656 GLU B C 1
ATOM 10964 O O . GLU B 2 665 ? 800.322 -112.914 463.801 1.00 62.56 656 GLU B O 1
ATOM 10970 N N . TYR B 2 666 ? 798.753 -113.544 462.297 1.00 57.50 657 TYR B N 1
ATOM 10971 C CA . TYR B 2 666 ? 799.394 -114.813 461.921 1.00 54.33 657 TYR B CA 1
ATOM 10972 C C . TYR B 2 666 ? 799.546 -114.935 460.407 1.00 53.65 657 TYR B C 1
ATOM 10973 O O . TYR B 2 666 ? 798.778 -114.345 459.652 1.00 55.28 657 TYR B O 1
ATOM 10982 N N . ASP B 2 667 ? 800.535 -115.714 459.976 1.00 52.72 658 ASP B N 1
ATOM 10983 C CA . ASP B 2 667 ? 800.829 -115.916 458.555 1.00 51.66 658 ASP B CA 1
ATOM 10984 C C . ASP B 2 667 ? 800.193 -117.209 458.054 1.00 50.59 658 ASP B C 1
ATOM 10985 O O . ASP B 2 667 ? 800.612 -118.298 458.449 1.00 52.93 658 ASP B O 1
ATOM 10990 N N . ALA B 2 668 ? 799.190 -117.087 457.183 1.00 48.65 659 ALA B N 1
ATOM 10991 C CA . ALA B 2 668 ? 798.455 -118.248 456.676 1.00 47.43 659 ALA B CA 1
ATOM 10992 C C . ALA B 2 668 ? 797.822 -118.016 455.304 1.00 46.42 659 ALA B C 1
ATOM 10993 O O . ALA B 2 668 ? 797.312 -116.938 455.017 1.00 47.32 659 ALA B O 1
ATOM 10995 N N . VAL B 2 669 ? 797.855 -119.056 454.476 1.00 45.87 660 VAL B N 1
ATOM 10996 C CA . VAL B 2 669 ? 797.211 -119.067 453.167 1.00 45.42 660 VAL B CA 1
ATOM 10997 C C . VAL B 2 669 ? 795.740 -119.432 453.359 1.00 45.49 660 VAL B C 1
ATOM 10998 O O . VAL B 2 669 ? 795.428 -120.416 454.026 1.00 45.59 660 VAL B O 1
ATOM 11002 N N . ALA B 2 670 ? 794.850 -118.635 452.771 1.00 46.61 661 ALA B N 1
ATOM 11003 C CA . ALA B 2 670 ? 793.409 -118.850 452.884 1.00 47.37 661 ALA B CA 1
ATOM 11004 C C . ALA B 2 670 ? 793.010 -120.115 452.150 1.00 48.59 661 ALA B C 1
ATOM 11005 O O . ALA B 2 670 ? 793.214 -120.221 450.940 1.00 51.52 661 ALA B O 1
ATOM 11007 N N . THR B 2 671 ? 792.459 -121.071 452.894 1.00 48.72 662 THR B N 1
ATOM 11008 C CA . THR B 2 671 ? 791.974 -122.331 452.345 1.00 48.09 662 THR B CA 1
ATOM 11009 C C . THR B 2 671 ? 790.583 -122.639 452.894 1.00 48.39 662 THR B C 1
ATOM 11010 O O . THR B 2 671 ? 790.021 -121.856 453.664 1.00 48.89 662 THR B O 1
ATOM 11014 N N . THR B 2 672 ? 790.038 -123.789 452.500 1.00 48.36 663 THR B N 1
ATOM 11015 C CA . THR B 2 672 ? 788.831 -124.337 453.121 1.00 48.62 663 THR B CA 1
ATOM 11016 C C . THR B 2 672 ? 788.953 -124.543 454.637 1.00 48.02 663 THR B C 1
ATOM 11017 O O . THR B 2 672 ? 787.937 -124.617 455.322 1.00 48.47 663 THR B O 1
ATOM 11021 N N . HIS B 2 673 ? 790.182 -124.651 455.144 1.00 47.78 664 HIS B N 1
ATOM 11022 C CA . HIS B 2 673 ? 790.438 -124.735 456.590 1.00 48.07 664 HIS B CA 1
ATOM 11023 C C . HIS B 2 673 ? 790.372 -123.398 457.343 1.00 48.50 664 HIS B C 1
ATOM 11024 O O . HIS B 2 673 ? 790.426 -123.393 458.575 1.00 47.44 664 HIS B O 1
ATOM 11031 N N . SER B 2 674 ? 790.240 -122.279 456.621 1.00 49.03 665 SER B N 1
ATOM 11032 C CA . SER B 2 674 ? 790.096 -120.949 457.228 1.00 48.66 665 SER B CA 1
ATOM 11033 C C . SER B 2 674 ? 788.624 -120.651 457.535 1.00 49.63 665 SER B C 1
ATOM 11034 O O . SER B 2 674 ? 788.104 -119.595 457.161 1.00 51.05 665 SER B O 1
ATOM 11037 N N . TRP B 2 675 ? 787.969 -121.572 458.243 1.00 50.40 666 TRP B N 1
ATOM 11038 C CA . TRP B 2 675 ? 786.523 -121.490 458.515 1.00 50.02 666 TRP B CA 1
ATOM 11039 C C . TRP B 2 675 ? 786.242 -120.809 459.861 1.00 51.40 666 TRP B C 1
ATOM 11040 O O . TRP B 2 675 ? 787.170 -120.467 460.591 1.00 51.87 666 TRP B O 1
ATOM 11051 N N . THR B 2 676 ? 784.963 -120.596 460.168 1.00 52.89 667 THR B N 1
ATOM 11052 C CA . THR B 2 676 ? 784.549 -119.932 461.402 1.00 53.58 667 THR B CA 1
ATOM 11053 C C . THR B 2 676 ? 783.528 -120.797 462.145 1.00 53.59 667 THR B C 1
ATOM 11054 O O . THR B 2 676 ? 782.574 -121.284 461.527 1.00 52.29 667 THR B O 1
ATOM 11058 N N . PRO B 2 677 ? 783.722 -120.993 463.470 1.00 53.54 668 PRO B N 1
ATOM 11059 C CA . PRO B 2 677 ? 782.798 -121.831 464.230 1.00 54.41 668 PRO B CA 1
ATOM 11060 C C . PRO B 2 677 ? 781.458 -121.141 464.451 1.00 54.62 668 PRO B C 1
ATOM 11061 O O . PRO B 2 677 ? 781.380 -119.917 464.333 1.00 54.47 668 PRO B O 1
ATOM 11065 N N . LYS B 2 678 ? 780.427 -121.920 464.780 1.00 55.37 669 LYS B N 1
ATOM 11066 C CA . LYS B 2 678 ? 779.062 -121.392 464.871 1.00 56.18 669 LYS B CA 1
ATOM 11067 C C . LYS B 2 678 ? 778.891 -120.381 466.008 1.00 56.55 669 LYS B C 1
ATOM 11068 O O . LYS B 2 678 ? 779.561 -120.462 467.041 1.00 56.59 669 LYS B O 1
ATOM 11074 N N . ARG B 2 679 ? 777.990 -119.429 465.789 1.00 57.42 670 ARG B N 1
ATOM 11075 C CA . ARG B 2 679 ? 777.725 -118.362 466.746 1.00 59.06 670 ARG B CA 1
ATOM 11076 C C . ARG B 2 679 ? 776.943 -118.895 467.939 1.00 59.19 670 ARG B C 1
ATOM 11077 O O . ARG B 2 679 ? 776.266 -119.924 467.842 1.00 60.75 670 ARG B O 1
ATOM 11085 N N . ASN B 2 680 ? 777.049 -118.186 469.061 1.00 58.14 671 ASN B N 1
ATOM 11086 C CA . ASN B 2 680 ? 776.231 -118.463 470.239 1.00 58.03 671 ASN B CA 1
ATOM 11087 C C . ASN B 2 680 ? 774.778 -118.121 469.912 1.00 58.76 671 ASN B C 1
ATOM 11088 O O . ASN B 2 680 ? 774.513 -117.144 469.205 1.00 59.09 671 ASN B O 1
ATOM 11093 N N . ARG B 2 681 ? 773.852 -118.930 470.429 1.00 59.97 672 ARG B N 1
ATOM 11094 C CA . ARG B 2 681 ? 772.432 -118.856 470.063 1.00 60.02 672 ARG B CA 1
ATOM 11095 C C . ARG B 2 681 ? 771.499 -118.556 471.245 1.00 59.34 672 ARG B C 1
ATOM 11096 O O . ARG B 2 681 ? 770.282 -118.662 471.105 1.00 62.57 672 ARG B O 1
ATOM 11104 N N . SER B 2 682 ? 772.054 -118.161 472.391 1.00 58.19 673 SER B N 1
ATOM 11105 C CA . SER B 2 682 ? 771.249 -117.881 473.588 1.00 58.28 673 SER B CA 1
ATOM 11106 C C . SER B 2 682 ? 770.368 -116.632 473.477 1.00 59.53 673 SER B C 1
ATOM 11107 O O . SER B 2 682 ? 769.381 -116.506 474.205 1.00 58.37 673 SER B O 1
ATOM 11110 N N . ILE B 2 683 ? 770.732 -115.714 472.580 1.00 61.54 674 ILE B N 1
ATOM 11111 C CA . ILE B 2 683 ? 769.927 -114.516 472.308 1.00 62.99 674 ILE B CA 1
ATOM 11112 C C . ILE B 2 683 ? 768.522 -114.826 471.752 1.00 66.17 674 ILE B C 1
ATOM 11113 O O . ILE B 2 683 ? 767.604 -114.019 471.918 1.00 68.39 674 ILE B O 1
ATOM 11118 N N . LEU B 2 684 ? 768.355 -115.989 471.116 1.00 66.63 675 LEU B N 1
ATOM 11119 C CA . LEU B 2 684 ? 767.056 -116.410 470.568 1.00 65.97 675 LEU B CA 1
ATOM 11120 C C . LEU B 2 684 ? 765.938 -116.487 471.618 1.00 67.31 675 LEU B C 1
ATOM 11121 O O . LEU B 2 684 ? 764.783 -116.198 471.308 1.00 68.84 675 LEU B O 1
ATOM 11126 N N . ASN B 2 685 ? 766.288 -116.867 472.848 1.00 67.39 676 ASN B N 1
ATOM 11127 C CA . ASN B 2 685 ? 765.326 -116.958 473.956 1.00 67.06 676 ASN B CA 1
ATOM 11128 C C . ASN B 2 685 ? 764.990 -115.602 474.599 1.00 68.53 676 ASN B C 1
ATOM 11129 O O . ASN B 2 685 ? 763.949 -115.470 475.244 1.00 71.78 676 ASN B O 1
ATOM 11134 N N . THR B 2 686 ? 765.861 -114.608 474.426 1.00 70.12 677 THR B N 1
ATOM 11135 C CA . THR B 2 686 ? 765.738 -113.312 475.108 1.00 72.29 677 THR B CA 1
ATOM 11136 C C . THR B 2 686 ? 764.928 -112.290 474.302 1.00 74.06 677 THR B C 1
ATOM 11137 O O . THR B 2 686 ? 764.526 -112.550 473.162 1.00 71.72 677 THR B O 1
ATOM 11141 N N . ASN B 2 687 ? 764.712 -111.122 474.908 1.00 76.87 678 ASN B N 1
ATOM 11142 C CA . ASN B 2 687 ? 764.000 -110.012 474.262 1.00 80.62 678 ASN B CA 1
ATOM 11143 C C . ASN B 2 687 ? 764.813 -109.313 473.160 1.00 82.11 678 ASN B C 1
ATOM 11144 O O . ASN B 2 687 ? 764.244 -108.572 472.354 1.00 81.74 678 ASN B O 1
ATOM 11149 N N . GLN B 2 688 ? 766.126 -109.552 473.117 1.00 82.71 679 GLN B N 1
ATOM 11150 C CA . GLN B 2 688 ? 766.996 -108.983 472.079 1.00 83.04 679 GLN B CA 1
ATOM 11151 C C . GLN B 2 688 ? 767.141 -109.876 470.831 1.00 81.44 679 GLN B C 1
ATOM 11152 O O . GLN B 2 688 ? 768.030 -109.650 470.009 1.00 82.60 679 GLN B O 1
ATOM 11158 N N . ARG B 2 689 ? 766.259 -110.868 470.687 1.00 81.25 680 ARG B N 1
ATOM 11159 C CA . ARG B 2 689 ? 766.187 -111.748 469.506 1.00 81.19 680 ARG B CA 1
ATOM 11160 C C . ARG B 2 689 ? 766.249 -111.008 468.162 1.00 78.87 680 ARG B C 1
ATOM 11161 O O . ARG B 2 689 ? 766.894 -111.478 467.222 1.00 76.76 680 ARG B O 1
ATOM 11169 N N . GLY B 2 690 ? 765.579 -109.857 468.086 1.00 79.23 681 GLY B N 1
ATOM 11170 C CA . GLY B 2 690 ? 765.521 -109.039 466.872 1.00 79.54 681 GLY B CA 1
ATOM 11171 C C . GLY B 2 690 ? 766.839 -108.472 466.364 1.00 80.32 681 GLY B C 1
ATOM 11172 O O . GLY B 2 690 ? 766.948 -108.142 465.181 1.00 81.43 681 GLY B O 1
ATOM 11173 N N . ILE B 2 691 ? 767.834 -108.356 467.247 1.00 80.51 682 ILE B N 1
ATOM 11174 C CA . ILE B 2 691 ? 769.182 -107.888 466.872 1.00 79.53 682 ILE B CA 1
ATOM 11175 C C . ILE B 2 691 ? 769.818 -108.776 465.788 1.00 78.20 682 ILE B C 1
ATOM 11176 O O . ILE B 2 691 ? 770.585 -108.284 464.955 1.00 76.91 682 ILE B O 1
ATOM 11181 N N . LEU B 2 692 ? 769.491 -110.070 465.800 1.00 77.44 683 LEU B N 1
ATOM 11182 C CA . LEU B 2 692 ? 769.961 -111.007 464.772 1.00 77.11 683 LEU B CA 1
ATOM 11183 C C . LEU B 2 692 ? 769.453 -110.648 463.371 1.00 76.88 683 LEU B C 1
ATOM 11184 O O . LEU B 2 692 ? 770.203 -110.750 462.398 1.00 73.82 683 LEU B O 1
ATOM 11189 N N . GLU B 2 693 ? 768.190 -110.228 463.274 1.00 79.82 684 GLU B N 1
ATOM 11190 C CA . GLU B 2 693 ? 767.603 -109.822 461.990 1.00 80.75 684 GLU B CA 1
ATOM 11191 C C . GLU B 2 693 ? 768.138 -108.467 461.529 1.00 80.16 684 GLU B C 1
ATOM 11192 O O . GLU B 2 693 ? 768.404 -108.287 460.342 1.00 79.00 684 GLU B O 1
ATOM 11198 N N . ASP B 2 694 ? 768.300 -107.525 462.459 1.00 80.20 685 ASP B N 1
ATOM 11199 C CA . ASP B 2 694 ? 768.987 -106.256 462.171 1.00 80.27 685 ASP B CA 1
ATOM 11200 C C . ASP B 2 694 ? 770.351 -106.512 461.533 1.00 79.93 685 ASP B C 1
ATOM 11201 O O . ASP B 2 694 ? 770.667 -105.949 460.483 1.00 81.01 685 ASP B O 1
ATOM 11206 N N . GLU B 2 695 ? 771.134 -107.381 462.172 1.00 78.93 686 GLU B N 1
ATOM 11207 C CA . GLU B 2 695 ? 772.451 -107.783 461.674 1.00 78.60 686 GLU B CA 1
ATOM 11208 C C . GLU B 2 695 ? 772.372 -108.450 460.296 1.00 78.27 686 GLU B C 1
ATOM 11209 O O . GLU B 2 695 ? 773.140 -108.101 459.402 1.00 78.38 686 GLU B O 1
ATOM 11215 N N . ARG B 2 696 ? 771.446 -109.396 460.132 1.00 77.94 687 ARG B N 1
ATOM 11216 C CA . ARG B 2 696 ? 771.226 -110.072 458.841 1.00 78.14 687 ARG B CA 1
ATOM 11217 C C . ARG B 2 696 ? 770.914 -109.081 457.716 1.00 76.66 687 ARG B C 1
ATOM 11218 O O . ARG B 2 696 ? 771.413 -109.235 456.599 1.00 74.24 687 ARG B O 1
ATOM 11226 N N . ILE B 2 697 ? 770.090 -108.077 458.020 1.00 76.45 688 ILE B N 1
ATOM 11227 C CA . ILE B 2 697 ? 769.714 -107.037 457.054 1.00 76.14 688 ILE B CA 1
ATOM 11228 C C . ILE B 2 697 ? 770.891 -106.087 456.776 1.00 74.31 688 ILE B C 1
ATOM 11229 O O . ILE B 2 697 ? 771.145 -105.746 455.618 1.00 71.95 688 ILE B O 1
ATOM 11234 N N . TYR B 2 698 ? 771.601 -105.669 457.827 1.00 73.68 689 TYR B N 1
ATOM 11235 C CA . TYR B 2 698 ? 772.794 -104.818 457.672 1.00 74.62 689 TYR B CA 1
ATOM 11236 C C . TYR B 2 698 ? 773.888 -105.459 456.806 1.00 74.80 689 TYR B C 1
ATOM 11237 O O . TYR B 2 698 ? 774.529 -104.770 456.010 1.00 76.22 689 TYR B O 1
ATOM 11246 N N . GLN B 2 699 ? 774.100 -106.766 456.970 1.00 72.94 690 GLN B N 1
ATOM 11247 C CA . GLN B 2 699 ? 775.123 -107.489 456.206 1.00 71.20 690 GLN B CA 1
ATOM 11248 C C . GLN B 2 699 ? 774.752 -107.648 454.734 1.00 73.83 690 GLN B C 1
ATOM 11249 O O . GLN B 2 699 ? 775.616 -107.519 453.867 1.00 73.59 690 GLN B O 1
ATOM 11255 N N . LYS B 2 700 ? 773.478 -107.923 454.456 1.00 78.63 691 LYS B N 1
ATOM 11256 C CA . LYS B 2 700 ? 772.989 -108.012 453.074 1.00 81.33 691 LYS B CA 1
ATOM 11257 C C . LYS B 2 700 ? 773.138 -106.669 452.344 1.00 81.00 691 LYS B C 1
ATOM 11258 O O . LYS B 2 700 ? 773.502 -106.641 451.167 1.00 80.53 691 LYS B O 1
ATOM 11264 N N . CYS B 2 701 ? 772.867 -105.569 453.048 1.00 79.80 692 CYS B N 1
ATOM 11265 C CA . CYS B 2 701 ? 773.064 -104.222 452.499 1.00 79.52 692 CYS B CA 1
ATOM 11266 C C . CYS B 2 701 ? 774.540 -103.906 452.235 1.00 79.68 692 CYS B C 1
ATOM 11267 O O . CYS B 2 701 ? 774.869 -103.301 451.211 1.00 82.55 692 CYS B O 1
ATOM 11270 N N . CYS B 2 702 ? 775.418 -104.307 453.154 1.00 78.06 693 CYS B N 1
ATOM 11271 C CA . CYS B 2 702 ? 776.867 -104.129 452.976 1.00 76.90 693 CYS B CA 1
ATOM 11272 C C . CYS B 2 702 ? 777.460 -105.063 451.918 1.00 77.62 693 CYS B C 1
ATOM 11273 O O . CYS B 2 702 ? 778.420 -104.692 451.241 1.00 76.27 693 CYS B O 1
ATOM 11276 N N . GLN B 2 703 ? 776.898 -106.266 451.786 1.00 79.14 694 GLN B N 1
ATOM 11277 C CA . GLN B 2 703 ? 777.338 -107.233 450.772 1.00 80.76 694 GLN B CA 1
ATOM 11278 C C . GLN B 2 703 ? 777.054 -106.732 449.356 1.00 79.74 694 GLN B C 1
ATOM 11279 O O . GLN B 2 703 ? 777.894 -106.891 448.467 1.00 79.12 694 GLN B O 1
ATOM 11285 N N . VAL B 2 704 ? 775.875 -106.139 449.150 1.00 80.81 695 VAL B N 1
ATOM 11286 C CA . VAL B 2 704 ? 775.500 -105.587 447.837 1.00 81.85 695 VAL B CA 1
ATOM 11287 C C . VAL B 2 704 ? 776.286 -104.314 447.488 1.00 80.93 695 VAL B C 1
ATOM 11288 O O . VAL B 2 704 ? 776.642 -104.112 446.327 1.00 81.23 695 VAL B O 1
ATOM 11292 N N . PHE B 2 705 ? 776.564 -103.473 448.487 1.00 79.36 696 PHE B N 1
ATOM 11293 C CA . PHE B 2 705 ? 777.385 -102.265 448.302 1.00 79.56 696 PHE B CA 1
ATOM 11294 C C . PHE B 2 705 ? 778.783 -102.590 447.767 1.00 80.47 696 PHE B C 1
ATOM 11295 O O . PHE B 2 705 ? 779.304 -101.867 446.920 1.00 79.47 696 PHE B O 1
ATOM 11303 N N . GLU B 2 706 ? 779.377 -103.676 448.265 1.00 84.04 697 GLU B N 1
ATOM 11304 C CA . GLU B 2 706 ? 780.716 -104.117 447.840 1.00 85.88 697 GLU B CA 1
ATOM 11305 C C . GLU B 2 706 ? 780.784 -104.587 446.382 1.00 87.41 697 GLU B C 1
ATOM 11306 O O . GLU B 2 706 ? 781.865 -104.587 445.789 1.00 86.93 697 GLU B O 1
ATOM 11312 N N . LYS B 2 707 ? 779.645 -104.996 445.817 1.00 89.09 698 LYS B N 1
ATOM 11313 C CA . LYS B 2 707 ? 779.561 -105.347 444.391 1.00 89.95 698 LYS B CA 1
ATOM 11314 C C . LYS B 2 707 ? 779.643 -104.108 443.489 1.00 88.91 698 LYS B C 1
ATOM 11315 O O . LYS B 2 707 ? 780.079 -104.207 442.342 1.00 87.96 698 LYS B O 1
ATOM 11321 N N . PHE B 2 708 ? 779.218 -102.956 444.010 1.00 89.03 699 PHE B N 1
ATOM 11322 C CA . PHE B 2 708 ? 779.410 -101.661 443.345 1.00 89.26 699 PHE B CA 1
ATOM 11323 C C . PHE B 2 708 ? 780.699 -100.952 443.783 1.00 88.78 699 PHE B C 1
ATOM 11324 O O . PHE B 2 708 ? 781.284 -100.209 442.998 1.00 85.96 699 PHE B O 1
ATOM 11332 N N . PHE B 2 709 ? 781.140 -101.182 445.023 1.00 90.93 700 PHE B N 1
ATOM 11333 C CA . PHE B 2 709 ? 782.380 -100.591 445.549 1.00 91.58 700 PHE B CA 1
ATOM 11334 C C . PHE B 2 709 ? 783.319 -101.639 446.176 1.00 90.29 700 PHE B C 1
ATOM 11335 O O . PHE B 2 709 ? 783.424 -101.719 447.402 1.00 88.53 700 PHE B O 1
ATOM 11343 N N . PRO B 2 710 ? 784.007 -102.446 445.334 1.00 90.12 701 PRO B N 1
ATOM 11344 C CA . PRO B 2 710 ? 785.006 -103.427 445.792 1.00 89.87 701 PRO B CA 1
ATOM 11345 C C . PRO B 2 710 ? 786.054 -102.886 446.770 1.00 88.66 701 PRO B C 1
ATOM 11346 O O . PRO B 2 710 ? 786.462 -103.598 447.688 1.00 89.85 701 PRO B O 1
ATOM 11350 N N . SER B 2 711 ? 786.469 -101.638 446.563 1.00 87.37 702 SER B N 1
ATOM 11351 C CA . SER B 2 711 ? 787.433 -100.952 447.429 1.00 85.82 702 SER B CA 1
ATOM 11352 C C . SER B 2 711 ? 787.023 -100.847 448.903 1.00 83.08 702 SER B C 1
ATOM 11353 O O . SER B 2 711 ? 787.897 -100.750 449.762 1.00 80.02 702 SER B O 1
ATOM 11356 N N . SER B 2 712 ? 785.718 -100.857 449.192 1.00 82.85 703 SER B N 1
ATOM 11357 C CA . SER B 2 712 ? 785.216 -100.720 450.572 1.00 83.17 703 SER B CA 1
ATOM 11358 C C . SER B 2 712 ? 785.722 -101.789 451.558 1.00 83.13 703 SER B C 1
ATOM 11359 O O . SER B 2 712 ? 785.820 -101.521 452.759 1.00 81.22 703 SER B O 1
ATOM 11362 N N . THR B 2 713 ? 786.044 -102.983 451.053 1.00 83.86 704 THR B N 1
ATOM 11363 C CA . THR B 2 713 ? 786.630 -104.053 451.875 1.00 84.12 704 THR B CA 1
ATOM 11364 C C . THR B 2 713 ? 788.086 -103.781 452.274 1.00 82.31 704 THR B C 1
ATOM 11365 O O . THR B 2 713 ? 788.536 -104.271 453.307 1.00 82.86 704 THR B O 1
ATOM 11369 N N . TYR B 2 714 ? 788.818 -103.029 451.451 1.00 82.21 705 TYR B N 1
ATOM 11370 C CA . TYR B 2 714 ? 790.198 -102.640 451.759 1.00 84.24 705 TYR B CA 1
ATOM 11371 C C . TYR B 2 714 ? 790.242 -101.324 452.545 1.00 89.45 705 TYR B C 1
ATOM 11372 O O . TYR B 2 714 ? 790.602 -101.321 453.724 1.00 89.26 705 TYR B O 1
ATOM 11381 N N . ARG B 2 715 ? 789.878 -100.221 451.889 1.00 97.24 706 ARG B N 1
ATOM 11382 C CA . ARG B 2 715 ? 789.841 -98.893 452.504 1.00 102.57 706 ARG B CA 1
ATOM 11383 C C . ARG B 2 715 ? 788.383 -98.488 452.690 1.00 103.91 706 ARG B C 1
ATOM 11384 O O . ARG B 2 715 ? 787.603 -98.546 451.741 1.00 103.89 706 ARG B O 1
ATOM 11392 N N . ARG B 2 716 ? 788.018 -98.077 453.903 1.00 107.81 707 ARG B N 1
ATOM 11393 C CA . ARG B 2 716 ? 786.642 -97.661 454.196 1.00 111.46 707 ARG B CA 1
ATOM 11394 C C . ARG B 2 716 ? 786.273 -96.421 453.378 1.00 109.91 707 ARG B C 1
ATOM 11395 O O . ARG B 2 716 ? 787.035 -95.452 453.368 1.00 108.81 707 ARG B O 1
ATOM 11403 N N . PRO B 2 717 ? 785.111 -96.446 452.692 1.00 110.21 708 PRO B N 1
ATOM 11404 C CA . PRO B 2 717 ? 784.724 -95.309 451.854 1.00 109.71 708 PRO B CA 1
ATOM 11405 C C . PRO B 2 717 ? 784.251 -94.108 452.676 1.00 108.24 708 PRO B C 1
ATOM 11406 O O . PRO B 2 717 ? 783.879 -94.262 453.844 1.00 103.12 708 PRO B O 1
ATOM 11410 N N . ILE B 2 718 ? 784.282 -92.927 452.057 1.00 109.45 709 ILE B N 1
ATOM 11411 C CA . ILE B 2 718 ? 783.949 -91.663 452.721 1.00 110.26 709 ILE B CA 1
ATOM 11412 C C . ILE B 2 718 ? 782.908 -90.900 451.899 1.00 108.79 709 ILE B C 1
ATOM 11413 O O . ILE B 2 718 ? 783.153 -90.555 450.744 1.00 108.28 709 ILE B O 1
ATOM 11418 N N . GLY B 2 719 ? 781.748 -90.651 452.502 1.00 107.21 710 GLY B N 1
ATOM 11419 C CA . GLY B 2 719 ? 780.740 -89.771 451.916 1.00 107.12 710 GLY B CA 1
ATOM 11420 C C . GLY B 2 719 ? 779.551 -89.540 452.835 1.00 106.36 710 GLY B C 1
ATOM 11421 O O . GLY B 2 719 ? 779.179 -90.425 453.607 1.00 108.45 710 GLY B O 1
ATOM 11422 N N . MET B 2 720 ? 778.973 -88.341 452.766 1.00 103.84 711 MET B N 1
ATOM 11423 C CA . MET B 2 720 ? 777.705 -88.041 453.447 1.00 101.96 711 MET B CA 1
ATOM 11424 C C . MET B 2 720 ? 776.470 -88.452 452.632 1.00 96.67 711 MET B C 1
ATOM 11425 O O . MET B 2 720 ? 775.356 -88.444 453.162 1.00 90.21 711 MET B O 1
ATOM 11430 N N . ALA B 2 721 ? 776.666 -88.812 451.360 1.00 93.96 712 ALA B N 1
ATOM 11431 C CA . ALA B 2 721 ? 775.581 -89.320 450.509 1.00 93.95 712 ALA B CA 1
ATOM 11432 C C . ALA B 2 721 ? 775.112 -90.714 450.933 1.00 93.76 712 ALA B C 1
ATOM 11433 O O . ALA B 2 721 ? 775.784 -91.404 451.701 1.00 96.31 712 ALA B O 1
ATOM 11435 N N . SER B 2 722 ? 773.954 -91.113 450.413 1.00 93.14 713 SER B N 1
ATOM 11436 C CA . SER B 2 722 ? 773.348 -92.412 450.725 1.00 91.18 713 SER B CA 1
ATOM 11437 C C . SER B 2 722 ? 774.116 -93.576 450.099 1.00 88.97 713 SER B C 1
ATOM 11438 O O . SER B 2 722 ? 774.853 -93.398 449.123 1.00 85.07 713 SER B O 1
ATOM 11441 N N . MET B 2 723 ? 773.932 -94.763 450.678 1.00 87.04 714 MET B N 1
ATOM 11442 C CA . MET B 2 723 ? 774.449 -96.006 450.097 1.00 87.64 714 MET B CA 1
ATOM 11443 C C . MET B 2 723 ? 773.807 -96.276 448.742 1.00 88.60 714 MET B C 1
ATOM 11444 O O . MET B 2 723 ? 774.499 -96.630 447.786 1.00 85.81 714 MET B O 1
ATOM 11449 N N . LEU B 2 724 ? 772.486 -96.102 448.677 1.00 90.13 715 LEU B N 1
ATOM 11450 C CA . LEU B 2 724 ? 771.718 -96.331 447.452 1.00 90.19 715 LEU B CA 1
ATOM 11451 C C . LEU B 2 724 ? 772.103 -95.364 446.333 1.00 91.76 715 LEU B C 1
ATOM 11452 O O . LEU B 2 724 ? 772.306 -95.787 445.193 1.00 91.39 715 LEU B O 1
ATOM 11457 N N . ASP B 2 725 ? 772.213 -94.078 446.666 1.00 93.81 716 ASP B N 1
ATOM 11458 C CA . ASP B 2 725 ? 772.575 -93.041 445.686 1.00 96.15 716 ASP B CA 1
ATOM 11459 C C . ASP B 2 725 ? 774.000 -93.211 445.145 1.00 94.77 716 ASP B C 1
ATOM 11460 O O . ASP B 2 725 ? 774.266 -92.886 443.985 1.00 94.42 716 ASP B O 1
ATOM 11465 N N . ALA B 2 726 ? 774.903 -93.712 445.989 1.00 93.56 717 ALA B N 1
ATOM 11466 C CA . ALA B 2 726 ? 776.266 -94.053 445.573 1.00 91.36 717 ALA B CA 1
ATOM 11467 C C . ALA B 2 726 ? 776.279 -95.261 444.631 1.00 89.04 717 ALA B C 1
ATOM 11468 O O . ALA B 2 726 ? 776.927 -95.231 443.584 1.00 84.78 717 ALA B O 1
ATOM 11470 N N . MET B 2 727 ? 775.558 -96.315 445.013 1.00 89.50 718 MET B N 1
ATOM 11471 C CA . MET B 2 727 ? 775.419 -97.516 444.180 1.00 92.04 718 MET B CA 1
ATOM 11472 C C . MET B 2 727 ? 774.738 -97.203 442.844 1.00 94.03 718 MET B C 1
ATOM 11473 O O . MET B 2 727 ? 775.153 -97.717 441.803 1.00 95.72 718 MET B O 1
ATOM 11478 N N . LEU B 2 728 ? 773.700 -96.364 442.884 1.00 94.68 719 LEU B N 1
ATOM 11479 C CA . LEU B 2 728 ? 773.008 -95.900 441.671 1.00 95.15 719 LEU B CA 1
ATOM 11480 C C . LEU B 2 728 ? 773.945 -95.137 440.726 1.00 94.77 719 LEU B C 1
ATOM 11481 O O . LEU B 2 728 ? 773.980 -95.418 439.525 1.00 92.87 719 LEU B O 1
ATOM 11486 N N . SER B 2 729 ? 774.697 -94.184 441.280 1.00 95.10 720 SER B N 1
ATOM 11487 C CA . SER B 2 729 ? 775.696 -93.415 440.521 1.00 96.46 720 SER B CA 1
ATOM 11488 C C . SER B 2 729 ? 776.732 -94.311 439.839 1.00 98.70 720 SER B C 1
ATOM 11489 O O . SER B 2 729 ? 777.118 -94.062 438.694 1.00 98.98 720 SER B O 1
ATOM 11492 N N . ARG B 2 730 ? 777.171 -95.350 440.548 1.00 100.95 721 ARG B N 1
ATOM 11493 C CA . ARG B 2 730 ? 778.144 -96.303 440.016 1.00 102.71 721 ARG B CA 1
ATOM 11494 C C . ARG B 2 730 ? 777.537 -97.217 438.948 1.00 103.77 721 ARG B C 1
ATOM 11495 O O . ARG B 2 730 ? 778.218 -97.573 437.987 1.00 103.10 721 ARG B O 1
ATOM 11503 N N . ALA B 2 731 ? 776.272 -97.601 439.125 1.00 106.79 722 ALA B N 1
ATOM 11504 C CA . ALA B 2 731 ? 775.568 -98.453 438.155 1.00 110.68 722 ALA B CA 1
ATOM 11505 C C . ALA B 2 731 ? 775.448 -97.798 436.777 1.00 114.00 722 ALA B C 1
ATOM 11506 O O . ALA B 2 731 ? 775.573 -98.474 435.753 1.00 113.83 722 ALA B O 1
ATOM 11508 N N . ARG B 2 732 ? 775.207 -96.487 436.768 1.00 116.72 723 ARG B N 1
ATOM 11509 C CA . ARG B 2 732 ? 775.091 -95.717 435.526 1.00 119.88 723 ARG B CA 1
ATOM 11510 C C . ARG B 2 732 ? 776.438 -95.558 434.816 1.00 123.09 723 ARG B C 1
ATOM 11511 O O . ARG B 2 732 ? 776.553 -95.878 433.630 1.00 126.32 723 ARG B O 1
ATOM 11519 N N . ILE B 2 733 ? 777.445 -95.077 435.545 1.00 124.56 724 ILE B N 1
ATOM 11520 C CA . ILE B 2 733 ? 778.765 -94.780 434.958 1.00 125.37 724 ILE B CA 1
ATOM 11521 C C . ILE B 2 733 ? 779.557 -96.030 434.534 1.00 125.33 724 ILE B C 1
ATOM 11522 O O . ILE B 2 733 ? 780.267 -95.986 433.531 1.00 124.07 724 ILE B O 1
ATOM 11527 N N . ASP B 2 734 ? 779.438 -97.129 435.281 1.00 127.55 725 ASP B N 1
ATOM 11528 C CA . ASP B 2 734 ? 780.083 -98.396 434.890 1.00 129.22 725 ASP B CA 1
ATOM 11529 C C . ASP B 2 734 ? 779.435 -98.978 433.631 1.00 131.92 725 ASP B C 1
ATOM 11530 O O . ASP B 2 734 ? 780.138 -99.444 432.733 1.00 132.62 725 ASP B O 1
ATOM 11535 N N . ALA B 2 735 ? 778.103 -98.943 433.573 1.00 135.61 726 ALA B N 1
ATOM 11536 C CA . ALA B 2 735 ? 777.354 -99.363 432.379 1.00 137.56 726 ALA B CA 1
ATOM 11537 C C . ALA B 2 735 ? 777.645 -98.483 431.154 1.00 139.43 726 ALA B C 1
ATOM 11538 O O . ALA B 2 735 ? 777.609 -98.967 430.019 1.00 136.31 726 ALA B O 1
ATOM 11540 N N . ARG B 2 736 ? 777.921 -97.199 431.394 1.00 142.82 727 ARG B N 1
ATOM 11541 C CA . ARG B 2 736 ? 778.343 -96.259 430.346 1.00 145.08 727 ARG B CA 1
ATOM 11542 C C . ARG B 2 736 ? 779.648 -96.722 429.691 1.00 144.84 727 ARG B C 1
ATOM 11543 O O . ARG B 2 736 ? 779.715 -96.863 428.470 1.00 145.96 727 ARG B O 1
ATOM 11551 N N . ILE B 2 737 ? 780.665 -96.973 430.517 1.00 143.75 728 ILE B N 1
ATOM 11552 C CA . ILE B 2 737 ? 781.998 -97.396 430.043 1.00 142.01 728 ILE B CA 1
ATOM 11553 C C . ILE B 2 737 ? 781.970 -98.791 429.389 1.00 140.90 728 ILE B C 1
ATOM 11554 O O . ILE B 2 737 ? 782.701 -99.032 428.424 1.00 138.50 728 ILE B O 1
ATOM 11559 N N . ASP B 2 738 ? 781.134 -99.692 429.906 1.00 142.69 729 ASP B N 1
ATOM 11560 C CA . ASP B 2 738 ? 780.967 -101.033 429.318 1.00 144.85 729 ASP B CA 1
ATOM 11561 C C . ASP B 2 738 ? 780.435 -101.009 427.874 1.00 147.44 729 ASP B C 1
ATOM 11562 O O . ASP B 2 738 ? 780.771 -101.893 427.084 1.00 144.26 729 ASP B O 1
ATOM 11567 N N . LEU B 2 739 ? 779.610 -100.011 427.544 1.00 152.54 730 LEU B N 1
ATOM 11568 C CA . LEU B 2 739 ? 779.074 -99.837 426.183 1.00 155.36 730 LEU B CA 1
ATOM 11569 C C . LEU B 2 739 ? 779.934 -98.901 425.335 1.00 156.29 730 LEU B C 1
ATOM 11570 O O . LEU B 2 739 ? 780.263 -99.233 424.193 1.00 157.79 730 LEU B O 1
ATOM 11575 N N . GLU B 2 740 ? 780.291 -97.742 425.891 1.00 154.68 731 GLU B N 1
ATOM 11576 C CA . GLU B 2 740 ? 781.103 -96.736 425.179 1.00 153.46 731 GLU B CA 1
ATOM 11577 C C . GLU B 2 740 ? 782.455 -97.273 424.685 1.00 152.52 731 GLU B C 1
ATOM 11578 O O . GLU B 2 740 ? 782.954 -96.831 423.648 1.00 156.04 731 GLU B O 1
ATOM 11584 N N . SER B 2 741 ? 783.038 -98.214 425.428 1.00 149.68 732 SER B N 1
ATOM 11585 C CA . SER B 2 741 ? 784.238 -98.927 424.984 1.00 147.07 732 SER B CA 1
ATOM 11586 C C . SER B 2 741 ? 784.390 -100.261 425.718 1.00 146.23 732 SER B C 1
ATOM 11587 O O . SER B 2 741 ? 785.095 -100.343 426.727 1.00 148.80 732 SER B O 1
ATOM 11590 N N . GLY B 2 742 ? 783.720 -101.298 425.214 1.00 143.80 733 GLY B N 1
ATOM 11591 C CA . GLY B 2 742 ? 783.803 -102.631 425.818 1.00 145.23 733 GLY B CA 1
ATOM 11592 C C . GLY B 2 742 ? 782.797 -103.655 425.316 1.00 146.47 733 GLY B C 1
ATOM 11593 O O . GLY B 2 742 ? 782.237 -103.511 424.228 1.00 142.82 733 GLY B O 1
ATOM 11594 N N . ARG B 2 743 ? 782.578 -104.685 426.137 1.00 151.31 734 ARG B N 1
ATOM 11595 C CA . ARG B 2 743 ? 781.711 -105.828 425.816 1.00 153.78 734 ARG B CA 1
ATOM 11596 C C . ARG B 2 743 ? 780.363 -105.713 426.544 1.00 155.07 734 ARG B C 1
ATOM 11597 O O . ARG B 2 743 ? 780.178 -106.263 427.633 1.00 156.94 734 ARG B O 1
ATOM 11605 N N . ILE B 2 744 ? 779.440 -104.961 425.945 1.00 154.20 735 ILE B N 1
ATOM 11606 C CA . ILE B 2 744 ? 778.030 -104.947 426.369 1.00 153.39 735 ILE B CA 1
ATOM 11607 C C . ILE B 2 744 ? 777.157 -104.380 425.238 1.00 154.37 735 ILE B C 1
ATOM 11608 O O . ILE B 2 744 ? 777.591 -103.483 424.509 1.00 156.91 735 ILE B O 1
ATOM 11613 N N . SER B 2 745 ? 775.944 -104.911 425.089 1.00 152.35 736 SER B N 1
ATOM 11614 C CA . SER B 2 745 ? 775.035 -104.494 424.012 1.00 150.09 736 SER B CA 1
ATOM 11615 C C . SER B 2 745 ? 774.327 -103.176 424.335 1.00 149.03 736 SER B C 1
ATOM 11616 O O . SER B 2 745 ? 774.364 -102.700 425.473 1.00 148.35 736 SER B O 1
ATOM 11619 N N . SER B 2 746 ? 773.691 -102.597 423.317 1.00 147.72 737 SER B N 1
ATOM 11620 C CA . SER B 2 746 ? 772.948 -101.338 423.457 1.00 144.45 737 SER B CA 1
ATOM 11621 C C . SER B 2 746 ? 771.649 -101.517 424.249 1.00 141.87 737 SER B C 1
ATOM 11622 O O . SER B 2 746 ? 771.265 -100.636 425.023 1.00 138.38 737 SER B O 1
ATOM 11625 N N . GLN B 2 747 ? 770.977 -102.650 424.038 1.00 140.45 738 GLN B N 1
ATOM 11626 C CA . GLN B 2 747 ? 769.770 -103.015 424.797 1.00 139.31 738 GLN B CA 1
ATOM 11627 C C . GLN B 2 747 ? 770.020 -103.199 426.303 1.00 141.63 738 GLN B C 1
ATOM 11628 O O . GLN B 2 747 ? 769.130 -102.927 427.113 1.00 142.71 738 GLN B O 1
ATOM 11634 N N . ASP B 2 748 ? 771.215 -103.672 426.665 1.00 141.59 739 ASP B N 1
ATOM 11635 C CA . ASP B 2 748 ? 771.602 -103.836 428.076 1.00 138.83 739 ASP B CA 1
ATOM 11636 C C . ASP B 2 748 ? 771.770 -102.500 428.806 1.00 139.84 739 ASP B C 1
ATOM 11637 O O . ASP B 2 748 ? 771.378 -102.385 429.969 1.00 141.17 739 ASP B O 1
ATOM 11642 N N . PHE B 2 749 ? 772.353 -101.507 428.130 1.00 139.68 740 PHE B N 1
ATOM 11643 C CA . PHE B 2 749 ? 772.524 -100.162 428.702 1.00 140.32 740 PHE B CA 1
ATOM 11644 C C . PHE B 2 749 ? 771.185 -99.520 429.070 1.00 142.86 740 PHE B C 1
ATOM 11645 O O . PHE B 2 749 ? 771.065 -98.893 430.126 1.00 143.56 740 PHE B O 1
ATOM 11653 N N . SER B 2 750 ? 770.193 -99.673 428.193 1.00 144.24 741 SER B N 1
ATOM 11654 C CA . SER B 2 750 ? 768.832 -99.199 428.460 1.00 143.82 741 SER B CA 1
ATOM 11655 C C . SER B 2 750 ? 768.175 -99.966 429.614 1.00 143.03 741 SER B C 1
ATOM 11656 O O . SER B 2 750 ? 767.495 -99.365 430.444 1.00 143.79 741 SER B O 1
ATOM 11659 N N . GLU B 2 751 ? 768.393 -101.281 429.667 1.00 140.67 742 GLU B N 1
ATOM 11660 C CA . GLU B 2 751 ? 767.841 -102.133 430.731 1.00 138.83 742 GLU B CA 1
ATOM 11661 C C . GLU B 2 751 ? 768.379 -101.783 432.127 1.00 135.82 742 GLU B C 1
ATOM 11662 O O . GLU B 2 751 ? 767.636 -101.858 433.108 1.00 135.26 742 GLU B O 1
ATOM 11668 N N . ILE B 2 752 ? 769.658 -101.409 432.210 1.00 132.40 743 ILE B N 1
ATOM 11669 C CA . ILE B 2 752 ? 770.277 -100.996 433.480 1.00 130.48 743 ILE B CA 1
ATOM 11670 C C . ILE B 2 752 ? 769.779 -99.611 433.915 1.00 129.35 743 ILE B C 1
ATOM 11671 O O . ILE B 2 752 ? 769.435 -99.419 435.082 1.00 130.57 743 ILE B O 1
ATOM 11676 N N . THR B 2 753 ? 769.752 -98.657 432.983 1.00 126.95 744 THR B N 1
ATOM 11677 C CA . THR B 2 753 ? 769.323 -97.282 433.283 1.00 127.31 744 THR B CA 1
ATOM 11678 C C . THR B 2 753 ? 767.823 -97.151 433.591 1.00 125.69 744 THR B C 1
ATOM 11679 O O . THR B 2 753 ? 767.424 -96.234 434.313 1.00 124.94 744 THR B O 1
ATOM 11683 N N . ASN B 2 754 ? 767.002 -98.048 433.038 1.00 124.22 745 ASN B N 1
ATOM 11684 C CA . ASN B 2 754 ? 765.575 -98.130 433.397 1.00 123.03 745 ASN B CA 1
ATOM 11685 C C . ASN B 2 754 ? 765.379 -98.651 434.823 1.00 122.28 745 ASN B C 1
ATOM 11686 O O . ASN B 2 754 ? 764.458 -98.215 435.519 1.00 123.03 745 ASN B O 1
ATOM 11691 N N . THR B 2 755 ? 766.234 -99.585 435.243 1.00 121.67 746 THR B N 1
ATOM 11692 C CA . THR B 2 755 ? 766.224 -100.103 436.617 1.00 120.93 746 THR B CA 1
ATOM 11693 C C . THR B 2 755 ? 766.656 -99.029 437.624 1.00 121.23 746 THR B C 1
ATOM 11694 O O . THR B 2 755 ? 766.066 -98.916 438.698 1.00 120.47 746 THR B O 1
ATOM 11698 N N . CYS B 2 756 ? 767.682 -98.253 437.271 1.00 122.90 747 CYS B N 1
ATOM 11699 C CA . CYS B 2 756 ? 768.117 -97.101 438.078 1.00 125.03 747 CYS B CA 1
ATOM 11700 C C . CYS B 2 756 ? 767.033 -96.021 438.185 1.00 127.05 747 CYS B C 1
ATOM 11701 O O . CYS B 2 756 ? 766.910 -95.363 439.220 1.00 129.21 747 CYS B O 1
ATOM 11704 N N . LYS B 2 757 ? 766.263 -95.842 437.110 1.00 127.76 748 LYS B N 1
ATOM 11705 C CA . LYS B 2 757 ? 765.093 -94.954 437.111 1.00 126.35 748 LYS B CA 1
ATOM 11706 C C . LYS B 2 757 ? 763.971 -95.530 437.985 1.00 121.85 748 LYS B C 1
ATOM 11707 O O . LYS B 2 757 ? 763.322 -94.796 438.732 1.00 120.53 748 LYS B O 1
ATOM 11713 N N . ALA B 2 758 ? 763.753 -96.841 437.877 1.00 117.57 749 ALA B N 1
ATOM 11714 C CA . ALA B 2 758 ? 762.763 -97.553 438.694 1.00 117.28 749 ALA B CA 1
ATOM 11715 C C . ALA B 2 758 ? 763.094 -97.521 440.191 1.00 120.11 749 ALA B C 1
ATOM 11716 O O . ALA B 2 758 ? 762.196 -97.375 441.024 1.00 120.26 749 ALA B O 1
ATOM 11718 N N . ILE B 2 759 ? 764.379 -97.662 440.521 1.00 122.37 750 ILE B N 1
ATOM 11719 C CA . ILE B 2 759 ? 764.853 -97.605 441.914 1.00 121.71 750 ILE B CA 1
ATOM 11720 C C . ILE B 2 759 ? 764.752 -96.181 442.481 1.00 120.71 750 ILE B C 1
ATOM 11721 O O . ILE B 2 759 ? 764.392 -96.004 443.649 1.00 118.04 750 ILE B O 1
ATOM 11726 N N . GLU B 2 760 ? 765.067 -95.181 441.657 1.00 121.41 751 GLU B N 1
ATOM 11727 C CA . GLU B 2 760 ? 764.912 -93.769 442.042 1.00 122.99 751 GLU B CA 1
ATOM 11728 C C . GLU B 2 760 ? 763.438 -93.405 442.294 1.00 124.75 751 GLU B C 1
ATOM 11729 O O . GLU B 2 760 ? 763.145 -92.559 443.142 1.00 123.99 751 GLU B O 1
ATOM 11735 N N . ALA B 2 761 ? 762.526 -94.049 441.560 1.00 126.66 752 ALA B N 1
ATOM 11736 C CA . ALA B 2 761 ? 761.080 -93.844 441.729 1.00 127.39 752 ALA B CA 1
ATOM 11737 C C . ALA B 2 761 ? 760.531 -94.312 443.086 1.00 127.10 752 ALA B C 1
ATOM 11738 O O . ALA B 2 761 ? 759.527 -93.773 443.555 1.00 129.21 752 ALA B O 1
ATOM 11740 N N . LEU B 2 762 ? 761.187 -95.292 443.714 1.00 126.25 753 LEU B N 1
ATOM 11741 C CA . LEU B 2 762 ? 760.793 -95.795 445.042 1.00 125.20 753 LEU B CA 1
ATOM 11742 C C . LEU B 2 762 ? 761.532 -95.075 446.190 1.00 124.93 753 LEU B C 1
ATOM 11743 O O . LEU B 2 762 ? 761.966 -95.715 447.150 1.00 126.35 753 LEU B O 1
ATOM 11748 N N . LYS B 2 763 ? 761.646 -93.746 446.095 1.00 125.32 754 LYS B N 1
ATOM 11749 C CA . LYS B 2 763 ? 762.355 -92.911 447.080 1.00 124.65 754 LYS B CA 1
ATOM 11750 C C . LYS B 2 763 ? 763.787 -93.379 447.363 1.00 122.72 754 LYS B C 1
ATOM 11751 O O . LYS B 2 763 ? 764.748 -92.874 446.780 1.00 118.59 754 LYS B O 1
ATOM 11757 N N . SER C 3 8 ? 779.177 -108.338 433.041 1.00 119.77 -1 SER C N 1
ATOM 11758 C CA . SER C 3 8 ? 777.853 -107.821 432.578 1.00 119.19 -1 SER C CA 1
ATOM 11759 C C . SER C 3 8 ? 777.341 -106.688 433.468 1.00 119.43 -1 SER C C 1
ATOM 11760 O O . SER C 3 8 ? 776.995 -105.614 432.974 1.00 117.81 -1 SER C O 1
ATOM 11762 N N . GLY C 3 9 ? 777.305 -106.937 434.776 1.00 121.39 0 GLY C N 1
ATOM 11763 C CA . GLY C 3 9 ? 776.731 -105.996 435.740 1.00 121.74 0 GLY C CA 1
ATOM 11764 C C . GLY C 3 9 ? 775.214 -105.924 435.671 1.00 122.57 0 GLY C C 1
ATOM 11765 O O . GLY C 3 9 ? 774.623 -104.896 436.008 1.00 117.66 0 GLY C O 1
ATOM 11766 N N . MET C 3 10 ? 774.589 -107.023 435.242 1.00 127.31 1 MET C N 1
ATOM 11767 C CA . MET C 3 10 ? 773.138 -107.110 435.075 1.00 130.07 1 MET C CA 1
ATOM 11768 C C . MET C 3 10 ? 772.481 -107.608 436.361 1.00 129.30 1 MET C C 1
ATOM 11769 O O . MET C 3 10 ? 771.503 -107.023 436.824 1.00 131.14 1 MET C O 1
ATOM 11774 N N . GLU C 3 11 ? 773.018 -108.689 436.926 1.00 127.34 2 GLU C N 1
ATOM 11775 C CA . GLU C 3 11 ? 772.442 -109.315 438.124 1.00 126.14 2 GLU C CA 1
ATOM 11776 C C . GLU C 3 11 ? 772.612 -108.505 439.415 1.00 123.96 2 GLU C C 1
ATOM 11777 O O . GLU C 3 11 ? 771.844 -108.702 440.358 1.00 126.14 2 GLU C O 1
ATOM 11783 N N . ARG C 3 12 ? 773.603 -107.610 439.463 1.00 119.86 3 ARG C N 1
ATOM 11784 C CA . ARG C 3 12 ? 773.821 -106.758 440.645 1.00 116.59 3 ARG C CA 1
ATOM 11785 C C . ARG C 3 12 ? 772.742 -105.677 440.799 1.00 114.82 3 ARG C C 1
ATOM 11786 O O . ARG C 3 12 ? 772.228 -105.471 441.900 1.00 114.25 3 ARG C O 1
ATOM 11794 N N . ILE C 3 13 ? 772.405 -105.002 439.699 1.00 114.91 4 ILE C N 1
ATOM 11795 C CA . ILE C 3 13 ? 771.350 -103.976 439.695 1.00 114.92 4 ILE C CA 1
ATOM 11796 C C . ILE C 3 13 ? 769.953 -104.606 439.823 1.00 117.07 4 ILE C C 1
ATOM 11797 O O . ILE C 3 13 ? 769.050 -103.997 440.400 1.00 117.50 4 ILE C O 1
ATOM 11802 N N . LYS C 3 14 ? 769.792 -105.820 439.292 1.00 120.15 5 LYS C N 1
ATOM 11803 C CA . LYS C 3 14 ? 768.534 -106.575 439.404 1.00 123.03 5 LYS C CA 1
ATOM 11804 C C . LYS C 3 14 ? 768.246 -106.952 440.862 1.00 124.38 5 LYS C C 1
ATOM 11805 O O . LYS C 3 14 ? 767.106 -106.849 441.313 1.00 126.36 5 LYS C O 1
ATOM 11811 N N . GLU C 3 15 ? 769.281 -107.387 441.583 1.00 126.24 6 GLU C N 1
ATOM 11812 C CA . GLU C 3 15 ? 769.174 -107.703 443.018 1.00 127.67 6 GLU C CA 1
ATOM 11813 C C . GLU C 3 15 ? 768.937 -106.465 443.894 1.00 124.25 6 GLU C C 1
ATOM 11814 O O . GLU C 3 15 ? 768.227 -106.549 444.897 1.00 122.37 6 GLU C O 1
ATOM 11820 N N . LEU C 3 16 ? 769.538 -105.333 443.521 1.00 119.86 7 LEU C N 1
ATOM 11821 C CA . LEU C 3 16 ? 769.324 -104.061 444.225 1.00 115.72 7 LEU C CA 1
ATOM 11822 C C . LEU C 3 16 ? 767.872 -103.591 444.114 1.00 117.34 7 LEU C C 1
ATOM 11823 O O . LEU C 3 16 ? 767.314 -103.070 445.079 1.00 115.47 7 LEU C O 1
ATOM 11828 N N . MET C 3 17 ? 767.277 -103.772 442.934 1.00 121.62 8 MET C N 1
ATOM 11829 C CA . MET C 3 17 ? 765.845 -103.526 442.723 1.00 124.06 8 MET C CA 1
ATOM 11830 C C . MET C 3 17 ? 765.009 -104.431 443.631 1.00 121.79 8 MET C C 1
ATOM 11831 O O . MET C 3 17 ? 764.080 -103.959 444.286 1.00 120.38 8 MET C O 1
ATOM 11836 N N . GLU C 3 18 ? 765.359 -105.719 443.667 1.00 119.76 9 GLU C N 1
ATOM 11837 C CA . GLU C 3 18 ? 764.699 -106.706 444.539 1.00 117.74 9 GLU C CA 1
ATOM 11838 C C . GLU C 3 18 ? 764.860 -106.391 446.033 1.00 115.19 9 GLU C C 1
ATOM 11839 O O . GLU C 3 18 ? 763.960 -106.677 446.824 1.00 115.78 9 GLU C O 1
ATOM 11845 N N . MET C 3 19 ? 766.005 -105.821 446.413 1.00 110.75 10 MET C N 1
ATOM 11846 C CA . MET C 3 19 ? 766.229 -105.362 447.792 1.00 106.52 10 MET C CA 1
ATOM 11847 C C . MET C 3 19 ? 765.443 -104.089 448.109 1.00 104.02 10 MET C C 1
ATOM 11848 O O . MET C 3 19 ? 764.868 -103.974 449.190 1.00 102.07 10 MET C O 1
ATOM 11853 N N . VAL C 3 20 ? 765.422 -103.142 447.171 1.00 103.93 11 VAL C N 1
ATOM 11854 C CA . VAL C 3 20 ? 764.651 -101.898 447.328 1.00 105.68 11 VAL C CA 1
ATOM 11855 C C . VAL C 3 20 ? 763.130 -102.166 447.363 1.00 107.50 11 VAL C C 1
ATOM 11856 O O . VAL C 3 20 ? 762.390 -101.408 447.995 1.00 106.76 11 VAL C O 1
ATOM 11860 N N . LYS C 3 21 ? 762.674 -103.237 446.704 1.00 110.97 12 LYS C N 1
ATOM 11861 C CA . LYS C 3 21 ? 761.283 -103.719 446.849 1.00 113.26 12 LYS C CA 1
ATOM 11862 C C . LYS C 3 21 ? 760.911 -104.047 448.307 1.00 116.08 12 LYS C C 1
ATOM 11863 O O . LYS C 3 21 ? 759.765 -103.839 448.712 1.00 122.09 12 LYS C O 1
ATOM 11869 N N . ASN C 3 22 ? 761.870 -104.571 449.076 1.00 114.57 13 ASN C N 1
ATOM 11870 C CA . ASN C 3 22 ? 761.687 -104.799 450.516 1.00 112.47 13 ASN C CA 1
ATOM 11871 C C . ASN C 3 22 ? 761.693 -103.450 451.248 1.00 111.74 13 ASN C C 1
ATOM 11872 O O . ASN C 3 22 ? 762.628 -102.662 451.089 1.00 110.95 13 ASN C O 1
ATOM 11877 N N . SER C 3 23 ? 760.648 -103.194 452.037 1.00 113.11 14 SER C N 1
ATOM 11878 C CA . SER C 3 23 ? 760.470 -101.904 452.722 1.00 114.08 14 SER C CA 1
ATOM 11879 C C . SER C 3 23 ? 761.432 -101.681 453.902 1.00 114.86 14 SER C C 1
ATOM 11880 O O . SER C 3 23 ? 761.659 -100.535 454.301 1.00 113.04 14 SER C O 1
ATOM 11883 N N . ARG C 3 24 ? 761.977 -102.765 454.461 1.00 114.40 15 ARG C N 1
ATOM 11884 C CA . ARG C 3 24 ? 763.006 -102.673 455.503 1.00 113.41 15 ARG C CA 1
ATOM 11885 C C . ARG C 3 24 ? 764.339 -102.237 454.894 1.00 111.09 15 ARG C C 1
ATOM 11886 O O . ARG C 3 24 ? 764.927 -101.245 455.324 1.00 108.61 15 ARG C O 1
ATOM 11894 N N . MET C 3 25 ? 764.799 -102.985 453.892 1.00 110.25 16 MET C N 1
ATOM 11895 C CA . MET C 3 25 ? 766.112 -102.763 453.269 1.00 109.51 16 MET C CA 1
ATOM 11896 C C . MET C 3 25 ? 766.228 -101.418 452.547 1.00 109.04 16 MET C C 1
ATOM 11897 O O . MET C 3 25 ? 767.313 -100.833 452.517 1.00 108.57 16 MET C O 1
ATOM 11902 N N . ARG C 3 26 ? 765.124 -100.935 451.970 1.00 109.41 17 ARG C N 1
ATOM 11903 C CA . ARG C 3 26 ? 765.103 -99.614 451.320 1.00 109.40 17 ARG C CA 1
ATOM 11904 C C . ARG C 3 26 ? 765.277 -98.475 452.334 1.00 106.56 17 ARG C C 1
ATOM 11905 O O . ARG C 3 26 ? 765.852 -97.438 452.001 1.00 104.75 17 ARG C O 1
ATOM 11913 N N . GLU C 3 27 ? 764.772 -98.673 453.554 1.00 104.36 18 GLU C N 1
ATOM 11914 C CA . GLU C 3 27 ? 764.928 -97.696 454.636 1.00 104.19 18 GLU C CA 1
ATOM 11915 C C . GLU C 3 27 ? 766.388 -97.579 455.069 1.00 102.33 18 GLU C C 1
ATOM 11916 O O . GLU C 3 27 ? 766.908 -96.469 455.188 1.00 100.43 18 GLU C O 1
ATOM 11922 N N . ILE C 3 28 ? 767.040 -98.722 455.291 1.00 101.07 19 ILE C N 1
ATOM 11923 C CA . ILE C 3 28 ? 768.450 -98.757 455.711 1.00 99.70 19 ILE C CA 1
ATOM 11924 C C . ILE C 3 28 ? 769.362 -98.210 454.601 1.00 99.79 19 ILE C C 1
ATOM 11925 O O . ILE C 3 28 ? 770.263 -97.417 454.881 1.00 101.66 19 ILE C O 1
ATOM 11930 N N . LEU C 3 29 ? 769.122 -98.626 453.357 1.00 98.29 20 LEU C N 1
ATOM 11931 C CA . LEU C 3 29 ? 769.910 -98.148 452.208 1.00 98.32 20 LEU C CA 1
ATOM 11932 C C . LEU C 3 29 ? 769.813 -96.631 451.966 1.00 99.43 20 LEU C C 1
ATOM 11933 O O . LEU C 3 29 ? 770.793 -96.014 451.540 1.00 100.95 20 LEU C O 1
ATOM 11938 N N . THR C 3 30 ? 768.645 -96.043 452.236 1.00 98.25 21 THR C N 1
ATOM 11939 C CA . THR C 3 30 ? 768.428 -94.599 452.060 1.00 96.25 21 THR C CA 1
ATOM 11940 C C . THR C 3 30 ? 768.882 -93.774 453.269 1.00 93.04 21 THR C C 1
ATOM 11941 O O . THR C 3 30 ? 769.527 -92.739 453.096 1.00 88.79 21 THR C O 1
ATOM 11945 N N . THR C 3 31 ? 768.543 -94.228 454.478 1.00 92.02 22 THR C N 1
ATOM 11946 C CA . THR C 3 31 ? 768.842 -93.478 455.708 1.00 93.57 22 THR C CA 1
ATOM 11947 C C . THR C 3 31 ? 770.333 -93.449 456.056 1.00 94.32 22 THR C C 1
ATOM 11948 O O . THR C 3 31 ? 770.882 -92.379 456.332 1.00 96.05 22 THR C O 1
ATOM 11952 N N . THR C 3 32 ? 770.979 -94.615 456.042 1.00 93.87 23 THR C N 1
ATOM 11953 C CA . THR C 3 32 ? 772.383 -94.725 456.455 1.00 92.45 23 THR C CA 1
ATOM 11954 C C . THR C 3 32 ? 773.326 -94.267 455.340 1.00 89.94 23 THR C C 1
ATOM 11955 O O . THR C 3 32 ? 773.245 -94.749 454.207 1.00 85.63 23 THR C O 1
ATOM 11959 N N . SER C 3 33 ? 774.220 -93.342 455.685 1.00 89.82 24 SER C N 1
ATOM 11960 C CA . SER C 3 33 ? 775.165 -92.752 454.738 1.00 90.25 24 SER C CA 1
ATOM 11961 C C . SER C 3 33 ? 776.359 -93.676 454.483 1.00 90.94 24 SER C C 1
ATOM 11962 O O . SER C 3 33 ? 776.475 -94.735 455.103 1.00 94.36 24 SER C O 1
ATOM 11965 N N . VAL C 3 34 ? 777.238 -93.269 453.567 1.00 90.30 25 VAL C N 1
ATOM 11966 C CA . VAL C 3 34 ? 778.450 -94.031 453.233 1.00 89.99 25 VAL C CA 1
ATOM 11967 C C . VAL C 3 34 ? 779.422 -94.087 454.422 1.00 90.22 25 VAL C C 1
ATOM 11968 O O . VAL C 3 34 ? 779.992 -95.140 454.697 1.00 89.54 25 VAL C O 1
ATOM 11972 N N . ASP C 3 35 ? 779.603 -92.966 455.120 1.00 92.82 26 ASP C N 1
ATOM 11973 C CA . ASP C 3 35 ? 780.423 -92.939 456.345 1.00 94.48 26 ASP C CA 1
ATOM 11974 C C . ASP C 3 35 ? 779.809 -93.761 457.480 1.00 91.23 26 ASP C C 1
ATOM 11975 O O . ASP C 3 35 ? 780.534 -94.418 458.227 1.00 88.84 26 ASP C O 1
ATOM 11980 N N . HIS C 3 36 ? 778.484 -93.721 457.599 1.00 89.96 27 HIS C N 1
ATOM 11981 C CA . HIS C 3 36 ? 777.768 -94.496 458.620 1.00 89.93 27 HIS C CA 1
ATOM 11982 C C . HIS C 3 36 ? 777.710 -96.003 458.310 1.00 88.43 27 HIS C C 1
ATOM 11983 O O . HIS C 3 36 ? 777.462 -96.800 459.217 1.00 88.08 27 HIS C O 1
ATOM 11990 N N . MET C 3 37 ? 777.941 -96.394 457.052 1.00 87.58 28 MET C N 1
ATOM 11991 C CA . MET C 3 37 ? 777.902 -97.817 456.661 1.00 87.70 28 MET C CA 1
ATOM 11992 C C . MET C 3 37 ? 779.024 -98.648 457.301 1.00 86.05 28 MET C C 1
ATOM 11993 O O . MET C 3 37 ? 778.863 -99.853 457.499 1.00 87.27 28 MET C O 1
ATOM 11998 N N . ALA C 3 38 ? 780.150 -98.001 457.611 1.00 82.66 29 ALA C N 1
ATOM 11999 C CA . ALA C 3 38 ? 781.254 -98.641 458.336 1.00 79.46 29 ALA C CA 1
ATOM 12000 C C . ALA C 3 38 ? 780.872 -99.048 459.765 1.00 78.30 29 ALA C C 1
ATOM 12001 O O . ALA C 3 38 ? 781.394 -100.039 460.281 1.00 81.07 29 ALA C O 1
ATOM 12003 N N . VAL C 3 39 ? 779.971 -98.290 460.392 1.00 75.39 30 VAL C N 1
ATOM 12004 C CA . VAL C 3 39 ? 779.473 -98.609 461.737 1.00 72.84 30 VAL C CA 1
ATOM 12005 C C . VAL C 3 39 ? 778.494 -99.785 461.696 1.00 71.86 30 VAL C C 1
ATOM 12006 O O . VAL C 3 39 ? 778.664 -100.752 462.441 1.00 71.00 30 VAL C O 1
ATOM 12010 N N . ILE C 3 40 ? 777.477 -99.697 460.836 1.00 72.27 31 ILE C N 1
ATOM 12011 C CA . ILE C 3 40 ? 776.456 -100.756 460.734 1.00 73.72 31 ILE C CA 1
ATOM 12012 C C . ILE C 3 40 ? 776.977 -102.082 460.161 1.00 73.70 31 ILE C C 1
ATOM 12013 O O . ILE C 3 40 ? 776.361 -103.125 460.389 1.00 72.21 31 ILE C O 1
ATOM 12018 N N . LYS C 3 41 ? 778.091 -102.043 459.426 1.00 75.70 32 LYS C N 1
ATOM 12019 C CA . LYS C 3 41 ? 778.771 -103.268 458.974 1.00 77.16 32 LYS C CA 1
ATOM 12020 C C . LYS C 3 41 ? 779.297 -104.101 460.143 1.00 74.71 32 LYS C C 1
ATOM 12021 O O . LYS C 3 41 ? 779.255 -105.328 460.091 1.00 72.92 32 LYS C O 1
ATOM 12027 N N . LYS C 3 42 ? 779.791 -103.427 461.183 1.00 74.98 33 LYS C N 1
ATOM 12028 C CA . LYS C 3 42 ? 780.295 -104.086 462.396 1.00 74.10 33 LYS C CA 1
ATOM 12029 C C . LYS C 3 42 ? 779.241 -104.285 463.498 1.00 70.47 33 LYS C C 1
ATOM 12030 O O . LYS C 3 42 ? 779.571 -104.786 464.574 1.00 69.69 33 LYS C O 1
ATOM 12036 N N . TYR C 3 43 ? 777.988 -103.907 463.236 1.00 68.98 34 TYR C N 1
ATOM 12037 C CA . TYR C 3 43 ? 776.884 -104.124 464.178 1.00 68.88 34 TYR C CA 1
ATOM 12038 C C . TYR C 3 43 ? 776.645 -105.623 464.361 1.00 68.09 34 TYR C C 1
ATOM 12039 O O . TYR C 3 43 ? 776.425 -106.333 463.379 1.00 69.28 34 TYR C O 1
ATOM 12048 N N . THR C 3 44 ? 776.695 -106.102 465.603 1.00 67.20 35 THR C N 1
ATOM 12049 C CA . THR C 3 44 ? 776.561 -107.537 465.863 1.00 68.09 35 THR C CA 1
ATOM 12050 C C . THR C 3 44 ? 776.166 -107.883 467.296 1.00 69.24 35 THR C C 1
ATOM 12051 O O . THR C 3 44 ? 776.525 -107.185 468.243 1.00 69.27 35 THR C O 1
ATOM 12055 N N . SER C 3 45 ? 775.417 -108.974 467.428 1.00 72.67 36 SER C N 1
ATOM 12056 C CA . SER C 3 45 ? 775.162 -109.604 468.722 1.00 73.58 36 SER C CA 1
ATOM 12057 C C . SER C 3 45 ? 776.419 -110.309 469.249 1.00 73.24 36 SER C C 1
ATOM 12058 O O . SER C 3 45 ? 776.613 -110.406 470.463 1.00 74.25 36 SER C O 1
ATOM 12061 N N . GLY C 3 46 ? 777.258 -110.793 468.332 1.00 72.84 37 GLY C N 1
ATOM 12062 C CA . GLY C 3 46 ? 778.393 -111.651 468.661 1.00 72.00 37 GLY C CA 1
ATOM 12063 C C . GLY C 3 46 ? 779.528 -110.997 469.429 1.00 72.34 37 GLY C C 1
ATOM 12064 O O . GLY C 3 46 ? 780.193 -110.096 468.919 1.00 72.02 37 GLY C O 1
ATOM 12065 N N . ARG C 3 47 ? 779.751 -111.468 470.656 1.00 74.05 38 ARG C N 1
ATOM 12066 C CA . ARG C 3 47 ? 780.912 -111.080 471.460 1.00 74.08 38 ARG C CA 1
ATOM 12067 C C . ARG C 3 47 ? 782.183 -111.636 470.843 1.00 73.09 38 ARG C C 1
ATOM 12068 O O . ARG C 3 47 ? 782.148 -112.635 470.121 1.00 71.32 38 ARG C O 1
ATOM 12076 N N . GLN C 3 48 ? 783.308 -110.995 471.146 1.00 75.46 39 GLN C N 1
ATOM 12077 C CA . GLN C 3 48 ? 784.613 -111.580 470.858 1.00 77.17 39 GLN C CA 1
ATOM 12078 C C . GLN C 3 48 ? 784.858 -112.647 471.919 1.00 76.52 39 GLN C C 1
ATOM 12079 O O . GLN C 3 48 ? 784.747 -112.367 473.115 1.00 77.14 39 GLN C O 1
ATOM 12085 N N . GLU C 3 49 ? 785.167 -113.866 471.479 1.00 75.29 40 GLU C N 1
ATOM 12086 C CA . GLU C 3 49 ? 785.308 -115.015 472.378 1.00 73.03 40 GLU C CA 1
ATOM 12087 C C . GLU C 3 49 ? 786.456 -114.821 473.381 1.00 72.77 40 GLU C C 1
ATOM 12088 O O . GLU C 3 49 ? 787.597 -114.554 472.990 1.00 69.68 40 GLU C O 1
ATOM 12094 N N . LYS C 3 50 ? 786.128 -114.949 474.667 1.00 74.08 41 LYS C N 1
ATOM 12095 C CA . LYS C 3 50 ? 787.100 -114.802 475.762 1.00 75.14 41 LYS C CA 1
ATOM 12096 C C . LYS C 3 50 ? 788.073 -115.979 475.834 1.00 72.49 41 LYS C C 1
ATOM 12097 O O . LYS C 3 50 ? 789.274 -115.784 476.042 1.00 73.31 41 LYS C O 1
ATOM 12103 N N . ASN C 3 51 ? 787.540 -117.192 475.671 1.00 67.31 42 ASN C N 1
ATOM 12104 C CA . ASN C 3 51 ? 788.312 -118.430 475.761 1.00 62.29 42 ASN C CA 1
ATOM 12105 C C . ASN C 3 51 ? 788.109 -119.273 474.485 1.00 58.17 42 ASN C C 1
ATOM 12106 O O . ASN C 3 51 ? 787.306 -120.215 474.478 1.00 56.26 42 ASN C O 1
ATOM 12111 N N . PRO C 3 52 ? 788.833 -118.930 473.393 1.00 53.97 43 PRO C N 1
ATOM 12112 C CA . PRO C 3 52 ? 788.666 -119.684 472.142 1.00 52.14 43 PRO C CA 1
ATOM 12113 C C . PRO C 3 52 ? 789.150 -121.136 472.219 1.00 50.35 43 PRO C C 1
ATOM 12114 O O . PRO C 3 52 ? 788.563 -122.000 471.570 1.00 50.46 43 PRO C O 1
ATOM 12118 N N . ALA C 3 53 ? 790.193 -121.396 473.007 1.00 48.74 44 ALA C N 1
ATOM 12119 C CA . ALA C 3 53 ? 790.711 -122.756 473.186 1.00 48.59 44 ALA C CA 1
ATOM 12120 C C . ALA C 3 53 ? 789.681 -123.702 473.817 1.00 48.26 44 ALA C C 1
ATOM 12121 O O . ALA C 3 53 ? 789.554 -124.847 473.382 1.00 49.12 44 ALA C O 1
ATOM 12123 N N . LEU C 3 54 ? 788.952 -123.219 474.825 1.00 47.83 45 LEU C N 1
ATOM 12124 C CA . LEU C 3 54 ? 787.876 -123.992 475.458 1.00 47.33 45 LEU C CA 1
ATOM 12125 C C . LEU C 3 54 ? 786.711 -124.199 474.501 1.00 48.26 45 LEU C C 1
ATOM 12126 O O . LEU C 3 54 ? 786.262 -125.332 474.315 1.00 49.00 45 LEU C O 1
ATOM 12131 N N . ARG C 3 55 ? 786.225 -123.111 473.901 1.00 48.22 46 ARG C N 1
ATOM 12132 C CA . ARG C 3 55 ? 785.044 -123.185 473.032 1.00 48.44 46 ARG C CA 1
ATOM 12133 C C . ARG C 3 55 ? 785.247 -124.133 471.847 1.00 48.74 46 ARG C C 1
ATOM 12134 O O . ARG C 3 55 ? 784.340 -124.894 471.502 1.00 48.48 46 ARG C O 1
ATOM 12142 N N . MET C 3 56 ? 786.431 -124.097 471.240 1.00 48.58 47 MET C N 1
ATOM 12143 C CA . MET C 3 56 ? 786.719 -124.968 470.102 1.00 48.44 47 MET C CA 1
ATOM 12144 C C . MET C 3 56 ? 786.698 -126.435 470.519 1.00 48.05 47 MET C C 1
ATOM 12145 O O . MET C 3 56 ? 786.180 -127.277 469.785 1.00 48.29 47 MET C O 1
ATOM 12150 N N . LYS C 3 57 ? 787.239 -126.737 471.698 1.00 47.36 48 LYS C N 1
ATOM 12151 C CA . LYS C 3 57 ? 787.174 -128.102 472.234 1.00 47.38 48 LYS C CA 1
ATOM 12152 C C . LYS C 3 57 ? 785.734 -128.531 472.535 1.00 46.41 48 LYS C C 1
ATOM 12153 O O . LYS C 3 57 ? 785.359 -129.672 472.264 1.00 47.17 48 LYS C O 1
ATOM 12159 N N . TRP C 3 58 ? 784.938 -127.609 473.069 1.00 45.13 49 TRP C N 1
ATOM 12160 C CA . TRP C 3 58 ? 783.505 -127.838 473.282 1.00 44.99 49 TRP C CA 1
ATOM 12161 C C . TRP C 3 58 ? 782.769 -128.072 471.967 1.00 45.53 49 TRP C C 1
ATOM 12162 O O . TRP C 3 58 ? 782.019 -129.040 471.838 1.00 44.91 49 TRP C O 1
ATOM 12173 N N . MET C 3 59 ? 783.005 -127.185 470.998 1.00 47.00 50 MET C N 1
ATOM 12174 C CA . MET C 3 59 ? 782.301 -127.211 469.711 1.00 46.85 50 MET C CA 1
ATOM 12175 C C . MET C 3 59 ? 782.741 -128.341 468.770 1.00 47.29 50 MET C C 1
ATOM 12176 O O . MET C 3 59 ? 781.908 -128.890 468.056 1.00 46.73 50 MET C O 1
ATOM 12181 N N . MET C 3 60 ? 784.018 -128.720 468.779 1.00 48.66 51 MET C N 1
ATOM 12182 C CA . MET C 3 60 ? 784.475 -129.837 467.926 1.00 49.38 51 MET C CA 1
ATOM 12183 C C . MET C 3 60 ? 783.933 -131.216 468.340 1.00 48.24 51 MET C C 1
ATOM 12184 O O . MET C 3 60 ? 784.067 -132.170 467.581 1.00 49.42 51 MET C O 1
ATOM 12189 N N . ALA C 3 61 ? 783.335 -131.325 469.526 1.00 47.93 52 ALA C N 1
ATOM 12190 C CA . ALA C 3 61 ? 782.562 -132.513 469.906 1.00 48.13 52 ALA C CA 1
ATOM 12191 C C . ALA C 3 61 ? 781.162 -132.538 469.272 1.00 49.63 52 ALA C C 1
ATOM 12192 O O . ALA C 3 61 ? 780.541 -133.598 469.199 1.00 50.31 52 ALA C O 1
ATOM 12194 N N . MET C 3 62 ? 780.671 -131.379 468.825 1.00 50.25 53 MET C N 1
ATOM 12195 C CA . MET C 3 62 ? 779.337 -131.261 468.225 1.00 49.77 53 MET C CA 1
ATOM 12196 C C . MET C 3 62 ? 779.348 -131.726 466.773 1.00 51.57 53 MET C C 1
ATOM 12197 O O . MET C 3 62 ? 780.389 -131.709 466.112 1.00 51.80 53 MET C O 1
ATOM 12202 N N . LYS C 3 63 ? 778.180 -132.152 466.295 1.00 53.27 54 LYS C N 1
ATOM 12203 C CA . LYS C 3 63 ? 778.017 -132.654 464.929 1.00 55.41 54 LYS C CA 1
ATOM 12204 C C . LYS C 3 63 ? 778.221 -131.574 463.869 1.00 55.03 54 LYS C C 1
ATOM 12205 O O . LYS C 3 63 ? 778.875 -131.820 462.852 1.00 55.23 54 LYS C O 1
ATOM 12211 N N . TYR C 3 64 ? 777.665 -130.387 464.117 1.00 55.03 55 TYR C N 1
ATOM 12212 C CA . TYR C 3 64 ? 777.657 -129.288 463.144 1.00 54.76 55 TYR C CA 1
ATOM 12213 C C . TYR C 3 64 ? 778.193 -127.984 463.765 1.00 54.72 55 TYR C C 1
ATOM 12214 O O . TYR C 3 64 ? 777.423 -127.066 464.055 1.00 55.38 55 TYR C O 1
ATOM 12223 N N . PRO C 3 65 ? 779.522 -127.904 463.978 1.00 54.63 56 PRO C N 1
ATOM 12224 C CA . PRO C 3 65 ? 780.158 -126.730 464.579 1.00 53.89 56 PRO C CA 1
ATOM 12225 C C . PRO C 3 65 ? 780.573 -125.609 463.619 1.00 53.98 56 PRO C C 1
ATOM 12226 O O . PRO C 3 65 ? 780.751 -124.481 464.078 1.00 53.83 56 PRO C O 1
ATOM 12230 N N . ILE C 3 66 ? 780.752 -125.905 462.329 1.00 54.55 57 ILE C N 1
ATOM 12231 C CA . ILE C 3 66 ? 781.242 -124.910 461.359 1.00 56.11 57 ILE C CA 1
ATOM 12232 C C . ILE C 3 66 ? 780.076 -124.220 460.646 1.00 55.88 57 ILE C C 1
ATOM 12233 O O . ILE C 3 66 ? 779.145 -124.886 460.210 1.00 55.30 57 ILE C O 1
ATOM 12238 N N . SER C 3 67 ? 780.137 -122.892 460.532 1.00 57.20 58 SER C N 1
ATOM 12239 C CA . SER C 3 67 ? 779.177 -122.128 459.724 1.00 58.86 58 SER C CA 1
ATOM 12240 C C . SER C 3 67 ? 779.722 -121.934 458.309 1.00 60.07 58 SER C C 1
ATOM 12241 O O . SER C 3 67 ? 780.924 -121.725 458.127 1.00 62.68 58 SER C O 1
ATOM 12244 N N . ALA C 3 68 ? 778.835 -122.004 457.319 1.00 61.10 59 ALA C N 1
ATOM 12245 C CA . ALA C 3 68 ? 779.214 -121.873 455.908 1.00 63.34 59 ALA C CA 1
ATOM 12246 C C . ALA C 3 68 ? 778.088 -121.243 455.097 1.00 64.21 59 ALA C C 1
ATOM 12247 O O . ALA C 3 68 ? 776.925 -121.296 455.502 1.00 65.10 59 ALA C O 1
ATOM 12249 N N . SER C 3 69 ? 778.440 -120.655 453.952 1.00 64.21 60 SER C N 1
ATOM 12250 C CA . SER C 3 69 ? 777.464 -120.017 453.054 1.00 64.97 60 SER C CA 1
ATOM 12251 C C . SER C 3 69 ? 776.370 -120.998 452.662 1.00 65.69 60 SER C C 1
ATOM 12252 O O . SER C 3 69 ? 776.654 -122.174 452.440 1.00 67.75 60 SER C O 1
ATOM 12255 N N . SER C 3 70 ? 775.130 -120.512 452.574 1.00 65.46 61 SER C N 1
ATOM 12256 C CA . SER C 3 70 ? 773.978 -121.350 452.207 1.00 64.88 61 SER C CA 1
ATOM 12257 C C . SER C 3 70 ? 774.160 -122.074 450.866 1.00 65.45 61 SER C C 1
ATOM 12258 O O . SER C 3 70 ? 773.668 -123.190 450.693 1.00 66.06 61 SER C O 1
ATOM 12261 N N . ARG C 3 71 ? 774.887 -121.448 449.939 1.00 65.82 62 ARG C N 1
ATOM 12262 C CA . ARG C 3 71 ? 775.208 -122.061 448.643 1.00 67.09 62 ARG C CA 1
ATOM 12263 C C . ARG C 3 71 ? 776.028 -123.370 448.716 1.00 67.67 62 ARG C C 1
ATOM 12264 O O . ARG C 3 71 ? 776.185 -124.050 447.695 1.00 67.53 62 ARG C O 1
ATOM 12272 N N . ILE C 3 72 ? 776.550 -123.714 449.900 1.00 67.06 63 ILE C N 1
ATOM 12273 C CA . ILE C 3 72 ? 777.128 -125.047 450.156 1.00 66.79 63 ILE C CA 1
ATOM 12274 C C . ILE C 3 72 ? 776.135 -126.193 449.897 1.00 67.19 63 ILE C C 1
ATOM 12275 O O . ILE C 3 72 ? 776.543 -127.299 449.531 1.00 66.07 63 ILE C O 1
ATOM 12280 N N . ARG C 3 73 ? 774.843 -125.919 450.082 1.00 68.52 64 ARG C N 1
ATOM 12281 C CA . ARG C 3 73 ? 773.787 -126.913 449.857 1.00 69.63 64 ARG C CA 1
ATOM 12282 C C . ARG C 3 73 ? 773.625 -127.291 448.382 1.00 70.22 64 ARG C C 1
ATOM 12283 O O . ARG C 3 73 ? 773.210 -128.409 448.076 1.00 68.95 64 ARG C O 1
ATOM 12291 N N . GLU C 3 74 ? 773.968 -126.364 447.486 1.00 73.59 65 GLU C N 1
ATOM 12292 C CA . GLU C 3 74 ? 773.901 -126.589 446.034 1.00 74.77 65 GLU C CA 1
ATOM 12293 C C . GLU C 3 74 ? 775.180 -127.248 445.490 1.00 74.27 65 GLU C C 1
ATOM 12294 O O . GLU C 3 74 ? 775.138 -127.885 444.439 1.00 76.19 65 GLU C O 1
ATOM 12300 N N . MET C 3 75 ? 776.301 -127.091 446.200 1.00 74.28 66 MET C N 1
ATOM 12301 C CA . MET C 3 75 ? 777.622 -127.544 445.731 1.00 74.04 66 MET C CA 1
ATOM 12302 C C . MET C 3 75 ? 777.965 -128.977 446.143 1.00 73.16 66 MET C C 1
ATOM 12303 O O . MET C 3 75 ? 778.265 -129.811 445.286 1.00 73.46 66 MET C O 1
ATOM 12308 N N . ILE C 3 76 ? 777.951 -129.245 447.449 1.00 71.85 67 ILE C N 1
ATOM 12309 C CA . ILE C 3 76 ? 778.266 -130.579 447.983 1.00 71.11 67 ILE C CA 1
ATOM 12310 C C . ILE C 3 76 ? 776.970 -131.313 448.336 1.00 68.14 67 ILE C C 1
ATOM 12311 O O . ILE C 3 76 ? 775.947 -130.665 448.570 1.00 69.27 67 ILE C O 1
ATOM 12316 N N . PRO C 3 77 ? 777.007 -132.660 448.390 1.00 64.88 68 PRO C N 1
ATOM 12317 C CA . PRO C 3 77 ? 775.796 -133.407 448.747 1.00 65.40 68 PRO C CA 1
ATOM 12318 C C . PRO C 3 77 ? 775.418 -133.274 450.226 1.00 65.65 68 PRO C C 1
ATOM 12319 O O . PRO C 3 77 ? 776.238 -132.850 451.035 1.00 66.96 68 PRO C O 1
ATOM 12323 N N . GLU C 3 78 ? 774.177 -133.621 450.557 1.00 67.37 69 GLU C N 1
ATOM 12324 C CA . GLU C 3 78 ? 773.697 -133.590 451.943 1.00 68.26 69 GLU C CA 1
ATOM 12325 C C . GLU C 3 78 ? 774.333 -134.698 452.781 1.00 67.91 69 GLU C C 1
ATOM 12326 O O . GLU C 3 78 ? 774.642 -134.486 453.956 1.00 68.07 69 GLU C O 1
ATOM 12332 N N . LYS C 3 79 ? 774.506 -135.873 452.178 1.00 66.61 70 LYS C N 1
ATOM 12333 C CA . LYS C 3 79 ? 775.211 -136.985 452.807 1.00 68.07 70 LYS C CA 1
ATOM 12334 C C . LYS C 3 79 ? 776.278 -137.539 451.867 1.00 68.91 70 LYS C C 1
ATOM 12335 O O . LYS C 3 79 ? 776.083 -137.568 450.650 1.00 71.07 70 LYS C O 1
ATOM 12341 N N . ASP C 3 80 ? 777.403 -137.972 452.435 1.00 68.48 71 ASP C N 1
ATOM 12342 C CA . ASP C 3 80 ? 778.523 -138.507 451.644 1.00 68.31 71 ASP C CA 1
ATOM 12343 C C . ASP C 3 80 ? 778.374 -140.030 451.444 1.00 67.46 71 ASP C C 1
ATOM 12344 O O . ASP C 3 80 ? 777.295 -140.576 451.677 1.00 66.84 71 ASP C O 1
ATOM 12349 N N . GLU C 3 81 ? 779.442 -140.706 451.021 1.00 66.67 72 GLU C N 1
ATOM 12350 C CA . GLU C 3 81 ? 779.382 -142.136 450.686 1.00 66.42 72 GLU C CA 1
ATOM 12351 C C . GLU C 3 81 ? 779.225 -143.029 451.915 1.00 65.24 72 GLU C C 1
ATOM 12352 O O . GLU C 3 81 ? 778.654 -144.113 451.818 1.00 65.82 72 GLU C O 1
ATOM 12358 N N . ASP C 3 82 ? 779.737 -142.574 453.059 1.00 65.23 73 ASP C N 1
ATOM 12359 C CA . ASP C 3 82 ? 779.649 -143.319 454.321 1.00 65.41 73 ASP C CA 1
ATOM 12360 C C . ASP C 3 82 ? 778.461 -142.885 455.197 1.00 64.88 73 ASP C C 1
ATOM 12361 O O . ASP C 3 82 ? 778.375 -143.279 456.362 1.00 65.38 73 ASP C O 1
ATOM 12366 N N . GLY C 3 83 ? 777.555 -142.077 454.645 1.00 64.10 74 GLY C N 1
ATOM 12367 C CA . GLY C 3 83 ? 776.349 -141.661 455.352 1.00 63.88 74 GLY C CA 1
ATOM 12368 C C . GLY C 3 83 ? 776.524 -140.544 456.363 1.00 64.06 74 GLY C C 1
ATOM 12369 O O . GLY C 3 83 ? 775.631 -140.324 457.178 1.00 68.31 74 GLY C O 1
ATOM 12370 N N . ASN C 3 84 ? 777.652 -139.830 456.315 1.00 63.36 75 ASN C N 1
ATOM 12371 C CA . ASN C 3 84 ? 777.889 -138.686 457.204 1.00 61.69 75 ASN C CA 1
ATOM 12372 C C . ASN C 3 84 ? 777.109 -137.490 456.679 1.00 61.81 75 ASN C C 1
ATOM 12373 O O . ASN C 3 84 ? 777.256 -137.137 455.512 1.00 62.87 75 ASN C O 1
ATOM 12378 N N . THR C 3 85 ? 776.295 -136.865 457.528 1.00 62.42 76 THR C N 1
ATOM 12379 C CA . THR C 3 85 ? 775.596 -135.630 457.156 1.00 64.09 76 THR C CA 1
ATOM 12380 C C . THR C 3 85 ? 776.614 -134.492 457.035 1.00 64.59 76 THR C C 1
ATOM 12381 O O . THR C 3 85 ? 777.299 -134.174 458.007 1.00 64.45 76 THR C O 1
ATOM 12385 N N . LEU C 3 86 ? 776.706 -133.895 455.845 1.00 65.33 77 LEU C N 1
ATOM 12386 C CA . LEU C 3 86 ? 777.685 -132.838 455.562 1.00 63.96 77 LEU C CA 1
ATOM 12387 C C . LEU C 3 86 ? 777.169 -131.448 455.919 1.00 64.78 77 LEU C C 1
ATOM 12388 O O . LEU C 3 86 ? 777.934 -130.626 456.422 1.00 66.99 77 LEU C O 1
ATOM 12393 N N . TRP C 3 87 ? 775.890 -131.179 455.649 1.00 65.26 78 TRP C N 1
ATOM 12394 C CA . TRP C 3 87 ? 775.266 -129.909 456.041 1.00 65.70 78 TRP C CA 1
ATOM 12395 C C . TRP C 3 87 ? 773.845 -130.091 456.559 1.00 65.64 78 TRP C C 1
ATOM 12396 O O . TRP C 3 87 ? 773.201 -131.113 456.302 1.00 65.88 78 TRP C O 1
ATOM 12407 N N . THR C 3 88 ? 773.385 -129.081 457.299 1.00 64.57 79 THR C N 1
ATOM 12408 C CA . THR C 3 88 ? 772.005 -128.977 457.773 1.00 64.39 79 THR C CA 1
ATOM 12409 C C . THR C 3 88 ? 771.403 -127.654 457.296 1.00 65.87 79 THR C C 1
ATOM 12410 O O . THR C 3 88 ? 772.102 -126.819 456.714 1.00 67.82 79 THR C O 1
ATOM 12414 N N . ASN C 3 89 ? 770.109 -127.470 457.551 1.00 64.98 80 ASN C N 1
ATOM 12415 C CA . ASN C 3 89 ? 769.393 -126.254 457.156 1.00 63.83 80 ASN C CA 1
ATOM 12416 C C . ASN C 3 89 ? 769.326 -125.190 458.261 1.00 63.84 80 ASN C C 1
ATOM 12417 O O . ASN C 3 89 ? 768.754 -124.121 458.045 1.00 64.86 80 ASN C O 1
ATOM 12422 N N . THR C 3 90 ? 769.908 -125.470 459.429 1.00 63.77 81 THR C N 1
ATOM 12423 C CA . THR C 3 90 ? 769.879 -124.532 460.556 1.00 63.93 81 THR C CA 1
ATOM 12424 C C . THR C 3 90 ? 770.700 -123.286 460.229 1.00 64.69 81 THR C C 1
ATOM 12425 O O . THR C 3 90 ? 771.886 -123.395 459.939 1.00 65.21 81 THR C O 1
ATOM 12429 N N . LYS C 3 91 ? 770.066 -122.114 460.264 1.00 67.41 82 LYS C N 1
ATOM 12430 C CA . LYS C 3 91 ? 770.765 -120.853 460.004 1.00 68.71 82 LYS C CA 1
ATOM 12431 C C . LYS C 3 91 ? 771.631 -120.467 461.204 1.00 66.85 82 LYS C C 1
ATOM 12432 O O . LYS C 3 91 ? 771.230 -120.653 462.358 1.00 63.87 82 LYS C O 1
ATOM 12438 N N . ASP C 3 92 ? 772.817 -119.932 460.918 1.00 65.47 83 ASP C N 1
ATOM 12439 C CA . ASP C 3 92 ? 773.749 -119.485 461.950 1.00 65.56 83 ASP C CA 1
ATOM 12440 C C . ASP C 3 92 ? 773.252 -118.155 462.508 1.00 64.95 83 ASP C C 1
ATOM 12441 O O . ASP C 3 92 ? 772.894 -117.262 461.739 1.00 66.36 83 ASP C O 1
ATOM 12446 N N . ALA C 3 93 ? 773.238 -118.036 463.837 1.00 63.37 84 ALA C N 1
ATOM 12447 C CA . ALA C 3 93 ? 772.673 -116.870 464.531 1.00 62.83 84 ALA C CA 1
ATOM 12448 C C . ALA C 3 93 ? 773.175 -115.540 463.963 1.00 63.71 84 ALA C C 1
ATOM 12449 O O . ALA C 3 93 ? 774.356 -115.220 464.081 1.00 65.97 84 ALA C O 1
ATOM 12451 N N . GLY C 3 94 ? 772.273 -114.792 463.328 1.00 64.24 85 GLY C N 1
ATOM 12452 C CA . GLY C 3 94 ? 772.577 -113.465 462.789 1.00 64.91 85 GLY C CA 1
ATOM 12453 C C . GLY C 3 94 ? 773.094 -113.406 461.358 1.00 65.52 85 GLY C C 1
ATOM 12454 O O . GLY C 3 94 ? 773.659 -112.387 460.958 1.00 66.73 85 GLY C O 1
ATOM 12455 N N . SER C 3 95 ? 772.910 -114.476 460.584 1.00 66.91 86 SER C N 1
ATOM 12456 C CA . SER C 3 95 ? 773.253 -114.472 459.153 1.00 68.93 86 SER C CA 1
ATOM 12457 C C . SER C 3 95 ? 772.491 -115.552 458.379 1.00 71.67 86 SER C C 1
ATOM 12458 O O . SER C 3 95 ? 771.762 -116.355 458.970 1.00 71.95 86 SER C O 1
ATOM 12461 N N . ASN C 3 96 ? 772.671 -115.557 457.056 1.00 75.05 87 ASN C N 1
ATOM 12462 C CA . ASN C 3 96 ? 772.086 -116.576 456.171 1.00 77.28 87 ASN C CA 1
ATOM 12463 C C . ASN C 3 96 ? 772.986 -117.811 455.983 1.00 75.19 87 ASN C C 1
ATOM 12464 O O . ASN C 3 96 ? 772.698 -118.662 455.139 1.00 74.66 87 ASN C O 1
ATOM 12469 N N . ARG C 3 97 ? 774.057 -117.915 456.775 1.00 73.90 88 ARG C N 1
ATOM 12470 C CA . ARG C 3 97 ? 774.980 -119.054 456.714 1.00 72.35 88 ARG C CA 1
ATOM 12471 C C . ARG C 3 97 ? 774.358 -120.244 457.440 1.00 67.21 88 ARG C C 1
ATOM 12472 O O . ARG C 3 97 ? 773.552 -120.056 458.348 1.00 67.30 88 ARG C O 1
ATOM 12480 N N . VAL C 3 98 ? 774.740 -121.457 457.049 1.00 62.88 89 VAL C N 1
ATOM 12481 C CA . VAL C 3 98 ? 774.162 -122.686 457.622 1.00 61.24 89 VAL C CA 1
ATOM 12482 C C . VAL C 3 98 ? 775.194 -123.492 458.408 1.00 58.29 89 VAL C C 1
ATOM 12483 O O . VAL C 3 98 ? 776.388 -123.406 458.139 1.00 59.17 89 VAL C O 1
ATOM 12487 N N . LEU C 3 99 ? 774.718 -124.278 459.372 1.00 56.34 90 LEU C N 1
ATOM 12488 C CA . LEU C 3 99 ? 775.589 -125.088 460.226 1.00 54.56 90 LEU C CA 1
ATOM 12489 C C . LEU C 3 99 ? 775.994 -126.380 459.514 1.00 54.96 90 LEU C C 1
ATOM 12490 O O . LEU C 3 99 ? 775.170 -127.043 458.885 1.00 56.79 90 LEU C O 1
ATOM 12495 N N . VAL C 3 100 ? 777.273 -126.728 459.642 1.00 55.24 91 VAL C N 1
ATOM 12496 C CA . VAL C 3 100 ? 777.950 -127.678 458.756 1.00 54.66 91 VAL C CA 1
ATOM 12497 C C . VAL C 3 100 ? 778.904 -128.564 459.573 1.00 53.07 91 VAL C C 1
ATOM 12498 O O . VAL C 3 100 ? 779.456 -128.120 460.584 1.00 53.43 91 VAL C O 1
ATOM 12502 N N . SER C 3 101 ? 779.087 -129.807 459.125 1.00 50.80 92 SER C N 1
ATOM 12503 C CA . SER C 3 101 ? 780.026 -130.756 459.743 1.00 50.58 92 SER C CA 1
ATOM 12504 C C . SER C 3 101 ? 781.447 -130.561 459.203 1.00 50.89 92 SER C C 1
ATOM 12505 O O . SER C 3 101 ? 781.611 -130.069 458.090 1.00 51.73 92 SER C O 1
ATOM 12508 N N . PRO C 3 102 ? 782.483 -130.961 459.976 1.00 51.55 93 PRO C N 1
ATOM 12509 C CA . PRO C 3 102 ? 783.841 -130.970 459.416 1.00 51.36 93 PRO C CA 1
ATOM 12510 C C . PRO C 3 102 ? 784.024 -131.914 458.222 1.00 51.71 93 PRO C C 1
ATOM 12511 O O . PRO C 3 102 ? 784.926 -131.701 457.412 1.00 51.89 93 PRO C O 1
ATOM 12515 N N . ASN C 3 103 ? 783.187 -132.950 458.129 1.00 52.01 94 ASN C N 1
ATOM 12516 C CA . ASN C 3 103 ? 783.166 -133.847 456.965 1.00 51.38 94 ASN C CA 1
ATOM 12517 C C . ASN C 3 103 ? 782.876 -133.137 455.629 1.00 52.06 94 ASN C C 1
ATOM 12518 O O . ASN C 3 103 ? 783.245 -133.652 454.570 1.00 54.15 94 ASN C O 1
ATOM 12523 N N . ALA C 3 104 ? 782.200 -131.986 455.679 1.00 51.67 95 ALA C N 1
ATOM 12524 C CA . ALA C 3 104 ? 781.982 -131.144 454.497 1.00 51.73 95 ALA C CA 1
ATOM 12525 C C . ALA C 3 104 ? 783.286 -130.571 453.952 1.00 52.66 95 ALA C C 1
ATOM 12526 O O . ALA C 3 104 ? 783.486 -130.528 452.737 1.00 55.62 95 ALA C O 1
ATOM 12528 N N . VAL C 3 105 ? 784.159 -130.125 454.854 1.00 52.18 96 VAL C N 1
ATOM 12529 C CA . VAL C 3 105 ? 785.473 -129.591 454.479 1.00 51.10 96 VAL C CA 1
ATOM 12530 C C . VAL C 3 105 ? 786.331 -130.692 453.853 1.00 51.58 96 VAL C C 1
ATOM 12531 O O . VAL C 3 105 ? 787.020 -130.449 452.865 1.00 54.48 96 VAL C O 1
ATOM 12535 N N . THR C 3 106 ? 786.279 -131.895 454.419 1.00 52.52 97 THR C N 1
ATOM 12536 C CA . THR C 3 106 ? 787.015 -133.040 453.879 1.00 52.67 97 THR C CA 1
ATOM 12537 C C . THR C 3 106 ? 786.483 -133.469 452.510 1.00 54.05 97 THR C C 1
ATOM 12538 O O . THR C 3 106 ? 787.277 -133.765 451.617 1.00 54.20 97 THR C O 1
ATOM 12542 N N . TRP C 3 107 ? 785.156 -133.496 452.349 1.00 56.11 98 TRP C N 1
ATOM 12543 C CA . TRP C 3 107 ? 784.533 -133.848 451.064 1.00 57.26 98 TRP C CA 1
ATOM 12544 C C . TRP C 3 107 ? 784.938 -132.880 449.963 1.00 56.53 98 TRP C C 1
ATOM 12545 O O . TRP C 3 107 ? 785.195 -133.301 448.839 1.00 58.39 98 TRP C O 1
ATOM 12556 N N . TRP C 3 108 ? 784.965 -131.589 450.283 1.00 55.94 99 TRP C N 1
ATOM 12557 C CA . TRP C 3 108 ? 785.424 -130.572 449.341 1.00 56.75 99 TRP C CA 1
ATOM 12558 C C . TRP C 3 108 ? 786.866 -130.822 448.906 1.00 57.32 99 TRP C C 1
ATOM 12559 O O . TRP C 3 108 ? 787.172 -130.775 447.716 1.00 60.32 99 TRP C O 1
ATOM 12570 N N . ASN C 3 109 ? 787.742 -131.098 449.867 1.00 55.66 100 ASN C N 1
ATOM 12571 C CA . ASN C 3 109 ? 789.170 -131.244 449.576 1.00 55.05 100 ASN C CA 1
ATOM 12572 C C . ASN C 3 109 ? 789.501 -132.501 448.764 1.00 55.91 100 ASN C C 1
ATOM 12573 O O . ASN C 3 109 ? 790.545 -132.542 448.103 1.00 57.92 100 ASN C O 1
ATOM 12578 N N . ARG C 3 110 ? 788.627 -133.510 448.806 1.00 55.85 101 ARG C N 1
ATOM 12579 C CA . ARG C 3 110 ? 788.820 -134.743 448.024 1.00 57.44 101 ARG C CA 1
ATOM 12580 C C . ARG C 3 110 ? 787.949 -134.835 446.758 1.00 57.28 101 ARG C C 1
ATOM 12581 O O . ARG C 3 110 ? 788.395 -135.388 445.751 1.00 59.18 101 ARG C O 1
ATOM 12589 N N . ALA C 3 111 ? 786.731 -134.296 446.804 1.00 55.95 102 ALA C N 1
ATOM 12590 C CA . ALA C 3 111 ? 785.773 -134.424 445.697 1.00 55.15 102 ALA C CA 1
ATOM 12591 C C . ALA C 3 111 ? 785.148 -133.103 445.224 1.00 54.59 102 ALA C C 1
ATOM 12592 O O . ALA C 3 111 ? 784.195 -133.122 444.436 1.00 55.09 102 ALA C O 1
ATOM 12594 N N . GLY C 3 112 ? 785.682 -131.967 445.671 1.00 52.78 103 GLY C N 1
ATOM 12595 C CA . GLY C 3 112 ? 785.083 -130.668 445.363 1.00 53.40 103 GLY C CA 1
ATOM 12596 C C . GLY C 3 112 ? 785.511 -130.139 444.008 1.00 53.45 103 GLY C C 1
ATOM 12597 O O . GLY C 3 112 ? 786.323 -130.768 443.325 1.00 53.34 103 GLY C O 1
ATOM 12598 N N . PRO C 3 113 ? 784.974 -128.973 443.608 1.00 54.67 104 PRO C N 1
ATOM 12599 C CA . PRO C 3 113 ? 785.355 -128.383 442.326 1.00 56.19 104 PRO C CA 1
ATOM 12600 C C . PRO C 3 113 ? 786.809 -127.912 442.321 1.00 58.14 104 PRO C C 1
ATOM 12601 O O . PRO C 3 113 ? 787.247 -127.248 443.263 1.00 59.28 104 PRO C O 1
ATOM 12605 N N . VAL C 3 114 ? 787.537 -128.264 441.264 1.00 60.76 105 VAL C N 1
ATOM 12606 C CA . VAL C 3 114 ? 788.949 -127.898 441.118 1.00 63.03 105 VAL C CA 1
ATOM 12607 C C . VAL C 3 114 ? 789.030 -126.522 440.458 1.00 63.35 105 VAL C C 1
ATOM 12608 O O . VAL C 3 114 ? 788.196 -126.190 439.617 1.00 65.62 105 VAL C O 1
ATOM 12612 N N . SER C 3 115 ? 790.026 -125.727 440.848 1.00 64.18 106 SER C N 1
ATOM 12613 C CA . SER C 3 115 ? 790.263 -124.412 440.243 1.00 65.85 106 SER C CA 1
ATOM 12614 C C . SER C 3 115 ? 791.748 -124.174 439.980 1.00 68.09 106 SER C C 1
ATOM 12615 O O . SER C 3 115 ? 792.610 -124.854 440.539 1.00 67.75 106 SER C O 1
ATOM 12618 N N . ASP C 3 116 ? 792.024 -123.202 439.115 1.00 71.02 107 ASP C N 1
ATOM 12619 C CA . ASP C 3 116 ? 793.386 -122.841 438.745 1.00 72.28 107 ASP C CA 1
ATOM 12620 C C . ASP C 3 116 ? 793.951 -121.916 439.814 1.00 71.77 107 ASP C C 1
ATOM 12621 O O . ASP C 3 116 ? 793.410 -120.833 440.040 1.00 71.97 107 ASP C O 1
ATOM 12626 N N . VAL C 3 117 ? 795.021 -122.355 440.477 1.00 71.98 108 VAL C N 1
ATOM 12627 C CA . VAL C 3 117 ? 795.682 -121.573 441.535 1.00 72.06 108 VAL C CA 1
ATOM 12628 C C . VAL C 3 117 ? 797.209 -121.541 441.371 1.00 72.90 108 VAL C C 1
ATOM 12629 O O . VAL C 3 117 ? 797.927 -121.284 442.336 1.00 71.95 108 VAL C O 1
ATOM 12633 N N . VAL C 3 118 ? 797.699 -121.769 440.152 1.00 76.35 109 VAL C N 1
ATOM 12634 C CA . VAL C 3 118 ? 799.150 -121.906 439.909 1.00 79.54 109 VAL C CA 1
ATOM 12635 C C . VAL C 3 118 ? 799.973 -120.631 440.160 1.00 79.07 109 VAL C C 1
ATOM 12636 O O . VAL C 3 118 ? 801.161 -120.726 440.468 1.00 78.89 109 VAL C O 1
ATOM 12640 N N . HIS C 3 119 ? 799.342 -119.460 440.036 1.00 78.48 110 HIS C N 1
ATOM 12641 C CA . HIS C 3 119 ? 800.000 -118.166 440.290 1.00 78.24 110 HIS C CA 1
ATOM 12642 C C . HIS C 3 119 ? 799.792 -117.626 441.724 1.00 76.74 110 HIS C C 1
ATOM 12643 O O . HIS C 3 119 ? 800.125 -116.472 442.007 1.00 76.23 110 HIS C O 1
ATOM 12650 N N . TYR C 3 120 ? 799.264 -118.459 442.627 1.00 73.51 111 TYR C N 1
ATOM 12651 C CA . TYR C 3 120 ? 799.140 -118.111 444.054 1.00 68.66 111 TYR C CA 1
ATOM 12652 C C . TYR C 3 120 ? 800.477 -117.814 444.756 1.00 65.63 111 TYR C C 1
ATOM 12653 O O . TYR C 3 120 ? 800.519 -116.949 445.632 1.00 66.52 111 TYR C O 1
ATOM 12662 N N . PRO C 3 121 ? 801.568 -118.519 444.383 1.00 62.03 112 PRO C N 1
ATOM 12663 C CA . PRO C 3 121 ? 802.895 -118.171 444.916 1.00 62.31 112 PRO C CA 1
ATOM 12664 C C . PRO C 3 121 ? 803.409 -116.758 444.592 1.00 64.98 112 PRO C C 1
ATOM 12665 O O . PRO C 3 121 ? 804.373 -116.316 445.220 1.00 66.19 112 PRO C O 1
ATOM 12669 N N . ARG C 3 122 ? 802.801 -116.083 443.612 1.00 66.64 113 ARG C N 1
ATOM 12670 C CA . ARG C 3 122 ? 803.073 -114.669 443.328 1.00 67.15 113 ARG C CA 1
ATOM 12671 C C . ARG C 3 122 ? 802.239 -113.744 444.220 1.00 65.00 113 ARG C C 1
ATOM 12672 O O . ARG C 3 122 ? 802.702 -112.666 444.597 1.00 64.64 113 ARG C O 1
ATOM 12680 N N . VAL C 3 123 ? 801.010 -114.157 444.539 1.00 63.60 114 VAL C N 1
ATOM 12681 C CA . VAL C 3 123 ? 800.152 -113.424 445.485 1.00 62.85 114 VAL C CA 1
ATOM 12682 C C . VAL C 3 123 ? 800.712 -113.541 446.908 1.00 61.93 114 VAL C C 1
ATOM 12683 O O . VAL C 3 123 ? 800.834 -112.537 447.609 1.00 61.14 114 VAL C O 1
ATOM 12687 N N . TYR C 3 124 ? 801.051 -114.765 447.318 1.00 59.67 115 TYR C N 1
ATOM 12688 C CA . TYR C 3 124 ? 801.648 -115.028 448.631 1.00 57.72 115 TYR C CA 1
ATOM 12689 C C . TYR C 3 124 ? 803.182 -115.014 448.566 1.00 59.45 115 TYR C C 1
ATOM 12690 O O . TYR C 3 124 ? 803.838 -115.854 449.186 1.00 60.04 115 TYR C O 1
ATOM 12699 N N . LYS C 3 125 ? 803.758 -114.048 447.847 1.00 61.06 116 LYS C N 1
ATOM 12700 C CA . LYS C 3 125 ? 805.205 -114.041 447.580 1.00 61.44 116 LYS C CA 1
ATOM 12701 C C . LYS C 3 125 ? 806.039 -113.908 448.853 1.00 60.46 116 LYS C C 1
ATOM 12702 O O . LYS C 3 125 ? 807.097 -114.528 448.959 1.00 59.49 116 LYS C O 1
ATOM 12708 N N . MET C 3 126 ? 805.558 -113.107 449.806 1.00 60.56 117 MET C N 1
ATOM 12709 C CA . MET C 3 126 ? 806.240 -112.917 451.095 1.00 59.40 117 MET C CA 1
ATOM 12710 C C . MET C 3 126 ? 806.474 -114.248 451.814 1.00 56.75 117 MET C C 1
ATOM 12711 O O . MET C 3 126 ? 807.544 -114.454 452.387 1.00 56.67 117 MET C O 1
ATOM 12716 N N . TYR C 3 127 ? 805.483 -115.144 451.766 1.00 53.31 118 TYR C N 1
ATOM 12717 C CA . TYR C 3 127 ? 805.603 -116.471 452.380 1.00 50.14 118 TYR C CA 1
ATOM 12718 C C . TYR C 3 127 ? 806.570 -117.373 451.605 1.00 50.93 118 TYR C C 1
ATOM 12719 O O . TYR C 3 127 ? 807.503 -117.923 452.192 1.00 52.15 118 TYR C O 1
ATOM 12728 N N . PHE C 3 128 ? 806.356 -117.518 450.297 1.00 50.10 119 PHE C N 1
ATOM 12729 C CA . PHE C 3 128 ? 807.184 -118.421 449.472 1.00 49.36 119 PHE C CA 1
ATOM 12730 C C . PHE C 3 128 ? 808.657 -117.998 449.353 1.00 50.80 119 PHE C C 1
ATOM 12731 O O . PHE C 3 128 ? 809.522 -118.841 449.104 1.00 51.07 119 PHE C O 1
ATOM 12739 N N . ASP C 3 129 ? 808.940 -116.707 449.524 1.00 52.19 120 ASP C N 1
ATOM 12740 C CA . ASP C 3 129 ? 810.328 -116.225 449.606 1.00 53.12 120 ASP C CA 1
ATOM 12741 C C . ASP C 3 129 ? 811.090 -116.797 450.810 1.00 53.80 120 ASP C C 1
ATOM 12742 O O . ASP C 3 129 ? 812.296 -117.006 450.722 1.00 54.13 120 ASP C O 1
ATOM 12747 N N . ARG C 3 130 ? 810.392 -117.040 451.922 1.00 54.69 121 ARG C N 1
ATOM 12748 C CA . ARG C 3 130 ? 811.013 -117.614 453.127 1.00 53.99 121 ARG C CA 1
ATOM 12749 C C . ARG C 3 130 ? 811.487 -119.042 452.874 1.00 54.87 121 ARG C C 1
ATOM 12750 O O . ARG C 3 130 ? 812.583 -119.423 453.297 1.00 56.50 121 ARG C O 1
ATOM 12758 N N . LEU C 3 131 ? 810.642 -119.819 452.197 1.00 54.82 122 LEU C N 1
ATOM 12759 C CA . LEU C 3 131 ? 810.967 -121.187 451.811 1.00 55.12 122 LEU C CA 1
ATOM 12760 C C . LEU C 3 131 ? 812.090 -121.210 450.778 1.00 56.74 122 LEU C C 1
ATOM 12761 O O . LEU C 3 131 ? 812.974 -122.058 450.857 1.00 58.10 122 LEU C O 1
ATOM 12766 N N . GLU C 3 132 ? 812.055 -120.278 449.823 1.00 59.56 123 GLU C N 1
ATOM 12767 C CA . GLU C 3 132 ? 813.108 -120.143 448.801 1.00 60.72 123 GLU C CA 1
ATOM 12768 C C . GLU C 3 132 ? 814.488 -119.870 449.432 1.00 59.08 123 GLU C C 1
ATOM 12769 O O . GLU C 3 132 ? 815.487 -120.458 449.015 1.00 58.34 123 GLU C O 1
ATOM 12775 N N . ARG C 3 133 ? 814.533 -118.994 450.439 1.00 56.36 124 ARG C N 1
ATOM 12776 C CA . ARG C 3 133 ? 815.765 -118.729 451.195 1.00 55.38 124 ARG C CA 1
ATOM 12777 C C . ARG C 3 133 ? 816.223 -119.924 452.041 1.00 55.71 124 ARG C C 1
ATOM 12778 O O . ARG C 3 133 ? 817.425 -120.143 452.200 1.00 56.17 124 ARG C O 1
ATOM 12786 N N . LEU C 3 134 ? 815.272 -120.669 452.605 1.00 55.01 125 LEU C N 1
ATOM 12787 C CA . LEU C 3 134 ? 815.587 -121.844 453.419 1.00 53.10 125 LEU C CA 1
ATOM 12788 C C . LEU C 3 134 ? 816.021 -123.022 452.556 1.00 53.50 125 LEU C C 1
ATOM 12789 O O . LEU C 3 134 ? 817.029 -123.667 452.857 1.00 52.48 125 LEU C O 1
ATOM 12794 N N . THR C 3 135 ? 815.256 -123.296 451.497 1.00 55.21 126 THR C N 1
ATOM 12795 C CA . THR C 3 135 ? 815.544 -124.384 450.543 1.00 56.93 126 THR C CA 1
ATOM 12796 C C . THR C 3 135 ? 816.942 -124.269 449.919 1.00 57.65 126 THR C C 1
ATOM 12797 O O . THR C 3 135 ? 817.626 -125.279 449.739 1.00 56.38 126 THR C O 1
ATOM 12801 N N . HIS C 3 136 ? 817.351 -123.035 449.610 1.00 58.40 127 HIS C N 1
ATOM 12802 C CA . HIS C 3 136 ? 818.664 -122.744 449.024 1.00 57.92 127 HIS C CA 1
ATOM 12803 C C . HIS C 3 136 ? 819.694 -122.271 450.062 1.00 56.49 127 HIS C C 1
ATOM 12804 O O . HIS C 3 136 ? 820.701 -121.658 449.703 1.00 57.04 127 HIS C O 1
ATOM 12811 N N . GLY C 3 137 ? 819.450 -122.571 451.340 1.00 54.71 128 GLY C N 1
ATOM 12812 C CA . GLY C 3 137 ? 820.346 -122.187 452.426 1.00 52.89 128 GLY C CA 1
ATOM 12813 C C . GLY C 3 137 ? 821.410 -123.245 452.626 1.00 51.32 128 GLY C C 1
ATOM 12814 O O . GLY C 3 137 ? 821.228 -124.391 452.223 1.00 50.64 128 GLY C O 1
ATOM 12815 N N . THR C 3 138 ? 822.515 -122.853 453.258 1.00 51.36 129 THR C N 1
ATOM 12816 C CA . THR C 3 138 ? 823.671 -123.728 453.472 1.00 51.42 129 THR C CA 1
ATOM 12817 C C . THR C 3 138 ? 824.043 -123.729 454.950 1.00 49.94 129 THR C C 1
ATOM 12818 O O . THR C 3 138 ? 824.341 -122.675 455.504 1.00 49.85 129 THR C O 1
ATOM 12822 N N . PHE C 3 139 ? 824.034 -124.909 455.571 1.00 48.79 130 PHE C N 1
ATOM 12823 C CA . PHE C 3 139 ? 824.365 -125.055 456.992 1.00 48.88 130 PHE C CA 1
ATOM 12824 C C . PHE C 3 139 ? 825.853 -125.338 457.201 1.00 50.12 130 PHE C C 1
ATOM 12825 O O . PHE C 3 139 ? 826.431 -126.185 456.523 1.00 51.80 130 PHE C O 1
ATOM 12833 N N . GLY C 3 140 ? 826.458 -124.610 458.137 1.00 51.24 131 GLY C N 1
ATOM 12834 C CA . GLY C 3 140 ? 827.806 -124.891 458.632 1.00 51.96 131 GLY C CA 1
ATOM 12835 C C . GLY C 3 140 ? 827.736 -125.682 459.934 1.00 53.68 131 GLY C C 1
ATOM 12836 O O . GLY C 3 140 ? 826.684 -126.222 460.272 1.00 53.72 131 GLY C O 1
ATOM 12837 N N . PRO C 3 141 ? 828.857 -125.761 460.673 1.00 55.40 132 PRO C N 1
ATOM 12838 C CA . PRO C 3 141 ? 828.878 -126.486 461.942 1.00 55.78 132 PRO C CA 1
ATOM 12839 C C . PRO C 3 141 ? 828.286 -125.679 463.096 1.00 56.04 132 PRO C C 1
ATOM 12840 O O . PRO C 3 141 ? 828.131 -124.458 462.986 1.00 54.32 132 PRO C O 1
ATOM 12844 N N . VAL C 3 142 ? 827.972 -126.378 464.188 1.00 56.29 133 VAL C N 1
ATOM 12845 C CA . VAL C 3 142 ? 827.451 -125.773 465.411 1.00 56.53 133 VAL C CA 1
ATOM 12846 C C . VAL C 3 142 ? 828.580 -125.654 466.424 1.00 58.66 133 VAL C C 1
ATOM 12847 O O . VAL C 3 142 ? 829.143 -126.666 466.849 1.00 59.79 133 VAL C O 1
ATOM 12851 N N . LYS C 3 143 ? 828.901 -124.421 466.807 1.00 61.06 134 LYS C N 1
ATOM 12852 C CA . LYS C 3 143 ? 829.854 -124.158 467.881 1.00 63.77 134 LYS C CA 1
ATOM 12853 C C . LYS C 3 143 ? 829.084 -123.868 469.161 1.00 63.12 134 LYS C C 1
ATOM 12854 O O . LYS C 3 143 ? 827.995 -123.294 469.111 1.00 63.47 134 LYS C O 1
ATOM 12860 N N . PHE C 3 144 ? 829.654 -124.274 470.296 1.00 62.51 135 PHE C N 1
ATOM 12861 C CA . PHE C 3 144 ? 829.055 -124.070 471.617 1.00 62.48 135 PHE C CA 1
ATOM 12862 C C . PHE C 3 144 ? 829.815 -122.989 472.385 1.00 66.74 135 PHE C C 1
ATOM 12863 O O . PHE C 3 144 ? 831.009 -123.145 472.647 1.00 67.64 135 PHE C O 1
ATOM 12871 N N . TYR C 3 145 ? 829.130 -121.896 472.727 1.00 71.17 136 TYR C N 1
ATOM 12872 C CA . TYR C 3 145 ? 829.686 -120.856 473.609 1.00 75.32 136 TYR C CA 1
ATOM 12873 C C . TYR C 3 145 ? 828.620 -119.881 474.111 1.00 77.29 136 TYR C C 1
ATOM 12874 O O . TYR C 3 145 ? 827.515 -119.829 473.569 1.00 77.65 136 TYR C O 1
ATOM 12883 N N . ASN C 3 146 ? 828.972 -119.115 475.146 1.00 80.91 137 ASN C N 1
ATOM 12884 C CA . ASN C 3 146 ? 828.083 -118.097 475.729 1.00 83.92 137 ASN C CA 1
ATOM 12885 C C . ASN C 3 146 ? 827.746 -117.004 474.714 1.00 87.21 137 ASN C C 1
ATOM 12886 O O . ASN C 3 146 ? 828.581 -116.154 474.411 1.00 84.20 137 ASN C O 1
ATOM 12891 N N . GLN C 3 147 ? 826.515 -117.043 474.204 1.00 93.83 138 GLN C N 1
ATOM 12892 C CA . GLN C 3 147 ? 826.066 -116.150 473.133 1.00 95.27 138 GLN C CA 1
ATOM 12893 C C . GLN C 3 147 ? 825.482 -114.872 473.737 1.00 92.28 138 GLN C C 1
ATOM 12894 O O . GLN C 3 147 ? 824.421 -114.911 474.362 1.00 94.78 138 GLN C O 1
ATOM 12900 N N . VAL C 3 148 ? 826.173 -113.749 473.554 1.00 89.21 139 VAL C N 1
ATOM 12901 C CA . VAL C 3 148 ? 825.712 -112.460 474.084 1.00 87.57 139 VAL C CA 1
ATOM 12902 C C . VAL C 3 148 ? 824.765 -111.835 473.065 1.00 82.55 139 VAL C C 1
ATOM 12903 O O . VAL C 3 148 ? 825.125 -111.693 471.895 1.00 80.49 139 VAL C O 1
ATOM 12907 N N . LYS C 3 149 ? 823.564 -111.466 473.515 1.00 79.20 140 LYS C N 1
ATOM 12908 C CA . LYS C 3 149 ? 822.497 -110.989 472.630 1.00 78.06 140 LYS C CA 1
ATOM 12909 C C . LYS C 3 149 ? 822.076 -109.567 472.984 1.00 75.31 140 LYS C C 1
ATOM 12910 O O . LYS C 3 149 ? 821.554 -109.324 474.074 1.00 75.43 140 LYS C O 1
ATOM 12916 N N . VAL C 3 150 ? 822.302 -108.642 472.053 1.00 73.53 141 VAL C N 1
ATOM 12917 C CA . VAL C 3 150 ? 821.912 -107.243 472.212 1.00 73.71 141 VAL C CA 1
ATOM 12918 C C . VAL C 3 150 ? 820.463 -107.086 471.749 1.00 70.65 141 VAL C C 1
ATOM 12919 O O . VAL C 3 150 ? 820.140 -107.433 470.613 1.00 70.57 141 VAL C O 1
ATOM 12923 N N . ARG C 3 151 ? 819.603 -106.572 472.630 1.00 68.04 142 ARG C N 1
ATOM 12924 C CA . ARG C 3 151 ? 818.210 -106.264 472.281 1.00 66.59 142 ARG C CA 1
ATOM 12925 C C . ARG C 3 151 ? 818.171 -105.022 471.409 1.00 66.71 142 ARG C C 1
ATOM 12926 O O . ARG C 3 151 ? 818.484 -103.931 471.875 1.00 70.41 142 ARG C O 1
ATOM 12934 N N . LYS C 3 152 ? 817.790 -105.200 470.146 1.00 68.33 143 LYS C N 1
ATOM 12935 C CA . LYS C 3 152 ? 817.849 -104.139 469.146 1.00 70.29 143 LYS C CA 1
ATOM 12936 C C . LYS C 3 152 ? 816.621 -104.166 468.230 1.00 69.49 143 LYS C C 1
ATOM 12937 O O . LYS C 3 152 ? 816.063 -105.233 467.961 1.00 67.17 143 LYS C O 1
ATOM 12943 N N . ARG C 3 153 ? 816.204 -102.985 467.766 1.00 68.62 144 ARG C N 1
ATOM 12944 C CA . ARG C 3 153 ? 815.154 -102.875 466.749 1.00 68.01 144 ARG C CA 1
ATOM 12945 C C . ARG C 3 153 ? 815.729 -103.326 465.406 1.00 66.95 144 ARG C C 1
ATOM 12946 O O . ARG C 3 153 ? 816.763 -102.818 464.971 1.00 67.95 144 ARG C O 1
ATOM 12954 N N . VAL C 3 154 ? 815.055 -104.282 464.766 1.00 65.42 145 VAL C N 1
ATOM 12955 C CA . VAL C 3 154 ? 815.518 -104.871 463.505 1.00 65.08 145 VAL C CA 1
ATOM 12956 C C . VAL C 3 154 ? 814.354 -105.192 462.577 1.00 66.31 145 VAL C C 1
ATOM 12957 O O . VAL C 3 154 ? 813.232 -105.387 463.033 1.00 66.47 145 VAL C O 1
ATOM 12961 N N . ASP C 3 155 ? 814.641 -105.266 461.280 1.00 70.57 146 ASP C N 1
ATOM 12962 C CA . ASP C 3 155 ? 813.628 -105.586 460.271 1.00 74.20 146 ASP C CA 1
ATOM 12963 C C . ASP C 3 155 ? 813.215 -107.053 460.359 1.00 72.47 146 ASP C C 1
ATOM 12964 O O . ASP C 3 155 ? 814.061 -107.929 460.556 1.00 71.58 146 ASP C O 1
ATOM 12969 N N . ILE C 3 156 ? 811.914 -107.302 460.208 1.00 71.42 147 ILE C N 1
ATOM 12970 C CA . ILE C 3 156 ? 811.341 -108.659 460.229 1.00 70.23 147 ILE C CA 1
ATOM 12971 C C . ILE C 3 156 ? 810.699 -109.057 458.896 1.00 70.49 147 ILE C C 1
ATOM 12972 O O . ILE C 3 156 ? 810.107 -110.132 458.791 1.00 71.70 147 ILE C O 1
ATOM 12977 N N . ASN C 3 157 ? 810.846 -108.203 457.882 1.00 71.90 148 ASN C N 1
ATOM 12978 C CA . ASN C 3 157 ? 810.151 -108.339 456.606 1.00 72.61 148 ASN C CA 1
ATOM 12979 C C . ASN C 3 157 ? 811.191 -108.231 455.478 1.00 74.05 148 ASN C C 1
ATOM 12980 O O . ASN C 3 157 ? 811.339 -107.172 454.871 1.00 75.44 148 ASN C O 1
ATOM 12985 N N . PRO C 3 158 ? 811.932 -109.328 455.208 1.00 73.87 149 PRO C N 1
ATOM 12986 C CA . PRO C 3 158 ? 812.950 -109.283 454.150 1.00 75.67 149 PRO C CA 1
ATOM 12987 C C . PRO C 3 158 ? 812.353 -109.134 452.750 1.00 78.55 149 PRO C C 1
ATOM 12988 O O . PRO C 3 158 ? 811.271 -109.656 452.481 1.00 79.74 149 PRO C O 1
ATOM 12992 N N . GLY C 3 159 ? 813.066 -108.431 451.874 1.00 82.33 150 GLY C N 1
ATOM 12993 C CA . GLY C 3 159 ? 812.591 -108.160 450.519 1.00 85.55 150 GLY C CA 1
ATOM 12994 C C . GLY C 3 159 ? 811.459 -107.145 450.447 1.00 87.99 150 GLY C C 1
ATOM 12995 O O . GLY C 3 159 ? 810.676 -107.160 449.495 1.00 86.56 150 GLY C O 1
ATOM 12996 N N . HIS C 3 160 ? 811.372 -106.266 451.448 1.00 91.81 151 HIS C N 1
ATOM 12997 C CA . HIS C 3 160 ? 810.399 -105.173 451.436 1.00 94.13 151 HIS C CA 1
ATOM 12998 C C . HIS C 3 160 ? 810.898 -104.062 450.506 1.00 96.26 151 HIS C C 1
ATOM 12999 O O . HIS C 3 160 ? 812.049 -103.626 450.610 1.00 97.32 151 HIS C O 1
ATOM 13006 N N . LYS C 3 161 ? 810.039 -103.634 449.583 1.00 97.60 152 LYS C N 1
ATOM 13007 C CA . LYS C 3 161 ? 810.320 -102.477 448.735 1.00 98.41 152 LYS C CA 1
ATOM 13008 C C . LYS C 3 161 ? 809.851 -101.245 449.503 1.00 100.25 152 LYS C C 1
ATOM 13009 O O . LYS C 3 161 ? 808.654 -100.960 449.561 1.00 101.24 152 LYS C O 1
ATOM 13015 N N . ASP C 3 162 ? 810.814 -100.532 450.092 1.00 103.78 153 ASP C N 1
ATOM 13016 C CA . ASP C 3 162 ? 810.556 -99.584 451.188 1.00 107.42 153 ASP C CA 1
ATOM 13017 C C . ASP C 3 162 ? 809.694 -98.385 450.770 1.00 107.88 153 ASP C C 1
ATOM 13018 O O . ASP C 3 162 ? 810.132 -97.529 449.997 1.00 108.78 153 ASP C O 1
ATOM 13023 N N . LEU C 3 163 ? 808.465 -98.355 451.291 1.00 106.51 154 LEU C N 1
ATOM 13024 C CA . LEU C 3 163 ? 807.523 -97.252 451.093 1.00 104.85 154 LEU C CA 1
ATOM 13025 C C . LEU C 3 163 ? 806.811 -96.952 452.405 1.00 104.36 154 LEU C C 1
ATOM 13026 O O . LEU C 3 163 ? 806.844 -97.761 453.337 1.00 102.74 154 LEU C O 1
ATOM 13031 N N . THR C 3 164 ? 806.158 -95.793 452.467 1.00 104.97 155 THR C N 1
ATOM 13032 C CA . THR C 3 164 ? 805.289 -95.455 453.596 1.00 105.89 155 THR C CA 1
ATOM 13033 C C . THR C 3 164 ? 803.968 -96.204 453.462 1.00 105.33 155 THR C C 1
ATOM 13034 O O . THR C 3 164 ? 803.673 -96.778 452.408 1.00 102.91 155 THR C O 1
ATOM 13038 N N . SER C 3 165 ? 803.175 -96.186 454.530 1.00 107.12 156 SER C N 1
ATOM 13039 C CA . SER C 3 165 ? 801.873 -96.858 454.539 1.00 109.45 156 SER C CA 1
ATOM 13040 C C . SER C 3 165 ? 800.916 -96.254 453.505 1.00 109.83 156 SER C C 1
ATOM 13041 O O . SER C 3 165 ? 800.188 -96.986 452.830 1.00 109.47 156 SER C O 1
ATOM 13044 N N . ARG C 3 166 ? 800.941 -94.926 453.377 1.00 109.49 157 ARG C N 1
ATOM 13045 C CA . ARG C 3 166 ? 800.105 -94.209 452.406 1.00 109.12 157 ARG C CA 1
ATOM 13046 C C . ARG C 3 166 ? 800.578 -94.397 450.960 1.00 105.07 157 ARG C C 1
ATOM 13047 O O . ARG C 3 166 ? 799.750 -94.512 450.055 1.00 103.38 157 ARG C O 1
ATOM 13055 N N . GLU C 3 167 ? 801.895 -94.419 450.747 1.00 102.47 158 GLU C N 1
ATOM 13056 C CA . GLU C 3 167 ? 802.469 -94.720 449.421 1.00 101.46 158 GLU C CA 1
ATOM 13057 C C . GLU C 3 167 ? 802.135 -96.143 448.961 1.00 99.73 158 GLU C C 1
ATOM 13058 O O . GLU C 3 167 ? 801.779 -96.355 447.800 1.00 96.40 158 GLU C O 1
ATOM 13064 N N . ALA C 3 168 ? 802.265 -97.106 449.876 1.00 98.41 159 ALA C N 1
ATOM 13065 C CA . ALA C 3 168 ? 801.911 -98.507 449.611 1.00 94.12 159 ALA C CA 1
ATOM 13066 C C . ALA C 3 168 ? 800.409 -98.702 449.381 1.00 90.70 159 ALA C C 1
ATOM 13067 O O . ALA C 3 168 ? 800.013 -99.574 448.607 1.00 87.26 159 ALA C O 1
ATOM 13069 N N . GLN C 3 169 ? 799.586 -97.897 450.056 1.00 89.41 160 GLN C N 1
ATOM 13070 C CA . GLN C 3 169 ? 798.131 -97.902 449.853 1.00 89.08 160 GLN C CA 1
ATOM 13071 C C . GLN C 3 169 ? 797.748 -97.511 448.422 1.00 88.54 160 GLN C C 1
ATOM 13072 O O . GLN C 3 169 ? 796.862 -98.128 447.832 1.00 89.62 160 GLN C O 1
ATOM 13078 N N . GLU C 3 170 ? 798.419 -96.495 447.879 1.00 87.89 161 GLU C N 1
ATOM 13079 C CA . GLU C 3 170 ? 798.205 -96.052 446.491 1.00 87.53 161 GLU C CA 1
ATOM 13080 C C . GLU C 3 170 ? 798.594 -97.120 445.461 1.00 83.94 161 GLU C C 1
ATOM 13081 O O . GLU C 3 170 ? 797.912 -97.285 444.445 1.00 82.83 161 GLU C O 1
ATOM 13087 N N . VAL C 3 171 ? 799.688 -97.834 445.732 1.00 80.88 162 VAL C N 1
ATOM 13088 C CA . VAL C 3 171 ? 800.176 -98.899 444.847 1.00 80.61 162 VAL C CA 1
ATOM 13089 C C . VAL C 3 171 ? 799.180 -100.062 444.825 1.00 81.08 162 VAL C C 1
ATOM 13090 O O . VAL C 3 171 ? 798.818 -100.553 443.751 1.00 78.72 162 VAL C O 1
ATOM 13094 N N . ILE C 3 172 ? 798.749 -100.483 446.015 1.00 81.53 163 ILE C N 1
ATOM 13095 C CA . ILE C 3 172 ? 797.760 -101.560 446.178 1.00 80.89 163 ILE C CA 1
ATOM 13096 C C . ILE C 3 172 ? 796.464 -101.214 445.444 1.00 79.51 163 ILE C C 1
ATOM 13097 O O . ILE C 3 172 ? 795.926 -102.045 444.708 1.00 78.48 163 ILE C O 1
ATOM 13102 N N . MET C 3 173 ? 795.985 -99.986 445.643 1.00 79.53 164 MET C N 1
ATOM 13103 C CA . MET C 3 173 ? 794.762 -99.503 444.986 1.00 79.54 164 MET C CA 1
ATOM 13104 C C . MET C 3 173 ? 794.880 -99.622 443.466 1.00 79.90 164 MET C C 1
ATOM 13105 O O . MET C 3 173 ? 793.992 -100.162 442.820 1.00 78.62 164 MET C O 1
ATOM 13110 N N . GLU C 3 174 ? 795.991 -99.136 442.916 1.00 80.42 165 GLU C N 1
ATOM 13111 C CA . GLU C 3 174 ? 796.258 -99.211 441.471 1.00 81.85 165 GLU C CA 1
ATOM 13112 C C . GLU C 3 174 ? 796.239 -100.628 440.877 1.00 82.01 165 GLU C C 1
ATOM 13113 O O . GLU C 3 174 ? 795.811 -100.811 439.734 1.00 81.87 165 GLU C O 1
ATOM 13119 N N . VAL C 3 175 ? 796.698 -101.616 441.646 1.00 82.21 166 VAL C N 1
ATOM 13120 C CA . VAL C 3 175 ? 796.806 -103.001 441.164 1.00 80.79 166 VAL C CA 1
ATOM 13121 C C . VAL C 3 175 ? 795.461 -103.736 441.204 1.00 79.06 166 VAL C C 1
ATOM 13122 O O . VAL C 3 175 ? 795.058 -104.333 440.202 1.00 75.79 166 VAL C O 1
ATOM 13126 N N . VAL C 3 176 ? 794.783 -103.694 442.352 1.00 79.38 167 VAL C N 1
ATOM 13127 C CA . VAL C 3 176 ? 793.538 -104.470 442.564 1.00 82.39 167 VAL C CA 1
ATOM 13128 C C . VAL C 3 176 ? 792.226 -103.675 442.449 1.00 83.28 167 VAL C C 1
ATOM 13129 O O . VAL C 3 176 ? 791.195 -104.247 442.090 1.00 82.57 167 VAL C O 1
ATOM 13133 N N . PHE C 3 177 ? 792.265 -102.376 442.748 1.00 85.07 168 PHE C N 1
ATOM 13134 C CA . PHE C 3 177 ? 791.085 -101.508 442.657 1.00 86.63 168 PHE C CA 1
ATOM 13135 C C . PHE C 3 177 ? 791.375 -100.288 441.769 1.00 89.20 168 PHE C C 1
ATOM 13136 O O . PHE C 3 177 ? 791.239 -99.144 442.224 1.00 88.56 168 PHE C O 1
ATOM 13144 N N . PRO C 3 178 ? 791.773 -100.524 440.496 1.00 91.96 169 PRO C N 1
ATOM 13145 C CA . PRO C 3 178 ? 792.247 -99.435 439.625 1.00 93.62 169 PRO C CA 1
ATOM 13146 C C . PRO C 3 178 ? 791.207 -98.343 439.354 1.00 95.58 169 PRO C C 1
ATOM 13147 O O . PRO C 3 178 ? 791.569 -97.176 439.212 1.00 98.16 169 PRO C O 1
ATOM 13151 N N . ASN C 3 179 ? 789.934 -98.730 439.305 1.00 97.87 170 ASN C N 1
ATOM 13152 C CA . ASN C 3 179 ? 788.842 -97.811 438.978 1.00 99.15 170 ASN C CA 1
ATOM 13153 C C . ASN C 3 179 ? 788.493 -96.862 440.134 1.00 97.77 170 ASN C C 1
ATOM 13154 O O . ASN C 3 179 ? 787.947 -95.785 439.892 1.00 96.64 170 ASN C O 1
ATOM 13159 N N . GLU C 3 180 ? 788.808 -97.257 441.372 1.00 97.69 171 GLU C N 1
ATOM 13160 C CA . GLU C 3 180 ? 788.445 -96.488 442.575 1.00 99.93 171 GLU C CA 1
ATOM 13161 C C . GLU C 3 180 ? 789.633 -95.777 443.249 1.00 103.66 171 GLU C C 1
ATOM 13162 O O . GLU C 3 180 ? 789.629 -95.566 444.467 1.00 101.24 171 GLU C O 1
ATOM 13168 N N . VAL C 3 181 ? 790.635 -95.387 442.460 1.00 109.80 172 VAL C N 1
ATOM 13169 C CA . VAL C 3 181 ? 791.747 -94.579 442.969 1.00 114.22 172 VAL C CA 1
ATOM 13170 C C . VAL C 3 181 ? 791.231 -93.149 443.152 1.00 120.02 172 VAL C C 1
ATOM 13171 O O . VAL C 3 181 ? 790.490 -92.644 442.305 1.00 125.96 172 VAL C O 1
ATOM 13175 N N . GLY C 3 182 ? 791.619 -92.509 444.253 1.00 122.12 173 GLY C N 1
ATOM 13176 C CA . GLY C 3 182 ? 791.099 -91.187 444.612 1.00 124.42 173 GLY C CA 1
ATOM 13177 C C . GLY C 3 182 ? 791.699 -90.039 443.816 1.00 127.56 173 GLY C C 1
ATOM 13178 O O . GLY C 3 182 ? 792.081 -90.202 442.653 1.00 125.46 173 GLY C O 1
ATOM 13179 N N . ALA C 3 183 ? 791.769 -88.869 444.449 1.00 130.34 174 ALA C N 1
ATOM 13180 C CA . ALA C 3 183 ? 792.377 -87.680 443.842 1.00 131.34 174 ALA C CA 1
ATOM 13181 C C . ALA C 3 183 ? 793.891 -87.830 443.649 1.00 134.58 174 ALA C C 1
ATOM 13182 O O . ALA C 3 183 ? 794.448 -87.298 442.687 1.00 135.82 174 ALA C O 1
ATOM 13184 N N . ARG C 3 184 ? 794.542 -88.555 444.561 1.00 136.75 175 ARG C N 1
ATOM 13185 C CA . ARG C 3 184 ? 795.997 -88.753 444.523 1.00 136.95 175 ARG C CA 1
ATOM 13186 C C . ARG C 3 184 ? 796.435 -89.685 443.390 1.00 136.95 175 ARG C C 1
ATOM 13187 O O . ARG C 3 184 ? 795.630 -90.448 442.846 1.00 134.08 175 ARG C O 1
ATOM 13195 N N . THR C 3 185 ? 797.721 -89.601 443.050 1.00 137.72 176 THR C N 1
ATOM 13196 C CA . THR C 3 185 ? 798.328 -90.380 441.964 1.00 137.36 176 THR C CA 1
ATOM 13197 C C . THR C 3 185 ? 799.694 -90.932 442.386 1.00 136.93 176 THR C C 1
ATOM 13198 O O . THR C 3 185 ? 800.198 -90.611 443.468 1.00 135.48 176 THR C O 1
ATOM 13202 N N . LEU C 3 186 ? 800.280 -91.764 441.526 1.00 136.83 177 LEU C N 1
ATOM 13203 C CA . LEU C 3 186 ? 801.591 -92.374 441.777 1.00 136.30 177 LEU C CA 1
ATOM 13204 C C . LEU C 3 186 ? 802.708 -91.334 441.638 1.00 134.78 177 LEU C C 1
ATOM 13205 O O . LEU C 3 186 ? 803.042 -90.918 440.526 1.00 135.41 177 LEU C O 1
ATOM 13210 N N . SER C 3 187 ? 803.279 -90.925 442.772 1.00 132.76 178 SER C N 1
ATOM 13211 C CA . SER C 3 187 ? 804.282 -89.854 442.812 1.00 131.18 178 SER C CA 1
ATOM 13212 C C . SER C 3 187 ? 805.673 -90.338 442.388 1.00 131.63 178 SER C C 1
ATOM 13213 O O . SER C 3 187 ? 806.244 -89.831 441.419 1.00 133.58 178 SER C O 1
ATOM 13216 N N . SER C 3 188 ? 806.204 -91.319 443.117 1.00 129.71 179 SER C N 1
ATOM 13217 C CA . SER C 3 188 ? 807.580 -91.795 442.921 1.00 126.51 179 SER C CA 1
ATOM 13218 C C . SER C 3 188 ? 807.716 -92.733 441.720 1.00 124.16 179 SER C C 1
ATOM 13219 O O . SER C 3 188 ? 806.740 -93.349 441.285 1.00 122.66 179 SER C O 1
ATOM 13222 N N . ASP C 3 189 ? 808.938 -92.830 441.194 1.00 122.93 180 ASP C N 1
ATOM 13223 C CA . ASP C 3 189 ? 809.273 -93.807 440.144 1.00 120.24 180 ASP C CA 1
ATOM 13224 C C . ASP C 3 189 ? 809.384 -95.230 440.702 1.00 117.04 180 ASP C C 1
ATOM 13225 O O . ASP C 3 189 ? 809.265 -96.199 439.949 1.00 117.25 180 ASP C O 1
ATOM 13230 N N . ALA C 3 190 ? 809.632 -95.349 442.008 1.00 112.57 181 ALA C N 1
ATOM 13231 C CA . ALA C 3 190 ? 809.527 -96.629 442.709 1.00 108.93 181 ALA C CA 1
ATOM 13232 C C . ALA C 3 190 ? 808.090 -97.144 442.663 1.00 106.08 181 ALA C C 1
ATOM 13233 O O . ALA C 3 190 ? 807.858 -98.301 442.327 1.00 105.90 181 ALA C O 1
ATOM 13235 N N . GLN C 3 191 ? 807.139 -96.267 442.982 1.00 103.17 182 GLN C N 1
ATOM 13236 C CA . GLN C 3 191 ? 805.711 -96.609 442.977 1.00 102.29 182 GLN C CA 1
ATOM 13237 C C . GLN C 3 191 ? 805.202 -97.052 441.601 1.00 104.42 182 GLN C C 1
ATOM 13238 O O . GLN C 3 191 ? 804.405 -97.987 441.513 1.00 109.09 182 GLN C O 1
ATOM 13244 N N . LEU C 3 192 ? 805.662 -96.385 440.542 1.00 104.84 183 LEU C N 1
ATOM 13245 C CA . LEU C 3 192 ? 805.262 -96.727 439.167 1.00 106.59 183 LEU C CA 1
ATOM 13246 C C . LEU C 3 192 ? 805.817 -98.079 438.710 1.00 106.99 183 LEU C C 1
ATOM 13247 O O . LEU C 3 192 ? 805.084 -98.884 438.127 1.00 106.84 183 LEU C O 1
ATOM 13252 N N . THR C 3 193 ? 807.103 -98.320 438.974 1.00 107.89 184 THR C N 1
ATOM 13253 C CA . THR C 3 193 ? 807.768 -99.571 438.576 1.00 107.17 184 THR C CA 1
ATOM 13254 C C . THR C 3 193 ? 807.278 -100.793 439.362 1.00 105.25 184 THR C C 1
ATOM 13255 O O . THR C 3 193 ? 807.190 -101.887 438.800 1.00 105.13 184 THR C O 1
ATOM 13259 N N . ILE C 3 194 ? 806.968 -100.608 440.648 1.00 101.71 185 ILE C N 1
ATOM 13260 C CA . ILE C 3 194 ? 806.380 -101.676 441.476 1.00 99.00 185 ILE C CA 1
ATOM 13261 C C . ILE C 3 194 ? 804.981 -102.041 440.966 1.00 97.50 185 ILE C C 1
ATOM 13262 O O . ILE C 3 194 ? 804.635 -103.222 440.908 1.00 98.22 185 ILE C O 1
ATOM 13267 N N . THR C 3 195 ? 804.195 -101.028 440.598 1.00 94.57 186 THR C N 1
ATOM 13268 C CA . THR C 3 195 ? 802.838 -101.227 440.078 1.00 93.79 186 THR C CA 1
ATOM 13269 C C . THR C 3 195 ? 802.821 -101.976 438.735 1.00 95.37 186 THR C C 1
ATOM 13270 O O . THR C 3 195 ? 801.976 -102.848 438.531 1.00 93.15 186 THR C O 1
ATOM 13274 N N . LYS C 3 196 ? 803.740 -101.633 437.832 1.00 98.79 187 LYS C N 1
ATOM 13275 C CA . LYS C 3 196 ? 803.888 -102.359 436.559 1.00 103.15 187 LYS C CA 1
ATOM 13276 C C . LYS C 3 196 ? 804.220 -103.839 436.771 1.00 105.22 187 LYS C C 1
ATOM 13277 O O . LYS C 3 196 ? 803.652 -104.705 436.100 1.00 105.99 187 LYS C O 1
ATOM 13283 N N . GLU C 3 197 ? 805.140 -104.111 437.697 1.00 106.72 188 GLU C N 1
ATOM 13284 C CA . GLU C 3 197 ? 805.537 -105.485 438.038 1.00 106.14 188 GLU C CA 1
ATOM 13285 C C . GLU C 3 197 ? 804.403 -106.268 438.706 1.00 101.59 188 GLU C C 1
ATOM 13286 O O . GLU C 3 197 ? 804.161 -107.425 438.356 1.00 101.42 188 GLU C O 1
ATOM 13292 N N . LYS C 3 198 ? 803.719 -105.632 439.658 1.00 96.66 189 LYS C N 1
ATOM 13293 C CA . LYS C 3 198 ? 802.582 -106.258 440.353 1.00 94.49 189 LYS C CA 1
ATOM 13294 C C . LYS C 3 198 ? 801.403 -106.524 439.416 1.00 94.37 189 LYS C C 1
ATOM 13295 O O . LYS C 3 198 ? 800.818 -107.608 439.458 1.00 93.50 189 LYS C O 1
ATOM 13301 N N . LYS C 3 199 ? 801.064 -105.544 438.579 1.00 95.59 190 LYS C N 1
ATOM 13302 C CA . LYS C 3 199 ? 800.007 -105.716 437.572 1.00 98.57 190 LYS C CA 1
ATOM 13303 C C . LYS C 3 199 ? 800.297 -106.878 436.616 1.00 97.77 190 LYS C C 1
ATOM 13304 O O . LYS C 3 199 ? 799.398 -107.658 436.304 1.00 96.98 190 LYS C O 1
ATOM 13310 N N . GLU C 3 200 ? 801.550 -106.994 436.174 1.00 99.28 191 GLU C N 1
ATOM 13311 C CA . GLU C 3 200 ? 801.948 -108.044 435.227 1.00 100.92 191 GLU C CA 1
ATOM 13312 C C . GLU C 3 200 ? 802.051 -109.428 435.877 1.00 99.77 191 GLU C C 1
ATOM 13313 O O . GLU C 3 200 ? 801.647 -110.424 435.270 1.00 99.35 191 GLU C O 1
ATOM 13319 N N . GLU C 3 201 ? 802.612 -109.489 437.086 1.00 98.64 192 GLU C N 1
ATOM 13320 C CA . GLU C 3 201 ? 802.740 -110.756 437.829 1.00 97.30 192 GLU C CA 1
ATOM 13321 C C . GLU C 3 201 ? 801.388 -111.346 438.243 1.00 93.50 192 GLU C C 1
ATOM 13322 O O . GLU C 3 201 ? 801.172 -112.551 438.109 1.00 91.26 192 GLU C O 1
ATOM 13328 N N . LEU C 3 202 ? 800.489 -110.488 438.730 1.00 91.11 193 LEU C N 1
ATOM 13329 C CA . LEU C 3 202 ? 799.198 -110.912 439.291 1.00 89.81 193 LEU C CA 1
ATOM 13330 C C . LEU C 3 202 ? 798.028 -110.961 438.289 1.00 92.60 193 LEU C C 1
ATOM 13331 O O . LEU C 3 202 ? 796.895 -111.229 438.697 1.00 93.97 193 LEU C O 1
ATOM 13336 N N . LYS C 3 203 ? 798.286 -110.721 436.999 1.00 96.77 194 LYS C N 1
ATOM 13337 C CA . LYS C 3 203 ? 797.219 -110.699 435.980 1.00 100.51 194 LYS C CA 1
ATOM 13338 C C . LYS C 3 203 ? 796.558 -112.071 435.795 1.00 99.74 194 LYS C C 1
ATOM 13339 O O . LYS C 3 203 ? 797.249 -113.093 435.749 1.00 96.20 194 LYS C O 1
ATOM 13345 N N . ASN C 3 204 ? 795.226 -112.074 435.691 1.00 100.03 195 ASN C N 1
ATOM 13346 C CA . ASN C 3 204 ? 794.434 -113.294 435.481 1.00 102.07 195 ASN C CA 1
ATOM 13347 C C . ASN C 3 204 ? 794.762 -114.378 436.516 1.00 101.25 195 ASN C C 1
ATOM 13348 O O . ASN C 3 204 ? 795.175 -115.493 436.173 1.00 101.77 195 ASN C O 1
ATOM 13353 N N . CYS C 3 205 ? 794.590 -114.012 437.785 1.00 97.21 196 CYS C N 1
ATOM 13354 C CA . CYS C 3 205 ? 794.819 -114.900 438.921 1.00 92.58 196 CYS C CA 1
ATOM 13355 C C . CYS C 3 205 ? 793.547 -114.932 439.763 1.00 89.62 196 CYS C C 1
ATOM 13356 O O . CYS C 3 205 ? 793.274 -113.991 440.511 1.00 88.40 196 CYS C O 1
ATOM 13359 N N . LYS C 3 206 ? 792.766 -116.005 439.627 1.00 87.29 197 LYS C N 1
ATOM 13360 C CA . LYS C 3 206 ? 791.478 -116.118 440.320 1.00 86.85 197 LYS C CA 1
ATOM 13361 C C . LYS C 3 206 ? 791.674 -116.303 441.826 1.00 83.13 197 LYS C C 1
ATOM 13362 O O . LYS C 3 206 ? 791.944 -117.406 442.301 1.00 83.16 197 LYS C O 1
ATOM 13368 N N . ILE C 3 207 ? 791.555 -115.198 442.556 1.00 78.96 198 ILE C N 1
ATOM 13369 C CA . ILE C 3 207 ? 791.676 -115.182 444.015 1.00 75.28 198 ILE C CA 1
ATOM 13370 C C . ILE C 3 207 ? 791.031 -113.897 444.532 1.00 72.90 198 ILE C C 1
ATOM 13371 O O . ILE C 3 207 ? 790.955 -112.909 443.800 1.00 73.05 198 ILE C O 1
ATOM 13376 N N . SER C 3 208 ? 790.560 -113.919 445.778 1.00 71.90 199 SER C N 1
ATOM 13377 C CA . SER C 3 208 ? 789.949 -112.742 446.407 1.00 71.46 199 SER C CA 1
ATOM 13378 C C . SER C 3 208 ? 790.889 -111.532 446.352 1.00 72.09 199 SER C C 1
ATOM 13379 O O . SER C 3 208 ? 792.035 -111.633 446.794 1.00 72.30 199 SER C O 1
ATOM 13382 N N . PRO C 3 209 ? 790.418 -110.395 445.793 1.00 73.09 200 PRO C N 1
ATOM 13383 C CA . PRO C 3 209 ? 791.200 -109.150 445.840 1.00 73.85 200 PRO C CA 1
ATOM 13384 C C . PRO C 3 209 ? 791.546 -108.685 447.262 1.00 73.37 200 PRO C C 1
ATOM 13385 O O . PRO C 3 209 ? 792.588 -108.059 447.466 1.00 72.41 200 PRO C O 1
ATOM 13389 N N . ILE C 3 210 ? 790.670 -108.996 448.220 1.00 74.24 201 ILE C N 1
ATOM 13390 C CA . ILE C 3 210 ? 790.901 -108.725 449.645 1.00 74.28 201 ILE C CA 1
ATOM 13391 C C . ILE C 3 210 ? 792.219 -109.352 450.114 1.00 73.39 201 ILE C C 1
ATOM 13392 O O . ILE C 3 210 ? 792.996 -108.715 450.828 1.00 73.57 201 ILE C O 1
ATOM 13397 N N . MET C 3 211 ? 792.461 -110.593 449.701 1.00 72.31 202 MET C N 1
ATOM 13398 C CA . MET C 3 211 ? 793.685 -111.306 450.063 1.00 71.43 202 MET C CA 1
ATOM 13399 C C . MET C 3 211 ? 794.929 -110.747 449.359 1.00 69.63 202 MET C C 1
ATOM 13400 O O . MET C 3 211 ? 796.011 -110.731 449.945 1.00 69.02 202 MET C O 1
ATOM 13405 N N . VAL C 3 212 ? 794.773 -110.289 448.115 1.00 68.16 203 VAL C N 1
ATOM 13406 C CA . VAL C 3 212 ? 795.882 -109.696 447.349 1.00 66.08 203 VAL C CA 1
ATOM 13407 C C . VAL C 3 212 ? 796.286 -108.351 447.960 1.00 64.38 203 VAL C C 1
ATOM 13408 O O . VAL C 3 212 ? 797.476 -108.069 448.116 1.00 62.15 203 VAL C O 1
ATOM 13412 N N . ALA C 3 213 ? 795.289 -107.531 448.294 1.00 62.16 204 ALA C N 1
ATOM 13413 C CA . ALA C 3 213 ? 795.511 -106.277 449.017 1.00 61.89 204 ALA C CA 1
ATOM 13414 C C . ALA C 3 213 ? 796.242 -106.505 450.343 1.00 62.05 204 ALA C C 1
ATOM 13415 O O . ALA C 3 213 ? 797.167 -105.762 450.676 1.00 61.70 204 ALA C O 1
ATOM 13417 N N . TYR C 3 214 ? 795.823 -107.534 451.082 1.00 63.09 205 TYR C N 1
ATOM 13418 C CA . TYR C 3 214 ? 796.438 -107.893 452.368 1.00 62.28 205 TYR C CA 1
ATOM 13419 C C . TYR C 3 214 ? 797.913 -108.291 452.225 1.00 60.58 205 TYR C C 1
ATOM 13420 O O . TYR C 3 214 ? 798.762 -107.761 452.934 1.00 57.84 205 TYR C O 1
ATOM 13429 N N . MET C 3 215 ? 798.204 -109.228 451.323 1.00 61.08 206 MET C N 1
ATOM 13430 C CA . MET C 3 215 ? 799.578 -109.719 451.128 1.00 62.69 206 MET C CA 1
ATOM 13431 C C . MET C 3 215 ? 800.548 -108.642 450.631 1.00 66.53 206 MET C C 1
ATOM 13432 O O . MET C 3 215 ? 801.724 -108.663 450.996 1.00 69.08 206 MET C O 1
ATOM 13437 N N . LEU C 3 216 ? 800.060 -107.718 449.804 1.00 68.67 207 LEU C N 1
ATOM 13438 C CA . LEU C 3 216 ? 800.864 -106.580 449.343 1.00 69.48 207 LEU C CA 1
ATOM 13439 C C . LEU C 3 216 ? 801.163 -105.597 450.482 1.00 71.18 207 LEU C C 1
ATOM 13440 O O . LEU C 3 216 ? 802.295 -105.131 450.613 1.00 71.95 207 LEU C O 1
ATOM 13445 N N . GLU C 3 217 ? 800.152 -105.293 451.300 1.00 72.62 208 GLU C N 1
ATOM 13446 C CA . GLU C 3 217 ? 800.328 -104.451 452.498 1.00 73.83 208 GLU C CA 1
ATOM 13447 C C . GLU C 3 217 ? 801.426 -104.991 453.428 1.00 71.87 208 GLU C C 1
ATOM 13448 O O . GLU C 3 217 ? 802.233 -104.220 453.947 1.00 71.53 208 GLU C O 1
ATOM 13454 N N . ARG C 3 218 ? 801.457 -106.310 453.610 1.00 70.23 209 ARG C N 1
ATOM 13455 C CA . ARG C 3 218 ? 802.466 -106.968 454.446 1.00 70.09 209 ARG C CA 1
ATOM 13456 C C . ARG C 3 218 ? 803.833 -107.018 453.754 1.00 68.75 209 ARG C C 1
ATOM 13457 O O . ARG C 3 218 ? 804.861 -106.831 454.401 1.00 66.89 209 ARG C O 1
ATOM 13465 N N . GLU C 3 219 ? 803.837 -107.273 452.446 1.00 69.32 210 GLU C N 1
ATOM 13466 C CA . GLU C 3 219 ? 805.077 -107.402 451.671 1.00 70.07 210 GLU C CA 1
ATOM 13467 C C . GLU C 3 219 ? 805.817 -106.076 451.490 1.00 70.71 210 GLU C C 1
ATOM 13468 O O . GLU C 3 219 ? 807.023 -106.002 451.723 1.00 72.29 210 GLU C O 1
ATOM 13474 N N . LEU C 3 220 ? 805.093 -105.041 451.070 1.00 71.00 211 LEU C N 1
ATOM 13475 C CA . LEU C 3 220 ? 805.708 -103.772 450.668 1.00 71.03 211 LEU C CA 1
ATOM 13476 C C . LEU C 3 220 ? 806.212 -102.936 451.848 1.00 70.58 211 LEU C C 1
ATOM 13477 O O . LEU C 3 220 ? 807.340 -102.448 451.819 1.00 73.21 211 LEU C O 1
ATOM 13482 N N . VAL C 3 221 ? 805.383 -102.780 452.878 1.00 70.25 212 VAL C N 1
ATOM 13483 C CA . VAL C 3 221 ? 805.687 -101.872 453.992 1.00 70.67 212 VAL C CA 1
ATOM 13484 C C . VAL C 3 221 ? 806.697 -102.497 454.960 1.00 71.20 212 VAL C C 1
ATOM 13485 O O . VAL C 3 221 ? 806.577 -103.665 455.331 1.00 73.53 212 VAL C O 1
ATOM 13489 N N . ARG C 3 222 ? 807.682 -101.696 455.365 1.00 71.54 213 ARG C N 1
ATOM 13490 C CA . ARG C 3 222 ? 808.705 -102.104 456.326 1.00 71.39 213 ARG C CA 1
ATOM 13491 C C . ARG C 3 222 ? 808.092 -102.237 457.716 1.00 70.93 213 ARG C C 1
ATOM 13492 O O . ARG C 3 222 ? 807.335 -101.366 458.148 1.00 69.87 213 ARG C O 1
ATOM 13500 N N . ARG C 3 223 ? 808.411 -103.338 458.396 1.00 71.44 214 ARG C N 1
ATOM 13501 C CA . ARG C 3 223 ? 807.994 -103.582 459.781 1.00 69.92 214 ARG C CA 1
ATOM 13502 C C . ARG C 3 223 ? 809.210 -103.992 460.608 1.00 69.05 214 ARG C C 1
ATOM 13503 O O . ARG C 3 223 ? 810.099 -104.691 460.112 1.00 69.34 214 ARG C O 1
ATOM 13511 N N . THR C 3 224 ? 809.239 -103.551 461.866 1.00 67.85 215 THR C N 1
ATOM 13512 C CA . THR C 3 224 ? 810.348 -103.835 462.777 1.00 67.60 215 THR C CA 1
ATOM 13513 C C . THR C 3 224 ? 809.876 -104.393 464.121 1.00 66.61 215 THR C C 1
ATOM 13514 O O . THR C 3 224 ? 808.705 -104.269 464.481 1.00 68.01 215 THR C O 1
ATOM 13518 N N . ARG C 3 225 ? 810.805 -105.013 464.846 1.00 65.48 216 ARG C N 1
ATOM 13519 C CA . ARG C 3 225 ? 810.564 -105.511 466.202 1.00 65.78 216 ARG C CA 1
ATOM 13520 C C . ARG C 3 225 ? 811.835 -105.441 467.044 1.00 61.72 216 ARG C C 1
ATOM 13521 O O . ARG C 3 225 ? 812.941 -105.597 466.521 1.00 62.27 216 ARG C O 1
ATOM 13529 N N . PHE C 3 226 ? 811.669 -105.215 468.347 1.00 56.77 217 PHE C N 1
ATOM 13530 C CA . PHE C 3 226 ? 812.768 -105.380 469.299 1.00 55.00 217 PHE C CA 1
ATOM 13531 C C . PHE C 3 226 ? 812.970 -106.872 469.547 1.00 53.82 217 PHE C C 1
ATOM 13532 O O . PHE C 3 226 ? 812.093 -107.536 470.101 1.00 54.43 217 PHE C O 1
ATOM 13540 N N . LEU C 3 227 ? 814.113 -107.390 469.107 1.00 51.61 218 LEU C N 1
ATOM 13541 C CA . LEU C 3 227 ? 814.489 -108.783 469.333 1.00 50.38 218 LEU C CA 1
ATOM 13542 C C . LEU C 3 227 ? 815.910 -108.836 469.894 1.00 50.78 218 LEU C C 1
ATOM 13543 O O . LEU C 3 227 ? 816.703 -107.936 469.630 1.00 49.27 218 LEU C O 1
ATOM 13548 N N . PRO C 3 228 ? 816.237 -109.879 470.679 1.00 52.83 219 PRO C N 1
ATOM 13549 C CA . PRO C 3 228 ? 817.636 -110.121 471.038 1.00 54.04 219 PRO C CA 1
ATOM 13550 C C . PRO C 3 228 ? 818.378 -110.829 469.892 1.00 55.61 219 PRO C C 1
ATOM 13551 O O . PRO C 3 228 ? 818.046 -111.969 469.560 1.00 55.48 219 PRO C O 1
ATOM 13555 N N . ILE C 3 229 ? 819.352 -110.142 469.288 1.00 57.04 220 ILE C N 1
ATOM 13556 C CA . ILE C 3 229 ? 820.123 -110.676 468.156 1.00 57.99 220 ILE C CA 1
ATOM 13557 C C . ILE C 3 229 ? 821.590 -110.817 468.541 1.00 57.45 220 ILE C C 1
ATOM 13558 O O . ILE C 3 229 ? 822.192 -109.877 469.065 1.00 56.75 220 ILE C O 1
ATOM 13563 N N . ALA C 3 230 ? 822.146 -111.996 468.271 1.00 56.73 221 ALA C N 1
ATOM 13564 C CA . ALA C 3 230 ? 823.585 -112.222 468.282 1.00 56.30 221 ALA C CA 1
ATOM 13565 C C . ALA C 3 230 ? 824.015 -112.292 466.829 1.00 55.89 221 ALA C C 1
ATOM 13566 O O . ALA C 3 230 ? 823.393 -112.997 466.033 1.00 56.84 221 ALA C O 1
ATOM 13568 N N . GLY C 3 231 ? 825.062 -111.552 466.479 1.00 54.77 222 GLY C N 1
ATOM 13569 C CA . GLY C 3 231 ? 825.602 -111.576 465.127 1.00 53.06 222 GLY C CA 1
ATOM 13570 C C . GLY C 3 231 ? 824.755 -110.812 464.127 1.00 52.06 222 GLY C C 1
ATOM 13571 O O . GLY C 3 231 ? 824.149 -109.793 464.467 1.00 50.59 222 GLY C O 1
ATOM 13572 N N . ALA C 3 232 ? 824.720 -111.325 462.897 1.00 52.41 223 ALA C N 1
ATOM 13573 C CA . ALA C 3 232 ? 824.111 -110.650 461.744 1.00 51.67 223 ALA C CA 1
ATOM 13574 C C . ALA C 3 232 ? 822.701 -110.144 462.030 1.00 51.59 223 ALA C C 1
ATOM 13575 O O . ALA C 3 232 ? 821.835 -110.923 462.421 1.00 53.95 223 ALA C O 1
ATOM 13577 N N . THR C 3 233 ? 822.490 -108.842 461.836 1.00 51.04 224 THR C N 1
ATOM 13578 C CA . THR C 3 233 ? 821.212 -108.187 462.129 1.00 51.87 224 THR C CA 1
ATOM 13579 C C . THR C 3 233 ? 820.329 -107.931 460.903 1.00 52.26 224 THR C C 1
ATOM 13580 O O . THR C 3 233 ? 819.212 -107.432 461.054 1.00 53.95 224 THR C O 1
ATOM 13584 N N . SER C 3 234 ? 820.809 -108.257 459.701 1.00 52.40 225 SER C N 1
ATOM 13585 C CA . SER C 3 234 ? 820.041 -107.985 458.480 1.00 53.03 225 SER C CA 1
ATOM 13586 C C . SER C 3 234 ? 818.807 -108.882 458.397 1.00 52.38 225 SER C C 1
ATOM 13587 O O . SER C 3 234 ? 818.749 -109.931 459.037 1.00 52.54 225 SER C O 1
ATOM 13590 N N . SER C 3 235 ? 817.836 -108.449 457.596 1.00 52.26 226 SER C N 1
ATOM 13591 C CA . SER C 3 235 ? 816.502 -109.055 457.544 1.00 52.77 226 SER C CA 1
ATOM 13592 C C . SER C 3 235 ? 816.507 -110.582 457.442 1.00 52.57 226 SER C C 1
ATOM 13593 O O . SER C 3 235 ? 815.839 -111.256 458.227 1.00 52.53 226 SER C O 1
ATOM 13596 N N . THR C 3 236 ? 817.275 -111.111 456.490 1.00 51.78 227 THR C N 1
ATOM 13597 C CA . THR C 3 236 ? 817.303 -112.553 456.206 1.00 51.20 227 THR C CA 1
ATOM 13598 C C . THR C 3 236 ? 817.929 -113.410 457.317 1.00 51.37 227 THR C C 1
ATOM 13599 O O . THR C 3 236 ? 817.644 -114.607 457.408 1.00 51.33 227 THR C O 1
ATOM 13603 N N . TYR C 3 237 ? 818.782 -112.803 458.140 1.00 51.14 228 TYR C N 1
ATOM 13604 C CA . TYR C 3 237 ? 819.325 -113.460 459.335 1.00 52.22 228 TYR C CA 1
ATOM 13605 C C . TYR C 3 237 ? 818.395 -113.322 460.542 1.00 51.99 228 TYR C C 1
ATOM 13606 O O . TYR C 3 237 ? 818.326 -114.229 461.375 1.00 55.16 228 TYR C O 1
ATOM 13615 N N . VAL C 3 238 ? 817.689 -112.195 460.631 1.00 50.79 229 VAL C N 1
ATOM 13616 C CA . VAL C 3 238 ? 816.655 -111.986 461.654 1.00 50.24 229 VAL C CA 1
ATOM 13617 C C . VAL C 3 238 ? 815.496 -112.968 461.456 1.00 49.16 229 VAL C C 1
ATOM 13618 O O . VAL C 3 238 ? 814.903 -113.434 462.425 1.00 50.60 229 VAL C O 1
ATOM 13622 N N . GLU C 3 239 ? 815.187 -113.274 460.198 1.00 48.58 230 GLU C N 1
ATOM 13623 C CA . GLU C 3 239 ? 814.174 -114.269 459.840 1.00 47.97 230 GLU C CA 1
ATOM 13624 C C . GLU C 3 239 ? 814.390 -115.625 460.517 1.00 48.30 230 GLU C C 1
ATOM 13625 O O . GLU C 3 239 ? 813.412 -116.306 460.845 1.00 49.93 230 GLU C O 1
ATOM 13631 N N . VAL C 3 240 ? 815.655 -116.003 460.727 1.00 47.47 231 VAL C N 1
ATOM 13632 C CA . VAL C 3 240 ? 816.011 -117.338 461.222 1.00 47.18 231 VAL C CA 1
ATOM 13633 C C . VAL C 3 240 ? 816.767 -117.338 462.561 1.00 46.61 231 VAL C C 1
ATOM 13634 O O . VAL C 3 240 ? 817.624 -118.191 462.783 1.00 46.38 231 VAL C O 1
ATOM 13638 N N . LEU C 3 241 ? 816.423 -116.416 463.461 1.00 46.96 232 LEU C N 1
ATOM 13639 C CA . LEU C 3 241 ? 817.044 -116.360 464.799 1.00 47.97 232 LEU C CA 1
ATOM 13640 C C . LEU C 3 241 ? 816.800 -117.624 465.622 1.00 47.86 232 LEU C C 1
ATOM 13641 O O . LEU C 3 241 ? 817.707 -118.112 466.301 1.00 48.64 232 LEU C O 1
ATOM 13646 N N . HIS C 3 242 ? 815.567 -118.125 465.579 1.00 46.30 233 HIS C N 1
ATOM 13647 C CA . HIS C 3 242 ? 815.215 -119.393 466.228 1.00 45.55 233 HIS C CA 1
ATOM 13648 C C . HIS C 3 242 ? 816.129 -120.541 465.799 1.00 45.55 233 HIS C C 1
ATOM 13649 O O . HIS C 3 242 ? 816.484 -121.392 466.617 1.00 47.59 233 HIS C O 1
ATOM 13656 N N . LEU C 3 243 ? 816.516 -120.533 464.525 1.00 45.17 234 LEU C N 1
ATOM 13657 C CA . LEU C 3 243 ? 817.361 -121.570 463.937 1.00 45.29 234 LEU C CA 1
ATOM 13658 C C . LEU C 3 243 ? 818.859 -121.362 464.171 1.00 44.65 234 LEU C C 1
ATOM 13659 O O . LEU C 3 243 ? 819.579 -122.343 464.336 1.00 45.39 234 LEU C O 1
ATOM 13664 N N . THR C 3 244 ? 819.325 -120.107 464.170 1.00 44.55 235 THR C N 1
ATOM 13665 C CA . THR C 3 244 ? 820.771 -119.801 464.199 1.00 43.84 235 THR C CA 1
ATOM 13666 C C . THR C 3 244 ? 821.387 -119.582 465.583 1.00 44.23 235 THR C C 1
ATOM 13667 O O . THR C 3 244 ? 822.596 -119.769 465.737 1.00 42.93 235 THR C O 1
ATOM 13671 N N . GLN C 3 245 ? 820.584 -119.176 466.570 1.00 45.58 236 GLN C N 1
ATOM 13672 C CA . GLN C 3 245 ? 821.091 -118.926 467.930 1.00 46.70 236 GLN C CA 1
ATOM 13673 C C . GLN C 3 245 ? 820.218 -119.548 469.010 1.00 46.56 236 GLN C C 1
ATOM 13674 O O . GLN C 3 245 ? 818.992 -119.568 468.892 1.00 48.47 236 GLN C O 1
ATOM 13680 N N . GLY C 3 246 ? 820.871 -120.069 470.046 1.00 46.35 237 GLY C N 1
ATOM 13681 C CA . GLY C 3 246 ? 820.222 -120.424 471.303 1.00 47.69 237 GLY C CA 1
ATOM 13682 C C . GLY C 3 246 ? 820.959 -119.771 472.452 1.00 49.16 237 GLY C C 1
ATOM 13683 O O . GLY C 3 246 ? 821.706 -118.810 472.256 1.00 51.25 237 GLY C O 1
ATOM 13684 N N . THR C 3 247 ? 820.759 -120.300 473.653 1.00 50.05 238 THR C N 1
ATOM 13685 C CA . THR C 3 247 ? 821.415 -119.764 474.845 1.00 50.16 238 THR C CA 1
ATOM 13686 C C . THR C 3 247 ? 822.928 -119.988 474.803 1.00 51.01 238 THR C C 1
ATOM 13687 O O . THR C 3 247 ? 823.693 -119.091 475.160 1.00 53.15 238 THR C O 1
ATOM 13691 N N . CYS C 3 248 ? 823.342 -121.169 474.338 1.00 50.60 239 CYS C N 1
ATOM 13692 C CA . CYS C 3 248 ? 824.738 -121.601 474.393 1.00 50.29 239 CYS C CA 1
ATOM 13693 C C . CYS C 3 248 ? 825.310 -122.088 473.062 1.00 49.69 239 CYS C C 1
ATOM 13694 O O . CYS C 3 248 ? 826.334 -122.777 473.061 1.00 48.77 239 CYS C O 1
ATOM 13697 N N . TRP C 3 249 ? 824.678 -121.739 471.940 1.00 49.49 240 TRP C N 1
ATOM 13698 C CA . TRP C 3 249 ? 825.099 -122.269 470.640 1.00 49.81 240 TRP C CA 1
ATOM 13699 C C . TRP C 3 249 ? 824.855 -121.322 469.467 1.00 51.49 240 TRP C C 1
ATOM 13700 O O . TRP C 3 249 ? 823.952 -120.482 469.512 1.00 51.41 240 TRP C O 1
ATOM 13711 N N . GLU C 3 250 ? 825.677 -121.484 468.426 1.00 53.64 241 GLU C N 1
ATOM 13712 C CA . GLU C 3 250 ? 825.521 -120.781 467.152 1.00 55.37 241 GLU C CA 1
ATOM 13713 C C . GLU C 3 250 ? 825.524 -121.795 466.009 1.00 54.22 241 GLU C C 1
ATOM 13714 O O . GLU C 3 250 ? 826.548 -122.410 465.728 1.00 55.11 241 GLU C O 1
ATOM 13720 N N . GLN C 3 251 ? 824.371 -121.964 465.366 1.00 53.86 242 GLN C N 1
ATOM 13721 C CA . GLN C 3 251 ? 824.251 -122.760 464.142 1.00 52.82 242 GLN C CA 1
ATOM 13722 C C . GLN C 3 251 ? 824.588 -121.845 462.967 1.00 52.82 242 GLN C C 1
ATOM 13723 O O . GLN C 3 251 ? 823.770 -121.005 462.580 1.00 51.39 242 GLN C O 1
ATOM 13729 N N . GLN C 3 252 ? 825.790 -122.001 462.413 1.00 54.60 243 GLN C N 1
ATOM 13730 C CA . GLN C 3 252 ? 826.220 -121.215 461.246 1.00 55.00 243 GLN C CA 1
ATOM 13731 C C . GLN C 3 252 ? 825.353 -121.556 460.034 1.00 52.80 243 GLN C C 1
ATOM 13732 O O . GLN C 3 252 ? 825.105 -122.730 459.743 1.00 51.04 243 GLN C O 1
ATOM 13738 N N . TYR C 3 253 ? 824.892 -120.520 459.341 1.00 51.24 244 TYR C N 1
ATOM 13739 C CA . TYR C 3 253 ? 823.916 -120.677 458.274 1.00 51.16 244 TYR C CA 1
ATOM 13740 C C . TYR C 3 253 ? 823.963 -119.463 457.363 1.00 52.40 244 TYR C C 1
ATOM 13741 O O . TYR C 3 253 ? 823.908 -118.335 457.839 1.00 52.91 244 TYR C O 1
ATOM 13750 N N . THR C 3 254 ? 824.092 -119.710 456.061 1.00 54.41 245 THR C N 1
ATOM 13751 C CA . THR C 3 254 ? 823.977 -118.680 455.039 1.00 55.20 245 THR C CA 1
ATOM 13752 C C . THR C 3 254 ? 822.641 -118.903 454.329 1.00 56.02 245 THR C C 1
ATOM 13753 O O . THR C 3 254 ? 822.438 -119.971 453.745 1.00 55.95 245 THR C O 1
ATOM 13757 N N . PRO C 3 255 ? 821.716 -117.916 454.391 1.00 55.98 246 PRO C N 1
ATOM 13758 C CA . PRO C 3 255 ? 820.479 -118.031 453.616 1.00 55.59 246 PRO C CA 1
ATOM 13759 C C . PRO C 3 255 ? 820.725 -117.993 452.113 1.00 56.80 246 PRO C C 1
ATOM 13760 O O . PRO C 3 255 ? 821.758 -117.490 451.665 1.00 58.29 246 PRO C O 1
ATOM 13764 N N . GLY C 3 256 ? 819.771 -118.516 451.350 1.00 57.52 247 GLY C N 1
ATOM 13765 C CA . GLY C 3 256 ? 819.814 -118.451 449.893 1.00 57.87 247 GLY C CA 1
ATOM 13766 C C . GLY C 3 256 ? 819.728 -117.023 449.396 1.00 58.24 247 GLY C C 1
ATOM 13767 O O . GLY C 3 256 ? 819.298 -116.127 450.123 1.00 58.16 247 GLY C O 1
ATOM 13768 N N . GLY C 3 257 ? 820.149 -116.813 448.155 1.00 61.05 248 GLY C N 1
ATOM 13769 C CA . GLY C 3 257 ? 820.201 -115.478 447.574 1.00 63.91 248 GLY C CA 1
ATOM 13770 C C . GLY C 3 257 ? 821.450 -114.720 447.985 1.00 65.55 248 GLY C C 1
ATOM 13771 O O . GLY C 3 257 ? 822.202 -115.158 448.858 1.00 62.52 248 GLY C O 1
ATOM 13772 N N . GLU C 3 258 ? 821.654 -113.572 447.346 1.00 70.14 249 GLU C N 1
ATOM 13773 C CA . GLU C 3 258 ? 822.868 -112.777 447.506 1.00 73.43 249 GLU C CA 1
ATOM 13774 C C . GLU C 3 258 ? 822.643 -111.631 448.492 1.00 72.96 249 GLU C C 1
ATOM 13775 O O . GLU C 3 258 ? 821.544 -111.082 448.579 1.00 72.94 249 GLU C O 1
ATOM 13781 N N . ALA C 3 259 ? 823.692 -111.280 449.232 1.00 72.32 250 ALA C N 1
ATOM 13782 C CA . ALA C 3 259 ? 823.637 -110.181 450.194 1.00 72.71 250 ALA C CA 1
ATOM 13783 C C . ALA C 3 259 ? 823.666 -108.838 449.470 1.00 73.23 250 ALA C C 1
ATOM 13784 O O . ALA C 3 259 ? 824.328 -108.702 448.440 1.00 71.91 250 ALA C O 1
ATOM 13786 N N . GLU C 3 260 ? 822.951 -107.853 450.013 1.00 75.85 251 GLU C N 1
ATOM 13787 C CA . GLU C 3 260 ? 822.938 -106.498 449.449 1.00 77.83 251 GLU C CA 1
ATOM 13788 C C . GLU C 3 260 ? 824.262 -105.785 449.723 1.00 76.35 251 GLU C C 1
ATOM 13789 O O . GLU C 3 260 ? 824.911 -106.044 450.739 1.00 75.79 251 GLU C O 1
ATOM 13795 N N . ASN C 3 261 ? 824.648 -104.891 448.812 1.00 75.56 252 ASN C N 1
ATOM 13796 C CA . ASN C 3 261 ? 825.916 -104.151 448.915 1.00 75.02 252 ASN C CA 1
ATOM 13797 C C . ASN C 3 261 ? 825.987 -103.294 450.180 1.00 73.61 252 ASN C C 1
ATOM 13798 O O . ASN C 3 261 ? 827.061 -103.152 450.764 1.00 71.13 252 ASN C O 1
ATOM 13803 N N . ASP C 3 262 ? 824.846 -102.736 450.593 1.00 74.23 253 ASP C N 1
ATOM 13804 C CA . ASP C 3 262 ? 824.743 -101.946 451.831 1.00 75.95 253 ASP C CA 1
ATOM 13805 C C . ASP C 3 262 ? 825.206 -102.752 453.044 1.00 73.84 253 ASP C C 1
ATOM 13806 O O . ASP C 3 262 ? 826.025 -102.280 453.837 1.00 72.42 253 ASP C O 1
ATOM 13811 N N . ASP C 3 263 ? 824.674 -103.967 453.170 1.00 71.18 254 ASP C N 1
ATOM 13812 C CA . ASP C 3 263 ? 825.052 -104.878 454.250 1.00 69.08 254 ASP C CA 1
ATOM 13813 C C . ASP C 3 263 ? 826.516 -105.301 454.135 1.00 68.08 254 ASP C C 1
ATOM 13814 O O . ASP C 3 263 ? 827.212 -105.394 455.144 1.00 69.55 254 ASP C O 1
ATOM 13819 N N . LEU C 3 264 ? 826.971 -105.545 452.906 1.00 66.83 255 LEU C N 1
ATOM 13820 C CA . LEU C 3 264 ? 828.352 -105.961 452.641 1.00 66.80 255 LEU C CA 1
ATOM 13821 C C . LEU C 3 264 ? 829.391 -104.857 452.895 1.00 66.10 255 LEU C C 1
ATOM 13822 O O . LEU C 3 264 ? 830.498 -105.152 453.338 1.00 65.58 255 LEU C O 1
ATOM 13827 N N . ASP C 3 265 ? 829.048 -103.603 452.597 1.00 66.49 256 ASP C N 1
ATOM 13828 C CA . ASP C 3 265 ? 829.944 -102.463 452.869 1.00 66.48 256 ASP C CA 1
ATOM 13829 C C . ASP C 3 265 ? 830.036 -102.147 454.366 1.00 65.87 256 ASP C C 1
ATOM 13830 O O . ASP C 3 265 ? 831.121 -101.844 454.865 1.00 66.64 256 ASP C O 1
ATOM 13835 N N . GLN C 3 266 ? 828.901 -102.208 455.065 1.00 65.34 257 GLN C N 1
ATOM 13836 C CA . GLN C 3 266 ? 828.839 -101.979 456.522 1.00 64.68 257 GLN C CA 1
ATOM 13837 C C . GLN C 3 266 ? 829.658 -103.007 457.310 1.00 64.97 257 GLN C C 1
ATOM 13838 O O . GLN C 3 266 ? 830.414 -102.650 458.218 1.00 65.63 257 GLN C O 1
ATOM 13844 N N . THR C 3 267 ? 829.475 -104.279 456.968 1.00 64.86 258 THR C N 1
ATOM 13845 C CA . THR C 3 267 ? 830.172 -105.387 457.635 1.00 66.11 258 THR C CA 1
ATOM 13846 C C . THR C 3 267 ? 831.668 -105.490 457.267 1.00 64.07 258 THR C C 1
ATOM 13847 O O . THR C 3 267 ? 832.475 -105.951 458.081 1.00 62.55 258 THR C O 1
ATOM 13851 N N . LEU C 3 268 ? 832.022 -105.088 456.045 1.00 63.16 259 LEU C N 1
ATOM 13852 C CA . LEU C 3 268 ? 833.430 -104.998 455.618 1.00 63.09 259 LEU C CA 1
ATOM 13853 C C . LEU C 3 268 ? 834.205 -103.979 456.452 1.00 62.81 259 LEU C C 1
ATOM 13854 O O . LEU C 3 268 ? 835.355 -104.222 456.817 1.00 63.07 259 LEU C O 1
ATOM 13859 N N . ILE C 3 269 ? 833.569 -102.840 456.729 1.00 62.12 260 ILE C N 1
ATOM 13860 C CA . ILE C 3 269 ? 834.151 -101.794 457.576 1.00 61.74 260 ILE C CA 1
ATOM 13861 C C . ILE C 3 269 ? 834.367 -102.301 459.006 1.00 60.91 260 ILE C C 1
ATOM 13862 O O . ILE C 3 269 ? 835.421 -102.059 459.591 1.00 62.60 260 ILE C O 1
ATOM 13867 N N . ILE C 3 270 ? 833.377 -103.001 459.556 1.00 59.69 261 ILE C N 1
ATOM 13868 C CA . ILE C 3 270 ? 833.471 -103.542 460.917 1.00 58.75 261 ILE C CA 1
ATOM 13869 C C . ILE C 3 270 ? 834.573 -104.604 460.993 1.00 58.50 261 ILE C C 1
ATOM 13870 O O . ILE C 3 270 ? 835.375 -104.594 461.933 1.00 57.53 261 ILE C O 1
ATOM 13875 N N . ALA C 3 271 ? 834.606 -105.499 460.003 1.00 57.86 262 ALA C N 1
ATOM 13876 C CA . ALA C 3 271 ? 835.626 -106.558 459.922 1.00 57.95 262 ALA C CA 1
ATOM 13877 C C . ALA C 3 271 ? 837.050 -105.996 459.867 1.00 58.81 262 ALA C C 1
ATOM 13878 O O . ALA C 3 271 ? 837.933 -106.452 460.592 1.00 59.64 262 ALA C O 1
ATOM 13880 N N . SER C 3 272 ? 837.258 -104.999 459.012 1.00 59.84 263 SER C N 1
ATOM 13881 C CA . SER C 3 272 ? 838.559 -104.345 458.879 1.00 60.46 263 SER C CA 1
ATOM 13882 C C . SER C 3 272 ? 838.976 -103.610 460.156 1.00 61.59 263 SER C C 1
ATOM 13883 O O . SER C 3 272 ? 840.126 -103.723 460.586 1.00 62.78 263 SER C O 1
ATOM 13886 N N . ARG C 3 273 ? 838.045 -102.869 460.757 1.00 61.82 264 ARG C N 1
ATOM 13887 C CA . ARG C 3 273 ? 838.312 -102.146 462.008 1.00 61.76 264 ARG C CA 1
ATOM 13888 C C . ARG C 3 273 ? 838.745 -103.093 463.118 1.00 62.35 264 ARG C C 1
ATOM 13889 O O . ARG C 3 273 ? 839.755 -102.853 463.776 1.00 64.12 264 ARG C O 1
ATOM 13897 N N . ASN C 3 274 ? 837.980 -104.166 463.311 1.00 63.62 265 ASN C N 1
ATOM 13898 C CA . ASN C 3 274 ? 838.320 -105.204 464.296 1.00 63.21 265 ASN C CA 1
ATOM 13899 C C . ASN C 3 274 ? 839.677 -105.852 464.010 1.00 63.82 265 ASN C C 1
ATOM 13900 O O . ASN C 3 274 ? 840.421 -106.156 464.943 1.00 63.48 265 ASN C O 1
ATOM 13905 N N . ILE C 3 275 ? 839.987 -106.056 462.729 1.00 65.50 266 ILE C N 1
ATOM 13906 C CA . ILE C 3 275 ? 841.292 -106.593 462.305 1.00 66.93 266 ILE C CA 1
ATOM 13907 C C . ILE C 3 275 ? 842.451 -105.624 462.614 1.00 68.54 266 ILE C C 1
ATOM 13908 O O . ILE C 3 275 ? 843.521 -106.063 463.049 1.00 68.60 266 ILE C O 1
ATOM 13913 N N . VAL C 3 276 ? 842.239 -104.325 462.395 1.00 69.69 267 VAL C N 1
ATOM 13914 C CA . VAL C 3 276 ? 843.273 -103.313 462.659 1.00 70.45 267 VAL C CA 1
ATOM 13915 C C . VAL C 3 276 ? 843.467 -103.087 464.166 1.00 71.35 267 VAL C C 1
ATOM 13916 O O . VAL C 3 276 ? 844.604 -102.985 464.625 1.00 71.05 267 VAL C O 1
ATOM 13920 N N . ARG C 3 277 ? 842.369 -103.006 464.922 1.00 72.45 268 ARG C N 1
ATOM 13921 C CA . ARG C 3 277 ? 842.441 -102.861 466.388 1.00 73.85 268 ARG C CA 1
ATOM 13922 C C . ARG C 3 277 ? 843.192 -104.025 467.059 1.00 72.27 268 ARG C C 1
ATOM 13923 O O . ARG C 3 277 ? 843.915 -103.817 468.036 1.00 71.13 268 ARG C O 1
ATOM 13931 N N . ARG C 3 278 ? 843.013 -105.234 466.527 1.00 70.66 269 ARG C N 1
ATOM 13932 C CA . ARG C 3 278 ? 843.714 -106.429 467.010 1.00 71.06 269 ARG C CA 1
ATOM 13933 C C . ARG C 3 278 ? 845.212 -106.391 466.704 1.00 72.00 269 ARG C C 1
ATOM 13934 O O . ARG C 3 278 ? 846.032 -106.729 467.558 1.00 72.14 269 ARG C O 1
ATOM 13942 N N . SER C 3 279 ? 845.553 -106.002 465.479 1.00 72.11 270 SER C N 1
ATOM 13943 C CA . SER C 3 279 ? 846.935 -106.039 465.001 1.00 73.28 270 SER C CA 1
ATOM 13944 C C . SER C 3 279 ? 847.876 -105.074 465.728 1.00 76.37 270 SER C C 1
ATOM 13945 O O . SER C 3 279 ? 849.035 -105.415 465.970 1.00 76.27 270 SER C O 1
ATOM 13948 N N . ILE C 3 280 ? 847.372 -103.891 466.084 1.00 79.87 271 ILE C N 1
ATOM 13949 C CA . ILE C 3 280 ? 848.175 -102.837 466.734 1.00 81.70 271 ILE C CA 1
ATOM 13950 C C . ILE C 3 280 ? 848.862 -103.336 468.011 1.00 81.40 271 ILE C C 1
ATOM 13951 O O . ILE C 3 280 ? 850.044 -103.063 468.225 1.00 84.52 271 ILE C O 1
ATOM 13956 N N . VAL C 3 281 ? 848.119 -104.068 468.840 1.00 81.14 272 VAL C N 1
ATOM 13957 C CA . VAL C 3 281 ? 848.631 -104.566 470.134 1.00 80.25 272 VAL C CA 1
ATOM 13958 C C . VAL C 3 281 ? 849.465 -105.865 470.065 1.00 80.39 272 VAL C C 1
ATOM 13959 O O . VAL C 3 281 ? 849.907 -106.365 471.105 1.00 77.90 272 VAL C O 1
ATOM 13963 N N . ALA C 3 282 ? 849.670 -106.406 468.860 1.00 82.10 273 ALA C N 1
ATOM 13964 C CA . ALA C 3 282 ? 850.591 -107.531 468.636 1.00 83.48 273 ALA C CA 1
ATOM 13965 C C . ALA C 3 282 ? 852.016 -107.037 468.351 1.00 84.41 273 ALA C C 1
ATOM 13966 O O . ALA C 3 282 ? 852.240 -105.845 468.116 1.00 86.06 273 ALA C O 1
ATOM 13968 N N . ILE C 3 283 ? 852.968 -107.969 468.366 1.00 84.51 274 ILE C N 1
ATOM 13969 C CA . ILE C 3 283 ? 854.396 -107.656 468.173 1.00 84.70 274 ILE C CA 1
ATOM 13970 C C . ILE C 3 283 ? 854.726 -107.318 466.711 1.00 83.33 274 ILE C C 1
ATOM 13971 O O . ILE C 3 283 ? 855.534 -106.423 466.459 1.00 81.74 274 ILE C O 1
ATOM 13976 N N . ASP C 3 284 ? 854.097 -108.020 465.765 1.00 83.11 275 ASP C N 1
ATOM 13977 C CA . ASP C 3 284 ? 854.293 -107.781 464.328 1.00 82.00 275 ASP C CA 1
ATOM 13978 C C . ASP C 3 284 ? 852.928 -107.553 463.645 1.00 78.83 275 ASP C C 1
ATOM 13979 O O . ASP C 3 284 ? 852.391 -108.464 463.007 1.00 75.15 275 ASP C O 1
ATOM 13984 N N . PRO C 3 285 ? 852.360 -106.331 463.791 1.00 77.82 276 PRO C N 1
ATOM 13985 C CA . PRO C 3 285 ? 851.034 -105.964 463.268 1.00 78.35 276 PRO C CA 1
ATOM 13986 C C . PRO C 3 285 ? 850.737 -106.340 461.815 1.00 79.39 276 PRO C C 1
ATOM 13987 O O . PRO C 3 285 ? 849.650 -106.847 461.530 1.00 81.85 276 PRO C O 1
ATOM 13991 N N . LEU C 3 286 ? 851.683 -106.090 460.914 1.00 78.51 277 LEU C N 1
ATOM 13992 C CA . LEU C 3 286 ? 851.461 -106.328 459.483 1.00 78.22 277 LEU C CA 1
ATOM 13993 C C . LEU C 3 286 ? 851.337 -107.817 459.146 1.00 77.82 277 LEU C C 1
ATOM 13994 O O . LEU C 3 286 ? 850.538 -108.189 458.287 1.00 78.48 277 LEU C O 1
ATOM 13999 N N . ALA C 3 287 ? 852.120 -108.659 459.820 1.00 78.22 278 ALA C N 1
ATOM 14000 C CA . ALA C 3 287 ? 852.010 -110.116 459.664 1.00 78.74 278 ALA C CA 1
ATOM 14001 C C . ALA C 3 287 ? 850.704 -110.647 460.261 1.00 78.67 278 ALA C C 1
ATOM 14002 O O . ALA C 3 287 ? 850.086 -111.553 459.694 1.00 78.86 278 ALA C O 1
ATOM 14004 N N . SER C 3 288 ? 850.301 -110.081 461.401 1.00 77.28 279 SER C N 1
ATOM 14005 C CA . SER C 3 288 ? 849.038 -110.431 462.063 1.00 76.46 279 SER C CA 1
ATOM 14006 C C . SER C 3 288 ? 847.816 -109.987 461.256 1.00 74.59 279 SER C C 1
ATOM 14007 O O . SER C 3 288 ? 846.843 -110.737 461.135 1.00 74.14 279 SER C O 1
ATOM 14010 N N . LEU C 3 289 ? 847.871 -108.769 460.718 1.00 71.52 280 LEU C N 1
ATOM 14011 C CA . LEU C 3 289 ? 846.810 -108.245 459.855 1.00 70.90 280 LEU C CA 1
ATOM 14012 C C . LEU C 3 289 ? 846.657 -109.090 458.594 1.00 70.68 280 LEU C C 1
ATOM 14013 O O . LEU C 3 289 ? 845.538 -109.427 458.205 1.00 71.63 280 LEU C O 1
ATOM 14018 N N . LEU C 3 290 ? 847.786 -109.421 457.967 1.00 72.57 281 LEU C N 1
ATOM 14019 C CA . LEU C 3 290 ? 847.808 -110.294 456.782 1.00 74.06 281 LEU C CA 1
ATOM 14020 C C . LEU C 3 290 ? 847.313 -111.712 457.082 1.00 72.80 281 LEU C C 1
ATOM 14021 O O . LEU C 3 290 ? 846.586 -112.296 456.276 1.00 71.01 281 LEU C O 1
ATOM 14026 N N . SER C 3 291 ? 847.718 -112.254 458.232 1.00 72.42 282 SER C N 1
ATOM 14027 C CA . SER C 3 291 ? 847.256 -113.567 458.697 1.00 71.91 282 SER C CA 1
ATOM 14028 C C . SER C 3 291 ? 845.729 -113.611 458.818 1.00 73.40 282 SER C C 1
ATOM 14029 O O . SER C 3 291 ? 845.088 -114.545 458.332 1.00 75.08 282 SER C O 1
ATOM 14032 N N . MET C 3 292 ? 845.162 -112.587 459.452 1.00 73.38 283 MET C N 1
ATOM 14033 C CA . MET C 3 292 ? 843.712 -112.482 459.623 1.00 72.03 283 MET C CA 1
ATOM 14034 C C . MET C 3 292 ? 842.966 -112.215 458.308 1.00 71.27 283 MET C C 1
ATOM 14035 O O . MET C 3 292 ? 841.882 -112.758 458.105 1.00 68.72 283 MET C O 1
ATOM 14040 N N . CYS C 3 293 ? 843.543 -111.399 457.423 1.00 71.34 284 CYS C N 1
ATOM 14041 C CA . CYS C 3 293 ? 842.913 -111.081 456.125 1.00 72.42 284 CYS C CA 1
ATOM 14042 C C . CYS C 3 293 ? 842.677 -112.307 455.230 1.00 72.84 284 CYS C C 1
ATOM 14043 O O . CYS C 3 293 ? 841.633 -112.408 454.582 1.00 69.84 284 CYS C O 1
ATOM 14046 N N . HIS C 3 294 ? 843.643 -113.225 455.197 1.00 75.69 285 HIS C N 1
ATOM 14047 C CA . HIS C 3 294 ? 843.525 -114.443 454.382 1.00 78.72 285 HIS C CA 1
ATOM 14048 C C . HIS C 3 294 ? 842.598 -115.499 454.998 1.00 78.93 285 HIS C C 1
ATOM 14049 O O . HIS C 3 294 ? 842.000 -116.289 454.264 1.00 81.52 285 HIS C O 1
ATOM 14056 N N . THR C 3 295 ? 842.475 -115.512 456.328 1.00 77.40 286 THR C N 1
ATOM 14057 C CA . THR C 3 295 ? 841.574 -116.444 457.026 1.00 77.19 286 THR C CA 1
ATOM 14058 C C . THR C 3 295 ? 840.121 -115.951 457.163 1.00 75.30 286 THR C C 1
ATOM 14059 O O . THR C 3 295 ? 839.204 -116.770 457.245 1.00 77.77 286 THR C O 1
ATOM 14063 N N . THR C 3 296 ? 839.916 -114.633 457.199 1.00 72.20 287 THR C N 1
ATOM 14064 C CA . THR C 3 296 ? 838.589 -114.056 457.461 1.00 69.28 287 THR C CA 1
ATOM 14065 C C . THR C 3 296 ? 837.662 -114.186 456.256 1.00 67.00 287 THR C C 1
ATOM 14066 O O . THR C 3 296 ? 838.099 -114.071 455.111 1.00 65.56 287 THR C O 1
ATOM 14070 N N . SER C 3 297 ? 836.383 -114.429 456.537 1.00 66.80 288 SER C N 1
ATOM 14071 C CA . SER C 3 297 ? 835.336 -114.442 455.521 1.00 67.78 288 SER C CA 1
ATOM 14072 C C . SER C 3 297 ? 834.114 -113.669 456.009 1.00 68.94 288 SER C C 1
ATOM 14073 O O . SER C 3 297 ? 833.862 -113.585 457.217 1.00 68.50 288 SER C O 1
ATOM 14076 N N . ILE C 3 298 ? 833.371 -113.102 455.056 1.00 68.45 289 ILE C N 1
ATOM 14077 C CA . ILE C 3 298 ? 832.127 -112.385 455.330 1.00 69.02 289 ILE C CA 1
ATOM 14078 C C . ILE C 3 298 ? 831.021 -113.010 454.483 1.00 71.41 289 ILE C C 1
ATOM 14079 O O . ILE C 3 298 ? 831.135 -113.062 453.254 1.00 71.86 289 ILE C O 1
ATOM 14084 N N . SER C 3 299 ? 829.954 -113.462 455.150 1.00 73.26 290 SER C N 1
ATOM 14085 C CA . SER C 3 299 ? 828.844 -114.181 454.511 1.00 74.83 290 SER C CA 1
ATOM 14086 C C . SER C 3 299 ? 829.337 -115.419 453.742 1.00 75.84 290 SER C C 1
ATOM 14087 O O . SER C 3 299 ? 828.811 -115.748 452.677 1.00 75.31 290 SER C O 1
ATOM 14090 N N . SER C 3 300 ? 830.358 -116.078 454.301 1.00 77.82 291 SER C N 1
ATOM 14091 C CA . SER C 3 300 ? 831.093 -117.199 453.678 1.00 80.39 291 SER C CA 1
ATOM 14092 C C . SER C 3 300 ? 832.086 -116.825 452.550 1.00 79.80 291 SER C C 1
ATOM 14093 O O . SER C 3 300 ? 832.911 -117.662 452.173 1.00 78.66 291 SER C O 1
ATOM 14096 N N . GLU C 3 301 ? 832.024 -115.597 452.026 1.00 80.36 292 GLU C N 1
ATOM 14097 C CA . GLU C 3 301 ? 832.962 -115.128 450.996 1.00 81.72 292 GLU C CA 1
ATOM 14098 C C . GLU C 3 301 ? 834.269 -114.669 451.665 1.00 80.09 292 GLU C C 1
ATOM 14099 O O . GLU C 3 301 ? 834.210 -113.892 452.616 1.00 79.63 292 GLU C O 1
ATOM 14105 N N . PRO C 3 302 ? 835.445 -115.148 451.187 1.00 78.80 293 PRO C N 1
ATOM 14106 C CA . PRO C 3 302 ? 836.730 -114.706 451.764 1.00 78.60 293 PRO C CA 1
ATOM 14107 C C . PRO C 3 302 ? 836.957 -113.194 451.700 1.00 80.06 293 PRO C C 1
ATOM 14108 O O . PRO C 3 302 ? 836.525 -112.544 450.744 1.00 80.65 293 PRO C O 1
ATOM 14112 N N . LEU C 3 303 ? 837.642 -112.658 452.709 1.00 80.17 294 LEU C N 1
ATOM 14113 C CA . LEU C 3 303 ? 837.803 -111.207 452.869 1.00 79.16 294 LEU C CA 1
ATOM 14114 C C . LEU C 3 303 ? 838.686 -110.554 451.799 1.00 80.53 294 LEU C C 1
ATOM 14115 O O . LEU C 3 303 ? 838.500 -109.375 451.489 1.00 81.94 294 LEU C O 1
ATOM 14120 N N . VAL C 3 304 ? 839.626 -111.309 451.232 1.00 80.25 295 VAL C N 1
ATOM 14121 C CA . VAL C 3 304 ? 840.608 -110.740 450.304 1.00 80.10 295 VAL C CA 1
ATOM 14122 C C . VAL C 3 304 ? 839.979 -110.423 448.943 1.00 79.47 295 VAL C C 1
ATOM 14123 O O . VAL C 3 304 ? 840.254 -109.364 448.381 1.00 79.60 295 VAL C O 1
ATOM 14127 N N . GLU C 3 305 ? 839.140 -111.322 448.421 1.00 79.81 296 GLU C N 1
ATOM 14128 C CA . GLU C 3 305 ? 838.450 -111.073 447.144 1.00 81.39 296 GLU C CA 1
ATOM 14129 C C . GLU C 3 305 ? 837.376 -109.978 447.258 1.00 81.66 296 GLU C C 1
ATOM 14130 O O . GLU C 3 305 ? 837.053 -109.325 446.262 1.00 81.74 296 GLU C O 1
ATOM 14136 N N . ILE C 3 306 ? 836.829 -109.790 448.462 1.00 81.47 297 ILE C N 1
ATOM 14137 C CA . ILE C 3 306 ? 835.948 -108.653 448.752 1.00 81.57 297 ILE C CA 1
ATOM 14138 C C . ILE C 3 306 ? 836.755 -107.355 448.633 1.00 82.40 297 ILE C C 1
ATOM 14139 O O . ILE C 3 306 ? 836.327 -106.422 447.955 1.00 82.33 297 ILE C O 1
ATOM 14144 N N . LEU C 3 307 ? 837.922 -107.314 449.276 1.00 81.05 298 LEU C N 1
ATOM 14145 C CA . LEU C 3 307 ? 838.818 -106.147 449.205 1.00 80.74 298 LEU C CA 1
ATOM 14146 C C . LEU C 3 307 ? 839.340 -105.839 447.787 1.00 81.84 298 LEU C C 1
ATOM 14147 O O . LEU C 3 307 ? 839.631 -104.683 447.476 1.00 81.21 298 LEU C O 1
ATOM 14152 N N . ARG C 3 308 ? 839.460 -106.864 446.942 1.00 84.57 299 ARG C N 1
ATOM 14153 C CA . ARG C 3 308 ? 839.846 -106.680 445.531 1.00 85.92 299 ARG C CA 1
ATOM 14154 C C . ARG C 3 308 ? 838.745 -106.065 444.651 1.00 84.82 299 ARG C C 1
ATOM 14155 O O . ARG C 3 308 ? 839.055 -105.358 443.690 1.00 84.00 299 ARG C O 1
ATOM 14163 N N . SER C 3 309 ? 837.479 -106.349 444.965 1.00 84.59 300 SER C N 1
ATOM 14164 C CA . SER C 3 309 ? 836.338 -105.881 444.162 1.00 86.02 300 SER C CA 1
ATOM 14165 C C . SER C 3 309 ? 835.507 -104.752 444.793 1.00 86.04 300 SER C C 1
ATOM 14166 O O . SER C 3 309 ? 834.840 -104.014 444.067 1.00 88.57 300 SER C O 1
ATOM 14169 N N . ASN C 3 310 ? 835.540 -104.614 446.120 1.00 86.47 301 ASN C N 1
ATOM 14170 C CA . ASN C 3 310 ? 834.697 -103.637 446.825 1.00 85.01 301 ASN C CA 1
ATOM 14171 C C . ASN C 3 310 ? 835.415 -102.283 446.935 1.00 82.67 301 ASN C C 1
ATOM 14172 O O . ASN C 3 310 ? 836.555 -102.237 447.405 1.00 79.02 301 ASN C O 1
ATOM 14177 N N . PRO C 3 311 ? 834.751 -101.176 446.523 1.00 82.23 302 PRO C N 1
ATOM 14178 C CA . PRO C 3 311 ? 835.408 -99.868 446.479 1.00 81.64 302 PRO C CA 1
ATOM 14179 C C . PRO C 3 311 ? 835.219 -98.982 447.734 1.00 80.20 302 PRO C C 1
ATOM 14180 O O . PRO C 3 311 ? 835.323 -97.756 447.631 1.00 79.32 302 PRO C O 1
ATOM 14184 N N . THR C 3 312 ? 834.972 -99.583 448.900 1.00 78.81 303 THR C N 1
ATOM 14185 C CA . THR C 3 312 ? 834.720 -98.817 450.129 1.00 77.34 303 THR C CA 1
ATOM 14186 C C . THR C 3 312 ? 835.953 -97.996 450.526 1.00 76.88 303 THR C C 1
ATOM 14187 O O . THR C 3 312 ? 837.074 -98.517 450.546 1.00 76.60 303 THR C O 1
ATOM 14191 N N . ASP C 3 313 ? 835.725 -96.714 450.819 1.00 75.24 304 ASP C N 1
ATOM 14192 C CA . ASP C 3 313 ? 836.776 -95.795 451.254 1.00 74.04 304 ASP C CA 1
ATOM 14193 C C . ASP C 3 313 ? 836.610 -95.527 452.751 1.00 72.13 304 ASP C C 1
ATOM 14194 O O . ASP C 3 313 ? 835.710 -94.798 453.172 1.00 70.34 304 ASP C O 1
ATOM 14199 N N . GLU C 3 314 ? 837.480 -96.146 453.543 1.00 71.36 305 GLU C N 1
ATOM 14200 C CA . GLU C 3 314 ? 837.433 -96.071 455.005 1.00 69.78 305 GLU C CA 1
ATOM 14201 C C . GLU C 3 314 ? 838.827 -96.416 455.519 1.00 67.93 305 GLU C C 1
ATOM 14202 O O . GLU C 3 314 ? 839.501 -97.265 454.939 1.00 68.34 305 GLU C O 1
ATOM 14208 N N . GLN C 3 315 ? 839.258 -95.762 456.593 1.00 68.11 306 GLN C N 1
ATOM 14209 C CA . GLN C 3 315 ? 840.659 -95.847 457.040 1.00 70.52 306 GLN C CA 1
ATOM 14210 C C . GLN C 3 315 ? 841.152 -97.279 457.327 1.00 69.48 306 GLN C C 1
ATOM 14211 O O . GLN C 3 315 ? 842.232 -97.655 456.873 1.00 68.57 306 GLN C O 1
ATOM 14217 N N . ALA C 3 316 ? 840.360 -98.064 458.057 1.00 69.00 307 ALA C N 1
ATOM 14218 C CA . ALA C 3 316 ? 840.702 -99.469 458.364 1.00 69.25 307 ALA C CA 1
ATOM 14219 C C . ALA C 3 316 ? 840.712 -100.384 457.127 1.00 69.29 307 ALA C C 1
ATOM 14220 O O . ALA C 3 316 ? 841.596 -101.237 456.993 1.00 68.28 307 ALA C O 1
ATOM 14222 N N . VAL C 3 317 ? 839.727 -100.212 456.243 1.00 68.60 308 VAL C N 1
ATOM 14223 C CA . VAL C 3 317 ? 839.661 -100.953 454.970 1.00 67.45 308 VAL C CA 1
ATOM 14224 C C . VAL C 3 317 ? 840.872 -100.628 454.086 1.00 69.24 308 VAL C C 1
ATOM 14225 O O . VAL C 3 317 ? 841.456 -101.527 453.474 1.00 68.22 308 VAL C O 1
ATOM 14229 N N . ASN C 3 318 ? 841.241 -99.349 454.033 1.00 70.63 309 ASN C N 1
ATOM 14230 C CA . ASN C 3 318 ? 842.378 -98.890 453.227 1.00 71.65 309 ASN C CA 1
ATOM 14231 C C . ASN C 3 318 ? 843.731 -99.397 453.748 1.00 72.45 309 ASN C C 1
ATOM 14232 O O . ASN C 3 318 ? 844.634 -99.655 452.951 1.00 73.96 309 ASN C O 1
ATOM 14237 N N . ILE C 3 319 ? 843.868 -99.534 455.069 1.00 71.67 310 ILE C N 1
ATOM 14238 C CA . ILE C 3 319 ? 845.052 -100.174 455.672 1.00 70.28 310 ILE C CA 1
ATOM 14239 C C . ILE C 3 319 ? 845.134 -101.657 455.277 1.00 71.64 310 ILE C C 1
ATOM 14240 O O . ILE C 3 319 ? 846.227 -102.173 455.047 1.00 72.41 310 ILE C O 1
ATOM 14245 N N . CYS C 3 320 ? 843.986 -102.332 455.203 1.00 74.39 311 CYS C N 1
ATOM 14246 C CA . CYS C 3 320 ? 843.930 -103.720 454.720 1.00 76.19 311 CYS C CA 1
ATOM 14247 C C . CYS C 3 320 ? 844.219 -103.824 453.219 1.00 76.85 311 CYS C C 1
ATOM 14248 O O . CYS C 3 320 ? 844.933 -104.732 452.784 1.00 75.07 311 CYS C O 1
ATOM 14251 N N . LYS C 3 321 ? 843.660 -102.901 452.438 1.00 77.45 312 LYS C N 1
ATOM 14252 C CA . LYS C 3 321 ? 843.963 -102.810 451.005 1.00 77.80 312 LYS C CA 1
ATOM 14253 C C . LYS C 3 321 ? 845.446 -102.499 450.748 1.00 77.99 312 LYS C C 1
ATOM 14254 O O . LYS C 3 321 ? 846.052 -103.076 449.844 1.00 78.69 312 LYS C O 1
ATOM 14260 N N . ALA C 3 322 ? 846.021 -101.604 451.551 1.00 77.09 313 ALA C N 1
ATOM 14261 C CA . ALA C 3 322 ? 847.433 -101.227 451.427 1.00 77.12 313 ALA C CA 1
ATOM 14262 C C . ALA C 3 322 ? 848.391 -102.363 451.810 1.00 77.15 313 ALA C C 1
ATOM 14263 O O . ALA C 3 322 ? 849.424 -102.543 451.163 1.00 78.59 313 ALA C O 1
ATOM 14265 N N . ALA C 3 323 ? 848.046 -103.124 452.848 1.00 77.78 314 ALA C N 1
ATOM 14266 C CA . ALA C 3 323 ? 848.841 -104.290 453.272 1.00 78.60 314 ALA C CA 1
ATOM 14267 C C . ALA C 3 323 ? 848.870 -105.415 452.227 1.00 79.55 314 ALA C C 1
ATOM 14268 O O . ALA C 3 323 ? 849.859 -106.144 452.133 1.00 78.84 314 ALA C O 1
ATOM 14270 N N . LEU C 3 324 ? 847.783 -105.549 451.463 1.00 81.07 315 LEU C N 1
ATOM 14271 C CA . LEU C 3 324 ? 847.676 -106.526 450.370 1.00 81.48 315 LEU C CA 1
ATOM 14272 C C . LEU C 3 324 ? 848.111 -105.971 448.999 1.00 81.92 315 LEU C C 1
ATOM 14273 O O . LEU C 3 324 ? 848.110 -106.706 448.009 1.00 79.80 315 LEU C O 1
ATOM 14278 N N . GLY C 3 325 ? 848.470 -104.688 448.941 1.00 84.65 316 GLY C N 1
ATOM 14279 C CA . GLY C 3 325 ? 848.903 -104.041 447.701 1.00 85.75 316 GLY C CA 1
ATOM 14280 C C . GLY C 3 325 ? 847.782 -103.737 446.720 1.00 86.92 316 GLY C C 1
ATOM 14281 O O . GLY C 3 325 ? 848.012 -103.715 445.511 1.00 89.39 316 GLY C O 1
ATOM 14282 N N . ILE C 3 326 ? 846.582 -103.476 447.242 1.00 88.22 317 ILE C N 1
ATOM 14283 C CA . ILE C 3 326 ? 845.391 -103.198 446.427 1.00 88.28 317 ILE C CA 1
ATOM 14284 C C . ILE C 3 326 ? 845.203 -101.683 446.398 1.00 88.90 317 ILE C C 1
ATOM 14285 O O . ILE C 3 326 ? 845.429 -101.012 447.408 1.00 86.49 317 ILE C O 1
ATOM 14290 N N . ARG C 3 327 ? 844.797 -101.150 445.246 1.00 92.19 318 ARG C N 1
ATOM 14291 C CA . ARG C 3 327 ? 844.573 -99.708 445.103 1.00 95.27 318 ARG C CA 1
ATOM 14292 C C . ARG C 3 327 ? 843.475 -99.213 446.045 1.00 93.86 318 ARG C C 1
ATOM 14293 O O . ARG C 3 327 ? 842.354 -99.729 446.031 1.00 91.88 318 ARG C O 1
ATOM 14301 N N . ILE C 3 328 ? 843.822 -98.221 446.864 1.00 92.21 319 ILE C N 1
ATOM 14302 C CA . ILE C 3 328 ? 842.862 -97.544 447.732 1.00 91.70 319 ILE C CA 1
ATOM 14303 C C . ILE C 3 328 ? 841.929 -96.727 446.847 1.00 92.37 319 ILE C C 1
ATOM 14304 O O . ILE C 3 328 ? 842.404 -95.987 445.983 1.00 91.89 319 ILE C O 1
ATOM 14309 N N . ASN C 3 329 ? 840.616 -96.863 447.053 1.00 95.52 320 ASN C N 1
ATOM 14310 C CA . ASN C 3 329 ? 839.643 -96.023 446.347 1.00 97.37 320 ASN C CA 1
ATOM 14311 C C . ASN C 3 329 ? 839.771 -94.606 446.904 1.00 99.42 320 ASN C C 1
ATOM 14312 O O . ASN C 3 329 ? 839.027 -94.182 447.792 1.00 100.37 320 ASN C O 1
ATOM 14317 N N . ASN C 3 330 ? 840.749 -93.895 446.353 1.00 100.91 321 ASN C N 1
ATOM 14318 C CA . ASN C 3 330 ? 841.195 -92.604 446.850 1.00 99.07 321 ASN C CA 1
ATOM 14319 C C . ASN C 3 330 ? 840.462 -91.444 446.171 1.00 96.44 321 ASN C C 1
ATOM 14320 O O . ASN C 3 330 ? 840.577 -90.300 446.616 1.00 95.74 321 ASN C O 1
ATOM 14325 N N . SER C 3 331 ? 839.697 -91.739 445.117 1.00 94.11 322 SER C N 1
ATOM 14326 C CA . SER C 3 331 ? 839.168 -90.711 444.228 1.00 93.04 322 SER C CA 1
ATOM 14327 C C . SER C 3 331 ? 837.696 -90.892 443.865 1.00 90.29 322 SER C C 1
ATOM 14328 O O . SER C 3 331 ? 837.090 -91.937 444.113 1.00 89.82 322 SER C O 1
ATOM 14331 N N . PHE C 3 332 ? 837.146 -89.835 443.275 1.00 87.27 323 PHE C N 1
ATOM 14332 C CA . PHE C 3 332 ? 835.764 -89.793 442.806 1.00 86.64 323 PHE C CA 1
ATOM 14333 C C . PHE C 3 332 ? 835.613 -88.598 441.853 1.00 86.82 323 PHE C C 1
ATOM 14334 O O . PHE C 3 332 ? 836.594 -87.901 441.586 1.00 86.64 323 PHE C O 1
ATOM 14342 N N . SER C 3 333 ? 834.406 -88.375 441.333 1.00 87.34 324 SER C N 1
ATOM 14343 C CA . SER C 3 333 ? 834.133 -87.254 440.427 1.00 86.62 324 SER C CA 1
ATOM 14344 C C . SER C 3 333 ? 832.916 -86.451 440.876 1.00 85.71 324 SER C C 1
ATOM 14345 O O . SER C 3 333 ? 832.003 -86.993 441.499 1.00 87.72 324 SER C O 1
ATOM 14348 N N . PHE C 3 334 ? 832.916 -85.160 440.551 1.00 84.57 325 PHE C N 1
ATOM 14349 C CA . PHE C 3 334 ? 831.816 -84.259 440.905 1.00 84.69 325 PHE C CA 1
ATOM 14350 C C . PHE C 3 334 ? 831.890 -82.986 440.060 1.00 86.09 325 PHE C C 1
ATOM 14351 O O . PHE C 3 334 ? 832.855 -82.228 440.159 1.00 88.07 325 PHE C O 1
ATOM 14359 N N . GLY C 3 335 ? 830.869 -82.765 439.232 1.00 87.02 326 GLY C N 1
ATOM 14360 C CA . GLY C 3 335 ? 830.837 -81.631 438.304 1.00 85.99 326 GLY C CA 1
ATOM 14361 C C . GLY C 3 335 ? 831.783 -81.750 437.115 1.00 84.87 326 GLY C C 1
ATOM 14362 O O . GLY C 3 335 ? 832.094 -80.746 436.471 1.00 86.04 326 GLY C O 1
ATOM 14363 N N . GLY C 3 336 ? 832.225 -82.970 436.810 1.00 82.08 327 GLY C N 1
ATOM 14364 C CA . GLY C 3 336 ? 833.179 -83.214 435.728 1.00 81.67 327 GLY C CA 1
ATOM 14365 C C . GLY C 3 336 ? 834.634 -82.947 436.080 1.00 80.72 327 GLY C C 1
ATOM 14366 O O . GLY C 3 336 ? 835.442 -82.675 435.187 1.00 79.42 327 GLY C O 1
ATOM 14367 N N . TYR C 3 337 ? 834.969 -83.030 437.370 1.00 78.85 328 TYR C N 1
ATOM 14368 C CA . TYR C 3 337 ? 836.347 -82.874 437.850 1.00 77.86 328 TYR C CA 1
ATOM 14369 C C . TYR C 3 337 ? 836.704 -84.071 438.731 1.00 77.64 328 TYR C C 1
ATOM 14370 O O . TYR C 3 337 ? 835.915 -84.456 439.591 1.00 77.27 328 TYR C O 1
ATOM 14379 N N . ASN C 3 338 ? 837.885 -84.651 438.515 1.00 78.63 329 ASN C N 1
ATOM 14380 C CA . ASN C 3 338 ? 838.356 -85.796 439.301 1.00 79.44 329 ASN C CA 1
ATOM 14381 C C . ASN C 3 338 ? 839.020 -85.324 440.598 1.00 79.41 329 ASN C C 1
ATOM 14382 O O . ASN C 3 338 ? 840.126 -84.777 440.570 1.00 80.33 329 ASN C O 1
ATOM 14387 N N . PHE C 3 339 ? 838.339 -85.549 441.723 1.00 77.41 330 PHE C N 1
ATOM 14388 C CA . PHE C 3 339 ? 838.883 -85.269 443.056 1.00 73.89 330 PHE C CA 1
ATOM 14389 C C . PHE C 3 339 ? 839.736 -86.446 443.527 1.00 73.64 330 PHE C C 1
ATOM 14390 O O . PHE C 3 339 ? 839.296 -87.588 443.456 1.00 72.74 330 PHE C O 1
ATOM 14398 N N . LYS C 3 340 ? 840.942 -86.151 444.014 1.00 75.46 331 LYS C N 1
ATOM 14399 C CA . LYS C 3 340 ? 841.893 -87.157 444.496 1.00 77.28 331 LYS C CA 1
ATOM 14400 C C . LYS C 3 340 ? 842.434 -86.711 445.859 1.00 78.24 331 LYS C C 1
ATOM 14401 O O . LYS C 3 340 ? 843.189 -85.739 445.936 1.00 77.83 331 LYS C O 1
ATOM 14407 N N . ARG C 3 341 ? 842.049 -87.419 446.924 1.00 78.27 332 ARG C N 1
ATOM 14408 C CA . ARG C 3 341 ? 842.456 -87.060 448.287 1.00 76.60 332 ARG C CA 1
ATOM 14409 C C . ARG C 3 341 ? 843.938 -87.363 448.516 1.00 74.73 332 ARG C C 1
ATOM 14410 O O . ARG C 3 341 ? 844.375 -88.485 448.292 1.00 75.91 332 ARG C O 1
ATOM 14418 N N . VAL C 3 342 ? 844.697 -86.359 448.957 1.00 73.96 333 VAL C N 1
ATOM 14419 C CA . VAL C 3 342 ? 846.128 -86.529 449.289 1.00 75.34 333 VAL C CA 1
ATOM 14420 C C . VAL C 3 342 ? 846.443 -86.480 450.794 1.00 75.80 333 VAL C C 1
ATOM 14421 O O . VAL C 3 342 ? 847.527 -86.906 451.200 1.00 76.04 333 VAL C O 1
ATOM 14425 N N . LYS C 3 343 ? 845.519 -85.959 451.606 1.00 76.09 334 LYS C N 1
ATOM 14426 C CA . LYS C 3 343 ? 845.654 -85.964 453.070 1.00 77.38 334 LYS C CA 1
ATOM 14427 C C . LYS C 3 343 ? 844.284 -85.965 453.763 1.00 78.62 334 LYS C C 1
ATOM 14428 O O . LYS C 3 343 ? 843.285 -85.531 453.182 1.00 77.17 334 LYS C O 1
ATOM 14434 N N . GLY C 3 344 ? 844.254 -86.466 454.999 1.00 80.42 335 GLY C N 1
ATOM 14435 C CA . GLY C 3 344 ? 843.045 -86.464 455.827 1.00 81.76 335 GLY C CA 1
ATOM 14436 C C . GLY C 3 344 ? 842.147 -87.666 455.615 1.00 84.10 335 GLY C C 1
ATOM 14437 O O . GLY C 3 344 ? 842.598 -88.711 455.140 1.00 86.19 335 GLY C O 1
ATOM 14438 N N . SER C 3 345 ? 840.871 -87.514 455.972 1.00 87.25 336 SER C N 1
ATOM 14439 C CA . SER C 3 345 ? 839.891 -88.598 455.851 1.00 92.26 336 SER C CA 1
ATOM 14440 C C . SER C 3 345 ? 838.444 -88.097 455.875 1.00 94.34 336 SER C C 1
ATOM 14441 O O . SER C 3 345 ? 838.133 -87.093 456.524 1.00 92.12 336 SER C O 1
ATOM 14444 N N . SER C 3 346 ? 837.573 -88.827 455.177 1.00 98.57 337 SER C N 1
ATOM 14445 C CA . SER C 3 346 ? 836.153 -88.484 455.039 1.00 101.45 337 SER C CA 1
ATOM 14446 C C . SER C 3 346 ? 835.297 -89.199 456.089 1.00 102.00 337 SER C C 1
ATOM 14447 O O . SER C 3 346 ? 835.242 -90.432 456.113 1.00 99.98 337 SER C O 1
ATOM 14450 N N . GLN C 3 347 ? 834.634 -88.417 456.942 1.00 102.72 338 GLN C N 1
ATOM 14451 C CA . GLN C 3 347 ? 833.702 -88.931 457.946 1.00 103.85 338 GLN C CA 1
ATOM 14452 C C . GLN C 3 347 ? 832.286 -88.444 457.629 1.00 104.92 338 GLN C C 1
ATOM 14453 O O . GLN C 3 347 ? 832.052 -87.240 457.495 1.00 102.60 338 GLN C O 1
ATOM 14459 N N . ARG C 3 348 ? 831.349 -89.386 457.534 1.00 106.77 339 ARG C N 1
ATOM 14460 C CA . ARG C 3 348 ? 830.012 -89.133 456.986 1.00 108.05 339 ARG C CA 1
ATOM 14461 C C . ARG C 3 348 ? 829.020 -88.774 458.097 1.00 107.27 339 ARG C C 1
ATOM 14462 O O . ARG C 3 348 ? 829.101 -89.317 459.201 1.00 108.06 339 ARG C O 1
ATOM 14470 N N . THR C 3 349 ? 828.096 -87.857 457.803 1.00 106.98 340 THR C N 1
ATOM 14471 C CA . THR C 3 349 ? 827.042 -87.454 458.752 1.00 107.67 340 THR C CA 1
ATOM 14472 C C . THR C 3 349 ? 825.853 -86.825 458.012 1.00 108.68 340 THR C C 1
ATOM 14473 O O . THR C 3 349 ? 825.896 -85.643 457.664 1.00 110.43 340 THR C O 1
ATOM 14477 N N . GLU C 3 350 ? 824.799 -87.610 457.780 1.00 110.72 341 GLU C N 1
ATOM 14478 C CA . GLU C 3 350 ? 823.607 -87.106 457.088 1.00 113.21 341 GLU C CA 1
ATOM 14479 C C . GLU C 3 350 ? 822.756 -86.249 458.029 1.00 115.26 341 GLU C C 1
ATOM 14480 O O . GLU C 3 350 ? 822.322 -86.722 459.079 1.00 117.39 341 GLU C O 1
ATOM 14486 N N . LYS C 3 351 ? 822.542 -84.989 457.645 1.00 117.81 342 LYS C N 1
ATOM 14487 C CA . LYS C 3 351 ? 821.728 -84.040 458.414 1.00 120.23 342 LYS C CA 1
ATOM 14488 C C . LYS C 3 351 ? 820.965 -83.092 457.488 1.00 121.86 342 LYS C C 1
ATOM 14489 O O . LYS C 3 351 ? 821.381 -82.852 456.353 1.00 122.80 342 LYS C O 1
ATOM 14495 N N . ALA C 3 352 ? 819.851 -82.560 457.987 1.00 124.91 343 ALA C N 1
ATOM 14496 C CA . ALA C 3 352 ? 819.007 -81.630 457.234 1.00 126.37 343 ALA C CA 1
ATOM 14497 C C . ALA C 3 352 ? 819.358 -80.183 457.593 1.00 127.54 343 ALA C C 1
ATOM 14498 O O . ALA C 3 352 ? 819.502 -79.856 458.774 1.00 125.35 343 ALA C O 1
ATOM 14500 N N . VAL C 3 353 ? 819.498 -79.329 456.573 1.00 128.80 344 VAL C N 1
ATOM 14501 C CA . VAL C 3 353 ? 819.867 -77.914 456.755 1.00 129.04 344 VAL C CA 1
ATOM 14502 C C . VAL C 3 353 ? 818.944 -77.010 455.929 1.00 130.71 344 VAL C C 1
ATOM 14503 O O . VAL C 3 353 ? 818.484 -77.400 454.850 1.00 127.13 344 VAL C O 1
ATOM 14507 N N . LEU C 3 354 ? 818.688 -75.805 456.445 1.00 133.94 345 LEU C N 1
ATOM 14508 C CA . LEU C 3 354 ? 817.829 -74.813 455.782 1.00 136.28 345 LEU C CA 1
ATOM 14509 C C . LEU C 3 354 ? 818.620 -73.958 454.786 1.00 135.65 345 LEU C C 1
ATOM 14510 O O . LEU C 3 354 ? 819.728 -73.507 455.092 1.00 132.76 345 LEU C O 1
ATOM 14515 N N . THR C 3 355 ? 818.033 -73.736 453.607 1.00 136.09 346 THR C N 1
ATOM 14516 C CA . THR C 3 355 ? 818.600 -72.853 452.577 1.00 136.20 346 THR C CA 1
ATOM 14517 C C . THR C 3 355 ? 818.123 -71.409 452.804 1.00 138.12 346 THR C C 1
ATOM 14518 O O . THR C 3 355 ? 817.470 -71.117 453.810 1.00 139.60 346 THR C O 1
ATOM 14522 N N . GLY C 3 356 ? 818.465 -70.509 451.881 1.00 140.40 347 GLY C N 1
ATOM 14523 C CA . GLY C 3 356 ? 817.930 -69.143 451.877 1.00 140.82 347 GLY C CA 1
ATOM 14524 C C . GLY C 3 356 ? 816.428 -69.048 451.631 1.00 142.95 347 GLY C C 1
ATOM 14525 O O . GLY C 3 356 ? 815.796 -68.074 452.049 1.00 139.76 347 GLY C O 1
ATOM 14526 N N . ASN C 3 357 ? 815.864 -70.056 450.957 1.00 147.18 348 ASN C N 1
ATOM 14527 C CA . ASN C 3 357 ? 814.418 -70.154 450.697 1.00 149.31 348 ASN C CA 1
ATOM 14528 C C . ASN C 3 357 ? 813.649 -70.963 451.770 1.00 151.16 348 ASN C C 1
ATOM 14529 O O . ASN C 3 357 ? 812.498 -71.349 451.544 1.00 151.27 348 ASN C O 1
ATOM 14534 N N . LEU C 3 358 ? 814.280 -71.208 452.926 1.00 151.61 349 LEU C N 1
ATOM 14535 C CA . LEU C 3 358 ? 813.681 -71.951 454.051 1.00 149.20 349 LEU C CA 1
ATOM 14536 C C . LEU C 3 358 ? 813.278 -73.393 453.690 1.00 149.23 349 LEU C C 1
ATOM 14537 O O . LEU C 3 358 ? 812.294 -73.923 454.215 1.00 152.20 349 LEU C O 1
ATOM 14542 N N . GLN C 3 359 ? 814.062 -74.021 452.811 1.00 146.46 350 GLN C N 1
ATOM 14543 C CA . GLN C 3 359 ? 813.792 -75.373 452.322 1.00 144.98 350 GLN C CA 1
ATOM 14544 C C . GLN C 3 359 ? 814.716 -76.367 453.029 1.00 147.61 350 GLN C C 1
ATOM 14545 O O . GLN C 3 359 ? 815.934 -76.336 452.835 1.00 151.19 350 GLN C O 1
ATOM 14551 N N . THR C 3 360 ? 814.133 -77.237 453.853 1.00 148.57 351 THR C N 1
ATOM 14552 C CA . THR C 3 360 ? 814.887 -78.259 454.583 1.00 148.15 351 THR C CA 1
ATOM 14553 C C . THR C 3 360 ? 815.244 -79.415 453.640 1.00 148.46 351 THR C C 1
ATOM 14554 O O . THR C 3 360 ? 814.361 -79.977 452.987 1.00 145.69 351 THR C O 1
ATOM 14558 N N . LEU C 3 361 ? 816.534 -79.755 453.572 1.00 148.32 352 LEU C N 1
ATOM 14559 C CA . LEU C 3 361 ? 817.039 -80.791 452.661 1.00 147.83 352 LEU C CA 1
ATOM 14560 C C . LEU C 3 361 ? 818.131 -81.634 453.324 1.00 143.77 352 LEU C C 1
ATOM 14561 O O . LEU C 3 361 ? 819.115 -81.091 453.830 1.00 137.11 352 LEU C O 1
ATOM 14566 N N . THR C 3 362 ? 817.957 -82.956 453.295 1.00 143.55 353 THR C N 1
ATOM 14567 C CA . THR C 3 362 ? 818.893 -83.894 453.925 1.00 144.04 353 THR C CA 1
ATOM 14568 C C . THR C 3 362 ? 820.158 -84.084 453.078 1.00 141.12 353 THR C C 1
ATOM 14569 O O . THR C 3 362 ? 820.117 -84.725 452.023 1.00 138.53 353 THR C O 1
ATOM 14573 N N . MET C 3 363 ? 821.270 -83.526 453.560 1.00 137.70 354 MET C N 1
ATOM 14574 C CA . MET C 3 363 ? 822.575 -83.590 452.890 1.00 133.16 354 MET C CA 1
ATOM 14575 C C . MET C 3 363 ? 823.480 -84.595 453.595 1.00 125.07 354 MET C C 1
ATOM 14576 O O . MET C 3 363 ? 823.536 -84.604 454.824 1.00 126.16 354 MET C O 1
ATOM 14581 N N . THR C 3 364 ? 824.195 -85.422 452.829 1.00 115.85 355 THR C N 1
ATOM 14582 C CA . THR C 3 364 ? 825.238 -86.295 453.390 1.00 111.20 355 THR C CA 1
ATOM 14583 C C . THR C 3 364 ? 826.532 -85.491 453.564 1.00 107.85 355 THR C C 1
ATOM 14584 O O . THR C 3 364 ? 827.473 -85.619 452.775 1.00 108.59 355 THR C O 1
ATOM 14588 N N . ILE C 3 365 ? 826.559 -84.669 454.613 1.00 104.10 356 ILE C N 1
ATOM 14589 C CA . ILE C 3 365 ? 827.652 -83.718 454.863 1.00 101.45 356 ILE C CA 1
ATOM 14590 C C . ILE C 3 365 ? 828.908 -84.439 455.365 1.00 99.44 356 ILE C C 1
ATOM 14591 O O . ILE C 3 365 ? 828.821 -85.355 456.185 1.00 100.03 356 ILE C O 1
ATOM 14596 N N . PHE C 3 366 ? 830.065 -84.010 454.857 1.00 97.43 357 PHE C N 1
ATOM 14597 C CA . PHE C 3 366 ? 831.366 -84.576 455.227 1.00 95.71 357 PHE C CA 1
ATOM 14598 C C . PHE C 3 366 ? 832.069 -83.690 456.253 1.00 92.92 357 PHE C C 1
ATOM 14599 O O . PHE C 3 366 ? 831.921 -82.465 456.226 1.00 94.21 357 PHE C O 1
ATOM 14607 N N . GLU C 3 367 ? 832.831 -84.323 457.147 1.00 89.63 358 GLU C N 1
ATOM 14608 C CA . GLU C 3 367 ? 833.515 -83.643 458.255 1.00 86.96 358 GLU C CA 1
ATOM 14609 C C . GLU C 3 367 ? 834.981 -84.066 458.346 1.00 84.14 358 GLU C C 1
ATOM 14610 O O . GLU C 3 367 ? 835.394 -85.046 457.722 1.00 86.72 358 GLU C O 1
ATOM 14616 N N . GLY C 3 368 ? 835.758 -83.309 459.122 1.00 80.89 359 GLY C N 1
ATOM 14617 C CA . GLY C 3 368 ? 837.202 -83.530 459.268 1.00 79.71 359 GLY C CA 1
ATOM 14618 C C . GLY C 3 368 ? 838.026 -82.750 458.256 1.00 78.81 359 GLY C C 1
ATOM 14619 O O . GLY C 3 368 ? 837.505 -82.292 457.237 1.00 80.22 359 GLY C O 1
ATOM 14620 N N . TYR C 3 369 ? 839.319 -82.601 458.545 1.00 76.60 360 TYR C N 1
ATOM 14621 C CA . TYR C 3 369 ? 840.248 -81.893 457.659 1.00 74.70 360 TYR C CA 1
ATOM 14622 C C . TYR C 3 369 ? 840.684 -82.802 456.515 1.00 74.63 360 TYR C C 1
ATOM 14623 O O . TYR C 3 369 ? 841.223 -83.877 456.760 1.00 74.92 360 TYR C O 1
ATOM 14632 N N . GLU C 3 370 ? 840.454 -82.358 455.278 1.00 75.57 361 GLU C N 1
ATOM 14633 C CA . GLU C 3 370 ? 840.846 -83.093 454.069 1.00 75.27 361 GLU C CA 1
ATOM 14634 C C . GLU C 3 370 ? 841.621 -82.203 453.097 1.00 73.04 361 GLU C C 1
ATOM 14635 O O . GLU C 3 370 ? 841.525 -80.975 453.149 1.00 71.52 361 GLU C O 1
ATOM 14641 N N . GLU C 3 371 ? 842.380 -82.850 452.213 1.00 71.71 362 GLU C N 1
ATOM 14642 C CA . GLU C 3 371 ? 843.117 -82.187 451.136 1.00 71.48 362 GLU C CA 1
ATOM 14643 C C . GLU C 3 371 ? 842.931 -82.964 449.838 1.00 70.75 362 GLU C C 1
ATOM 14644 O O . GLU C 3 371 ? 843.180 -84.168 449.805 1.00 69.00 362 GLU C O 1
ATOM 14650 N N . PHE C 3 372 ? 842.510 -82.269 448.779 1.00 70.60 363 PHE C N 1
ATOM 14651 C CA . PHE C 3 372 ? 842.324 -82.874 447.459 1.00 69.70 363 PHE C CA 1
ATOM 14652 C C . PHE C 3 372 ? 843.212 -82.204 446.417 1.00 70.52 363 PHE C C 1
ATOM 14653 O O . PHE C 3 372 ? 843.391 -80.984 446.443 1.00 72.00 363 PHE C O 1
ATOM 14661 N N . ASN C 3 373 ? 843.772 -83.016 445.517 1.00 69.82 364 ASN C N 1
ATOM 14662 C CA . ASN C 3 373 ? 844.309 -82.536 444.241 1.00 68.07 364 ASN C CA 1
ATOM 14663 C C . ASN C 3 373 ? 843.201 -82.736 443.211 1.00 68.32 364 ASN C C 1
ATOM 14664 O O . ASN C 3 373 ? 842.962 -83.857 442.768 1.00 71.91 364 ASN C O 1
ATOM 14669 N N . VAL C 3 374 ? 842.517 -81.649 442.854 1.00 69.28 365 VAL C N 1
ATOM 14670 C CA . VAL C 3 374 ? 841.388 -81.690 441.918 1.00 70.72 365 VAL C CA 1
ATOM 14671 C C . VAL C 3 374 ? 841.891 -81.367 440.511 1.00 72.71 365 VAL C C 1
ATOM 14672 O O . VAL C 3 374 ? 842.810 -80.563 440.349 1.00 72.38 365 VAL C O 1
ATOM 14676 N N . SER C 3 375 ? 841.290 -82.001 439.504 1.00 76.39 366 SER C N 1
ATOM 14677 C CA . SER C 3 375 ? 841.659 -81.783 438.098 1.00 78.22 366 SER C CA 1
ATOM 14678 C C . SER C 3 375 ? 840.573 -82.306 437.159 1.00 79.95 366 SER C C 1
ATOM 14679 O O . SER C 3 375 ? 840.106 -83.436 437.321 1.00 78.14 366 SER C O 1
ATOM 14682 N N . GLY C 3 376 ? 840.188 -81.484 436.180 1.00 84.09 367 GLY C N 1
ATOM 14683 C CA . GLY C 3 376 ? 839.108 -81.816 435.249 1.00 89.43 367 GLY C CA 1
ATOM 14684 C C . GLY C 3 376 ? 839.442 -81.521 433.798 1.00 93.57 367 GLY C C 1
ATOM 14685 O O . GLY C 3 376 ? 840.416 -82.058 433.256 1.00 91.72 367 GLY C O 1
ATOM 14686 N N . LYS C 3 377 ? 838.641 -80.655 433.175 1.00 97.70 368 LYS C N 1
ATOM 14687 C CA . LYS C 3 377 ? 838.691 -80.460 431.722 1.00 100.26 368 LYS C CA 1
ATOM 14688 C C . LYS C 3 377 ? 839.941 -79.679 431.309 1.00 96.68 368 LYS C C 1
ATOM 14689 O O . LYS C 3 377 ? 840.884 -80.259 430.764 1.00 92.54 368 LYS C O 1
ATOM 14695 N N . ARG C 3 378 ? 839.945 -78.377 431.596 1.00 93.50 369 ARG C N 1
ATOM 14696 C CA . ARG C 3 378 ? 841.012 -77.468 431.173 1.00 90.38 369 ARG C CA 1
ATOM 14697 C C . ARG C 3 378 ? 841.536 -76.652 432.364 1.00 84.31 369 ARG C C 1
ATOM 14698 O O . ARG C 3 378 ? 842.066 -75.556 432.186 1.00 85.51 369 ARG C O 1
ATOM 14706 N N . ALA C 3 379 ? 841.404 -77.199 433.572 1.00 79.63 370 ALA C N 1
ATOM 14707 C CA . ALA C 3 379 ? 841.734 -76.477 434.803 1.00 76.31 370 ALA C CA 1
ATOM 14708 C C . ALA C 3 379 ? 841.891 -77.443 435.977 1.00 74.03 370 ALA C C 1
ATOM 14709 O O . ALA C 3 379 ? 841.236 -78.486 436.019 1.00 74.77 370 ALA C O 1
ATOM 14711 N N . SER C 3 380 ? 842.759 -77.082 436.922 1.00 71.50 371 SER C N 1
ATOM 14712 C CA . SER C 3 380 ? 843.023 -77.891 438.116 1.00 69.04 371 SER C CA 1
ATOM 14713 C C . SER C 3 380 ? 843.107 -77.016 439.370 1.00 66.84 371 SER C C 1
ATOM 14714 O O . SER C 3 380 ? 843.278 -75.799 439.275 1.00 65.06 371 SER C O 1
ATOM 14717 N N . ALA C 3 381 ? 842.976 -77.650 440.537 1.00 65.19 372 ALA C N 1
ATOM 14718 C CA . ALA C 3 381 ? 843.041 -76.959 441.830 1.00 63.21 372 ALA C CA 1
ATOM 14719 C C . ALA C 3 381 ? 843.618 -77.837 442.937 1.00 62.03 372 ALA C C 1
ATOM 14720 O O . ALA C 3 381 ? 843.683 -79.060 442.799 1.00 61.09 372 ALA C O 1
ATOM 14722 N N . VAL C 3 382 ? 844.038 -77.190 444.026 1.00 61.49 373 VAL C N 1
ATOM 14723 C CA . VAL C 3 382 ? 844.487 -77.865 445.252 1.00 61.77 373 VAL C CA 1
ATOM 14724 C C . VAL C 3 382 ? 843.579 -77.418 446.401 1.00 60.03 373 VAL C C 1
ATOM 14725 O O . VAL C 3 382 ? 843.786 -76.359 446.992 1.00 59.19 373 VAL C O 1
ATOM 14729 N N . LEU C 3 383 ? 842.574 -78.238 446.706 1.00 60.57 374 LEU C N 1
ATOM 14730 C CA . LEU C 3 383 ? 841.564 -77.907 447.716 1.00 61.38 374 LEU C CA 1
ATOM 14731 C C . LEU C 3 383 ? 841.994 -78.320 449.126 1.00 62.17 374 LEU C C 1
ATOM 14732 O O . LEU C 3 383 ? 842.528 -79.412 449.323 1.00 60.45 374 LEU C O 1
ATOM 14737 N N . LYS C 3 384 ? 841.761 -77.424 450.085 1.00 63.39 375 LYS C N 1
ATOM 14738 C CA . LYS C 3 384 ? 841.846 -77.715 451.517 1.00 65.34 375 LYS C CA 1
ATOM 14739 C C . LYS C 3 384 ? 840.465 -77.453 452.102 1.00 67.54 375 LYS C C 1
ATOM 14740 O O . LYS C 3 384 ? 839.917 -76.362 451.927 1.00 69.66 375 LYS C O 1
ATOM 14746 N N . LYS C 3 385 ? 839.906 -78.451 452.785 1.00 69.68 376 LYS C N 1
ATOM 14747 C CA . LYS C 3 385 ? 838.514 -78.411 453.229 1.00 71.90 376 LYS C CA 1
ATOM 14748 C C . LYS C 3 385 ? 838.393 -78.841 454.687 1.00 72.85 376 LYS C C 1
ATOM 14749 O O . LYS C 3 385 ? 839.197 -79.635 455.176 1.00 72.39 376 LYS C O 1
ATOM 14755 N N . GLY C 3 386 ? 837.390 -78.291 455.369 1.00 73.11 377 GLY C N 1
ATOM 14756 C CA . GLY C 3 386 ? 836.973 -78.744 456.695 1.00 72.98 377 GLY C CA 1
ATOM 14757 C C . GLY C 3 386 ? 835.482 -79.026 456.691 1.00 73.48 377 GLY C C 1
ATOM 14758 O O . GLY C 3 386 ? 834.857 -79.087 455.629 1.00 72.76 377 GLY C O 1
ATOM 14759 N N . ALA C 3 387 ? 834.912 -79.196 457.882 1.00 74.66 378 ALA C N 1
ATOM 14760 C CA . ALA C 3 387 ? 833.472 -79.418 458.026 1.00 74.16 378 ALA C CA 1
ATOM 14761 C C . ALA C 3 387 ? 832.719 -78.132 457.689 1.00 73.20 378 ALA C C 1
ATOM 14762 O O . ALA C 3 387 ? 832.759 -77.172 458.459 1.00 70.95 378 ALA C O 1
ATOM 14764 N N . GLN C 3 388 ? 832.057 -78.121 456.530 1.00 75.02 379 GLN C N 1
ATOM 14765 C CA . GLN C 3 388 ? 831.357 -76.938 456.011 1.00 76.78 379 GLN C CA 1
ATOM 14766 C C . GLN C 3 388 ? 832.283 -75.710 455.908 1.00 78.19 379 GLN C C 1
ATOM 14767 O O . GLN C 3 388 ? 831.895 -74.594 456.265 1.00 80.68 379 GLN C O 1
ATOM 14773 N N . ARG C 3 389 ? 833.502 -75.936 455.411 1.00 77.26 380 ARG C N 1
ATOM 14774 C CA . ARG C 3 389 ? 834.545 -74.907 455.338 1.00 77.04 380 ARG C CA 1
ATOM 14775 C C . ARG C 3 389 ? 835.426 -75.078 454.098 1.00 74.78 380 ARG C C 1
ATOM 14776 O O . ARG C 3 389 ? 835.909 -76.180 453.830 1.00 75.81 380 ARG C O 1
ATOM 14784 N N . LEU C 3 390 ? 835.623 -73.989 453.353 1.00 70.42 381 LEU C N 1
ATOM 14785 C CA . LEU C 3 390 ? 836.642 -73.916 452.308 1.00 67.72 381 LEU C CA 1
ATOM 14786 C C . LEU C 3 390 ? 837.866 -73.236 452.921 1.00 64.87 381 LEU C C 1
ATOM 14787 O O . LEU C 3 390 ? 837.950 -72.006 452.966 1.00 62.53 381 LEU C O 1
ATOM 14792 N N . ILE C 3 391 ? 838.804 -74.046 453.405 1.00 63.96 382 ILE C N 1
ATOM 14793 C CA . ILE C 3 391 ? 840.005 -73.535 454.070 1.00 64.18 382 ILE C CA 1
ATOM 14794 C C . ILE C 3 391 ? 840.891 -72.804 453.061 1.00 64.34 382 ILE C C 1
ATOM 14795 O O . ILE C 3 391 ? 841.258 -71.651 453.290 1.00 65.91 382 ILE C O 1
ATOM 14800 N N . GLN C 3 392 ? 841.225 -73.472 451.958 1.00 63.94 383 GLN C N 1
ATOM 14801 C CA . GLN C 3 392 ? 841.952 -72.833 450.854 1.00 63.42 383 GLN C CA 1
ATOM 14802 C C . GLN C 3 392 ? 841.792 -73.594 449.537 1.00 62.91 383 GLN C C 1
ATOM 14803 O O . GLN C 3 392 ? 841.773 -74.825 449.524 1.00 64.08 383 GLN C O 1
ATOM 14809 N N . ALA C 3 393 ? 841.680 -72.849 448.438 1.00 61.61 384 ALA C N 1
ATOM 14810 C CA . ALA C 3 393 ? 841.645 -73.423 447.092 1.00 60.63 384 ALA C CA 1
ATOM 14811 C C . ALA C 3 393 ? 842.547 -72.610 446.170 1.00 60.43 384 ALA C C 1
ATOM 14812 O O . ALA C 3 393 ? 842.255 -71.450 445.880 1.00 61.96 384 ALA C O 1
ATOM 14814 N N . ILE C 3 394 ? 843.651 -73.219 445.738 1.00 59.62 385 ILE C N 1
ATOM 14815 C CA . ILE C 3 394 ? 844.550 -72.624 444.752 1.00 60.44 385 ILE C CA 1
ATOM 14816 C C . ILE C 3 394 ? 844.193 -73.226 443.392 1.00 60.78 385 ILE C C 1
ATOM 14817 O O . ILE C 3 394 ? 844.373 -74.424 443.191 1.00 61.86 385 ILE C O 1
ATOM 14822 N N . ILE C 3 395 ? 843.691 -72.398 442.473 1.00 60.30 386 ILE C N 1
ATOM 14823 C CA . ILE C 3 395 ? 843.155 -72.867 441.187 1.00 59.06 386 ILE C CA 1
ATOM 14824 C C . ILE C 3 395 ? 843.949 -72.288 440.011 1.00 59.62 386 ILE C C 1
ATOM 14825 O O . ILE C 3 395 ? 844.415 -71.155 440.064 1.00 59.49 386 ILE C O 1
ATOM 14830 N N . GLY C 3 396 ? 844.093 -73.084 438.954 1.00 62.29 387 GLY C N 1
ATOM 14831 C CA . GLY C 3 396 ? 844.748 -72.658 437.713 1.00 63.72 387 GLY C CA 1
ATOM 14832 C C . GLY C 3 396 ? 844.106 -73.327 436.514 1.00 66.64 387 GLY C C 1
ATOM 14833 O O . GLY C 3 396 ? 843.448 -74.360 436.652 1.00 68.73 387 GLY C O 1
ATOM 14834 N N . GLY C 3 397 ? 844.288 -72.741 435.336 1.00 69.76 388 GLY C N 1
ATOM 14835 C CA . GLY C 3 397 ? 843.701 -73.296 434.116 1.00 71.94 388 GLY C CA 1
ATOM 14836 C C . GLY C 3 397 ? 844.002 -72.511 432.856 1.00 73.98 388 GLY C C 1
ATOM 14837 O O . GLY C 3 397 ? 844.613 -71.444 432.909 1.00 75.21 388 GLY C O 1
ATOM 14838 N N . ARG C 3 398 ? 843.553 -73.049 431.724 1.00 77.25 389 ARG C N 1
ATOM 14839 C CA . ARG C 3 398 ? 843.797 -72.449 430.408 1.00 79.14 389 ARG C CA 1
ATOM 14840 C C . ARG C 3 398 ? 843.013 -71.157 430.165 1.00 77.89 389 ARG C C 1
ATOM 14841 O O . ARG C 3 398 ? 843.455 -70.317 429.386 1.00 77.46 389 ARG C O 1
ATOM 14849 N N . THR C 3 399 ? 841.850 -71.015 430.804 1.00 76.47 390 THR C N 1
ATOM 14850 C CA . THR C 3 399 ? 840.979 -69.850 430.617 1.00 75.91 390 THR C CA 1
ATOM 14851 C C . THR C 3 399 ? 840.428 -69.388 431.960 1.00 75.93 390 THR C C 1
ATOM 14852 O O . THR C 3 399 ? 840.347 -70.177 432.903 1.00 76.69 390 THR C O 1
ATOM 14856 N N . LEU C 3 400 ? 840.055 -68.112 432.042 1.00 75.91 391 LEU C N 1
ATOM 14857 C CA . LEU C 3 400 ? 839.431 -67.559 433.248 1.00 75.12 391 LEU C CA 1
ATOM 14858 C C . LEU C 3 400 ? 838.083 -68.217 433.547 1.00 76.04 391 LEU C C 1
ATOM 14859 O O . LEU C 3 400 ? 837.783 -68.492 434.706 1.00 78.62 391 LEU C O 1
ATOM 14864 N N . GLU C 3 401 ? 837.278 -68.454 432.511 1.00 78.06 392 GLU C N 1
ATOM 14865 C CA . GLU C 3 401 ? 836.006 -69.180 432.662 1.00 81.02 392 GLU C CA 1
ATOM 14866 C C . GLU C 3 401 ? 836.191 -70.607 433.199 1.00 77.96 392 GLU C C 1
ATOM 14867 O O . GLU C 3 401 ? 835.422 -71.042 434.051 1.00 78.61 392 GLU C O 1
ATOM 14873 N N . ASP C 3 402 ? 837.204 -71.319 432.709 1.00 75.34 393 ASP C N 1
ATOM 14874 C CA . ASP C 3 402 ? 837.513 -72.677 433.190 1.00 74.49 393 ASP C CA 1
ATOM 14875 C C . ASP C 3 402 ? 837.937 -72.694 434.663 1.00 73.14 393 ASP C C 1
ATOM 14876 O O . ASP C 3 402 ? 837.575 -73.613 435.404 1.00 75.23 393 ASP C O 1
ATOM 14881 N N . ILE C 3 403 ? 838.706 -71.685 435.070 1.00 69.12 394 ILE C N 1
ATOM 14882 C CA . ILE C 3 403 ? 839.086 -71.500 436.473 1.00 66.56 394 ILE C CA 1
ATOM 14883 C C . ILE C 3 403 ? 837.843 -71.203 437.312 1.00 67.21 394 ILE C C 1
ATOM 14884 O O . ILE C 3 403 ? 837.596 -71.871 438.316 1.00 68.16 394 ILE C O 1
ATOM 14889 N N . LEU C 3 404 ? 837.079 -70.199 436.889 1.00 68.25 395 LEU C N 1
ATOM 14890 C CA . LEU C 3 404 ? 835.842 -69.798 437.576 1.00 69.73 395 LEU C CA 1
ATOM 14891 C C . LEU C 3 404 ? 834.798 -70.916 437.650 1.00 71.19 395 LEU C C 1
ATOM 14892 O O . LEU C 3 404 ? 834.117 -71.045 438.663 1.00 72.22 395 LEU C O 1
ATOM 14897 N N . ASN C 3 405 ? 834.674 -71.712 436.589 1.00 72.08 396 ASN C N 1
ATOM 14898 C CA . ASN C 3 405 ? 833.751 -72.854 436.590 1.00 73.10 396 ASN C CA 1
ATOM 14899 C C . ASN C 3 405 ? 834.170 -73.899 437.621 1.00 72.14 396 ASN C C 1
ATOM 14900 O O . ASN C 3 405 ? 833.319 -74.439 438.328 1.00 76.56 396 ASN C O 1
ATOM 14905 N N . LEU C 3 406 ? 835.472 -74.172 437.709 1.00 68.80 397 LEU C N 1
ATOM 14906 C CA . LEU C 3 406 ? 836.013 -75.040 438.762 1.00 65.36 397 LEU C CA 1
ATOM 14907 C C . LEU C 3 406 ? 835.810 -74.412 440.143 1.00 65.37 397 LEU C C 1
ATOM 14908 O O . LEU C 3 406 ? 835.407 -75.099 441.076 1.00 66.29 397 LEU C O 1
ATOM 14913 N N . MET C 3 407 ? 836.063 -73.108 440.258 1.00 65.05 398 MET C N 1
ATOM 14914 C CA . MET C 3 407 ? 835.866 -72.383 441.522 1.00 64.74 398 MET C CA 1
ATOM 14915 C C . MET C 3 407 ? 834.449 -72.564 442.064 1.00 65.10 398 MET C C 1
ATOM 14916 O O . MET C 3 407 ? 834.280 -72.883 443.235 1.00 66.95 398 MET C O 1
ATOM 14921 N N . ILE C 3 408 ? 833.445 -72.378 441.206 1.00 66.28 399 ILE C N 1
ATOM 14922 C CA . ILE C 3 408 ? 832.034 -72.539 441.596 1.00 66.13 399 ILE C CA 1
ATOM 14923 C C . ILE C 3 408 ? 831.777 -73.970 442.092 1.00 65.21 399 ILE C C 1
ATOM 14924 O O . ILE C 3 408 ? 831.087 -74.159 443.094 1.00 64.23 399 ILE C O 1
ATOM 14929 N N . THR C 3 409 ? 832.342 -74.959 441.398 1.00 64.67 400 THR C N 1
ATOM 14930 C CA . THR C 3 409 ? 832.214 -76.367 441.795 1.00 65.77 400 THR C CA 1
ATOM 14931 C C . THR C 3 409 ? 832.798 -76.636 443.189 1.00 66.87 400 THR C C 1
ATOM 14932 O O . THR C 3 409 ? 832.196 -77.367 443.978 1.00 67.57 400 THR C O 1
ATOM 14936 N N . LEU C 3 410 ? 833.958 -76.045 443.481 1.00 67.28 401 LEU C N 1
ATOM 14937 C CA . LEU C 3 410 ? 834.605 -76.195 444.792 1.00 67.40 401 LEU C CA 1
ATOM 14938 C C . LEU C 3 410 ? 833.820 -75.498 445.905 1.00 69.20 401 LEU C C 1
ATOM 14939 O O . LEU C 3 410 ? 833.643 -76.061 446.986 1.00 71.50 401 LEU C O 1
ATOM 14944 N N . MET C 3 411 ? 833.350 -74.282 445.637 1.00 71.42 402 MET C N 1
ATOM 14945 C CA . MET C 3 411 ? 832.545 -73.521 446.602 1.00 73.72 402 MET C CA 1
ATOM 14946 C C . MET C 3 411 ? 831.276 -74.274 447.034 1.00 75.83 402 MET C C 1
ATOM 14947 O O . MET C 3 411 ? 830.896 -74.233 448.205 1.00 76.29 402 MET C O 1
ATOM 14952 N N . VAL C 3 412 ? 830.641 -74.970 446.091 1.00 77.02 403 VAL C N 1
ATOM 14953 C CA . VAL C 3 412 ? 829.496 -75.842 446.391 1.00 77.79 403 VAL C CA 1
ATOM 14954 C C . VAL C 3 412 ? 829.953 -77.129 447.101 1.00 77.11 403 VAL C C 1
ATOM 14955 O O . VAL C 3 412 ? 829.285 -77.601 448.024 1.00 78.44 403 VAL C O 1
ATOM 14959 N N . PHE C 3 413 ? 831.081 -77.688 446.665 1.00 75.16 404 PHE C N 1
ATOM 14960 C CA . PHE C 3 413 ? 831.675 -78.881 447.292 1.00 72.25 404 PHE C CA 1
ATOM 14961 C C . PHE C 3 413 ? 832.122 -78.653 448.745 1.00 70.85 404 PHE C C 1
ATOM 14962 O O . PHE C 3 413 ? 832.187 -79.605 449.523 1.00 71.02 404 PHE C O 1
ATOM 14970 N N . SER C 3 414 ? 832.430 -77.408 449.107 1.00 71.10 405 SER C N 1
ATOM 14971 C CA . SER C 3 414 ? 832.805 -77.071 450.487 1.00 72.90 405 SER C CA 1
ATOM 14972 C C . SER C 3 414 ? 831.657 -77.230 451.496 1.00 75.16 405 SER C C 1
ATOM 14973 O O . SER C 3 414 ? 831.907 -77.538 452.662 1.00 77.54 405 SER C O 1
ATOM 14976 N N . GLN C 3 415 ? 830.420 -77.014 451.040 1.00 76.90 406 GLN C N 1
ATOM 14977 C CA . GLN C 3 415 ? 829.204 -77.104 451.871 1.00 77.08 406 GLN C CA 1
ATOM 14978 C C . GLN C 3 415 ? 829.147 -76.025 452.965 1.00 79.15 406 GLN C C 1
ATOM 14979 O O . GLN C 3 415 ? 828.708 -76.290 454.086 1.00 80.43 406 GLN C O 1
ATOM 14985 N N . GLU C 3 416 ? 829.572 -74.809 452.621 1.00 79.91 407 GLU C N 1
ATOM 14986 C CA . GLU C 3 416 ? 829.546 -73.671 453.551 1.00 82.23 407 GLU C CA 1
ATOM 14987 C C . GLU C 3 416 ? 828.113 -73.209 453.821 1.00 89.11 407 GLU C C 1
ATOM 14988 O O . GLU C 3 416 ? 827.222 -73.414 452.994 1.00 90.07 407 GLU C O 1
ATOM 14994 N N . GLU C 3 417 ? 827.903 -72.586 454.981 1.00 96.26 408 GLU C N 1
ATOM 14995 C CA . GLU C 3 417 ? 826.617 -71.941 455.297 1.00 101.72 408 GLU C CA 1
ATOM 14996 C C . GLU C 3 417 ? 826.394 -70.662 454.474 1.00 104.52 408 GLU C C 1
ATOM 14997 O O . GLU C 3 417 ? 825.251 -70.223 454.316 1.00 107.26 408 GLU C O 1
ATOM 15003 N N . LYS C 3 418 ? 827.483 -70.069 453.975 1.00 104.63 409 LYS C N 1
ATOM 15004 C CA . LYS C 3 418 ? 827.427 -68.941 453.036 1.00 104.61 409 LYS C CA 1
ATOM 15005 C C . LYS C 3 418 ? 826.585 -69.276 451.812 1.00 107.19 409 LYS C C 1
ATOM 15006 O O . LYS C 3 418 ? 825.624 -68.568 451.497 1.00 110.61 409 LYS C O 1
ATOM 15012 N N . MET C 3 419 ? 826.959 -70.361 451.134 1.00 107.16 410 MET C N 1
ATOM 15013 C CA . MET C 3 419 ? 826.360 -70.723 449.847 1.00 108.07 410 MET C CA 1
ATOM 15014 C C . MET C 3 419 ? 824.949 -71.297 449.981 1.00 107.82 410 MET C C 1
ATOM 15015 O O . MET C 3 419 ? 824.143 -71.147 449.069 1.00 109.21 410 MET C O 1
ATOM 15020 N N . LEU C 3 420 ? 824.653 -71.944 451.109 1.00 107.06 411 LEU C N 1
ATOM 15021 C CA . LEU C 3 420 ? 823.300 -72.451 451.377 1.00 106.26 411 LEU C CA 1
ATOM 15022 C C . LEU C 3 420 ? 822.307 -71.303 451.571 1.00 106.86 411 LEU C C 1
ATOM 15023 O O . LEU C 3 420 ? 821.229 -71.303 450.972 1.00 101.17 411 LEU C O 1
ATOM 15028 N N . LYS C 3 421 ? 822.692 -70.323 452.390 1.00 112.21 412 LYS C N 1
ATOM 15029 C CA . LYS C 3 421 ? 821.876 -69.124 452.639 1.00 116.22 412 LYS C CA 1
ATOM 15030 C C . LYS C 3 421 ? 821.736 -68.200 451.419 1.00 117.76 412 LYS C C 1
ATOM 15031 O O . LYS C 3 421 ? 820.783 -67.421 451.345 1.00 118.96 412 LYS C O 1
ATOM 15037 N N . ALA C 3 422 ? 822.680 -68.284 450.478 1.00 118.62 413 ALA C N 1
ATOM 15038 C CA . ALA C 3 422 ? 822.636 -67.493 449.239 1.00 118.62 413 ALA C CA 1
ATOM 15039 C C . ALA C 3 422 ? 821.746 -68.075 448.121 1.00 116.47 413 ALA C C 1
ATOM 15040 O O . ALA C 3 422 ? 821.638 -67.462 447.055 1.00 114.28 413 ALA C O 1
ATOM 15042 N N . VAL C 3 423 ? 821.117 -69.232 448.352 1.00 115.54 414 VAL C N 1
ATOM 15043 C CA . VAL C 3 423 ? 820.197 -69.832 447.371 1.00 116.94 414 VAL C CA 1
ATOM 15044 C C . VAL C 3 423 ? 818.866 -69.074 447.385 1.00 118.39 414 VAL C C 1
ATOM 15045 O O . VAL C 3 423 ? 818.293 -68.860 448.455 1.00 121.82 414 VAL C O 1
ATOM 15049 N N . ARG C 3 424 ? 818.386 -68.678 446.202 1.00 116.85 415 ARG C N 1
ATOM 15050 C CA . ARG C 3 424 ? 817.091 -68.005 446.046 1.00 115.50 415 ARG C CA 1
ATOM 15051 C C . ARG C 3 424 ? 816.140 -68.892 445.236 1.00 118.63 415 ARG C C 1
ATOM 15052 O O . ARG C 3 424 ? 816.455 -69.266 444.104 1.00 119.06 415 ARG C O 1
ATOM 15060 N N . GLY C 3 425 ? 814.987 -69.225 445.822 1.00 120.76 416 GLY C N 1
ATOM 15061 C CA . GLY C 3 425 ? 813.980 -70.082 445.180 1.00 121.81 416 GLY C CA 1
ATOM 15062 C C . GLY C 3 425 ? 814.091 -71.545 445.576 1.00 122.82 416 GLY C C 1
ATOM 15063 O O . GLY C 3 425 ? 814.908 -71.908 446.426 1.00 121.42 416 GLY C O 1
ATOM 15064 N N . ASP C 3 426 ? 813.256 -72.379 444.953 1.00 126.70 417 ASP C N 1
ATOM 15065 C CA . ASP C 3 426 ? 813.222 -73.827 445.214 1.00 130.90 417 ASP C CA 1
ATOM 15066 C C . ASP C 3 426 ? 814.127 -74.594 444.250 1.00 131.32 417 ASP C C 1
ATOM 15067 O O . ASP C 3 426 ? 814.331 -74.173 443.108 1.00 130.01 417 ASP C O 1
ATOM 15072 N N . LEU C 3 427 ? 814.644 -75.730 444.721 1.00 132.89 418 LEU C N 1
ATOM 15073 C CA . LEU C 3 427 ? 815.601 -76.548 443.975 1.00 136.51 418 LEU C CA 1
ATOM 15074 C C . LEU C 3 427 ? 814.921 -77.787 443.385 1.00 137.30 418 LEU C C 1
ATOM 15075 O O . LEU C 3 427 ? 814.554 -78.706 444.122 1.00 136.60 418 LEU C O 1
ATOM 15080 N N . ASN C 3 428 ? 814.755 -77.794 442.060 1.00 139.58 419 ASN C N 1
ATOM 15081 C CA . ASN C 3 428 ? 814.108 -78.895 441.332 1.00 140.13 419 ASN C CA 1
ATOM 15082 C C . ASN C 3 428 ? 814.793 -79.129 439.981 1.00 140.22 419 ASN C C 1
ATOM 15083 O O . ASN C 3 428 ? 814.763 -78.256 439.111 1.00 139.58 419 ASN C O 1
ATOM 15088 N N . PHE C 3 429 ? 815.407 -80.303 439.820 1.00 141.55 420 PHE C N 1
ATOM 15089 C CA . PHE C 3 429 ? 816.060 -80.703 438.566 1.00 144.68 420 PHE C CA 1
ATOM 15090 C C . PHE C 3 429 ? 815.766 -82.168 438.241 1.00 144.68 420 PHE C C 1
ATOM 15091 O O . PHE C 3 429 ? 815.306 -82.922 439.101 1.00 145.33 420 PHE C O 1
ATOM 15099 N N . VAL C 3 430 ? 816.030 -82.548 436.990 1.00 143.83 421 VAL C N 1
ATOM 15100 C CA . VAL C 3 430 ? 815.870 -83.926 436.515 1.00 142.63 421 VAL C CA 1
ATOM 15101 C C . VAL C 3 430 ? 817.254 -84.527 436.268 1.00 139.74 421 VAL C C 1
ATOM 15102 O O . VAL C 3 430 ? 817.859 -84.331 435.213 1.00 137.51 421 VAL C O 1
ATOM 15106 N N . ASN C 3 434 ? 813.256 -89.724 433.410 1.00 139.17 425 ASN C N 1
ATOM 15107 C CA . ASN C 3 434 ? 813.166 -88.651 434.393 1.00 140.19 425 ASN C CA 1
ATOM 15108 C C . ASN C 3 434 ? 813.927 -89.049 435.665 1.00 143.03 425 ASN C C 1
ATOM 15109 O O . ASN C 3 434 ? 813.358 -89.131 436.759 1.00 143.78 425 ASN C O 1
ATOM 15114 N N . GLN C 3 435 ? 815.225 -89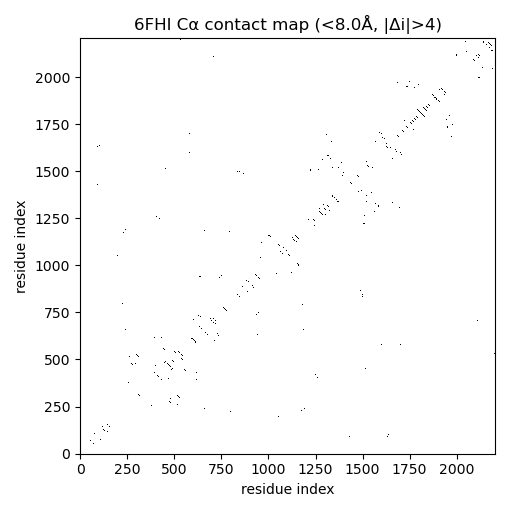.294 435.498 1.00 144.83 426 GLN C N 1
ATOM 15115 C CA . GLN C 3 435 ? 816.117 -89.655 436.605 1.00 143.27 426 GLN C CA 1
ATOM 15116 C C . GLN C 3 435 ? 816.507 -88.402 437.396 1.00 144.90 426 GLN C C 1
ATOM 15117 O O . GLN C 3 435 ? 817.235 -87.549 436.882 1.00 145.15 426 GLN C O 1
ATOM 15123 N N . ARG C 3 436 ? 816.025 -88.295 438.637 1.00 143.31 427 ARG C N 1
ATOM 15124 C CA . ARG C 3 436 ? 816.368 -87.169 439.516 1.00 141.10 427 ARG C CA 1
ATOM 15125 C C . ARG C 3 436 ? 817.734 -87.392 440.175 1.00 143.23 427 ARG C C 1
ATOM 15126 O O . ARG C 3 436 ? 818.012 -88.482 440.687 1.00 143.14 427 ARG C O 1
ATOM 15134 N N . LEU C 3 437 ? 818.570 -86.351 440.169 1.00 141.61 428 LEU C N 1
ATOM 15135 C CA . LEU C 3 437 ? 819.923 -86.418 440.737 1.00 137.56 428 LEU C CA 1
ATOM 15136 C C . LEU C 3 437 ? 819.928 -86.127 442.238 1.00 133.65 428 LEU C C 1
ATOM 15137 O O . LEU C 3 437 ? 818.986 -85.536 442.775 1.00 133.94 428 LEU C O 1
ATOM 15142 N N . ASN C 3 438 ? 821.009 -86.549 442.894 1.00 128.16 429 ASN C N 1
ATOM 15143 C CA . ASN C 3 438 ? 821.208 -86.365 444.343 1.00 123.72 429 ASN C CA 1
ATOM 15144 C C . ASN C 3 438 ? 821.336 -84.869 444.720 1.00 120.68 429 ASN C C 1
ATOM 15145 O O . ASN C 3 438 ? 821.660 -84.049 443.858 1.00 119.77 429 ASN C O 1
ATOM 15150 N N . PRO C 3 439 ? 821.083 -84.511 446.003 1.00 119.15 430 PRO C N 1
ATOM 15151 C CA . PRO C 3 439 ? 820.940 -83.086 446.375 1.00 118.33 430 PRO C CA 1
ATOM 15152 C C . PRO C 3 439 ? 822.188 -82.180 446.286 1.00 116.90 430 PRO C C 1
ATOM 15153 O O . PRO C 3 439 ? 822.039 -80.957 446.368 1.00 114.98 430 PRO C O 1
ATOM 15157 N N . MET C 3 440 ? 823.385 -82.751 446.131 1.00 115.39 431 MET C N 1
ATOM 15158 C CA . MET C 3 440 ? 824.596 -81.950 445.863 1.00 112.36 431 MET C CA 1
ATOM 15159 C C . MET C 3 440 ? 824.556 -81.299 444.477 1.00 111.83 431 MET C C 1
ATOM 15160 O O . MET C 3 440 ? 824.963 -80.144 444.319 1.00 108.81 431 MET C O 1
ATOM 15165 N N . TYR C 3 441 ? 824.070 -82.047 443.486 1.00 112.81 432 TYR C N 1
ATOM 15166 C CA . TYR C 3 441 ? 823.899 -81.539 442.115 1.00 112.96 432 TYR C CA 1
ATOM 15167 C C . TYR C 3 441 ? 822.751 -80.522 441.966 1.00 111.22 432 TYR C C 1
ATOM 15168 O O . TYR C 3 441 ? 822.715 -79.780 440.985 1.00 109.08 432 TYR C O 1
ATOM 15177 N N . GLN C 3 442 ? 821.821 -80.494 442.922 1.00 112.28 433 GLN C N 1
ATOM 15178 C CA . GLN C 3 442 ? 820.738 -79.499 442.940 1.00 115.36 433 GLN C CA 1
ATOM 15179 C C . GLN C 3 442 ? 821.274 -78.097 443.260 1.00 111.74 433 GLN C C 1
ATOM 15180 O O . GLN C 3 442 ? 820.862 -77.116 442.637 1.00 111.57 433 GLN C O 1
ATOM 15186 N N . LEU C 3 443 ? 822.182 -78.016 444.235 1.00 108.64 434 LEU C N 1
ATOM 15187 C CA . LEU C 3 443 ? 822.872 -76.761 444.579 1.00 106.69 434 LEU C CA 1
ATOM 15188 C C . LEU C 3 443 ? 823.871 -76.316 443.505 1.00 104.36 434 LEU C C 1
ATOM 15189 O O . LEU C 3 443 ? 824.008 -75.118 443.244 1.00 104.37 434 LEU C O 1
ATOM 15194 N N . LEU C 3 444 ? 824.573 -77.280 442.906 1.00 101.30 435 LEU C N 1
ATOM 15195 C CA . LEU C 3 444 ? 825.561 -77.010 441.851 1.00 99.59 435 LEU C CA 1
ATOM 15196 C C . LEU C 3 444 ? 824.918 -76.418 440.598 1.00 99.58 435 LEU C C 1
ATOM 15197 O O . LEU C 3 444 ? 825.323 -75.350 440.134 1.00 95.49 435 LEU C O 1
ATOM 15202 N N . ARG C 3 445 ? 823.916 -77.119 440.066 1.00 102.52 436 ARG C N 1
ATOM 15203 C CA . ARG C 3 445 ? 823.213 -76.693 438.847 1.00 102.32 436 ARG C CA 1
ATOM 15204 C C . ARG C 3 445 ? 822.481 -75.361 439.040 1.00 100.98 436 ARG C C 1
ATOM 15205 O O . ARG C 3 445 ? 822.363 -74.584 438.092 1.00 101.80 436 ARG C O 1
ATOM 15213 N N . HIS C 3 446 ? 821.992 -75.110 440.258 1.00 98.70 437 HIS C N 1
ATOM 15214 C CA . HIS C 3 446 ? 821.443 -73.798 440.625 1.00 98.20 437 HIS C CA 1
ATOM 15215 C C . HIS C 3 446 ? 822.502 -72.703 440.495 1.00 99.27 437 HIS C C 1
ATOM 15216 O O . HIS C 3 446 ? 822.260 -71.676 439.857 1.00 100.99 437 HIS C O 1
ATOM 15223 N N . PHE C 3 447 ? 823.669 -72.935 441.094 1.00 100.25 438 PHE C N 1
ATOM 15224 C CA . PHE C 3 447 ? 824.753 -71.943 441.089 1.00 99.16 438 PHE C CA 1
ATOM 15225 C C . PHE C 3 447 ? 825.559 -71.878 439.783 1.00 98.97 438 PHE C C 1
ATOM 15226 O O . PHE C 3 447 ? 826.174 -70.849 439.499 1.00 97.59 438 PHE C O 1
ATOM 15234 N N . GLN C 3 448 ? 825.555 -72.951 438.991 1.00 98.55 439 GLN C N 1
ATOM 15235 C CA . GLN C 3 448 ? 826.170 -72.919 437.654 1.00 100.85 439 GLN C CA 1
ATOM 15236 C C . GLN C 3 448 ? 825.423 -71.987 436.685 1.00 105.30 439 GLN C C 1
ATOM 15237 O O . GLN C 3 448 ? 826.054 -71.317 435.865 1.00 107.54 439 GLN C O 1
ATOM 15243 N N . LYS C 3 449 ? 824.093 -71.947 436.787 1.00 108.50 440 LYS C N 1
ATOM 15244 C CA . LYS C 3 449 ? 823.263 -71.076 435.942 1.00 110.14 440 LYS C CA 1
ATOM 15245 C C . LYS C 3 449 ? 823.395 -69.603 436.330 1.00 107.98 440 LYS C C 1
ATOM 15246 O O . LYS C 3 449 ? 823.632 -68.752 435.469 1.00 107.64 440 LYS C O 1
ATOM 15252 N N . ASP C 3 450 ? 823.230 -69.316 437.620 1.00 105.29 441 ASP C N 1
ATOM 15253 C CA . ASP C 3 450 ? 823.343 -67.955 438.156 1.00 106.19 441 ASP C CA 1
ATOM 15254 C C . ASP C 3 450 ? 824.038 -67.987 439.518 1.00 104.66 441 ASP C C 1
ATOM 15255 O O . ASP C 3 450 ? 823.593 -68.699 440.418 1.00 105.66 441 ASP C O 1
ATOM 15260 N N . SER C 3 451 ? 825.118 -67.213 439.658 1.00 101.02 442 SER C N 1
ATOM 15261 C CA . SER C 3 451 ? 825.876 -67.118 440.912 1.00 98.83 442 SER C CA 1
ATOM 15262 C C . SER C 3 451 ? 826.102 -65.661 441.321 1.00 98.29 442 SER C C 1
ATOM 15263 O O . SER C 3 451 ? 827.190 -65.303 441.779 1.00 98.69 442 SER C O 1
ATOM 15266 N N . SER C 3 452 ? 825.076 -64.828 441.164 1.00 98.40 443 SER C N 1
ATOM 15267 C CA . SER C 3 452 ? 825.178 -63.405 441.497 1.00 100.52 443 SER C CA 1
ATOM 15268 C C . SER C 3 452 ? 825.163 -63.188 443.014 1.00 102.91 443 SER C C 1
ATOM 15269 O O . SER C 3 452 ? 825.990 -62.443 443.546 1.00 101.98 443 SER C O 1
ATOM 15272 N N . THR C 3 453 ? 824.230 -63.850 443.698 1.00 104.41 444 THR C N 1
ATOM 15273 C CA . THR C 3 453 ? 824.101 -63.752 445.157 1.00 103.92 444 THR C CA 1
ATOM 15274 C C . THR C 3 453 ? 825.186 -64.546 445.898 1.00 102.90 444 THR C C 1
ATOM 15275 O O . THR C 3 453 ? 825.607 -64.144 446.987 1.00 103.40 444 THR C O 1
ATOM 15279 N N . LEU C 3 454 ? 825.611 -65.672 445.318 1.00 99.60 445 LEU C N 1
ATOM 15280 C CA . LEU C 3 454 ? 826.670 -66.518 445.891 1.00 96.30 445 LEU C CA 1
ATOM 15281 C C . LEU C 3 454 ? 827.936 -65.723 446.188 1.00 95.34 445 LEU C C 1
ATOM 15282 O O . LEU C 3 454 ? 828.441 -65.744 447.309 1.00 93.48 445 LEU C O 1
ATOM 15287 N N . LEU C 3 455 ? 828.415 -65.005 445.176 1.00 94.72 446 LEU C N 1
ATOM 15288 C CA . LEU C 3 455 ? 829.679 -64.272 445.253 1.00 95.26 446 LEU C CA 1
ATOM 15289 C C . LEU C 3 455 ? 829.581 -63.007 446.115 1.00 97.23 446 LEU C C 1
ATOM 15290 O O . LEU C 3 455 ? 830.554 -62.631 446.775 1.00 94.20 446 LEU C O 1
ATOM 15295 N N . LYS C 3 456 ? 828.414 -62.357 446.103 1.00 100.67 447 LYS C N 1
ATOM 15296 C CA . LYS C 3 456 ? 828.145 -61.205 446.977 1.00 101.75 447 LYS C CA 1
ATOM 15297 C C . LYS C 3 456 ? 828.117 -61.599 448.455 1.00 100.79 447 LYS C C 1
ATOM 15298 O O . LYS C 3 456 ? 828.673 -60.892 449.297 1.00 99.70 447 LYS C O 1
ATOM 15304 N N . ASN C 3 457 ? 827.470 -62.726 448.754 1.00 100.66 448 ASN C N 1
ATOM 15305 C CA . ASN C 3 457 ? 827.373 -63.244 450.126 1.00 100.00 448 ASN C CA 1
ATOM 15306 C C . ASN C 3 457 ? 828.581 -64.078 450.582 1.00 94.99 448 ASN C C 1
ATOM 15307 O O . ASN C 3 457 ? 828.725 -64.318 451.783 1.00 96.13 448 ASN C O 1
ATOM 15312 N N . TRP C 3 458 ? 829.433 -64.519 449.651 1.00 88.68 449 TRP C N 1
ATOM 15313 C CA . TRP C 3 458 ? 830.616 -65.329 449.998 1.00 82.96 449 TRP C CA 1
ATOM 15314 C C . TRP C 3 458 ? 831.593 -64.554 450.874 1.00 82.20 449 TRP C C 1
ATOM 15315 O O . TRP C 3 458 ? 832.009 -65.037 451.928 1.00 84.66 449 TRP C O 1
ATOM 15326 N N . GLY C 3 459 ? 831.955 -63.358 450.421 1.00 80.99 450 GLY C N 1
ATOM 15327 C CA . GLY C 3 459 ? 832.817 -62.459 451.183 1.00 79.67 450 GLY C CA 1
ATOM 15328 C C . GLY C 3 459 ? 834.235 -62.404 450.651 1.00 78.03 450 GLY C C 1
ATOM 15329 O O . GLY C 3 459 ? 834.733 -63.368 450.066 1.00 75.97 450 GLY C O 1
ATOM 15330 N N . THR C 3 460 ? 834.875 -61.261 450.879 1.00 77.32 451 THR C N 1
ATOM 15331 C CA . THR C 3 460 ? 836.214 -60.965 450.385 1.00 76.61 451 THR C CA 1
ATOM 15332 C C . THR C 3 460 ? 837.186 -60.980 451.557 1.00 75.50 451 THR C C 1
ATOM 15333 O O . THR C 3 460 ? 836.790 -60.732 452.696 1.00 78.74 451 THR C O 1
ATOM 15337 N N . GLU C 3 461 ? 838.450 -61.282 451.273 1.00 73.70 452 GLU C N 1
ATOM 15338 C CA . GLU C 3 461 ? 839.531 -61.161 452.251 1.00 73.83 452 GLU C CA 1
ATOM 15339 C C . GLU C 3 461 ? 840.746 -60.493 451.615 1.00 72.64 452 GLU C C 1
ATOM 15340 O O . GLU C 3 461 ? 840.950 -60.596 450.407 1.00 72.35 452 GLU C O 1
ATOM 15346 N N . GLU C 3 462 ? 841.545 -59.817 452.437 1.00 72.03 453 GLU C N 1
ATOM 15347 C CA . GLU C 3 462 ? 842.792 -59.204 451.987 1.00 73.18 453 GLU C CA 1
ATOM 15348 C C . GLU C 3 462 ? 843.942 -60.208 452.101 1.00 74.84 453 GLU C C 1
ATOM 15349 O O . GLU C 3 462 ? 844.009 -60.974 453.066 1.00 75.48 453 GLU C O 1
ATOM 15355 N N . ILE C 3 463 ? 844.837 -60.195 451.112 1.00 76.20 454 ILE C N 1
ATOM 15356 C CA . ILE C 3 463 ? 846.028 -61.052 451.101 1.00 78.23 454 ILE C CA 1
ATOM 15357 C C . ILE C 3 463 ? 847.286 -60.241 450.802 1.00 81.06 454 ILE C C 1
ATOM 15358 O O . ILE C 3 463 ? 847.211 -59.132 450.266 1.00 81.30 454 ILE C O 1
ATOM 15363 N N . ASP C 3 464 ? 848.436 -60.815 451.145 1.00 84.48 455 ASP C N 1
ATOM 15364 C CA . ASP C 3 464 ? 849.729 -60.194 450.865 1.00 86.85 455 ASP C CA 1
ATOM 15365 C C . ASP C 3 464 ? 850.086 -60.449 449.401 1.00 87.96 455 ASP C C 1
ATOM 15366 O O . ASP C 3 464 ? 849.858 -61.556 448.902 1.00 89.05 455 ASP C O 1
ATOM 15371 N N . PRO C 3 465 ? 850.643 -59.435 448.705 1.00 87.87 456 PRO C N 1
ATOM 15372 C CA . PRO C 3 465 ? 851.010 -59.638 447.301 1.00 85.99 456 PRO C CA 1
ATOM 15373 C C . PRO C 3 465 ? 852.198 -60.591 447.145 1.00 84.13 456 PRO C C 1
ATOM 15374 O O . PRO C 3 465 ? 853.343 -60.203 447.385 1.00 84.11 456 PRO C O 1
ATOM 15378 N N . ILE C 3 466 ? 851.893 -61.835 446.777 1.00 83.60 457 ILE C N 1
ATOM 15379 C CA . ILE C 3 466 ? 852.891 -62.861 446.463 1.00 81.92 457 ILE C CA 1
ATOM 15380 C C . ILE C 3 466 ? 853.006 -62.974 444.940 1.00 81.57 457 ILE C C 1
ATOM 15381 O O . ILE C 3 466 ? 851.998 -62.899 444.229 1.00 80.06 457 ILE C O 1
ATOM 15386 N N . MET C 3 467 ? 854.230 -63.159 444.447 1.00 82.51 458 MET C N 1
ATOM 15387 C CA . MET C 3 467 ? 854.477 -63.333 443.012 1.00 83.19 458 MET C CA 1
ATOM 15388 C C . MET C 3 467 ? 854.000 -64.723 442.596 1.00 80.83 458 MET C C 1
ATOM 15389 O O . MET C 3 467 ? 854.394 -65.719 443.202 1.00 83.41 458 MET C O 1
ATOM 15394 N N . GLY C 3 468 ? 853.142 -64.777 441.577 1.00 78.34 459 GLY C N 1
ATOM 15395 C CA . GLY C 3 468 ? 852.540 -66.032 441.113 1.00 76.05 459 GLY C CA 1
ATOM 15396 C C . GLY C 3 468 ? 851.091 -66.218 441.535 1.00 74.38 459 GLY C C 1
ATOM 15397 O O . GLY C 3 468 ? 850.323 -66.868 440.821 1.00 74.81 459 GLY C O 1
ATOM 15398 N N . ILE C 3 469 ? 850.720 -65.658 442.691 1.00 71.33 460 ILE C N 1
ATOM 15399 C CA . ILE C 3 469 ? 849.355 -65.750 443.223 1.00 68.86 460 ILE C CA 1
ATOM 15400 C C . ILE C 3 469 ? 848.588 -64.454 442.955 1.00 64.37 460 ILE C C 1
ATOM 15401 O O . ILE C 3 469 ? 849.163 -63.367 442.957 1.00 64.96 460 ILE C O 1
ATOM 15406 N N . ALA C 3 470 ? 847.286 -64.588 442.728 1.00 61.41 461 ALA C N 1
ATOM 15407 C CA . ALA C 3 470 ? 846.395 -63.445 442.548 1.00 61.08 461 ALA C CA 1
ATOM 15408 C C . ALA C 3 470 ? 844.975 -63.815 442.955 1.00 60.97 461 ALA C C 1
ATOM 15409 O O . ALA C 3 470 ? 844.571 -64.975 442.859 1.00 63.30 461 ALA C O 1
ATOM 15411 N N . GLY C 3 471 ? 844.224 -62.818 443.403 1.00 60.20 462 GLY C N 1
ATOM 15412 C CA . GLY C 3 471 ? 842.861 -63.017 443.868 1.00 60.26 462 GLY C CA 1
ATOM 15413 C C . GLY C 3 471 ? 841.809 -62.845 442.795 1.00 60.66 462 GLY C C 1
ATOM 15414 O O . GLY C 3 471 ? 842.052 -62.209 441.772 1.00 61.82 462 GLY C O 1
ATOM 15415 N N . ILE C 3 472 ? 840.631 -63.399 443.058 1.00 62.22 463 ILE C N 1
ATOM 15416 C CA . ILE C 3 472 ? 839.486 -63.326 442.149 1.00 64.31 463 ILE C CA 1
ATOM 15417 C C . ILE C 3 472 ? 838.333 -62.685 442.923 1.00 67.15 463 ILE C C 1
ATOM 15418 O O . ILE C 3 472 ? 837.900 -63.207 443.953 1.00 66.74 463 ILE C O 1
ATOM 15423 N N . MET C 3 473 ? 837.865 -61.539 442.430 1.00 69.90 464 MET C N 1
ATOM 15424 C CA . MET C 3 473 ? 836.829 -60.757 443.104 1.00 72.04 464 MET C CA 1
ATOM 15425 C C . MET C 3 473 ? 835.434 -61.257 442.722 1.00 74.73 464 MET C C 1
ATOM 15426 O O . MET C 3 473 ? 835.299 -62.041 441.776 1.00 73.49 464 MET C O 1
ATOM 15431 N N . PRO C 3 474 ? 834.391 -60.826 443.469 1.00 78.39 465 PRO C N 1
ATOM 15432 C CA . PRO C 3 474 ? 833.009 -61.191 443.114 1.00 80.50 465 PRO C CA 1
ATOM 15433 C C . PRO C 3 474 ? 832.579 -60.789 441.696 1.00 82.57 465 PRO C C 1
ATOM 15434 O O . PRO C 3 474 ? 831.856 -61.546 441.045 1.00 84.32 465 PRO C O 1
ATOM 15438 N N . ASP C 3 475 ? 833.014 -59.614 441.237 1.00 82.51 466 ASP C N 1
ATOM 15439 C CA . ASP C 3 475 ? 832.694 -59.139 439.875 1.00 82.55 466 ASP C CA 1
ATOM 15440 C C . ASP C 3 475 ? 833.283 -60.000 438.739 1.00 81.71 466 ASP C C 1
ATOM 15441 O O . ASP C 3 475 ? 832.674 -60.105 437.675 1.00 85.39 466 ASP C O 1
ATOM 15446 N N . GLY C 3 476 ? 834.446 -60.611 438.975 1.00 79.80 467 GLY C N 1
ATOM 15447 C CA . GLY C 3 476 ? 835.165 -61.394 437.956 1.00 77.40 467 GLY C CA 1
ATOM 15448 C C . GLY C 3 476 ? 836.578 -60.903 437.662 1.00 76.22 467 GLY C C 1
ATOM 15449 O O . GLY C 3 476 ? 837.350 -61.600 437.002 1.00 76.64 467 GLY C O 1
ATOM 15450 N N . THR C 3 477 ? 836.911 -59.703 438.141 1.00 74.51 468 THR C N 1
ATOM 15451 C CA . THR C 3 477 ? 838.243 -59.106 437.989 1.00 73.06 468 THR C CA 1
ATOM 15452 C C . THR C 3 477 ? 839.316 -59.900 438.729 1.00 68.40 468 THR C C 1
ATOM 15453 O O . THR C 3 477 ? 839.028 -60.570 439.720 1.00 68.32 468 THR C O 1
ATOM 15457 N N . ILE C 3 478 ? 840.548 -59.823 438.233 1.00 65.39 469 ILE C N 1
ATOM 15458 C CA . ILE C 3 478 ? 841.708 -60.335 438.948 1.00 64.43 469 ILE C CA 1
ATOM 15459 C C . ILE C 3 478 ? 842.275 -59.178 439.760 1.00 65.30 469 ILE C C 1
ATOM 15460 O O . ILE C 3 478 ? 842.683 -58.162 439.194 1.00 65.95 469 ILE C O 1
ATOM 15465 N N . ASN C 3 479 ? 842.271 -59.333 441.082 1.00 65.61 470 ASN C N 1
ATOM 15466 C CA . ASN C 3 479 ? 842.894 -58.383 442.004 1.00 65.49 470 ASN C CA 1
ATOM 15467 C C . ASN C 3 479 ? 844.122 -59.065 442.608 1.00 65.24 470 ASN C C 1
ATOM 15468 O O . ASN C 3 479 ? 844.154 -60.287 442.745 1.00 64.38 470 ASN C O 1
ATOM 15473 N N . LYS C 3 480 ? 845.128 -58.268 442.959 1.00 66.73 471 LYS C N 1
ATOM 15474 C CA . LYS C 3 480 ? 846.391 -58.782 443.495 1.00 68.19 471 LYS C CA 1
ATOM 15475 C C . LYS C 3 480 ? 846.324 -59.000 445.008 1.00 70.09 471 LYS C C 1
ATOM 15476 O O . LYS C 3 480 ? 846.762 -60.042 445.506 1.00 68.38 471 LYS C O 1
ATOM 15482 N N . THR C 3 481 ? 845.777 -58.013 445.721 1.00 71.76 472 THR C N 1
ATOM 15483 C CA . THR C 3 481 ? 845.747 -57.999 447.189 1.00 72.48 472 THR C CA 1
ATOM 15484 C C . THR C 3 481 ? 844.355 -58.243 447.805 1.00 73.69 472 THR C C 1
ATOM 15485 O O . THR C 3 481 ? 844.208 -58.162 449.025 1.00 74.02 472 THR C O 1
ATOM 15489 N N . GLN C 3 482 ? 843.349 -58.542 446.980 1.00 72.77 473 GLN C N 1
ATOM 15490 C CA . GLN C 3 482 ? 842.007 -58.896 447.465 1.00 72.31 473 GLN C CA 1
ATOM 15491 C C . GLN C 3 482 ? 841.509 -60.137 446.734 1.00 71.28 473 GLN C C 1
ATOM 15492 O O . GLN C 3 482 ? 841.870 -60.371 445.586 1.00 70.78 473 GLN C O 1
ATOM 15498 N N . THR C 3 483 ? 840.675 -60.924 447.407 1.00 69.61 474 THR C N 1
ATOM 15499 C CA . THR C 3 483 ? 840.208 -62.201 446.870 1.00 67.17 474 THR C CA 1
ATOM 15500 C C . THR C 3 483 ? 839.015 -62.731 447.652 1.00 66.79 474 THR C C 1
ATOM 15501 O O . THR C 3 483 ? 838.834 -62.386 448.818 1.00 68.06 474 THR C O 1
ATOM 15505 N N . LEU C 3 484 ? 838.220 -63.585 447.011 1.00 66.53 475 LEU C N 1
ATOM 15506 C CA . LEU C 3 484 ? 837.137 -64.291 447.697 1.00 66.83 475 LEU C CA 1
ATOM 15507 C C . LEU C 3 484 ? 837.701 -65.192 448.804 1.00 67.97 475 LEU C C 1
ATOM 15508 O O . LEU C 3 484 ? 838.784 -65.759 448.649 1.00 65.85 475 LEU C O 1
ATOM 15513 N N . MET C 3 485 ? 836.968 -65.292 449.916 1.00 71.33 476 MET C N 1
ATOM 15514 C CA . MET C 3 485 ? 837.358 -66.119 451.075 1.00 71.89 476 MET C CA 1
ATOM 15515 C C . MET C 3 485 ? 837.841 -67.511 450.661 1.00 67.99 476 MET C C 1
ATOM 15516 O O . MET C 3 485 ? 837.054 -68.320 450.164 1.00 65.89 476 MET C O 1
ATOM 15521 N N . GLY C 3 486 ? 839.137 -67.761 450.838 1.00 64.86 477 GLY C N 1
ATOM 15522 C CA . GLY C 3 486 ? 839.737 -69.068 450.580 1.00 64.04 477 GLY C CA 1
ATOM 15523 C C . GLY C 3 486 ? 840.335 -69.271 449.197 1.00 64.25 477 GLY C C 1
ATOM 15524 O O . GLY C 3 486 ? 841.229 -70.100 449.034 1.00 63.69 477 GLY C O 1
ATOM 15525 N N . VAL C 3 487 ? 839.867 -68.518 448.201 1.00 65.47 478 VAL C N 1
ATOM 15526 C CA . VAL C 3 487 ? 840.255 -68.753 446.807 1.00 64.23 478 VAL C CA 1
ATOM 15527 C C . VAL C 3 487 ? 841.553 -68.020 446.464 1.00 62.69 478 VAL C C 1
ATOM 15528 O O . VAL C 3 487 ? 841.733 -66.858 446.822 1.00 62.13 478 VAL C O 1
ATOM 15532 N N . ARG C 3 488 ? 842.453 -68.723 445.782 1.00 62.95 479 ARG C N 1
ATOM 15533 C CA . ARG C 3 488 ? 843.666 -68.142 445.205 1.00 62.04 479 ARG C CA 1
ATOM 15534 C C . ARG C 3 488 ? 843.794 -68.675 443.777 1.00 60.81 479 ARG C C 1
ATOM 15535 O O . ARG C 3 488 ? 843.501 -69.848 443.528 1.00 57.62 479 ARG C O 1
ATOM 15543 N N . LEU C 3 489 ? 844.215 -67.813 442.848 1.00 59.46 480 LEU C N 1
ATOM 15544 C CA . LEU C 3 489 ? 844.465 -68.210 441.459 1.00 56.89 480 LEU C CA 1
ATOM 15545 C C . LEU C 3 489 ? 845.959 -68.210 441.178 1.00 57.51 480 LEU C C 1
ATOM 15546 O O . LEU C 3 489 ? 846.668 -67.303 441.609 1.00 56.40 480 LEU C O 1
ATOM 15551 N N . SER C 3 490 ? 846.435 -69.227 440.461 1.00 60.84 481 SER C N 1
ATOM 15552 C CA . SER C 3 490 ? 847.860 -69.343 440.132 1.00 64.99 481 SER C CA 1
ATOM 15553 C C . SER C 3 490 ? 848.105 -70.317 438.989 1.00 67.44 481 SER C C 1
ATOM 15554 O O . SER C 3 490 ? 847.519 -71.397 438.964 1.00 70.51 481 SER C O 1
ATOM 15557 N N . GLN C 3 491 ? 848.993 -69.934 438.070 1.00 71.25 482 GLN C N 1
ATOM 15558 C CA . GLN C 3 491 ? 849.359 -70.750 436.908 1.00 72.16 482 GLN C CA 1
ATOM 15559 C C . GLN C 3 491 ? 850.739 -71.369 437.103 1.00 71.35 482 GLN C C 1
ATOM 15560 O O . GLN C 3 491 ? 850.935 -72.215 437.975 1.00 70.21 482 GLN C O 1
ATOM 15566 N N . ILE C 3 503 ? 849.469 -92.109 442.127 1.00 122.87 494 ILE C N 1
ATOM 15567 C CA . ILE C 3 503 ? 850.029 -91.839 443.448 1.00 125.39 494 ILE C CA 1
ATOM 15568 C C . ILE C 3 503 ? 850.258 -93.162 444.189 1.00 126.23 494 ILE C C 1
ATOM 15569 O O . ILE C 3 503 ? 849.302 -93.801 444.637 1.00 126.96 494 ILE C O 1
ATOM 15574 N N . ARG C 3 504 ? 851.526 -93.558 444.312 1.00 125.92 495 ARG C N 1
ATOM 15575 C CA . ARG C 3 504 ? 851.904 -94.792 445.018 1.00 123.93 495 ARG C CA 1
ATOM 15576 C C . ARG C 3 504 ? 851.786 -94.646 446.537 1.00 119.46 495 ARG C C 1
ATOM 15577 O O . ARG C 3 504 ? 851.731 -93.531 447.064 1.00 119.98 495 ARG C O 1
ATOM 15585 N N . VAL C 3 505 ? 851.755 -95.790 447.221 1.00 113.17 496 VAL C N 1
ATOM 15586 C CA . VAL C 3 505 ? 851.664 -95.852 448.686 1.00 108.33 496 VAL C CA 1
ATOM 15587 C C . VAL C 3 505 ? 852.577 -96.936 449.256 1.00 102.55 496 VAL C C 1
ATOM 15588 O O . VAL C 3 505 ? 853.011 -97.836 448.535 1.00 100.43 496 VAL C O 1
ATOM 15592 N N . ASN C 3 506 ? 852.859 -96.836 450.553 1.00 99.25 497 ASN C N 1
ATOM 15593 C CA . ASN C 3 506 ? 853.712 -97.804 451.254 1.00 98.32 497 ASN C CA 1
ATOM 15594 C C . ASN C 3 506 ? 853.291 -97.962 452.716 1.00 95.63 497 ASN C C 1
ATOM 15595 O O . ASN C 3 506 ? 852.891 -96.990 453.359 1.00 93.95 497 ASN C O 1
ATOM 15600 N N . ILE C 3 507 ? 853.399 -99.189 453.227 1.00 93.32 498 ILE C N 1
ATOM 15601 C CA . ILE C 3 507 ? 852.936 -99.536 454.576 1.00 92.60 498 ILE C CA 1
ATOM 15602 C C . ILE C 3 507 ? 854.030 -100.293 455.344 1.00 90.69 498 ILE C C 1
ATOM 15603 O O . ILE C 3 507 ? 854.544 -101.314 454.879 1.00 87.55 498 ILE C O 1
ATOM 15608 N N . ASP C 3 508 ? 854.377 -99.769 456.520 1.00 89.78 499 ASP C N 1
ATOM 15609 C CA . ASP C 3 508 ? 855.477 -100.296 457.335 1.00 90.60 499 ASP C CA 1
ATOM 15610 C C . ASP C 3 508 ? 854.999 -101.412 458.272 1.00 92.16 499 ASP C C 1
ATOM 15611 O O . ASP C 3 508 ? 853.838 -101.820 458.214 1.00 91.81 499 ASP C O 1
ATOM 15616 N N . LYS C 3 509 ? 855.904 -101.905 459.118 1.00 95.85 500 LYS C N 1
ATOM 15617 C CA . LYS C 3 509 ? 855.599 -102.959 460.098 1.00 98.12 500 LYS C CA 1
ATOM 15618 C C . LYS C 3 509 ? 854.437 -102.607 461.040 1.00 98.39 500 LYS C C 1
ATOM 15619 O O . LYS C 3 509 ? 853.639 -103.479 461.384 1.00 99.72 500 LYS C O 1
ATOM 15625 N N . TYR C 3 510 ? 854.349 -101.336 461.438 1.00 97.25 501 TYR C N 1
ATOM 15626 C CA . TYR C 3 510 ? 853.320 -100.854 462.373 1.00 96.73 501 TYR C CA 1
ATOM 15627 C C . TYR C 3 510 ? 852.096 -100.208 461.690 1.00 94.62 501 TYR C C 1
ATOM 15628 O O . TYR C 3 510 ? 851.457 -99.318 462.261 1.00 91.45 501 TYR C O 1
ATOM 15637 N N . LEU C 3 511 ? 851.782 -100.658 460.471 1.00 93.74 502 LEU C N 1
ATOM 15638 C CA . LEU C 3 511 ? 850.528 -100.327 459.767 1.00 93.58 502 LEU C CA 1
ATOM 15639 C C . LEU C 3 511 ? 850.293 -98.837 459.442 1.00 93.00 502 LEU C C 1
ATOM 15640 O O . LEU C 3 511 ? 849.157 -98.436 459.170 1.00 91.48 502 LEU C O 1
ATOM 15645 N N . ARG C 3 512 ? 851.361 -98.034 459.434 1.00 94.08 503 ARG C N 1
ATOM 15646 C CA . ARG C 3 512 ? 851.275 -96.619 459.063 1.00 93.19 503 ARG C CA 1
ATOM 15647 C C . ARG C 3 512 ? 851.367 -96.551 457.542 1.00 92.98 503 ARG C C 1
ATOM 15648 O O . ARG C 3 512 ? 852.350 -97.026 456.969 1.00 92.31 503 ARG C O 1
ATOM 15656 N N . VAL C 3 513 ? 850.350 -95.981 456.894 1.00 92.68 504 VAL C N 1
ATOM 15657 C CA . VAL C 3 513 ? 850.336 -95.838 455.433 1.00 93.21 504 VAL C CA 1
ATOM 15658 C C . VAL C 3 513 ? 850.897 -94.465 455.049 1.00 95.05 504 VAL C C 1
ATOM 15659 O O . VAL C 3 513 ? 850.457 -93.441 455.578 1.00 92.55 504 VAL C O 1
ATOM 15663 N N . ARG C 3 514 ? 851.867 -94.463 454.131 1.00 98.47 505 ARG C N 1
ATOM 15664 C CA . ARG C 3 514 ? 852.552 -93.243 453.690 1.00 100.08 505 ARG C CA 1
ATOM 15665 C C . ARG C 3 514 ? 852.655 -93.185 452.166 1.00 102.16 505 ARG C C 1
ATOM 15666 O O . ARG C 3 514 ? 852.381 -94.172 451.479 1.00 99.80 505 ARG C O 1
ATOM 15674 N N . ASN C 3 515 ? 853.062 -92.018 451.660 1.00 106.46 506 ASN C N 1
ATOM 15675 C CA . ASN C 3 515 ? 853.262 -91.782 450.217 1.00 109.45 506 ASN C CA 1
ATOM 15676 C C . ASN C 3 515 ? 854.752 -91.842 449.840 1.00 112.07 506 ASN C C 1
ATOM 15677 O O . ASN C 3 515 ? 855.607 -92.028 450.711 1.00 112.79 506 ASN C O 1
ATOM 15682 N N . GLU C 3 516 ? 855.048 -91.691 448.546 1.00 115.22 507 GLU C N 1
ATOM 15683 C CA . GLU C 3 516 ? 856.434 -91.642 448.027 1.00 116.22 507 GLU C CA 1
ATOM 15684 C C . GLU C 3 516 ? 857.339 -90.623 448.744 1.00 116.21 507 GLU C C 1
ATOM 15685 O O . GLU C 3 516 ? 858.527 -90.880 448.947 1.00 113.53 507 GLU C O 1
ATOM 15691 N N . LYS C 3 517 ? 856.764 -89.480 449.118 1.00 117.75 508 LYS C N 1
ATOM 15692 C CA . LYS C 3 517 ? 857.481 -88.422 449.843 1.00 117.04 508 LYS C CA 1
ATOM 15693 C C . LYS C 3 517 ? 857.780 -88.796 451.307 1.00 114.11 508 LYS C C 1
ATOM 15694 O O . LYS C 3 517 ? 858.750 -88.301 451.884 1.00 113.20 508 LYS C O 1
ATOM 15700 N N . GLY C 3 518 ? 856.944 -89.655 451.897 1.00 110.72 509 GLY C N 1
ATOM 15701 C CA . GLY C 3 518 ? 857.104 -90.116 453.284 1.00 106.59 509 GLY C CA 1
ATOM 15702 C C . GLY C 3 518 ? 856.243 -89.382 454.303 1.00 103.61 509 GLY C C 1
ATOM 15703 O O . GLY C 3 518 ? 856.632 -89.258 455.466 1.00 97.53 509 GLY C O 1
ATOM 15704 N N . GLU C 3 519 ? 855.073 -88.908 453.864 1.00 103.56 510 GLU C N 1
ATOM 15705 C CA . GLU C 3 519 ? 854.107 -88.212 454.720 1.00 103.00 510 GLU C CA 1
ATOM 15706 C C . GLU C 3 519 ? 852.979 -89.166 455.106 1.00 102.26 510 GLU C C 1
ATOM 15707 O O . GLU C 3 519 ? 852.650 -90.084 454.353 1.00 101.61 510 GLU C O 1
ATOM 15713 N N . LEU C 3 520 ? 852.378 -88.923 456.269 1.00 99.55 511 LEU C N 1
ATOM 15714 C CA . LEU C 3 520 ? 851.367 -89.818 456.840 1.00 96.30 511 LEU C CA 1
ATOM 15715 C C . LEU C 3 520 ? 850.008 -89.648 456.151 1.00 94.76 511 LEU C C 1
ATOM 15716 O O . LEU C 3 520 ? 849.423 -88.562 456.182 1.00 95.44 511 LEU C O 1
ATOM 15721 N N . LEU C 3 521 ? 849.522 -90.724 455.527 1.00 92.03 512 LEU C N 1
ATOM 15722 C CA . LEU C 3 521 ? 848.212 -90.741 454.865 1.00 88.65 512 LEU C CA 1
ATOM 15723 C C . LEU C 3 521 ? 847.137 -91.356 455.758 1.00 86.22 512 LEU C C 1
ATOM 15724 O O . LEU C 3 521 ? 846.056 -90.781 455.908 1.00 84.96 512 LEU C O 1
ATOM 15729 N N . ILE C 3 522 ? 847.433 -92.532 456.319 1.00 86.23 513 ILE C N 1
ATOM 15730 C CA . ILE C 3 522 ? 846.509 -93.259 457.208 1.00 85.46 513 ILE C CA 1
ATOM 15731 C C . ILE C 3 522 ? 847.256 -93.774 458.443 1.00 86.09 513 ILE C C 1
ATOM 15732 O O . ILE C 3 522 ? 848.365 -94.302 458.326 1.00 85.14 513 ILE C O 1
ATOM 15737 N N . SER C 3 523 ? 846.631 -93.629 459.612 1.00 88.53 514 SER C N 1
ATOM 15738 C CA . SER C 3 523 ? 847.189 -94.089 460.888 1.00 89.76 514 SER C CA 1
ATOM 15739 C C . SER C 3 523 ? 846.247 -95.121 461.535 1.00 89.72 514 SER C C 1
ATOM 15740 O O . SER C 3 523 ? 845.027 -94.946 461.478 1.00 89.20 514 SER C O 1
ATOM 15743 N N . PRO C 3 524 ? 846.799 -96.196 462.146 1.00 90.19 515 PRO C N 1
ATOM 15744 C CA . PRO C 3 524 ? 845.946 -97.138 462.895 1.00 91.18 515 PRO C CA 1
ATOM 15745 C C . PRO C 3 524 ? 845.308 -96.534 464.150 1.00 92.22 515 PRO C C 1
ATOM 15746 O O . PRO C 3 524 ? 844.186 -96.900 464.503 1.00 90.48 515 PRO C O 1
ATOM 15750 N N . GLU C 3 525 ? 846.033 -95.630 464.811 1.00 96.54 516 GLU C N 1
ATOM 15751 C CA . GLU C 3 525 ? 845.531 -94.910 465.988 1.00 100.70 516 GLU C CA 1
ATOM 15752 C C . GLU C 3 525 ? 844.299 -94.060 465.666 1.00 101.18 516 GLU C C 1
ATOM 15753 O O . GLU C 3 525 ? 843.388 -93.952 466.490 1.00 102.71 516 GLU C O 1
ATOM 15759 N N . GLU C 3 526 ? 844.276 -93.477 464.465 1.00 102.13 517 GLU C N 1
ATOM 15760 C CA . GLU C 3 526 ? 843.177 -92.609 464.019 1.00 104.64 517 GLU C CA 1
ATOM 15761 C C . GLU C 3 526 ? 842.036 -93.365 463.306 1.00 103.79 517 GLU C C 1
ATOM 15762 O O . GLU C 3 526 ? 841.236 -92.747 462.600 1.00 102.59 517 GLU C O 1
ATOM 15768 N N . VAL C 3 527 ? 841.961 -94.688 463.488 1.00 104.45 518 VAL C N 1
ATOM 15769 C CA . VAL C 3 527 ? 840.818 -95.488 463.028 1.00 102.96 518 VAL C CA 1
ATOM 15770 C C . VAL C 3 527 ? 839.660 -95.275 464.004 1.00 102.10 518 VAL C C 1
ATOM 15771 O O . VAL C 3 527 ? 839.875 -95.171 465.214 1.00 100.10 518 VAL C O 1
ATOM 15775 N N . SER C 3 528 ? 838.439 -95.210 463.473 1.00 104.18 519 SER C N 1
ATOM 15776 C CA . SER C 3 528 ? 837.251 -94.945 464.284 1.00 106.41 519 SER C CA 1
ATOM 15777 C C . SER C 3 528 ? 836.986 -96.086 465.266 1.00 110.25 519 SER C C 1
ATOM 15778 O O . SER C 3 528 ? 836.990 -97.259 464.885 1.00 110.87 519 SER C O 1
ATOM 15781 N N . GLU C 3 529 ? 836.757 -95.721 466.526 1.00 114.29 520 GLU C N 1
ATOM 15782 C CA . GLU C 3 529 ? 836.538 -96.684 467.609 1.00 115.51 520 GLU C CA 1
ATOM 15783 C C . GLU C 3 529 ? 835.075 -97.131 467.746 1.00 115.82 520 GLU C C 1
ATOM 15784 O O . GLU C 3 529 ? 834.782 -98.019 468.551 1.00 116.98 520 GLU C O 1
ATOM 15790 N N . ALA C 3 530 ? 834.169 -96.523 466.973 1.00 116.00 521 ALA C N 1
ATOM 15791 C CA . ALA C 3 530 ? 832.759 -96.929 466.945 1.00 116.38 521 ALA C CA 1
ATOM 15792 C C . ALA C 3 530 ? 832.618 -98.332 466.355 1.00 117.00 521 ALA C C 1
ATOM 15793 O O . ALA C 3 530 ? 832.959 -98.559 465.192 1.00 117.29 521 ALA C O 1
ATOM 15795 N N . GLN C 3 531 ? 832.123 -99.264 467.168 1.00 116.50 522 GLN C N 1
ATOM 15796 C CA . GLN C 3 531 ? 832.000 -100.664 466.763 1.00 114.69 522 GLN C CA 1
ATOM 15797 C C . GLN C 3 531 ? 830.764 -100.878 465.879 1.00 111.41 522 GLN C C 1
ATOM 15798 O O . GLN C 3 531 ? 830.897 -100.973 464.655 1.00 116.85 522 GLN C O 1
ATOM 15804 N N . GLY C 3 532 ? 829.575 -100.934 466.484 1.00 99.58 523 GLY C N 1
ATOM 15805 C CA . GLY C 3 532 ? 828.344 -101.261 465.756 1.00 91.79 523 GLY C CA 1
ATOM 15806 C C . GLY C 3 532 ? 828.251 -102.738 465.401 1.00 84.87 523 GLY C C 1
ATOM 15807 O O . GLY C 3 532 ? 829.268 -103.397 465.175 1.00 80.95 523 GLY C O 1
ATOM 15808 N N . GLN C 3 533 ? 827.026 -103.258 465.340 1.00 79.90 524 GLN C N 1
ATOM 15809 C CA . GLN C 3 533 ? 826.799 -104.688 465.119 1.00 76.97 524 GLN C CA 1
ATOM 15810 C C . GLN C 3 533 ? 826.695 -105.019 463.628 1.00 72.96 524 GLN C C 1
ATOM 15811 O O . GLN C 3 533 ? 825.950 -104.370 462.895 1.00 72.09 524 GLN C O 1
ATOM 15817 N N . GLU C 3 534 ? 827.444 -106.035 463.198 1.00 69.71 525 GLU C N 1
ATOM 15818 C CA . GLU C 3 534 ? 827.497 -106.454 461.786 1.00 68.61 525 GLU C CA 1
ATOM 15819 C C . GLU C 3 534 ? 826.131 -106.838 461.195 1.00 66.92 525 GLU C C 1
ATOM 15820 O O . GLU C 3 534 ? 825.289 -107.411 461.886 1.00 68.24 525 GLU C O 1
ATOM 15826 N N . LYS C 3 535 ? 825.928 -106.503 459.921 1.00 64.75 526 LYS C N 1
ATOM 15827 C CA . LYS C 3 535 ? 824.705 -106.855 459.182 1.00 62.73 526 LYS C CA 1
ATOM 15828 C C . LYS C 3 535 ? 824.787 -108.270 458.606 1.00 61.49 526 LYS C C 1
ATOM 15829 O O . LYS C 3 535 ? 823.768 -108.947 458.488 1.00 60.10 526 LYS C O 1
ATOM 15835 N N . LEU C 3 536 ? 825.996 -108.689 458.226 1.00 61.42 527 LEU C N 1
ATOM 15836 C CA . LEU C 3 536 ? 826.270 -110.039 457.725 1.00 60.41 527 LEU C CA 1
ATOM 15837 C C . LEU C 3 536 ? 827.273 -110.728 458.655 1.00 60.30 527 LEU C C 1
ATOM 15838 O O . LEU C 3 536 ? 828.040 -110.050 459.335 1.00 61.07 527 LEU C O 1
ATOM 15843 N N . PRO C 3 537 ? 827.280 -112.076 458.686 1.00 60.13 528 PRO C N 1
ATOM 15844 C CA . PRO C 3 537 ? 828.163 -112.773 459.622 1.00 60.18 528 PRO C CA 1
ATOM 15845 C C . PRO C 3 537 ? 829.637 -112.679 459.236 1.00 61.55 528 PRO C C 1
ATOM 15846 O O . PRO C 3 537 ? 829.979 -112.835 458.061 1.00 62.19 528 PRO C O 1
ATOM 15850 N N . ILE C 3 538 ? 830.484 -112.410 460.230 1.00 62.77 529 ILE C N 1
ATOM 15851 C CA . ILE C 3 538 ? 831.938 -112.413 460.073 1.00 63.03 529 ILE C CA 1
ATOM 15852 C C . ILE C 3 538 ? 832.492 -113.647 460.779 1.00 64.31 529 ILE C C 1
ATOM 15853 O O . ILE C 3 538 ? 832.147 -113.908 461.933 1.00 63.58 529 ILE C O 1
ATOM 15858 N N . ASN C 3 539 ? 833.346 -114.397 460.084 1.00 67.11 530 ASN C N 1
ATOM 15859 C CA . ASN C 3 539 ? 834.094 -115.500 460.684 1.00 69.65 530 ASN C CA 1
ATOM 15860 C C . ASN C 3 539 ? 835.586 -115.266 460.463 1.00 69.96 530 ASN C C 1
ATOM 15861 O O . ASN C 3 539 ? 836.088 -115.447 459.356 1.00 70.64 530 ASN C O 1
ATOM 15866 N N . TYR C 3 540 ? 836.280 -114.853 461.522 1.00 71.87 531 TYR C N 1
ATOM 15867 C CA . TYR C 3 540 ? 837.740 -114.792 461.516 1.00 74.95 531 TYR C CA 1
ATOM 15868 C C . TYR C 3 540 ? 838.216 -116.206 461.859 1.00 79.33 531 TYR C C 1
ATOM 15869 O O . TYR C 3 540 ? 838.134 -116.626 463.019 1.00 84.64 531 TYR C O 1
ATOM 15878 N N . ASN C 3 541 ? 838.693 -116.952 460.867 1.00 80.67 532 ASN C N 1
ATOM 15879 C CA . ASN C 3 541 ? 839.215 -118.306 461.110 1.00 81.78 532 ASN C CA 1
ATOM 15880 C C . ASN C 3 541 ? 840.668 -118.212 461.575 1.00 80.56 532 ASN C C 1
ATOM 15881 O O . ASN C 3 541 ? 841.575 -118.751 460.936 1.00 81.61 532 ASN C O 1
ATOM 15886 N N . SER C 3 542 ? 840.869 -117.554 462.717 1.00 78.83 533 SER C N 1
ATOM 15887 C CA . SER C 3 542 ? 842.189 -117.114 463.160 1.00 78.50 533 SER C CA 1
ATOM 15888 C C . SER C 3 542 ? 842.441 -117.485 464.618 1.00 79.43 533 SER C C 1
ATOM 15889 O O . SER C 3 542 ? 841.547 -117.371 465.463 1.00 79.29 533 SER C O 1
ATOM 15892 N N . SER C 3 543 ? 843.668 -117.923 464.898 1.00 79.34 534 SER C N 1
ATOM 15893 C CA . SER C 3 543 ? 844.119 -118.181 466.266 1.00 80.58 534 SER C CA 1
ATOM 15894 C C . SER C 3 543 ? 844.377 -116.882 467.044 1.00 79.81 534 SER C C 1
ATOM 15895 O O . SER C 3 543 ? 844.398 -116.892 468.276 1.00 80.56 534 SER C O 1
ATOM 15898 N N . LEU C 3 544 ? 844.581 -115.778 466.322 1.00 79.72 535 LEU C N 1
ATOM 15899 C CA . LEU C 3 544 ? 844.714 -114.444 466.927 1.00 79.41 535 LEU C CA 1
ATOM 15900 C C . LEU C 3 544 ? 843.401 -113.922 467.528 1.00 78.54 535 LEU C C 1
ATOM 15901 O O . LEU C 3 544 ? 843.426 -113.082 468.433 1.00 76.67 535 LEU C O 1
ATOM 15906 N N . MET C 3 545 ? 842.271 -114.416 467.014 1.00 77.99 536 MET C N 1
ATOM 15907 C CA . MET C 3 545 ? 840.932 -114.009 467.451 1.00 76.53 536 MET C CA 1
ATOM 15908 C C . MET C 3 545 ? 840.280 -115.125 468.271 1.00 77.56 536 MET C C 1
ATOM 15909 O O . MET C 3 545 ? 840.666 -116.292 468.157 1.00 79.73 536 MET C O 1
ATOM 15914 N N . TRP C 3 546 ? 839.295 -114.759 469.090 1.00 78.58 537 TRP C N 1
ATOM 15915 C CA . TRP C 3 546 ? 838.475 -115.737 469.822 1.00 80.41 537 TRP C CA 1
ATOM 15916 C C . TRP C 3 546 ? 837.360 -116.292 468.932 1.00 83.00 537 TRP C C 1
ATOM 15917 O O . TRP C 3 546 ? 837.089 -115.755 467.857 1.00 82.94 537 TRP C O 1
ATOM 15928 N N . GLU C 3 547 ? 836.725 -117.368 469.392 1.00 88.48 538 GLU C N 1
ATOM 15929 C CA . GLU C 3 547 ? 835.694 -118.081 468.617 1.00 93.44 538 GLU C CA 1
ATOM 15930 C C . GLU C 3 547 ? 834.534 -117.197 468.142 1.00 92.56 538 GLU C C 1
ATOM 15931 O O . GLU C 3 547 ? 834.080 -117.343 467.005 1.00 91.21 538 GLU C O 1
ATOM 15937 N N . VAL C 3 548 ? 834.081 -116.281 469.001 1.00 93.65 539 VAL C N 1
ATOM 15938 C CA . VAL C 3 548 ? 832.914 -115.427 468.711 1.00 93.38 539 VAL C CA 1
ATOM 15939 C C . VAL C 3 548 ? 833.375 -113.991 468.472 1.00 92.04 539 VAL C C 1
ATOM 15940 O O . VAL C 3 548 ? 834.401 -113.558 469.009 1.00 90.57 539 VAL C O 1
ATOM 15944 N N . ASN C 3 549 ? 832.598 -113.256 467.680 1.00 91.00 540 ASN C N 1
ATOM 15945 C CA . ASN C 3 549 ? 832.896 -111.856 467.367 1.00 90.54 540 ASN C CA 1
ATOM 15946 C C . ASN C 3 549 ? 832.511 -110.946 468.538 1.00 89.37 540 ASN C C 1
ATOM 15947 O O . ASN C 3 549 ? 831.726 -111.333 469.409 1.00 90.89 540 ASN C O 1
ATOM 15952 N N . GLY C 3 550 ? 833.080 -109.743 468.554 1.00 85.11 541 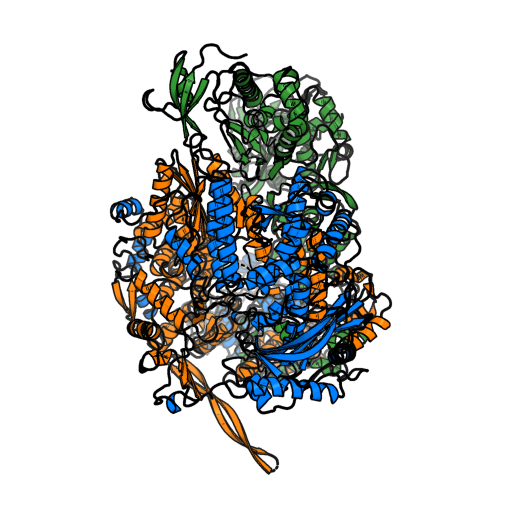GLY C N 1
ATOM 15953 C CA . GLY C 3 550 ? 832.652 -108.683 469.469 1.00 81.36 541 GLY C CA 1
ATOM 15954 C C . GLY C 3 550 ? 833.385 -108.627 470.803 1.00 77.92 541 GLY C C 1
ATOM 15955 O O . GLY C 3 550 ? 834.135 -109.546 471.141 1.00 77.40 541 GLY C O 1
ATOM 15956 N N . PRO C 3 551 ? 833.156 -107.545 471.578 1.00 72.11 542 PRO C N 1
ATOM 15957 C CA . PRO C 3 551 ? 833.898 -107.249 472.804 1.00 69.07 542 PRO C CA 1
ATOM 15958 C C . PRO C 3 551 ? 833.459 -108.010 474.059 1.00 65.59 542 PRO C C 1
ATOM 15959 O O . PRO C 3 551 ? 834.301 -108.281 474.917 1.00 63.01 542 PRO C O 1
ATOM 15963 N N . GLU C 3 552 ? 832.172 -108.338 474.182 1.00 64.18 543 GLU C N 1
ATOM 15964 C CA . GLU C 3 552 ? 831.688 -109.132 475.325 1.00 63.41 543 GLU C CA 1
ATOM 15965 C C . GLU C 3 552 ? 832.295 -110.539 475.297 1.00 63.81 543 GLU C C 1
ATOM 15966 O O . GLU C 3 552 ? 832.621 -111.101 476.345 1.00 62.15 543 GLU C O 1
ATOM 15972 N N . SER C 3 553 ? 832.435 -111.089 474.089 1.00 64.55 544 SER C N 1
ATOM 15973 C CA . SER C 3 553 ? 833.119 -112.364 473.858 1.00 64.59 544 SER C CA 1
ATOM 15974 C C . SER C 3 553 ? 834.582 -112.341 474.316 1.00 63.66 544 SER C C 1
ATOM 15975 O O . SER C 3 553 ? 835.053 -113.298 474.932 1.00 63.71 544 SER C O 1
ATOM 15978 N N . ILE C 3 554 ? 835.286 -111.250 474.010 1.00 62.52 545 ILE C N 1
ATOM 15979 C CA . ILE C 3 554 ? 836.685 -111.063 474.431 1.00 61.15 545 ILE C CA 1
ATOM 15980 C C . ILE C 3 554 ? 836.821 -111.107 475.960 1.00 61.22 545 ILE C C 1
ATOM 15981 O O . ILE C 3 554 ? 837.743 -111.740 476.472 1.00 62.25 545 ILE C O 1
ATOM 15986 N N . LEU C 3 555 ? 835.919 -110.435 476.676 1.00 60.75 546 LEU C N 1
ATOM 15987 C CA . LEU C 3 555 ? 835.925 -110.462 478.145 1.00 61.54 546 LEU C CA 1
ATOM 15988 C C . LEU C 3 555 ? 835.678 -111.869 478.679 1.00 62.32 546 LEU C C 1
ATOM 15989 O O . LEU C 3 555 ? 836.474 -112.386 479.465 1.00 62.09 546 LEU C O 1
ATOM 15994 N N . THR C 3 556 ? 834.584 -112.485 478.234 1.00 62.97 547 THR C N 1
ATOM 15995 C CA . THR C 3 556 ? 834.190 -113.809 478.719 1.00 62.71 547 THR C CA 1
ATOM 15996 C C . THR C 3 556 ? 835.223 -114.895 478.388 1.00 62.39 547 THR C C 1
ATOM 15997 O O . THR C 3 556 ? 835.609 -115.654 479.272 1.00 62.14 547 THR C O 1
ATOM 16001 N N . ASN C 3 557 ? 835.690 -114.953 477.140 1.00 62.36 548 ASN C N 1
ATOM 16002 C CA . ASN C 3 557 ? 836.687 -115.970 476.743 1.00 63.00 548 ASN C CA 1
ATOM 16003 C C . ASN C 3 557 ? 838.035 -115.816 477.451 1.00 62.92 548 ASN C C 1
ATOM 16004 O O . ASN C 3 557 ? 838.667 -116.817 477.789 1.00 62.80 548 ASN C O 1
ATOM 16009 N N . THR C 3 558 ? 838.463 -114.573 477.667 1.00 63.03 549 THR C N 1
ATOM 16010 C CA . THR C 3 558 ? 839.716 -114.288 478.369 1.00 61.78 549 THR C CA 1
ATOM 16011 C C . THR C 3 558 ? 839.664 -114.731 479.834 1.00 62.34 549 THR C C 1
ATOM 16012 O O . THR C 3 558 ? 840.608 -115.348 480.319 1.00 63.15 549 THR C O 1
ATOM 16016 N N . TYR C 3 559 ? 838.572 -114.417 480.530 1.00 62.86 550 TYR C N 1
ATOM 16017 C CA . TYR C 3 559 ? 838.408 -114.824 481.935 1.00 62.69 550 TYR C CA 1
ATOM 16018 C C . TYR C 3 559 ? 838.095 -116.313 482.089 1.00 63.76 550 TYR C C 1
ATOM 16019 O O . TYR C 3 559 ? 838.470 -116.917 483.096 1.00 63.63 550 TYR C O 1
ATOM 16028 N N . HIS C 3 560 ? 837.404 -116.897 481.107 1.00 65.08 551 HIS C N 1
ATOM 16029 C CA . HIS C 3 560 ? 837.196 -118.352 481.058 1.00 66.51 551 HIS C CA 1
ATOM 16030 C C . HIS C 3 560 ? 838.529 -119.088 480.915 1.00 67.78 551 HIS C C 1
ATOM 16031 O O . HIS C 3 560 ? 838.769 -120.085 481.596 1.00 68.63 551 HIS C O 1
ATOM 16038 N N . TRP C 3 561 ? 839.378 -118.578 480.025 1.00 68.84 552 TRP C N 1
ATOM 16039 C CA . TRP C 3 561 ? 840.700 -119.147 479.753 1.00 69.06 552 TRP C CA 1
ATOM 16040 C C . TRP C 3 561 ? 841.635 -119.126 480.972 1.00 67.88 552 TRP C C 1
ATOM 16041 O O . TRP C 3 561 ? 842.392 -120.076 481.182 1.00 69.42 552 TRP C O 1
ATOM 16052 N N . ILE C 3 562 ? 841.584 -118.054 481.761 1.00 66.23 553 ILE C N 1
ATOM 16053 C CA . ILE C 3 562 ? 842.404 -117.942 482.977 1.00 66.08 553 ILE C CA 1
ATOM 16054 C C . ILE C 3 562 ? 841.976 -118.986 484.016 1.00 67.97 553 ILE C C 1
ATOM 16055 O O . ILE C 3 562 ? 842.828 -119.619 484.636 1.00 70.19 553 ILE C O 1
ATOM 16060 N N . ILE C 3 563 ? 840.665 -119.160 484.194 1.00 69.25 554 ILE C N 1
ATOM 16061 C CA . ILE C 3 563 ? 840.120 -120.138 485.152 1.00 69.11 554 ILE C CA 1
ATOM 16062 C C . ILE C 3 563 ? 840.457 -121.573 484.726 1.00 69.09 554 ILE C C 1
ATOM 16063 O O . ILE C 3 563 ? 840.857 -122.388 485.561 1.00 68.32 554 ILE C O 1
ATOM 16068 N N . LYS C 3 564 ? 840.301 -121.866 483.434 1.00 69.89 555 LYS C N 1
ATOM 16069 C CA . LYS C 3 564 ? 840.586 -123.199 482.889 1.00 71.94 555 LYS C CA 1
ATOM 16070 C C . LYS C 3 564 ? 842.057 -123.588 483.064 1.00 74.46 555 LYS C C 1
ATOM 16071 O O . LYS C 3 564 ? 842.358 -124.703 483.496 1.00 76.78 555 LYS C O 1
ATOM 16077 N N . ASN C 3 565 ? 842.958 -122.658 482.746 1.00 75.02 556 ASN C N 1
ATOM 16078 C CA . ASN C 3 565 ? 844.403 -122.866 482.884 1.00 74.84 556 ASN C CA 1
ATOM 16079 C C . ASN C 3 565 ? 844.968 -122.212 484.159 1.00 75.33 556 ASN C C 1
ATOM 16080 O O . ASN C 3 565 ? 846.122 -121.787 484.172 1.00 75.32 556 ASN C O 1
ATOM 16085 N N . TRP C 3 566 ? 844.176 -122.156 485.234 1.00 76.40 557 TRP C N 1
ATOM 16086 C CA . TRP C 3 566 ? 844.571 -121.427 486.452 1.00 78.38 557 TRP C CA 1
ATOM 16087 C C . TRP C 3 566 ? 845.764 -122.048 487.179 1.00 83.48 557 TRP C C 1
ATOM 16088 O O . TRP C 3 566 ? 846.638 -121.325 487.661 1.00 88.64 557 TRP C O 1
ATOM 16099 N N . GLU C 3 567 ? 845.797 -123.378 487.255 1.00 86.98 558 GLU C N 1
ATOM 16100 C CA . GLU C 3 567 ? 846.865 -124.083 487.976 1.00 86.69 558 GLU C CA 1
ATOM 16101 C C . GLU C 3 567 ? 848.238 -123.840 487.335 1.00 84.91 558 GLU C C 1
ATOM 16102 O O . GLU C 3 567 ? 849.236 -123.678 488.042 1.00 83.97 558 GLU C O 1
ATOM 16108 N N . LEU C 3 568 ? 848.268 -123.801 486.002 1.00 83.00 559 LEU C N 1
ATOM 16109 C CA . LEU C 3 568 ? 849.482 -123.486 485.245 1.00 82.19 559 LEU C CA 1
ATOM 16110 C C . LEU C 3 568 ? 849.886 -122.019 485.400 1.00 82.17 559 LEU C C 1
ATOM 16111 O O . LEU C 3 568 ? 851.055 -121.719 485.647 1.00 82.63 559 LEU C O 1
ATOM 16116 N N . LEU C 3 569 ? 848.916 -121.117 485.256 1.00 82.54 560 LEU C N 1
ATOM 16117 C CA . LEU C 3 569 ? 849.175 -119.671 485.299 1.00 81.56 560 LEU C CA 1
ATOM 16118 C C . LEU C 3 569 ? 849.440 -119.124 486.711 1.00 82.21 560 LEU C C 1
ATOM 16119 O O . LEU C 3 569 ? 850.097 -118.091 486.843 1.00 79.50 560 LEU C O 1
ATOM 16124 N N . LYS C 3 570 ? 848.932 -119.797 487.749 1.00 85.02 561 LYS C N 1
ATOM 16125 C CA . LYS C 3 570 ? 849.181 -119.393 489.147 1.00 87.91 561 LYS C CA 1
ATOM 16126 C C . LYS C 3 570 ? 850.636 -119.623 489.561 1.00 89.68 561 LYS C C 1
ATOM 16127 O O . LYS C 3 570 ? 851.233 -118.770 490.216 1.00 86.85 561 LYS C O 1
ATOM 16133 N N . THR C 3 571 ? 851.187 -120.782 489.202 1.00 93.00 562 THR C N 1
ATOM 16134 C CA . THR C 3 571 ? 852.602 -121.082 489.460 1.00 94.59 562 THR C CA 1
ATOM 16135 C C . THR C 3 571 ? 853.522 -120.264 488.545 1.00 94.99 562 THR C C 1
ATOM 16136 O O . THR C 3 571 ? 854.628 -119.896 488.949 1.00 96.78 562 THR C O 1
ATOM 16140 N N . GLN C 3 572 ? 853.059 -119.987 487.323 1.00 92.74 563 GLN C N 1
ATOM 16141 C CA . GLN C 3 572 ? 853.751 -119.070 486.404 1.00 90.38 563 GLN C CA 1
ATOM 16142 C C . GLN C 3 572 ? 853.715 -117.618 486.909 1.00 90.16 563 GLN C C 1
ATOM 16143 O O . GLN C 3 572 ? 854.623 -116.841 486.624 1.00 87.92 563 GLN C O 1
ATOM 16149 N N . TRP C 3 573 ? 852.658 -117.263 487.644 1.00 91.42 564 TRP C N 1
ATOM 16150 C CA . TRP C 3 573 ? 852.565 -115.979 488.357 1.00 92.79 564 TRP C CA 1
ATOM 16151 C C . TRP C 3 573 ? 853.603 -115.873 489.479 1.00 94.94 564 TRP C C 1
ATOM 16152 O O . TRP C 3 573 ? 854.219 -114.820 489.657 1.00 95.12 564 TRP C O 1
ATOM 16163 N N . MET C 3 574 ? 853.782 -116.960 490.231 1.00 98.23 565 MET C N 1
ATOM 16164 C CA . MET C 3 574 ? 854.746 -117.004 491.340 1.00 100.64 565 MET C CA 1
ATOM 16165 C C . MET C 3 574 ? 856.198 -116.941 490.857 1.00 102.36 565 MET C C 1
ATOM 16166 O O . MET C 3 574 ? 856.960 -116.070 491.287 1.00 101.97 565 MET C O 1
ATOM 16171 N N . THR C 3 575 ? 856.565 -117.858 489.959 1.00 101.98 566 THR C N 1
ATOM 16172 C CA . THR C 3 575 ? 857.957 -118.020 489.521 1.00 99.66 566 THR C CA 1
ATOM 16173 C C . THR C 3 575 ? 858.405 -116.930 488.538 1.00 99.52 566 THR C C 1
ATOM 16174 O O . THR C 3 575 ? 859.201 -116.064 488.908 1.00 101.94 566 THR C O 1
ATOM 16178 N N . ASP C 3 576 ? 857.890 -116.969 487.307 1.00 99.65 567 ASP C N 1
ATOM 16179 C CA . ASP C 3 576 ? 858.330 -116.067 486.230 1.00 101.18 567 ASP C CA 1
ATOM 16180 C C . ASP C 3 576 ? 857.145 -115.250 485.676 1.00 100.29 567 ASP C C 1
ATOM 16181 O O . ASP C 3 576 ? 856.552 -115.619 484.655 1.00 98.99 567 ASP C O 1
ATOM 16186 N N . PRO C 3 577 ? 856.793 -114.136 486.352 1.00 99.22 568 PRO C N 1
ATOM 16187 C CA . PRO C 3 577 ? 855.611 -113.354 485.963 1.00 99.19 568 PRO C CA 1
ATOM 16188 C C . PRO C 3 577 ? 855.718 -112.564 484.651 1.00 98.32 568 PRO C C 1
ATOM 16189 O O . PRO C 3 577 ? 854.688 -112.277 484.042 1.00 99.71 568 PRO C O 1
ATOM 16193 N N . THR C 3 578 ? 856.931 -112.212 484.223 1.00 97.42 569 THR C N 1
ATOM 16194 C CA . THR C 3 578 ? 857.122 -111.463 482.970 1.00 96.97 569 THR C CA 1
ATOM 16195 C C . THR C 3 578 ? 856.699 -112.241 481.714 1.00 93.90 569 THR C C 1
ATOM 16196 O O . THR C 3 578 ? 856.326 -111.632 480.710 1.00 91.70 569 THR C O 1
ATOM 16200 N N . VAL C 3 579 ? 856.755 -113.573 481.776 1.00 92.22 570 VAL C N 1
ATOM 16201 C CA . VAL C 3 579 ? 856.268 -114.432 480.688 1.00 92.69 570 VAL C CA 1
ATOM 16202 C C . VAL C 3 579 ? 854.745 -114.581 480.766 1.00 91.15 570 VAL C C 1
ATOM 16203 O O . VAL C 3 579 ? 854.083 -114.694 479.732 1.00 92.28 570 VAL C O 1
ATOM 16207 N N . LEU C 3 580 ? 854.200 -114.599 481.986 1.00 89.37 571 LEU C N 1
ATOM 16208 C CA . LEU C 3 580 ? 852.746 -114.614 482.198 1.00 87.50 571 LEU C CA 1
ATOM 16209 C C . LEU C 3 580 ? 852.100 -113.342 481.658 1.00 86.13 571 LEU C C 1
ATOM 16210 O O . LEU C 3 580 ? 851.154 -113.414 480.873 1.00 88.15 571 LEU C O 1
ATOM 16215 N N . TYR C 3 581 ? 852.623 -112.189 482.076 1.00 83.12 572 TYR C N 1
ATOM 16216 C CA . TYR C 3 581 ? 852.093 -110.890 481.642 1.00 81.46 572 TYR C CA 1
ATOM 16217 C C . TYR C 3 581 ? 852.116 -110.724 480.115 1.00 82.78 572 TYR C C 1
ATOM 16218 O O . TYR C 3 581 ? 851.182 -110.162 479.543 1.00 85.25 572 TYR C O 1
ATOM 16227 N N . ASN C 3 582 ? 853.166 -111.233 479.466 1.00 81.96 573 ASN C N 1
ATOM 16228 C CA . ASN C 3 582 ? 853.323 -111.131 478.005 1.00 81.14 573 ASN C CA 1
ATOM 16229 C C . ASN C 3 582 ? 852.699 -112.304 477.208 1.00 79.65 573 ASN C C 1
ATOM 16230 O O . ASN C 3 582 ? 853.057 -112.525 476.048 1.00 80.02 573 ASN C O 1
ATOM 16235 N N . ARG C 3 583 ? 851.764 -113.040 477.816 1.00 78.91 574 ARG C N 1
ATOM 16236 C CA . ARG C 3 583 ? 850.998 -114.078 477.108 1.00 80.46 574 ARG C CA 1
ATOM 16237 C C . ARG C 3 583 ? 850.161 -113.481 475.967 1.00 81.81 574 ARG C C 1
ATOM 16238 O O . ARG C 3 583 ? 849.516 -112.444 476.143 1.00 82.30 574 ARG C O 1
ATOM 16246 N N . ILE C 3 584 ? 850.166 -114.152 474.814 1.00 82.18 575 ILE C N 1
ATOM 16247 C CA . ILE C 3 584 ? 849.447 -113.673 473.617 1.00 82.73 575 ILE C CA 1
ATOM 16248 C C . ILE C 3 584 ? 847.919 -113.729 473.737 1.00 83.02 575 ILE C C 1
ATOM 16249 O O . ILE C 3 584 ? 847.216 -113.038 472.994 1.00 80.47 575 ILE C O 1
ATOM 16254 N N . GLU C 3 585 ? 847.413 -114.553 474.660 1.00 84.24 576 GLU C N 1
ATOM 16255 C CA . GLU C 3 585 ? 845.968 -114.675 474.900 1.00 84.10 576 GLU C CA 1
ATOM 16256 C C . GLU C 3 585 ? 845.344 -113.430 475.557 1.00 81.34 576 GLU C C 1
ATOM 16257 O O . GLU C 3 585 ? 844.122 -113.275 475.520 1.00 83.22 576 GLU C O 1
ATOM 16263 N N . PHE C 3 586 ? 846.166 -112.563 476.158 1.00 78.09 577 PHE C N 1
ATOM 16264 C CA . PHE C 3 586 ? 845.695 -111.284 476.714 1.00 75.13 577 PHE C CA 1
ATOM 16265 C C . PHE C 3 586 ? 845.618 -110.133 475.703 1.00 73.36 577 PHE C C 1
ATOM 16266 O O . PHE C 3 586 ? 845.142 -109.053 476.055 1.00 74.66 577 PHE C O 1
ATOM 16274 N N . GLU C 3 587 ? 846.071 -110.345 474.467 1.00 71.83 578 GLU C N 1
ATOM 16275 C CA . GLU C 3 587 ? 846.099 -109.270 473.464 1.00 72.63 578 GLU C CA 1
ATOM 16276 C C . GLU C 3 587 ? 844.718 -108.755 473.025 1.00 71.26 578 GLU C C 1
ATOM 16277 O O . GLU C 3 587 ? 844.550 -107.547 472.879 1.00 71.14 578 GLU C O 1
ATOM 16283 N N . PRO C 3 588 ? 843.734 -109.657 472.797 1.00 70.43 579 PRO C N 1
ATOM 16284 C CA . PRO C 3 588 ? 842.379 -109.172 472.479 1.00 68.21 579 PRO C CA 1
ATOM 16285 C C . PRO C 3 588 ? 841.771 -108.290 473.577 1.00 65.46 579 PRO C C 1
ATOM 16286 O O . PRO C 3 588 ? 841.139 -107.278 473.268 1.00 66.02 579 PRO C O 1
ATOM 16290 N N . PHE C 3 589 ? 841.970 -108.681 474.836 1.00 62.26 580 PHE C N 1
ATOM 16291 C CA . PHE C 3 589 ? 841.550 -107.892 476.007 1.00 59.31 580 PHE C CA 1
ATOM 16292 C C . PHE C 3 589 ? 842.066 -106.444 475.946 1.00 61.35 580 PHE C C 1
ATOM 16293 O O . PHE C 3 589 ? 841.349 -105.511 476.310 1.00 61.46 580 PHE C O 1
ATOM 16301 N N . GLN C 3 590 ? 843.308 -106.278 475.487 1.00 63.34 581 GLN C N 1
ATOM 16302 C CA . GLN C 3 590 ? 843.955 -104.963 475.369 1.00 63.93 581 GLN C CA 1
ATOM 16303 C C . GLN C 3 590 ? 843.282 -103.982 474.401 1.00 64.17 581 GLN C C 1
ATOM 16304 O O . GLN C 3 590 ? 843.414 -102.769 474.576 1.00 66.20 581 GLN C O 1
ATOM 16310 N N . THR C 3 591 ? 842.567 -104.488 473.396 1.00 63.42 582 THR C N 1
ATOM 16311 C CA . THR C 3 591 ? 841.805 -103.617 472.487 1.00 63.36 582 THR C CA 1
ATOM 16312 C C . THR C 3 591 ? 840.659 -102.889 473.215 1.00 63.64 582 THR C C 1
ATOM 16313 O O . THR C 3 591 ? 840.277 -101.786 472.819 1.00 65.56 582 THR C O 1
ATOM 16317 N N . LEU C 3 592 ? 840.138 -103.505 474.279 1.00 62.34 583 LEU C N 1
ATOM 16318 C CA . LEU C 3 592 ? 839.043 -102.934 475.073 1.00 62.47 583 LEU C CA 1
ATOM 16319 C C . LEU C 3 592 ? 839.516 -101.850 476.052 1.00 63.44 583 LEU C C 1
ATOM 16320 O O . LEU C 3 592 ? 838.710 -101.047 476.526 1.00 63.16 583 LEU C O 1
ATOM 16325 N N . ILE C 3 593 ? 840.810 -101.842 476.366 1.00 64.54 584 ILE C N 1
ATOM 16326 C CA . ILE C 3 593 ? 841.397 -100.827 477.234 1.00 66.46 584 ILE C CA 1
ATOM 16327 C C . ILE C 3 593 ? 841.692 -99.602 476.357 1.00 69.83 584 ILE C C 1
ATOM 16328 O O . ILE C 3 593 ? 842.054 -99.767 475.190 1.00 72.99 584 ILE C O 1
ATOM 16333 N N . PRO C 3 594 ? 841.520 -98.377 476.894 1.00 72.94 585 PRO C N 1
ATOM 16334 C CA . PRO C 3 594 ? 841.939 -97.191 476.132 1.00 74.56 585 PRO C CA 1
ATOM 16335 C C . PRO C 3 594 ? 843.447 -97.152 475.894 1.00 75.18 585 PRO C C 1
ATOM 16336 O O . PRO C 3 594 ? 844.210 -97.410 476.825 1.00 76.93 585 PRO C O 1
ATOM 16340 N N . LYS C 3 595 ? 843.857 -96.824 474.666 1.00 75.81 586 LYS C N 1
ATOM 16341 C CA . LYS C 3 595 ? 845.281 -96.781 474.269 1.00 76.51 586 LYS C CA 1
ATOM 16342 C C . LYS C 3 595 ? 846.183 -96.094 475.295 1.00 73.53 586 LYS C C 1
ATOM 16343 O O . LYS C 3 595 ? 847.210 -96.646 475.694 1.00 73.12 586 LYS C O 1
ATOM 16349 N N . GLY C 3 596 ? 845.783 -94.895 475.713 1.00 71.92 587 GLY C N 1
ATOM 16350 C CA . GLY C 3 596 ? 846.525 -94.110 476.701 1.00 71.60 587 GLY C CA 1
ATOM 16351 C C . GLY C 3 596 ? 846.616 -94.743 478.080 1.00 70.92 587 GLY C C 1
ATOM 16352 O O . GLY C 3 596 ? 847.637 -94.608 478.760 1.00 72.52 587 GLY C O 1
ATOM 16353 N N . ASN C 3 597 ? 845.554 -95.436 478.489 1.00 69.91 588 ASN C N 1
ATOM 16354 C CA . ASN C 3 597 ? 845.488 -96.067 479.813 1.00 69.22 588 ASN C CA 1
ATOM 16355 C C . ASN C 3 597 ? 846.271 -97.376 479.959 1.00 67.85 588 ASN C C 1
ATOM 16356 O O . ASN C 3 597 ? 846.587 -97.761 481.081 1.00 67.90 588 ASN C O 1
ATOM 16361 N N . ARG C 3 598 ? 846.569 -98.058 478.850 1.00 67.75 589 ARG C N 1
ATOM 16362 C CA . ARG C 3 598 ? 847.182 -99.402 478.892 1.00 67.06 589 ARG C CA 1
ATOM 16363 C C . ARG C 3 598 ? 848.464 -99.479 479.728 1.00 68.79 589 ARG C C 1
ATOM 16364 O O . ARG C 3 598 ? 848.638 -100.420 480.507 1.00 69.41 589 ARG C O 1
ATOM 16372 N N . ALA C 3 599 ? 849.336 -98.483 479.568 1.00 69.45 590 ALA C N 1
ATOM 16373 C CA . ALA C 3 599 ? 850.637 -98.455 480.246 1.00 69.23 590 ALA C CA 1
ATOM 16374 C C . ALA C 3 599 ? 850.519 -98.245 481.760 1.00 69.47 590 ALA C C 1
ATOM 16375 O O . ALA C 3 599 ? 851.108 -98.998 482.541 1.00 67.51 590 ALA C O 1
ATOM 16377 N N . ILE C 3 600 ? 849.768 -97.220 482.163 1.00 69.79 591 ILE C N 1
ATOM 16378 C CA . ILE C 3 600 ? 849.571 -96.902 483.589 1.00 71.09 591 ILE C CA 1
ATOM 16379 C C . ILE C 3 600 ? 848.770 -97.997 484.318 1.00 70.81 591 ILE C C 1
ATOM 16380 O O . ILE C 3 600 ? 849.039 -98.292 485.486 1.00 68.19 591 ILE C O 1
ATOM 16385 N N . TYR C 3 601 ? 847.801 -98.593 483.618 1.00 71.33 592 TYR C N 1
ATOM 16386 C CA . TYR C 3 601 ? 847.045 -99.756 484.116 1.00 71.64 592 TYR C CA 1
ATOM 16387 C C . TYR C 3 601 ? 847.953 -100.962 484.364 1.00 71.80 592 TYR C C 1
ATOM 16388 O O . TYR C 3 601 ? 847.803 -101.658 485.371 1.00 69.63 592 TYR C O 1
ATOM 16397 N N . SER C 3 602 ? 848.877 -101.202 483.432 1.00 72.56 593 SER C N 1
ATOM 16398 C CA . SER C 3 602 ? 849.894 -102.248 483.577 1.00 72.41 593 SER C CA 1
ATOM 16399 C C . SER C 3 602 ? 850.868 -101.930 484.713 1.00 72.32 593 SER C C 1
ATOM 16400 O O . SER C 3 602 ? 851.262 -102.825 485.461 1.00 71.82 593 SER C O 1
ATOM 16403 N N . GLY C 3 603 ? 851.254 -100.659 484.831 1.00 71.70 594 GLY C N 1
ATOM 16404 C CA . GLY C 3 603 ? 852.071 -100.194 485.951 1.00 72.12 594 GLY C CA 1
ATOM 16405 C C . GLY C 3 603 ? 851.400 -100.422 487.295 1.00 72.24 594 GLY C C 1
ATOM 16406 O O . GLY C 3 603 ? 852.024 -100.932 488.227 1.00 73.41 594 GLY C O 1
ATOM 16407 N N . PHE C 3 604 ? 850.122 -100.058 487.379 1.00 72.78 595 PHE C N 1
ATOM 16408 C CA . PHE C 3 604 ? 849.325 -100.217 488.604 1.00 72.58 595 PHE C CA 1
ATOM 16409 C C . PHE C 3 604 ? 849.131 -101.688 488.965 1.00 73.27 595 PHE C C 1
ATOM 16410 O O . PHE C 3 604 ? 849.357 -102.084 490.106 1.00 73.41 595 PHE C O 1
ATOM 16418 N N . THR C 3 605 ? 848.726 -102.485 487.981 1.00 75.17 596 THR C N 1
ATOM 16419 C CA . THR C 3 605 ? 848.466 -103.913 488.174 1.00 76.89 596 THR C CA 1
ATOM 16420 C C . THR C 3 605 ? 849.703 -104.674 488.672 1.00 78.27 596 THR C C 1
ATOM 16421 O O . THR C 3 605 ? 849.618 -105.439 489.639 1.00 79.00 596 THR C O 1
ATOM 16425 N N . ARG C 3 606 ? 850.841 -104.454 488.016 1.00 78.51 597 ARG C N 1
ATOM 16426 C CA . ARG C 3 606 ? 852.087 -105.149 488.365 1.00 76.68 597 ARG C CA 1
ATOM 16427 C C . ARG C 3 606 ? 852.630 -104.749 489.739 1.00 77.63 597 ARG C C 1
ATOM 16428 O O . ARG C 3 606 ? 853.155 -105.596 490.466 1.00 78.64 597 ARG C O 1
ATOM 16436 N N . THR C 3 607 ? 852.501 -103.469 490.087 1.00 77.79 598 THR C N 1
ATOM 16437 C CA . THR C 3 607 ? 852.827 -102.988 491.433 1.00 78.31 598 THR C CA 1
ATOM 16438 C C . THR C 3 607 ? 851.928 -103.659 492.479 1.00 80.13 598 THR C C 1
ATOM 16439 O O . THR C 3 607 ? 852.416 -104.120 493.514 1.00 81.77 598 THR C O 1
ATOM 16443 N N . LEU C 3 608 ? 850.625 -103.711 492.196 1.00 80.12 599 LEU C N 1
ATOM 16444 C CA . LEU C 3 608 ? 849.661 -104.387 493.075 1.00 80.16 599 LEU C CA 1
ATOM 16445 C C . LEU C 3 608 ? 849.919 -105.890 493.205 1.00 81.36 599 LEU C C 1
ATOM 16446 O O . LEU C 3 608 ? 849.702 -106.456 494.277 1.00 81.85 599 LEU C O 1
ATOM 16451 N N . PHE C 3 609 ? 850.362 -106.532 492.123 1.00 82.57 600 PHE C N 1
ATOM 16452 C CA . PHE C 3 609 ? 850.689 -107.962 492.162 1.00 85.53 600 PHE C CA 1
ATOM 16453 C C . PHE C 3 609 ? 851.941 -108.268 492.992 1.00 87.03 600 PHE C C 1
ATOM 16454 O O . PHE C 3 609 ? 851.939 -109.224 493.769 1.00 87.02 600 PHE C O 1
ATOM 16462 N N . GLN C 3 610 ? 852.997 -107.467 492.836 1.00 87.64 601 GLN C N 1
ATOM 16463 C CA . GLN C 3 610 ? 854.236 -107.671 493.604 1.00 86.87 601 GLN C CA 1
ATOM 16464 C C . GLN C 3 610 ? 854.053 -107.367 495.094 1.00 86.80 601 GLN C C 1
ATOM 16465 O O . GLN C 3 610 ? 854.735 -107.967 495.923 1.00 88.67 601 GLN C O 1
ATOM 16471 N N . GLN C 3 611 ? 853.138 -106.456 495.433 1.00 85.42 602 GLN C N 1
ATOM 16472 C CA . GLN C 3 611 ? 852.727 -106.258 496.834 1.00 85.13 602 GLN C CA 1
ATOM 16473 C C . GLN C 3 611 ? 852.162 -107.541 497.448 1.00 84.82 602 GLN C C 1
ATOM 16474 O O . GLN C 3 611 ? 852.464 -107.862 498.597 1.00 82.14 602 GLN C O 1
ATOM 16480 N N . MET C 3 612 ? 851.348 -108.262 496.675 1.00 88.50 603 MET C N 1
ATOM 16481 C CA . MET C 3 612 ? 850.788 -109.550 497.107 1.00 91.56 603 MET C CA 1
ATOM 16482 C C . MET C 3 612 ? 851.882 -110.603 497.322 1.00 92.76 603 MET C C 1
ATOM 16483 O O . MET C 3 612 ? 851.783 -111.424 498.237 1.00 92.15 603 MET C O 1
ATOM 16488 N N . ARG C 3 613 ? 852.919 -110.568 496.482 1.00 94.26 604 ARG C N 1
ATOM 16489 C CA . ARG C 3 613 ? 854.094 -111.438 496.640 1.00 93.47 604 ARG C CA 1
ATOM 16490 C C . ARG C 3 613 ? 854.967 -111.040 497.837 1.00 93.38 604 ARG C C 1
ATOM 16491 O O . ARG C 3 613 ? 855.405 -111.908 498.596 1.00 93.02 604 ARG C O 1
ATOM 16499 N N . ASP C 3 614 ? 855.210 -109.737 497.998 1.00 93.09 605 ASP C N 1
ATOM 16500 C CA . ASP C 3 614 ? 856.076 -109.219 499.070 1.00 93.29 605 ASP C CA 1
ATOM 16501 C C . ASP C 3 614 ? 855.426 -109.309 500.452 1.00 93.52 605 ASP C C 1
ATOM 16502 O O . ASP C 3 614 ? 856.060 -109.773 501.401 1.00 92.40 605 ASP C O 1
ATOM 16507 N N . VAL C 3 615 ? 854.174 -108.862 500.563 1.00 95.91 606 VAL C N 1
ATOM 16508 C CA . VAL C 3 615 ? 853.417 -108.974 501.818 1.00 97.12 606 VAL C CA 1
ATOM 16509 C C . VAL C 3 615 ? 852.910 -110.412 501.943 1.00 100.48 606 VAL C C 1
ATOM 16510 O O . VAL C 3 615 ? 851.855 -110.762 501.409 1.00 101.95 606 VAL C O 1
ATOM 16514 N N . GLU C 3 616 ? 853.683 -111.237 502.647 1.00 105.49 607 GLU C N 1
ATOM 16515 C CA . GLU C 3 616 ? 853.398 -112.669 502.769 1.00 107.67 607 GLU C CA 1
ATOM 16516 C C . GLU C 3 616 ? 852.182 -112.904 503.663 1.00 105.97 607 GLU C C 1
ATOM 16517 O O . GLU C 3 616 ? 851.974 -112.181 504.642 1.00 103.59 607 GLU C O 1
ATOM 16523 N N . GLY C 3 617 ? 851.382 -113.907 503.301 1.00 104.80 608 GLY C N 1
ATOM 16524 C CA . GLY C 3 617 ? 850.103 -114.188 503.958 1.00 104.87 608 GLY C CA 1
ATOM 16525 C C . GLY C 3 617 ? 848.924 -113.757 503.101 1.00 104.29 608 GLY C C 1
ATOM 16526 O O . GLY C 3 617 ? 847.989 -114.532 502.890 1.00 105.28 608 GLY C O 1
ATOM 16527 N N . THR C 3 618 ? 848.974 -112.520 502.607 1.00 102.09 609 THR C N 1
ATOM 16528 C CA . THR C 3 618 ? 847.915 -111.965 501.763 1.00 98.85 609 THR C CA 1
ATOM 16529 C C . THR C 3 618 ? 848.002 -112.522 500.343 1.00 95.42 609 THR C C 1
ATOM 16530 O O . THR C 3 618 ? 848.918 -112.179 499.596 1.00 95.54 609 THR C O 1
ATOM 16534 N N . PHE C 3 619 ? 847.058 -113.393 499.991 1.00 91.30 610 PHE C N 1
ATOM 16535 C CA . PHE C 3 619 ? 846.959 -113.956 498.643 1.00 88.89 610 PHE C CA 1
ATOM 16536 C C . PHE C 3 619 ? 845.487 -114.120 498.275 1.00 89.49 610 PHE C C 1
ATOM 16537 O O . PHE C 3 619 ? 844.756 -114.848 498.950 1.00 91.86 610 PHE C O 1
ATOM 16545 N N . ASP C 3 620 ? 845.069 -113.435 497.210 1.00 87.28 611 ASP C N 1
ATOM 16546 C CA . ASP C 3 620 ? 843.695 -113.476 496.720 1.00 83.41 611 ASP C CA 1
ATOM 16547 C C . ASP C 3 620 ? 843.719 -113.951 495.267 1.00 83.36 611 ASP C C 1
ATOM 16548 O O . ASP C 3 620 ? 844.198 -113.240 494.385 1.00 83.06 611 ASP C O 1
ATOM 16553 N N . SER C 3 621 ? 843.217 -115.165 495.036 1.00 83.12 612 SER C N 1
ATOM 16554 C CA . SER C 3 621 ? 843.185 -115.769 493.699 1.00 82.62 612 SER C CA 1
ATOM 16555 C C . SER C 3 621 ? 842.256 -115.014 492.748 1.00 81.92 612 SER C C 1
ATOM 16556 O O . SER C 3 621 ? 842.581 -114.832 491.574 1.00 81.86 612 SER C O 1
ATOM 16559 N N . ILE C 3 622 ? 841.108 -114.583 493.270 1.00 79.60 613 ILE C N 1
ATOM 16560 C CA . ILE C 3 622 ? 840.109 -113.835 492.496 1.00 78.15 613 ILE C CA 1
ATOM 16561 C C . ILE C 3 622 ? 840.671 -112.489 492.023 1.00 75.75 613 ILE C C 1
ATOM 16562 O O . ILE C 3 622 ? 840.503 -112.119 490.858 1.00 73.27 613 ILE C O 1
ATOM 16567 N N . GLN C 3 623 ? 841.342 -111.777 492.930 1.00 75.08 614 GLN C N 1
ATOM 16568 C CA . GLN C 3 623 ? 841.959 -110.477 492.627 1.00 74.23 614 GLN C CA 1
ATOM 16569 C C . GLN C 3 623 ? 843.071 -110.580 491.579 1.00 73.54 614 GLN C C 1
ATOM 16570 O O . GLN C 3 623 ? 843.251 -109.655 490.784 1.00 74.92 614 GLN C O 1
ATOM 16576 N N . ILE C 3 624 ? 843.814 -111.689 491.584 1.00 71.94 615 ILE C N 1
ATOM 16577 C CA . ILE C 3 624 ? 844.821 -111.941 490.551 1.00 73.19 615 ILE C CA 1
ATOM 16578 C C . ILE C 3 624 ? 844.120 -112.169 489.213 1.00 71.31 615 ILE C C 1
ATOM 16579 O O . ILE C 3 624 ? 844.440 -111.498 488.233 1.00 72.73 615 ILE C O 1
ATOM 16584 N N . ILE C 3 625 ? 843.157 -113.094 489.197 1.00 68.11 616 ILE C N 1
ATOM 16585 C CA . ILE C 3 625 ? 842.398 -113.443 487.983 1.00 66.08 616 ILE C CA 1
ATOM 16586 C C . ILE C 3 625 ? 841.733 -112.207 487.370 1.00 64.24 616 ILE C C 1
ATOM 16587 O O . ILE C 3 625 ? 841.807 -112.002 486.156 1.00 63.23 616 ILE C O 1
ATOM 16592 N N . LYS C 3 626 ? 841.106 -111.394 488.222 1.00 61.51 617 LYS C N 1
ATOM 16593 C CA . LYS C 3 626 ? 840.418 -110.167 487.802 1.00 61.73 617 LYS C CA 1
ATOM 16594 C C . LYS C 3 626 ? 841.330 -109.188 487.064 1.00 61.94 617 LYS C C 1
ATOM 16595 O O . LYS C 3 626 ? 841.001 -108.735 485.966 1.00 62.21 617 LYS C O 1
ATOM 16601 N N . LEU C 3 627 ? 842.464 -108.867 487.680 1.00 63.07 618 LEU C N 1
ATOM 16602 C CA . LEU C 3 627 ? 843.381 -107.857 487.150 1.00 63.85 618 LEU C CA 1
ATOM 16603 C C . LEU C 3 627 ? 844.405 -108.386 486.147 1.00 63.78 618 LEU C C 1
ATOM 16604 O O . LEU C 3 627 ? 845.050 -107.587 485.472 1.00 64.50 618 LEU C O 1
ATOM 16609 N N . LEU C 3 628 ? 844.543 -109.709 486.033 1.00 64.80 619 LEU C N 1
ATOM 16610 C CA . LEU C 3 628 ? 845.620 -110.318 485.232 1.00 65.76 619 LEU C CA 1
ATOM 16611 C C . LEU C 3 628 ? 845.716 -109.837 483.769 1.00 64.93 619 LEU C C 1
ATOM 16612 O O . LEU C 3 628 ? 846.828 -109.599 483.292 1.00 65.22 619 LEU C O 1
ATOM 16617 N N . PRO C 3 629 ? 844.571 -109.683 483.059 1.00 64.58 620 PRO C N 1
ATOM 16618 C CA . PRO C 3 629 ? 844.635 -109.219 481.659 1.00 64.96 620 PRO C CA 1
ATOM 16619 C C . PRO C 3 629 ? 845.179 -107.794 481.448 1.00 65.93 620 PRO C C 1
ATOM 16620 O O . PRO C 3 629 ? 845.675 -107.481 480.362 1.00 63.78 620 PRO C O 1
ATOM 16624 N N . PHE C 3 630 ? 845.091 -106.950 482.475 1.00 68.18 621 PHE C N 1
ATOM 16625 C CA . PHE C 3 630 ? 845.570 -105.566 482.393 1.00 71.65 621 PHE C CA 1
ATOM 16626 C C . PHE C 3 630 ? 847.109 -105.440 482.427 1.00 73.56 621 PHE C C 1
ATOM 16627 O O . PHE C 3 630 ? 847.651 -104.378 482.104 1.00 73.42 621 PHE C O 1
ATOM 16635 N N . SER C 3 631 ? 847.798 -106.518 482.810 1.00 74.90 622 SER C N 1
ATOM 16636 C CA . SER C 3 631 ? 849.264 -106.571 482.809 1.00 75.35 622 SER C CA 1
ATOM 16637 C C . SER C 3 631 ? 849.905 -106.525 481.425 1.00 76.27 622 SER C C 1
ATOM 16638 O O . SER C 3 631 ? 851.035 -106.057 481.297 1.00 80.35 622 SER C O 1
ATOM 16641 N N . ALA C 3 632 ? 849.205 -107.010 480.399 1.00 76.24 623 ALA C N 1
ATOM 16642 C CA . ALA C 3 632 ? 849.815 -107.261 479.086 1.00 77.02 623 ALA C CA 1
ATOM 16643 C C . ALA C 3 632 ? 850.120 -105.997 478.269 1.00 78.17 623 ALA C C 1
ATOM 16644 O O . ALA C 3 632 ? 849.545 -105.777 477.202 1.00 82.23 623 ALA C O 1
ATOM 16646 N N . HIS C 3 633 ? 851.056 -105.193 478.769 1.00 78.03 624 HIS C N 1
ATOM 16647 C CA . HIS C 3 633 ? 851.531 -103.987 478.082 1.00 77.84 624 HIS C CA 1
ATOM 16648 C C . HIS C 3 633 ? 852.814 -103.506 478.768 1.00 76.97 624 HIS C C 1
ATOM 16649 O O . HIS C 3 633 ? 852.980 -103.742 479.969 1.00 75.33 624 HIS C O 1
ATOM 16656 N N . PRO C 3 634 ? 853.733 -102.859 478.019 1.00 76.95 625 PRO C N 1
ATOM 16657 C CA . PRO C 3 634 ? 854.875 -102.231 478.696 1.00 77.49 625 PRO C CA 1
ATOM 16658 C C . PRO C 3 634 ? 854.429 -101.215 479.767 1.00 76.94 625 PRO C C 1
ATOM 16659 O O . PRO C 3 634 ? 853.767 -100.233 479.428 1.00 78.29 625 PRO C O 1
ATOM 16663 N N . PRO C 3 635 ? 854.774 -101.458 481.050 1.00 76.87 626 PRO C N 1
ATOM 16664 C CA . PRO C 3 635 ? 854.230 -100.658 482.152 1.00 77.40 626 PRO C CA 1
ATOM 16665 C C . PRO C 3 635 ? 854.865 -99.280 482.303 1.00 77.07 626 PRO C C 1
ATOM 16666 O O . PRO C 3 635 ? 856.044 -99.104 482.001 1.00 76.59 626 PRO C O 1
ATOM 16670 N N . SER C 3 636 ? 854.070 -98.329 482.788 1.00 78.89 627 SER C N 1
ATOM 16671 C CA . SER C 3 636 ? 854.525 -96.970 483.065 1.00 80.20 627 SER C CA 1
ATOM 16672 C C . SER C 3 636 ? 854.993 -96.867 484.512 1.00 81.61 627 SER C C 1
ATOM 16673 O O . SER C 3 636 ? 854.577 -97.649 485.371 1.00 79.69 627 SER C O 1
ATOM 16676 N N . LEU C 3 637 ? 855.849 -95.882 484.768 1.00 86.88 628 LEU C N 1
ATOM 16677 C CA . LEU C 3 637 ? 856.405 -95.635 486.103 1.00 89.87 628 LEU C CA 1
ATOM 16678 C C . LEU C 3 637 ? 855.549 -94.682 486.955 1.00 90.13 628 LEU C C 1
ATOM 16679 O O . LEU C 3 637 ? 855.930 -94.366 488.085 1.00 92.01 628 LEU C O 1
ATOM 16684 N N . GLY C 3 638 ? 854.403 -94.234 486.433 1.00 88.50 629 GLY C N 1
ATOM 16685 C CA . GLY C 3 638 ? 853.528 -93.305 487.149 1.00 89.59 629 GLY C CA 1
ATOM 16686 C C . GLY C 3 638 ? 852.979 -93.847 488.457 1.00 91.81 629 GLY C C 1
ATOM 16687 O O . GLY C 3 638 ? 852.967 -95.061 488.680 1.00 87.02 629 GLY C O 1
ATOM 16688 N N . ARG C 3 639 ? 852.525 -92.930 489.314 1.00 96.30 630 ARG C N 1
ATOM 16689 C CA . ARG C 3 639 ? 852.048 -93.249 490.667 1.00 98.03 630 ARG C CA 1
ATOM 16690 C C . ARG C 3 639 ? 850.576 -92.864 490.912 1.00 94.92 630 ARG C C 1
ATOM 16691 O O . ARG C 3 639 ? 850.189 -92.587 492.052 1.00 96.88 630 ARG C O 1
ATOM 16699 N N . THR C 3 640 ? 849.752 -92.869 489.860 1.00 89.94 631 THR C N 1
ATOM 16700 C CA . THR C 3 640 ? 848.321 -92.565 490.007 1.00 87.99 631 THR C CA 1
ATOM 16701 C C . THR C 3 640 ? 847.582 -93.726 490.665 1.00 86.40 631 THR C C 1
ATOM 16702 O O . THR C 3 640 ? 847.953 -94.888 490.484 1.00 87.41 631 THR C O 1
ATOM 16706 N N . GLN C 3 641 ? 846.544 -93.391 491.433 1.00 83.08 632 GLN C N 1
ATOM 16707 C CA . GLN C 3 641 ? 845.679 -94.383 492.075 1.00 78.99 632 GLN C CA 1
ATOM 16708 C C . GLN C 3 641 ? 844.474 -94.675 491.193 1.00 74.77 632 GLN C C 1
ATOM 16709 O O . GLN C 3 641 ? 844.067 -93.833 490.391 1.00 74.85 632 GLN C O 1
ATOM 16715 N N . PHE C 3 642 ? 843.917 -95.877 491.344 1.00 72.51 633 PHE C N 1
ATOM 16716 C CA . PHE C 3 642 ? 842.747 -96.315 490.574 1.00 71.16 633 PHE C CA 1
ATOM 16717 C C . PHE C 3 642 ? 841.775 -97.110 491.447 1.00 68.28 633 PHE C C 1
ATOM 16718 O O . PHE C 3 642 ? 842.158 -98.113 492.050 1.00 68.16 633 PHE C O 1
ATOM 16726 N N . SER C 3 643 ? 840.533 -96.634 491.532 1.00 65.41 634 SER C N 1
ATOM 16727 C CA . SER C 3 643 ? 839.427 -97.406 492.107 1.00 64.38 634 SER C CA 1
ATOM 16728 C C . SER C 3 643 ? 838.753 -98.286 491.050 1.00 63.04 634 SER C C 1
ATOM 16729 O O . SER C 3 643 ? 837.969 -99.168 491.398 1.00 62.54 634 SER C O 1
ATOM 16732 N N . SER C 3 644 ? 839.053 -98.041 489.771 1.00 62.77 635 SER C N 1
ATOM 16733 C CA . SER C 3 644 ? 838.579 -98.883 488.673 1.00 61.31 635 SER C CA 1
ATOM 16734 C C . SER C 3 644 ? 839.466 -98.781 487.440 1.00 60.62 635 SER C C 1
ATOM 16735 O O . SER C 3 644 ? 840.221 -97.820 487.286 1.00 57.33 635 SER C O 1
ATOM 16738 N N . PHE C 3 645 ? 839.359 -99.789 486.574 1.00 63.03 636 PHE C N 1
ATOM 16739 C CA . PHE C 3 645 ? 839.881 -99.727 485.210 1.00 64.61 636 PHE C CA 1
ATOM 16740 C C . PHE C 3 645 ? 838.703 -99.600 484.255 1.00 64.55 636 PHE C C 1
ATOM 16741 O O . PHE C 3 645 ? 837.691 -100.286 484.416 1.00 66.27 636 PHE C O 1
ATOM 16749 N N . THR C 3 646 ? 838.845 -98.721 483.265 1.00 63.91 637 THR C N 1
ATOM 16750 C CA . THR C 3 646 ? 837.825 -98.502 482.246 1.00 65.01 637 THR C CA 1
ATOM 16751 C C . THR C 3 646 ? 837.966 -99.522 481.112 1.00 65.23 637 THR C C 1
ATOM 16752 O O . THR C 3 646 ? 839.083 -99.873 480.722 1.00 64.27 637 THR C O 1
ATOM 16756 N N . LEU C 3 647 ? 836.827 -99.986 480.595 1.00 65.31 638 LEU C N 1
ATOM 16757 C CA . LEU C 3 647 ? 836.779 -100.906 479.457 1.00 66.51 638 LEU C CA 1
ATOM 16758 C C . LEU C 3 647 ? 835.714 -100.450 478.461 1.00 67.31 638 LEU C C 1
ATOM 16759 O O . LEU C 3 647 ? 834.564 -100.235 478.845 1.00 70.08 638 LEU C O 1
ATOM 16764 N N . ASN C 3 648 ? 836.098 -100.307 477.192 1.00 66.48 639 ASN C N 1
ATOM 16765 C CA . ASN C 3 648 ? 835.176 -99.890 476.131 1.00 67.02 639 ASN C CA 1
ATOM 16766 C C . ASN C 3 648 ? 834.434 -101.095 475.556 1.00 67.81 639 ASN C C 1
ATOM 16767 O O . ASN C 3 648 ? 835.030 -101.916 474.858 1.00 68.72 639 ASN C O 1
ATOM 16772 N N . ILE C 3 649 ? 833.136 -101.182 475.850 1.00 68.91 640 ILE C N 1
ATOM 16773 C CA . ILE C 3 649 ? 832.284 -102.292 475.423 1.00 69.27 640 ILE C CA 1
ATOM 16774 C C . ILE C 3 649 ? 831.100 -101.731 474.630 1.00 72.60 640 ILE C C 1
ATOM 16775 O O . ILE C 3 649 ? 830.215 -101.090 475.203 1.00 73.99 640 ILE C O 1
ATOM 16780 N N . ARG C 3 650 ? 831.103 -101.965 473.315 1.00 77.00 641 ARG C N 1
ATOM 16781 C CA . ARG C 3 650 ? 830.040 -101.511 472.401 1.00 81.03 641 ARG C CA 1
ATOM 16782 C C . ARG C 3 650 ? 829.748 -100.007 472.541 1.00 81.79 641 ARG C C 1
ATOM 16783 O O . ARG C 3 650 ? 828.601 -99.592 472.752 1.00 82.68 641 ARG C O 1
ATOM 16791 N N . GLY C 3 651 ? 830.808 -99.206 472.441 1.00 80.74 642 GLY C N 1
ATOM 16792 C CA . GLY C 3 651 ? 830.710 -97.748 472.529 1.00 80.34 642 GLY C CA 1
ATOM 16793 C C . GLY C 3 651 ? 830.832 -97.208 473.943 1.00 79.38 642 GLY C C 1
ATOM 16794 O O . GLY C 3 651 ? 831.726 -96.404 474.224 1.00 83.41 642 GLY C O 1
ATOM 16795 N N . ALA C 3 652 ? 829.935 -97.642 474.830 1.00 75.96 643 ALA C N 1
ATOM 16796 C CA . ALA C 3 652 ? 829.886 -97.141 476.208 1.00 73.55 643 ALA C CA 1
ATOM 16797 C C . ALA C 3 652 ? 831.101 -97.586 477.031 1.00 71.68 643 ALA C C 1
ATOM 16798 O O . ALA C 3 652 ? 831.600 -98.696 476.829 1.00 72.79 643 ALA C O 1
ATOM 16800 N N . PRO C 3 653 ? 831.585 -96.725 477.954 1.00 68.26 644 PRO C N 1
ATOM 16801 C CA . PRO C 3 653 ? 832.633 -97.171 478.866 1.00 68.01 644 PRO C CA 1
ATOM 16802 C C . PRO C 3 653 ? 832.040 -97.897 480.070 1.00 66.56 644 PRO C C 1
ATOM 16803 O O . PRO C 3 653 ? 831.050 -97.433 480.638 1.00 68.81 644 PRO C O 1
ATOM 16807 N N . LEU C 3 654 ? 832.627 -99.037 480.425 1.00 64.97 645 LEU C N 1
ATOM 16808 C CA . LEU C 3 654 ? 832.291 -99.756 481.653 1.00 64.50 645 LEU C CA 1
ATOM 16809 C C . LEU C 3 654 ? 833.477 -99.649 482.594 1.00 64.36 645 LEU C C 1
ATOM 16810 O O . LEU C 3 654 ? 834.618 -99.515 482.142 1.00 66.46 645 LEU C O 1
ATOM 16815 N N . ARG C 3 655 ? 833.201 -99.708 483.894 1.00 62.21 646 ARG C N 1
ATOM 16816 C CA . ARG C 3 655 ? 834.229 -99.570 484.922 1.00 61.42 646 ARG C CA 1
ATOM 16817 C C . ARG C 3 655 ? 834.331 -100.834 485.773 1.00 60.77 646 ARG C C 1
ATOM 16818 O O . ARG C 3 655 ? 833.482 -101.092 486.630 1.00 58.25 646 ARG C O 1
ATOM 16826 N N . LEU C 3 656 ? 835.374 -101.621 485.513 1.00 61.55 647 LEU C N 1
ATOM 16827 C CA . LEU C 3 656 ? 835.733 -102.754 486.364 1.00 62.84 647 LEU C CA 1
ATOM 16828 C C . LEU C 3 656 ? 836.420 -102.215 487.611 1.00 61.23 647 LEU C C 1
ATOM 16829 O O . LEU C 3 656 ? 837.505 -101.643 487.515 1.00 61.00 647 LEU C O 1
ATOM 16834 N N . LEU C 3 657 ? 835.789 -102.408 488.769 1.00 61.24 648 LEU C N 1
ATOM 16835 C CA . LEU C 3 657 ? 836.328 -101.931 490.049 1.00 62.15 648 LEU C CA 1
ATOM 16836 C C . LEU C 3 657 ? 837.523 -102.769 490.503 1.00 63.76 648 LEU C C 1
ATOM 16837 O O . LEU C 3 657 ? 837.598 -103.966 490.217 1.00 63.71 648 LEU C O 1
ATOM 16842 N N . ILE C 3 658 ? 838.440 -102.123 491.222 1.00 65.40 649 ILE C N 1
ATOM 16843 C CA . ILE C 3 658 ? 839.657 -102.767 491.722 1.00 67.06 649 ILE C CA 1
ATOM 16844 C C . ILE C 3 658 ? 839.367 -103.598 492.972 1.00 67.62 649 ILE C C 1
ATOM 16845 O O . ILE C 3 658 ? 839.922 -104.686 493.125 1.00 69.79 649 ILE C O 1
ATOM 16850 N N . ARG C 3 659 ? 838.509 -103.091 493.857 1.00 67.85 650 ARG C N 1
ATOM 16851 C CA . ARG C 3 659 ? 838.121 -103.814 495.071 1.00 67.14 650 ARG C CA 1
ATOM 16852 C C . ARG C 3 659 ? 836.699 -104.372 494.958 1.00 65.82 650 ARG C C 1
ATOM 16853 O O . ARG C 3 659 ? 835.735 -103.613 494.862 1.00 67.69 650 ARG C O 1
ATOM 16861 N N . GLY C 3 660 ? 836.580 -105.699 494.963 1.00 64.42 651 GLY C N 1
ATOM 16862 C CA . GLY C 3 660 ? 835.277 -106.374 494.970 1.00 63.67 651 GLY C CA 1
ATOM 16863 C C . GLY C 3 660 ? 834.634 -106.577 493.609 1.00 61.90 651 GLY C C 1
ATOM 16864 O O . GLY C 3 660 ? 835.288 -106.456 492.570 1.00 61.32 651 GLY C O 1
ATOM 16865 N N . ASN C 3 661 ? 833.339 -106.884 493.630 1.00 61.33 652 ASN C N 1
ATOM 16866 C CA . ASN C 3 661 ? 832.583 -107.215 492.420 1.00 62.01 652 ASN C CA 1
ATOM 16867 C C . ASN C 3 661 ? 832.067 -105.970 491.682 1.00 63.36 652 ASN C C 1
ATOM 16868 O O . ASN C 3 661 ? 832.011 -104.871 492.240 1.00 61.45 652 ASN C O 1
ATOM 16873 N N . SER C 3 662 ? 831.688 -106.181 490.423 1.00 64.99 653 SER C N 1
ATOM 16874 C CA . SER C 3 662 ? 831.101 -105.152 489.555 1.00 66.04 653 SER C CA 1
ATOM 16875 C C . SER C 3 662 ? 830.329 -105.839 488.416 1.00 69.13 653 SER C C 1
ATOM 16876 O O . SER C 3 662 ? 830.261 -107.068 488.380 1.00 69.46 653 SER C O 1
ATOM 16879 N N . GLN C 3 663 ? 829.733 -105.063 487.509 1.00 73.55 654 GLN C N 1
ATOM 16880 C CA . GLN C 3 663 ? 829.065 -105.627 486.316 1.00 77.31 654 GLN C CA 1
ATOM 16881 C C . GLN C 3 663 ? 830.020 -106.454 485.448 1.00 75.69 654 GLN C C 1
ATOM 16882 O O . GLN C 3 663 ? 829.662 -107.535 484.979 1.00 77.51 654 GLN C O 1
ATOM 16888 N N . VAL C 3 664 ? 831.229 -105.938 485.248 1.00 74.33 655 VAL C N 1
ATOM 16889 C CA . VAL C 3 664 ? 832.225 -106.575 484.380 1.00 74.26 655 VAL C CA 1
ATOM 16890 C C . VAL C 3 664 ? 832.818 -107.851 485.002 1.00 72.91 655 VAL C C 1
ATOM 16891 O O . VAL C 3 664 ? 833.088 -108.816 484.284 1.00 73.83 655 VAL C O 1
ATOM 16895 N N . PHE C 3 665 ? 833.027 -107.847 486.319 1.00 69.84 656 PHE C N 1
ATOM 16896 C CA . PHE C 3 665 ? 833.594 -108.996 487.034 1.00 67.01 656 PHE C CA 1
ATOM 16897 C C . PHE C 3 665 ? 832.874 -109.191 488.367 1.00 67.49 656 PHE C C 1
ATOM 16898 O O . PHE C 3 665 ? 832.901 -108.304 489.221 1.00 68.24 656 PHE C O 1
ATOM 16906 N N . ASN C 3 666 ? 832.258 -110.360 488.542 1.00 66.83 657 ASN C N 1
ATOM 16907 C CA . ASN C 3 666 ? 831.418 -110.650 489.703 1.00 66.76 657 ASN C CA 1
ATOM 16908 C C . ASN C 3 666 ? 831.654 -112.088 490.174 1.00 67.68 657 ASN C C 1
ATOM 16909 O O . ASN C 3 666 ? 831.131 -113.033 489.578 1.00 70.04 657 ASN C O 1
ATOM 16914 N N . TYR C 3 667 ? 832.449 -112.251 491.232 1.00 68.89 658 TYR C N 1
ATOM 16915 C CA . TYR C 3 667 ? 832.615 -113.561 491.870 1.00 68.54 658 TYR C CA 1
ATOM 16916 C C . TYR C 3 667 ? 831.416 -113.831 492.776 1.00 67.41 658 TYR C C 1
ATOM 16917 O O . TYR C 3 667 ? 831.240 -113.155 493.794 1.00 68.47 658 TYR C O 1
ATOM 16926 N N . ASN C 3 668 ? 830.608 -114.823 492.402 1.00 64.90 659 ASN C N 1
ATOM 16927 C CA . ASN C 3 668 ? 829.401 -115.178 493.144 1.00 66.09 659 ASN C CA 1
ATOM 16928 C C . ASN C 3 668 ? 829.678 -116.381 494.062 1.00 67.19 659 ASN C C 1
ATOM 16929 O O . ASN C 3 668 ? 829.885 -117.501 493.581 1.00 65.82 659 ASN C O 1
ATOM 16934 N N . GLN C 3 669 ? 829.698 -116.139 495.376 1.00 68.35 660 GLN C N 1
ATOM 16935 C CA . GLN C 3 669 ? 829.971 -117.202 496.362 1.00 70.63 660 GLN C CA 1
ATOM 16936 C C . GLN C 3 669 ? 828.911 -118.307 496.379 1.00 68.57 660 GLN C C 1
ATOM 16937 O O . GLN C 3 669 ? 829.253 -119.473 496.566 1.00 67.89 660 GLN C O 1
ATOM 16943 N N . MET C 3 670 ? 827.644 -117.936 496.185 1.00 66.67 661 MET C N 1
ATOM 16944 C CA . MET C 3 670 ? 826.525 -118.891 496.170 1.00 65.37 661 MET C CA 1
ATOM 16945 C C . MET C 3 670 ? 826.673 -119.953 495.073 1.00 66.72 661 MET C C 1
ATOM 16946 O O . MET C 3 670 ? 826.500 -121.145 495.332 1.00 66.05 661 MET C O 1
ATOM 16951 N N . GLU C 3 671 ? 826.974 -119.506 493.856 1.00 68.54 662 GLU C N 1
ATOM 16952 C CA . GLU C 3 671 ? 827.210 -120.403 492.716 1.00 69.36 662 GLU C CA 1
ATOM 16953 C C . GLU C 3 671 ? 828.627 -120.971 492.663 1.00 68.97 662 GLU C C 1
ATOM 16954 O O . GLU C 3 671 ? 828.838 -122.012 492.037 1.00 69.70 662 GLU C O 1
ATOM 16960 N N . ASN C 3 672 ? 829.584 -120.279 493.290 1.00 68.45 663 ASN C N 1
ATOM 16961 C CA . ASN C 3 672 ? 831.021 -120.524 493.103 1.00 68.84 663 ASN C CA 1
ATOM 16962 C C . ASN C 3 672 ? 831.342 -120.366 491.615 1.00 68.00 663 ASN C C 1
ATOM 16963 O O . ASN C 3 672 ? 831.747 -121.313 490.943 1.00 68.80 663 ASN C O 1
ATOM 16968 N N . VAL C 3 673 ? 831.123 -119.148 491.121 1.00 66.05 664 VAL C N 1
ATOM 16969 C CA . VAL C 3 673 ? 831.220 -118.824 489.696 1.00 63.37 664 VAL C CA 1
ATOM 16970 C C . VAL C 3 673 ? 831.639 -117.362 489.541 1.00 61.72 664 VAL C C 1
ATOM 16971 O O . VAL C 3 673 ? 831.176 -116.495 490.290 1.00 60.68 664 VAL C O 1
ATOM 16975 N N . ILE C 3 674 ? 832.511 -117.101 488.568 1.00 60.88 665 ILE C N 1
ATOM 16976 C CA . ILE C 3 674 ? 832.838 -115.735 488.158 1.00 61.59 665 ILE C CA 1
ATOM 16977 C C . ILE C 3 674 ? 831.900 -115.359 487.012 1.00 58.63 665 ILE C C 1
ATOM 16978 O O . ILE C 3 674 ? 831.960 -115.959 485.942 1.00 56.84 665 ILE C O 1
ATOM 16983 N N . ILE C 3 675 ? 831.038 -114.372 487.252 1.00 57.37 666 ILE C N 1
ATOM 16984 C CA . ILE C 3 675 ? 830.090 -113.878 486.252 1.00 57.20 666 ILE C CA 1
ATOM 16985 C C . ILE C 3 675 ? 830.682 -112.652 485.549 1.00 56.01 666 ILE C C 1
ATOM 16986 O O . ILE C 3 675 ? 830.962 -111.647 486.198 1.00 56.62 666 ILE C O 1
ATOM 16991 N N . VAL C 3 676 ? 830.873 -112.748 484.231 1.00 56.69 667 VAL C N 1
ATOM 16992 C CA . VAL C 3 676 ? 831.411 -111.653 483.411 1.00 58.25 667 VAL C CA 1
ATOM 16993 C C . VAL C 3 676 ? 830.334 -111.133 482.448 1.00 60.30 667 VAL C C 1
ATOM 16994 O O . VAL C 3 676 ? 830.043 -111.771 481.430 1.00 60.42 667 VAL C O 1
ATOM 16998 N N . LEU C 3 677 ? 829.770 -109.966 482.782 1.00 61.59 668 LEU C N 1
ATOM 16999 C CA . LEU C 3 677 ? 828.669 -109.328 482.035 1.00 61.26 668 LEU C CA 1
ATOM 17000 C C . LEU C 3 677 ? 827.436 -110.226 481.915 1.00 61.20 668 LEU C C 1
ATOM 17001 O O . LEU C 3 677 ? 826.898 -110.429 480.824 1.00 59.58 668 LEU C O 1
ATOM 17006 N N . GLY C 3 678 ? 827.008 -110.768 483.052 1.00 63.11 669 GLY C N 1
ATOM 17007 C CA . GLY C 3 678 ? 825.798 -111.584 483.131 1.00 64.48 669 GLY C CA 1
ATOM 17008 C C . GLY C 3 678 ? 825.936 -113.063 482.843 1.00 65.08 669 GLY C C 1
ATOM 17009 O O . GLY C 3 678 ? 825.021 -113.830 483.157 1.00 66.00 669 GLY C O 1
ATOM 17010 N N . LYS C 3 679 ? 827.062 -113.470 482.256 1.00 65.52 670 LYS C N 1
ATOM 17011 C CA . LYS C 3 679 ? 827.276 -114.856 481.856 1.00 66.85 670 LYS C CA 1
ATOM 17012 C C . LYS C 3 679 ? 828.322 -115.506 482.753 1.00 65.66 670 LYS C C 1
ATOM 17013 O O . LYS C 3 679 ? 829.374 -114.916 483.006 1.00 65.13 670 LYS C O 1
ATOM 17019 N N . SER C 3 680 ? 828.016 -116.711 483.239 1.00 64.87 671 SER C N 1
ATOM 17020 C CA . SER C 3 680 ? 828.978 -117.523 483.988 1.00 62.88 671 SER C CA 1
ATOM 17021 C C . SER C 3 680 ? 830.166 -117.846 483.094 1.00 61.97 671 SER C C 1
ATOM 17022 O O . SER C 3 680 ? 829.997 -118.293 481.956 1.00 59.90 671 SER C O 1
ATOM 17025 N N . VAL C 3 681 ? 831.358 -117.599 483.625 1.00 62.96 672 VAL C N 1
ATOM 17026 C CA . VAL C 3 681 ? 832.610 -117.772 482.904 1.00 62.19 672 VAL C CA 1
ATOM 17027 C C . VAL C 3 681 ? 833.368 -119.027 483.376 1.00 63.76 672 VAL C C 1
ATOM 17028 O O . VAL C 3 681 ? 834.424 -119.351 482.830 1.00 64.25 672 VAL C O 1
ATOM 17032 N N . GLY C 3 682 ? 832.816 -119.732 484.371 1.00 65.20 673 GLY C N 1
ATOM 17033 C CA . GLY C 3 682 ? 833.440 -120.919 484.959 1.00 66.15 673 GLY C CA 1
ATOM 17034 C C . GLY C 3 682 ? 833.552 -120.812 486.468 1.00 67.16 673 GLY C C 1
ATOM 17035 O O . GLY C 3 682 ? 833.592 -119.711 487.019 1.00 68.70 673 GLY C O 1
ATOM 17036 N N . SER C 3 683 ? 833.598 -121.965 487.132 1.00 68.98 674 SER C N 1
ATOM 17037 C CA . SER C 3 683 ? 833.834 -122.034 488.572 1.00 69.17 674 SER C CA 1
ATOM 17038 C C . SER C 3 683 ? 835.336 -122.037 488.847 1.00 72.95 674 SER C C 1
ATOM 17039 O O . SER C 3 683 ? 836.066 -122.813 488.227 1.00 74.06 674 SER C O 1
ATOM 17042 N N . PRO C 3 684 ? 835.810 -121.172 489.768 1.00 78.07 675 PRO C N 1
ATOM 17043 C CA . PRO C 3 684 ? 837.175 -121.347 490.268 1.00 80.38 675 PRO C CA 1
ATOM 17044 C C . PRO C 3 684 ? 837.210 -122.439 491.338 1.00 84.01 675 PRO C C 1
ATOM 17045 O O . PRO C 3 684 ? 836.154 -122.933 491.749 1.00 84.21 675 PRO C O 1
ATOM 17049 N N . GLU C 3 685 ? 838.411 -122.804 491.784 1.00 88.71 676 GLU C N 1
ATOM 17050 C CA . GLU C 3 685 ? 838.587 -123.879 492.774 1.00 91.88 676 GLU C CA 1
ATOM 17051 C C . GLU C 3 685 ? 837.818 -123.599 494.066 1.00 96.66 676 GLU C C 1
ATOM 17052 O O . GLU C 3 685 ? 837.744 -122.450 494.510 1.00 99.66 676 GLU C O 1
ATOM 17058 N N . ARG C 3 686 ? 837.261 -124.654 494.666 1.00 100.56 677 ARG C N 1
ATOM 17059 C CA . ARG C 3 686 ? 836.540 -124.543 495.950 1.00 101.75 677 ARG C CA 1
ATOM 17060 C C . ARG C 3 686 ? 837.446 -124.129 497.124 1.00 101.74 677 ARG C C 1
ATOM 17061 O O . ARG C 3 686 ? 836.946 -123.701 498.167 1.00 101.13 677 ARG C O 1
ATOM 17069 N N . SER C 3 687 ? 838.764 -124.279 496.954 1.00 100.53 678 SER C N 1
ATOM 17070 C CA . SER C 3 687 ? 839.772 -123.688 497.847 1.00 100.53 678 SER C CA 1
ATOM 17071 C C . SER C 3 687 ? 839.569 -122.183 498.080 1.00 102.55 678 SER C C 1
ATOM 17072 O O . SER C 3 687 ? 839.723 -121.693 499.201 1.00 102.92 678 SER C O 1
ATOM 17075 N N . ILE C 3 688 ? 839.214 -121.471 497.012 1.00 102.86 679 ILE C N 1
ATOM 17076 C CA . ILE C 3 688 ? 839.145 -120.005 497.011 1.00 104.35 679 ILE C CA 1
ATOM 17077 C C . ILE C 3 688 ? 837.938 -119.462 497.809 1.00 106.51 679 ILE C C 1
ATOM 17078 O O . ILE C 3 688 ? 837.914 -118.281 498.170 1.00 105.52 679 ILE C O 1
ATOM 17083 N N . LEU C 3 689 ? 836.951 -120.318 498.090 1.00 110.63 680 LEU C N 1
ATOM 17084 C CA . LEU C 3 689 ? 835.864 -119.986 499.029 1.00 112.41 680 LEU C CA 1
ATOM 17085 C C . LEU C 3 689 ? 836.395 -119.776 500.454 1.00 112.83 680 LEU C C 1
ATOM 17086 O O . LEU C 3 689 ? 836.055 -118.783 501.103 1.00 110.51 680 LEU C O 1
ATOM 17091 N N . THR C 3 690 ? 837.219 -120.718 500.924 1.00 113.32 681 THR C N 1
ATOM 17092 C CA . THR C 3 690 ? 837.907 -120.612 502.218 1.00 112.44 681 THR C CA 1
ATOM 17093 C C . THR C 3 690 ? 839.343 -120.114 502.004 1.00 112.34 681 THR C C 1
ATOM 17094 O O . THR C 3 690 ? 840.315 -120.851 502.204 1.00 111.95 681 THR C O 1
ATOM 17098 N N . GLU C 3 691 ? 839.451 -118.856 501.582 1.00 111.43 682 GLU C N 1
ATOM 17099 C CA . GLU C 3 691 ? 840.736 -118.214 501.295 1.00 112.18 682 GLU C CA 1
ATOM 17100 C C . GLU C 3 691 ? 840.602 -116.709 501.507 1.00 113.98 682 GLU C C 1
ATOM 17101 O O . GLU C 3 691 ? 840.098 -115.995 500.637 1.00 115.85 682 GLU C O 1
ATOM 17107 N N . SER C 3 692 ? 841.049 -116.238 502.667 1.00 115.71 683 SER C N 1
ATOM 17108 C CA . SER C 3 692 ? 840.987 -114.815 502.995 1.00 118.48 683 SER C CA 1
ATOM 17109 C C . SER C 3 692 ? 841.911 -114.446 504.151 1.00 118.05 683 SER C C 1
ATOM 17110 O O . SER C 3 692 ? 842.374 -115.308 504.904 1.00 120.03 683 SER C O 1
ATOM 17113 N N . SER C 3 693 ? 842.184 -113.150 504.259 1.00 115.73 684 SER C N 1
ATOM 17114 C CA . SER C 3 693 ? 842.911 -112.575 505.387 1.00 112.89 684 SER C CA 1
ATOM 17115 C C . SER C 3 693 ? 842.455 -111.130 505.564 1.00 111.04 684 SER C C 1
ATOM 17116 O O . SER C 3 693 ? 842.209 -110.436 504.574 1.00 109.68 684 SER C O 1
ATOM 17119 N N . SER C 3 694 ? 842.335 -110.689 506.817 1.00 110.76 685 SER C N 1
ATOM 17120 C CA . SER C 3 694 ? 841.890 -109.323 507.136 1.00 110.74 685 SER C CA 1
ATOM 17121 C C . SER C 3 694 ? 842.655 -108.263 506.339 1.00 108.14 685 SER C C 1
ATOM 17122 O O . SER C 3 694 ? 842.055 -107.320 505.822 1.00 108.21 685 SER C O 1
ATOM 17125 N N . ILE C 3 695 ? 843.969 -108.454 506.221 1.00 105.92 686 ILE C N 1
ATOM 17126 C CA . ILE C 3 695 ? 844.837 -107.550 505.463 1.00 102.78 686 ILE C CA 1
ATOM 17127 C C . ILE C 3 695 ? 844.676 -107.850 503.964 1.00 96.14 686 ILE C C 1
ATOM 17128 O O . ILE C 3 695 ? 844.807 -109.002 503.542 1.00 92.16 686 ILE C O 1
ATOM 17133 N N . GLU C 3 696 ? 844.380 -106.811 503.180 1.00 91.02 687 GLU C N 1
ATOM 17134 C CA . GLU C 3 696 ? 844.216 -106.917 501.727 1.00 88.64 687 GLU C CA 1
ATOM 17135 C C . GLU C 3 696 ? 845.282 -106.087 501.012 1.00 86.31 687 GLU C C 1
ATOM 17136 O O . GLU C 3 696 ? 845.207 -104.857 500.984 1.00 84.06 687 GLU C O 1
ATOM 17142 N N . SER C 3 697 ? 846.280 -106.770 500.453 1.00 86.32 688 SER C N 1
ATOM 17143 C CA . SER C 3 697 ? 847.210 -106.159 499.500 1.00 86.35 688 SER C CA 1
ATOM 17144 C C . SER C 3 697 ? 846.583 -106.217 498.108 1.00 88.76 688 SER C C 1
ATOM 17145 O O . SER C 3 697 ? 845.526 -106.830 497.922 1.00 94.51 688 SER C O 1
ATOM 17148 N N . ALA C 3 698 ? 847.234 -105.574 497.142 1.00 85.43 689 ALA C N 1
ATOM 17149 C CA . ALA C 3 698 ? 846.755 -105.516 495.754 1.00 83.97 689 ALA C CA 1
ATOM 17150 C C . ALA C 3 698 ? 845.419 -104.759 495.592 1.00 83.32 689 ALA C C 1
ATOM 17151 O O . ALA C 3 698 ? 844.495 -105.239 494.927 1.00 84.61 689 ALA C O 1
ATOM 17153 N N . VAL C 3 699 ? 845.336 -103.578 496.208 1.00 80.35 690 VAL C N 1
ATOM 17154 C CA . VAL C 3 699 ? 844.197 -102.658 496.033 1.00 78.79 690 VAL C CA 1
ATOM 17155 C C . VAL C 3 699 ? 844.676 -101.223 495.769 1.00 79.37 690 VAL C C 1
ATOM 17156 O O . VAL C 3 699 ? 844.234 -100.593 494.805 1.00 79.23 690 VAL C O 1
ATOM 17160 N N . LEU C 3 700 ? 845.548 -100.709 496.639 1.00 80.09 691 LEU C N 1
ATOM 17161 C CA . LEU C 3 700 ? 846.162 -99.386 496.481 1.00 79.83 691 LEU C CA 1
ATOM 17162 C C . LEU C 3 700 ? 847.682 -99.507 496.368 1.00 79.99 691 LEU C C 1
ATOM 17163 O O . LEU C 3 700 ? 848.297 -100.301 497.084 1.00 79.25 691 LEU C O 1
ATOM 17168 N N . ARG C 3 701 ? 848.277 -98.727 495.463 1.00 82.78 692 ARG C N 1
ATOM 17169 C CA . ARG C 3 701 ? 849.737 -98.686 495.286 1.00 85.72 692 ARG C CA 1
ATOM 17170 C C . ARG C 3 701 ? 850.424 -98.139 496.540 1.00 87.62 692 ARG C C 1
ATOM 17171 O O . ARG C 3 701 ? 850.147 -97.015 496.958 1.00 88.91 692 ARG C O 1
ATOM 17179 N N . GLY C 3 702 ? 851.335 -98.929 497.108 1.00 87.68 693 GLY C N 1
ATOM 17180 C CA . GLY C 3 702 ? 852.109 -98.524 498.283 1.00 88.60 693 GLY C CA 1
ATOM 17181 C C . GLY C 3 702 ? 851.315 -98.389 499.571 1.00 88.87 693 GLY C C 1
ATOM 17182 O O . GLY C 3 702 ? 851.706 -97.632 500.461 1.00 90.45 693 GLY C O 1
ATOM 17183 N N . PHE C 3 703 ? 850.209 -99.125 499.672 1.00 87.89 694 PHE C N 1
ATOM 17184 C CA . PHE C 3 703 ? 849.337 -99.098 500.848 1.00 86.83 694 PHE C CA 1
ATOM 17185 C C . PHE C 3 703 ? 848.811 -100.502 501.134 1.00 86.62 694 PHE C C 1
ATOM 17186 O O . PHE C 3 703 ? 848.943 -101.404 500.302 1.00 85.50 694 PHE C O 1
ATOM 17194 N N . LEU C 3 704 ? 848.222 -100.672 502.317 1.00 87.77 695 LEU C N 1
ATOM 17195 C CA . LEU C 3 704 ? 847.602 -101.934 502.718 1.00 89.11 695 LEU C CA 1
ATOM 17196 C C . LEU C 3 704 ? 846.311 -101.695 503.498 1.00 90.77 695 LEU C C 1
ATOM 17197 O O . LEU C 3 704 ? 846.326 -101.056 504.550 1.00 92.39 695 LEU C O 1
ATOM 17202 N N . ILE C 3 705 ? 845.202 -102.206 502.964 1.00 92.71 696 ILE C N 1
ATOM 17203 C CA . ILE C 3 705 ? 843.922 -102.243 503.675 1.00 93.03 696 ILE C CA 1
ATOM 17204 C C . ILE C 3 705 ? 844.045 -103.256 504.820 1.00 93.38 696 ILE C C 1
ATOM 17205 O O . ILE C 3 705 ? 844.533 -104.365 504.610 1.00 90.92 696 ILE C O 1
ATOM 17210 N N . LEU C 3 706 ? 843.602 -102.861 506.015 1.00 93.23 697 LEU C N 1
ATOM 17211 C CA . LEU C 3 706 ? 843.803 -103.645 507.240 1.00 93.97 697 LEU C CA 1
ATOM 17212 C C . LEU C 3 706 ? 842.521 -104.286 507.759 1.00 94.05 697 LEU C C 1
ATOM 17213 O O . LEU C 3 706 ? 842.495 -105.482 508.052 1.00 95.47 697 LEU C O 1
ATOM 17218 N N . GLY C 3 707 ? 841.475 -103.479 507.902 1.00 94.19 698 GLY C N 1
ATOM 17219 C CA . GLY C 3 707 ? 840.182 -103.953 508.400 1.00 95.41 698 GLY C CA 1
ATOM 17220 C C . GLY C 3 707 ? 839.143 -102.851 508.352 1.00 96.51 698 GLY C C 1
ATOM 17221 O O . GLY C 3 707 ? 839.212 -101.982 507.489 1.00 93.98 698 GLY C O 1
ATOM 17222 N N . LYS C 3 708 ? 838.192 -102.873 509.286 1.00 101.07 699 LYS C N 1
ATOM 17223 C CA . LYS C 3 708 ? 837.137 -101.846 509.346 1.00 104.31 699 LYS C CA 1
ATOM 17224 C C . LYS C 3 708 ? 837.689 -100.456 509.677 1.00 105.45 699 LYS C C 1
ATOM 17225 O O . LYS C 3 708 ? 838.796 -100.323 510.206 1.00 106.15 699 LYS C O 1
ATOM 17231 N N . ALA C 3 709 ? 836.903 -99.430 509.354 1.00 106.18 700 ALA C N 1
ATOM 17232 C CA . ALA C 3 709 ? 837.286 -98.040 509.609 1.00 108.25 700 ALA C CA 1
ATOM 17233 C C . ALA C 3 709 ? 837.227 -97.724 511.102 1.00 110.36 700 ALA C C 1
ATOM 17234 O O . ALA C 3 709 ? 836.142 -97.672 511.690 1.00 109.79 700 ALA C O 1
ATOM 17236 N N . ASN C 3 710 ? 838.402 -97.524 511.700 1.00 111.62 701 ASN C N 1
ATOM 17237 C CA . ASN C 3 710 ? 838.530 -97.153 513.106 1.00 112.00 701 ASN C CA 1
ATOM 17238 C C . ASN C 3 710 ? 838.716 -95.634 513.184 1.00 114.00 701 ASN C C 1
ATOM 17239 O O . ASN C 3 710 ? 839.671 -95.095 512.619 1.00 114.59 701 ASN C O 1
ATOM 17244 N N . SER C 3 711 ? 837.807 -94.959 513.892 1.00 114.40 702 SER C N 1
ATOM 17245 C CA . SER C 3 711 ? 837.809 -93.488 513.992 1.00 113.20 702 SER C CA 1
ATOM 17246 C C . SER C 3 711 ? 838.959 -92.896 514.829 1.00 113.56 702 SER C C 1
ATOM 17247 O O . SER C 3 711 ? 839.192 -91.685 514.780 1.00 110.35 702 SER C O 1
ATOM 17250 N N . LYS C 3 712 ? 839.662 -93.740 515.589 1.00 114.83 703 LYS C N 1
ATOM 17251 C CA . LYS C 3 712 ? 840.866 -93.330 516.331 1.00 114.14 703 LYS C CA 1
ATOM 17252 C C . LYS C 3 712 ? 841.964 -92.733 515.442 1.00 112.32 703 LYS C C 1
ATOM 17253 O O . LYS C 3 712 ? 842.680 -91.830 515.876 1.00 113.67 703 LYS C O 1
ATOM 17259 N N . TYR C 3 713 ? 842.081 -93.229 514.208 1.00 110.20 704 TYR C N 1
ATOM 17260 C CA . TYR C 3 713 ? 843.102 -92.762 513.257 1.00 106.92 704 TYR C CA 1
ATOM 17261 C C . TYR C 3 713 ? 842.668 -91.567 512.379 1.00 105.66 704 TYR C C 1
ATOM 17262 O O . TYR C 3 713 ? 843.337 -91.261 511.386 1.00 104.52 704 TYR C O 1
ATOM 17271 N N . GLY C 3 714 ? 841.563 -90.902 512.732 1.00 104.01 705 GLY C N 1
ATOM 17272 C CA . GLY C 3 714 ? 841.191 -89.615 512.132 1.00 104.39 705 GLY C CA 1
ATOM 17273 C C . GLY C 3 714 ? 840.035 -89.681 511.145 1.00 104.71 705 GLY C C 1
ATOM 17274 O O . GLY C 3 714 ? 839.497 -90.762 510.891 1.00 103.07 705 GLY C O 1
ATOM 17275 N N . PRO C 3 715 ? 839.648 -88.518 510.576 1.00 104.97 706 PRO C N 1
ATOM 17276 C CA . PRO C 3 715 ? 838.517 -88.445 509.646 1.00 103.77 706 PRO C CA 1
ATOM 17277 C C . PRO C 3 715 ? 838.833 -89.057 508.280 1.00 102.13 706 PRO C C 1
ATOM 17278 O O . PRO C 3 715 ? 840.000 -89.291 507.959 1.00 103.07 706 PRO C O 1
ATOM 17282 N N . VAL C 3 716 ? 837.790 -89.300 507.490 1.00 100.29 707 VAL C N 1
ATOM 17283 C CA . VAL C 3 716 ? 837.930 -90.009 506.209 1.00 99.81 707 VAL C CA 1
ATOM 17284 C C . VAL C 3 716 ? 838.598 -89.159 505.117 1.00 98.23 707 VAL C C 1
ATOM 17285 O O . VAL C 3 716 ? 838.237 -87.996 504.914 1.00 99.12 707 VAL C O 1
ATOM 17289 N N . LEU C 3 717 ? 839.578 -89.753 504.434 1.00 93.96 708 LEU C N 1
ATOM 17290 C CA . LEU C 3 717 ? 840.275 -89.125 503.310 1.00 92.87 708 LEU C CA 1
ATOM 17291 C C . LEU C 3 717 ? 839.867 -89.808 502.011 1.00 92.79 708 LEU C C 1
ATOM 17292 O O . LEU C 3 717 ? 839.656 -91.019 501.986 1.00 92.91 708 LEU C O 1
ATOM 17297 N N . THR C 3 718 ? 839.771 -89.033 500.932 1.00 91.49 709 THR C N 1
ATOM 17298 C CA . THR C 3 718 ? 839.553 -89.593 499.595 1.00 91.65 709 THR C CA 1
ATOM 17299 C C . THR C 3 718 ? 840.854 -90.218 499.077 1.00 92.11 709 THR C C 1
ATOM 17300 O O . THR C 3 718 ? 841.925 -90.024 499.662 1.00 91.91 709 THR C O 1
ATOM 17304 N N . ILE C 3 719 ? 840.753 -90.966 497.981 1.00 93.58 710 ILE C N 1
ATOM 17305 C CA . ILE C 3 719 ? 841.901 -91.690 497.413 1.00 94.97 710 ILE C CA 1
ATOM 17306 C C . ILE C 3 719 ? 842.948 -90.720 496.834 1.00 96.48 710 ILE C C 1
ATOM 17307 O O . ILE C 3 719 ? 844.149 -90.999 496.888 1.00 96.28 710 ILE C O 1
ATOM 17312 N N . GLY C 3 720 ? 842.492 -89.588 496.295 1.00 98.73 711 GLY C N 1
ATOM 17313 C CA . GLY C 3 720 ? 843.387 -88.511 495.853 1.00 99.10 711 GLY C CA 1
ATOM 17314 C C . GLY C 3 720 ? 844.170 -87.843 496.978 1.00 100.71 711 GLY C C 1
ATOM 17315 O O . GLY C 3 720 ? 845.276 -87.349 496.752 1.00 102.25 711 GLY C O 1
ATOM 17316 N N . GLU C 3 721 ? 843.597 -87.834 498.184 1.00 100.52 712 GLU C N 1
ATOM 17317 C CA . GLU C 3 721 ? 844.241 -87.270 499.384 1.00 98.56 712 GLU C CA 1
ATOM 17318 C C . GLU C 3 721 ? 845.250 -88.193 500.096 1.00 98.59 712 GLU C C 1
ATOM 17319 O O . GLU C 3 721 ? 845.780 -87.821 501.144 1.00 99.41 712 GLU C O 1
ATOM 17325 N N . LEU C 3 722 ? 845.522 -89.377 499.545 1.00 101.10 713 LEU C N 1
ATOM 17326 C CA . LEU C 3 722 ? 846.452 -90.334 500.174 1.00 105.57 713 LEU C CA 1
ATOM 17327 C C . LEU C 3 722 ? 847.930 -89.899 500.208 1.00 106.76 713 LEU C C 1
ATOM 17328 O O . LEU C 3 722 ? 848.706 -90.440 501.002 1.00 104.10 713 LEU C O 1
ATOM 17333 N N . ASP C 3 723 ? 848.317 -88.944 499.358 1.00 108.89 714 ASP C N 1
ATOM 17334 C CA . ASP C 3 723 ? 849.698 -88.424 499.343 1.00 110.68 714 ASP C CA 1
ATOM 17335 C C . ASP C 3 723 ? 850.112 -87.689 500.636 1.00 110.30 714 ASP C C 1
ATOM 17336 O O . ASP C 3 723 ? 851.304 -87.600 500.937 1.00 109.33 714 ASP C O 1
ATOM 17341 N N . LYS C 3 724 ? 849.134 -87.168 501.381 1.00 110.06 715 LYS C N 1
ATOM 17342 C CA . LYS C 3 724 ? 849.381 -86.524 502.683 1.00 110.12 715 LYS C CA 1
ATOM 17343 C C . LYS C 3 724 ? 849.999 -87.462 503.729 1.00 110.11 715 LYS C C 1
ATOM 17344 O O . LYS C 3 724 ? 850.809 -87.024 504.548 1.00 111.48 715 LYS C O 1
ATOM 17350 N N . LEU C 3 725 ? 849.615 -88.738 503.699 1.00 109.44 716 LEU C N 1
ATOM 17351 C CA . LEU C 3 725 ? 850.015 -89.699 504.731 1.00 109.52 716 LEU C CA 1
ATOM 17352 C C . LEU C 3 725 ? 851.488 -90.084 504.609 1.00 110.35 716 LEU C C 1
ATOM 17353 O O . LEU C 3 725 ? 851.953 -90.448 503.527 1.00 110.35 716 LEU C O 1
ATOM 17358 N N . GLY C 3 726 ? 852.209 -90.007 505.728 1.00 111.67 717 GLY C N 1
ATOM 17359 C CA . GLY C 3 726 ? 853.629 -90.357 505.781 1.00 111.97 717 GLY C CA 1
ATOM 17360 C C . GLY C 3 726 ? 853.876 -91.854 505.849 1.00 111.58 717 GLY C C 1
ATOM 17361 O O . GLY C 3 726 ? 852.937 -92.654 505.833 1.00 114.04 717 GLY C O 1
ATOM 17362 N N . ARG C 3 727 ? 855.151 -92.224 505.953 1.00 109.80 718 ARG C N 1
ATOM 17363 C CA . ARG C 3 727 ? 855.577 -93.626 505.898 1.00 108.11 718 ARG C CA 1
ATOM 17364 C C . ARG C 3 727 ? 855.202 -94.341 507.200 1.00 107.12 718 ARG C C 1
ATOM 17365 O O . ARG C 3 727 ? 855.733 -94.012 508.261 1.00 110.38 718 ARG C O 1
ATOM 17373 N N . GLY C 3 728 ? 854.285 -95.305 507.112 1.00 104.62 719 GLY C N 1
ATOM 17374 C CA . GLY C 3 728 ? 853.785 -96.030 508.287 1.00 102.78 719 GLY C CA 1
ATOM 17375 C C . GLY C 3 728 ? 852.592 -95.407 509.002 1.00 101.32 719 GLY C C 1
ATOM 17376 O O . GLY C 3 728 ? 852.173 -95.914 510.042 1.00 98.23 719 GLY C O 1
ATOM 17377 N N . GLU C 3 729 ? 852.037 -94.323 508.454 1.00 102.67 720 GLU C N 1
ATOM 17378 C CA . GLU C 3 729 ? 850.877 -93.648 509.048 1.00 104.75 720 GLU C CA 1
ATOM 17379 C C . GLU C 3 729 ? 849.576 -94.338 508.613 1.00 105.86 720 GLU C C 1
ATOM 17380 O O . GLU C 3 729 ? 849.405 -94.652 507.431 1.00 108.20 720 GLU C O 1
ATOM 17386 N N . LYS C 3 730 ? 848.672 -94.565 509.570 1.00 105.43 721 LYS C N 1
ATOM 17387 C CA . LYS C 3 730 ? 847.363 -95.190 509.309 1.00 104.34 721 LYS C CA 1
ATOM 17388 C C . LYS C 3 730 ? 846.273 -94.133 509.118 1.00 104.17 721 LYS C C 1
ATOM 17389 O O . LYS C 3 730 ? 846.347 -93.051 509.705 1.00 105.45 721 LYS C O 1
ATOM 17395 N N . ALA C 3 731 ? 845.260 -94.457 508.311 1.00 103.51 722 ALA C N 1
ATOM 17396 C CA . ALA C 3 731 ? 844.124 -93.550 508.074 1.00 102.83 722 ALA C CA 1
ATOM 17397 C C . ALA C 3 731 ? 842.897 -94.261 507.504 1.00 101.28 722 ALA C C 1
ATOM 17398 O O . ALA C 3 731 ? 842.997 -95.368 506.971 1.00 98.14 722 ALA C O 1
ATOM 17400 N N . ASN C 3 732 ? 841.748 -93.593 507.621 1.00 101.22 723 ASN C N 1
ATOM 17401 C CA . ASN C 3 732 ? 840.467 -94.085 507.102 1.00 101.08 723 ASN C CA 1
ATOM 17402 C C . ASN C 3 732 ? 840.216 -93.517 505.705 1.00 100.47 723 ASN C C 1
ATOM 17403 O O . ASN C 3 732 ? 840.432 -92.324 505.472 1.00 98.02 723 ASN C O 1
ATOM 17408 N N . VAL C 3 733 ? 839.758 -94.373 504.785 1.00 98.55 724 VAL C N 1
ATOM 17409 C CA . VAL C 3 733 ? 839.652 -94.028 503.359 1.00 96.30 724 VAL C CA 1
ATOM 17410 C C . VAL C 3 733 ? 838.316 -94.474 502.759 1.00 92.17 724 VAL C C 1
ATOM 17411 O O . VAL C 3 733 ? 837.852 -95.581 503.029 1.00 90.58 724 VAL C O 1
ATOM 17415 N N . LEU C 3 734 ? 837.719 -93.606 501.940 1.00 88.48 725 LEU C N 1
ATOM 17416 C CA . LEU C 3 734 ? 836.573 -93.971 501.102 1.00 86.26 725 LEU C CA 1
ATOM 17417 C C . LEU C 3 734 ? 837.079 -94.756 499.889 1.00 83.10 725 LEU C C 1
ATOM 17418 O O . LEU C 3 734 ? 837.384 -94.187 498.834 1.00 81.17 725 LEU C O 1
ATOM 17423 N N . ILE C 3 735 ? 837.168 -96.073 500.065 1.00 79.55 726 ILE C N 1
ATOM 17424 C CA . ILE C 3 735 ? 837.808 -96.965 499.094 1.00 77.30 726 ILE C CA 1
ATOM 17425 C C . ILE C 3 735 ? 836.947 -97.246 497.853 1.00 76.26 726 ILE C C 1
ATOM 17426 O O . ILE C 3 735 ? 837.482 -97.384 496.747 1.00 73.97 726 ILE C O 1
ATOM 17431 N N . GLY C 3 736 ? 835.628 -97.328 498.042 1.00 75.35 727 GLY C N 1
ATOM 17432 C CA . GLY C 3 736 ? 834.689 -97.611 496.953 1.00 73.32 727 GLY C CA 1
ATOM 17433 C C . GLY C 3 736 ? 833.429 -98.308 497.434 1.00 72.68 727 GLY C C 1
ATOM 17434 O O . GLY C 3 736 ? 833.464 -99.049 498.421 1.00 73.06 727 GLY C O 1
ATOM 17435 N N . GLN C 3 737 ? 832.320 -98.062 496.732 1.00 71.46 728 GLN C N 1
ATOM 17436 C CA . GLN C 3 737 ? 831.030 -98.729 496.979 1.00 70.09 728 GLN C CA 1
ATOM 17437 C C . GLN C 3 737 ? 830.485 -98.478 498.393 1.00 70.39 728 GLN C C 1
ATOM 17438 O O . GLN C 3 737 ? 829.971 -99.392 499.050 1.00 68.72 728 GLN C O 1
ATOM 17444 N N . GLY C 3 738 ? 830.626 -97.239 498.862 1.00 70.12 729 GLY C N 1
ATOM 17445 C CA . GLY C 3 738 ? 830.149 -96.843 500.188 1.00 71.78 729 GLY C CA 1
ATOM 17446 C C . GLY C 3 738 ? 830.894 -97.393 501.393 1.00 73.60 729 GLY C C 1
ATOM 17447 O O . GLY C 3 738 ? 830.558 -97.042 502.527 1.00 72.58 729 GLY C O 1
ATOM 17448 N N . ASP C 3 739 ? 831.900 -98.241 501.165 1.00 76.15 730 ASP C N 1
ATOM 17449 C CA . ASP C 3 739 ? 832.708 -98.797 502.240 1.00 79.51 730 ASP C CA 1
ATOM 17450 C C . ASP C 3 739 ? 833.731 -97.752 502.668 1.00 81.66 730 ASP C C 1
ATOM 17451 O O . ASP C 3 739 ? 834.329 -97.079 501.823 1.00 82.55 730 ASP C O 1
ATOM 17456 N N . THR C 3 740 ? 833.906 -97.607 503.978 1.00 83.23 731 THR C N 1
ATOM 17457 C CA . THR C 3 740 ? 835.002 -96.832 504.548 1.00 83.47 731 THR C CA 1
ATOM 17458 C C . THR C 3 740 ? 835.904 -97.839 505.251 1.00 85.19 731 THR C C 1
ATOM 17459 O O . THR C 3 740 ? 835.416 -98.716 505.969 1.00 86.23 731 THR C O 1
ATOM 17463 N N . VAL C 3 741 ? 837.215 -97.698 505.051 1.00 86.68 732 VAL C N 1
ATOM 17464 C CA . VAL C 3 741 ? 838.179 -98.739 505.412 1.00 87.02 732 VAL C CA 1
ATOM 17465 C C . VAL C 3 741 ? 839.486 -98.147 505.966 1.00 88.86 732 VAL C C 1
ATOM 17466 O O . VAL C 3 741 ? 839.927 -97.083 505.521 1.00 88.43 732 VAL C O 1
ATOM 17470 N N . LEU C 3 742 ? 840.087 -98.837 506.937 1.00 90.77 733 LEU C N 1
ATOM 17471 C CA . LEU C 3 742 ? 841.371 -98.427 507.522 1.00 92.19 733 LEU C CA 1
ATOM 17472 C C . LEU C 3 742 ? 842.516 -98.894 506.628 1.00 94.10 733 LEU C C 1
ATOM 17473 O O . LEU C 3 742 ? 842.563 -100.063 506.232 1.00 92.37 733 LEU C O 1
ATOM 17478 N N . VAL C 3 743 ? 843.438 -97.977 506.328 1.00 97.80 734 VAL C N 1
ATOM 17479 C CA . VAL C 3 743 ? 844.565 -98.239 505.427 1.00 98.86 734 VAL C CA 1
ATOM 17480 C C . VAL C 3 743 ? 845.859 -97.727 506.065 1.00 98.57 734 VAL C C 1
ATOM 17481 O O . VAL C 3 743 ? 845.851 -96.681 506.715 1.00 99.81 734 VAL C O 1
ATOM 17485 N N . MET C 3 744 ? 846.951 -98.472 505.876 1.00 98.29 735 MET C N 1
ATOM 17486 C CA . MET C 3 744 ? 848.297 -98.060 506.306 1.00 100.55 735 MET C CA 1
ATOM 17487 C C . MET C 3 744 ? 849.212 -97.939 505.090 1.00 100.35 735 MET C C 1
ATOM 17488 O O . MET C 3 744 ? 849.120 -98.744 504.162 1.00 99.72 735 MET C O 1
ATOM 17493 N N . LYS C 3 745 ? 850.095 -96.939 505.109 1.00 100.41 736 LYS C N 1
ATOM 17494 C CA . LYS C 3 745 ? 851.146 -96.808 504.100 1.00 100.01 736 LYS C CA 1
ATOM 17495 C C . LYS C 3 745 ? 852.326 -97.700 504.480 1.00 101.07 736 LYS C C 1
ATOM 17496 O O . LYS C 3 745 ? 852.957 -97.490 505.517 1.00 100.56 736 LYS C O 1
ATOM 17502 N N . ARG C 3 746 ? 852.601 -98.704 503.650 1.00 104.68 737 ARG C N 1
ATOM 17503 C CA . ARG C 3 746 ? 853.765 -99.582 503.835 1.00 108.51 737 ARG C CA 1
ATOM 17504 C C . ARG C 3 746 ? 855.078 -98.822 503.610 1.00 113.58 737 ARG C C 1
ATOM 17505 O O . ARG C 3 746 ? 855.129 -97.884 502.809 1.00 113.75 737 ARG C O 1
ATOM 17513 N N . LYS C 3 747 ? 856.127 -99.236 504.321 1.00 118.96 738 LYS C N 1
ATOM 17514 C CA . LYS C 3 747 ? 857.405 -98.508 504.336 1.00 123.95 738 LYS C CA 1
ATOM 17515 C C . LYS C 3 747 ? 858.219 -98.696 503.050 1.00 127.48 738 LYS C C 1
ATOM 17516 O O . LYS C 3 747 ? 858.459 -97.728 502.321 1.00 127.92 738 LYS C O 1
ATOM 17522 N N . ARG C 3 748 ? 858.639 -99.933 502.784 1.00 129.31 739 ARG C N 1
ATOM 17523 C CA . ARG C 3 748 ? 859.410 -100.261 501.578 1.00 130.51 739 ARG C CA 1
ATOM 17524 C C . ARG C 3 748 ? 858.460 -100.552 500.414 1.00 130.56 739 ARG C C 1
ATOM 17525 O O . ARG C 3 748 ? 857.529 -101.349 500.556 1.00 131.55 739 ARG C O 1
ATOM 17533 N N . ASP C 3 749 ? 858.705 -99.910 499.270 1.00 129.58 740 ASP C N 1
ATOM 17534 C CA . ASP C 3 749 ? 857.853 -100.054 498.080 1.00 129.31 740 ASP C CA 1
ATOM 17535 C C . ASP C 3 749 ? 858.209 -101.299 497.260 1.00 128.78 740 ASP C C 1
ATOM 17536 O O . ASP C 3 749 ? 859.271 -101.898 497.450 1.00 128.04 740 ASP C O 1
ATOM 17541 N N . SER C 3 750 ? 857.311 -101.664 496.344 1.00 127.84 741 SER C N 1
ATOM 17542 C CA . SER C 3 750 ? 857.423 -102.899 495.554 1.00 123.84 741 SER C CA 1
ATOM 17543 C C . SER C 3 750 ? 858.076 -102.685 494.187 1.00 121.25 741 SER C C 1
ATOM 17544 O O . SER C 3 750 ? 858.186 -101.556 493.701 1.00 116.35 741 SER C O 1
ATOM 17547 N N . SER C 3 751 ? 858.498 -103.794 493.582 1.00 120.45 742 SER C N 1
ATOM 17548 C CA . SER C 3 751 ? 859.132 -103.797 492.261 1.00 120.47 742 SER C CA 1
ATOM 17549 C C . SER C 3 751 ? 858.117 -103.512 491.156 1.00 118.53 742 SER C C 1
ATOM 17550 O O . SER C 3 751 ? 858.455 -103.520 489.971 1.00 114.58 742 SER C O 1
ATOM 18153 N N . TYR F 6 1 ? 818.906 -145.023 474.938 1.00 65.03 1 TYR X N 1
ATOM 18154 C CA . TYR F 6 1 ? 819.003 -144.622 476.377 1.00 66.59 1 TYR X CA 1
ATOM 18155 C C . TYR F 6 1 ? 817.906 -145.267 477.221 1.00 67.90 1 TYR X C 1
ATOM 18156 O O . TYR F 6 1 ? 816.720 -145.049 476.967 1.00 67.01 1 TYR X O 1
ATOM 18165 N N . SER F 6 2 ? 818.319 -146.058 478.213 1.00 69.10 2 SER X N 1
ATOM 18166 C CA . SER F 6 2 ? 817.430 -146.576 479.248 1.00 68.83 2 SER X CA 1
ATOM 18167 C C . SER F 6 2 ? 817.676 -145.757 480.520 1.00 70.22 2 SER X C 1
ATOM 18168 O O . SER F 6 2 ? 818.795 -145.765 481.038 1.00 72.54 2 SER X O 1
ATOM 18171 N N . PRO F 6 3 ? 816.651 -145.032 481.019 1.00 70.27 3 PRO X N 1
ATOM 18172 C CA . PRO F 6 3 ? 816.822 -144.323 482.287 1.00 70.33 3 PRO X CA 1
ATOM 18173 C C . PRO F 6 3 ? 816.682 -145.283 483.469 1.00 71.59 3 PRO X C 1
ATOM 18174 O O . PRO F 6 3 ? 815.858 -146.201 483.414 1.00 72.75 3 PRO X O 1
ATOM 18178 N N . THR F 6 4 ? 817.489 -145.082 484.513 1.00 71.87 4 THR X N 1
ATOM 18179 C CA . THR F 6 4 ? 817.455 -145.932 485.712 1.00 70.69 4 THR X CA 1
ATOM 18180 C C . THR F 6 4 ? 817.615 -145.116 486.995 1.00 72.56 4 THR X C 1
ATOM 18181 O O . THR F 6 4 ? 818.316 -144.106 487.011 1.00 73.34 4 THR X O 1
ATOM 18195 N N . PRO F 6 6 ? 818.277 -145.501 491.418 1.00 91.22 6 PRO X N 1
ATOM 18196 C CA . PRO F 6 6 ? 818.616 -146.371 492.547 1.00 93.12 6 PRO X CA 1
ATOM 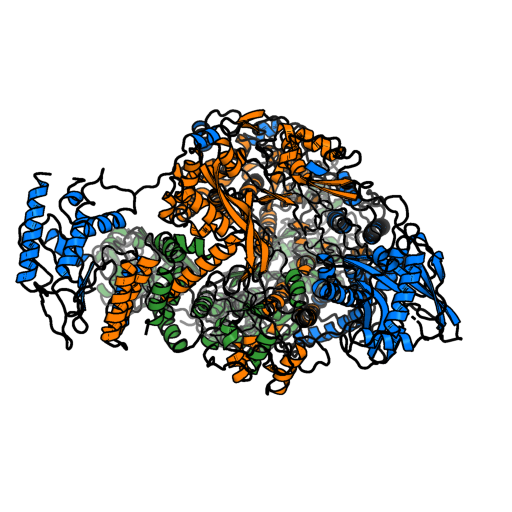18197 C C . PRO F 6 6 ? 817.449 -146.483 493.540 1.00 93.76 6 PRO X C 1
ATOM 18198 O O . PRO F 6 6 ? 817.404 -145.778 494.550 1.00 92.39 6 PRO X O 1
ATOM 18202 N N . SER F 6 7 ? 816.503 -147.359 493.213 1.00 97.62 7 SER X N 1
ATOM 18203 C CA . SER F 6 7 ? 815.362 -147.668 494.081 1.00 101.95 7 SER X CA 1
ATOM 18204 C C . SER F 6 7 ? 814.703 -148.969 493.613 1.00 105.68 7 SER X C 1
ATOM 18205 O O . SER F 6 7 ? 814.840 -149.347 492.445 1.00 107.59 7 SER X O 1
ATOM 18208 N N . TYR F 6 8 ? 813.999 -149.646 494.522 1.00 107.49 8 TYR X N 1
ATOM 18209 C CA . TYR F 6 8 ? 813.422 -150.967 494.238 1.00 107.66 8 TYR X CA 1
ATOM 18210 C C . TYR F 6 8 ? 812.083 -151.211 494.934 1.00 108.83 8 TYR X C 1
ATOM 18211 O O . TYR F 6 8 ? 811.668 -150.443 495.806 1.00 111.02 8 TYR X O 1
ATOM 18213 N N . SER F 6 9 ? 811.418 -152.287 494.515 1.00 108.25 9 SER X N 1
ATOM 18214 C CA . SER F 6 9 ? 810.186 -152.777 495.143 1.00 108.06 9 SER X CA 1
ATOM 18215 C C . SER F 6 9 ? 810.174 -154.321 495.088 1.00 110.35 9 SER X C 1
ATOM 18216 O O . SER F 6 9 ? 809.374 -154.905 494.352 1.00 108.34 9 SER X O 1
ATOM 18219 N N . PRO F 6 10 ? 811.066 -154.978 495.874 1.00 113.38 10 PRO X N 1
ATOM 18220 C CA . PRO F 6 10 ? 811.393 -156.416 495.801 1.00 111.00 10 PRO X CA 1
ATOM 18221 C C . PRO F 6 10 ? 810.255 -157.395 495.486 1.00 108.15 10 PRO X C 1
ATOM 18222 O O . PRO F 6 10 ? 810.438 -158.283 494.650 1.00 109.71 10 PRO X O 1
ATOM 18226 N N . SER F 6 11 ? 809.105 -157.232 496.140 1.00 102.98 11 SER X N 1
ATOM 18227 C CA . SER F 6 11 ? 808.006 -158.205 496.042 1.00 97.02 11 SER X CA 1
ATOM 18228 C C . SER F 6 11 ? 807.143 -158.028 494.780 1.00 89.40 11 SER X C 1
ATOM 18229 O O . SER F 6 11 ? 807.224 -158.844 493.859 1.00 86.24 11 SER X O 1
ATOM 18232 N N . TYR F 6 12 ? 806.332 -156.968 494.739 1.00 81.98 12 TYR X N 1
ATOM 18233 C CA . TYR F 6 12 ? 805.374 -156.751 493.644 1.00 76.25 12 TYR X CA 1
ATOM 18234 C C . TYR F 6 12 ? 804.986 -155.278 493.501 1.00 72.53 12 TYR X C 1
ATOM 18235 O O . TYR F 6 12 ? 805.376 -154.446 494.323 1.00 73.41 12 TYR X O 1
ATOM 18244 N N . SER F 6 13 ? 804.221 -154.978 492.451 1.00 68.25 13 SER X N 1
ATOM 18245 C CA . SER F 6 13 ? 803.684 -153.638 492.195 1.00 65.29 13 SER X CA 1
ATOM 18246 C C . SER F 6 13 ? 802.194 -153.592 492.549 1.00 63.26 13 SER X C 1
ATOM 18247 O O . SER F 6 13 ? 801.412 -154.342 491.966 1.00 63.27 13 SER X O 1
ATOM 18250 N N . PRO F 6 14 ? 801.791 -152.711 493.492 1.00 61.74 14 PRO X N 1
ATOM 18251 C CA . PRO F 6 14 ? 800.359 -152.587 493.812 1.00 60.06 14 PRO X CA 1
ATOM 18252 C C . PRO F 6 14 ? 799.519 -151.896 492.726 1.00 59.28 14 PRO X C 1
ATOM 18253 O O . PRO F 6 14 ? 798.286 -151.990 492.759 1.00 59.59 14 PRO X O 1
ATOM 18257 N N . THR F 6 15 ? 800.184 -151.198 491.801 1.00 57.93 15 THR X N 1
ATOM 18258 C CA . THR F 6 15 ? 799.548 -150.585 490.631 1.00 56.79 15 THR X CA 1
ATOM 18259 C C . THR F 6 15 ? 799.470 -151.544 489.438 1.00 56.13 15 THR X C 1
ATOM 18260 O O . THR F 6 15 ? 798.471 -151.548 488.717 1.00 55.05 15 THR X O 1
ATOM 18274 N N . PRO F 6 17 ? 799.912 -155.266 489.501 1.00 57.32 17 PRO X N 1
ATOM 18275 C CA . PRO F 6 17 ? 800.142 -156.591 490.076 1.00 57.56 17 PRO X CA 1
ATOM 18276 C C . PRO F 6 17 ? 800.164 -157.671 489.000 1.00 58.19 17 PRO X C 1
ATOM 18277 O O . PRO F 6 17 ? 799.350 -157.636 488.082 1.00 56.18 17 PRO X O 1
ATOM 18281 N N . SER F 6 18 ? 801.113 -158.599 489.104 1.00 60.23 18 SER X N 1
ATOM 18282 C CA . SER F 6 18 ? 801.199 -159.722 488.176 1.00 60.38 18 SER X CA 1
ATOM 18283 C C . SER F 6 18 ? 800.147 -160.753 488.575 1.00 60.21 18 SER X C 1
ATOM 18284 O O . SER F 6 18 ? 800.309 -161.428 489.585 1.00 62.33 18 SER X O 1
ATOM 18287 N N . TYR F 6 19 ? 799.069 -160.849 487.794 1.00 59.55 19 TYR X N 1
ATOM 18288 C CA . TYR F 6 19 ? 797.952 -161.755 488.084 1.00 58.29 19 TYR X CA 1
ATOM 18289 C C . TYR F 6 19 ? 797.668 -162.644 486.875 1.00 57.20 19 TYR X C 1
ATOM 18290 O O . TYR F 6 19 ? 796.706 -163.411 486.871 1.00 57.31 19 TYR X O 1
#

Sequence (2206 aa):
MENFVRTNFNPMILERAEKTMKEYGENPQNEGNKFAAISTHMEVCFMYSDFHFIDLEGNTIVKENDDDNAMLKHRFEIIEGQERNIAWTIVNSICNMTENSKPRFLPDLYDYKTNKFIEIGVTRRKVEDYYYEKASKLKGENVYIHIFSFDGEEMATDDEYILDEESRARIKTRLFVLRQELATALEEEFSYPPTFQRLANQSLPPSFKDYHQFKAYVSSFKANGNIEAKLGAMSEKVNAQIESFDPRTIRELELPEGKFCTQRSKFLLMDAMKLSVLNPAHEGEGIPMKDAKACLDTFWGWKKATIIKKHEKGVNTNYLMIWEQLLESIKEMEGKFLNLKKTNHLKWGLGEGQAPEKMDFEDCKEVPDLFQYKSEPPEKRKLASWIQSEFNKASELTNSNWIEFDELGNDVAPIEHIASRRRNFFTAEVSQCRASEYIMKAVYINTALLNSSCTAMEEYQVIPIITKCRDTSGQRRTNLYGFIIKGRSHLRNDTDVVNFISLEFSLTDPRNEIHKWEKYCVLEIGDMEIRTSISTIMKPVYLYVRTNGTSKIKMKWGMEMRRCLLQSLQQVESMIEAESAVKEKDMTEPFFRNRENDWPIGESPQGIEKGTIGKVCRVLLAKSVFNSIYASAQLEGFSAESRKLLLLIQAFRDNLDPGTFDLKGLYEAIEECIINDPWVLLNASWFNSFLKAVQLSMGSGSGENLYFQMDVNPMLIFLKVPVQNAISTTFPYTGDPPYSHGTGTGYTMDTVIRTHDYSSRGIWKTNSETGAQQLNPIDGPLPEDNEPSGYAQTDCVLELIEGLDRSHPGLFETACQETIDAIQQTRVDKLTQGRQTYDWTLNRNQPAATALANTIEVFRKNGYKLNESGRLIDFLKDVLLSFENDSMEVTTHFQKKKRIRDNKKMITQRTIGKKRVKLTKKNYLIRALTLNTMTKDAERGKLKRRAIATPGMQIRGFVYFVELLARNICERLEQSGLPVGGNEKKAKLANVIKKMMAKSTDEELSYTITGDNTKWNENQNPRIFLAMVLRITAGQPEWFRDLLAVAPIMFSNKVARLGRGYMFESKSMHLRTQISAENLSDINLRYFNEDTKKKIEKIRHLMVEGTASLSPGMMMGMFNMLSTVLGVSVLNLGQREILKRTYWWDGLQSSDDFALIINGHFKEDIQQGVNHFYRTCKLVGINMSQKKSYINKTGTFEFTSFFYRYGFVANFSMELPSFGVAGNNESADMSIGTTVIKTNMINNDLGPATAQMAIQLFIKDYRYTYRCHRGDTNLETRRTKSIKRLWTETISKAGLLVADGGPNPYNLRNLHIPEVCLKWSLMDPDYRGRLCNPNNPFVHHMEVESTNLAVVMPGPAKSLEYDAVATTHSWTPKRNRSILNTNQRGILEDERIYQKCCQVFEKFFPSSTYRRPIGMASMLDAMLSRARIDARIDLESGRISSQDFSEITNTCKAIEALKSGMERIKELMEMVKNSRMREILTTTSVDHMAVIKKYTSGRQEKNPALRMKWMMAMKYPISASSRIREMIPEKDEDGNTLWTNTKDAGSNRVLVSPNAVTWWNRAGPVSDVVHYPRVYKMYFDRLERLTHGTFGPVKFYNQVKVRKRVDINPGHKDLTSREAQEVIMEVVFPNEVGARTLSSDAQLTITKEKKEELKNCKISPIMVAYMLERELVRRTRFLPIAGATSSTYVEVLHLTQGTCWEQQYTPGGEAENDDLDQTLIIASRNIVRRSIVAIDPLASLLSMCHTTSISSEPLVEILRSNPTDEQAVNICKAALGIRINNSFSFGGYNFKRVKGSSQRTEKAVLTGNLQTLTMTIFEGYEEFNVSGKRASAVLKKGAQRLIQAIIGGRTLEDILNLMITLMVFSQEEKMLKAVRGDLNFVNQRLNPMYQLLRHFQKDSSTLLKNWGTEEIDPIMGIAGIMPDGTINKTQTLMGVRLSQIRVNIDKYLRVRNEKGELLISPEEVSEAQGQEKLPINYNSSLMWEVNGPESILTNTYHWIIKNWELLKTQWMTDPTVLYNRIEFEPFQTLIPKGNRAIYSGFTRTLFQQMRDVEGTFDSIQIIKLLPFSAHPPSLGRTQFSSFTLNIRGAPLRLLIRGNSQVFNYNQMENVIIVLGKSVGSPERSILTESSSIESAVLRGFLILGKANSKYGPVLTIGELDKLGRGEKANVLIGQGDTVLVMKRKRDSSYSPTPSYSPSYSPTPSY

CATH classification: 3.40.91.90

Nearest PDB structures (foldseek):
  5m3h-assembly1_B  TM=1.001E+00  e=0.000E+00  Influenza A virus
  6evk-assembly1_B  TM=1.000E+00  e=0.000E+00  Influenza A virus (A/little yellow-shouldered bat/Guatemala/060/2010(H17N10))
  6szu-assembly1_B  TM=9.409E-01  e=0.000E+00  Influenza A virus (A/little yellow-shouldered bat/Guatemala/060/2010(H17N10))
  6tw1-assembly1_B  TM=9.490E-01  e=0.000E+00  Influenza A virus (A/little yellow-shouldered bat/Guatemala/060/2010(H17N10))
  6t0s-assembly1_B  TM=9.420E-01  e=0.000E+00  Influenza A virus (A/little yellow-shouldered bat/Guatemala/060/2010(H17N10))

B-factor: mean 83.37, std 38.93, range [36.4, 255.19]

Organism: NCBI:txid1129347

Solvent-accessible surface area: 91566 Å² total

Foldseek 3Di:
DLCPCVPPPDPVLVVLLVPPVPDQDDDSPPDDPPRVVLSVLQVVQCLVFFQWWAAQVQDIDGDDPGDQPPTIGIFKDALPSDDPVVSVVVQVVLCVVVVADGFDDGFGMAGPRVGATEHEDEDADQFPVPPVVVCVVRDDHRHKYWYHHQQGDTDTDVNPDPDDPVSVVVVNVVSNVVSVVVVVHHDDDDDDDPVVQVVCQVPDPPVGRGNVVVVVCVVPDDDDCPVVVVVVVDDPVPDFDWDFDDLLPDDAFDFDADAAFADFFPDDAPFFDWQKDQDPADWPDDQQLVRVVVSPVVDDFWDQKDFPFALVPDPVVLLSVVVVQVVVQSVVDDDRWGFGDCDPSNCVLFVPPVDDDDDDCVVVVPDDPDDDDDDDDDAFHAADPVLVVSLVQQLDFAQWQQDDDDDDDDDDDPVSVVVVVLVVLLRNLLRRGSLSNVLQQLQQVLVVLLVCLVPVQQTQIKAWRWGWTAGPVGTIMIITFFIKTWHHRPADDQFDKIKIKTKGKGLDDCVVPVSRQNQWRKMFTGWDFDQDPPGTDITTIIITIGMHMDGNNLSVLSSVLCCLSVQLVVVLVCVQVVVCVVVVHRCSCVQSPPDPDWDFDDADPVGGDIDGSSSSSSSSSSLSSCCSRQPDPLCVQLVVLVVVVVVQLVCVLVVNRDTDRCVVVSSCSNSVSSGRGNSSSVVSVVVSVVSVLCDVQFDDDPDTRSDRD/DDDDPCCVCVPAPCQRPVLVVQPQVDFFFFDDDFCLVFVLVLQVVLCVQQVQFDWDQDPQQRFTFGDREPGDFDDDQPFHQHAYLVLLLVLLVLLCVVDPCLLVVLLVVLVVCQVPAFLVVQQPDAWAQQLLARGIDHRNVSSVQLVVLLVVPPQCQSLQGRLVSVLVSLVVVLPDQWRKHKDKDKDWDWDADPHDIDIDIDMDIDIGTHGSNSVLQSQLEKEKTWDGRDPDDDDIHMFIHHHNNLVSLQVSLVSSLQSSLVPFLQELPPDDDVVSQVSQVVQVVVVVVPDDPLKFKKKKQWFWPQQQSNQALVSSLSSLQSSQPPHDPVSSVSNSVNSVSLLFHWYASIQADKFADPVVGDIDGDGLLCLQVDDLPRDDDSVSVSSVVQNSRDGRRIGTRRTGGGHPRHARVSLVSVQSLQSCQDCVNVVDFKGWHWHDGRRGIMIMMMGSDPVNVVVVVVVSQSSCSNRSTRIDPVPMDMDTPQWYATPRFTGHVGTAANCSLLVVQLEQPPFWLFLRLQSNLVSLLVCVVHGVCDQVNSQVSLVVRLVRSCVVLVQAAQPDPDDDPCNVVLVVVCVVFPQQCLDASSSRGDDPDHNVCSNPGRNRVSVVRGDPVCNCQFQVPPDDFADLAAPVCPQWDWDDSPPIDIDHGDGRDTSRSGGDDDDDPCCPDSNVCVVVVVVVVVVLVVVLCVLVVCCSYDNDDDSDDSLVSSLVSQLVVLVCCPVDHDDDPVVNVVSVVVSVVVVVVD/DCPVVVVVVVVQCVDPVSVCCVPVADPVRVVVVVPDDPDDDDPCPVVVCVVQLVDFFRDWAAPCLPVFDDQADPVGRGAFDCPADPPDNTGTGGVVSVVCCVVPGDDDDAPLVCVLLVQVVVLVQQVVQKDWDDKDWAQFAWDFDKAWQRPQAQEDDLVLLLQLLCCQLVVVPRDPDDNDDPSSVVVSVVSNVSCPPHPDDSVSSSVSSSRRHYIDIDGDTDGAARHNSVSNQCVPADDRTMGTDMQTDDDDDVVLVLQQLLLLLLLLLLLLLLDPFSLVSSVLLQQQKDWSNHRNVVCLQPPQDAAQSSVLSCQSVVHDHNQWDDDLQKIKGWDAWGWDWDWDWDQALARDTDTDRWTAIWTWTFIGGDFKTWIFTAGGQDGQAIEIEGDDLVVRVLVVLRVNLVRNHNQLRSLQDDDFDDDVHRDDVSVSSSVSCNVPVLSSQVSQDKDFADQDPFKWAAHSVGDTHRGMHGVRYIYGDADWHADSSSFIAGPVGDTHHDSLPHDPQNDHRNTGMARSDPLDDGGDFDLRLLLVLLLVCQVCVVVLVVCLLPPCVVQLQDSSLSSVVSFADPVCLAQLLQLQVQLSQQCVVPPPADASLLCSQSSSSNNDNHDPDQDWDQWGWTQGNNDIDTHGNPAADQQWHQDLVVQFIAGNNRTSDHHDPVNSVRDDQWHTSQHFQKIFRHAADCVLDDEDEPVRPVPADAQRKHWYPSDDRGITIMTGHHDGGD/DDDDPDDDPPADPVGDD

InterPro domains:
  IPR001009 Influenza RNA-dependent RNA polymerase subunit PA [PF00603] (21-709)
  IPR038372 Influenza RNA-dependent RNA polymerase subunit PA, endonuclease domain [G3DSA:3.40.91.90] (1-198)